Protein 1WFY (pdb70)

Foldseek 3Di:
DDDDDDDDDDDDDADKFKEWEAAVLPGDIGMFIGGQVQFQQRSCVVVCVVVVHHDVFKFKAADDDDGTDDSRHGCVVVGHGYIYIDGHQPTDDDPDHDRDDDDD

Structure (mmCIF, N/CA/C/O backbone):
data_1WFY
#
_entry.id   1WFY
#
_cell.length_a   1.000
_cell.length_b   1.000
_cell.length_c   1.000
_cell.angle_alpha   90.00
_cell.angle_beta   90.00
_cell.angle_gamma   90.00
#
_symmetry.space_group_name_H-M   'P 1'
#
loop_
_atom_site.group_PDB
_atom_site.id
_atom_site.type_symbol
_atom_site.label_atom_id
_atom_site.label_alt_id
_atom_site.label_comp_id
_atom_site.label_asym_id
_atom_site.label_entity_id
_atom_site.label_seq_id
_atom_site.pdbx_PDB_ins_code
_atom_site.Cartn_x
_atom_site.Cartn_y
_atom_site.Cartn_z
_atom_site.occupancy
_atom_site.B_iso_or_equiv
_atom_site.auth_seq_id
_atom_site.auth_comp_id
_atom_site.auth_asym_id
_atom_site.auth_atom_id
_atom_site.pdbx_PDB_model_num
ATOM 1 N N . GLY A 1 1 ? 31.721 8.244 -5.422 1.00 0.00 1 GLY A N 1
ATOM 2 C CA . GLY A 1 1 ? 30.991 7.685 -6.547 1.00 0.00 1 GLY A CA 1
ATOM 3 C C . GLY A 1 1 ? 30.872 6.165 -6.423 1.00 0.00 1 GLY A C 1
ATOM 4 O O . GLY A 1 1 ? 30.651 5.643 -5.332 1.00 0.00 1 GLY A O 1
ATOM 8 N N . SER A 1 2 ? 31.024 5.497 -7.558 1.00 0.00 2 SER A N 1
ATOM 9 C CA . SER A 1 2 ? 30.936 4.047 -7.590 1.00 0.00 2 SER A CA 1
ATOM 10 C C . SER A 1 2 ? 29.522 3.600 -7.213 1.00 0.00 2 SER A C 1
ATOM 11 O O . SER A 1 2 ? 29.051 3.883 -6.112 1.00 0.00 2 SER A O 1
ATOM 19 N N . SER A 1 3 ? 28.885 2.909 -8.147 1.00 0.00 3 SER A N 1
ATOM 20 C CA . SER A 1 3 ? 27.535 2.420 -7.926 1.00 0.00 3 SER A CA 1
ATOM 21 C C . SER A 1 3 ? 27.412 0.979 -8.425 1.00 0.00 3 SER A C 1
ATOM 22 O O . SER A 1 3 ? 28.294 0.484 -9.125 1.00 0.00 3 SER A O 1
ATOM 30 N N . GLY A 1 4 ? 26.311 0.347 -8.047 1.00 0.00 4 GLY A N 1
ATOM 31 C CA . GLY A 1 4 ? 26.061 -1.027 -8.448 1.00 0.00 4 GLY A CA 1
ATOM 32 C C . GLY A 1 4 ? 24.641 -1.457 -8.076 1.00 0.00 4 GLY A C 1
ATOM 33 O O . GLY A 1 4 ? 23.833 -0.636 -7.643 1.00 0.00 4 GLY A O 1
ATOM 37 N N . SER A 1 5 ? 24.379 -2.742 -8.259 1.00 0.00 5 SER A N 1
ATOM 38 C CA . SER A 1 5 ? 23.070 -3.291 -7.949 1.00 0.00 5 SER A CA 1
ATOM 39 C C . SER A 1 5 ? 23.125 -4.820 -7.970 1.00 0.00 5 SER A C 1
ATOM 40 O O . SER A 1 5 ? 24.050 -5.404 -8.533 1.00 0.00 5 SER A O 1
ATOM 48 N N . SER A 1 6 ? 22.122 -5.425 -7.351 1.00 0.00 6 SER A N 1
ATOM 49 C CA . SER A 1 6 ? 22.045 -6.875 -7.291 1.00 0.00 6 SER A CA 1
ATOM 50 C C . SER A 1 6 ? 20.664 -7.345 -7.753 1.00 0.00 6 SER A C 1
ATOM 51 O O . SER A 1 6 ? 19.742 -6.541 -7.882 1.00 0.00 6 SER A O 1
ATOM 59 N N . GLY A 1 7 ? 20.565 -8.644 -7.990 1.00 0.00 7 GLY A N 1
ATOM 60 C CA . GLY A 1 7 ? 19.312 -9.231 -8.434 1.00 0.00 7 GLY A CA 1
ATOM 61 C C . GLY A 1 7 ? 18.591 -9.926 -7.278 1.00 0.00 7 GLY A C 1
ATOM 62 O O . GLY A 1 7 ? 19.040 -9.864 -6.134 1.00 0.00 7 GLY A O 1
ATOM 66 N N . ASP A 1 8 ? 17.485 -10.574 -7.616 1.00 0.00 8 ASP A N 1
ATOM 67 C CA . ASP A 1 8 ? 16.698 -11.280 -6.620 1.00 0.00 8 ASP A CA 1
ATOM 68 C C . ASP A 1 8 ? 16.125 -12.556 -7.240 1.00 0.00 8 ASP A C 1
ATOM 69 O O . ASP A 1 8 ? 16.133 -12.716 -8.460 1.00 0.00 8 ASP A O 1
ATOM 78 N N . GLN A 1 9 ? 15.641 -13.433 -6.372 1.00 0.00 9 GLN A N 1
ATOM 79 C CA . GLN A 1 9 ? 15.066 -14.689 -6.819 1.00 0.00 9 GLN A CA 1
ATOM 80 C C . GLN A 1 9 ? 13.609 -14.798 -6.363 1.00 0.00 9 GLN A C 1
ATOM 81 O O . GLN A 1 9 ? 13.178 -14.067 -5.473 1.00 0.00 9 GLN A O 1
ATOM 95 N N . GLU A 1 10 ? 12.892 -15.717 -6.994 1.00 0.00 10 GLU A N 1
ATOM 96 C CA . GLU A 1 10 ? 11.493 -15.930 -6.664 1.00 0.00 10 GLU A CA 1
ATOM 97 C C . GLU A 1 10 ? 11.233 -17.413 -6.393 1.00 0.00 10 GLU A C 1
ATOM 98 O O . GLU A 1 10 ? 11.164 -18.216 -7.322 1.00 0.00 10 GLU A O 1
ATOM 110 N N . VAL A 1 11 ? 11.095 -17.733 -5.114 1.00 0.00 11 VAL A N 1
ATOM 111 C CA . VAL A 1 11 ? 10.844 -19.105 -4.708 1.00 0.00 11 VAL A CA 1
ATOM 112 C C . VAL A 1 11 ? 9.691 -19.132 -3.702 1.00 0.00 11 VAL A C 1
ATOM 113 O O . VAL A 1 11 ? 9.362 -18.110 -3.102 1.00 0.00 11 VAL A O 1
ATOM 126 N N . ARG A 1 12 ? 9.109 -20.312 -3.549 1.00 0.00 12 ARG A N 1
ATOM 127 C CA . ARG A 1 12 ? 8.000 -20.486 -2.627 1.00 0.00 12 ARG A CA 1
ATOM 128 C C . ARG A 1 12 ? 8.440 -20.153 -1.199 1.00 0.00 12 ARG A C 1
ATOM 129 O O . ARG A 1 12 ? 9.527 -20.542 -0.775 1.00 0.00 12 ARG A O 1
ATOM 150 N N . LEU A 1 13 ? 7.573 -19.438 -0.498 1.00 0.00 13 LEU A N 1
ATOM 151 C CA . LEU A 1 13 ? 7.859 -19.049 0.872 1.00 0.00 13 LEU A CA 1
ATOM 152 C C . LEU A 1 13 ? 6.543 -18.870 1.632 1.00 0.00 13 LEU A C 1
ATOM 153 O O . LEU A 1 13 ? 5.781 -17.945 1.353 1.00 0.00 13 LEU A O 1
ATOM 169 N N . GLU A 1 14 ? 6.315 -19.770 2.578 1.00 0.00 14 GLU A N 1
ATOM 170 C CA . GLU A 1 14 ? 5.104 -19.723 3.380 1.00 0.00 14 GLU A CA 1
ATOM 171 C C . GLU A 1 14 ? 5.373 -19.006 4.705 1.00 0.00 14 GLU A C 1
ATOM 172 O O . GLU A 1 14 ? 5.590 -19.651 5.730 1.00 0.00 14 GLU A O 1
ATOM 184 N N . ASN A 1 15 ? 5.349 -17.683 4.641 1.00 0.00 15 ASN A N 1
ATOM 185 C CA . ASN A 1 15 ? 5.587 -16.873 5.823 1.00 0.00 15 ASN A CA 1
ATOM 186 C C . ASN A 1 15 ? 5.230 -15.416 5.518 1.00 0.00 15 ASN A C 1
ATOM 187 O O . ASN A 1 15 ? 5.149 -15.024 4.355 1.00 0.00 15 ASN A O 1
ATOM 198 N N . ARG A 1 16 ? 5.026 -14.655 6.583 1.00 0.00 16 ARG A N 1
ATOM 199 C CA . ARG A 1 16 ? 4.679 -13.251 6.444 1.00 0.00 16 ARG A CA 1
ATOM 200 C C . ARG A 1 16 ? 5.680 -12.545 5.527 1.00 0.00 16 ARG A C 1
ATOM 201 O O . ARG A 1 16 ? 6.887 -12.604 5.758 1.00 0.00 16 ARG A O 1
ATOM 222 N N . ILE A 1 17 ? 5.142 -11.895 4.506 1.00 0.00 17 ILE A N 1
ATOM 223 C CA . ILE A 1 17 ? 5.973 -11.179 3.553 1.00 0.00 17 ILE A CA 1
ATOM 224 C C . ILE A 1 17 ? 5.892 -9.678 3.839 1.00 0.00 17 ILE A C 1
ATOM 225 O O . ILE A 1 17 ? 5.014 -9.229 4.574 1.00 0.00 17 ILE A O 1
ATOM 241 N N . THR A 1 18 ? 6.820 -8.944 3.244 1.00 0.00 18 THR A N 1
ATOM 242 C CA . THR A 1 18 ? 6.865 -7.503 3.425 1.00 0.00 18 THR A CA 1
ATOM 243 C C . THR A 1 18 ? 7.261 -6.813 2.118 1.00 0.00 18 THR A C 1
ATOM 244 O O . THR A 1 18 ? 7.815 -7.446 1.221 1.00 0.00 18 THR A O 1
ATOM 255 N N . PHE A 1 19 ? 6.961 -5.524 2.053 1.00 0.00 19 PHE A N 1
ATOM 256 C CA . PHE A 1 19 ? 7.279 -4.741 0.871 1.00 0.00 19 PHE A CA 1
ATOM 257 C C . PHE A 1 19 ? 7.383 -3.253 1.211 1.00 0.00 19 PHE A C 1
ATOM 258 O O . PHE A 1 19 ? 6.932 -2.821 2.271 1.00 0.00 19 PHE A O 1
ATOM 275 N N . GLN A 1 20 ? 7.980 -2.509 0.291 1.00 0.00 20 GLN A N 1
ATOM 276 C CA . GLN A 1 20 ? 8.149 -1.078 0.480 1.00 0.00 20 GLN A CA 1
ATOM 277 C C . GLN A 1 20 ? 7.096 -0.309 -0.321 1.00 0.00 20 GLN A C 1
ATOM 278 O O . GLN A 1 20 ? 6.515 -0.844 -1.263 1.00 0.00 20 GLN A O 1
ATOM 292 N N . LEU A 1 21 ? 6.883 0.935 0.084 1.00 0.00 21 LEU A N 1
ATOM 293 C CA . LEU A 1 21 ? 5.911 1.783 -0.585 1.00 0.00 21 LEU A CA 1
ATOM 294 C C . LEU A 1 21 ? 6.543 3.146 -0.873 1.00 0.00 21 LEU A C 1
ATOM 295 O O . LEU A 1 21 ? 7.257 3.693 -0.035 1.00 0.00 21 LEU A O 1
ATOM 311 N N . GLU A 1 22 ? 6.257 3.656 -2.062 1.00 0.00 22 GLU A N 1
ATOM 312 C CA . GLU A 1 22 ? 6.788 4.944 -2.472 1.00 0.00 22 GLU A CA 1
ATOM 313 C C . GLU A 1 22 ? 5.787 6.057 -2.153 1.00 0.00 22 GLU A C 1
ATOM 314 O O . GLU A 1 22 ? 4.676 6.067 -2.681 1.00 0.00 22 GLU A O 1
ATOM 326 N N . LEU A 1 23 ? 6.216 6.967 -1.291 1.00 0.00 23 LEU A N 1
ATOM 327 C CA . LEU A 1 23 ? 5.372 8.081 -0.896 1.00 0.00 23 LEU A CA 1
ATOM 328 C C . LEU A 1 23 ? 5.585 9.246 -1.864 1.00 0.00 23 LEU A C 1
ATOM 329 O O . LEU A 1 23 ? 6.146 10.274 -1.488 1.00 0.00 23 LEU A O 1
ATOM 345 N N . VAL A 1 24 ? 5.127 9.046 -3.090 1.00 0.00 24 VAL A N 1
ATOM 346 C CA . VAL A 1 24 ? 5.261 10.067 -4.115 1.00 0.00 24 VAL A CA 1
ATOM 347 C C . VAL A 1 24 ? 4.996 11.442 -3.497 1.00 0.00 24 VAL A C 1
ATOM 348 O O . VAL A 1 24 ? 5.858 12.318 -3.531 1.00 0.00 24 VAL A O 1
ATOM 361 N N . GLY A 1 25 ? 3.799 11.587 -2.946 1.00 0.00 25 GLY A N 1
ATOM 362 C CA . GLY A 1 25 ? 3.410 12.839 -2.322 1.00 0.00 25 GLY A CA 1
ATOM 363 C C . GLY A 1 25 ? 4.460 13.296 -1.307 1.00 0.00 25 GLY A C 1
ATOM 364 O O . GLY A 1 25 ? 4.803 14.475 -1.252 1.00 0.00 25 GLY A O 1
ATOM 368 N N . LEU A 1 26 ? 4.941 12.337 -0.529 1.00 0.00 26 LEU A N 1
ATOM 369 C CA . LEU A 1 26 ? 5.945 12.626 0.481 1.00 0.00 26 LEU A CA 1
ATOM 370 C C . LEU A 1 26 ? 7.337 12.408 -0.114 1.00 0.00 26 LEU A C 1
ATOM 371 O O . LEU A 1 26 ? 7.525 12.525 -1.324 1.00 0.00 26 LEU A O 1
ATOM 387 N N . GLU A 1 27 ? 8.278 12.094 0.764 1.00 0.00 27 GLU A N 1
ATOM 388 C CA . GLU A 1 27 ? 9.648 11.858 0.341 1.00 0.00 27 GLU A CA 1
ATOM 389 C C . GLU A 1 27 ? 10.333 10.869 1.286 1.00 0.00 27 GLU A C 1
ATOM 390 O O . GLU A 1 27 ? 11.160 11.261 2.108 1.00 0.00 27 GLU A O 1
ATOM 402 N N . ARG A 1 28 ? 9.963 9.605 1.138 1.00 0.00 28 ARG A N 1
ATOM 403 C CA . ARG A 1 28 ? 10.532 8.557 1.968 1.00 0.00 28 ARG A CA 1
ATOM 404 C C . ARG A 1 28 ? 9.918 7.203 1.607 1.00 0.00 28 ARG A C 1
ATOM 405 O O . ARG A 1 28 ? 8.762 7.131 1.194 1.00 0.00 28 ARG A O 1
ATOM 426 N N . VAL A 1 29 ? 10.720 6.162 1.776 1.00 0.00 29 VAL A N 1
ATOM 427 C CA . VAL A 1 29 ? 10.271 4.814 1.473 1.00 0.00 29 VAL A CA 1
ATOM 428 C C . VAL A 1 29 ? 9.776 4.145 2.757 1.00 0.00 29 VAL A C 1
ATOM 429 O O . VAL A 1 29 ? 10.513 4.051 3.736 1.00 0.00 29 VAL A O 1
ATOM 442 N N . VAL A 1 30 ? 8.529 3.698 2.710 1.00 0.00 30 VAL A N 1
ATOM 443 C CA . VAL A 1 30 ? 7.927 3.041 3.858 1.00 0.00 30 VAL A CA 1
ATOM 444 C C . VAL A 1 30 ? 7.862 1.534 3.601 1.00 0.00 30 VAL A C 1
ATOM 445 O O . VAL A 1 30 ? 7.930 1.092 2.455 1.00 0.00 30 VAL A O 1
ATOM 458 N N . ARG A 1 31 ? 7.731 0.786 4.687 1.00 0.00 31 ARG A N 1
ATOM 459 C CA . ARG A 1 31 ? 7.656 -0.662 4.594 1.00 0.00 31 ARG A CA 1
ATOM 460 C C . ARG A 1 31 ? 6.318 -1.161 5.143 1.00 0.00 31 ARG A C 1
ATOM 461 O O . ARG A 1 31 ? 5.778 -0.587 6.087 1.00 0.00 31 ARG A O 1
ATOM 482 N N . ILE A 1 32 ? 5.822 -2.224 4.528 1.00 0.00 32 ILE A N 1
ATOM 483 C CA . ILE A 1 32 ? 4.557 -2.807 4.943 1.00 0.00 32 ILE A CA 1
ATOM 484 C C . ILE A 1 32 ? 4.723 -4.320 5.096 1.00 0.00 32 ILE A C 1
ATOM 485 O O . ILE A 1 32 ? 5.153 -4.998 4.164 1.00 0.00 32 ILE A O 1
ATOM 501 N N . SER A 1 33 ? 4.374 -4.805 6.279 1.00 0.00 33 SER A N 1
ATOM 502 C CA . SER A 1 33 ? 4.480 -6.226 6.565 1.00 0.00 33 SER A CA 1
ATOM 503 C C . SER A 1 33 ? 3.091 -6.809 6.837 1.00 0.00 33 SER A C 1
ATOM 504 O O . SER A 1 33 ? 2.274 -6.186 7.513 1.00 0.00 33 SER A O 1
ATOM 512 N N . ALA A 1 34 ? 2.868 -7.997 6.296 1.00 0.00 34 ALA A N 1
ATOM 513 C CA . ALA A 1 34 ? 1.593 -8.672 6.471 1.00 0.00 34 ALA A CA 1
ATOM 514 C C . ALA A 1 34 ? 1.642 -10.035 5.779 1.00 0.00 34 ALA A C 1
ATOM 515 O O . ALA A 1 34 ? 2.508 -10.279 4.940 1.00 0.00 34 ALA A O 1
ATOM 522 N N . LYS A 1 35 ? 0.703 -10.890 6.157 1.00 0.00 35 LYS A N 1
ATOM 523 C CA . LYS A 1 35 ? 0.629 -12.223 5.584 1.00 0.00 35 LYS A CA 1
ATOM 524 C C . LYS A 1 35 ? 0.487 -12.112 4.065 1.00 0.00 35 LYS A C 1
ATOM 525 O O . LYS A 1 35 ? -0.038 -11.123 3.557 1.00 0.00 35 LYS A O 1
ATOM 544 N N . PRO A 1 36 ? 0.977 -13.170 3.363 1.00 0.00 36 PRO A N 1
ATOM 545 C CA . PRO A 1 36 ? 0.910 -13.201 1.912 1.00 0.00 36 PRO A CA 1
ATOM 546 C C . PRO A 1 36 ? -0.513 -13.499 1.435 1.00 0.00 36 PRO A C 1
ATOM 547 O O . PRO A 1 36 ? -1.084 -12.736 0.658 1.00 0.00 36 PRO A O 1
ATOM 558 N N . THR A 1 37 ? -1.045 -14.612 1.921 1.00 0.00 37 THR A N 1
ATOM 559 C CA . THR A 1 37 ? -2.390 -15.020 1.554 1.00 0.00 37 THR A CA 1
ATOM 560 C C . THR A 1 37 ? -3.309 -13.801 1.452 1.00 0.00 37 THR A C 1
ATOM 561 O O . THR A 1 37 ? -3.959 -13.593 0.429 1.00 0.00 37 THR A O 1
ATOM 572 N N . LYS A 1 38 ? -3.333 -13.027 2.527 1.00 0.00 38 LYS A N 1
ATOM 573 C CA . LYS A 1 38 ? -4.162 -11.834 2.571 1.00 0.00 38 LYS A CA 1
ATOM 574 C C . LYS A 1 38 ? -4.015 -11.068 1.255 1.00 0.00 38 LYS A C 1
ATOM 575 O O . LYS A 1 38 ? -3.113 -11.347 0.467 1.00 0.00 38 LYS A O 1
ATOM 594 N N . ARG A 1 39 ? -4.916 -10.116 1.058 1.00 0.00 39 ARG A N 1
ATOM 595 C CA . ARG A 1 39 ? -4.899 -9.308 -0.149 1.00 0.00 39 ARG A CA 1
ATOM 596 C C . ARG A 1 39 ? -4.097 -8.025 0.083 1.00 0.00 39 ARG A C 1
ATOM 597 O O . ARG A 1 39 ? -3.489 -7.851 1.138 1.00 0.00 39 ARG A O 1
ATOM 618 N N . LEU A 1 40 ? -4.123 -7.160 -0.920 1.00 0.00 40 LEU A N 1
ATOM 619 C CA . LEU A 1 40 ? -3.406 -5.899 -0.839 1.00 0.00 40 LEU A CA 1
ATOM 620 C C . LEU A 1 40 ? -4.282 -4.864 -0.129 1.00 0.00 40 LEU A C 1
ATOM 621 O O . LEU A 1 40 ? -3.775 -3.884 0.414 1.00 0.00 40 LEU A O 1
ATOM 637 N N . GLN A 1 41 ? -5.582 -5.118 -0.157 1.00 0.00 41 GLN A N 1
ATOM 638 C CA . GLN A 1 41 ? -6.533 -4.220 0.476 1.00 0.00 41 GLN A CA 1
ATOM 639 C C . GLN A 1 41 ? -6.736 -4.611 1.942 1.00 0.00 41 GLN A C 1
ATOM 640 O O . GLN A 1 41 ? -6.888 -3.746 2.803 1.00 0.00 41 GLN A O 1
ATOM 654 N N . GLU A 1 42 ? -6.732 -5.914 2.180 1.00 0.00 42 GLU A N 1
ATOM 655 C CA . GLU A 1 42 ? -6.913 -6.430 3.526 1.00 0.00 42 GLU A CA 1
ATOM 656 C C . GLU A 1 42 ? -5.636 -6.237 4.345 1.00 0.00 42 GLU A C 1
ATOM 657 O O . GLU A 1 42 ? -5.690 -6.119 5.568 1.00 0.00 42 GLU A O 1
ATOM 669 N N . ALA A 1 43 ? -4.516 -6.210 3.638 1.00 0.00 43 ALA A N 1
ATOM 670 C CA . ALA A 1 43 ? -3.226 -6.033 4.284 1.00 0.00 43 ALA A CA 1
ATOM 671 C C . ALA A 1 43 ? -2.992 -4.544 4.545 1.00 0.00 43 ALA A C 1
ATOM 672 O O . ALA A 1 43 ? -2.251 -4.179 5.457 1.00 0.00 43 ALA A O 1
ATOM 679 N N . LEU A 1 44 ? -3.636 -3.724 3.728 1.00 0.00 44 LEU A N 1
ATOM 680 C CA . LEU A 1 44 ? -3.507 -2.282 3.859 1.00 0.00 44 LEU A CA 1
ATOM 681 C C . LEU A 1 44 ? -4.614 -1.756 4.775 1.00 0.00 44 LEU A C 1
ATOM 682 O O . LEU A 1 44 ? -4.552 -0.619 5.240 1.00 0.00 44 LEU A O 1
ATOM 698 N N . GLN A 1 45 ? -5.602 -2.609 5.006 1.00 0.00 45 GLN A N 1
ATOM 699 C CA . GLN A 1 45 ? -6.721 -2.245 5.858 1.00 0.00 45 GLN A CA 1
ATOM 700 C C . GLN A 1 45 ? -6.216 -1.723 7.204 1.00 0.00 45 GLN A C 1
ATOM 701 O O . GLN A 1 45 ? -6.624 -0.652 7.652 1.00 0.00 45 GLN A O 1
ATOM 715 N N . PRO A 1 46 ? -5.310 -2.523 7.828 1.00 0.00 46 PRO A N 1
ATOM 716 C CA . PRO A 1 46 ? -4.745 -2.153 9.114 1.00 0.00 46 PRO A CA 1
ATOM 717 C C . PRO A 1 46 ? -3.705 -1.042 8.957 1.00 0.00 46 PRO A C 1
ATOM 718 O O . PRO A 1 46 ? -3.158 -0.554 9.944 1.00 0.00 46 PRO A O 1
ATOM 729 N N . ILE A 1 47 ? -3.464 -0.674 7.707 1.00 0.00 47 ILE A N 1
ATOM 730 C CA . ILE A 1 47 ? -2.500 0.371 7.407 1.00 0.00 47 ILE A CA 1
ATOM 731 C C . ILE A 1 47 ? -3.241 1.684 7.147 1.00 0.00 47 ILE A C 1
ATOM 732 O O . ILE A 1 47 ? -2.823 2.741 7.618 1.00 0.00 47 ILE A O 1
ATOM 748 N N . LEU A 1 48 ? -4.329 1.575 6.399 1.00 0.00 48 LEU A N 1
ATOM 749 C CA . LEU A 1 48 ? -5.132 2.740 6.071 1.00 0.00 48 LEU A CA 1
ATOM 750 C C . LEU A 1 48 ? -5.886 3.202 7.319 1.00 0.00 48 LEU A C 1
ATOM 751 O O . LEU A 1 48 ? -6.008 4.401 7.567 1.00 0.00 48 LEU A O 1
ATOM 767 N N . ALA A 1 49 ? -6.371 2.227 8.074 1.00 0.00 49 ALA A N 1
ATOM 768 C CA . ALA A 1 49 ? -7.110 2.519 9.290 1.00 0.00 49 ALA A CA 1
ATOM 769 C C . ALA A 1 49 ? -6.135 2.986 10.374 1.00 0.00 49 ALA A C 1
ATOM 770 O O . ALA A 1 49 ? -6.550 3.553 11.384 1.00 0.00 49 ALA A O 1
ATOM 777 N N . LYS A 1 50 ? -4.859 2.731 10.126 1.00 0.00 50 LYS A N 1
ATOM 778 C CA . LYS A 1 50 ? -3.822 3.119 11.068 1.00 0.00 50 LYS A CA 1
ATOM 779 C C . LYS A 1 50 ? -3.120 4.378 10.557 1.00 0.00 50 LYS A C 1
ATOM 780 O O . LYS A 1 50 ? -2.279 4.949 11.249 1.00 0.00 50 LYS A O 1
ATOM 799 N N . HIS A 1 51 ? -3.491 4.775 9.348 1.00 0.00 51 HIS A N 1
ATOM 800 C CA . HIS A 1 51 ? -2.907 5.957 8.736 1.00 0.00 51 HIS A CA 1
ATOM 801 C C . HIS A 1 51 ? -4.011 6.966 8.413 1.00 0.00 51 HIS A C 1
ATOM 802 O O . HIS A 1 51 ? -3.763 7.970 7.747 1.00 0.00 51 HIS A O 1
ATOM 816 N N . GLY A 1 52 ? -5.205 6.664 8.901 1.00 0.00 52 GLY A N 1
ATOM 817 C CA . GLY A 1 52 ? -6.348 7.533 8.672 1.00 0.00 52 GLY A CA 1
ATOM 818 C C . GLY A 1 52 ? -6.696 7.601 7.184 1.00 0.00 52 GLY A C 1
ATOM 819 O O . GLY A 1 52 ? -7.405 8.507 6.750 1.00 0.00 52 GLY A O 1
ATOM 823 N N . LEU A 1 53 ? -6.181 6.631 6.443 1.00 0.00 53 LEU A N 1
ATOM 824 C CA . LEU A 1 53 ? -6.428 6.569 5.013 1.00 0.00 53 LEU A CA 1
ATOM 825 C C . LEU A 1 53 ? -7.581 5.601 4.741 1.00 0.00 53 LEU A C 1
ATOM 826 O O . LEU A 1 53 ? -8.321 5.238 5.654 1.00 0.00 53 LEU A O 1
ATOM 842 N N . SER A 1 54 ? -7.698 5.210 3.480 1.00 0.00 54 SER A N 1
ATOM 843 C CA . SER A 1 54 ? -8.748 4.291 3.076 1.00 0.00 54 SER A CA 1
ATOM 844 C C . SER A 1 54 ? -8.345 3.570 1.788 1.00 0.00 54 SER A C 1
ATOM 845 O O . SER A 1 54 ? -7.349 3.924 1.159 1.00 0.00 54 SER A O 1
ATOM 853 N N . LEU A 1 55 ? -9.140 2.571 1.433 1.00 0.00 55 LEU A N 1
ATOM 854 C CA . LEU A 1 55 ? -8.879 1.797 0.231 1.00 0.00 55 LEU A CA 1
ATOM 855 C C . LEU A 1 55 ? -9.411 2.557 -0.985 1.00 0.00 55 LEU A C 1
ATOM 856 O O . LEU A 1 55 ? -9.037 2.262 -2.119 1.00 0.00 55 LEU A O 1
ATOM 872 N N . ASP A 1 56 ? -10.277 3.521 -0.708 1.00 0.00 56 ASP A N 1
ATOM 873 C CA . ASP A 1 56 ? -10.865 4.325 -1.766 1.00 0.00 56 ASP A CA 1
ATOM 874 C C . ASP A 1 56 ? -10.260 5.730 -1.728 1.00 0.00 56 ASP A C 1
ATOM 875 O O . ASP A 1 56 ? -10.795 6.656 -2.336 1.00 0.00 56 ASP A O 1
ATOM 884 N N . GLN A 1 57 ? -9.154 5.845 -1.008 1.00 0.00 57 GLN A N 1
ATOM 885 C CA . GLN A 1 57 ? -8.471 7.121 -0.883 1.00 0.00 57 GLN A CA 1
ATOM 886 C C . GLN A 1 57 ? -7.098 7.056 -1.554 1.00 0.00 57 GLN A C 1
ATOM 887 O O . GLN A 1 57 ? -6.735 7.946 -2.321 1.00 0.00 57 GLN A O 1
ATOM 901 N N . VAL A 1 58 ? -6.371 5.994 -1.239 1.00 0.00 58 VAL A N 1
ATOM 902 C CA . VAL A 1 58 ? -5.045 5.801 -1.802 1.00 0.00 58 VAL A CA 1
ATOM 903 C C . VAL A 1 58 ? -5.150 4.935 -3.058 1.00 0.00 58 VAL A C 1
ATOM 904 O O . VAL A 1 58 ? -6.195 4.342 -3.323 1.00 0.00 58 VAL A O 1
ATOM 917 N N . VAL A 1 59 ? -4.053 4.889 -3.800 1.00 0.00 59 VAL A N 1
ATOM 918 C CA . VAL A 1 59 ? -4.009 4.105 -5.023 1.00 0.00 59 VAL A CA 1
ATOM 919 C C . VAL A 1 59 ? -2.643 3.426 -5.139 1.00 0.00 59 VAL A C 1
ATOM 920 O O . VAL A 1 59 ? -1.608 4.087 -5.061 1.00 0.00 59 VAL A O 1
ATOM 933 N N . LEU A 1 60 ? -2.683 2.115 -5.323 1.00 0.00 60 LEU A N 1
ATOM 934 C CA . LEU A 1 60 ? -1.461 1.339 -5.451 1.00 0.00 60 LEU A CA 1
ATOM 935 C C . LEU A 1 60 ? -1.165 1.102 -6.933 1.00 0.00 60 LEU A C 1
ATOM 936 O O . LEU A 1 60 ? -2.076 0.840 -7.717 1.00 0.00 60 LEU A O 1
ATOM 952 N N . HIS A 1 61 ? 0.112 1.202 -7.272 1.00 0.00 61 HIS A N 1
ATOM 953 C CA . HIS A 1 61 ? 0.539 1.002 -8.646 1.00 0.00 61 HIS A CA 1
ATOM 954 C C . HIS A 1 61 ? 2.065 1.086 -8.726 1.00 0.00 61 HIS A C 1
ATOM 955 O O . HIS A 1 61 ? 2.652 2.114 -8.395 1.00 0.00 61 HIS A O 1
ATOM 969 N N . ARG A 1 62 ? 2.663 -0.011 -9.169 1.00 0.00 62 ARG A N 1
ATOM 970 C CA . ARG A 1 62 ? 4.109 -0.074 -9.297 1.00 0.00 62 ARG A CA 1
ATOM 971 C C . ARG A 1 62 ? 4.630 1.155 -10.045 1.00 0.00 62 ARG A C 1
ATOM 972 O O . ARG A 1 62 ? 3.869 1.840 -10.726 1.00 0.00 62 ARG A O 1
ATOM 993 N N . PRO A 1 63 ? 5.958 1.403 -9.887 1.00 0.00 63 PRO A N 1
ATOM 994 C CA . PRO A 1 63 ? 6.590 2.538 -10.539 1.00 0.00 63 PRO A CA 1
ATOM 995 C C . PRO A 1 63 ? 6.781 2.275 -12.034 1.00 0.00 63 PRO A C 1
ATOM 996 O O . PRO A 1 63 ? 7.570 1.415 -12.421 1.00 0.00 63 PRO A O 1
ATOM 1007 N N . GLY A 1 64 ? 6.044 3.032 -12.835 1.00 0.00 64 GLY A N 1
ATOM 1008 C CA . GLY A 1 64 ? 6.123 2.891 -14.279 1.00 0.00 64 GLY A CA 1
ATOM 1009 C C . GLY A 1 64 ? 5.038 1.944 -14.797 1.00 0.00 64 GLY A C 1
ATOM 1010 O O . GLY A 1 64 ? 5.336 0.979 -15.499 1.00 0.00 64 GLY A O 1
ATOM 1014 N N . GLU A 1 65 ? 3.803 2.254 -14.431 1.00 0.00 65 GLU A N 1
ATOM 1015 C CA . GLU A 1 65 ? 2.673 1.442 -14.850 1.00 0.00 65 GLU A CA 1
ATOM 1016 C C . GLU A 1 65 ? 1.693 2.281 -15.673 1.00 0.00 65 GLU A C 1
ATOM 1017 O O . GLU A 1 65 ? 1.959 3.448 -15.960 1.00 0.00 65 GLU A O 1
ATOM 1029 N N . LYS A 1 66 ? 0.582 1.655 -16.030 1.00 0.00 66 LYS A N 1
ATOM 1030 C CA . LYS A 1 66 ? -0.439 2.329 -16.814 1.00 0.00 66 LYS A CA 1
ATOM 1031 C C . LYS A 1 66 ? -1.700 2.497 -15.965 1.00 0.00 66 LYS A C 1
ATOM 1032 O O . LYS A 1 66 ? -2.313 3.564 -15.962 1.00 0.00 66 LYS A O 1
ATOM 1051 N N . GLN A 1 67 ? -2.052 1.428 -15.267 1.00 0.00 67 GLN A N 1
ATOM 1052 C CA . GLN A 1 67 ? -3.229 1.443 -14.416 1.00 0.00 67 GLN A CA 1
ATOM 1053 C C . GLN A 1 67 ? -2.856 1.051 -12.985 1.00 0.00 67 GLN A C 1
ATOM 1054 O O . GLN A 1 67 ? -1.781 0.501 -12.749 1.00 0.00 67 GLN A O 1
ATOM 1068 N N . PRO A 1 68 ? -3.788 1.358 -12.043 1.00 0.00 68 PRO A N 1
ATOM 1069 C CA . PRO A 1 68 ? -3.567 1.044 -10.642 1.00 0.00 68 PRO A CA 1
ATOM 1070 C C . PRO A 1 68 ? -3.746 -0.453 -10.381 1.00 0.00 68 PRO A C 1
ATOM 1071 O O . PRO A 1 68 ? -4.763 -1.035 -10.755 1.00 0.00 68 PRO A O 1
ATOM 1082 N N . MET A 1 69 ? -2.742 -1.034 -9.740 1.00 0.00 69 MET A N 1
ATOM 1083 C CA . MET A 1 69 ? -2.775 -2.452 -9.425 1.00 0.00 69 MET A CA 1
ATOM 1084 C C . MET A 1 69 ? -4.038 -2.808 -8.637 1.00 0.00 69 MET A C 1
ATOM 1085 O O . MET A 1 69 ? -4.633 -1.949 -7.989 1.00 0.00 69 MET A O 1
ATOM 1099 N N . ASP A 1 70 ? -4.410 -4.077 -8.720 1.00 0.00 70 ASP A N 1
ATOM 1100 C CA . ASP A 1 70 ? -5.590 -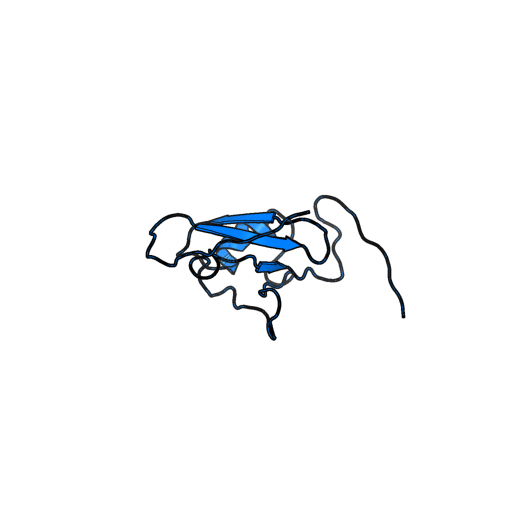4.558 -8.023 1.00 0.00 70 ASP A CA 1
ATOM 1101 C C . ASP A 1 70 ? -5.188 -5.068 -6.638 1.00 0.00 70 ASP A C 1
ATOM 1102 O O . ASP A 1 70 ? -4.333 -5.945 -6.520 1.00 0.00 70 ASP A O 1
ATOM 1111 N N . LEU A 1 71 ? -5.823 -4.497 -5.625 1.00 0.00 71 LEU A N 1
ATOM 1112 C CA . LEU A 1 71 ? -5.541 -4.883 -4.252 1.00 0.00 71 LEU A CA 1
ATOM 1113 C C . LEU A 1 71 ? -6.003 -6.324 -4.028 1.00 0.00 71 LEU A C 1
ATOM 1114 O O . LEU A 1 71 ? -5.395 -7.060 -3.252 1.00 0.00 71 LEU A O 1
ATOM 1130 N N . GLU A 1 72 ? -7.073 -6.684 -4.721 1.00 0.00 72 GLU A N 1
ATOM 1131 C CA . GLU A 1 72 ? -7.623 -8.024 -4.606 1.00 0.00 72 GLU A CA 1
ATOM 1132 C C . GLU A 1 72 ? -6.500 -9.063 -4.642 1.00 0.00 72 GLU A C 1
ATOM 1133 O O . GLU A 1 72 ? -6.646 -10.159 -4.102 1.00 0.00 72 GLU A O 1
ATOM 1145 N N . ASN A 1 73 ? -5.406 -8.683 -5.284 1.00 0.00 73 ASN A N 1
ATOM 1146 C CA . ASN A 1 73 ? -4.259 -9.568 -5.398 1.00 0.00 73 ASN A CA 1
ATOM 1147 C C . ASN A 1 73 ? -3.585 -9.700 -4.031 1.00 0.00 73 ASN A C 1
ATOM 1148 O O . ASN A 1 73 ? -3.602 -8.764 -3.233 1.00 0.00 73 ASN A O 1
ATOM 1159 N N . PRO A 1 74 ? -2.992 -10.901 -3.796 1.00 0.00 74 PRO A N 1
ATOM 1160 C CA . PRO A 1 74 ? -2.313 -11.168 -2.539 1.00 0.00 74 PRO A CA 1
ATOM 1161 C C . PRO A 1 74 ? -0.962 -10.451 -2.482 1.00 0.00 74 PRO A C 1
ATOM 1162 O O . PRO A 1 74 ? -0.258 -10.366 -3.487 1.00 0.00 74 PRO A O 1
ATOM 1173 N N . VAL A 1 75 ? -0.642 -9.953 -1.297 1.00 0.00 75 VAL A N 1
ATOM 1174 C CA . VAL A 1 75 ? 0.611 -9.246 -1.096 1.00 0.00 75 VAL A CA 1
ATOM 1175 C C . VAL A 1 75 ? 1.775 -10.161 -1.481 1.00 0.00 75 VAL A C 1
ATOM 1176 O O . VAL A 1 75 ? 2.882 -9.689 -1.736 1.00 0.00 75 VAL A O 1
ATOM 1189 N N . SER A 1 76 ? 1.485 -11.453 -1.511 1.00 0.00 76 SER A N 1
ATOM 1190 C CA . SER A 1 76 ? 2.494 -12.439 -1.861 1.00 0.00 76 SER A CA 1
ATOM 1191 C C . SER A 1 76 ? 3.013 -12.177 -3.276 1.00 0.00 76 SER A C 1
ATOM 1192 O O . SER A 1 76 ? 4.058 -12.697 -3.664 1.00 0.00 76 SER A O 1
ATOM 1200 N N . SER A 1 77 ? 2.259 -11.370 -4.008 1.00 0.00 77 SER A N 1
ATOM 1201 C CA . SER A 1 77 ? 2.630 -11.033 -5.372 1.00 0.00 77 SER A CA 1
ATOM 1202 C C . SER A 1 77 ? 3.247 -9.633 -5.416 1.00 0.00 77 SER A C 1
ATOM 1203 O O . SER A 1 77 ? 3.723 -9.193 -6.461 1.00 0.00 77 SER A O 1
ATOM 1211 N N . VAL A 1 78 ? 3.218 -8.973 -4.268 1.00 0.00 78 VAL A N 1
ATOM 1212 C CA . VAL A 1 78 ? 3.769 -7.632 -4.162 1.00 0.00 78 VAL A CA 1
ATOM 1213 C C . VAL A 1 78 ? 4.871 -7.620 -3.101 1.00 0.00 78 VAL A C 1
ATOM 1214 O O . VAL A 1 78 ? 5.100 -6.602 -2.450 1.00 0.00 78 VAL A O 1
ATOM 1227 N N . ALA A 1 79 ? 5.524 -8.764 -2.959 1.00 0.00 79 ALA A N 1
ATOM 1228 C CA . ALA A 1 79 ? 6.597 -8.898 -1.988 1.00 0.00 79 ALA A CA 1
ATOM 1229 C C . ALA A 1 79 ? 7.911 -9.176 -2.721 1.00 0.00 79 ALA A C 1
ATOM 1230 O O . ALA A 1 79 ? 8.444 -10.282 -2.650 1.00 0.00 79 ALA A O 1
ATOM 1237 N N . SER A 1 80 ? 8.396 -8.152 -3.409 1.00 0.00 80 SER A N 1
ATOM 1238 C CA . SER A 1 80 ? 9.637 -8.272 -4.154 1.00 0.00 80 SER A CA 1
ATOM 1239 C C . SER A 1 80 ? 10.205 -6.883 -4.451 1.00 0.00 80 SER A C 1
ATOM 1240 O O . SER A 1 80 ? 11.254 -6.512 -3.925 1.00 0.00 80 SER A O 1
ATOM 1248 N N . GLN A 1 81 ? 9.488 -6.152 -5.292 1.00 0.00 81 GLN A N 1
ATOM 1249 C CA . GLN A 1 81 ? 9.908 -4.812 -5.665 1.00 0.00 81 GLN A CA 1
ATOM 1250 C C . GLN A 1 81 ? 9.183 -3.771 -4.808 1.00 0.00 81 GLN A C 1
ATOM 1251 O O . GLN A 1 81 ? 8.351 -4.120 -3.973 1.00 0.00 81 GLN A O 1
ATOM 1265 N N . THR A 1 82 ? 9.527 -2.514 -5.045 1.00 0.00 82 THR A N 1
ATOM 1266 C CA . THR A 1 82 ? 8.920 -1.420 -4.305 1.00 0.00 82 THR A CA 1
ATOM 1267 C C . THR A 1 82 ? 7.714 -0.867 -5.067 1.00 0.00 82 THR A C 1
ATOM 1268 O O . THR A 1 82 ? 7.793 -0.623 -6.270 1.00 0.00 82 THR A O 1
ATOM 1279 N N . LEU A 1 83 ? 6.625 -0.683 -4.334 1.00 0.00 83 LEU A N 1
ATOM 1280 C CA . LEU A 1 83 ? 5.404 -0.163 -4.925 1.00 0.00 83 LEU A CA 1
ATOM 1281 C C . LEU A 1 83 ? 5.363 1.356 -4.745 1.00 0.00 83 LEU A C 1
ATOM 1282 O O . LEU A 1 83 ? 6.230 1.931 -4.089 1.00 0.00 83 LEU A O 1
ATOM 1298 N N . VAL A 1 84 ? 4.347 1.963 -5.341 1.00 0.00 84 VAL A N 1
ATOM 1299 C CA . VAL A 1 84 ? 4.181 3.404 -5.254 1.00 0.00 84 VAL A CA 1
ATOM 1300 C C . VAL A 1 84 ? 2.767 3.722 -4.764 1.00 0.00 84 VAL A C 1
ATOM 1301 O O . VAL A 1 84 ? 1.808 3.052 -5.147 1.00 0.00 84 VAL A O 1
ATOM 1314 N N . LEU A 1 85 ? 2.682 4.744 -3.925 1.00 0.00 85 LEU A N 1
ATOM 1315 C CA . LEU A 1 85 ? 1.401 5.159 -3.379 1.00 0.00 85 LEU A CA 1
ATOM 1316 C C . LEU A 1 85 ? 1.038 6.539 -3.932 1.00 0.00 85 LEU A C 1
ATOM 1317 O O . LEU A 1 85 ? 1.834 7.473 -3.849 1.00 0.00 85 LEU A O 1
ATOM 1333 N N . ASP A 1 86 ? -0.163 6.623 -4.484 1.00 0.00 86 ASP A N 1
ATOM 1334 C CA . ASP A 1 86 ? -0.641 7.873 -5.050 1.00 0.00 86 ASP A CA 1
ATOM 1335 C C . ASP A 1 86 ? -1.777 8.420 -4.183 1.00 0.00 86 ASP A C 1
ATOM 1336 O O . ASP A 1 86 ? -2.950 8.237 -4.503 1.00 0.00 86 ASP A O 1
ATOM 1345 N N . THR A 1 87 ? -1.388 9.080 -3.102 1.00 0.00 87 THR A N 1
ATOM 1346 C CA . THR A 1 87 ? -2.359 9.654 -2.186 1.00 0.00 87 THR A CA 1
ATOM 1347 C C . THR A 1 87 ? -3.260 10.650 -2.920 1.00 0.00 87 THR A C 1
ATOM 1348 O O . THR A 1 87 ? -2.893 11.162 -3.977 1.00 0.00 87 THR A O 1
ATOM 1359 N N . PRO A 1 88 ? -4.451 10.901 -2.315 1.00 0.00 88 PRO A N 1
ATOM 1360 C CA . PRO A 1 88 ? -5.407 11.827 -2.899 1.00 0.00 88 PRO A CA 1
ATOM 1361 C C . PRO A 1 88 ? -4.960 13.276 -2.698 1.00 0.00 88 PRO A C 1
ATOM 1362 O O . PRO A 1 88 ? -4.215 13.576 -1.766 1.00 0.00 88 PRO A O 1
ATOM 1373 N N . PRO A 1 89 ? -5.446 14.160 -3.611 1.00 0.00 89 PRO A N 1
ATOM 1374 C CA . PRO A 1 89 ? -5.104 15.570 -3.543 1.00 0.00 89 PRO A CA 1
ATOM 1375 C C . PRO A 1 89 ? -5.867 16.265 -2.413 1.00 0.00 89 PRO A C 1
ATOM 1376 O O . PRO A 1 89 ? -6.577 17.242 -2.647 1.00 0.00 89 PRO A O 1
ATOM 1387 N N . ASP A 1 90 ? -5.695 15.734 -1.211 1.00 0.00 90 ASP A N 1
ATOM 1388 C CA . ASP A 1 90 ? -6.358 16.291 -0.045 1.00 0.00 90 ASP A CA 1
ATOM 1389 C C . ASP A 1 90 ? -6.199 15.328 1.134 1.00 0.00 90 ASP A C 1
ATOM 1390 O O . ASP A 1 90 ? -6.539 14.151 1.029 1.00 0.00 90 ASP A O 1
ATOM 1399 N N . ALA A 1 91 ? -5.683 15.865 2.230 1.00 0.00 91 ALA A N 1
ATOM 1400 C CA . ALA A 1 91 ? -5.475 15.069 3.428 1.00 0.00 91 ALA A CA 1
ATOM 1401 C C . ALA A 1 91 ? -5.251 16.000 4.621 1.00 0.00 91 ALA A C 1
ATOM 1402 O O . ALA A 1 91 ? -4.339 16.826 4.606 1.00 0.00 91 ALA A O 1
ATOM 1409 N N . LYS A 1 92 ? -6.097 15.835 5.627 1.00 0.00 92 LYS A N 1
ATOM 1410 C CA . LYS A 1 92 ? -6.002 16.650 6.826 1.00 0.00 92 LYS A CA 1
ATOM 1411 C C . LYS A 1 92 ? -5.624 15.761 8.013 1.00 0.00 92 LYS A C 1
ATOM 1412 O O . LYS A 1 92 ? -4.627 16.013 8.688 1.00 0.00 92 LYS A O 1
ATOM 1431 N N . MET A 1 93 ? -6.439 14.740 8.230 1.00 0.00 93 MET A N 1
ATOM 1432 C CA . MET A 1 93 ? -6.202 13.813 9.323 1.00 0.00 93 MET A CA 1
ATOM 1433 C C . MET A 1 93 ? -5.129 12.788 8.950 1.00 0.00 93 MET A C 1
ATOM 1434 O O . MET A 1 93 ? -5.436 11.744 8.377 1.00 0.00 93 MET A O 1
ATOM 1448 N N . SER A 1 94 ? -3.893 13.122 9.291 1.00 0.00 94 SER A N 1
ATOM 1449 C CA . SER A 1 94 ? -2.773 12.244 8.999 1.00 0.00 94 SER A CA 1
ATOM 1450 C C . SER A 1 94 ? -1.540 12.689 9.787 1.00 0.00 94 SER A C 1
ATOM 1451 O O . SER A 1 94 ? -1.475 13.825 10.256 1.00 0.00 94 SER A O 1
ATOM 1459 N N . GLU A 1 95 ? -0.591 11.772 9.909 1.00 0.00 95 GLU A N 1
ATOM 1460 C CA . GLU A 1 95 ? 0.636 12.057 10.632 1.00 0.00 95 GLU A CA 1
ATOM 1461 C C . GLU A 1 95 ? 1.548 12.957 9.796 1.00 0.00 95 GLU A C 1
ATOM 1462 O O . GLU A 1 95 ? 1.551 12.876 8.569 1.00 0.00 95 GLU A O 1
ATOM 1474 N N . ALA A 1 96 ? 2.301 13.795 10.494 1.00 0.00 96 ALA A N 1
ATOM 1475 C CA . ALA A 1 96 ? 3.215 14.709 9.832 1.00 0.00 96 ALA A CA 1
ATOM 1476 C C . ALA A 1 96 ? 2.420 15.647 8.920 1.00 0.00 96 ALA A C 1
ATOM 1477 O O . ALA A 1 96 ? 1.226 15.444 8.705 1.00 0.00 96 ALA A O 1
ATOM 1484 N N . ARG A 1 97 ? 3.115 16.653 8.409 1.00 0.00 97 ARG A N 1
ATOM 1485 C CA . ARG A 1 97 ? 2.489 17.622 7.526 1.00 0.00 97 ARG A CA 1
ATOM 1486 C C . ARG A 1 97 ? 3.554 18.391 6.742 1.00 0.00 97 ARG A C 1
ATOM 1487 O O . ARG A 1 97 ? 4.271 19.215 7.306 1.00 0.00 97 ARG A O 1
ATOM 1508 N N . SER A 1 98 ? 3.624 18.093 5.453 1.00 0.00 98 SER A N 1
ATOM 1509 C CA . SER A 1 98 ? 4.590 18.746 4.585 1.00 0.00 98 SER A CA 1
ATOM 1510 C C . SER A 1 98 ? 4.094 18.721 3.138 1.00 0.00 98 SER A C 1
ATOM 1511 O O . SER A 1 98 ? 4.285 17.734 2.429 1.00 0.00 98 SER A O 1
ATOM 1519 N N . SER A 1 99 ? 3.467 19.820 2.742 1.00 0.00 99 SER A N 1
ATOM 1520 C CA . SER A 1 99 ? 2.943 19.937 1.392 1.00 0.00 99 SER A CA 1
ATOM 1521 C C . SER A 1 99 ? 2.993 21.396 0.936 1.00 0.00 99 SER A C 1
ATOM 1522 O O . SER A 1 99 ? 2.969 22.309 1.760 1.00 0.00 99 SER A O 1
ATOM 1530 N N . GLY A 1 100 ? 3.063 21.570 -0.376 1.00 0.00 100 GLY A N 1
ATOM 1531 C CA . GLY A 1 100 ? 3.118 22.903 -0.951 1.00 0.00 100 GLY A CA 1
ATOM 1532 C C . GLY A 1 100 ? 2.143 23.034 -2.124 1.00 0.00 100 GLY A C 1
ATOM 1533 O O . GLY A 1 100 ? 1.754 22.035 -2.726 1.00 0.00 100 GLY A O 1
ATOM 1537 N N . PRO A 1 101 ? 1.768 24.308 -2.420 1.00 0.00 101 PRO A N 1
ATOM 1538 C CA . PRO A 1 101 ? 0.847 24.582 -3.509 1.00 0.00 101 PRO A CA 1
ATOM 1539 C C . PRO A 1 101 ? 1.541 24.435 -4.865 1.00 0.00 101 PRO A C 1
ATOM 1540 O O . PRO A 1 101 ? 2.731 24.130 -4.927 1.00 0.00 101 PRO A O 1
ATOM 1551 N N . SER A 1 102 ? 0.768 24.658 -5.917 1.00 0.00 102 SER A N 1
ATOM 1552 C CA . SER A 1 102 ? 1.293 24.554 -7.268 1.00 0.00 102 SER A CA 1
ATOM 1553 C C . SER A 1 102 ? 0.370 25.282 -8.247 1.00 0.00 102 SER A C 1
ATOM 1554 O O . SER A 1 102 ? -0.795 25.530 -7.938 1.00 0.00 102 SER A O 1
ATOM 1562 N N . SER A 1 103 ? 0.924 25.603 -9.406 1.00 0.00 103 SER A N 1
ATOM 1563 C CA . SER A 1 103 ? 0.164 26.297 -10.432 1.00 0.00 103 SER A CA 1
ATOM 1564 C C . SER A 1 103 ? 0.835 26.113 -11.795 1.00 0.00 103 SER A C 1
ATOM 1565 O O . SER A 1 103 ? 1.956 25.612 -11.876 1.00 0.00 103 SER A O 1
ATOM 1573 N N . GLY A 1 104 ? 0.122 26.529 -12.831 1.00 0.00 104 GLY A N 1
ATOM 1574 C CA . GLY A 1 104 ? 0.635 26.417 -14.186 1.00 0.00 104 GLY A CA 1
ATOM 1575 C C . GLY A 1 104 ? -0.055 27.416 -15.117 1.00 0.00 104 GLY A C 1
ATOM 1576 O O . GLY A 1 104 ? -0.990 27.059 -15.833 1.00 0.00 104 GLY A O 1
ATOM 1580 N N . GLY A 1 1 ? -0.536 -12.874 -10.272 1.00 0.00 1 GLY A N 2
ATOM 1581 C CA . GLY A 1 1 ? -1.598 -13.574 -9.569 1.00 0.00 1 GLY A CA 2
ATOM 1582 C C . GLY A 1 1 ? -2.733 -13.947 -10.524 1.00 0.00 1 GLY A C 2
ATOM 1583 O O . GLY A 1 1 ? -3.092 -13.166 -11.403 1.00 0.00 1 GLY A O 2
ATOM 1587 N N . SER A 1 2 ? -3.266 -15.143 -10.320 1.00 0.00 2 SER A N 2
ATOM 1588 C CA . SER A 1 2 ? -4.354 -15.630 -11.152 1.00 0.00 2 SER A CA 2
ATOM 1589 C C . SER A 1 2 ? -4.751 -17.043 -10.720 1.00 0.00 2 SER A C 2
ATOM 1590 O O . SER A 1 2 ? -4.039 -17.683 -9.947 1.00 0.00 2 SER A O 2
ATOM 1598 N N . SER A 1 3 ? -5.886 -17.489 -11.238 1.00 0.00 3 SER A N 2
ATOM 1599 C CA . SER A 1 3 ? -6.386 -18.814 -10.916 1.00 0.00 3 SER A CA 2
ATOM 1600 C C . SER A 1 3 ? -6.733 -18.895 -9.428 1.00 0.00 3 SER A C 2
ATOM 1601 O O . SER A 1 3 ? -6.160 -18.174 -8.613 1.00 0.00 3 SER A O 2
ATOM 1609 N N . GLY A 1 4 ? -7.671 -19.779 -9.119 1.00 0.00 4 GLY A N 2
ATOM 1610 C CA . GLY A 1 4 ? -8.102 -19.963 -7.744 1.00 0.00 4 GLY A CA 2
ATOM 1611 C C . GLY A 1 4 ? -8.958 -21.223 -7.602 1.00 0.00 4 GLY A C 2
ATOM 1612 O O . GLY A 1 4 ? -9.497 -21.726 -8.586 1.00 0.00 4 GLY A O 2
ATOM 1616 N N . SER A 1 5 ? -9.057 -21.697 -6.368 1.00 0.00 5 SER A N 2
ATOM 1617 C CA . SER A 1 5 ? -9.838 -22.888 -6.084 1.00 0.00 5 SER A CA 2
ATOM 1618 C C . SER A 1 5 ? -10.496 -22.767 -4.708 1.00 0.00 5 SER A C 2
ATOM 1619 O O . SER A 1 5 ? -10.136 -21.896 -3.919 1.00 0.00 5 SER A O 2
ATOM 1627 N N . SER A 1 6 ? -11.449 -23.654 -4.463 1.00 0.00 6 SER A N 2
ATOM 1628 C CA . SER A 1 6 ? -12.160 -23.658 -3.197 1.00 0.00 6 SER A CA 2
ATOM 1629 C C . SER A 1 6 ? -12.227 -25.081 -2.637 1.00 0.00 6 SER A C 2
ATOM 1630 O O . SER A 1 6 ? -12.009 -26.048 -3.365 1.00 0.00 6 SER A O 2
ATOM 1638 N N . GLY A 1 7 ? -12.529 -25.163 -1.350 1.00 0.00 7 GLY A N 2
ATOM 1639 C CA . GLY A 1 7 ? -12.626 -26.451 -0.685 1.00 0.00 7 GLY A CA 2
ATOM 1640 C C . GLY A 1 7 ? -11.407 -26.702 0.205 1.00 0.00 7 GLY A C 2
ATOM 1641 O O . GLY A 1 7 ? -10.939 -25.796 0.892 1.00 0.00 7 GLY A O 2
ATOM 1645 N N . ASP A 1 8 ? -10.929 -27.937 0.163 1.00 0.00 8 ASP A N 2
ATOM 1646 C CA . ASP A 1 8 ? -9.774 -28.319 0.958 1.00 0.00 8 ASP A CA 2
ATOM 1647 C C . ASP A 1 8 ? -8.584 -27.436 0.577 1.00 0.00 8 ASP A C 2
ATOM 1648 O O . ASP A 1 8 ? -8.250 -27.312 -0.600 1.00 0.00 8 ASP A O 2
ATOM 1657 N N . GLN A 1 9 ? -7.977 -26.845 1.596 1.00 0.00 9 GLN A N 2
ATOM 1658 C CA . GLN A 1 9 ? -6.832 -25.976 1.383 1.00 0.00 9 GLN A CA 2
ATOM 1659 C C . GLN A 1 9 ? -5.884 -26.044 2.583 1.00 0.00 9 GLN A C 2
ATOM 1660 O O . GLN A 1 9 ? -6.175 -26.716 3.571 1.00 0.00 9 GLN A O 2
ATOM 1674 N N . GLU A 1 10 ? -4.770 -25.338 2.457 1.00 0.00 10 GLU A N 2
ATOM 1675 C CA . GLU A 1 10 ? -3.779 -25.309 3.518 1.00 0.00 10 GLU A CA 2
ATOM 1676 C C . GLU A 1 10 ? -2.556 -24.500 3.080 1.00 0.00 10 GLU A C 2
ATOM 1677 O O . GLU A 1 10 ? -1.529 -25.070 2.715 1.00 0.00 10 GLU A O 2
ATOM 1689 N N . VAL A 1 11 ? -2.707 -23.185 3.131 1.00 0.00 11 VAL A N 2
ATOM 1690 C CA . VAL A 1 11 ? -1.628 -22.292 2.745 1.00 0.00 11 VAL A CA 2
ATOM 1691 C C . VAL A 1 11 ? -1.327 -21.333 3.898 1.00 0.00 11 VAL A C 2
ATOM 1692 O O . VAL A 1 11 ? -1.035 -20.160 3.674 1.00 0.00 11 VAL A O 2
ATOM 1705 N N . ARG A 1 12 ? -1.408 -21.869 5.107 1.00 0.00 12 ARG A N 2
ATOM 1706 C CA . ARG A 1 12 ? -1.148 -21.075 6.296 1.00 0.00 12 ARG A CA 2
ATOM 1707 C C . ARG A 1 12 ? -0.404 -21.911 7.340 1.00 0.00 12 ARG A C 2
ATOM 1708 O O . ARG A 1 12 ? -0.897 -22.951 7.774 1.00 0.00 12 ARG A O 2
ATOM 1729 N N . LEU A 1 13 ? 0.770 -21.425 7.713 1.00 0.00 13 LEU A N 2
ATOM 1730 C CA . LEU A 1 13 ? 1.587 -22.114 8.697 1.00 0.00 13 LEU A CA 2
ATOM 1731 C C . LEU A 1 13 ? 2.743 -21.205 9.121 1.00 0.00 13 LEU A C 2
ATOM 1732 O O . LEU A 1 13 ? 3.908 -21.530 8.898 1.00 0.00 13 LEU A O 2
ATOM 1748 N N . GLU A 1 14 ? 2.380 -20.083 9.726 1.00 0.00 14 GLU A N 2
ATOM 1749 C CA . GLU A 1 14 ? 3.372 -19.125 10.183 1.00 0.00 14 GLU A CA 2
ATOM 1750 C C . GLU A 1 14 ? 4.176 -18.587 8.998 1.00 0.00 14 GLU A C 2
ATOM 1751 O O . GLU A 1 14 ? 5.175 -19.184 8.599 1.00 0.00 14 GLU A O 2
ATOM 1763 N N . ASN A 1 15 ? 3.710 -17.466 8.467 1.00 0.00 15 ASN A N 2
ATOM 1764 C CA . ASN A 1 15 ? 4.374 -16.841 7.336 1.00 0.00 15 ASN A CA 2
ATOM 1765 C C . ASN A 1 15 ? 3.883 -15.399 7.195 1.00 0.00 15 ASN A C 2
ATOM 1766 O O . ASN A 1 15 ? 2.735 -15.096 7.518 1.00 0.00 15 ASN A O 2
ATOM 1777 N N . ARG A 1 16 ? 4.776 -14.548 6.712 1.00 0.00 16 ARG A N 2
ATOM 1778 C CA . ARG A 1 16 ? 4.448 -13.145 6.524 1.00 0.00 16 ARG A CA 2
ATOM 1779 C C . ARG A 1 16 ? 5.432 -12.495 5.549 1.00 0.00 16 ARG A C 2
ATOM 1780 O O . ARG A 1 16 ? 6.644 -12.563 5.748 1.00 0.00 16 ARG A O 2
ATOM 1801 N N . ILE A 1 17 ? 4.874 -11.881 4.516 1.00 0.00 17 ILE A N 2
ATOM 1802 C CA . ILE A 1 17 ? 5.688 -11.220 3.510 1.00 0.00 17 ILE A CA 2
ATOM 1803 C C . ILE A 1 17 ? 5.669 -9.710 3.756 1.00 0.00 17 ILE A C 2
ATOM 1804 O O . ILE A 1 17 ? 4.697 -9.177 4.290 1.00 0.00 17 ILE A O 2
ATOM 1820 N N . THR A 1 18 ? 6.754 -9.064 3.356 1.00 0.00 18 THR A N 2
ATOM 1821 C CA . THR A 1 18 ? 6.874 -7.626 3.526 1.00 0.00 18 THR A CA 2
ATOM 1822 C C . THR A 1 18 ? 7.283 -6.965 2.209 1.00 0.00 18 THR A C 2
ATOM 1823 O O . THR A 1 18 ? 7.844 -7.618 1.330 1.00 0.00 18 THR A O 2
ATOM 1834 N N . PHE A 1 19 ? 6.986 -5.677 2.113 1.00 0.00 19 PHE A N 2
ATOM 1835 C CA . PHE A 1 19 ? 7.316 -4.920 0.917 1.00 0.00 19 PHE A CA 2
ATOM 1836 C C . PHE A 1 19 ? 7.469 -3.432 1.235 1.00 0.00 19 PHE A C 2
ATOM 1837 O O . PHE A 1 19 ? 7.027 -2.969 2.285 1.00 0.00 19 PHE A O 2
ATOM 1854 N N . GLN A 1 20 ? 8.097 -2.723 0.308 1.00 0.00 20 GLN A N 2
ATOM 1855 C CA . GLN A 1 20 ? 8.314 -1.296 0.477 1.00 0.00 20 GLN A CA 2
ATOM 1856 C C . GLN A 1 20 ? 7.310 -0.503 -0.363 1.00 0.00 20 GLN A C 2
ATOM 1857 O O . GLN A 1 20 ? 6.783 -1.012 -1.351 1.00 0.00 20 GLN A O 2
ATOM 1871 N N . LEU A 1 21 ? 7.074 0.729 0.062 1.00 0.00 21 LEU A N 2
ATOM 1872 C CA . LEU A 1 21 ? 6.142 1.597 -0.638 1.00 0.00 21 LEU A CA 2
ATOM 1873 C C . LEU A 1 21 ? 6.818 2.940 -0.922 1.00 0.00 21 LEU A C 2
ATOM 1874 O O . LEU A 1 21 ? 7.710 3.358 -0.186 1.00 0.00 21 LEU A O 2
ATOM 1890 N N . GLU A 1 22 ? 6.366 3.578 -1.991 1.00 0.00 22 GLU A N 2
ATOM 1891 C CA . GLU A 1 22 ? 6.915 4.866 -2.382 1.00 0.00 22 GLU A CA 2
ATOM 1892 C C . GLU A 1 22 ? 5.869 5.967 -2.199 1.00 0.00 22 GLU A C 2
ATOM 1893 O O . GLU A 1 22 ? 5.043 6.196 -3.080 1.00 0.00 22 GLU A O 2
ATOM 1905 N N . LEU A 1 23 ? 5.940 6.620 -1.048 1.00 0.00 23 LEU A N 2
ATOM 1906 C CA . LEU A 1 23 ? 5.009 7.692 -0.738 1.00 0.00 23 LEU A CA 2
ATOM 1907 C C . LEU A 1 23 ? 5.291 8.887 -1.652 1.00 0.00 23 LEU A C 2
ATOM 1908 O O . LEU A 1 23 ? 5.835 9.897 -1.208 1.00 0.00 23 LEU A O 2
ATOM 1924 N N . VAL A 1 24 ? 4.908 8.731 -2.911 1.00 0.00 24 VAL A N 2
ATOM 1925 C CA . VAL A 1 24 ? 5.113 9.784 -3.891 1.00 0.00 24 VAL A CA 2
ATOM 1926 C C . VAL A 1 24 ? 4.623 11.114 -3.314 1.00 0.00 24 VAL A C 2
ATOM 1927 O O . VAL A 1 24 ? 5.073 12.180 -3.731 1.00 0.00 24 VAL A O 2
ATOM 1940 N N . GLY A 1 25 ? 3.706 11.008 -2.363 1.00 0.00 25 GLY A N 2
ATOM 1941 C CA . GLY A 1 25 ? 3.150 12.189 -1.725 1.00 0.00 25 GLY A CA 2
ATOM 1942 C C . GLY A 1 25 ? 4.016 12.634 -0.544 1.00 0.00 25 GLY A C 2
ATOM 1943 O O . GLY A 1 25 ? 4.617 13.706 -0.581 1.00 0.00 25 GLY A O 2
ATOM 1947 N N . LEU A 1 26 ? 4.052 11.787 0.474 1.00 0.00 26 LEU A N 2
ATOM 1948 C CA . LEU A 1 26 ? 4.835 12.079 1.663 1.00 0.00 26 LEU A CA 2
ATOM 1949 C C . LEU A 1 26 ? 6.271 12.411 1.254 1.00 0.00 26 LEU A C 2
ATOM 1950 O O . LEU A 1 26 ? 6.914 13.263 1.865 1.00 0.00 26 LEU A O 2
ATOM 1966 N N . GLU A 1 27 ? 6.734 11.720 0.222 1.00 0.00 27 GLU A N 2
ATOM 1967 C CA . GLU A 1 27 ? 8.082 11.930 -0.276 1.00 0.00 27 GLU A CA 2
ATOM 1968 C C . GLU A 1 27 ? 9.087 11.132 0.558 1.00 0.00 27 GLU A C 2
ATOM 1969 O O . GLU A 1 27 ? 10.096 11.674 1.007 1.00 0.00 27 GLU A O 2
ATOM 1981 N N . ARG A 1 28 ? 8.775 9.857 0.741 1.00 0.00 28 ARG A N 2
ATOM 1982 C CA . ARG A 1 28 ? 9.638 8.979 1.513 1.00 0.00 28 ARG A CA 2
ATOM 1983 C C . ARG A 1 28 ? 9.232 7.519 1.304 1.00 0.00 28 ARG A C 2
ATOM 1984 O O . ARG A 1 28 ? 8.093 7.234 0.937 1.00 0.00 28 ARG A O 2
ATOM 2005 N N . VAL A 1 29 ? 10.186 6.632 1.548 1.00 0.00 29 VAL A N 2
ATOM 2006 C CA . VAL A 1 29 ? 9.942 5.209 1.392 1.00 0.00 29 VAL A CA 2
ATOM 2007 C C . VAL A 1 29 ? 9.444 4.632 2.719 1.00 0.00 29 VAL A C 2
ATOM 2008 O O . VAL A 1 29 ? 9.777 5.144 3.786 1.00 0.00 29 VAL A O 2
ATOM 2021 N N . VAL A 1 30 ? 8.653 3.575 2.608 1.00 0.00 30 VAL A N 2
ATOM 2022 C CA . VAL A 1 30 ? 8.106 2.923 3.786 1.00 0.00 30 VAL A CA 2
ATOM 2023 C C . VAL A 1 30 ? 8.033 1.415 3.542 1.00 0.00 30 VAL A C 2
ATOM 2024 O O . VAL A 1 30 ? 8.110 0.963 2.400 1.00 0.00 30 VAL A O 2
ATOM 2037 N N . ARG A 1 31 ? 7.884 0.677 4.633 1.00 0.00 31 ARG A N 2
ATOM 2038 C CA . ARG A 1 31 ? 7.800 -0.771 4.551 1.00 0.00 31 ARG A CA 2
ATOM 2039 C C . ARG A 1 31 ? 6.491 -1.262 5.174 1.00 0.00 31 ARG A C 2
ATOM 2040 O O . ARG A 1 31 ? 6.008 -0.685 6.146 1.00 0.00 31 ARG A O 2
ATOM 2061 N N . ILE A 1 32 ? 5.956 -2.323 4.587 1.00 0.00 32 ILE A N 2
ATOM 2062 C CA . ILE A 1 32 ? 4.713 -2.899 5.073 1.00 0.00 32 ILE A CA 2
ATOM 2063 C C . ILE A 1 32 ? 4.888 -4.409 5.243 1.00 0.00 32 ILE A C 2
ATOM 2064 O O . ILE A 1 32 ? 5.429 -5.078 4.365 1.00 0.00 32 ILE A O 2
ATOM 2080 N N . SER A 1 33 ? 4.420 -4.902 6.381 1.00 0.00 33 SER A N 2
ATOM 2081 C CA . SER A 1 33 ? 4.518 -6.321 6.678 1.00 0.00 33 SER A CA 2
ATOM 2082 C C . SER A 1 33 ? 3.127 -6.894 6.956 1.00 0.00 33 SER A C 2
ATOM 2083 O O . SER A 1 33 ? 2.374 -6.344 7.758 1.00 0.00 33 SER A O 2
ATOM 2091 N N . ALA A 1 34 ? 2.828 -7.992 6.278 1.00 0.00 34 ALA A N 2
ATOM 2092 C CA . ALA A 1 34 ? 1.541 -8.646 6.441 1.00 0.00 34 ALA A CA 2
ATOM 2093 C C . ALA A 1 34 ? 1.560 -9.990 5.710 1.00 0.00 34 ALA A C 2
ATOM 2094 O O . ALA A 1 34 ? 2.347 -10.186 4.785 1.00 0.00 34 ALA A O 2
ATOM 2101 N N . LYS A 1 35 ? 0.684 -10.881 6.152 1.00 0.00 35 LYS A N 2
ATOM 2102 C CA . LYS A 1 35 ? 0.591 -12.200 5.551 1.00 0.00 35 LYS A CA 2
ATOM 2103 C C . LYS A 1 35 ? 0.491 -12.058 4.031 1.00 0.00 35 LYS A C 2
ATOM 2104 O O . LYS A 1 35 ? -0.017 -11.056 3.530 1.00 0.00 35 LYS A O 2
ATOM 2123 N N . PRO A 1 36 ? 0.999 -13.101 3.322 1.00 0.00 36 PRO A N 2
ATOM 2124 C CA . PRO A 1 36 ? 0.972 -13.102 1.869 1.00 0.00 36 PRO A CA 2
ATOM 2125 C C . PRO A 1 36 ? -0.437 -13.387 1.347 1.00 0.00 36 PRO A C 2
ATOM 2126 O O . PRO A 1 36 ? -1.006 -12.581 0.612 1.00 0.00 36 PRO A O 2
ATOM 2137 N N . THR A 1 37 ? -0.961 -14.537 1.747 1.00 0.00 37 THR A N 2
ATOM 2138 C CA . THR A 1 37 ? -2.293 -14.938 1.328 1.00 0.00 37 THR A CA 2
ATOM 2139 C C . THR A 1 37 ? -3.229 -13.728 1.294 1.00 0.00 37 THR A C 2
ATOM 2140 O O . THR A 1 37 ? -3.906 -13.490 0.295 1.00 0.00 37 THR A O 2
ATOM 2151 N N . LYS A 1 38 ? -3.237 -12.995 2.398 1.00 0.00 38 LYS A N 2
ATOM 2152 C CA . LYS A 1 38 ? -4.078 -11.815 2.507 1.00 0.00 38 LYS A CA 2
ATOM 2153 C C . LYS A 1 38 ? -3.978 -11.002 1.215 1.00 0.00 38 LYS A C 2
ATOM 2154 O O . LYS A 1 38 ? -3.089 -11.234 0.397 1.00 0.00 38 LYS A O 2
ATOM 2173 N N . ARG A 1 39 ? -4.904 -10.065 1.070 1.00 0.00 39 ARG A N 2
ATOM 2174 C CA . ARG A 1 39 ? -4.931 -9.216 -0.109 1.00 0.00 39 ARG A CA 2
ATOM 2175 C C . ARG A 1 39 ? -4.171 -7.915 0.156 1.00 0.00 39 ARG A C 2
ATOM 2176 O O . ARG A 1 39 ? -3.631 -7.717 1.244 1.00 0.00 39 ARG A O 2
ATOM 2197 N N . LEU A 1 40 ? -4.153 -7.060 -0.857 1.00 0.00 40 LEU A N 2
ATOM 2198 C CA . LEU A 1 40 ? -3.468 -5.784 -0.747 1.00 0.00 40 LEU A CA 2
ATOM 2199 C C . LEU A 1 40 ? -4.357 -4.797 0.013 1.00 0.00 40 LEU A C 2
ATOM 2200 O O . LEU A 1 40 ? -3.861 -3.843 0.611 1.00 0.00 40 LEU A O 2
ATOM 2216 N N . GLN A 1 41 ? -5.654 -5.060 -0.036 1.00 0.00 41 GLN A N 2
ATOM 2217 C CA . GLN A 1 41 ? -6.617 -4.206 0.639 1.00 0.00 41 GLN A CA 2
ATOM 2218 C C . GLN A 1 41 ? -6.772 -4.634 2.100 1.00 0.00 41 GLN A C 2
ATOM 2219 O O . GLN A 1 41 ? -6.899 -3.791 2.987 1.00 0.00 41 GLN A O 2
ATOM 2233 N N . GLU A 1 42 ? -6.756 -5.943 2.305 1.00 0.00 42 GLU A N 2
ATOM 2234 C CA . GLU A 1 42 ? -6.893 -6.492 3.644 1.00 0.00 42 GLU A CA 2
ATOM 2235 C C . GLU A 1 42 ? -5.592 -6.310 4.428 1.00 0.00 42 GLU A C 2
ATOM 2236 O O . GLU A 1 42 ? -5.604 -6.273 5.657 1.00 0.00 42 GLU A O 2
ATOM 2248 N N . ALA A 1 43 ? -4.501 -6.201 3.685 1.00 0.00 43 ALA A N 2
ATOM 2249 C CA . ALA A 1 43 ? -3.194 -6.024 4.295 1.00 0.00 43 ALA A CA 2
ATOM 2250 C C . ALA A 1 43 ? -2.952 -4.535 4.549 1.00 0.00 43 ALA A C 2
ATOM 2251 O O . ALA A 1 43 ? -2.170 -4.170 5.426 1.00 0.00 43 ALA A O 2
ATOM 2258 N N . LEU A 1 44 ? -3.638 -3.715 3.767 1.00 0.00 44 LEU A N 2
ATOM 2259 C CA . LEU A 1 44 ? -3.508 -2.274 3.896 1.00 0.00 44 LEU A CA 2
ATOM 2260 C C . LEU A 1 44 ? -4.641 -1.740 4.774 1.00 0.00 44 LEU A C 2
ATOM 2261 O O . LEU A 1 44 ? -4.607 -0.589 5.207 1.00 0.00 44 LEU A O 2
ATOM 2277 N N . GLN A 1 45 ? -5.620 -2.602 5.010 1.00 0.00 45 GLN A N 2
ATOM 2278 C CA . GLN A 1 45 ? -6.762 -2.231 5.828 1.00 0.00 45 GLN A CA 2
ATOM 2279 C C . GLN A 1 45 ? -6.297 -1.770 7.210 1.00 0.00 45 GLN A C 2
ATOM 2280 O O . GLN A 1 45 ? -6.696 -0.705 7.680 1.00 0.00 45 GLN A O 2
ATOM 2294 N N . PRO A 1 46 ? -5.438 -2.615 7.840 1.00 0.00 46 PRO A N 2
ATOM 2295 C CA . PRO A 1 46 ? -4.915 -2.304 9.160 1.00 0.00 46 PRO A CA 2
ATOM 2296 C C . PRO A 1 46 ? -3.841 -1.217 9.081 1.00 0.00 46 PRO A C 2
ATOM 2297 O O . PRO A 1 46 ? -3.320 -0.779 10.106 1.00 0.00 46 PRO A O 2
ATOM 2308 N N . ILE A 1 47 ? -3.542 -0.812 7.856 1.00 0.00 47 ILE A N 2
ATOM 2309 C CA . ILE A 1 47 ? -2.540 0.215 7.630 1.00 0.00 47 ILE A CA 2
ATOM 2310 C C . ILE A 1 47 ? -3.237 1.553 7.375 1.00 0.00 47 ILE A C 2
ATOM 2311 O O . ILE A 1 47 ? -2.884 2.566 7.977 1.00 0.00 47 ILE A O 2
ATOM 2327 N N . LEU A 1 48 ? -4.214 1.514 6.480 1.00 0.00 48 LEU A N 2
ATOM 2328 C CA . LEU A 1 48 ? -4.963 2.711 6.138 1.00 0.00 48 LEU A CA 2
ATOM 2329 C C . LEU A 1 48 ? -5.757 3.178 7.359 1.00 0.00 48 LEU A C 2
ATOM 2330 O O . LEU A 1 48 ? -5.779 4.367 7.674 1.00 0.00 48 LEU A O 2
ATOM 2346 N N . ALA A 1 49 ? -6.392 2.217 8.015 1.00 0.00 49 ALA A N 2
ATOM 2347 C CA . ALA A 1 49 ? -7.185 2.514 9.196 1.00 0.00 49 ALA A CA 2
ATOM 2348 C C . ALA A 1 49 ? -6.282 3.119 10.273 1.00 0.00 49 ALA A C 2
ATOM 2349 O O . ALA A 1 49 ? -6.699 4.016 11.005 1.00 0.00 49 ALA A O 2
ATOM 2356 N N . LYS A 1 50 ? -5.063 2.605 10.335 1.00 0.00 50 LYS A N 2
ATOM 2357 C CA . LYS A 1 50 ? -4.098 3.084 11.310 1.00 0.00 50 LYS A CA 2
ATOM 2358 C C . LYS A 1 50 ? -3.450 4.369 10.791 1.00 0.00 50 LYS A C 2
ATOM 2359 O O . LYS A 1 50 ? -2.762 5.066 11.536 1.00 0.00 50 LYS A O 2
ATOM 2378 N N . HIS A 1 51 ? -3.692 4.644 9.518 1.00 0.00 51 HIS A N 2
ATOM 2379 C CA . HIS A 1 51 ? -3.140 5.833 8.891 1.00 0.00 51 HIS A CA 2
ATOM 2380 C C . HIS A 1 51 ? -4.272 6.805 8.550 1.00 0.00 51 HIS A C 2
ATOM 2381 O O . HIS A 1 51 ? -4.047 7.815 7.885 1.00 0.00 51 HIS A O 2
ATOM 2395 N N . GLY A 1 52 ? -5.462 6.466 9.021 1.00 0.00 52 GLY A N 2
ATOM 2396 C CA . GLY A 1 52 ? -6.629 7.296 8.775 1.00 0.00 52 GLY A CA 2
ATOM 2397 C C . GLY A 1 52 ? -6.891 7.441 7.274 1.00 0.00 52 GLY A C 2
ATOM 2398 O O . GLY A 1 52 ? -7.570 8.373 6.846 1.00 0.00 52 GLY A O 2
ATOM 2402 N N . LEU A 1 53 ? -6.339 6.505 6.516 1.00 0.00 53 LEU A N 2
ATOM 2403 C CA . LEU A 1 53 ? -6.505 6.517 5.073 1.00 0.00 53 LEU A CA 2
ATOM 2404 C C . LEU A 1 53 ? -7.684 5.621 4.691 1.00 0.00 53 LEU A C 2
ATOM 2405 O O . LEU A 1 53 ? -8.425 5.161 5.559 1.00 0.00 53 LEU A O 2
ATOM 2421 N N . SER A 1 54 ? -7.822 5.399 3.392 1.00 0.00 54 SER A N 2
ATOM 2422 C CA . SER A 1 54 ? -8.899 4.565 2.886 1.00 0.00 54 SER A CA 2
ATOM 2423 C C . SER A 1 54 ? -8.425 3.789 1.655 1.00 0.00 54 SER A C 2
ATOM 2424 O O . SER A 1 54 ? -7.421 4.146 1.040 1.00 0.00 54 SER A O 2
ATOM 2432 N N . LEU A 1 55 ? -9.170 2.742 1.332 1.00 0.00 55 LEU A N 2
ATOM 2433 C CA . LEU A 1 55 ? -8.839 1.913 0.186 1.00 0.00 55 LEU A CA 2
ATOM 2434 C C . LEU A 1 55 ? -9.287 2.618 -1.095 1.00 0.00 55 LEU A C 2
ATOM 2435 O O . LEU A 1 55 ? -8.658 2.472 -2.141 1.00 0.00 55 LEU A O 2
ATOM 2451 N N . ASP A 1 56 ? -10.372 3.369 -0.971 1.00 0.00 56 ASP A N 2
ATOM 2452 C CA . ASP A 1 56 ? -10.912 4.097 -2.106 1.00 0.00 56 ASP A CA 2
ATOM 2453 C C . ASP A 1 56 ? -10.393 5.536 -2.077 1.00 0.00 56 ASP A C 2
ATOM 2454 O O . ASP A 1 56 ? -11.123 6.470 -2.406 1.00 0.00 56 ASP A O 2
ATOM 2463 N N . GLN A 1 57 ? -9.136 5.670 -1.680 1.00 0.00 57 GLN A N 2
ATOM 2464 C CA . GLN A 1 57 ? -8.511 6.979 -1.603 1.00 0.00 57 GLN A CA 2
ATOM 2465 C C . GLN A 1 57 ? -7.087 6.921 -2.162 1.00 0.00 57 GLN A C 2
ATOM 2466 O O . GLN A 1 57 ? -6.738 7.685 -3.061 1.00 0.00 57 GLN A O 2
ATOM 2480 N N . VAL A 1 58 ? -6.304 6.008 -1.607 1.00 0.00 58 VAL A N 2
ATOM 2481 C CA . VAL A 1 58 ? -4.927 5.841 -2.039 1.00 0.00 58 VAL A CA 2
ATOM 2482 C C . VAL A 1 58 ? -4.890 4.935 -3.272 1.00 0.00 58 VAL A C 2
ATOM 2483 O O . VAL A 1 58 ? -5.630 3.956 -3.349 1.00 0.00 58 VAL A O 2
ATOM 2496 N N . VAL A 1 59 ? -4.022 5.295 -4.205 1.00 0.00 59 VAL A N 2
ATOM 2497 C CA . VAL A 1 59 ? -3.879 4.528 -5.430 1.00 0.00 59 VAL A CA 2
ATOM 2498 C C . VAL A 1 59 ? -2.556 3.758 -5.394 1.00 0.00 59 VAL A C 2
ATOM 2499 O O . VAL A 1 59 ? -1.485 4.354 -5.495 1.00 0.00 59 VAL A O 2
ATOM 2512 N N . LEU A 1 60 ? -2.675 2.447 -5.249 1.00 0.00 60 LEU A N 2
ATOM 2513 C CA . LEU A 1 60 ? -1.503 1.590 -5.197 1.00 0.00 60 LEU A CA 2
ATOM 2514 C C . LEU A 1 60 ? -1.177 1.095 -6.608 1.00 0.00 60 LEU A C 2
ATOM 2515 O O . LEU A 1 60 ? -2.064 0.653 -7.335 1.00 0.00 60 LEU A O 2
ATOM 2531 N N . HIS A 1 61 ? 0.100 1.186 -6.952 1.00 0.00 61 HIS A N 2
ATOM 2532 C CA . HIS A 1 61 ? 0.554 0.753 -8.262 1.00 0.00 61 HIS A CA 2
ATOM 2533 C C . HIS A 1 61 ? 2.077 0.881 -8.345 1.00 0.00 61 HIS A C 2
ATOM 2534 O O . HIS A 1 61 ? 2.650 1.851 -7.852 1.00 0.00 61 HIS A O 2
ATOM 2548 N N . ARG A 1 62 ? 2.689 -0.113 -8.972 1.00 0.00 62 ARG A N 2
ATOM 2549 C CA . ARG A 1 62 ? 4.133 -0.124 -9.127 1.00 0.00 62 ARG A CA 2
ATOM 2550 C C . ARG A 1 62 ? 4.594 1.113 -9.899 1.00 0.00 62 ARG A C 2
ATOM 2551 O O . ARG A 1 62 ? 3.778 1.826 -10.481 1.00 0.00 62 ARG A O 2
ATOM 2572 N N . PRO A 1 63 ? 5.936 1.336 -9.880 1.00 0.00 63 PRO A N 2
ATOM 2573 C CA . PRO A 1 63 ? 6.515 2.475 -10.572 1.00 0.00 63 PRO A CA 2
ATOM 2574 C C . PRO A 1 63 ? 6.540 2.244 -12.084 1.00 0.00 63 PRO A C 2
ATOM 2575 O O . PRO A 1 63 ? 6.831 1.139 -12.541 1.00 0.00 63 PRO A O 2
ATOM 2586 N N . GLY A 1 64 ? 6.232 3.303 -12.818 1.00 0.00 64 GLY A N 2
ATOM 2587 C CA . GLY A 1 64 ? 6.216 3.228 -14.269 1.00 0.00 64 GLY A CA 2
ATOM 2588 C C . GLY A 1 64 ? 5.540 1.941 -14.745 1.00 0.00 64 GLY A C 2
ATOM 2589 O O . GLY A 1 64 ? 6.197 1.057 -15.293 1.00 0.00 64 GLY A O 2
ATOM 2593 N N . GLU A 1 65 ? 4.236 1.876 -14.518 1.00 0.00 65 GLU A N 2
ATOM 2594 C CA . GLU A 1 65 ? 3.464 0.712 -14.916 1.00 0.00 65 GLU A CA 2
ATOM 2595 C C . GLU A 1 65 ? 2.584 1.046 -16.122 1.00 0.00 65 GLU A C 2
ATOM 2596 O O . GLU A 1 65 ? 3.047 1.015 -17.261 1.00 0.00 65 GLU A O 2
ATOM 2608 N N . LYS A 1 66 ? 1.330 1.358 -15.830 1.00 0.00 66 LYS A N 2
ATOM 2609 C CA . LYS A 1 66 ? 0.380 1.697 -16.876 1.00 0.00 66 LYS A CA 2
ATOM 2610 C C . LYS A 1 66 ? -0.967 2.049 -16.242 1.00 0.00 66 LYS A C 2
ATOM 2611 O O . LYS A 1 66 ? -1.642 2.977 -16.685 1.00 0.00 66 LYS A O 2
ATOM 2630 N N . GLN A 1 67 ? -1.318 1.289 -15.215 1.00 0.00 67 GLN A N 2
ATOM 2631 C CA . GLN A 1 67 ? -2.572 1.509 -14.516 1.00 0.00 67 GLN A CA 2
ATOM 2632 C C . GLN A 1 67 ? -2.433 1.121 -13.042 1.00 0.00 67 GLN A C 2
ATOM 2633 O O . GLN A 1 67 ? -1.449 0.496 -12.651 1.00 0.00 67 GLN A O 2
ATOM 2647 N N . PRO A 1 68 ? -3.461 1.517 -12.244 1.00 0.00 68 PRO A N 2
ATOM 2648 C CA . PRO A 1 68 ? -3.463 1.217 -10.822 1.00 0.00 68 PRO A CA 2
ATOM 2649 C C . PRO A 1 68 ? -3.792 -0.256 -10.573 1.00 0.00 68 PRO A C 2
ATOM 2650 O O . PRO A 1 68 ? -4.799 -0.763 -11.065 1.00 0.00 68 PRO A O 2
ATOM 2661 N N . MET A 1 69 ? -2.923 -0.903 -9.810 1.00 0.00 69 MET A N 2
ATOM 2662 C CA . MET A 1 69 ? -3.109 -2.308 -9.490 1.00 0.00 69 MET A CA 2
ATOM 2663 C C . MET A 1 69 ? -4.324 -2.507 -8.582 1.00 0.00 69 MET A C 2
ATOM 2664 O O . MET A 1 69 ? -4.714 -1.597 -7.852 1.00 0.00 69 MET A O 2
ATOM 2678 N N . ASP A 1 70 ? -4.888 -3.704 -8.656 1.00 0.00 70 ASP A N 2
ATOM 2679 C CA . ASP A 1 70 ? -6.051 -4.034 -7.850 1.00 0.00 70 ASP A CA 2
ATOM 2680 C C . ASP A 1 70 ? -5.592 -4.672 -6.538 1.00 0.00 70 ASP A C 2
ATOM 2681 O O . ASP A 1 70 ? -4.903 -5.692 -6.547 1.00 0.00 70 ASP A O 2
ATOM 2690 N N . LEU A 1 71 ? -5.992 -4.046 -5.441 1.00 0.00 71 LEU A N 2
ATOM 2691 C CA . LEU A 1 71 ? -5.630 -4.540 -4.123 1.00 0.00 71 LEU A CA 2
ATOM 2692 C C . LEU A 1 71 ? -6.100 -5.989 -3.979 1.00 0.00 71 LEU A C 2
ATOM 2693 O O . LEU A 1 71 ? -5.608 -6.724 -3.124 1.00 0.00 71 LEU A O 2
ATOM 2709 N N . GLU A 1 72 ? -7.047 -6.358 -4.830 1.00 0.00 72 GLU A N 2
ATOM 2710 C CA . GLU A 1 72 ? -7.589 -7.706 -4.808 1.00 0.00 72 GLU A CA 2
ATOM 2711 C C . GLU A 1 72 ? -6.456 -8.734 -4.832 1.00 0.00 72 GLU A C 2
ATOM 2712 O O . GLU A 1 72 ? -6.591 -9.825 -4.280 1.00 0.00 72 GLU A O 2
ATOM 2724 N N . ASN A 1 73 ? -5.364 -8.349 -5.476 1.00 0.00 73 ASN A N 2
ATOM 2725 C CA . ASN A 1 73 ? -4.208 -9.224 -5.578 1.00 0.00 73 ASN A CA 2
ATOM 2726 C C . ASN A 1 73 ? -3.573 -9.387 -4.196 1.00 0.00 73 ASN A C 2
ATOM 2727 O O . ASN A 1 73 ? -3.600 -8.464 -3.383 1.00 0.00 73 ASN A O 2
ATOM 2738 N N . PRO A 1 74 ? -3.003 -10.600 -3.965 1.00 0.00 74 PRO A N 2
ATOM 2739 C CA . PRO A 1 74 ? -2.363 -10.896 -2.695 1.00 0.00 74 PRO A CA 2
ATOM 2740 C C . PRO A 1 74 ? -1.005 -10.199 -2.589 1.00 0.00 74 PRO A C 2
ATOM 2741 O O . PRO A 1 74 ? -0.309 -10.031 -3.590 1.00 0.00 74 PRO A O 2
ATOM 2752 N N . VAL A 1 75 ? -0.668 -9.810 -1.368 1.00 0.00 75 VAL A N 2
ATOM 2753 C CA . VAL A 1 75 ? 0.593 -9.135 -1.118 1.00 0.00 75 VAL A CA 2
ATOM 2754 C C . VAL A 1 75 ? 1.748 -10.075 -1.468 1.00 0.00 75 VAL A C 2
ATOM 2755 O O . VAL A 1 75 ? 2.887 -9.636 -1.619 1.00 0.00 75 VAL A O 2
ATOM 2768 N N . SER A 1 76 ? 1.415 -11.352 -1.587 1.00 0.00 76 SER A N 2
ATOM 2769 C CA . SER A 1 76 ? 2.410 -12.358 -1.917 1.00 0.00 76 SER A CA 2
ATOM 2770 C C . SER A 1 76 ? 3.005 -12.073 -3.297 1.00 0.00 76 SER A C 2
ATOM 2771 O O . SER A 1 76 ? 4.033 -12.641 -3.663 1.00 0.00 76 SER A O 2
ATOM 2779 N N . SER A 1 77 ? 2.334 -11.193 -4.025 1.00 0.00 77 SER A N 2
ATOM 2780 C CA . SER A 1 77 ? 2.784 -10.825 -5.357 1.00 0.00 77 SER A CA 2
ATOM 2781 C C . SER A 1 77 ? 3.614 -9.542 -5.293 1.00 0.00 77 SER A C 2
ATOM 2782 O O . SER A 1 77 ? 4.550 -9.364 -6.072 1.00 0.00 77 SER A O 2
ATOM 2790 N N . VAL A 1 78 ? 3.242 -8.680 -4.359 1.00 0.00 78 VAL A N 2
ATOM 2791 C CA . VAL A 1 78 ? 3.940 -7.418 -4.183 1.00 0.00 78 VAL A CA 2
ATOM 2792 C C . VAL A 1 78 ? 5.002 -7.575 -3.093 1.00 0.00 78 VAL A C 2
ATOM 2793 O O . VAL A 1 78 ? 5.197 -6.675 -2.277 1.00 0.00 78 VAL A O 2
ATOM 2806 N N . ALA A 1 79 ? 5.660 -8.724 -3.113 1.00 0.00 79 ALA A N 2
ATOM 2807 C CA . ALA A 1 79 ? 6.697 -9.011 -2.137 1.00 0.00 79 ALA A CA 2
ATOM 2808 C C . ALA A 1 79 ? 8.024 -9.243 -2.861 1.00 0.00 79 ALA A C 2
ATOM 2809 O O . ALA A 1 79 ? 8.511 -10.371 -2.925 1.00 0.00 79 ALA A O 2
ATOM 2816 N N . SER A 1 80 ? 8.572 -8.158 -3.389 1.00 0.00 80 SER A N 2
ATOM 2817 C CA . SER A 1 80 ? 9.833 -8.230 -4.107 1.00 0.00 80 SER A CA 2
ATOM 2818 C C . SER A 1 80 ? 10.280 -6.827 -4.521 1.00 0.00 80 SER A C 2
ATOM 2819 O O . SER A 1 80 ? 11.292 -6.324 -4.033 1.00 0.00 80 SER A O 2
ATOM 2827 N N . GLN A 1 81 ? 9.505 -6.233 -5.417 1.00 0.00 81 GLN A N 2
ATOM 2828 C CA . GLN A 1 81 ? 9.809 -4.898 -5.902 1.00 0.00 81 GLN A CA 2
ATOM 2829 C C . GLN A 1 81 ? 9.146 -3.846 -5.010 1.00 0.00 81 GLN A C 2
ATOM 2830 O O . GLN A 1 81 ? 8.344 -4.181 -4.140 1.00 0.00 81 GLN A O 2
ATOM 2844 N N . THR A 1 82 ? 9.507 -2.595 -5.256 1.00 0.00 82 THR A N 2
ATOM 2845 C CA . THR A 1 82 ? 8.958 -1.492 -4.486 1.00 0.00 82 THR A CA 2
ATOM 2846 C C . THR A 1 82 ? 7.726 -0.914 -5.186 1.00 0.00 82 THR A C 2
ATOM 2847 O O . THR A 1 82 ? 7.763 -0.630 -6.382 1.00 0.00 82 THR A O 2
ATOM 2858 N N . LEU A 1 83 ? 6.663 -0.759 -4.410 1.00 0.00 83 LEU A N 2
ATOM 2859 C CA . LEU A 1 83 ? 5.422 -0.221 -4.941 1.00 0.00 83 LEU A CA 2
ATOM 2860 C C . LEU A 1 83 ? 5.479 1.308 -4.910 1.00 0.00 83 LEU A C 2
ATOM 2861 O O . LEU A 1 83 ? 6.428 1.886 -4.382 1.00 0.00 83 LEU A O 2
ATOM 2877 N N . VAL A 1 84 ? 4.452 1.919 -5.481 1.00 0.00 84 VAL A N 2
ATOM 2878 C CA . VAL A 1 84 ? 4.373 3.369 -5.525 1.00 0.00 84 VAL A CA 2
ATOM 2879 C C . VAL A 1 84 ? 2.954 3.810 -5.164 1.00 0.00 84 VAL A C 2
ATOM 2880 O O . VAL A 1 84 ? 1.999 3.476 -5.864 1.00 0.00 84 VAL A O 2
ATOM 2893 N N . LEU A 1 85 ? 2.859 4.553 -4.071 1.00 0.00 85 LEU A N 2
ATOM 2894 C CA . LEU A 1 85 ? 1.572 5.043 -3.608 1.00 0.00 85 LEU A CA 2
ATOM 2895 C C . LEU A 1 85 ? 1.399 6.499 -4.045 1.00 0.00 85 LEU A C 2
ATOM 2896 O O . LEU A 1 85 ? 2.348 7.280 -4.006 1.00 0.00 85 LEU A O 2
ATOM 2912 N N . ASP A 1 86 ? 0.179 6.821 -4.451 1.00 0.00 86 ASP A N 2
ATOM 2913 C CA . ASP A 1 86 ? -0.131 8.169 -4.895 1.00 0.00 86 ASP A CA 2
ATOM 2914 C C . ASP A 1 86 ? -1.314 8.707 -4.088 1.00 0.00 86 ASP A C 2
ATOM 2915 O O . ASP A 1 86 ? -2.451 8.688 -4.559 1.00 0.00 86 ASP A O 2
ATOM 2924 N N . THR A 1 87 ? -1.007 9.175 -2.887 1.00 0.00 87 THR A N 2
ATOM 2925 C CA . THR A 1 87 ? -2.031 9.718 -2.011 1.00 0.00 87 THR A CA 2
ATOM 2926 C C . THR A 1 87 ? -2.909 10.715 -2.770 1.00 0.00 87 THR A C 2
ATOM 2927 O O . THR A 1 87 ? -2.487 11.275 -3.780 1.00 0.00 87 THR A O 2
ATOM 2938 N N . PRO A 1 88 ? -4.146 10.911 -2.240 1.00 0.00 88 PRO A N 2
ATOM 2939 C CA . PRO A 1 88 ? -5.087 11.830 -2.856 1.00 0.00 88 PRO A CA 2
ATOM 2940 C C . PRO A 1 88 ? -4.698 13.283 -2.574 1.00 0.00 88 PRO A C 2
ATOM 2941 O O . PRO A 1 88 ? -3.945 13.558 -1.642 1.00 0.00 88 PRO A O 2
ATOM 2952 N N . PRO A 1 89 ? -5.245 14.198 -3.419 1.00 0.00 89 PRO A N 2
ATOM 2953 C CA . PRO A 1 89 ? -4.963 15.616 -3.270 1.00 0.00 89 PRO A CA 2
ATOM 2954 C C . PRO A 1 89 ? -5.727 16.205 -2.082 1.00 0.00 89 PRO A C 2
ATOM 2955 O O . PRO A 1 89 ? -6.480 17.165 -2.238 1.00 0.00 89 PRO A O 2
ATOM 2966 N N . ASP A 1 90 ? -5.506 15.605 -0.921 1.00 0.00 90 ASP A N 2
ATOM 2967 C CA . ASP A 1 90 ? -6.164 16.058 0.292 1.00 0.00 90 ASP A CA 2
ATOM 2968 C C . ASP A 1 90 ? -6.124 14.940 1.336 1.00 0.00 90 ASP A C 2
ATOM 2969 O O . ASP A 1 90 ? -6.540 13.815 1.063 1.00 0.00 90 ASP A O 2
ATOM 2978 N N . ALA A 1 91 ? -5.620 15.289 2.511 1.00 0.00 91 ALA A N 2
ATOM 2979 C CA . ALA A 1 91 ? -5.520 14.330 3.597 1.00 0.00 91 ALA A CA 2
ATOM 2980 C C . ALA A 1 91 ? -5.611 15.068 4.934 1.00 0.00 91 ALA A C 2
ATOM 2981 O O . ALA A 1 91 ? -6.504 14.800 5.736 1.00 0.00 91 ALA A O 2
ATOM 2988 N N . LYS A 1 92 ? -4.674 15.984 5.133 1.00 0.00 92 LYS A N 2
ATOM 2989 C CA . LYS A 1 92 ? -4.637 16.763 6.359 1.00 0.00 92 LYS A CA 2
ATOM 2990 C C . LYS A 1 92 ? -4.587 15.815 7.559 1.00 0.00 92 LYS A C 2
ATOM 2991 O O . LYS A 1 92 ? -5.614 15.286 7.980 1.00 0.00 92 LYS A O 2
ATOM 3010 N N . MET A 1 93 ? -3.381 15.631 8.076 1.00 0.00 93 MET A N 2
ATOM 3011 C CA . MET A 1 93 ? -3.183 14.756 9.220 1.00 0.00 93 MET A CA 2
ATOM 3012 C C . MET A 1 93 ? -1.977 15.202 10.049 1.00 0.00 93 MET A C 2
ATOM 3013 O O . MET A 1 93 ? -1.073 15.857 9.534 1.00 0.00 93 MET A O 2
ATOM 3027 N N . SER A 1 94 ? -2.003 14.829 11.320 1.00 0.00 94 SER A N 2
ATOM 3028 C CA . SER A 1 94 ? -0.923 15.182 12.226 1.00 0.00 94 SER A CA 2
ATOM 3029 C C . SER A 1 94 ? 0.304 14.313 11.941 1.00 0.00 94 SER A C 2
ATOM 3030 O O . SER A 1 94 ? 0.371 13.166 12.379 1.00 0.00 94 SER A O 2
ATOM 3038 N N . GLU A 1 95 ? 1.243 14.894 11.209 1.00 0.00 95 GLU A N 2
ATOM 3039 C CA . GLU A 1 95 ? 2.464 14.187 10.861 1.00 0.00 95 GLU A CA 2
ATOM 3040 C C . GLU A 1 95 ? 3.537 15.176 10.400 1.00 0.00 95 GLU A C 2
ATOM 3041 O O . GLU A 1 95 ? 3.817 15.281 9.207 1.00 0.00 95 GLU A O 2
ATOM 3053 N N . ALA A 1 96 ? 4.107 15.876 11.370 1.00 0.00 96 ALA A N 2
ATOM 3054 C CA . ALA A 1 96 ? 5.143 16.852 11.078 1.00 0.00 96 ALA A CA 2
ATOM 3055 C C . ALA A 1 96 ? 6.494 16.142 10.976 1.00 0.00 96 ALA A C 2
ATOM 3056 O O . ALA A 1 96 ? 6.734 15.155 11.670 1.00 0.00 96 ALA A O 2
ATOM 3063 N N . ARG A 1 97 ? 7.341 16.671 10.105 1.00 0.00 97 ARG A N 2
ATOM 3064 C CA . ARG A 1 97 ? 8.662 16.100 9.904 1.00 0.00 97 ARG A CA 2
ATOM 3065 C C . ARG A 1 97 ? 9.502 17.010 9.005 1.00 0.00 97 ARG A C 2
ATOM 3066 O O . ARG A 1 97 ? 9.218 17.148 7.816 1.00 0.00 97 ARG A O 2
ATOM 3087 N N . SER A 1 98 ? 10.520 17.606 9.608 1.00 0.00 98 SER A N 2
ATOM 3088 C CA . SER A 1 98 ? 11.404 18.499 8.877 1.00 0.00 98 SER A CA 2
ATOM 3089 C C . SER A 1 98 ? 12.854 18.036 9.026 1.00 0.00 98 SER A C 2
ATOM 3090 O O . SER A 1 98 ? 13.170 17.245 9.913 1.00 0.00 98 SER A O 2
ATOM 3098 N N . SER A 1 99 ? 13.699 18.548 8.142 1.00 0.00 99 SER A N 2
ATOM 3099 C CA . SER A 1 99 ? 15.108 18.197 8.164 1.00 0.00 99 SER A CA 2
ATOM 3100 C C . SER A 1 99 ? 15.964 19.465 8.147 1.00 0.00 99 SER A C 2
ATOM 3101 O O . SER A 1 99 ? 15.618 20.443 7.485 1.00 0.00 99 SER A O 2
ATOM 3109 N N . GLY A 1 100 ? 17.064 19.409 8.882 1.00 0.00 100 GLY A N 2
ATOM 3110 C CA . GLY A 1 100 ? 17.972 20.541 8.960 1.00 0.00 100 GLY A CA 2
ATOM 3111 C C . GLY A 1 100 ? 19.298 20.229 8.264 1.00 0.00 100 GLY A C 2
ATOM 3112 O O . GLY A 1 100 ? 20.181 19.606 8.852 1.00 0.00 100 GLY A O 2
ATOM 3116 N N . PRO A 1 101 ? 19.399 20.689 6.988 1.00 0.00 101 PRO A N 2
ATOM 3117 C CA . PRO A 1 101 ? 20.603 20.465 6.205 1.00 0.00 101 PRO A CA 2
ATOM 3118 C C . PRO A 1 101 ? 21.734 21.388 6.663 1.00 0.00 101 PRO A C 2
ATOM 3119 O O . PRO A 1 101 ? 21.507 22.317 7.437 1.00 0.00 101 PRO A O 2
ATOM 3130 N N . SER A 1 102 ? 22.928 21.099 6.167 1.00 0.00 102 SER A N 2
ATOM 3131 C CA . SER A 1 102 ? 24.095 21.891 6.516 1.00 0.00 102 SER A CA 2
ATOM 3132 C C . SER A 1 102 ? 24.916 22.195 5.261 1.00 0.00 102 SER A C 2
ATOM 3133 O O . SER A 1 102 ? 24.774 21.518 4.243 1.00 0.00 102 SER A O 2
ATOM 3141 N N . SER A 1 103 ? 25.756 23.213 5.374 1.00 0.00 103 SER A N 2
ATOM 3142 C CA . SER A 1 103 ? 26.600 23.614 4.261 1.00 0.00 103 SER A CA 2
ATOM 3143 C C . SER A 1 103 ? 27.651 22.537 3.986 1.00 0.00 103 SER A C 2
ATOM 3144 O O . SER A 1 103 ? 27.801 21.598 4.767 1.00 0.00 103 SER A O 2
ATOM 3152 N N . GLY A 1 104 ? 28.350 22.708 2.874 1.00 0.00 104 GLY A N 2
ATOM 3153 C CA . GLY A 1 104 ? 29.383 21.762 2.487 1.00 0.00 104 GLY A CA 2
ATOM 3154 C C . GLY A 1 104 ? 30.711 22.089 3.172 1.00 0.00 104 GLY A C 2
ATOM 3155 O O . GLY A 1 104 ? 30.967 23.240 3.520 1.00 0.00 104 GLY A O 2
ATOM 3159 N N . GLY A 1 1 ? 24.609 -18.808 -17.377 1.00 0.00 1 GLY A N 3
ATOM 3160 C CA . GLY A 1 1 ? 23.191 -18.493 -17.343 1.00 0.00 1 GLY A CA 3
ATOM 3161 C C . GLY A 1 1 ? 22.735 -18.167 -15.919 1.00 0.00 1 GLY A C 3
ATOM 3162 O O . GLY A 1 1 ? 23.553 -17.830 -15.065 1.00 0.00 1 GLY A O 3
ATOM 3166 N N . SER A 1 2 ? 21.432 -18.280 -15.708 1.00 0.00 2 SER A N 3
ATOM 3167 C CA . SER A 1 2 ? 20.859 -18.002 -14.403 1.00 0.00 2 SER A CA 3
ATOM 3168 C C . SER A 1 2 ? 19.444 -18.579 -14.319 1.00 0.00 2 SER A C 3
ATOM 3169 O O . SER A 1 2 ? 18.818 -18.849 -15.343 1.00 0.00 2 SER A O 3
ATOM 3177 N N . SER A 1 3 ? 18.982 -18.752 -13.089 1.00 0.00 3 SER A N 3
ATOM 3178 C CA . SER A 1 3 ? 17.653 -19.292 -12.858 1.00 0.00 3 SER A CA 3
ATOM 3179 C C . SER A 1 3 ? 17.384 -19.395 -11.355 1.00 0.00 3 SER A C 3
ATOM 3180 O O . SER A 1 3 ? 18.306 -19.289 -10.547 1.00 0.00 3 SER A O 3
ATOM 3188 N N . GLY A 1 4 ? 16.117 -19.600 -11.026 1.00 0.00 4 GLY A N 3
ATOM 3189 C CA . GLY A 1 4 ? 15.715 -19.718 -9.635 1.00 0.00 4 GLY A CA 3
ATOM 3190 C C . GLY A 1 4 ? 14.258 -20.170 -9.522 1.00 0.00 4 GLY A C 3
ATOM 3191 O O . GLY A 1 4 ? 13.371 -19.576 -10.134 1.00 0.00 4 GLY A O 3
ATOM 3195 N N . SER A 1 5 ? 14.055 -21.216 -8.735 1.00 0.00 5 SER A N 3
ATOM 3196 C CA . SER A 1 5 ? 12.720 -21.754 -8.534 1.00 0.00 5 SER A CA 3
ATOM 3197 C C . SER A 1 5 ? 12.700 -22.654 -7.297 1.00 0.00 5 SER A C 3
ATOM 3198 O O . SER A 1 5 ? 13.356 -23.695 -7.272 1.00 0.00 5 SER A O 3
ATOM 3206 N N . SER A 1 6 ? 11.939 -22.222 -6.302 1.00 0.00 6 SER A N 3
ATOM 3207 C CA . SER A 1 6 ? 11.825 -22.976 -5.065 1.00 0.00 6 SER A CA 3
ATOM 3208 C C . SER A 1 6 ? 10.700 -22.400 -4.203 1.00 0.00 6 SER A C 3
ATOM 3209 O O . SER A 1 6 ? 10.465 -21.193 -4.209 1.00 0.00 6 SER A O 3
ATOM 3217 N N . GLY A 1 7 ? 10.035 -23.291 -3.482 1.00 0.00 7 GLY A N 3
ATOM 3218 C CA . GLY A 1 7 ? 8.941 -22.886 -2.616 1.00 0.00 7 GLY A CA 3
ATOM 3219 C C . GLY A 1 7 ? 7.992 -24.055 -2.348 1.00 0.00 7 GLY A C 3
ATOM 3220 O O . GLY A 1 7 ? 7.725 -24.860 -3.240 1.00 0.00 7 GLY A O 3
ATOM 3224 N N . ASP A 1 8 ? 7.507 -24.113 -1.116 1.00 0.00 8 ASP A N 3
ATOM 3225 C CA . ASP A 1 8 ? 6.594 -25.171 -0.720 1.00 0.00 8 ASP A CA 3
ATOM 3226 C C . ASP A 1 8 ? 5.628 -24.635 0.338 1.00 0.00 8 ASP A C 3
ATOM 3227 O O . ASP A 1 8 ? 5.855 -23.569 0.909 1.00 0.00 8 ASP A O 3
ATOM 3236 N N . GLN A 1 9 ? 4.569 -25.398 0.569 1.00 0.00 9 GLN A N 3
ATOM 3237 C CA . GLN A 1 9 ? 3.568 -25.013 1.548 1.00 0.00 9 GLN A CA 3
ATOM 3238 C C . GLN A 1 9 ? 3.418 -26.103 2.611 1.00 0.00 9 GLN A C 3
ATOM 3239 O O . GLN A 1 9 ? 4.046 -27.157 2.517 1.00 0.00 9 GLN A O 3
ATOM 3253 N N . GLU A 1 10 ? 2.583 -25.812 3.598 1.00 0.00 10 GLU A N 3
ATOM 3254 C CA . GLU A 1 10 ? 2.343 -26.755 4.677 1.00 0.00 10 GLU A CA 3
ATOM 3255 C C . GLU A 1 10 ? 1.412 -26.138 5.723 1.00 0.00 10 GLU A C 3
ATOM 3256 O O . GLU A 1 10 ? 1.848 -25.786 6.818 1.00 0.00 10 GLU A O 3
ATOM 3268 N N . VAL A 1 11 ? 0.146 -26.026 5.349 1.00 0.00 11 VAL A N 3
ATOM 3269 C CA . VAL A 1 11 ? -0.851 -25.458 6.241 1.00 0.00 11 VAL A CA 3
ATOM 3270 C C . VAL A 1 11 ? -0.306 -24.164 6.849 1.00 0.00 11 VAL A C 3
ATOM 3271 O O . VAL A 1 11 ? 0.749 -23.679 6.443 1.00 0.00 11 VAL A O 3
ATOM 3284 N N . ARG A 1 12 ? -1.050 -23.642 7.813 1.00 0.00 12 ARG A N 3
ATOM 3285 C CA . ARG A 1 12 ? -0.655 -22.413 8.481 1.00 0.00 12 ARG A CA 3
ATOM 3286 C C . ARG A 1 12 ? 0.317 -22.719 9.623 1.00 0.00 12 ARG A C 3
ATOM 3287 O O . ARG A 1 12 ? 0.139 -23.696 10.349 1.00 0.00 12 ARG A O 3
ATOM 3308 N N . LEU A 1 13 ? 1.322 -21.866 9.747 1.00 0.00 13 LEU A N 3
ATOM 3309 C CA . LEU A 1 13 ? 2.322 -22.033 10.788 1.00 0.00 13 LEU A CA 3
ATOM 3310 C C . LEU A 1 13 ? 3.010 -20.691 11.048 1.00 0.00 13 LEU A C 3
ATOM 3311 O O . LEU A 1 13 ? 3.008 -20.196 12.174 1.00 0.00 13 LEU A O 3
ATOM 3327 N N . GLU A 1 14 ? 3.583 -20.141 9.987 1.00 0.00 14 GLU A N 3
ATOM 3328 C CA . GLU A 1 14 ? 4.273 -18.866 10.086 1.00 0.00 14 GLU A CA 3
ATOM 3329 C C . GLU A 1 14 ? 4.821 -18.451 8.719 1.00 0.00 14 GLU A C 3
ATOM 3330 O O . GLU A 1 14 ? 5.762 -19.060 8.213 1.00 0.00 14 GLU A O 3
ATOM 3342 N N . ASN A 1 15 ? 4.207 -17.419 8.160 1.00 0.00 15 ASN A N 3
ATOM 3343 C CA . ASN A 1 15 ? 4.621 -16.915 6.861 1.00 0.00 15 ASN A CA 3
ATOM 3344 C C . ASN A 1 15 ? 4.106 -15.485 6.685 1.00 0.00 15 ASN A C 3
ATOM 3345 O O . ASN A 1 15 ? 2.898 -15.258 6.640 1.00 0.00 15 ASN A O 3
ATOM 3356 N N . ARG A 1 16 ? 5.048 -14.558 6.591 1.00 0.00 16 ARG A N 3
ATOM 3357 C CA . ARG A 1 16 ? 4.705 -13.157 6.421 1.00 0.00 16 ARG A CA 3
ATOM 3358 C C . ARG A 1 16 ? 5.667 -12.490 5.436 1.00 0.00 16 ARG A C 3
ATOM 3359 O O . ARG A 1 16 ? 6.884 -12.610 5.574 1.00 0.00 16 ARG A O 3
ATOM 3380 N N . ILE A 1 17 ? 5.086 -11.802 4.465 1.00 0.00 17 ILE A N 3
ATOM 3381 C CA . ILE A 1 17 ? 5.877 -11.116 3.457 1.00 0.00 17 ILE A CA 3
ATOM 3382 C C . ILE A 1 17 ? 5.883 -9.615 3.754 1.00 0.00 17 ILE A C 3
ATOM 3383 O O . ILE A 1 17 ? 4.970 -9.103 4.401 1.00 0.00 17 ILE A O 3
ATOM 3399 N N . THR A 1 18 ? 6.923 -8.953 3.268 1.00 0.00 18 THR A N 3
ATOM 3400 C CA . THR A 1 18 ? 7.059 -7.521 3.474 1.00 0.00 18 THR A CA 3
ATOM 3401 C C . THR A 1 18 ? 7.464 -6.831 2.170 1.00 0.00 18 THR A C 3
ATOM 3402 O O . THR A 1 18 ? 8.093 -7.444 1.308 1.00 0.00 18 THR A O 3
ATOM 3413 N N . PHE A 1 19 ? 7.087 -5.565 2.065 1.00 0.00 19 PHE A N 3
ATOM 3414 C CA . PHE A 1 19 ? 7.403 -4.786 0.880 1.00 0.00 19 PHE A CA 3
ATOM 3415 C C . PHE A 1 19 ? 7.469 -3.293 1.208 1.00 0.00 19 PHE A C 3
ATOM 3416 O O . PHE A 1 19 ? 6.991 -2.862 2.256 1.00 0.00 19 PHE A O 3
ATOM 3433 N N . GLN A 1 20 ? 8.066 -2.544 0.292 1.00 0.00 20 GLN A N 3
ATOM 3434 C CA . GLN A 1 20 ? 8.201 -1.108 0.470 1.00 0.00 20 GLN A CA 3
ATOM 3435 C C . GLN A 1 20 ? 7.144 -0.370 -0.353 1.00 0.00 20 GLN A C 3
ATOM 3436 O O . GLN A 1 20 ? 6.577 -0.931 -1.289 1.00 0.00 20 GLN A O 3
ATOM 3450 N N . LEU A 1 21 ? 6.911 0.879 0.025 1.00 0.00 21 LEU A N 3
ATOM 3451 C CA . LEU A 1 21 ? 5.933 1.700 -0.667 1.00 0.00 21 LEU A CA 3
ATOM 3452 C C . LEU A 1 21 ? 6.557 3.056 -1.002 1.00 0.00 21 LEU A C 3
ATOM 3453 O O . LEU A 1 21 ? 7.299 3.618 -0.198 1.00 0.00 21 LEU A O 3
ATOM 3469 N N . GLU A 1 22 ? 6.234 3.543 -2.191 1.00 0.00 22 GLU A N 3
ATOM 3470 C CA . GLU A 1 22 ? 6.754 4.822 -2.643 1.00 0.00 22 GLU A CA 3
ATOM 3471 C C . GLU A 1 22 ? 5.751 5.938 -2.345 1.00 0.00 22 GLU A C 3
ATOM 3472 O O . GLU A 1 22 ? 4.671 5.980 -2.933 1.00 0.00 22 GLU A O 3
ATOM 3484 N N . LEU A 1 23 ? 6.143 6.814 -1.432 1.00 0.00 23 LEU A N 3
ATOM 3485 C CA . LEU A 1 23 ? 5.291 7.927 -1.049 1.00 0.00 23 LEU A CA 3
ATOM 3486 C C . LEU A 1 23 ? 5.490 9.080 -2.036 1.00 0.00 23 LEU A C 3
ATOM 3487 O O . LEU A 1 23 ? 6.053 10.114 -1.682 1.00 0.00 23 LEU A O 3
ATOM 3503 N N . VAL A 1 24 ? 5.018 8.861 -3.254 1.00 0.00 24 VAL A N 3
ATOM 3504 C CA . VAL A 1 24 ? 5.137 9.869 -4.294 1.00 0.00 24 VAL A CA 3
ATOM 3505 C C . VAL A 1 24 ? 4.893 11.252 -3.689 1.00 0.00 24 VAL A C 3
ATOM 3506 O O . VAL A 1 24 ? 5.785 12.099 -3.687 1.00 0.00 24 VAL A O 3
ATOM 3519 N N . GLY A 1 25 ? 3.680 11.439 -3.189 1.00 0.00 25 GLY A N 3
ATOM 3520 C CA . GLY A 1 25 ? 3.307 12.706 -2.582 1.00 0.00 25 GLY A CA 3
ATOM 3521 C C . GLY A 1 25 ? 4.353 13.152 -1.558 1.00 0.00 25 GLY A C 3
ATOM 3522 O O . GLY A 1 25 ? 4.654 14.339 -1.450 1.00 0.00 25 GLY A O 3
ATOM 3526 N N . LEU A 1 26 ? 4.878 12.175 -0.833 1.00 0.00 26 LEU A N 3
ATOM 3527 C CA . LEU A 1 26 ? 5.884 12.452 0.178 1.00 0.00 26 LEU A CA 3
ATOM 3528 C C . LEU A 1 26 ? 7.275 12.209 -0.411 1.00 0.00 26 LEU A C 3
ATOM 3529 O O . LEU A 1 26 ? 7.459 12.280 -1.626 1.00 0.00 26 LEU A O 3
ATOM 3545 N N . GLU A 1 27 ? 8.218 11.927 0.475 1.00 0.00 27 GLU A N 3
ATOM 3546 C CA . GLU A 1 27 ? 9.586 11.674 0.058 1.00 0.00 27 GLU A CA 3
ATOM 3547 C C . GLU A 1 27 ? 10.271 10.718 1.036 1.00 0.00 27 GLU A C 3
ATOM 3548 O O . GLU A 1 27 ? 11.198 11.108 1.745 1.00 0.00 27 GLU A O 3
ATOM 3560 N N . ARG A 1 28 ? 9.788 9.484 1.045 1.00 0.00 28 ARG A N 3
ATOM 3561 C CA . ARG A 1 28 ? 10.342 8.469 1.925 1.00 0.00 28 ARG A CA 3
ATOM 3562 C C . ARG A 1 28 ? 9.771 7.094 1.575 1.00 0.00 28 ARG A C 3
ATOM 3563 O O . ARG A 1 28 ? 8.595 6.974 1.237 1.00 0.00 28 ARG A O 3
ATOM 3584 N N . VAL A 1 29 ? 10.631 6.090 1.668 1.00 0.00 29 VAL A N 3
ATOM 3585 C CA . VAL A 1 29 ? 10.227 4.728 1.365 1.00 0.00 29 VAL A CA 3
ATOM 3586 C C . VAL A 1 29 ? 9.726 4.053 2.644 1.00 0.00 29 VAL A C 3
ATOM 3587 O O . VAL A 1 29 ? 10.491 3.853 3.585 1.00 0.00 29 VAL A O 3
ATOM 3600 N N . VAL A 1 30 ? 8.443 3.721 2.635 1.00 0.00 30 VAL A N 3
ATOM 3601 C CA . VAL A 1 30 ? 7.831 3.073 3.783 1.00 0.00 30 VAL A CA 3
ATOM 3602 C C . VAL A 1 30 ? 7.774 1.564 3.540 1.00 0.00 30 VAL A C 3
ATOM 3603 O O . VAL A 1 30 ? 7.801 1.113 2.396 1.00 0.00 30 VAL A O 3
ATOM 3616 N N . ARG A 1 31 ? 7.696 0.823 4.636 1.00 0.00 31 ARG A N 3
ATOM 3617 C CA . ARG A 1 31 ? 7.635 -0.627 4.557 1.00 0.00 31 ARG A CA 3
ATOM 3618 C C . ARG A 1 31 ? 6.303 -1.133 5.115 1.00 0.00 31 ARG A C 3
ATOM 3619 O O . ARG A 1 31 ? 5.756 -0.552 6.050 1.00 0.00 31 ARG A O 3
ATOM 3640 N N . ILE A 1 32 ? 5.820 -2.212 4.516 1.00 0.00 32 ILE A N 3
ATOM 3641 C CA . ILE A 1 32 ? 4.563 -2.803 4.941 1.00 0.00 32 ILE A CA 3
ATOM 3642 C C . ILE A 1 32 ? 4.751 -4.310 5.130 1.00 0.00 32 ILE A C 3
ATOM 3643 O O . ILE A 1 32 ? 5.266 -4.991 4.245 1.00 0.00 32 ILE A O 3
ATOM 3659 N N . SER A 1 33 ? 4.323 -4.786 6.290 1.00 0.00 33 SER A N 3
ATOM 3660 C CA . SER A 1 33 ? 4.438 -6.199 6.607 1.00 0.00 33 SER A CA 3
ATOM 3661 C C . SER A 1 33 ? 3.054 -6.786 6.893 1.00 0.00 33 SER A C 3
ATOM 3662 O O . SER A 1 33 ? 2.252 -6.178 7.600 1.00 0.00 33 SER A O 3
ATOM 3670 N N . ALA A 1 34 ? 2.817 -7.961 6.329 1.00 0.00 34 ALA A N 3
ATOM 3671 C CA . ALA A 1 34 ? 1.544 -8.636 6.514 1.00 0.00 34 ALA A CA 3
ATOM 3672 C C . ALA A 1 34 ? 1.582 -9.991 5.804 1.00 0.00 34 ALA A C 3
ATOM 3673 O O . ALA A 1 34 ? 2.410 -10.210 4.920 1.00 0.00 34 ALA A O 3
ATOM 3680 N N . LYS A 1 35 ? 0.676 -10.865 6.216 1.00 0.00 35 LYS A N 3
ATOM 3681 C CA . LYS A 1 35 ? 0.596 -12.192 5.630 1.00 0.00 35 LYS A CA 3
ATOM 3682 C C . LYS A 1 35 ? 0.521 -12.069 4.107 1.00 0.00 35 LYS A C 3
ATOM 3683 O O . LYS A 1 35 ? 0.007 -11.082 3.585 1.00 0.00 35 LYS A O 3
ATOM 3702 N N . PRO A 1 36 ? 1.057 -13.114 3.419 1.00 0.00 36 PRO A N 3
ATOM 3703 C CA . PRO A 1 36 ? 1.056 -13.132 1.967 1.00 0.00 36 PRO A CA 3
ATOM 3704 C C . PRO A 1 36 ? -0.340 -13.444 1.423 1.00 0.00 36 PRO A C 3
ATOM 3705 O O . PRO A 1 36 ? -0.914 -12.647 0.682 1.00 0.00 36 PRO A O 3
ATOM 3716 N N . THR A 1 37 ? -0.845 -14.605 1.812 1.00 0.00 37 THR A N 3
ATOM 3717 C CA . THR A 1 37 ? -2.163 -15.032 1.372 1.00 0.00 37 THR A CA 3
ATOM 3718 C C . THR A 1 37 ? -3.120 -13.840 1.321 1.00 0.00 37 THR A C 3
ATOM 3719 O O . THR A 1 37 ? -3.813 -13.639 0.325 1.00 0.00 37 THR A O 3
ATOM 3730 N N . LYS A 1 38 ? -3.129 -13.082 2.407 1.00 0.00 38 LYS A N 3
ATOM 3731 C CA . LYS A 1 38 ? -3.990 -11.915 2.498 1.00 0.00 38 LYS A CA 3
ATOM 3732 C C . LYS A 1 38 ? -3.898 -11.116 1.196 1.00 0.00 38 LYS A C 3
ATOM 3733 O O . LYS A 1 38 ? -3.030 -11.375 0.364 1.00 0.00 38 LYS A O 3
ATOM 3752 N N . ARG A 1 39 ? -4.806 -10.160 1.061 1.00 0.00 39 ARG A N 3
ATOM 3753 C CA . ARG A 1 39 ? -4.838 -9.321 -0.125 1.00 0.00 39 ARG A CA 3
ATOM 3754 C C . ARG A 1 39 ? -4.044 -8.035 0.112 1.00 0.00 39 ARG A C 3
ATOM 3755 O O . ARG A 1 39 ? -3.438 -7.861 1.169 1.00 0.00 39 ARG A O 3
ATOM 3776 N N . LEU A 1 40 ? -4.073 -7.166 -0.888 1.00 0.00 40 LEU A N 3
ATOM 3777 C CA . LEU A 1 40 ? -3.364 -5.901 -0.801 1.00 0.00 40 LEU A CA 3
ATOM 3778 C C . LEU A 1 40 ? -4.224 -4.890 -0.039 1.00 0.00 40 LEU A C 3
ATOM 3779 O O . LEU A 1 40 ? -3.700 -3.965 0.578 1.00 0.00 40 LEU A O 3
ATOM 3795 N N . GLN A 1 41 ? -5.530 -5.102 -0.108 1.00 0.00 41 GLN A N 3
ATOM 3796 C CA . GLN A 1 41 ? -6.468 -4.221 0.567 1.00 0.00 41 GLN A CA 3
ATOM 3797 C C . GLN A 1 41 ? -6.657 -4.661 2.020 1.00 0.00 41 GLN A C 3
ATOM 3798 O O . GLN A 1 41 ? -6.783 -3.825 2.914 1.00 0.00 41 GLN A O 3
ATOM 3812 N N . GLU A 1 42 ? -6.671 -5.972 2.211 1.00 0.00 42 GLU A N 3
ATOM 3813 C CA . GLU A 1 42 ? -6.842 -6.533 3.541 1.00 0.00 42 GLU A CA 3
ATOM 3814 C C . GLU A 1 42 ? -5.569 -6.338 4.367 1.00 0.00 42 GLU A C 3
ATOM 3815 O O . GLU A 1 42 ? -5.621 -6.310 5.596 1.00 0.00 42 GLU A O 3
ATOM 3827 N N . ALA A 1 43 ? -4.457 -6.208 3.660 1.00 0.00 43 ALA A N 3
ATOM 3828 C CA . ALA A 1 43 ? -3.173 -6.016 4.313 1.00 0.00 43 ALA A CA 3
ATOM 3829 C C . ALA A 1 43 ? -2.953 -4.524 4.569 1.00 0.00 43 ALA A C 3
ATOM 3830 O O . ALA A 1 43 ? -2.186 -4.149 5.454 1.00 0.00 43 ALA A O 3
ATOM 3837 N N . LEU A 1 44 ? -3.641 -3.713 3.779 1.00 0.00 44 LEU A N 3
ATOM 3838 C CA . LEU A 1 44 ? -3.531 -2.270 3.909 1.00 0.00 44 LEU A CA 3
ATOM 3839 C C . LEU A 1 44 ? -4.658 -1.756 4.807 1.00 0.00 44 LEU A C 3
ATOM 3840 O O . LEU A 1 44 ? -4.579 -0.648 5.336 1.00 0.00 44 LEU A O 3
ATOM 3856 N N . GLN A 1 45 ? -5.682 -2.585 4.951 1.00 0.00 45 GLN A N 3
ATOM 3857 C CA . GLN A 1 45 ? -6.824 -2.228 5.775 1.00 0.00 45 GLN A CA 3
ATOM 3858 C C . GLN A 1 45 ? -6.358 -1.789 7.165 1.00 0.00 45 GLN A C 3
ATOM 3859 O O . GLN A 1 45 ? -6.767 -0.739 7.658 1.00 0.00 45 GLN A O 3
ATOM 3873 N N . PRO A 1 46 ? -5.488 -2.638 7.775 1.00 0.00 46 PRO A N 3
ATOM 3874 C CA . PRO A 1 46 ? -4.963 -2.349 9.098 1.00 0.00 46 PRO A CA 3
ATOM 3875 C C . PRO A 1 46 ? -3.901 -1.249 9.038 1.00 0.00 46 PRO A C 3
ATOM 3876 O O . PRO A 1 46 ? -3.379 -0.829 10.070 1.00 0.00 46 PRO A O 3
ATOM 3887 N N . ILE A 1 47 ? -3.614 -0.814 7.821 1.00 0.00 47 ILE A N 3
ATOM 3888 C CA . ILE A 1 47 ? -2.624 0.229 7.613 1.00 0.00 47 ILE A CA 3
ATOM 3889 C C . ILE A 1 47 ? -3.336 1.565 7.389 1.00 0.00 47 ILE A C 3
ATOM 3890 O O . ILE A 1 47 ? -3.004 2.564 8.025 1.00 0.00 47 ILE A O 3
ATOM 3906 N N . LEU A 1 48 ? -4.303 1.539 6.483 1.00 0.00 48 LEU A N 3
ATOM 3907 C CA . LEU A 1 48 ? -5.065 2.735 6.168 1.00 0.00 48 LEU A CA 3
ATOM 3908 C C . LEU A 1 48 ? -5.791 3.219 7.424 1.00 0.00 48 LEU A C 3
ATOM 3909 O O . LEU A 1 48 ? -5.747 4.403 7.754 1.00 0.00 48 LEU A O 3
ATOM 3925 N N . ALA A 1 49 ? -6.442 2.277 8.092 1.00 0.00 49 ALA A N 3
ATOM 3926 C CA . ALA A 1 49 ? -7.176 2.592 9.305 1.00 0.00 49 ALA A CA 3
ATOM 3927 C C . ALA A 1 49 ? -6.203 3.111 10.365 1.00 0.00 49 ALA A C 3
ATOM 3928 O O . ALA A 1 49 ? -6.565 3.953 11.187 1.00 0.00 49 ALA A O 3
ATOM 3935 N N . LYS A 1 50 ? -4.987 2.588 10.313 1.00 0.00 50 LYS A N 3
ATOM 3936 C CA . LYS A 1 50 ? -3.959 2.988 11.259 1.00 0.00 50 LYS A CA 3
ATOM 3937 C C . LYS A 1 50 ? -3.266 4.253 10.747 1.00 0.00 50 LYS A C 3
ATOM 3938 O O . LYS A 1 50 ? -2.396 4.804 11.420 1.00 0.00 50 LYS A O 3
ATOM 3957 N N . HIS A 1 51 ? -3.678 4.676 9.561 1.00 0.00 51 HIS A N 3
ATOM 3958 C CA . HIS A 1 51 ? -3.108 5.866 8.952 1.00 0.00 51 HIS A CA 3
ATOM 3959 C C . HIS A 1 51 ? -4.223 6.865 8.636 1.00 0.00 51 HIS A C 3
ATOM 3960 O O . HIS A 1 51 ? -3.982 7.886 7.993 1.00 0.00 51 HIS A O 3
ATOM 3974 N N . GLY A 1 52 ? -5.418 6.536 9.102 1.00 0.00 52 GLY A N 3
ATOM 3975 C CA . GLY A 1 52 ? -6.571 7.392 8.877 1.00 0.00 52 GLY A CA 3
ATOM 3976 C C . GLY A 1 52 ? -6.868 7.530 7.383 1.00 0.00 52 GLY A C 3
ATOM 3977 O O . GLY A 1 52 ? -7.483 8.505 6.956 1.00 0.00 52 GLY A O 3
ATOM 3981 N N . LEU A 1 53 ? -6.416 6.538 6.628 1.00 0.00 53 LEU A N 3
ATOM 3982 C CA . LEU A 1 53 ? -6.626 6.537 5.191 1.00 0.00 53 LEU A CA 3
ATOM 3983 C C . LEU A 1 53 ? -7.778 5.589 4.849 1.00 0.00 53 LEU A C 3
ATOM 3984 O O . LEU A 1 53 ? -8.552 5.207 5.724 1.00 0.00 53 LEU A O 3
ATOM 4000 N N . SER A 1 54 ? -7.855 5.239 3.573 1.00 0.00 54 SER A N 3
ATOM 4001 C CA . SER A 1 54 ? -8.899 4.344 3.104 1.00 0.00 54 SER A CA 3
ATOM 4002 C C . SER A 1 54 ? -8.447 3.636 1.826 1.00 0.00 54 SER A C 3
ATOM 4003 O O . SER A 1 54 ? -7.387 3.944 1.283 1.00 0.00 54 SER A O 3
ATOM 4011 N N . LEU A 1 55 ? -9.273 2.700 1.382 1.00 0.00 55 LEU A N 3
ATOM 4012 C CA . LEU A 1 55 ? -8.971 1.945 0.177 1.00 0.00 55 LEU A CA 3
ATOM 4013 C C . LEU A 1 55 ? -9.450 2.731 -1.045 1.00 0.00 55 LEU A C 3
ATOM 4014 O O . LEU A 1 55 ? -8.911 2.573 -2.139 1.00 0.00 55 LEU A O 3
ATOM 4030 N N . ASP A 1 56 ? -10.457 3.561 -0.817 1.00 0.00 56 ASP A N 3
ATOM 4031 C CA . ASP A 1 56 ? -11.014 4.372 -1.886 1.00 0.00 56 ASP A CA 3
ATOM 4032 C C . ASP A 1 56 ? -10.422 5.781 -1.814 1.00 0.00 56 ASP A C 3
ATOM 4033 O O . ASP A 1 56 ? -11.118 6.765 -2.059 1.00 0.00 56 ASP A O 3
ATOM 4042 N N . GLN A 1 57 ? -9.141 5.833 -1.478 1.00 0.00 57 GLN A N 3
ATOM 4043 C CA . GLN A 1 57 ? -8.447 7.105 -1.371 1.00 0.00 57 GLN A CA 3
ATOM 4044 C C . GLN A 1 57 ? -7.038 6.991 -1.956 1.00 0.00 57 GLN A C 3
ATOM 4045 O O . GLN A 1 57 ? -6.670 7.750 -2.852 1.00 0.00 57 GLN A O 3
ATOM 4059 N N . VAL A 1 58 ? -6.287 6.037 -1.427 1.00 0.00 58 VAL A N 3
ATOM 4060 C CA . VAL A 1 58 ? -4.926 5.814 -1.885 1.00 0.00 58 VAL A CA 3
ATOM 4061 C C . VAL A 1 58 ? -4.951 4.928 -3.132 1.00 0.00 58 VAL A C 3
ATOM 4062 O O . VAL A 1 58 ? -5.707 3.959 -3.194 1.00 0.00 58 VAL A O 3
ATOM 4075 N N . VAL A 1 59 ? -4.116 5.290 -4.094 1.00 0.00 59 VAL A N 3
ATOM 4076 C CA . VAL A 1 59 ? -4.033 4.540 -5.336 1.00 0.00 59 VAL A CA 3
ATOM 4077 C C . VAL A 1 59 ? -2.674 3.842 -5.415 1.00 0.00 59 VAL A C 3
ATOM 4078 O O . VAL A 1 59 ? -1.647 4.493 -5.599 1.00 0.00 59 VAL A O 3
ATOM 4091 N N . LEU A 1 60 ? -2.713 2.525 -5.272 1.00 0.00 60 LEU A N 3
ATOM 4092 C CA . LEU A 1 60 ? -1.497 1.731 -5.325 1.00 0.00 60 LEU A CA 3
ATOM 4093 C C . LEU A 1 60 ? -1.254 1.273 -6.764 1.00 0.00 60 LEU A C 3
ATOM 4094 O O . LEU A 1 60 ? -2.186 0.859 -7.453 1.00 0.00 60 LEU A O 3
ATOM 4110 N N . HIS A 1 61 ? 0.002 1.361 -7.176 1.00 0.00 61 HIS A N 3
ATOM 4111 C CA . HIS A 1 61 ? 0.379 0.961 -8.521 1.00 0.00 61 HIS A CA 3
ATOM 4112 C C . HIS A 1 61 ? 1.904 0.912 -8.634 1.00 0.00 61 HIS A C 3
ATOM 4113 O O . HIS A 1 61 ? 2.572 1.937 -8.506 1.00 0.00 61 HIS A O 3
ATOM 4127 N N . ARG A 1 62 ? 2.409 -0.289 -8.872 1.00 0.00 62 ARG A N 3
ATOM 4128 C CA . ARG A 1 62 ? 3.843 -0.485 -9.003 1.00 0.00 62 ARG A CA 3
ATOM 4129 C C . ARG A 1 62 ? 4.448 0.604 -9.892 1.00 0.00 62 ARG A C 3
ATOM 4130 O O . ARG A 1 62 ? 3.739 1.241 -10.669 1.00 0.00 62 ARG A O 3
ATOM 4151 N N . PRO A 1 63 ? 5.787 0.788 -9.744 1.00 0.00 63 PRO A N 3
ATOM 4152 C CA . PRO A 1 63 ? 6.496 1.788 -10.523 1.00 0.00 63 PRO A CA 3
ATOM 4153 C C . PRO A 1 63 ? 6.685 1.324 -11.969 1.00 0.00 63 PRO A C 3
ATOM 4154 O O . PRO A 1 63 ? 7.536 0.481 -12.248 1.00 0.00 63 PRO A O 3
ATOM 4165 N N . GLY A 1 64 ? 5.877 1.895 -12.850 1.00 0.00 64 GLY A N 3
ATOM 4166 C CA . GLY A 1 64 ? 5.945 1.551 -14.260 1.00 0.00 64 GLY A CA 3
ATOM 4167 C C . GLY A 1 64 ? 4.545 1.329 -14.838 1.00 0.00 64 GLY A C 3
ATOM 4168 O O . GLY A 1 64 ? 4.194 1.910 -15.864 1.00 0.00 64 GLY A O 3
ATOM 4172 N N . GLU A 1 65 ? 3.784 0.488 -14.154 1.00 0.00 65 GLU A N 3
ATOM 4173 C CA . GLU A 1 65 ? 2.431 0.183 -14.587 1.00 0.00 65 GLU A CA 3
ATOM 4174 C C . GLU A 1 65 ? 1.685 1.470 -14.946 1.00 0.00 65 GLU A C 3
ATOM 4175 O O . GLU A 1 65 ? 2.093 2.559 -14.547 1.00 0.00 65 GLU A O 3
ATOM 4187 N N . LYS A 1 66 ? 0.605 1.301 -15.694 1.00 0.00 66 LYS A N 3
ATOM 4188 C CA . LYS A 1 66 ? -0.201 2.435 -16.111 1.00 0.00 66 LYS A CA 3
ATOM 4189 C C . LYS A 1 66 ? -1.392 2.585 -15.162 1.00 0.00 66 LYS A C 3
ATOM 4190 O O . LYS A 1 66 ? -1.423 3.498 -14.338 1.00 0.00 66 LYS A O 3
ATOM 4209 N N . GLN A 1 67 ? -2.344 1.676 -15.310 1.00 0.00 67 GLN A N 3
ATOM 4210 C CA . GLN A 1 67 ? -3.534 1.695 -14.476 1.00 0.00 67 GLN A CA 3
ATOM 4211 C C . GLN A 1 67 ? -3.183 1.302 -13.040 1.00 0.00 67 GLN A C 3
ATOM 4212 O O . GLN A 1 67 ? -2.105 0.766 -12.786 1.00 0.00 67 GLN A O 3
ATOM 4226 N N . PRO A 1 68 ? -4.137 1.589 -12.116 1.00 0.00 68 PRO A N 3
ATOM 4227 C CA . PRO A 1 68 ? -3.939 1.271 -10.712 1.00 0.00 68 PRO A CA 3
ATOM 4228 C C . PRO A 1 68 ? -4.100 -0.230 -10.462 1.00 0.00 68 PRO A C 3
ATOM 4229 O O . PRO A 1 68 ? -5.110 -0.821 -10.841 1.00 0.00 68 PRO A O 3
ATOM 4240 N N . MET A 1 69 ? -3.090 -0.803 -9.825 1.00 0.00 69 MET A N 3
ATOM 4241 C CA . MET A 1 69 ? -3.107 -2.224 -9.520 1.00 0.00 69 MET A CA 3
ATOM 4242 C C . MET A 1 69 ? -4.409 -2.619 -8.822 1.00 0.00 69 MET A C 3
ATOM 4243 O O . MET A 1 69 ? -5.222 -1.760 -8.483 1.00 0.00 69 MET A O 3
ATOM 4257 N N . ASP A 1 70 ? -4.568 -3.920 -8.627 1.00 0.00 70 ASP A N 3
ATOM 4258 C CA . ASP A 1 70 ? -5.758 -4.439 -7.975 1.00 0.00 70 ASP A CA 3
ATOM 4259 C C . ASP A 1 70 ? -5.373 -5.030 -6.617 1.00 0.00 70 ASP A C 3
ATOM 4260 O O . ASP A 1 70 ? -4.709 -6.063 -6.551 1.00 0.00 70 ASP A O 3
ATOM 4269 N N . LEU A 1 71 ? -5.807 -4.349 -5.566 1.00 0.00 71 LEU A N 3
ATOM 4270 C CA . LEU A 1 71 ? -5.516 -4.794 -4.214 1.00 0.00 71 LEU A CA 3
ATOM 4271 C C . LEU A 1 71 ? -5.991 -6.238 -4.044 1.00 0.00 71 LEU A C 3
ATOM 4272 O O . LEU A 1 71 ? -5.475 -6.969 -3.200 1.00 0.00 71 LEU A O 3
ATOM 4288 N N . GLU A 1 72 ? -6.970 -6.605 -4.858 1.00 0.00 72 GLU A N 3
ATOM 4289 C CA . GLU A 1 72 ? -7.520 -7.949 -4.808 1.00 0.00 72 GLU A CA 3
ATOM 4290 C C . GLU A 1 72 ? -6.395 -8.985 -4.837 1.00 0.00 72 GLU A C 3
ATOM 4291 O O . GLU A 1 72 ? -6.572 -10.113 -4.378 1.00 0.00 72 GLU A O 3
ATOM 4303 N N . ASN A 1 73 ? -5.262 -8.566 -5.381 1.00 0.00 73 ASN A N 3
ATOM 4304 C CA . ASN A 1 73 ? -4.107 -9.444 -5.476 1.00 0.00 73 ASN A CA 3
ATOM 4305 C C . ASN A 1 73 ? -3.468 -9.590 -4.094 1.00 0.00 73 ASN A C 3
ATOM 4306 O O . ASN A 1 73 ? -3.499 -8.659 -3.290 1.00 0.00 73 ASN A O 3
ATOM 4317 N N . PRO A 1 74 ? -2.889 -10.797 -3.853 1.00 0.00 74 PRO A N 3
ATOM 4318 C CA . PRO A 1 74 ? -2.244 -11.077 -2.582 1.00 0.00 74 PRO A CA 3
ATOM 4319 C C . PRO A 1 74 ? -0.890 -10.370 -2.487 1.00 0.00 74 PRO A C 3
ATOM 4320 O O . PRO A 1 74 ? -0.147 -10.310 -3.465 1.00 0.00 74 PRO A O 3
ATOM 4331 N N . VAL A 1 75 ? -0.611 -9.853 -1.299 1.00 0.00 75 VAL A N 3
ATOM 4332 C CA . VAL A 1 75 ? 0.640 -9.152 -1.063 1.00 0.00 75 VAL A CA 3
ATOM 4333 C C . VAL A 1 75 ? 1.809 -10.066 -1.435 1.00 0.00 75 VAL A C 3
ATOM 4334 O O . VAL A 1 75 ? 2.922 -9.595 -1.662 1.00 0.00 75 VAL A O 3
ATOM 4347 N N . SER A 1 76 ? 1.516 -11.358 -1.485 1.00 0.00 76 SER A N 3
ATOM 4348 C CA . SER A 1 76 ? 2.529 -12.342 -1.825 1.00 0.00 76 SER A CA 3
ATOM 4349 C C . SER A 1 76 ? 3.162 -11.997 -3.175 1.00 0.00 76 SER A C 3
ATOM 4350 O O . SER A 1 76 ? 4.350 -12.238 -3.387 1.00 0.00 76 SER A O 3
ATOM 4358 N N . SER A 1 77 ? 2.341 -11.439 -4.052 1.00 0.00 77 SER A N 3
ATOM 4359 C CA . SER A 1 77 ? 2.806 -11.058 -5.375 1.00 0.00 77 SER A CA 3
ATOM 4360 C C . SER A 1 77 ? 3.622 -9.767 -5.292 1.00 0.00 77 SER A C 3
ATOM 4361 O O . SER A 1 77 ? 4.631 -9.621 -5.980 1.00 0.00 77 SER A O 3
ATOM 4369 N N . VAL A 1 78 ? 3.155 -8.863 -4.443 1.00 0.00 78 VAL A N 3
ATOM 4370 C CA . VAL A 1 78 ? 3.830 -7.589 -4.260 1.00 0.00 78 VAL A CA 3
ATOM 4371 C C . VAL A 1 78 ? 4.822 -7.703 -3.101 1.00 0.00 78 VAL A C 3
ATOM 4372 O O . VAL A 1 78 ? 4.873 -6.831 -2.235 1.00 0.00 78 VAL A O 3
ATOM 4385 N N . ALA A 1 79 ? 5.585 -8.786 -3.123 1.00 0.00 79 ALA A N 3
ATOM 4386 C CA . ALA A 1 79 ? 6.573 -9.025 -2.084 1.00 0.00 79 ALA A CA 3
ATOM 4387 C C . ALA A 1 79 ? 7.940 -9.257 -2.731 1.00 0.00 79 ALA A C 3
ATOM 4388 O O . ALA A 1 79 ? 8.392 -10.396 -2.846 1.00 0.00 79 ALA A O 3
ATOM 4395 N N . SER A 1 80 ? 8.562 -8.159 -3.137 1.00 0.00 80 SER A N 3
ATOM 4396 C CA . SER A 1 80 ? 9.868 -8.229 -3.769 1.00 0.00 80 SER A CA 3
ATOM 4397 C C . SER A 1 80 ? 10.332 -6.827 -4.167 1.00 0.00 80 SER A C 3
ATOM 4398 O O . SER A 1 80 ? 11.379 -6.364 -3.717 1.00 0.00 80 SER A O 3
ATOM 4406 N N . GLN A 1 81 ? 9.530 -6.189 -5.007 1.00 0.00 81 GLN A N 3
ATOM 4407 C CA . GLN A 1 81 ? 9.846 -4.849 -5.471 1.00 0.00 81 GLN A CA 3
ATOM 4408 C C . GLN A 1 81 ? 9.108 -3.808 -4.627 1.00 0.00 81 GLN A C 3
ATOM 4409 O O . GLN A 1 81 ? 8.221 -4.151 -3.848 1.00 0.00 81 GLN A O 3
ATOM 4423 N N . THR A 1 82 ? 9.502 -2.556 -4.812 1.00 0.00 82 THR A N 3
ATOM 4424 C CA . THR A 1 82 ? 8.889 -1.463 -4.077 1.00 0.00 82 THR A CA 3
ATOM 4425 C C . THR A 1 82 ? 7.670 -0.930 -4.832 1.00 0.00 82 THR A C 3
ATOM 4426 O O . THR A 1 82 ? 7.753 -0.636 -6.024 1.00 0.00 82 THR A O 3
ATOM 4437 N N . LEU A 1 83 ? 6.566 -0.821 -4.108 1.00 0.00 83 LEU A N 3
ATOM 4438 C CA . LEU A 1 83 ? 5.331 -0.328 -4.695 1.00 0.00 83 LEU A CA 3
ATOM 4439 C C . LEU A 1 83 ? 5.311 1.200 -4.621 1.00 0.00 83 LEU A C 3
ATOM 4440 O O . LEU A 1 83 ? 6.174 1.806 -3.989 1.00 0.00 83 LEU A O 3
ATOM 4456 N N . VAL A 1 84 ? 4.315 1.779 -5.276 1.00 0.00 84 VAL A N 3
ATOM 4457 C CA . VAL A 1 84 ? 4.171 3.224 -5.293 1.00 0.00 84 VAL A CA 3
ATOM 4458 C C . VAL A 1 84 ? 2.757 3.597 -4.841 1.00 0.00 84 VAL A C 3
ATOM 4459 O O . VAL A 1 84 ? 1.789 2.933 -5.208 1.00 0.00 84 VAL A O 3
ATOM 4472 N N . LEU A 1 85 ? 2.684 4.657 -4.049 1.00 0.00 85 LEU A N 3
ATOM 4473 C CA . LEU A 1 85 ? 1.405 5.125 -3.543 1.00 0.00 85 LEU A CA 3
ATOM 4474 C C . LEU A 1 85 ? 1.194 6.579 -3.970 1.00 0.00 85 LEU A C 3
ATOM 4475 O O . LEU A 1 85 ? 2.128 7.379 -3.944 1.00 0.00 85 LEU A O 3
ATOM 4491 N N . ASP A 1 86 ? -0.039 6.877 -4.353 1.00 0.00 86 ASP A N 3
ATOM 4492 C CA . ASP A 1 86 ? -0.384 8.221 -4.785 1.00 0.00 86 ASP A CA 3
ATOM 4493 C C . ASP A 1 86 ? -1.568 8.729 -3.959 1.00 0.00 86 ASP A C 3
ATOM 4494 O O . ASP A 1 86 ? -2.716 8.640 -4.393 1.00 0.00 86 ASP A O 3
ATOM 4503 N N . THR A 1 87 ? -1.249 9.249 -2.784 1.00 0.00 87 THR A N 3
ATOM 4504 C CA . THR A 1 87 ? -2.272 9.771 -1.893 1.00 0.00 87 THR A CA 3
ATOM 4505 C C . THR A 1 87 ? -3.115 10.827 -2.611 1.00 0.00 87 THR A C 3
ATOM 4506 O O . THR A 1 87 ? -2.665 11.431 -3.584 1.00 0.00 87 THR A O 3
ATOM 4517 N N . PRO A 1 88 ? -4.356 11.022 -2.091 1.00 0.00 88 PRO A N 3
ATOM 4518 C CA . PRO A 1 88 ? -5.267 11.994 -2.671 1.00 0.00 88 PRO A CA 3
ATOM 4519 C C . PRO A 1 88 ? -4.852 13.421 -2.306 1.00 0.00 88 PRO A C 3
ATOM 4520 O O . PRO A 1 88 ? -4.133 13.632 -1.330 1.00 0.00 88 PRO A O 3
ATOM 4531 N N . PRO A 1 89 ? -5.334 14.389 -3.130 1.00 0.00 89 PRO A N 3
ATOM 4532 C CA . PRO A 1 89 ? -5.021 15.789 -2.904 1.00 0.00 89 PRO A CA 3
ATOM 4533 C C . PRO A 1 89 ? -5.820 16.347 -1.725 1.00 0.00 89 PRO A C 3
ATOM 4534 O O . PRO A 1 89 ? -6.544 17.331 -1.871 1.00 0.00 89 PRO A O 3
ATOM 4545 N N . ASP A 1 90 ? -5.663 15.694 -0.583 1.00 0.00 90 ASP A N 3
ATOM 4546 C CA . ASP A 1 90 ? -6.362 16.112 0.620 1.00 0.00 90 ASP A CA 3
ATOM 4547 C C . ASP A 1 90 ? -6.093 15.102 1.738 1.00 0.00 90 ASP A C 3
ATOM 4548 O O . ASP A 1 90 ? -6.720 14.045 1.789 1.00 0.00 90 ASP A O 3
ATOM 4557 N N . ALA A 1 91 ? -5.159 15.463 2.606 1.00 0.00 91 ALA A N 3
ATOM 4558 C CA . ALA A 1 91 ? -4.799 14.601 3.719 1.00 0.00 91 ALA A CA 3
ATOM 4559 C C . ALA A 1 91 ? -4.282 15.459 4.876 1.00 0.00 91 ALA A C 3
ATOM 4560 O O . ALA A 1 91 ? -4.962 15.618 5.888 1.00 0.00 91 ALA A O 3
ATOM 4567 N N . LYS A 1 92 ? -3.082 15.989 4.686 1.00 0.00 92 LYS A N 3
ATOM 4568 C CA . LYS A 1 92 ? -2.466 16.827 5.701 1.00 0.00 92 LYS A CA 3
ATOM 4569 C C . LYS A 1 92 ? -1.341 17.646 5.065 1.00 0.00 92 LYS A C 3
ATOM 4570 O O . LYS A 1 92 ? -0.483 17.098 4.375 1.00 0.00 92 LYS A O 3
ATOM 4589 N N . MET A 1 93 ? -1.380 18.945 5.322 1.00 0.00 93 MET A N 3
ATOM 4590 C CA . MET A 1 93 ? -0.375 19.845 4.783 1.00 0.00 93 MET A CA 3
ATOM 4591 C C . MET A 1 93 ? 1.033 19.395 5.179 1.00 0.00 93 MET A C 3
ATOM 4592 O O . MET A 1 93 ? 1.929 19.335 4.339 1.00 0.00 93 MET A O 3
ATOM 4606 N N . SER A 1 94 ? 1.184 19.090 6.460 1.00 0.00 94 SER A N 3
ATOM 4607 C CA . SER A 1 94 ? 2.467 18.646 6.977 1.00 0.00 94 SER A CA 3
ATOM 4608 C C . SER A 1 94 ? 3.585 19.542 6.440 1.00 0.00 94 SER A C 3
ATOM 4609 O O . SER A 1 94 ? 4.265 19.183 5.480 1.00 0.00 94 SER A O 3
ATOM 4617 N N . GLU A 1 95 ? 3.742 20.689 7.084 1.00 0.00 95 GLU A N 3
ATOM 4618 C CA . GLU A 1 95 ? 4.766 21.638 6.682 1.00 0.00 95 GLU A CA 3
ATOM 4619 C C . GLU A 1 95 ? 6.128 20.945 6.596 1.00 0.00 95 GLU A C 3
ATOM 4620 O O . GLU A 1 95 ? 6.593 20.361 7.573 1.00 0.00 95 GLU A O 3
ATOM 4632 N N . ALA A 1 96 ? 6.727 21.033 5.418 1.00 0.00 96 ALA A N 3
ATOM 4633 C CA . ALA A 1 96 ? 8.026 20.422 5.192 1.00 0.00 96 ALA A CA 3
ATOM 4634 C C . ALA A 1 96 ? 9.122 21.463 5.425 1.00 0.00 96 ALA A C 3
ATOM 4635 O O . ALA A 1 96 ? 8.853 22.664 5.429 1.00 0.00 96 ALA A O 3
ATOM 4642 N N . ARG A 1 97 ? 10.336 20.966 5.613 1.00 0.00 97 ARG A N 3
ATOM 4643 C CA . ARG A 1 97 ? 11.474 21.839 5.846 1.00 0.00 97 ARG A CA 3
ATOM 4644 C C . ARG A 1 97 ? 12.778 21.110 5.515 1.00 0.00 97 ARG A C 3
ATOM 4645 O O . ARG A 1 97 ? 12.913 19.917 5.785 1.00 0.00 97 ARG A O 3
ATOM 4666 N N . SER A 1 98 ? 13.706 21.857 4.934 1.00 0.00 98 SER A N 3
ATOM 4667 C CA . SER A 1 98 ? 14.994 21.297 4.563 1.00 0.00 98 SER A CA 3
ATOM 4668 C C . SER A 1 98 ? 14.795 20.087 3.648 1.00 0.00 98 SER A C 3
ATOM 4669 O O . SER A 1 98 ? 14.769 18.949 4.114 1.00 0.00 98 SER A O 3
ATOM 4677 N N . SER A 1 99 ? 14.659 20.375 2.362 1.00 0.00 99 SER A N 3
ATOM 4678 C CA . SER A 1 99 ? 14.462 19.325 1.377 1.00 0.00 99 SER A CA 3
ATOM 4679 C C . SER A 1 99 ? 14.562 19.907 -0.035 1.00 0.00 99 SER A C 3
ATOM 4680 O O . SER A 1 99 ? 14.797 21.102 -0.202 1.00 0.00 99 SER A O 3
ATOM 4688 N N . GLY A 1 100 ? 14.377 19.034 -1.014 1.00 0.00 100 GLY A N 3
ATOM 4689 C CA . GLY A 1 100 ? 14.443 19.446 -2.406 1.00 0.00 100 GLY A CA 3
ATOM 4690 C C . GLY A 1 100 ? 13.076 19.316 -3.082 1.00 0.00 100 GLY A C 3
ATOM 4691 O O . GLY A 1 100 ? 12.663 18.217 -3.449 1.00 0.00 100 GLY A O 3
ATOM 4695 N N . PRO A 1 101 ? 12.394 20.483 -3.229 1.00 0.00 101 PRO A N 3
ATOM 4696 C CA . PRO A 1 101 ? 11.083 20.511 -3.854 1.00 0.00 101 PRO A CA 3
ATOM 4697 C C . PRO A 1 101 ? 11.195 20.344 -5.371 1.00 0.00 101 PRO A C 3
ATOM 4698 O O . PRO A 1 101 ? 12.261 20.557 -5.945 1.00 0.00 101 PRO A O 3
ATOM 4709 N N . SER A 1 102 ? 10.079 19.965 -5.976 1.00 0.00 102 SER A N 3
ATOM 4710 C CA . SER A 1 102 ? 10.038 19.768 -7.415 1.00 0.00 102 SER A CA 3
ATOM 4711 C C . SER A 1 102 ? 11.281 19.003 -7.874 1.00 0.00 102 SER A C 3
ATOM 4712 O O . SER A 1 102 ? 12.246 19.604 -8.343 1.00 0.00 102 SER A O 3
ATOM 4720 N N . SER A 1 103 ? 11.217 17.688 -7.722 1.00 0.00 103 SER A N 3
ATOM 4721 C CA . SER A 1 103 ? 12.325 16.834 -8.115 1.00 0.00 103 SER A CA 3
ATOM 4722 C C . SER A 1 103 ? 11.817 15.686 -8.989 1.00 0.00 103 SER A C 3
ATOM 4723 O O . SER A 1 103 ? 11.341 14.675 -8.477 1.00 0.00 103 SER A O 3
ATOM 4731 N N . GLY A 1 104 ? 11.936 15.882 -10.294 1.00 0.00 104 GLY A N 3
ATOM 4732 C CA . GLY A 1 104 ? 11.495 14.875 -11.245 1.00 0.00 104 GLY A CA 3
ATOM 4733 C C . GLY A 1 104 ? 12.685 14.260 -11.984 1.00 0.00 104 GLY A C 3
ATOM 4734 O O . GLY A 1 104 ? 13.808 14.750 -11.876 1.00 0.00 104 GLY A O 3
ATOM 4738 N N . GLY A 1 1 ? -22.104 -10.964 -4.950 1.00 0.00 1 GLY A N 4
ATOM 4739 C CA . GLY A 1 1 ? -21.180 -11.976 -4.469 1.00 0.00 1 GLY A CA 4
ATOM 4740 C C . GLY A 1 1 ? -21.513 -12.383 -3.032 1.00 0.00 1 GLY A C 4
ATOM 4741 O O . GLY A 1 1 ? -22.649 -12.229 -2.586 1.00 0.00 1 GLY A O 4
ATOM 4745 N N . SER A 1 2 ? -20.500 -12.893 -2.346 1.00 0.00 2 SER A N 4
ATOM 4746 C CA . SER A 1 2 ? -20.671 -13.323 -0.968 1.00 0.00 2 SER A CA 4
ATOM 4747 C C . SER A 1 2 ? -19.311 -13.395 -0.271 1.00 0.00 2 SER A C 4
ATOM 4748 O O . SER A 1 2 ? -18.271 -13.315 -0.922 1.00 0.00 2 SER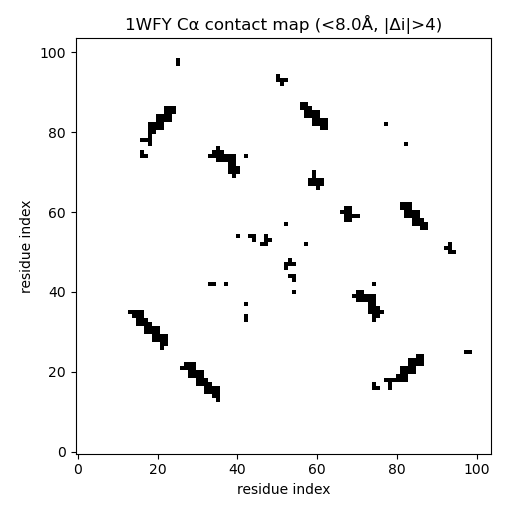 A O 4
ATOM 4756 N N . SER A 1 3 ? -19.364 -13.545 1.045 1.00 0.00 3 SER A N 4
ATOM 4757 C CA . SER A 1 3 ? -18.150 -13.629 1.838 1.00 0.00 3 SER A CA 4
ATOM 4758 C C . SER A 1 3 ? -18.408 -14.444 3.106 1.00 0.00 3 SER A C 4
ATOM 4759 O O . SER A 1 3 ? -19.556 -14.623 3.510 1.00 0.00 3 SER A O 4
ATOM 4767 N N . GLY A 1 4 ? -17.322 -14.917 3.699 1.00 0.00 4 GLY A N 4
ATOM 4768 C CA . GLY A 1 4 ? -17.416 -15.709 4.914 1.00 0.00 4 GLY A CA 4
ATOM 4769 C C . GLY A 1 4 ? -16.276 -16.726 4.995 1.00 0.00 4 GLY A C 4
ATOM 4770 O O . GLY A 1 4 ? -15.573 -16.956 4.012 1.00 0.00 4 GLY A O 4
ATOM 4774 N N . SER A 1 5 ? -16.129 -17.309 6.176 1.00 0.00 5 SER A N 4
ATOM 4775 C CA . SER A 1 5 ? -15.087 -18.296 6.398 1.00 0.00 5 SER A CA 4
ATOM 4776 C C . SER A 1 5 ? -13.712 -17.666 6.172 1.00 0.00 5 SER A C 4
ATOM 4777 O O . SER A 1 5 ? -13.596 -16.646 5.494 1.00 0.00 5 SER A O 4
ATOM 4785 N N . SER A 1 6 ? -12.703 -18.298 6.754 1.00 0.00 6 SER A N 4
ATOM 4786 C CA . SER A 1 6 ? -11.340 -17.812 6.624 1.00 0.00 6 SER A CA 4
ATOM 4787 C C . SER A 1 6 ? -10.381 -18.732 7.382 1.00 0.00 6 SER A C 4
ATOM 4788 O O . SER A 1 6 ? -10.804 -19.495 8.250 1.00 0.00 6 SER A O 4
ATOM 4796 N N . GLY A 1 7 ? -9.109 -18.630 7.028 1.00 0.00 7 GLY A N 4
ATOM 4797 C CA . GLY A 1 7 ? -8.087 -19.443 7.664 1.00 0.00 7 GLY A CA 4
ATOM 4798 C C . GLY A 1 7 ? -6.711 -19.173 7.052 1.00 0.00 7 GLY A C 4
ATOM 4799 O O . GLY A 1 7 ? -6.583 -18.360 6.138 1.00 0.00 7 GLY A O 4
ATOM 4803 N N . ASP A 1 8 ? -5.717 -19.871 7.580 1.00 0.00 8 ASP A N 4
ATOM 4804 C CA . ASP A 1 8 ? -4.355 -19.717 7.096 1.00 0.00 8 ASP A CA 4
ATOM 4805 C C . ASP A 1 8 ? -4.095 -20.736 5.985 1.00 0.00 8 ASP A C 4
ATOM 4806 O O . ASP A 1 8 ? -4.806 -21.733 5.873 1.00 0.00 8 ASP A O 4
ATOM 4815 N N . GLN A 1 9 ? -3.073 -20.450 5.191 1.00 0.00 9 GLN A N 4
ATOM 4816 C CA . GLN A 1 9 ? -2.710 -21.329 4.093 1.00 0.00 9 GLN A CA 4
ATOM 4817 C C . GLN A 1 9 ? -1.227 -21.696 4.174 1.00 0.00 9 GLN A C 4
ATOM 4818 O O . GLN A 1 9 ? -0.489 -21.138 4.986 1.00 0.00 9 GLN A O 4
ATOM 4832 N N . GLU A 1 10 ? -0.833 -22.631 3.322 1.00 0.00 10 GLU A N 4
ATOM 4833 C CA . GLU A 1 10 ? 0.549 -23.079 3.288 1.00 0.00 10 GLU A CA 4
ATOM 4834 C C . GLU A 1 10 ? 0.713 -24.217 2.278 1.00 0.00 10 GLU A C 4
ATOM 4835 O O . GLU A 1 10 ? 0.030 -25.235 2.369 1.00 0.00 10 GLU A O 4
ATOM 4847 N N . VAL A 1 11 ? 1.623 -24.004 1.339 1.00 0.00 11 VAL A N 4
ATOM 4848 C CA . VAL A 1 11 ? 1.885 -25.000 0.313 1.00 0.00 11 VAL A CA 4
ATOM 4849 C C . VAL A 1 11 ? 3.387 -25.042 0.022 1.00 0.00 11 VAL A C 4
ATOM 4850 O O . VAL A 1 11 ? 4.012 -26.097 0.117 1.00 0.00 11 VAL A O 4
ATOM 4863 N N . ARG A 1 12 ? 3.922 -23.881 -0.327 1.00 0.00 12 ARG A N 4
ATOM 4864 C CA . ARG A 1 12 ? 5.339 -23.773 -0.632 1.00 0.00 12 ARG A CA 4
ATOM 4865 C C . ARG A 1 12 ? 5.931 -22.528 0.033 1.00 0.00 12 ARG A C 4
ATOM 4866 O O . ARG A 1 12 ? 5.982 -21.460 -0.576 1.00 0.00 12 ARG A O 4
ATOM 4887 N N . LEU A 1 13 ? 6.363 -22.708 1.272 1.00 0.00 13 LEU A N 4
ATOM 4888 C CA . LEU A 1 13 ? 6.950 -21.613 2.026 1.00 0.00 13 LEU A CA 4
ATOM 4889 C C . LEU A 1 13 ? 5.988 -20.423 2.022 1.00 0.00 13 LEU A C 4
ATOM 4890 O O . LEU A 1 13 ? 6.040 -19.581 1.127 1.00 0.00 13 LEU A O 4
ATOM 4906 N N . GLU A 1 14 ? 5.132 -20.392 3.032 1.00 0.00 14 GLU A N 4
ATOM 4907 C CA . GLU A 1 14 ? 4.159 -19.320 3.156 1.00 0.00 14 GLU A CA 4
ATOM 4908 C C . GLU A 1 14 ? 4.285 -18.644 4.524 1.00 0.00 14 GLU A C 4
ATOM 4909 O O . GLU A 1 14 ? 3.694 -19.100 5.502 1.00 0.00 14 GLU A O 4
ATOM 4921 N N . ASN A 1 15 ? 5.059 -17.569 4.548 1.00 0.00 15 ASN A N 4
ATOM 4922 C CA . ASN A 1 15 ? 5.269 -16.827 5.779 1.00 0.00 15 ASN A CA 4
ATOM 4923 C C . ASN A 1 15 ? 5.041 -15.337 5.516 1.00 0.00 15 ASN A C 4
ATOM 4924 O O . ASN A 1 15 ? 5.181 -14.874 4.385 1.00 0.00 15 ASN A O 4
ATOM 4935 N N . ARG A 1 16 ? 4.693 -14.627 6.580 1.00 0.00 16 ARG A N 4
ATOM 4936 C CA . ARG A 1 16 ? 4.444 -13.200 6.479 1.00 0.00 16 ARG A CA 4
ATOM 4937 C C . ARG A 1 16 ? 5.451 -12.551 5.526 1.00 0.00 16 ARG A C 4
ATOM 4938 O O . ARG A 1 16 ? 6.660 -12.687 5.709 1.00 0.00 16 ARG A O 4
ATOM 4959 N N . ILE A 1 17 ? 4.916 -11.861 4.530 1.00 0.00 17 ILE A N 4
ATOM 4960 C CA . ILE A 1 17 ? 5.752 -11.191 3.549 1.00 0.00 17 ILE A CA 4
ATOM 4961 C C . ILE A 1 17 ? 5.785 -9.692 3.852 1.00 0.00 17 ILE A C 4
ATOM 4962 O O . ILE A 1 17 ? 4.912 -9.176 4.547 1.00 0.00 17 ILE A O 4
ATOM 4978 N N . THR A 1 18 ? 6.803 -9.035 3.314 1.00 0.00 18 THR A N 4
ATOM 4979 C CA . THR A 1 18 ? 6.961 -7.605 3.518 1.00 0.00 18 THR A CA 4
ATOM 4980 C C . THR A 1 18 ? 7.329 -6.916 2.202 1.00 0.00 18 THR A C 4
ATOM 4981 O O . THR A 1 18 ? 7.902 -7.540 1.310 1.00 0.00 18 THR A O 4
ATOM 4992 N N . PHE A 1 19 ? 6.984 -5.639 2.123 1.00 0.00 19 PHE A N 4
ATOM 4993 C CA . PHE A 1 19 ? 7.270 -4.859 0.931 1.00 0.00 19 PHE A CA 4
ATOM 4994 C C . PHE A 1 19 ? 7.393 -3.371 1.266 1.00 0.00 19 PHE A C 4
ATOM 4995 O O . PHE A 1 19 ? 6.968 -2.935 2.334 1.00 0.00 19 PHE A O 4
ATOM 5012 N N . GLN A 1 20 ? 7.977 -2.634 0.333 1.00 0.00 20 GLN A N 4
ATOM 5013 C CA . GLN A 1 20 ? 8.162 -1.204 0.516 1.00 0.00 20 GLN A CA 4
ATOM 5014 C C . GLN A 1 20 ? 7.098 -0.428 -0.263 1.00 0.00 20 GLN A C 4
ATOM 5015 O O . GLN A 1 20 ? 6.455 -0.976 -1.157 1.00 0.00 20 GLN A O 4
ATOM 5029 N N . LEU A 1 21 ? 6.946 0.836 0.104 1.00 0.00 21 LEU A N 4
ATOM 5030 C CA . LEU A 1 21 ? 5.971 1.693 -0.548 1.00 0.00 21 LEU A CA 4
ATOM 5031 C C . LEU A 1 21 ? 6.615 3.046 -0.858 1.00 0.00 21 LEU A C 4
ATOM 5032 O O . LEU A 1 21 ? 7.457 3.525 -0.101 1.00 0.00 21 LEU A O 4
ATOM 5048 N N . GLU A 1 22 ? 6.193 3.624 -1.973 1.00 0.00 22 GLU A N 4
ATOM 5049 C CA . GLU A 1 22 ? 6.718 4.913 -2.393 1.00 0.00 22 GLU A CA 4
ATOM 5050 C C . GLU A 1 22 ? 5.705 6.020 -2.096 1.00 0.00 22 GLU A C 4
ATOM 5051 O O . GLU A 1 22 ? 4.643 6.078 -2.715 1.00 0.00 22 GLU A O 4
ATOM 5063 N N . LEU A 1 23 ? 6.069 6.873 -1.150 1.00 0.00 23 LEU A N 4
ATOM 5064 C CA . LEU A 1 23 ? 5.205 7.976 -0.764 1.00 0.00 23 LEU A CA 4
ATOM 5065 C C . LEU A 1 23 ? 5.426 9.150 -1.720 1.00 0.00 23 LEU A C 4
ATOM 5066 O O . LEU A 1 23 ? 6.040 10.150 -1.349 1.00 0.00 23 LEU A O 4
ATOM 5082 N N . VAL A 1 24 ? 4.914 8.990 -2.931 1.00 0.00 24 VAL A N 4
ATOM 5083 C CA . VAL A 1 24 ? 5.048 10.024 -3.943 1.00 0.00 24 VAL A CA 4
ATOM 5084 C C . VAL A 1 24 ? 4.665 11.376 -3.337 1.00 0.00 24 VAL A C 4
ATOM 5085 O O . VAL A 1 24 ? 3.612 11.506 -2.714 1.00 0.00 24 VAL A O 4
ATOM 5098 N N . GLY A 1 25 ? 5.540 12.350 -3.542 1.00 0.00 25 GLY A N 4
ATOM 5099 C CA . GLY A 1 25 ? 5.307 13.687 -3.024 1.00 0.00 25 GLY A CA 4
ATOM 5100 C C . GLY A 1 25 ? 5.866 13.832 -1.608 1.00 0.00 25 GLY A C 4
ATOM 5101 O O . GLY A 1 25 ? 5.158 14.261 -0.698 1.00 0.00 25 GLY A O 4
ATOM 5105 N N . LEU A 1 26 ? 7.132 13.466 -1.465 1.00 0.00 26 LEU A N 4
ATOM 5106 C CA . LEU A 1 26 ? 7.794 13.550 -0.174 1.00 0.00 26 LEU A CA 4
ATOM 5107 C C . LEU A 1 26 ? 9.165 12.876 -0.265 1.00 0.00 26 LEU A C 4
ATOM 5108 O O . LEU A 1 26 ? 10.115 13.305 0.388 1.00 0.00 26 LEU A O 4
ATOM 5124 N N . GLU A 1 27 ? 9.224 11.834 -1.080 1.00 0.00 27 GLU A N 4
ATOM 5125 C CA . GLU A 1 27 ? 10.463 11.097 -1.265 1.00 0.00 27 GLU A CA 4
ATOM 5126 C C . GLU A 1 27 ? 10.801 10.302 -0.002 1.00 0.00 27 GLU A C 4
ATOM 5127 O O . GLU A 1 27 ? 11.809 10.567 0.651 1.00 0.00 27 GLU A O 4
ATOM 5139 N N . ARG A 1 28 ? 9.938 9.344 0.305 1.00 0.00 28 ARG A N 4
ATOM 5140 C CA . ARG A 1 28 ? 10.133 8.509 1.478 1.00 0.00 28 ARG A CA 4
ATOM 5141 C C . ARG A 1 28 ? 9.661 7.081 1.197 1.00 0.00 28 ARG A C 4
ATOM 5142 O O . ARG A 1 28 ? 8.541 6.874 0.733 1.00 0.00 28 ARG A O 4
ATOM 5163 N N . VAL A 1 29 ? 10.538 6.133 1.491 1.00 0.00 29 VAL A N 4
ATOM 5164 C CA . VAL A 1 29 ? 10.225 4.731 1.276 1.00 0.00 29 VAL A CA 4
ATOM 5165 C C . VAL A 1 29 ? 9.807 4.097 2.604 1.00 0.00 29 VAL A C 4
ATOM 5166 O O . VAL A 1 29 ? 10.581 4.084 3.561 1.00 0.00 29 VAL A O 4
ATOM 5179 N N . VAL A 1 30 ? 8.585 3.586 2.621 1.00 0.00 30 VAL A N 4
ATOM 5180 C CA . VAL A 1 30 ? 8.055 2.952 3.816 1.00 0.00 30 VAL A CA 4
ATOM 5181 C C . VAL A 1 30 ? 7.967 1.441 3.590 1.00 0.00 30 VAL A C 4
ATOM 5182 O O . VAL A 1 30 ? 7.963 0.979 2.450 1.00 0.00 30 VAL A O 4
ATOM 5195 N N . ARG A 1 31 ? 7.899 0.713 4.695 1.00 0.00 31 ARG A N 4
ATOM 5196 C CA . ARG A 1 31 ? 7.812 -0.736 4.632 1.00 0.00 31 ARG A CA 4
ATOM 5197 C C . ARG A 1 31 ? 6.490 -1.215 5.237 1.00 0.00 31 ARG A C 4
ATOM 5198 O O . ARG A 1 31 ? 6.015 -0.653 6.222 1.00 0.00 31 ARG A O 4
ATOM 5219 N N . ILE A 1 32 ? 5.935 -2.249 4.621 1.00 0.00 32 ILE A N 4
ATOM 5220 C CA . ILE A 1 32 ? 4.678 -2.809 5.087 1.00 0.00 32 ILE A CA 4
ATOM 5221 C C . ILE A 1 32 ? 4.834 -4.320 5.267 1.00 0.00 32 ILE A C 4
ATOM 5222 O O . ILE A 1 32 ? 5.370 -5.001 4.394 1.00 0.00 32 ILE A O 4
ATOM 5238 N N . SER A 1 33 ? 4.356 -4.801 6.406 1.00 0.00 33 SER A N 4
ATOM 5239 C CA . SER A 1 33 ? 4.436 -6.219 6.712 1.00 0.00 33 SER A CA 4
ATOM 5240 C C . SER A 1 33 ? 3.035 -6.779 6.968 1.00 0.00 33 SER A C 4
ATOM 5241 O O . SER A 1 33 ? 2.233 -6.160 7.665 1.00 0.00 33 SER A O 4
ATOM 5249 N N . ALA A 1 34 ? 2.784 -7.944 6.389 1.00 0.00 34 ALA A N 4
ATOM 5250 C CA . ALA A 1 34 ? 1.494 -8.594 6.546 1.00 0.00 34 ALA A CA 4
ATOM 5251 C C . ALA A 1 34 ? 1.525 -9.955 5.846 1.00 0.00 34 ALA A C 4
ATOM 5252 O O . ALA A 1 34 ? 2.385 -10.203 5.003 1.00 0.00 34 ALA A O 4
ATOM 5259 N N . LYS A 1 35 ? 0.577 -10.800 6.222 1.00 0.00 35 LYS A N 4
ATOM 5260 C CA . LYS A 1 35 ? 0.485 -12.129 5.642 1.00 0.00 35 LYS A CA 4
ATOM 5261 C C . LYS A 1 35 ? 0.413 -12.011 4.118 1.00 0.00 35 LYS A C 4
ATOM 5262 O O . LYS A 1 35 ? -0.064 -11.007 3.591 1.00 0.00 35 LYS A O 4
ATOM 5281 N N . PRO A 1 36 ? 0.908 -13.078 3.435 1.00 0.00 36 PRO A N 4
ATOM 5282 C CA . PRO A 1 36 ? 0.904 -13.103 1.982 1.00 0.00 36 PRO A CA 4
ATOM 5283 C C . PRO A 1 36 ? -0.503 -13.366 1.442 1.00 0.00 36 PRO A C 4
ATOM 5284 O O . PRO A 1 36 ? -1.025 -12.579 0.653 1.00 0.00 36 PRO A O 4
ATOM 5295 N N . THR A 1 37 ? -1.077 -14.473 1.887 1.00 0.00 37 THR A N 4
ATOM 5296 C CA . THR A 1 37 ? -2.413 -14.849 1.458 1.00 0.00 37 THR A CA 4
ATOM 5297 C C . THR A 1 37 ? -3.305 -13.611 1.346 1.00 0.00 37 THR A C 4
ATOM 5298 O O . THR A 1 37 ? -3.863 -13.338 0.285 1.00 0.00 37 THR A O 4
ATOM 5309 N N . LYS A 1 38 ? -3.411 -12.895 2.456 1.00 0.00 38 LYS A N 4
ATOM 5310 C CA . LYS A 1 38 ? -4.225 -11.692 2.496 1.00 0.00 38 LYS A CA 4
ATOM 5311 C C . LYS A 1 38 ? -4.021 -10.900 1.202 1.00 0.00 38 LYS A C 4
ATOM 5312 O O . LYS A 1 38 ? -3.032 -11.099 0.498 1.00 0.00 38 LYS A O 4
ATOM 5331 N N . ARG A 1 39 ? -4.971 -10.019 0.930 1.00 0.00 39 ARG A N 4
ATOM 5332 C CA . ARG A 1 39 ? -4.908 -9.196 -0.266 1.00 0.00 39 ARG A CA 4
ATOM 5333 C C . ARG A 1 39 ? -4.175 -7.886 0.029 1.00 0.00 39 ARG A C 4
ATOM 5334 O O . ARG A 1 39 ? -3.670 -7.688 1.133 1.00 0.00 39 ARG A O 4
ATOM 5355 N N . LEU A 1 40 ? -4.139 -7.025 -0.978 1.00 0.00 40 LEU A N 4
ATOM 5356 C CA . LEU A 1 40 ? -3.476 -5.740 -0.840 1.00 0.00 40 LEU A CA 4
ATOM 5357 C C . LEU A 1 40 ? -4.381 -4.784 -0.061 1.00 0.00 40 LEU A C 4
ATOM 5358 O O . LEU A 1 40 ? -3.909 -3.801 0.508 1.00 0.00 40 LEU A O 4
ATOM 5374 N N . GLN A 1 41 ? -5.666 -5.106 -0.060 1.00 0.00 41 GLN A N 4
ATOM 5375 C CA . GLN A 1 41 ? -6.642 -4.289 0.640 1.00 0.00 41 GLN A CA 4
ATOM 5376 C C . GLN A 1 41 ? -6.757 -4.732 2.100 1.00 0.00 41 GLN A C 4
ATOM 5377 O O . GLN A 1 41 ? -6.863 -3.899 2.999 1.00 0.00 41 GLN A O 4
ATOM 5391 N N . GLU A 1 42 ? -6.730 -6.043 2.291 1.00 0.00 42 GLU A N 4
ATOM 5392 C CA . GLU A 1 42 ? -6.830 -6.607 3.626 1.00 0.00 42 GLU A CA 4
ATOM 5393 C C . GLU A 1 42 ? -5.523 -6.391 4.392 1.00 0.00 42 GLU A C 4
ATOM 5394 O O . GLU A 1 42 ? -5.516 -6.370 5.622 1.00 0.00 42 GLU A O 4
ATOM 5406 N N . ALA A 1 43 ? -4.448 -6.237 3.633 1.00 0.00 43 ALA A N 4
ATOM 5407 C CA . ALA A 1 43 ? -3.138 -6.023 4.225 1.00 0.00 43 ALA A CA 4
ATOM 5408 C C . ALA A 1 43 ? -2.921 -4.525 4.444 1.00 0.00 43 ALA A C 4
ATOM 5409 O O . ALA A 1 43 ? -2.187 -4.126 5.348 1.00 0.00 43 ALA A O 4
ATOM 5416 N N . LEU A 1 44 ? -3.571 -3.735 3.602 1.00 0.00 44 LEU A N 4
ATOM 5417 C CA . LEU A 1 44 ? -3.458 -2.289 3.693 1.00 0.00 44 LEU A CA 4
ATOM 5418 C C . LEU A 1 44 ? -4.606 -1.744 4.545 1.00 0.00 44 LEU A C 4
ATOM 5419 O O . LEU A 1 44 ? -4.621 -0.564 4.890 1.00 0.00 44 LEU A O 4
ATOM 5435 N N . GLN A 1 45 ? -5.539 -2.631 4.860 1.00 0.00 45 GLN A N 4
ATOM 5436 C CA . GLN A 1 45 ? -6.688 -2.253 5.665 1.00 0.00 45 GLN A CA 4
ATOM 5437 C C . GLN A 1 45 ? -6.236 -1.790 7.051 1.00 0.00 45 GLN A C 4
ATOM 5438 O O . GLN A 1 45 ? -6.648 -0.730 7.520 1.00 0.00 45 GLN A O 4
ATOM 5452 N N . PRO A 1 46 ? -5.372 -2.628 7.684 1.00 0.00 46 PRO A N 4
ATOM 5453 C CA . PRO A 1 46 ? -4.860 -2.315 9.007 1.00 0.00 46 PRO A CA 4
ATOM 5454 C C . PRO A 1 46 ? -3.796 -1.217 8.937 1.00 0.00 46 PRO A C 4
ATOM 5455 O O . PRO A 1 46 ? -3.305 -0.757 9.967 1.00 0.00 46 PRO A O 4
ATOM 5466 N N . ILE A 1 47 ? -3.472 -0.828 7.712 1.00 0.00 47 ILE A N 4
ATOM 5467 C CA . ILE A 1 47 ? -2.477 0.207 7.495 1.00 0.00 47 ILE A CA 4
ATOM 5468 C C . ILE A 1 47 ? -3.181 1.529 7.180 1.00 0.00 47 ILE A C 4
ATOM 5469 O O . ILE A 1 47 ? -2.963 2.530 7.860 1.00 0.00 47 ILE A O 4
ATOM 5485 N N . LEU A 1 48 ? -4.012 1.488 6.149 1.00 0.00 48 LEU A N 4
ATOM 5486 C CA . LEU A 1 48 ? -4.750 2.670 5.736 1.00 0.00 48 LEU A CA 4
ATOM 5487 C C . LEU A 1 48 ? -5.612 3.160 6.901 1.00 0.00 48 LEU A C 4
ATOM 5488 O O . LEU A 1 48 ? -5.679 4.360 7.166 1.00 0.00 48 LEU A O 4
ATOM 5504 N N . ALA A 1 49 ? -6.250 2.208 7.566 1.00 0.00 49 ALA A N 4
ATOM 5505 C CA . ALA A 1 49 ? -7.105 2.529 8.696 1.00 0.00 49 ALA A CA 4
ATOM 5506 C C . ALA A 1 49 ? -6.259 3.147 9.811 1.00 0.00 49 ALA A C 4
ATOM 5507 O O . ALA A 1 49 ? -6.685 4.097 10.465 1.00 0.00 49 ALA A O 4
ATOM 5514 N N . LYS A 1 50 ? -5.074 2.582 9.994 1.00 0.00 50 LYS A N 4
ATOM 5515 C CA . LYS A 1 50 ? -4.164 3.065 11.018 1.00 0.00 50 LYS A CA 4
ATOM 5516 C C . LYS A 1 50 ? -3.448 4.318 10.508 1.00 0.00 50 LYS A C 4
ATOM 5517 O O . LYS A 1 50 ? -2.683 4.941 11.242 1.00 0.00 50 LYS A O 4
ATOM 5536 N N . HIS A 1 51 ? -3.722 4.648 9.255 1.00 0.00 51 HIS A N 4
ATOM 5537 C CA . HIS A 1 51 ? -3.114 5.814 8.638 1.00 0.00 51 HIS A CA 4
ATOM 5538 C C . HIS A 1 51 ? -4.198 6.837 8.294 1.00 0.00 51 HIS A C 4
ATOM 5539 O O . HIS A 1 51 ? -3.935 7.814 7.594 1.00 0.00 51 HIS A O 4
ATOM 5553 N N . GLY A 1 52 ? -5.394 6.577 8.801 1.00 0.00 52 GLY A N 4
ATOM 5554 C CA . GLY A 1 52 ? -6.520 7.463 8.556 1.00 0.00 52 GLY A CA 4
ATOM 5555 C C . GLY A 1 52 ? -6.839 7.543 7.062 1.00 0.00 52 GLY A C 4
ATOM 5556 O O . GLY A 1 52 ? -7.595 8.412 6.630 1.00 0.00 52 GLY A O 4
ATOM 5560 N N . LEU A 1 53 ? -6.247 6.624 6.312 1.00 0.00 53 LEU A N 4
ATOM 5561 C CA . LEU A 1 53 ? -6.459 6.580 4.876 1.00 0.00 53 LEU A CA 4
ATOM 5562 C C . LEU A 1 53 ? -7.654 5.676 4.569 1.00 0.00 53 LEU A C 4
ATOM 5563 O O . LEU A 1 53 ? -8.447 5.365 5.457 1.00 0.00 53 LEU A O 4
ATOM 5579 N N . SER A 1 54 ? -7.746 5.278 3.308 1.00 0.00 54 SER A N 4
ATOM 5580 C CA . SER A 1 54 ? -8.831 4.415 2.873 1.00 0.00 54 SER A CA 4
ATOM 5581 C C . SER A 1 54 ? -8.434 3.681 1.591 1.00 0.00 54 SER A C 4
ATOM 5582 O O . SER A 1 54 ? -7.507 4.095 0.896 1.00 0.00 54 SER A O 4
ATOM 5590 N N . LEU A 1 55 ? -9.155 2.603 1.316 1.00 0.00 55 LEU A N 4
ATOM 5591 C CA . LEU A 1 55 ? -8.889 1.808 0.130 1.00 0.00 55 LEU A CA 4
ATOM 5592 C C . LEU A 1 55 ? -9.451 2.527 -1.098 1.00 0.00 55 LEU A C 4
ATOM 5593 O O . LEU A 1 55 ? -8.887 2.437 -2.187 1.00 0.00 55 LEU A O 4
ATOM 5609 N N . ASP A 1 56 ? -10.556 3.225 -0.881 1.00 0.00 56 ASP A N 4
ATOM 5610 C CA . ASP A 1 56 ? -11.200 3.960 -1.956 1.00 0.00 56 ASP A CA 4
ATOM 5611 C C . ASP A 1 56 ? -10.764 5.425 -1.900 1.00 0.00 56 ASP A C 4
ATOM 5612 O O . ASP A 1 56 ? -11.556 6.323 -2.182 1.00 0.00 56 ASP A O 4
ATOM 5621 N N . GLN A 1 57 ? -9.506 5.621 -1.534 1.00 0.00 57 GLN A N 4
ATOM 5622 C CA . GLN A 1 57 ? -8.955 6.962 -1.437 1.00 0.00 57 GLN A CA 4
ATOM 5623 C C . GLN A 1 57 ? -7.565 7.012 -2.075 1.00 0.00 57 GLN A C 4
ATOM 5624 O O . GLN A 1 57 ? -7.312 7.832 -2.957 1.00 0.00 57 GLN A O 4
ATOM 5638 N N . VAL A 1 58 ? -6.701 6.126 -1.604 1.00 0.00 58 VAL A N 4
ATOM 5639 C CA . VAL A 1 58 ? -5.343 6.058 -2.117 1.00 0.00 58 VAL A CA 4
ATOM 5640 C C . VAL A 1 58 ? -5.331 5.239 -3.409 1.00 0.00 58 VAL A C 4
ATOM 5641 O O . VAL A 1 58 ? -6.344 4.654 -3.787 1.00 0.00 58 VAL A O 4
ATOM 5654 N N . VAL A 1 59 ? -4.172 5.224 -4.051 1.00 0.00 59 VAL A N 4
ATOM 5655 C CA . VAL A 1 59 ? -4.014 4.486 -5.293 1.00 0.00 59 VAL A CA 4
ATOM 5656 C C . VAL A 1 59 ? -2.683 3.733 -5.269 1.00 0.00 59 VAL A C 4
ATOM 5657 O O . VAL A 1 59 ? -1.653 4.298 -4.904 1.00 0.00 59 VAL A O 4
ATOM 5670 N N . LEU A 1 60 ? -2.747 2.469 -5.661 1.00 0.00 60 LEU A N 4
ATOM 5671 C CA . LEU A 1 60 ? -1.560 1.633 -5.689 1.00 0.00 60 LEU A CA 4
ATOM 5672 C C . LEU A 1 60 ? -1.197 1.317 -7.141 1.00 0.00 60 LEU A C 4
ATOM 5673 O O . LEU A 1 60 ? -2.077 1.084 -7.968 1.00 0.00 60 LEU A O 4
ATOM 5689 N N . HIS A 1 61 ? 0.101 1.321 -7.408 1.00 0.00 61 HIS A N 4
ATOM 5690 C CA . HIS A 1 61 ? 0.591 1.038 -8.746 1.00 0.00 61 HIS A CA 4
ATOM 5691 C C . HIS A 1 61 ? 2.121 1.000 -8.735 1.00 0.00 61 HIS A C 4
ATOM 5692 O O . HIS A 1 61 ? 2.769 2.015 -8.486 1.00 0.00 61 HIS A O 4
ATOM 5706 N N . ARG A 1 62 ? 2.653 -0.183 -9.008 1.00 0.00 62 ARG A N 4
ATOM 5707 C CA . ARG A 1 62 ? 4.094 -0.367 -9.032 1.00 0.00 62 ARG A CA 4
ATOM 5708 C C . ARG A 1 62 ? 4.756 0.738 -9.858 1.00 0.00 62 ARG A C 4
ATOM 5709 O O . ARG A 1 62 ? 4.114 1.355 -10.706 1.00 0.00 62 ARG A O 4
ATOM 5730 N N . PRO A 1 63 ? 6.067 0.962 -9.572 1.00 0.00 63 PRO A N 4
ATOM 5731 C CA . PRO A 1 63 ? 6.824 1.982 -10.278 1.00 0.00 63 PRO A CA 4
ATOM 5732 C C . PRO A 1 63 ? 7.175 1.522 -11.694 1.00 0.00 63 PRO A C 4
ATOM 5733 O O . PRO A 1 63 ? 8.224 0.918 -11.913 1.00 0.00 63 PRO A O 4
ATOM 5744 N N . GLY A 1 64 ? 6.277 1.826 -12.620 1.00 0.00 64 GLY A N 4
ATOM 5745 C CA . GLY A 1 64 ? 6.479 1.452 -14.010 1.00 0.00 64 GLY A CA 4
ATOM 5746 C C . GLY A 1 64 ? 5.142 1.188 -14.706 1.00 0.00 64 GLY A C 4
ATOM 5747 O O . GLY A 1 64 ? 4.902 1.682 -15.806 1.00 0.00 64 GLY A O 4
ATOM 5751 N N . GLU A 1 65 ? 4.307 0.407 -14.036 1.00 0.00 65 GLU A N 4
ATOM 5752 C CA . GLU A 1 65 ? 3.000 0.071 -14.576 1.00 0.00 65 GLU A CA 4
ATOM 5753 C C . GLU A 1 65 ? 2.255 1.341 -14.991 1.00 0.00 65 GLU A C 4
ATOM 5754 O O . GLU A 1 65 ? 2.650 2.446 -14.623 1.00 0.00 65 GLU A O 4
ATOM 5766 N N . LYS A 1 66 ? 1.188 1.141 -15.752 1.00 0.00 66 LYS A N 4
ATOM 5767 C CA . LYS A 1 66 ? 0.384 2.256 -16.221 1.00 0.00 66 LYS A CA 4
ATOM 5768 C C . LYS A 1 66 ? -1.078 2.023 -15.833 1.00 0.00 66 LYS A C 4
ATOM 5769 O O . LYS A 1 66 ? -1.951 1.965 -16.697 1.00 0.00 66 LYS A O 4
ATOM 5788 N N . GLN A 1 67 ? -1.299 1.897 -14.533 1.00 0.00 67 GLN A N 4
ATOM 5789 C CA . GLN A 1 67 ? -2.639 1.672 -14.020 1.00 0.00 67 GLN A CA 4
ATOM 5790 C C . GLN A 1 67 ? -2.591 1.377 -12.520 1.00 0.00 67 GLN A C 4
ATOM 5791 O O . GLN A 1 67 ? -1.557 0.964 -11.997 1.00 0.00 67 GLN A O 4
ATOM 5805 N N . PRO A 1 68 ? -3.753 1.607 -11.851 1.00 0.00 68 PRO A N 4
ATOM 5806 C CA . PRO A 1 68 ? -3.853 1.370 -10.421 1.00 0.00 68 PRO A CA 4
ATOM 5807 C C . PRO A 1 68 ? -3.934 -0.128 -10.117 1.00 0.00 68 PRO A C 4
ATOM 5808 O O . PRO A 1 68 ? -4.965 -0.757 -10.347 1.00 0.00 68 PRO A O 4
ATOM 5819 N N . MET A 1 69 ? -2.831 -0.656 -9.606 1.00 0.00 69 MET A N 4
ATOM 5820 C CA . MET A 1 69 ? -2.764 -2.067 -9.268 1.00 0.00 69 MET A CA 4
ATOM 5821 C C . MET A 1 69 ? -3.845 -2.440 -8.252 1.00 0.00 69 MET A C 4
ATOM 5822 O O . MET A 1 69 ? -3.655 -2.271 -7.048 1.00 0.00 69 MET A O 4
ATOM 5836 N N . ASP A 1 70 ? -4.956 -2.940 -8.773 1.00 0.00 70 ASP A N 4
ATOM 5837 C CA . ASP A 1 70 ? -6.067 -3.338 -7.926 1.00 0.00 70 ASP A CA 4
ATOM 5838 C C . ASP A 1 70 ? -5.526 -4.033 -6.675 1.00 0.00 70 ASP A C 4
ATOM 5839 O O . ASP A 1 70 ? -4.464 -4.654 -6.716 1.00 0.00 70 ASP A O 4
ATOM 5848 N N . LEU A 1 71 ? -6.280 -3.906 -5.593 1.00 0.00 71 LEU A N 4
ATOM 5849 C CA . LEU A 1 71 ? -5.889 -4.515 -4.333 1.00 0.00 71 LEU A CA 4
ATOM 5850 C C . LEU A 1 71 ? -6.544 -5.892 -4.212 1.00 0.00 71 LEU A C 4
ATOM 5851 O O . LEU A 1 71 ? -6.942 -6.301 -3.122 1.00 0.00 71 LEU A O 4
ATOM 5867 N N . GLU A 1 72 ? -6.637 -6.570 -5.346 1.00 0.00 72 GLU A N 4
ATOM 5868 C CA . GLU A 1 72 ? -7.238 -7.893 -5.381 1.00 0.00 72 GLU A CA 4
ATOM 5869 C C . GLU A 1 72 ? -6.157 -8.970 -5.259 1.00 0.00 72 GLU A C 4
ATOM 5870 O O . GLU A 1 72 ? -6.406 -10.044 -4.715 1.00 0.00 72 GLU A O 4
ATOM 5882 N N . ASN A 1 73 ? -4.982 -8.644 -5.776 1.00 0.00 73 ASN A N 4
ATOM 5883 C CA . ASN A 1 73 ? -3.863 -9.570 -5.732 1.00 0.00 73 ASN A CA 4
ATOM 5884 C C . ASN A 1 73 ? -3.312 -9.630 -4.306 1.00 0.00 73 ASN A C 4
ATOM 5885 O O . ASN A 1 73 ? -3.375 -8.647 -3.570 1.00 0.00 73 ASN A O 4
ATOM 5896 N N . PRO A 1 74 ? -2.770 -10.826 -3.949 1.00 0.00 74 PRO A N 4
ATOM 5897 C CA . PRO A 1 74 ? -2.209 -11.028 -2.624 1.00 0.00 74 PRO A CA 4
ATOM 5898 C C . PRO A 1 74 ? -0.851 -10.334 -2.493 1.00 0.00 74 PRO A C 4
ATOM 5899 O O . PRO A 1 74 ? -0.060 -10.327 -3.435 1.00 0.00 74 PRO A O 4
ATOM 5910 N N . VAL A 1 75 ? -0.623 -9.768 -1.317 1.00 0.00 75 VAL A N 4
ATOM 5911 C CA . VAL A 1 75 ? 0.625 -9.074 -1.050 1.00 0.00 75 VAL A CA 4
ATOM 5912 C C . VAL A 1 75 ? 1.798 -9.985 -1.414 1.00 0.00 75 VAL A C 4
ATOM 5913 O O . VAL A 1 75 ? 2.905 -9.509 -1.664 1.00 0.00 75 VAL A O 4
ATOM 5926 N N . SER A 1 76 ? 1.518 -11.280 -1.431 1.00 0.00 76 SER A N 4
ATOM 5927 C CA . SER A 1 76 ? 2.536 -12.262 -1.760 1.00 0.00 76 SER A CA 4
ATOM 5928 C C . SER A 1 76 ? 3.200 -11.903 -3.091 1.00 0.00 76 SER A C 4
ATOM 5929 O O . SER A 1 76 ? 4.385 -12.164 -3.288 1.00 0.00 76 SER A O 4
ATOM 5937 N N . SER A 1 77 ? 2.406 -11.308 -3.970 1.00 0.00 77 SER A N 4
ATOM 5938 C CA . SER A 1 77 ? 2.901 -10.910 -5.276 1.00 0.00 77 SER A CA 4
ATOM 5939 C C . SER A 1 77 ? 3.683 -9.600 -5.163 1.00 0.00 77 SER A C 4
ATOM 5940 O O . SER A 1 77 ? 4.713 -9.428 -5.813 1.00 0.00 77 SER A O 4
ATOM 5948 N N . VAL A 1 78 ? 3.163 -8.708 -4.332 1.00 0.00 78 VAL A N 4
ATOM 5949 C CA . VAL A 1 78 ? 3.799 -7.418 -4.125 1.00 0.00 78 VAL A CA 4
ATOM 5950 C C . VAL A 1 78 ? 4.803 -7.528 -2.976 1.00 0.00 78 VAL A C 4
ATOM 5951 O O . VAL A 1 78 ? 4.875 -6.645 -2.122 1.00 0.00 78 VAL A O 4
ATOM 5964 N N . ALA A 1 79 ? 5.554 -8.620 -2.991 1.00 0.00 79 ALA A N 4
ATOM 5965 C CA . ALA A 1 79 ? 6.551 -8.857 -1.961 1.00 0.00 79 ALA A CA 4
ATOM 5966 C C . ALA A 1 79 ? 7.899 -9.153 -2.621 1.00 0.00 79 ALA A C 4
ATOM 5967 O O . ALA A 1 79 ? 8.502 -10.195 -2.370 1.00 0.00 79 ALA A O 4
ATOM 5974 N N . SER A 1 80 ? 8.333 -8.217 -3.452 1.00 0.00 80 SER A N 4
ATOM 5975 C CA . SER A 1 80 ? 9.599 -8.364 -4.150 1.00 0.00 80 SER A CA 4
ATOM 5976 C C . SER A 1 80 ? 10.212 -6.988 -4.420 1.00 0.00 80 SER A C 4
ATOM 5977 O O . SER A 1 80 ? 11.335 -6.712 -4.001 1.00 0.00 80 SER A O 4
ATOM 5985 N N . GLN A 1 81 ? 9.446 -6.162 -5.118 1.00 0.00 81 GLN A N 4
ATOM 5986 C CA . GLN A 1 81 ? 9.899 -4.821 -5.448 1.00 0.00 81 GLN A CA 4
ATOM 5987 C C . GLN A 1 81 ? 9.183 -3.789 -4.576 1.00 0.00 81 GLN A C 4
ATOM 5988 O O . GLN A 1 81 ? 8.441 -4.149 -3.664 1.00 0.00 81 GLN A O 4
ATOM 6002 N N . THR A 1 82 ? 9.431 -2.525 -4.886 1.00 0.00 82 THR A N 4
ATOM 6003 C CA . THR A 1 82 ? 8.819 -1.437 -4.142 1.00 0.00 82 THR A CA 4
ATOM 6004 C C . THR A 1 82 ? 7.563 -0.940 -4.859 1.00 0.00 82 THR A C 4
ATOM 6005 O O . THR A 1 82 ? 7.544 -0.836 -6.085 1.00 0.00 82 THR A O 4
ATOM 6016 N N . LEU A 1 83 ? 6.544 -0.647 -4.065 1.00 0.00 83 LEU A N 4
ATOM 6017 C CA . LEU A 1 83 ? 5.286 -0.163 -4.609 1.00 0.00 83 LEU A CA 4
ATOM 6018 C C . LEU A 1 83 ? 5.246 1.363 -4.510 1.00 0.00 83 LEU A C 4
ATOM 6019 O O . LEU A 1 83 ? 6.086 1.968 -3.845 1.00 0.00 83 LEU A O 4
ATOM 6035 N N . VAL A 1 84 ? 4.260 1.942 -5.180 1.00 0.00 84 VAL A N 4
ATOM 6036 C CA . VAL A 1 84 ? 4.099 3.386 -5.175 1.00 0.00 84 VAL A CA 4
ATOM 6037 C C . VAL A 1 84 ? 2.674 3.734 -4.739 1.00 0.00 84 VAL A C 4
ATOM 6038 O O . VAL A 1 84 ? 1.713 3.120 -5.199 1.00 0.00 84 VAL A O 4
ATOM 6051 N N . LEU A 1 85 ? 2.583 4.719 -3.857 1.00 0.00 85 LEU A N 4
ATOM 6052 C CA . LEU A 1 85 ? 1.292 5.157 -3.354 1.00 0.00 85 LEU A CA 4
ATOM 6053 C C . LEU A 1 85 ? 1.032 6.594 -3.811 1.00 0.00 85 LEU A C 4
ATOM 6054 O O . LEU A 1 85 ? 1.932 7.432 -3.776 1.00 0.00 85 LEU A O 4
ATOM 6070 N N . ASP A 1 86 ? -0.202 6.834 -4.228 1.00 0.00 86 ASP A N 4
ATOM 6071 C CA . ASP A 1 86 ? -0.591 8.155 -4.690 1.00 0.00 86 ASP A CA 4
ATOM 6072 C C . ASP A 1 86 ? -1.776 8.653 -3.860 1.00 0.00 86 ASP A C 4
ATOM 6073 O O . ASP A 1 86 ? -2.930 8.403 -4.206 1.00 0.00 86 ASP A O 4
ATOM 6082 N N . THR A 1 87 ? -1.451 9.348 -2.780 1.00 0.00 87 THR A N 4
ATOM 6083 C CA . THR A 1 87 ? -2.474 9.883 -1.898 1.00 0.00 87 THR A CA 4
ATOM 6084 C C . THR A 1 87 ? -3.423 10.797 -2.675 1.00 0.00 87 THR A C 4
ATOM 6085 O O . THR A 1 87 ? -3.060 11.329 -3.723 1.00 0.00 87 THR A O 4
ATOM 6096 N N . PRO A 1 88 ? -4.653 10.957 -2.116 1.00 0.00 88 PRO A N 4
ATOM 6097 C CA . PRO A 1 88 ? -5.657 11.798 -2.745 1.00 0.00 88 PRO A CA 4
ATOM 6098 C C . PRO A 1 88 ? -5.335 13.280 -2.544 1.00 0.00 88 PRO A C 4
ATOM 6099 O O . PRO A 1 88 ? -4.561 13.636 -1.657 1.00 0.00 88 PRO A O 4
ATOM 6110 N N . PRO A 1 89 ? -5.963 14.126 -3.404 1.00 0.00 89 PRO A N 4
ATOM 6111 C CA . PRO A 1 89 ? -5.751 15.562 -3.330 1.00 0.00 89 PRO A CA 4
ATOM 6112 C C . PRO A 1 89 ? -6.497 16.165 -2.138 1.00 0.00 89 PRO A C 4
ATOM 6113 O O . PRO A 1 89 ? -7.313 17.071 -2.306 1.00 0.00 89 PRO A O 4
ATOM 6124 N N . ASP A 1 90 ? -6.192 15.638 -0.961 1.00 0.00 90 ASP A N 4
ATOM 6125 C CA . ASP A 1 90 ? -6.824 16.114 0.258 1.00 0.00 90 ASP A CA 4
ATOM 6126 C C . ASP A 1 90 ? -6.371 15.246 1.434 1.00 0.00 90 ASP A C 4
ATOM 6127 O O . ASP A 1 90 ? -5.990 15.765 2.482 1.00 0.00 90 ASP A O 4
ATOM 6136 N N . ALA A 1 91 ? -6.427 13.939 1.220 1.00 0.00 91 ALA A N 4
ATOM 6137 C CA . ALA A 1 91 ? -6.027 12.995 2.249 1.00 0.00 91 ALA A CA 4
ATOM 6138 C C . ALA A 1 91 ? -7.047 13.028 3.389 1.00 0.00 91 ALA A C 4
ATOM 6139 O O . ALA A 1 91 ? -7.744 12.044 3.632 1.00 0.00 91 ALA A O 4
ATOM 6146 N N . LYS A 1 92 ? -7.101 14.170 4.059 1.00 0.00 92 LYS A N 4
ATOM 6147 C CA . LYS A 1 92 ? -8.024 14.344 5.168 1.00 0.00 92 LYS A CA 4
ATOM 6148 C C . LYS A 1 92 ? -8.451 15.811 5.245 1.00 0.00 92 LYS A C 4
ATOM 6149 O O . LYS A 1 92 ? -9.632 16.125 5.109 1.00 0.00 92 LYS A O 4
ATOM 6168 N N . MET A 1 93 ? -7.466 16.670 5.462 1.00 0.00 93 MET A N 4
ATOM 6169 C CA . MET A 1 93 ? -7.726 18.097 5.559 1.00 0.00 93 MET A CA 4
ATOM 6170 C C . MET A 1 93 ? -8.791 18.530 4.550 1.00 0.00 93 MET A C 4
ATOM 6171 O O . MET A 1 93 ? -8.741 18.143 3.384 1.00 0.00 93 MET A O 4
ATOM 6185 N N . SER A 1 94 ? -9.732 19.327 5.036 1.00 0.00 94 SER A N 4
ATOM 6186 C CA . SER A 1 94 ? -10.808 19.816 4.192 1.00 0.00 94 SER A CA 4
ATOM 6187 C C . SER A 1 94 ? -10.234 20.399 2.899 1.00 0.00 94 SER A C 4
ATOM 6188 O O . SER A 1 94 ? -9.018 20.438 2.717 1.00 0.00 94 SER A O 4
ATOM 6196 N N . GLU A 1 95 ? -11.137 20.838 2.034 1.00 0.00 95 GLU A N 4
ATOM 6197 C CA . GLU A 1 95 ? -10.736 21.417 0.763 1.00 0.00 95 GLU A CA 4
ATOM 6198 C C . GLU A 1 95 ? -9.539 22.350 0.958 1.00 0.00 95 GLU A C 4
ATOM 6199 O O . GLU A 1 95 ? -9.272 22.797 2.073 1.00 0.00 95 GLU A O 4
ATOM 6211 N N . ALA A 1 96 ? -8.851 22.616 -0.142 1.00 0.00 96 ALA A N 4
ATOM 6212 C CA . ALA A 1 96 ? -7.689 23.488 -0.105 1.00 0.00 96 ALA A CA 4
ATOM 6213 C C . ALA A 1 96 ? -6.636 22.888 0.829 1.00 0.00 96 ALA A C 4
ATOM 6214 O O . ALA A 1 96 ? -6.803 21.775 1.324 1.00 0.00 96 ALA A O 4
ATOM 6221 N N . ARG A 1 97 ? -5.574 23.652 1.040 1.00 0.00 97 ARG A N 4
ATOM 6222 C CA . ARG A 1 97 ? -4.494 23.210 1.906 1.00 0.00 97 ARG A CA 4
ATOM 6223 C C . ARG A 1 97 ? -3.680 22.111 1.220 1.00 0.00 97 ARG A C 4
ATOM 6224 O O . ARG A 1 97 ? -4.234 21.279 0.503 1.00 0.00 97 ARG A O 4
ATOM 6245 N N . SER A 1 98 ? -2.378 22.145 1.463 1.00 0.00 98 SER A N 4
ATOM 6246 C CA . SER A 1 98 ? -1.482 21.162 0.877 1.00 0.00 98 SER A CA 4
ATOM 6247 C C . SER A 1 98 ? -1.368 21.392 -0.631 1.00 0.00 98 SER A C 4
ATOM 6248 O O . SER A 1 98 ? -0.326 21.826 -1.120 1.00 0.00 98 SER A O 4
ATOM 6256 N N . SER A 1 99 ? -2.454 21.090 -1.327 1.00 0.00 99 SER A N 4
ATOM 6257 C CA . SER A 1 99 ? -2.489 21.258 -2.770 1.00 0.00 99 SER A CA 4
ATOM 6258 C C . SER A 1 99 ? -1.655 20.167 -3.444 1.00 0.00 99 SER A C 4
ATOM 6259 O O . SER A 1 99 ? -1.223 19.218 -2.791 1.00 0.00 99 SER A O 4
ATOM 6267 N N . GLY A 1 100 ? -1.453 20.338 -4.743 1.00 0.00 100 GLY A N 4
ATOM 6268 C CA . GLY A 1 100 ? -0.678 19.380 -5.512 1.00 0.00 100 GLY A CA 4
ATOM 6269 C C . GLY A 1 100 ? -1.452 18.073 -5.698 1.00 0.00 100 GLY A C 4
ATOM 6270 O O . GLY A 1 100 ? -1.244 17.113 -4.957 1.00 0.00 100 GLY A O 4
ATOM 6274 N N . PRO A 1 101 ? -2.351 18.077 -6.719 1.00 0.00 101 PRO A N 4
ATOM 6275 C CA . PRO A 1 101 ? -3.156 16.904 -7.011 1.00 0.00 101 PRO A CA 4
ATOM 6276 C C . PRO A 1 101 ? -2.322 15.825 -7.705 1.00 0.00 101 PRO A C 4
ATOM 6277 O O . PRO A 1 101 ? -2.345 14.663 -7.304 1.00 0.00 101 PRO A O 4
ATOM 6288 N N . SER A 1 102 ? -1.604 16.249 -8.735 1.00 0.00 102 SER A N 4
ATOM 6289 C CA . SER A 1 102 ? -0.764 15.334 -9.489 1.00 0.00 102 SER A CA 4
ATOM 6290 C C . SER A 1 102 ? 0.192 16.121 -10.387 1.00 0.00 102 SER A C 4
ATOM 6291 O O . SER A 1 102 ? 0.084 17.341 -10.497 1.00 0.00 102 SER A O 4
ATOM 6299 N N . SER A 1 103 ? 1.108 15.390 -11.007 1.00 0.00 103 SER A N 4
ATOM 6300 C CA . SER A 1 103 ? 2.083 16.005 -11.892 1.00 0.00 103 SER A CA 4
ATOM 6301 C C . SER A 1 103 ? 1.383 16.570 -13.129 1.00 0.00 103 SER A C 4
ATOM 6302 O O . SER A 1 103 ? 0.483 15.938 -13.680 1.00 0.00 103 SER A O 4
ATOM 6310 N N . GLY A 1 104 ? 1.824 17.753 -13.531 1.00 0.00 104 GLY A N 4
ATOM 6311 C CA . GLY A 1 104 ? 1.251 18.410 -14.693 1.00 0.00 104 GLY A CA 4
ATOM 6312 C C . GLY A 1 104 ? 0.313 19.544 -14.275 1.00 0.00 104 GLY A C 4
ATOM 6313 O O . GLY A 1 104 ? 0.741 20.507 -13.641 1.00 0.00 104 GLY A O 4
ATOM 6317 N N . GLY A 1 1 ? -26.204 -16.894 -13.869 1.00 0.00 1 GLY A N 5
ATOM 6318 C CA . GLY A 1 1 ? -24.879 -16.992 -13.280 1.00 0.00 1 GLY A CA 5
ATOM 6319 C C . GLY A 1 1 ? -24.919 -16.676 -11.784 1.00 0.00 1 GLY A C 5
ATOM 6320 O O . GLY A 1 1 ? -25.995 -16.545 -11.202 1.00 0.00 1 GLY A O 5
ATOM 6324 N N . SER A 1 2 ? -23.733 -16.561 -11.204 1.00 0.00 2 SER A N 5
ATOM 6325 C CA . SER A 1 2 ? -23.619 -16.263 -9.787 1.00 0.00 2 SER A CA 5
ATOM 6326 C C . SER A 1 2 ? -22.263 -15.615 -9.496 1.00 0.00 2 SER A C 5
ATOM 6327 O O . SER A 1 2 ? -22.201 -14.499 -8.984 1.00 0.00 2 SER A O 5
ATOM 6335 N N . SER A 1 3 ? -21.210 -16.344 -9.836 1.00 0.00 3 SER A N 5
ATOM 6336 C CA . SER A 1 3 ? -19.859 -15.855 -9.618 1.00 0.00 3 SER A CA 5
ATOM 6337 C C . SER A 1 3 ? -19.659 -15.514 -8.140 1.00 0.00 3 SER A C 5
ATOM 6338 O O . SER A 1 3 ? -20.622 -15.451 -7.377 1.00 0.00 3 SER A O 5
ATOM 6346 N N . GLY A 1 4 ? -18.401 -15.303 -7.780 1.00 0.00 4 GLY A N 5
ATOM 6347 C CA . GLY A 1 4 ? -18.062 -14.970 -6.407 1.00 0.00 4 GLY A CA 5
ATOM 6348 C C . GLY A 1 4 ? -17.052 -15.966 -5.834 1.00 0.00 4 GLY A C 5
ATOM 6349 O O . GLY A 1 4 ? -16.962 -17.101 -6.300 1.00 0.00 4 GLY A O 5
ATOM 6353 N N . SER A 1 5 ? -16.316 -15.505 -4.833 1.00 0.00 5 SER A N 5
ATOM 6354 C CA . SER A 1 5 ? -15.316 -16.341 -4.193 1.00 0.00 5 SER A CA 5
ATOM 6355 C C . SER A 1 5 ? -14.655 -15.579 -3.043 1.00 0.00 5 SER A C 5
ATOM 6356 O O . SER A 1 5 ? -14.799 -14.362 -2.936 1.00 0.00 5 SER A O 5
ATOM 6364 N N . SER A 1 6 ? -13.943 -16.326 -2.211 1.00 0.00 6 SER A N 5
ATOM 6365 C CA . SER A 1 6 ? -13.260 -15.736 -1.073 1.00 0.00 6 SER A CA 5
ATOM 6366 C C . SER A 1 6 ? -12.423 -16.798 -0.357 1.00 0.00 6 SER A C 5
ATOM 6367 O O . SER A 1 6 ? -12.539 -17.987 -0.650 1.00 0.00 6 SER A O 5
ATOM 6375 N N . GLY A 1 7 ? -11.598 -16.330 0.569 1.00 0.00 7 GLY A N 5
ATOM 6376 C CA . GLY A 1 7 ? -10.742 -17.225 1.329 1.00 0.00 7 GLY A CA 5
ATOM 6377 C C . GLY A 1 7 ? -10.332 -16.592 2.660 1.00 0.00 7 GLY A C 5
ATOM 6378 O O . GLY A 1 7 ? -9.986 -15.412 2.710 1.00 0.00 7 GLY A O 5
ATOM 6382 N N . ASP A 1 8 ? -10.383 -17.404 3.705 1.00 0.00 8 ASP A N 5
ATOM 6383 C CA . ASP A 1 8 ? -10.021 -16.938 5.033 1.00 0.00 8 ASP A CA 5
ATOM 6384 C C . ASP A 1 8 ? -9.931 -18.135 5.982 1.00 0.00 8 ASP A C 5
ATOM 6385 O O . ASP A 1 8 ? -10.893 -18.887 6.131 1.00 0.00 8 ASP A O 5
ATOM 6394 N N . GLN A 1 9 ? -8.767 -18.274 6.600 1.00 0.00 9 GLN A N 5
ATOM 6395 C CA . GLN A 1 9 ? -8.540 -19.366 7.530 1.00 0.00 9 GLN A CA 5
ATOM 6396 C C . GLN A 1 9 ? -7.138 -19.265 8.134 1.00 0.00 9 GLN A C 5
ATOM 6397 O O . GLN A 1 9 ? -6.297 -18.516 7.639 1.00 0.00 9 GLN A O 5
ATOM 6411 N N . GLU A 1 10 ? -6.929 -20.030 9.196 1.00 0.00 10 GLU A N 5
ATOM 6412 C CA . GLU A 1 10 ? -5.643 -20.037 9.873 1.00 0.00 10 GLU A CA 5
ATOM 6413 C C . GLU A 1 10 ? -5.174 -21.474 10.108 1.00 0.00 10 GLU A C 5
ATOM 6414 O O . GLU A 1 10 ? -5.990 -22.369 10.326 1.00 0.00 10 GLU A O 5
ATOM 6426 N N . VAL A 1 11 ? -3.862 -21.651 10.057 1.00 0.00 11 VAL A N 5
ATOM 6427 C CA . VAL A 1 11 ? -3.275 -22.964 10.262 1.00 0.00 11 VAL A CA 5
ATOM 6428 C C . VAL A 1 11 ? -1.986 -22.821 11.074 1.00 0.00 11 VAL A C 5
ATOM 6429 O O . VAL A 1 11 ? -1.497 -21.710 11.277 1.00 0.00 11 VAL A O 5
ATOM 6442 N N . ARG A 1 12 ? -1.473 -23.959 11.515 1.00 0.00 12 ARG A N 5
ATOM 6443 C CA . ARG A 1 12 ? -0.250 -23.975 12.300 1.00 0.00 12 ARG A CA 5
ATOM 6444 C C . ARG A 1 12 ? 0.774 -23.005 11.706 1.00 0.00 12 ARG A C 5
ATOM 6445 O O . ARG A 1 12 ? 1.173 -23.149 10.552 1.00 0.00 12 ARG A O 5
ATOM 6466 N N . LEU A 1 13 ? 1.170 -22.039 12.523 1.00 0.00 13 LEU A N 5
ATOM 6467 C CA . LEU A 1 13 ? 2.139 -21.047 12.092 1.00 0.00 13 LEU A CA 5
ATOM 6468 C C . LEU A 1 13 ? 1.585 -20.289 10.885 1.00 0.00 13 LEU A C 5
ATOM 6469 O O . LEU A 1 13 ? 0.571 -20.683 10.311 1.00 0.00 13 LEU A O 5
ATOM 6485 N N . GLU A 1 14 ? 2.275 -19.213 10.534 1.00 0.00 14 GLU A N 5
ATOM 6486 C CA . GLU A 1 14 ? 1.865 -18.396 9.404 1.00 0.00 14 GLU A CA 5
ATOM 6487 C C . GLU A 1 14 ? 2.981 -17.424 9.019 1.00 0.00 14 GLU A C 5
ATOM 6488 O O . GLU A 1 14 ? 3.352 -16.555 9.808 1.00 0.00 14 GLU A O 5
ATOM 6500 N N . ASN A 1 15 ? 3.486 -17.602 7.807 1.00 0.00 15 ASN A N 5
ATOM 6501 C CA . ASN A 1 15 ? 4.553 -16.751 7.308 1.00 0.00 15 ASN A CA 5
ATOM 6502 C C . ASN A 1 15 ? 3.996 -15.352 7.033 1.00 0.00 15 ASN A C 5
ATOM 6503 O O . ASN A 1 15 ? 2.784 -15.172 6.930 1.00 0.00 15 ASN A O 5
ATOM 6514 N N . ARG A 1 16 ? 4.909 -14.398 6.921 1.00 0.00 16 ARG A N 5
ATOM 6515 C CA . ARG A 1 16 ? 4.525 -13.022 6.659 1.00 0.00 16 ARG A CA 5
ATOM 6516 C C . ARG A 1 16 ? 5.518 -12.367 5.697 1.00 0.00 16 ARG A C 5
ATOM 6517 O O . ARG A 1 16 ? 6.725 -12.388 5.935 1.00 0.00 16 ARG A O 5
ATOM 6538 N N . ILE A 1 17 ? 4.974 -11.802 4.629 1.00 0.00 17 ILE A N 5
ATOM 6539 C CA . ILE A 1 17 ? 5.797 -11.143 3.630 1.00 0.00 17 ILE A CA 5
ATOM 6540 C C . ILE A 1 17 ? 5.787 -9.634 3.881 1.00 0.00 17 ILE A C 5
ATOM 6541 O O . ILE A 1 17 ? 4.849 -9.107 4.476 1.00 0.00 17 ILE A O 5
ATOM 6557 N N . THR A 1 18 ? 6.843 -8.982 3.416 1.00 0.00 18 THR A N 5
ATOM 6558 C CA . THR A 1 18 ? 6.967 -7.544 3.584 1.00 0.00 18 THR A CA 5
ATOM 6559 C C . THR A 1 18 ? 7.301 -6.878 2.247 1.00 0.00 18 THR A C 5
ATOM 6560 O O . THR A 1 18 ? 7.862 -7.514 1.356 1.00 0.00 18 THR A O 5
ATOM 6571 N N . PHE A 1 19 ? 6.941 -5.607 2.150 1.00 0.00 19 PHE A N 5
ATOM 6572 C CA . PHE A 1 19 ? 7.196 -4.848 0.937 1.00 0.00 19 PHE A CA 5
ATOM 6573 C C . PHE A 1 19 ? 7.334 -3.355 1.243 1.00 0.00 19 PHE A C 5
ATOM 6574 O O . PHE A 1 19 ? 6.898 -2.891 2.295 1.00 0.00 19 PHE A O 5
ATOM 6591 N N . GLN A 1 20 ? 7.943 -2.646 0.304 1.00 0.00 20 GLN A N 5
ATOM 6592 C CA . GLN A 1 20 ? 8.145 -1.215 0.460 1.00 0.00 20 GLN A CA 5
ATOM 6593 C C . GLN A 1 20 ? 7.106 -0.441 -0.354 1.00 0.00 20 GLN A C 5
ATOM 6594 O O . GLN A 1 20 ? 6.529 -0.976 -1.299 1.00 0.00 20 GLN A O 5
ATOM 6608 N N . LEU A 1 21 ? 6.901 0.807 0.042 1.00 0.00 21 LEU A N 5
ATOM 6609 C CA . LEU A 1 21 ? 5.942 1.660 -0.640 1.00 0.00 21 LEU A CA 5
ATOM 6610 C C . LEU A 1 21 ? 6.596 3.008 -0.950 1.00 0.00 21 LEU A C 5
ATOM 6611 O O . LEU A 1 21 ? 7.443 3.480 -0.193 1.00 0.00 21 LEU A O 5
ATOM 6627 N N . GLU A 1 22 ? 6.178 3.590 -2.064 1.00 0.00 22 GLU A N 5
ATOM 6628 C CA . GLU A 1 22 ? 6.713 4.875 -2.483 1.00 0.00 22 GLU A CA 5
ATOM 6629 C C . GLU A 1 22 ? 5.690 5.984 -2.228 1.00 0.00 22 GLU A C 5
ATOM 6630 O O . GLU A 1 22 ? 4.784 6.195 -3.033 1.00 0.00 22 GLU A O 5
ATOM 6642 N N . LEU A 1 23 ? 5.870 6.663 -1.105 1.00 0.00 23 LEU A N 5
ATOM 6643 C CA . LEU A 1 23 ? 4.974 7.746 -0.734 1.00 0.00 23 LEU A CA 5
ATOM 6644 C C . LEU A 1 23 ? 5.207 8.937 -1.666 1.00 0.00 23 LEU A C 5
ATOM 6645 O O . LEU A 1 23 ? 5.726 9.969 -1.242 1.00 0.00 23 LEU A O 5
ATOM 6661 N N . VAL A 1 24 ? 4.812 8.754 -2.917 1.00 0.00 24 VAL A N 5
ATOM 6662 C CA . VAL A 1 24 ? 4.971 9.801 -3.912 1.00 0.00 24 VAL A CA 5
ATOM 6663 C C . VAL A 1 24 ? 4.654 11.156 -3.276 1.00 0.00 24 VAL A C 5
ATOM 6664 O O . VAL A 1 24 ? 5.292 12.159 -3.592 1.00 0.00 24 VAL A O 5
ATOM 6677 N N . GLY A 1 25 ? 3.668 11.142 -2.391 1.00 0.00 25 GLY A N 5
ATOM 6678 C CA . GLY A 1 25 ? 3.258 12.357 -1.707 1.00 0.00 25 GLY A CA 5
ATOM 6679 C C . GLY A 1 25 ? 4.453 13.039 -1.038 1.00 0.00 25 GLY A C 5
ATOM 6680 O O . GLY A 1 25 ? 4.628 14.251 -1.160 1.00 0.00 25 GLY A O 5
ATOM 6684 N N . LEU A 1 26 ? 5.244 12.232 -0.347 1.00 0.00 26 LEU A N 5
ATOM 6685 C CA . LEU A 1 26 ? 6.417 12.743 0.341 1.00 0.00 26 LEU A CA 5
ATOM 6686 C C . LEU A 1 26 ? 7.608 11.823 0.062 1.00 0.00 26 LEU A C 5
ATOM 6687 O O . LEU A 1 26 ? 7.508 10.607 0.221 1.00 0.00 26 LEU A O 5
ATOM 6703 N N . GLU A 1 27 ? 8.707 12.438 -0.350 1.00 0.00 27 GLU A N 5
ATOM 6704 C CA . GLU A 1 27 ? 9.915 11.690 -0.652 1.00 0.00 27 GLU A CA 5
ATOM 6705 C C . GLU A 1 27 ? 10.328 10.840 0.550 1.00 0.00 27 GLU A C 5
ATOM 6706 O O . GLU A 1 27 ? 10.932 11.346 1.495 1.00 0.00 27 GLU A O 5
ATOM 6718 N N . ARG A 1 28 ? 9.985 9.562 0.477 1.00 0.00 28 ARG A N 5
ATOM 6719 C CA . ARG A 1 28 ? 10.313 8.636 1.548 1.00 0.00 28 ARG A CA 5
ATOM 6720 C C . ARG A 1 28 ? 9.803 7.233 1.211 1.00 0.00 28 ARG A C 5
ATOM 6721 O O . ARG A 1 28 ? 8.733 7.082 0.625 1.00 0.00 28 ARG A O 5
ATOM 6742 N N . VAL A 1 29 ? 10.594 6.243 1.597 1.00 0.00 29 VAL A N 5
ATOM 6743 C CA . VAL A 1 29 ? 10.236 4.858 1.344 1.00 0.00 29 VAL A CA 5
ATOM 6744 C C . VAL A 1 29 ? 9.807 4.198 2.656 1.00 0.00 29 VAL A C 5
ATOM 6745 O O . VAL A 1 29 ? 10.538 4.238 3.644 1.00 0.00 29 VAL A O 5
ATOM 6758 N N . VAL A 1 30 ? 8.622 3.606 2.623 1.00 0.00 30 VAL A N 5
ATOM 6759 C CA . VAL A 1 30 ? 8.086 2.939 3.797 1.00 0.00 30 VAL A CA 5
ATOM 6760 C C . VAL A 1 30 ? 8.054 1.429 3.551 1.00 0.00 30 VAL A C 5
ATOM 6761 O O . VAL A 1 30 ? 8.178 0.980 2.413 1.00 0.00 30 VAL A O 5
ATOM 6774 N N . ARG A 1 31 ? 7.886 0.688 4.636 1.00 0.00 31 ARG A N 5
ATOM 6775 C CA . ARG A 1 31 ? 7.836 -0.761 4.552 1.00 0.00 31 ARG A CA 5
ATOM 6776 C C . ARG A 1 31 ? 6.583 -1.291 5.252 1.00 0.00 31 ARG A C 5
ATOM 6777 O O . ARG A 1 31 ? 6.207 -0.799 6.315 1.00 0.00 31 ARG A O 5
ATOM 6798 N N . ILE A 1 32 ? 5.971 -2.286 4.628 1.00 0.00 32 ILE A N 5
ATOM 6799 C CA . ILE A 1 32 ? 4.768 -2.888 5.178 1.00 0.00 32 ILE A CA 5
ATOM 6800 C C . ILE A 1 32 ? 4.982 -4.395 5.334 1.00 0.00 32 ILE A C 5
ATOM 6801 O O . ILE A 1 32 ? 5.550 -5.039 4.453 1.00 0.00 32 ILE A O 5
ATOM 6817 N N . SER A 1 33 ? 4.517 -4.913 6.461 1.00 0.00 33 SER A N 5
ATOM 6818 C CA . SER A 1 33 ? 4.650 -6.332 6.743 1.00 0.00 33 SER A CA 5
ATOM 6819 C C . SER A 1 33 ? 3.279 -6.934 7.060 1.00 0.00 33 SER A C 5
ATOM 6820 O O . SER A 1 33 ? 2.582 -6.462 7.957 1.00 0.00 33 SER A O 5
ATOM 6828 N N . ALA A 1 34 ? 2.933 -7.966 6.305 1.00 0.00 34 ALA A N 5
ATOM 6829 C CA . ALA A 1 34 ? 1.658 -8.637 6.494 1.00 0.00 34 ALA A CA 5
ATOM 6830 C C . ALA A 1 34 ? 1.697 -10.001 5.801 1.00 0.00 34 ALA A C 5
ATOM 6831 O O . ALA A 1 34 ? 2.550 -10.244 4.949 1.00 0.00 34 ALA A O 5
ATOM 6838 N N . LYS A 1 35 ? 0.762 -10.854 6.192 1.00 0.00 35 LYS A N 5
ATOM 6839 C CA . LYS A 1 35 ? 0.678 -12.187 5.619 1.00 0.00 35 LYS A CA 5
ATOM 6840 C C . LYS A 1 35 ? 0.556 -12.077 4.098 1.00 0.00 35 LYS A C 5
ATOM 6841 O O . LYS A 1 35 ? 0.010 -11.101 3.585 1.00 0.00 35 LYS A O 5
ATOM 6860 N N . PRO A 1 36 ? 1.087 -13.117 3.402 1.00 0.00 36 PRO A N 5
ATOM 6861 C CA . PRO A 1 36 ? 1.042 -13.147 1.950 1.00 0.00 36 PRO A CA 5
ATOM 6862 C C . PRO A 1 36 ? -0.364 -13.486 1.451 1.00 0.00 36 PRO A C 5
ATOM 6863 O O . PRO A 1 36 ? -0.957 -12.723 0.689 1.00 0.00 36 PRO A O 5
ATOM 6874 N N . THR A 1 37 ? -0.857 -14.630 1.901 1.00 0.00 37 THR A N 5
ATOM 6875 C CA . THR A 1 37 ? -2.183 -15.079 1.511 1.00 0.00 37 THR A CA 5
ATOM 6876 C C . THR A 1 37 ? -3.146 -13.893 1.432 1.00 0.00 37 THR A C 5
ATOM 6877 O O . THR A 1 37 ? -3.833 -13.712 0.428 1.00 0.00 37 THR A O 5
ATOM 6888 N N . LYS A 1 38 ? -3.166 -13.116 2.505 1.00 0.00 38 LYS A N 5
ATOM 6889 C CA . LYS A 1 38 ? -4.033 -11.952 2.570 1.00 0.00 38 LYS A CA 5
ATOM 6890 C C . LYS A 1 38 ? -3.926 -11.167 1.261 1.00 0.00 38 LYS A C 5
ATOM 6891 O O . LYS A 1 38 ? -3.048 -11.435 0.442 1.00 0.00 38 LYS A O 5
ATOM 6910 N N . ARG A 1 39 ? -4.832 -10.214 1.104 1.00 0.00 39 ARG A N 5
ATOM 6911 C CA . ARG A 1 39 ? -4.850 -9.388 -0.092 1.00 0.00 39 ARG A CA 5
ATOM 6912 C C . ARG A 1 39 ? -4.073 -8.092 0.146 1.00 0.00 39 ARG A C 5
ATOM 6913 O O . ARG A 1 39 ? -3.502 -7.894 1.218 1.00 0.00 39 ARG A O 5
ATOM 6934 N N . LEU A 1 40 ? -4.075 -7.243 -0.871 1.00 0.00 40 LEU A N 5
ATOM 6935 C CA . LEU A 1 40 ? -3.377 -5.972 -0.786 1.00 0.00 40 LEU A CA 5
ATOM 6936 C C . LEU A 1 40 ? -4.254 -4.961 -0.045 1.00 0.00 40 LEU A C 5
ATOM 6937 O O . LEU A 1 40 ? -3.744 -4.040 0.592 1.00 0.00 40 LEU A O 5
ATOM 6953 N N . GLN A 1 41 ? -5.559 -5.168 -0.151 1.00 0.00 41 GLN A N 5
ATOM 6954 C CA . GLN A 1 41 ? -6.512 -4.286 0.501 1.00 0.00 41 GLN A CA 5
ATOM 6955 C C . GLN A 1 41 ? -6.702 -4.698 1.962 1.00 0.00 41 GLN A C 5
ATOM 6956 O O . GLN A 1 41 ? -6.843 -3.846 2.838 1.00 0.00 41 GLN A O 5
ATOM 6970 N N . GLU A 1 42 ? -6.699 -6.005 2.180 1.00 0.00 42 GLU A N 5
ATOM 6971 C CA . GLU A 1 42 ? -6.869 -6.540 3.520 1.00 0.00 42 GLU A CA 5
ATOM 6972 C C . GLU A 1 42 ? -5.596 -6.329 4.342 1.00 0.00 42 GLU A C 5
ATOM 6973 O O . GLU A 1 42 ? -5.648 -6.274 5.570 1.00 0.00 42 GLU A O 5
ATOM 6985 N N . ALA A 1 43 ? -4.484 -6.216 3.632 1.00 0.00 43 ALA A N 5
ATOM 6986 C CA . ALA A 1 43 ? -3.199 -6.012 4.280 1.00 0.00 43 ALA A CA 5
ATOM 6987 C C . ALA A 1 43 ? -2.983 -4.515 4.513 1.00 0.00 43 ALA A C 5
ATOM 6988 O O . ALA A 1 43 ? -2.225 -4.125 5.401 1.00 0.00 43 ALA A O 5
ATOM 6995 N N . LEU A 1 44 ? -3.661 -3.718 3.702 1.00 0.00 44 LEU A N 5
ATOM 6996 C CA . LEU A 1 44 ? -3.553 -2.273 3.809 1.00 0.00 44 LEU A CA 5
ATOM 6997 C C . LEU A 1 44 ? -4.693 -1.743 4.680 1.00 0.00 44 LEU A C 5
ATOM 6998 O O . LEU A 1 44 ? -4.656 -0.599 5.129 1.00 0.00 44 LEU A O 5
ATOM 7014 N N . GLN A 1 45 ? -5.680 -2.601 4.893 1.00 0.00 45 GLN A N 5
ATOM 7015 C CA . GLN A 1 45 ? -6.830 -2.234 5.702 1.00 0.00 45 GLN A CA 5
ATOM 7016 C C . GLN A 1 45 ? -6.376 -1.764 7.086 1.00 0.00 45 GLN A C 5
ATOM 7017 O O . GLN A 1 45 ? -6.781 -0.698 7.547 1.00 0.00 45 GLN A O 5
ATOM 7031 N N . PRO A 1 46 ? -5.519 -2.604 7.726 1.00 0.00 46 PRO A N 5
ATOM 7032 C CA . PRO A 1 46 ? -5.006 -2.285 9.047 1.00 0.00 46 PRO A CA 5
ATOM 7033 C C . PRO A 1 46 ? -3.936 -1.195 8.972 1.00 0.00 46 PRO A C 5
ATOM 7034 O O . PRO A 1 46 ? -3.425 -0.750 9.998 1.00 0.00 46 PRO A O 5
ATOM 7045 N N . ILE A 1 47 ? -3.628 -0.797 7.746 1.00 0.00 47 ILE A N 5
ATOM 7046 C CA . ILE A 1 47 ? -2.627 0.233 7.523 1.00 0.00 47 ILE A CA 5
ATOM 7047 C C . ILE A 1 47 ? -3.326 1.569 7.261 1.00 0.00 47 ILE A C 5
ATOM 7048 O O . ILE A 1 47 ? -2.956 2.591 7.837 1.00 0.00 47 ILE A O 5
ATOM 7064 N N . LEU A 1 48 ? -4.324 1.518 6.392 1.00 0.00 48 LEU A N 5
ATOM 7065 C CA . LEU A 1 48 ? -5.078 2.711 6.046 1.00 0.00 48 LEU A CA 5
ATOM 7066 C C . LEU A 1 48 ? -5.847 3.197 7.277 1.00 0.00 48 LEU A C 5
ATOM 7067 O O . LEU A 1 48 ? -5.827 4.384 7.597 1.00 0.00 48 LEU A O 5
ATOM 7083 N N . ALA A 1 49 ? -6.507 2.253 7.933 1.00 0.00 49 ALA A N 5
ATOM 7084 C CA . ALA A 1 49 ? -7.281 2.570 9.121 1.00 0.00 49 ALA A CA 5
ATOM 7085 C C . ALA A 1 49 ? -6.353 3.152 10.189 1.00 0.00 49 ALA A C 5
ATOM 7086 O O . ALA A 1 49 ? -6.749 4.039 10.944 1.00 0.00 49 ALA A O 5
ATOM 7093 N N . LYS A 1 50 ? -5.136 2.629 10.219 1.00 0.00 50 LYS A N 5
ATOM 7094 C CA . LYS A 1 50 ? -4.148 3.085 11.182 1.00 0.00 50 LYS A CA 5
ATOM 7095 C C . LYS A 1 50 ? -3.512 4.382 10.678 1.00 0.00 50 LYS A C 5
ATOM 7096 O O . LYS A 1 50 ? -2.878 5.105 11.444 1.00 0.00 50 LYS A O 5
ATOM 7115 N N . HIS A 1 51 ? -3.704 4.637 9.392 1.00 0.00 51 HIS A N 5
ATOM 7116 C CA . HIS A 1 51 ? -3.157 5.835 8.777 1.00 0.00 51 HIS A CA 5
ATOM 7117 C C . HIS A 1 51 ? -4.290 6.812 8.459 1.00 0.00 51 HIS A C 5
ATOM 7118 O O . HIS A 1 51 ? -4.071 7.830 7.805 1.00 0.00 51 HIS A O 5
ATOM 7132 N N . GLY A 1 52 ? -5.477 6.468 8.938 1.00 0.00 52 GLY A N 5
ATOM 7133 C CA . GLY A 1 52 ? -6.645 7.303 8.713 1.00 0.00 52 GLY A CA 5
ATOM 7134 C C . GLY A 1 52 ? -6.971 7.399 7.222 1.00 0.00 52 GLY A C 5
ATOM 7135 O O . GLY A 1 52 ? -7.790 8.222 6.814 1.00 0.00 52 GLY A O 5
ATOM 7139 N N . LEU A 1 53 ? -6.315 6.547 6.449 1.00 0.00 53 LEU A N 5
ATOM 7140 C CA . LEU A 1 53 ? -6.525 6.525 5.011 1.00 0.00 53 LEU A CA 5
ATOM 7141 C C . LEU A 1 53 ? -7.695 5.595 4.685 1.00 0.00 53 LEU A C 5
ATOM 7142 O O . LEU A 1 53 ? -8.421 5.167 5.581 1.00 0.00 53 LEU A O 5
ATOM 7158 N N . SER A 1 54 ? -7.841 5.308 3.400 1.00 0.00 54 SER A N 5
ATOM 7159 C CA . SER A 1 54 ? -8.910 4.436 2.944 1.00 0.00 54 SER A CA 5
ATOM 7160 C C . SER A 1 54 ? -8.502 3.744 1.643 1.00 0.00 54 SER A C 5
ATOM 7161 O O . SER A 1 54 ? -7.525 4.136 1.006 1.00 0.00 54 SER A O 5
ATOM 7169 N N . LEU A 1 55 ? -9.271 2.725 1.285 1.00 0.00 55 LEU A N 5
ATOM 7170 C CA . LEU A 1 55 ? -9.001 1.975 0.070 1.00 0.00 55 LEU A CA 5
ATOM 7171 C C . LEU A 1 55 ? -9.542 2.749 -1.133 1.00 0.00 55 LEU A C 5
ATOM 7172 O O . LEU A 1 55 ? -9.017 2.630 -2.239 1.00 0.00 55 LEU A O 5
ATOM 7188 N N . ASP A 1 56 ? -10.585 3.524 -0.877 1.00 0.00 56 ASP A N 5
ATOM 7189 C CA . ASP A 1 56 ? -11.204 4.318 -1.926 1.00 0.00 56 ASP A CA 5
ATOM 7190 C C . ASP A 1 56 ? -10.721 5.766 -1.815 1.00 0.00 56 ASP A C 5
ATOM 7191 O O . ASP A 1 56 ? -11.449 6.694 -2.162 1.00 0.00 56 ASP A O 5
ATOM 7200 N N . GLN A 1 57 ? -9.497 5.913 -1.330 1.00 0.00 57 GLN A N 5
ATOM 7201 C CA . GLN A 1 57 ? -8.909 7.232 -1.170 1.00 0.00 57 GLN A CA 5
ATOM 7202 C C . GLN A 1 57 ? -7.497 7.258 -1.758 1.00 0.00 57 GLN A C 5
ATOM 7203 O O . GLN A 1 57 ? -7.146 8.176 -2.498 1.00 0.00 57 GLN A O 5
ATOM 7217 N N . VAL A 1 58 ? -6.724 6.241 -1.406 1.00 0.00 58 VAL A N 5
ATOM 7218 C CA . VAL A 1 58 ? -5.358 6.136 -1.890 1.00 0.00 58 VAL A CA 5
ATOM 7219 C C . VAL A 1 58 ? -5.330 5.250 -3.137 1.00 0.00 58 VAL A C 5
ATOM 7220 O O . VAL A 1 58 ? -6.136 4.330 -3.268 1.00 0.00 58 VAL A O 5
ATOM 7233 N N . VAL A 1 59 ? -4.394 5.559 -4.022 1.00 0.00 59 VAL A N 5
ATOM 7234 C CA . VAL A 1 59 ? -4.250 4.802 -5.254 1.00 0.00 59 VAL A CA 5
ATOM 7235 C C . VAL A 1 59 ? -2.874 4.133 -5.279 1.00 0.00 59 VAL A C 5
ATOM 7236 O O . VAL A 1 59 ? -1.859 4.783 -5.032 1.00 0.00 59 VAL A O 5
ATOM 7249 N N . LEU A 1 60 ? -2.884 2.842 -5.579 1.00 0.00 60 LEU A N 5
ATOM 7250 C CA . LEU A 1 60 ? -1.650 2.078 -5.639 1.00 0.00 60 LEU A CA 5
ATOM 7251 C C . LEU A 1 60 ? -1.305 1.789 -7.101 1.00 0.00 60 LEU A C 5
ATOM 7252 O O . LEU A 1 60 ? -2.197 1.612 -7.930 1.00 0.00 60 LEU A O 5
ATOM 7268 N N . HIS A 1 61 ? -0.009 1.750 -7.373 1.00 0.00 61 HIS A N 5
ATOM 7269 C CA . HIS A 1 61 ? 0.465 1.485 -8.721 1.00 0.00 61 HIS A CA 5
ATOM 7270 C C . HIS A 1 61 ? 1.992 1.383 -8.717 1.00 0.00 61 HIS A C 5
ATOM 7271 O O . HIS A 1 61 ? 2.681 2.355 -8.414 1.00 0.00 61 HIS A O 5
ATOM 7285 N N . ARG A 1 62 ? 2.474 0.197 -9.059 1.00 0.00 62 ARG A N 5
ATOM 7286 C CA . ARG A 1 62 ? 3.906 -0.044 -9.099 1.00 0.00 62 ARG A CA 5
ATOM 7287 C C . ARG A 1 62 ? 4.618 1.100 -9.824 1.00 0.00 62 ARG A C 5
ATOM 7288 O O . ARG A 1 62 ? 3.990 1.857 -10.562 1.00 0.00 62 ARG A O 5
ATOM 7309 N N . PRO A 1 63 ? 5.953 1.192 -9.582 1.00 0.00 63 PRO A N 5
ATOM 7310 C CA . PRO A 1 63 ? 6.756 2.231 -10.204 1.00 0.00 63 PRO A CA 5
ATOM 7311 C C . PRO A 1 63 ? 7.010 1.918 -11.680 1.00 0.00 63 PRO A C 5
ATOM 7312 O O . PRO A 1 63 ? 7.862 1.093 -12.006 1.00 0.00 63 PRO A O 5
ATOM 7323 N N . GLY A 1 64 ? 6.255 2.594 -12.533 1.00 0.00 64 GLY A N 5
ATOM 7324 C CA . GLY A 1 64 ? 6.387 2.399 -13.967 1.00 0.00 64 GLY A CA 5
ATOM 7325 C C . GLY A 1 64 ? 5.021 2.167 -14.617 1.00 0.00 64 GLY A C 5
ATOM 7326 O O . GLY A 1 64 ? 4.710 2.765 -15.646 1.00 0.00 64 GLY A O 5
ATOM 7330 N N . GLU A 1 65 ? 4.243 1.297 -13.990 1.00 0.00 65 GLU A N 5
ATOM 7331 C CA . GLU A 1 65 ? 2.918 0.979 -14.494 1.00 0.00 65 GLU A CA 5
ATOM 7332 C C . GLU A 1 65 ? 2.098 2.258 -14.676 1.00 0.00 65 GLU A C 5
ATOM 7333 O O . GLU A 1 65 ? 2.456 3.309 -14.147 1.00 0.00 65 GLU A O 5
ATOM 7345 N N . LYS A 1 66 ? 1.013 2.126 -15.425 1.00 0.00 66 LYS A N 5
ATOM 7346 C CA . LYS A 1 66 ? 0.139 3.257 -15.682 1.00 0.00 66 LYS A CA 5
ATOM 7347 C C . LYS A 1 66 ? -1.112 3.139 -14.809 1.00 0.00 66 LYS A C 5
ATOM 7348 O O . LYS A 1 66 ? -1.290 3.909 -13.866 1.00 0.00 66 LYS A O 5
ATOM 7367 N N . GLN A 1 67 ? -1.947 2.170 -15.154 1.00 0.00 67 GLN A N 5
ATOM 7368 C CA . GLN A 1 67 ? -3.176 1.942 -14.414 1.00 0.00 67 GLN A CA 5
ATOM 7369 C C . GLN A 1 67 ? -2.859 1.525 -12.976 1.00 0.00 67 GLN A C 5
ATOM 7370 O O . GLN A 1 67 ? -1.751 1.077 -12.685 1.00 0.00 67 GLN A O 5
ATOM 7384 N N . PRO A 1 68 ? -3.879 1.693 -12.091 1.00 0.00 68 PRO A N 5
ATOM 7385 C CA . PRO A 1 68 ? -3.720 1.340 -10.691 1.00 0.00 68 PRO A CA 5
ATOM 7386 C C . PRO A 1 68 ? -3.759 -0.178 -10.501 1.00 0.00 68 PRO A C 5
ATOM 7387 O O . PRO A 1 68 ? -4.561 -0.866 -11.130 1.00 0.00 68 PRO A O 5
ATOM 7398 N N . MET A 1 69 ? -2.882 -0.655 -9.630 1.00 0.00 69 MET A N 5
ATOM 7399 C CA . MET A 1 69 ? -2.806 -2.079 -9.348 1.00 0.00 69 MET A CA 5
ATOM 7400 C C . MET A 1 69 ? -4.093 -2.577 -8.688 1.00 0.00 69 MET A C 5
ATOM 7401 O O . MET A 1 69 ? -4.960 -1.781 -8.330 1.00 0.00 69 MET A O 5
ATOM 7415 N N . ASP A 1 70 ? -4.177 -3.891 -8.545 1.00 0.00 70 ASP A N 5
ATOM 7416 C CA . ASP A 1 70 ? -5.343 -4.505 -7.934 1.00 0.00 70 ASP A CA 5
ATOM 7417 C C . ASP A 1 70 ? -4.981 -4.992 -6.530 1.00 0.00 70 ASP A C 5
ATOM 7418 O O . ASP A 1 70 ? -4.057 -5.787 -6.364 1.00 0.00 70 ASP A O 5
ATOM 7427 N N . LEU A 1 71 ? -5.728 -4.496 -5.555 1.00 0.00 71 LEU A N 5
ATOM 7428 C CA . LEU A 1 71 ? -5.497 -4.871 -4.170 1.00 0.00 71 LEU A CA 5
ATOM 7429 C C . LEU A 1 71 ? -5.994 -6.300 -3.943 1.00 0.00 71 LEU A C 5
ATOM 7430 O O . LEU A 1 71 ? -5.485 -7.008 -3.076 1.00 0.00 71 LEU A O 5
ATOM 7446 N N . GLU A 1 72 ? -6.983 -6.682 -4.738 1.00 0.00 72 GLU A N 5
ATOM 7447 C CA . GLU A 1 72 ? -7.555 -8.013 -4.635 1.00 0.00 72 GLU A CA 5
ATOM 7448 C C . GLU A 1 72 ? -6.451 -9.071 -4.697 1.00 0.00 72 GLU A C 5
ATOM 7449 O O . GLU A 1 72 ? -6.646 -10.203 -4.258 1.00 0.00 72 GLU A O 5
ATOM 7461 N N . ASN A 1 73 ? -5.316 -8.664 -5.247 1.00 0.00 73 ASN A N 5
ATOM 7462 C CA . ASN A 1 73 ? -4.181 -9.563 -5.372 1.00 0.00 73 ASN A CA 5
ATOM 7463 C C . ASN A 1 73 ? -3.510 -9.724 -4.007 1.00 0.00 73 ASN A C 5
ATOM 7464 O O . ASN A 1 73 ? -3.533 -8.806 -3.188 1.00 0.00 73 ASN A O 5
ATOM 7475 N N . PRO A 1 74 ? -2.914 -10.928 -3.798 1.00 0.00 74 PRO A N 5
ATOM 7476 C CA . PRO A 1 74 ? -2.238 -11.221 -2.545 1.00 0.00 74 PRO A CA 5
ATOM 7477 C C . PRO A 1 74 ? -0.890 -10.501 -2.468 1.00 0.00 74 PRO A C 5
ATOM 7478 O O . PRO A 1 74 ? -0.151 -10.453 -3.450 1.00 0.00 74 PRO A O 5
ATOM 7489 N N . VAL A 1 75 ? -0.611 -9.959 -1.292 1.00 0.00 75 VAL A N 5
ATOM 7490 C CA . VAL A 1 75 ? 0.635 -9.243 -1.074 1.00 0.00 75 VAL A CA 5
ATOM 7491 C C . VAL A 1 75 ? 1.811 -10.159 -1.419 1.00 0.00 75 VAL A C 5
ATOM 7492 O O . VAL A 1 75 ? 2.918 -9.685 -1.671 1.00 0.00 75 VAL A O 5
ATOM 7505 N N . SER A 1 76 ? 1.531 -11.454 -1.421 1.00 0.00 76 SER A N 5
ATOM 7506 C CA . SER A 1 76 ? 2.552 -12.440 -1.731 1.00 0.00 76 SER A CA 5
ATOM 7507 C C . SER A 1 76 ? 3.194 -12.120 -3.082 1.00 0.00 76 SER A C 5
ATOM 7508 O O . SER A 1 76 ? 4.348 -12.473 -3.324 1.00 0.00 76 SER A O 5
ATOM 7516 N N . SER A 1 77 ? 2.420 -11.456 -3.928 1.00 0.00 77 SER A N 5
ATOM 7517 C CA . SER A 1 77 ? 2.899 -11.085 -5.248 1.00 0.00 77 SER A CA 5
ATOM 7518 C C . SER A 1 77 ? 3.733 -9.805 -5.162 1.00 0.00 77 SER A C 5
ATOM 7519 O O . SER A 1 77 ? 4.753 -9.678 -5.838 1.00 0.00 77 SER A O 5
ATOM 7527 N N . VAL A 1 78 ? 3.269 -8.890 -4.324 1.00 0.00 78 VAL A N 5
ATOM 7528 C CA . VAL A 1 78 ? 3.959 -7.625 -4.140 1.00 0.00 78 VAL A CA 5
ATOM 7529 C C . VAL A 1 78 ? 4.935 -7.747 -2.968 1.00 0.00 78 VAL A C 5
ATOM 7530 O O . VAL A 1 78 ? 4.992 -6.868 -2.109 1.00 0.00 78 VAL A O 5
ATOM 7543 N N . ALA A 1 79 ? 5.678 -8.844 -2.969 1.00 0.00 79 ALA A N 5
ATOM 7544 C CA . ALA A 1 79 ? 6.648 -9.092 -1.917 1.00 0.00 79 ALA A CA 5
ATOM 7545 C C . ALA A 1 79 ? 8.035 -9.266 -2.538 1.00 0.00 79 ALA A C 5
ATOM 7546 O O . ALA A 1 79 ? 8.564 -10.376 -2.584 1.00 0.00 79 ALA A O 5
ATOM 7553 N N . SER A 1 80 ? 8.585 -8.153 -3.001 1.00 0.00 80 SER A N 5
ATOM 7554 C CA . SER A 1 80 ? 9.900 -8.169 -3.618 1.00 0.00 80 SER A CA 5
ATOM 7555 C C . SER A 1 80 ? 10.246 -6.776 -4.150 1.00 0.00 80 SER A C 5
ATOM 7556 O O . SER A 1 80 ? 11.231 -6.174 -3.727 1.00 0.00 80 SER A O 5
ATOM 7564 N N . GLN A 1 81 ? 9.415 -6.306 -5.069 1.00 0.00 81 GLN A N 5
ATOM 7565 C CA . GLN A 1 81 ? 9.620 -4.996 -5.663 1.00 0.00 81 GLN A CA 5
ATOM 7566 C C . GLN A 1 81 ? 8.953 -3.916 -4.808 1.00 0.00 81 GLN A C 5
ATOM 7567 O O . GLN A 1 81 ? 8.137 -4.222 -3.941 1.00 0.00 81 GLN A O 5
ATOM 7581 N N . THR A 1 82 ? 9.327 -2.675 -5.084 1.00 0.00 82 THR A N 5
ATOM 7582 C CA . THR A 1 82 ? 8.775 -1.548 -4.351 1.00 0.00 82 THR A CA 5
ATOM 7583 C C . THR A 1 82 ? 7.565 -0.973 -5.090 1.00 0.00 82 THR A C 5
ATOM 7584 O O . THR A 1 82 ? 7.605 -0.788 -6.305 1.00 0.00 82 THR A O 5
ATOM 7595 N N . LEU A 1 83 ? 6.517 -0.705 -4.324 1.00 0.00 83 LEU A N 5
ATOM 7596 C CA . LEU A 1 83 ? 5.297 -0.155 -4.890 1.00 0.00 83 LEU A CA 5
ATOM 7597 C C . LEU A 1 83 ? 5.300 1.365 -4.715 1.00 0.00 83 LEU A C 5
ATOM 7598 O O . LEU A 1 83 ? 6.092 1.904 -3.945 1.00 0.00 83 LEU A O 5
ATOM 7614 N N . VAL A 1 84 ? 4.403 2.014 -5.444 1.00 0.00 84 VAL A N 5
ATOM 7615 C CA . VAL A 1 84 ? 4.292 3.461 -5.379 1.00 0.00 84 VAL A CA 5
ATOM 7616 C C . VAL A 1 84 ? 2.853 3.842 -5.026 1.00 0.00 84 VAL A C 5
ATOM 7617 O O . VAL A 1 84 ? 1.916 3.458 -5.723 1.00 0.00 84 VAL A O 5
ATOM 7630 N N . LEU A 1 85 ? 2.723 4.593 -3.942 1.00 0.00 85 LEU A N 5
ATOM 7631 C CA . LEU A 1 85 ? 1.414 5.031 -3.487 1.00 0.00 85 LEU A CA 5
ATOM 7632 C C . LEU A 1 85 ? 1.218 6.504 -3.851 1.00 0.00 85 LEU A C 5
ATOM 7633 O O . LEU A 1 85 ? 2.131 7.313 -3.693 1.00 0.00 85 LEU A O 5
ATOM 7649 N N . ASP A 1 86 ? 0.022 6.807 -4.333 1.00 0.00 86 ASP A N 5
ATOM 7650 C CA . ASP A 1 86 ? -0.306 8.168 -4.721 1.00 0.00 86 ASP A CA 5
ATOM 7651 C C . ASP A 1 86 ? -1.513 8.648 -3.913 1.00 0.00 86 ASP A C 5
ATOM 7652 O O . ASP A 1 86 ? -2.656 8.387 -4.283 1.00 0.00 86 ASP A O 5
ATOM 7661 N N . THR A 1 87 ? -1.217 9.342 -2.824 1.00 0.00 87 THR A N 5
ATOM 7662 C CA . THR A 1 87 ? -2.264 9.861 -1.960 1.00 0.00 87 THR A CA 5
ATOM 7663 C C . THR A 1 87 ? -3.191 10.791 -2.745 1.00 0.00 87 THR A C 5
ATOM 7664 O O . THR A 1 87 ? -2.810 11.316 -3.790 1.00 0.00 87 THR A O 5
ATOM 7675 N N . PRO A 1 88 ? -4.422 10.972 -2.197 1.00 0.00 88 PRO A N 5
ATOM 7676 C CA . PRO A 1 88 ? -5.407 11.830 -2.834 1.00 0.00 88 PRO A CA 5
ATOM 7677 C C . PRO A 1 88 ? -5.061 13.307 -2.631 1.00 0.00 88 PRO A C 5
ATOM 7678 O O . PRO A 1 88 ? -4.139 13.635 -1.886 1.00 0.00 88 PRO A O 5
ATOM 7689 N N . PRO A 1 89 ? -5.840 14.180 -3.323 1.00 0.00 89 PRO A N 5
ATOM 7690 C CA . PRO A 1 89 ? -5.626 15.614 -3.226 1.00 0.00 89 PRO A CA 5
ATOM 7691 C C . PRO A 1 89 ? -6.143 16.156 -1.892 1.00 0.00 89 PRO A C 5
ATOM 7692 O O . PRO A 1 89 ? -6.970 17.067 -1.867 1.00 0.00 89 PRO A O 5
ATOM 7703 N N . ASP A 1 90 ? -5.636 15.574 -0.816 1.00 0.00 90 ASP A N 5
ATOM 7704 C CA . ASP A 1 90 ? -6.036 15.987 0.518 1.00 0.00 90 ASP A CA 5
ATOM 7705 C C . ASP A 1 90 ? -5.161 15.276 1.552 1.00 0.00 90 ASP A C 5
ATOM 7706 O O . ASP A 1 90 ? -4.179 14.626 1.198 1.00 0.00 90 ASP A O 5
ATOM 7715 N N . ALA A 1 91 ? -5.550 15.423 2.810 1.00 0.00 91 ALA A N 5
ATOM 7716 C CA . ALA A 1 91 ? -4.813 14.802 3.898 1.00 0.00 91 ALA A CA 5
ATOM 7717 C C . ALA A 1 91 ? -3.346 15.231 3.825 1.00 0.00 91 ALA A C 5
ATOM 7718 O O . ALA A 1 91 ? -2.564 14.652 3.073 1.00 0.00 91 ALA A O 5
ATOM 7725 N N . LYS A 1 92 ? -3.018 16.242 4.615 1.00 0.00 92 LYS A N 5
ATOM 7726 C CA . LYS A 1 92 ? -1.659 16.755 4.649 1.00 0.00 92 LYS A CA 5
ATOM 7727 C C . LYS A 1 92 ? -0.863 16.008 5.722 1.00 0.00 92 LYS A C 5
ATOM 7728 O O . LYS A 1 92 ? -1.304 15.902 6.866 1.00 0.00 92 LYS A O 5
ATOM 7747 N N . MET A 1 93 ? 0.296 15.511 5.316 1.00 0.00 93 MET A N 5
ATOM 7748 C CA . MET A 1 93 ? 1.157 14.778 6.228 1.00 0.00 93 MET A CA 5
ATOM 7749 C C . MET A 1 93 ? 2.331 15.643 6.688 1.00 0.00 93 MET A C 5
ATOM 7750 O O . MET A 1 93 ? 2.519 16.754 6.195 1.00 0.00 93 MET A O 5
ATOM 7764 N N . SER A 1 94 ? 3.092 15.101 7.628 1.00 0.00 94 SER A N 5
ATOM 7765 C CA . SER A 1 94 ? 4.243 15.810 8.160 1.00 0.00 94 SER A CA 5
ATOM 7766 C C . SER A 1 94 ? 4.983 16.529 7.030 1.00 0.00 94 SER A C 5
ATOM 7767 O O . SER A 1 94 ? 5.748 15.910 6.291 1.00 0.00 94 SER A O 5
ATOM 7775 N N . GLU A 1 95 ? 4.730 17.825 6.931 1.00 0.00 95 GLU A N 5
ATOM 7776 C CA . GLU A 1 95 ? 5.362 18.635 5.904 1.00 0.00 95 GLU A CA 5
ATOM 7777 C C . GLU A 1 95 ? 5.103 20.121 6.164 1.00 0.00 95 GLU A C 5
ATOM 7778 O O . GLU A 1 95 ? 4.334 20.473 7.057 1.00 0.00 95 GLU A O 5
ATOM 7790 N N . ALA A 1 96 ? 5.758 20.952 5.367 1.00 0.00 96 ALA A N 5
ATOM 7791 C CA . ALA A 1 96 ? 5.608 22.391 5.500 1.00 0.00 96 ALA A CA 5
ATOM 7792 C C . ALA A 1 96 ? 4.228 22.805 4.983 1.00 0.00 96 ALA A C 5
ATOM 7793 O O . ALA A 1 96 ? 3.466 21.969 4.499 1.00 0.00 96 ALA A O 5
ATOM 7800 N N . ARG A 1 97 ? 3.950 24.095 5.103 1.00 0.00 97 ARG A N 5
ATOM 7801 C CA . ARG A 1 97 ? 2.676 24.630 4.653 1.00 0.00 97 ARG A CA 5
ATOM 7802 C C . ARG A 1 97 ? 2.831 26.095 4.242 1.00 0.00 97 ARG A C 5
ATOM 7803 O O . ARG A 1 97 ? 3.522 26.862 4.912 1.00 0.00 97 ARG A O 5
ATOM 7824 N N . SER A 1 98 ? 2.176 26.441 3.143 1.00 0.00 98 SER A N 5
ATOM 7825 C CA . SER A 1 98 ? 2.233 27.801 2.635 1.00 0.00 98 SER A CA 5
ATOM 7826 C C . SER A 1 98 ? 1.371 27.926 1.377 1.00 0.00 98 SER A C 5
ATOM 7827 O O . SER A 1 98 ? 1.095 26.931 0.708 1.00 0.00 98 SER A O 5
ATOM 7835 N N . SER A 1 99 ? 0.970 29.156 1.093 1.00 0.00 99 SER A N 5
ATOM 7836 C CA . SER A 1 99 ? 0.146 29.424 -0.073 1.00 0.00 99 SER A CA 5
ATOM 7837 C C . SER A 1 99 ? 0.727 28.717 -1.299 1.00 0.00 99 SER A C 5
ATOM 7838 O O . SER A 1 99 ? 1.824 29.045 -1.747 1.00 0.00 99 SER A O 5
ATOM 7846 N N . GLY A 1 100 ? -0.034 27.758 -1.806 1.00 0.00 100 GLY A N 5
ATOM 7847 C CA . GLY A 1 100 ? 0.391 27.002 -2.971 1.00 0.00 100 GLY A CA 5
ATOM 7848 C C . GLY A 1 100 ? -0.654 27.076 -4.085 1.00 0.00 100 GLY A C 5
ATOM 7849 O O . GLY A 1 100 ? -1.828 27.337 -3.824 1.00 0.00 100 GLY A O 5
ATOM 7853 N N . PRO A 1 101 ? -0.179 26.836 -5.337 1.00 0.00 101 PRO A N 5
ATOM 7854 C CA . PRO A 1 101 ? -1.059 26.873 -6.492 1.00 0.00 101 PRO A CA 5
ATOM 7855 C C . PRO A 1 101 ? -1.941 25.624 -6.550 1.00 0.00 101 PRO A C 5
ATOM 7856 O O . PRO A 1 101 ? -1.860 24.762 -5.676 1.00 0.00 101 PRO A O 5
ATOM 7867 N N . SER A 1 102 ? -2.763 25.567 -7.587 1.00 0.00 102 SER A N 5
ATOM 7868 C CA . SER A 1 102 ? -3.659 24.437 -7.771 1.00 0.00 102 SER A CA 5
ATOM 7869 C C . SER A 1 102 ? -3.991 24.268 -9.255 1.00 0.00 102 SER A C 5
ATOM 7870 O O . SER A 1 102 ? -3.699 25.147 -10.064 1.00 0.00 102 SER A O 5
ATOM 7878 N N . SER A 1 103 ? -4.595 23.131 -9.567 1.00 0.00 103 SER A N 5
ATOM 7879 C CA . SER A 1 103 ? -4.970 22.835 -10.939 1.00 0.00 103 SER A CA 5
ATOM 7880 C C . SER A 1 103 ? -6.494 22.838 -11.078 1.00 0.00 103 SER A C 5
ATOM 7881 O O . SER A 1 103 ? -7.210 22.644 -10.097 1.00 0.00 103 SER A O 5
ATOM 7889 N N . GLY A 1 104 ? -6.944 23.059 -12.304 1.00 0.00 104 GLY A N 5
ATOM 7890 C CA . GLY A 1 104 ? -8.370 23.089 -12.584 1.00 0.00 104 GLY A CA 5
ATOM 7891 C C . GLY A 1 104 ? -8.700 24.152 -13.633 1.00 0.00 104 GLY A C 5
ATOM 7892 O O . GLY A 1 104 ? -9.864 24.344 -13.982 1.00 0.00 104 GLY A O 5
ATOM 7896 N N . GLY A 1 1 ? 15.976 -15.311 -5.993 1.00 0.00 1 GLY A N 6
ATOM 7897 C CA . GLY A 1 1 ? 14.788 -14.891 -5.270 1.00 0.00 1 GLY A CA 6
ATOM 7898 C C . GLY A 1 1 ? 13.520 -15.207 -6.066 1.00 0.00 1 GLY A C 6
ATOM 7899 O O . GLY A 1 1 ? 13.594 -15.570 -7.239 1.00 0.00 1 GLY A O 6
ATOM 7903 N N . SER A 1 2 ? 12.387 -15.058 -5.397 1.00 0.00 2 SER A N 6
ATOM 7904 C CA . SER A 1 2 ? 11.105 -15.323 -6.028 1.00 0.00 2 SER A CA 6
ATOM 7905 C C . SER A 1 2 ? 11.029 -16.788 -6.464 1.00 0.00 2 SER A C 6
ATOM 7906 O O . SER A 1 2 ? 12.026 -17.362 -6.899 1.00 0.00 2 SER A O 6
ATOM 7914 N N . SER A 1 3 ? 9.837 -17.350 -6.333 1.00 0.00 3 SER A N 6
ATOM 7915 C CA . SER A 1 3 ? 9.618 -18.737 -6.708 1.00 0.00 3 SER A CA 6
ATOM 7916 C C . SER A 1 3 ? 8.118 -19.015 -6.832 1.00 0.00 3 SER A C 6
ATOM 7917 O O . SER A 1 3 ? 7.644 -19.420 -7.892 1.00 0.00 3 SER A O 6
ATOM 7925 N N . GLY A 1 4 ? 7.414 -18.787 -5.733 1.00 0.00 4 GLY A N 6
ATOM 7926 C CA . GLY A 1 4 ? 5.978 -19.008 -5.706 1.00 0.00 4 GLY A CA 6
ATOM 7927 C C . GLY A 1 4 ? 5.525 -19.497 -4.329 1.00 0.00 4 GLY A C 6
ATOM 7928 O O . GLY A 1 4 ? 6.137 -20.395 -3.752 1.00 0.00 4 GLY A O 6
ATOM 7932 N N . SER A 1 5 ? 4.456 -18.884 -3.841 1.00 0.00 5 SER A N 6
ATOM 7933 C CA . SER A 1 5 ? 3.914 -19.246 -2.542 1.00 0.00 5 SER A CA 6
ATOM 7934 C C . SER A 1 5 ? 2.520 -18.640 -2.370 1.00 0.00 5 SER A C 6
ATOM 7935 O O . SER A 1 5 ? 2.380 -17.426 -2.229 1.00 0.00 5 SER A O 6
ATOM 7943 N N . SER A 1 6 ? 1.523 -19.513 -2.387 1.00 0.00 6 SER A N 6
ATOM 7944 C CA . SER A 1 6 ? 0.145 -19.079 -2.234 1.00 0.00 6 SER A CA 6
ATOM 7945 C C . SER A 1 6 ? -0.764 -20.290 -2.018 1.00 0.00 6 SER A C 6
ATOM 7946 O O . SER A 1 6 ? -0.494 -21.373 -2.534 1.00 0.00 6 SER A O 6
ATOM 7954 N N . GLY A 1 7 ? -1.823 -20.066 -1.253 1.00 0.00 7 GLY A N 6
ATOM 7955 C CA . GLY A 1 7 ? -2.773 -21.125 -0.962 1.00 0.00 7 GLY A CA 6
ATOM 7956 C C . GLY A 1 7 ? -2.431 -21.823 0.356 1.00 0.00 7 GLY A C 6
ATOM 7957 O O . GLY A 1 7 ? -1.606 -22.735 0.383 1.00 0.00 7 GLY A O 6
ATOM 7961 N N . ASP A 1 8 ? -3.080 -21.366 1.416 1.00 0.00 8 ASP A N 6
ATOM 7962 C CA . ASP A 1 8 ? -2.855 -21.935 2.734 1.00 0.00 8 ASP A CA 6
ATOM 7963 C C . ASP A 1 8 ? -3.574 -23.282 2.834 1.00 0.00 8 ASP A C 6
ATOM 7964 O O . ASP A 1 8 ? -4.797 -23.329 2.954 1.00 0.00 8 ASP A O 6
ATOM 7973 N N . GLN A 1 9 ? -2.783 -24.344 2.780 1.00 0.00 9 GLN A N 6
ATOM 7974 C CA . GLN A 1 9 ? -3.329 -25.688 2.862 1.00 0.00 9 GLN A CA 6
ATOM 7975 C C . GLN A 1 9 ? -2.199 -26.718 2.907 1.00 0.00 9 GLN A C 6
ATOM 7976 O O . GLN A 1 9 ? -2.160 -27.637 2.090 1.00 0.00 9 GLN A O 6
ATOM 7990 N N . GLU A 1 10 ? -1.308 -26.530 3.869 1.00 0.00 10 GLU A N 6
ATOM 7991 C CA . GLU A 1 10 ? -0.180 -27.432 4.031 1.00 0.00 10 GLU A CA 6
ATOM 7992 C C . GLU A 1 10 ? 0.850 -27.197 2.924 1.00 0.00 10 GLU A C 6
ATOM 7993 O O . GLU A 1 10 ? 0.605 -26.428 1.996 1.00 0.00 10 GLU A O 6
ATOM 8005 N N . VAL A 1 11 ? 1.981 -27.874 3.059 1.00 0.00 11 VAL A N 6
ATOM 8006 C CA . VAL A 1 11 ? 3.050 -27.748 2.082 1.00 0.00 11 VAL A CA 6
ATOM 8007 C C . VAL A 1 11 ? 3.557 -26.305 2.070 1.00 0.00 11 VAL A C 6
ATOM 8008 O O . VAL A 1 11 ? 2.794 -25.373 2.318 1.00 0.00 11 VAL A O 6
ATOM 8021 N N . ARG A 1 12 ? 4.842 -26.165 1.779 1.00 0.00 12 ARG A N 6
ATOM 8022 C CA . ARG A 1 12 ? 5.460 -24.851 1.732 1.00 0.00 12 ARG A CA 6
ATOM 8023 C C . ARG A 1 12 ? 5.384 -24.179 3.104 1.00 0.00 12 ARG A C 6
ATOM 8024 O O . ARG A 1 12 ? 4.527 -24.518 3.919 1.00 0.00 12 ARG A O 6
ATOM 8045 N N . LEU A 1 13 ? 6.292 -23.238 3.318 1.00 0.00 13 LEU A N 6
ATOM 8046 C CA . LEU A 1 13 ? 6.339 -22.515 4.577 1.00 0.00 13 LEU A CA 6
ATOM 8047 C C . LEU A 1 13 ? 5.338 -21.359 4.534 1.00 0.00 13 LEU A C 6
ATOM 8048 O O . LEU A 1 13 ? 4.385 -21.328 5.312 1.00 0.00 13 LEU A O 6
ATOM 8064 N N . GLU A 1 14 ? 5.589 -20.435 3.618 1.00 0.00 14 GLU A N 6
ATOM 8065 C CA . GLU A 1 14 ? 4.721 -19.280 3.463 1.00 0.00 14 GLU A CA 6
ATOM 8066 C C . GLU A 1 14 ? 4.658 -18.485 4.769 1.00 0.00 14 GLU A C 6
ATOM 8067 O O . GLU A 1 14 ? 3.789 -18.727 5.605 1.00 0.00 14 GLU A O 6
ATOM 8079 N N . ASN A 1 15 ? 5.590 -17.553 4.903 1.00 0.00 15 ASN A N 6
ATOM 8080 C CA . ASN A 1 15 ? 5.651 -16.721 6.093 1.00 0.00 15 ASN A CA 6
ATOM 8081 C C . ASN A 1 15 ? 5.317 -15.276 5.717 1.00 0.00 15 ASN A C 6
ATOM 8082 O O . ASN A 1 15 ? 5.438 -14.889 4.556 1.00 0.00 15 ASN A O 6
ATOM 8093 N N . ARG A 1 16 ? 4.904 -14.518 6.722 1.00 0.00 16 ARG A N 6
ATOM 8094 C CA . ARG A 1 16 ? 4.552 -13.124 6.512 1.00 0.00 16 ARG A CA 6
ATOM 8095 C C . ARG A 1 16 ? 5.547 -12.463 5.555 1.00 0.00 16 ARG A C 6
ATOM 8096 O O . ARG A 1 16 ? 6.756 -12.535 5.766 1.00 0.00 16 ARG A O 6
ATOM 8117 N N . ILE A 1 17 ? 5.000 -11.836 4.524 1.00 0.00 17 ILE A N 6
ATOM 8118 C CA . ILE A 1 17 ? 5.825 -11.163 3.535 1.00 0.00 17 ILE A CA 6
ATOM 8119 C C . ILE A 1 17 ? 5.809 -9.657 3.803 1.00 0.00 17 ILE A C 6
ATOM 8120 O O . ILE A 1 17 ? 4.842 -9.130 4.351 1.00 0.00 17 ILE A O 6
ATOM 8136 N N . THR A 1 18 ? 6.892 -9.006 3.405 1.00 0.00 18 THR A N 6
ATOM 8137 C CA . THR A 1 18 ? 7.016 -7.571 3.596 1.00 0.00 18 THR A CA 6
ATOM 8138 C C . THR A 1 18 ? 7.401 -6.889 2.281 1.00 0.00 18 THR A C 6
ATOM 8139 O O . THR A 1 18 ? 8.017 -7.508 1.415 1.00 0.00 18 THR A O 6
ATOM 8150 N N . PHE A 1 19 ? 7.022 -5.624 2.175 1.00 0.00 19 PHE A N 6
ATOM 8151 C CA . PHE A 1 19 ? 7.320 -4.852 0.981 1.00 0.00 19 PHE A CA 6
ATOM 8152 C C . PHE A 1 19 ? 7.395 -3.357 1.299 1.00 0.00 19 PHE A C 6
ATOM 8153 O O . PHE A 1 19 ? 6.933 -2.919 2.351 1.00 0.00 19 PHE A O 6
ATOM 8170 N N . GLN A 1 20 ? 7.982 -2.616 0.370 1.00 0.00 20 GLN A N 6
ATOM 8171 C CA . GLN A 1 20 ? 8.123 -1.180 0.539 1.00 0.00 20 GLN A CA 6
ATOM 8172 C C . GLN A 1 20 ? 7.062 -0.442 -0.280 1.00 0.00 20 GLN A C 6
ATOM 8173 O O . GLN A 1 20 ? 6.441 -1.025 -1.167 1.00 0.00 20 GLN A O 6
ATOM 8187 N N . LEU A 1 21 ? 6.885 0.830 0.048 1.00 0.00 21 LEU A N 6
ATOM 8188 C CA . LEU A 1 21 ? 5.910 1.653 -0.646 1.00 0.00 21 LEU A CA 6
ATOM 8189 C C . LEU A 1 21 ? 6.490 3.052 -0.861 1.00 0.00 21 LEU A C 6
ATOM 8190 O O . LEU A 1 21 ? 7.092 3.624 0.046 1.00 0.00 21 LEU A O 6
ATOM 8206 N N . GLU A 1 22 ? 6.288 3.563 -2.066 1.00 0.00 22 GLU A N 6
ATOM 8207 C CA . GLU A 1 22 ? 6.783 4.885 -2.412 1.00 0.00 22 GLU A CA 6
ATOM 8208 C C . GLU A 1 22 ? 5.713 5.942 -2.134 1.00 0.00 22 GLU A C 6
ATOM 8209 O O . GLU A 1 22 ? 4.651 5.934 -2.755 1.00 0.00 22 GLU A O 6
ATOM 8221 N N . LEU A 1 23 ? 6.029 6.828 -1.201 1.00 0.00 23 LEU A N 6
ATOM 8222 C CA . LEU A 1 23 ? 5.108 7.890 -0.833 1.00 0.00 23 LEU A CA 6
ATOM 8223 C C . LEU A 1 23 ? 5.347 9.102 -1.736 1.00 0.00 23 LEU A C 6
ATOM 8224 O O . LEU A 1 23 ? 5.917 10.101 -1.301 1.00 0.00 23 LEU A O 6
ATOM 8240 N N . VAL A 1 24 ? 4.900 8.973 -2.977 1.00 0.00 24 VAL A N 6
ATOM 8241 C CA . VAL A 1 24 ? 5.059 10.045 -3.945 1.00 0.00 24 VAL A CA 6
ATOM 8242 C C . VAL A 1 24 ? 4.546 11.353 -3.338 1.00 0.00 24 VAL A C 6
ATOM 8243 O O . VAL A 1 24 ? 3.352 11.495 -3.079 1.00 0.00 24 VAL A O 6
ATOM 8256 N N . GLY A 1 25 ? 5.475 12.275 -3.130 1.00 0.00 25 GLY A N 6
ATOM 8257 C CA . GLY A 1 25 ? 5.132 13.566 -2.559 1.00 0.00 25 GLY A CA 6
ATOM 8258 C C . GLY A 1 25 ? 6.168 13.999 -1.520 1.00 0.00 25 GLY A C 6
ATOM 8259 O O . GLY A 1 25 ? 7.107 14.726 -1.840 1.00 0.00 25 GLY A O 6
ATOM 8263 N N . LEU A 1 26 ? 5.962 13.533 -0.297 1.00 0.00 26 LEU A N 6
ATOM 8264 C CA . LEU A 1 26 ? 6.867 13.863 0.791 1.00 0.00 26 LEU A CA 6
ATOM 8265 C C . LEU A 1 26 ? 8.253 13.291 0.488 1.00 0.00 26 LEU A C 6
ATOM 8266 O O . LEU A 1 26 ? 9.238 13.676 1.115 1.00 0.00 26 LEU A O 6
ATOM 8282 N N . GLU A 1 27 ? 8.284 12.380 -0.474 1.00 0.00 27 GLU A N 6
ATOM 8283 C CA . GLU A 1 27 ? 9.533 11.750 -0.868 1.00 0.00 27 GLU A CA 6
ATOM 8284 C C . GLU A 1 27 ? 10.090 10.910 0.283 1.00 0.00 27 GLU A C 6
ATOM 8285 O O . GLU A 1 27 ? 10.736 11.439 1.186 1.00 0.00 27 GLU A O 6
ATOM 8297 N N . ARG A 1 28 ? 9.820 9.615 0.212 1.00 0.00 28 ARG A N 6
ATOM 8298 C CA . ARG A 1 28 ? 10.286 8.696 1.236 1.00 0.00 28 ARG A CA 6
ATOM 8299 C C . ARG A 1 28 ? 9.836 7.269 0.915 1.00 0.00 28 ARG A C 6
ATOM 8300 O O . ARG A 1 28 ? 8.936 7.067 0.102 1.00 0.00 28 ARG A O 6
ATOM 8321 N N . VAL A 1 29 ? 10.484 6.317 1.570 1.00 0.00 29 VAL A N 6
ATOM 8322 C CA . VAL A 1 29 ? 10.161 4.915 1.364 1.00 0.00 29 VAL A CA 6
ATOM 8323 C C . VAL A 1 29 ? 9.688 4.306 2.685 1.00 0.00 29 VAL A C 6
ATOM 8324 O O . VAL A 1 29 ? 10.345 4.459 3.714 1.00 0.00 29 VAL A O 6
ATOM 8337 N N . VAL A 1 30 ? 8.552 3.627 2.614 1.00 0.00 30 VAL A N 6
ATOM 8338 C CA . VAL A 1 30 ? 7.983 2.994 3.792 1.00 0.00 30 VAL A CA 6
ATOM 8339 C C . VAL A 1 30 ? 7.960 1.478 3.589 1.00 0.00 30 VAL A C 6
ATOM 8340 O O . VAL A 1 30 ? 8.143 0.994 2.473 1.00 0.00 30 VAL A O 6
ATOM 8353 N N . ARG A 1 31 ? 7.732 0.770 4.685 1.00 0.00 31 ARG A N 6
ATOM 8354 C CA . ARG A 1 31 ? 7.682 -0.682 4.642 1.00 0.00 31 ARG A CA 6
ATOM 8355 C C . ARG A 1 31 ? 6.363 -1.185 5.230 1.00 0.00 31 ARG A C 6
ATOM 8356 O O . ARG A 1 31 ? 5.872 -0.642 6.218 1.00 0.00 31 ARG A O 6
ATOM 8377 N N . ILE A 1 32 ? 5.826 -2.218 4.597 1.00 0.00 32 ILE A N 6
ATOM 8378 C CA . ILE A 1 32 ? 4.572 -2.801 5.045 1.00 0.00 32 ILE A CA 6
ATOM 8379 C C . ILE A 1 32 ? 4.754 -4.309 5.232 1.00 0.00 32 ILE A C 6
ATOM 8380 O O . ILE A 1 32 ? 5.307 -4.983 4.365 1.00 0.00 32 ILE A O 6
ATOM 8396 N N . SER A 1 33 ? 4.278 -4.793 6.370 1.00 0.00 33 SER A N 6
ATOM 8397 C CA . SER A 1 33 ? 4.381 -6.208 6.682 1.00 0.00 33 SER A CA 6
ATOM 8398 C C . SER A 1 33 ? 2.988 -6.797 6.910 1.00 0.00 33 SER A C 6
ATOM 8399 O O . SER A 1 33 ? 2.180 -6.224 7.641 1.00 0.00 33 SER A O 6
ATOM 8407 N N . ALA A 1 34 ? 2.748 -7.933 6.272 1.00 0.00 34 ALA A N 6
ATOM 8408 C CA . ALA A 1 34 ? 1.466 -8.605 6.397 1.00 0.00 34 ALA A CA 6
ATOM 8409 C C . ALA A 1 34 ? 1.525 -9.947 5.665 1.00 0.00 34 ALA A C 6
ATOM 8410 O O . ALA A 1 34 ? 2.268 -10.097 4.696 1.00 0.00 34 ALA A O 6
ATOM 8417 N N . LYS A 1 35 ? 0.732 -10.888 6.156 1.00 0.00 35 LYS A N 6
ATOM 8418 C CA . LYS A 1 35 ? 0.685 -12.213 5.560 1.00 0.00 35 LYS A CA 6
ATOM 8419 C C . LYS A 1 35 ? 0.598 -12.080 4.038 1.00 0.00 35 LYS A C 6
ATOM 8420 O O . LYS A 1 35 ? 0.085 -11.086 3.526 1.00 0.00 35 LYS A O 6
ATOM 8439 N N . PRO A 1 36 ? 1.121 -13.123 3.339 1.00 0.00 36 PRO A N 6
ATOM 8440 C CA . PRO A 1 36 ? 1.108 -13.132 1.886 1.00 0.00 36 PRO A CA 6
ATOM 8441 C C . PRO A 1 36 ? -0.294 -13.433 1.353 1.00 0.00 36 PRO A C 6
ATOM 8442 O O . PRO A 1 36 ? -0.869 -12.630 0.619 1.00 0.00 36 PRO A O 6
ATOM 8453 N N . THR A 1 37 ? -0.805 -14.592 1.743 1.00 0.00 37 THR A N 6
ATOM 8454 C CA . THR A 1 37 ? -2.129 -15.009 1.313 1.00 0.00 37 THR A CA 6
ATOM 8455 C C . THR A 1 37 ? -3.082 -13.812 1.285 1.00 0.00 37 THR A C 6
ATOM 8456 O O . THR A 1 37 ? -3.749 -13.569 0.280 1.00 0.00 37 THR A O 6
ATOM 8467 N N . LYS A 1 38 ? -3.115 -13.096 2.399 1.00 0.00 38 LYS A N 6
ATOM 8468 C CA . LYS A 1 38 ? -3.975 -11.930 2.514 1.00 0.00 38 LYS A CA 6
ATOM 8469 C C . LYS A 1 38 ? -3.881 -11.104 1.230 1.00 0.00 38 LYS A C 6
ATOM 8470 O O . LYS A 1 38 ? -2.964 -11.291 0.432 1.00 0.00 38 LYS A O 6
ATOM 8489 N N . ARG A 1 39 ? -4.843 -10.207 1.070 1.00 0.00 39 ARG A N 6
ATOM 8490 C CA . ARG A 1 39 ? -4.881 -9.351 -0.104 1.00 0.00 39 ARG A CA 6
ATOM 8491 C C . ARG A 1 39 ? -4.136 -8.043 0.169 1.00 0.00 39 ARG A C 6
ATOM 8492 O O . ARG A 1 39 ? -3.570 -7.859 1.245 1.00 0.00 39 ARG A O 6
ATOM 8513 N N . LEU A 1 40 ? -4.160 -7.167 -0.825 1.00 0.00 40 LEU A N 6
ATOM 8514 C CA . LEU A 1 40 ? -3.494 -5.881 -0.706 1.00 0.00 40 LEU A CA 6
ATOM 8515 C C . LEU A 1 40 ? -4.394 -4.916 0.068 1.00 0.00 40 LEU A C 6
ATOM 8516 O O . LEU A 1 40 ? -3.911 -3.955 0.665 1.00 0.00 40 LEU A O 6
ATOM 8532 N N . GLN A 1 41 ? -5.686 -5.204 0.032 1.00 0.00 41 GLN A N 6
ATOM 8533 C CA . GLN A 1 41 ? -6.658 -4.373 0.723 1.00 0.00 41 GLN A CA 6
ATOM 8534 C C . GLN A 1 41 ? -6.772 -4.797 2.188 1.00 0.00 41 GLN A C 6
ATOM 8535 O O . GLN A 1 41 ? -6.832 -3.951 3.080 1.00 0.00 41 GLN A O 6
ATOM 8549 N N . GLU A 1 42 ? -6.799 -6.106 2.393 1.00 0.00 42 GLU A N 6
ATOM 8550 C CA . GLU A 1 42 ? -6.906 -6.652 3.735 1.00 0.00 42 GLU A CA 6
ATOM 8551 C C . GLU A 1 42 ? -5.593 -6.451 4.495 1.00 0.00 42 GLU A C 6
ATOM 8552 O O . GLU A 1 42 ? -5.583 -6.416 5.724 1.00 0.00 42 GLU A O 6
ATOM 8564 N N . ALA A 1 43 ? -4.518 -6.325 3.731 1.00 0.00 43 ALA A N 6
ATOM 8565 C CA . ALA A 1 43 ? -3.203 -6.128 4.317 1.00 0.00 43 ALA A CA 6
ATOM 8566 C C . ALA A 1 43 ? -2.983 -4.637 4.580 1.00 0.00 43 ALA A C 6
ATOM 8567 O O . ALA A 1 43 ? -2.200 -4.265 5.453 1.00 0.00 43 ALA A O 6
ATOM 8574 N N . LEU A 1 44 ? -3.689 -3.823 3.808 1.00 0.00 44 LEU A N 6
ATOM 8575 C CA . LEU A 1 44 ? -3.581 -2.381 3.946 1.00 0.00 44 LEU A CA 6
ATOM 8576 C C . LEU A 1 44 ? -4.722 -1.870 4.828 1.00 0.00 44 LEU A C 6
ATOM 8577 O O . LEU A 1 44 ? -4.730 -0.707 5.228 1.00 0.00 44 LEU A O 6
ATOM 8593 N N . GLN A 1 45 ? -5.659 -2.766 5.105 1.00 0.00 45 GLN A N 6
ATOM 8594 C CA . GLN A 1 45 ? -6.802 -2.421 5.933 1.00 0.00 45 GLN A CA 6
ATOM 8595 C C . GLN A 1 45 ? -6.336 -1.933 7.306 1.00 0.00 45 GLN A C 6
ATOM 8596 O O . GLN A 1 45 ? -6.781 -0.889 7.782 1.00 0.00 45 GLN A O 6
ATOM 8610 N N . PRO A 1 46 ? -5.423 -2.732 7.920 1.00 0.00 46 PRO A N 6
ATOM 8611 C CA . PRO A 1 46 ? -4.891 -2.392 9.229 1.00 0.00 46 PRO A CA 6
ATOM 8612 C C . PRO A 1 46 ? -3.877 -1.250 9.130 1.00 0.00 46 PRO A C 6
ATOM 8613 O O . PRO A 1 46 ? -3.376 -0.771 10.146 1.00 0.00 46 PRO A O 6
ATOM 8624 N N . ILE A 1 47 ? -3.606 -0.848 7.897 1.00 0.00 47 ILE A N 6
ATOM 8625 C CA . ILE A 1 47 ? -2.662 0.229 7.652 1.00 0.00 47 ILE A CA 6
ATOM 8626 C C . ILE A 1 47 ? -3.430 1.522 7.371 1.00 0.00 47 ILE A C 6
ATOM 8627 O O . ILE A 1 47 ? -3.143 2.560 7.965 1.00 0.00 47 ILE A O 6
ATOM 8643 N N . LEU A 1 48 ? -4.391 1.416 6.465 1.00 0.00 48 LEU A N 6
ATOM 8644 C CA . LEU A 1 48 ? -5.202 2.564 6.098 1.00 0.00 48 LEU A CA 6
ATOM 8645 C C . LEU A 1 48 ? -6.096 2.950 7.279 1.00 0.00 48 LEU A C 6
ATOM 8646 O O . LEU A 1 48 ? -6.505 4.104 7.401 1.00 0.00 48 LEU A O 6
ATOM 8662 N N . ALA A 1 49 ? -6.373 1.963 8.118 1.00 0.00 49 ALA A N 6
ATOM 8663 C CA . ALA A 1 49 ? -7.210 2.185 9.284 1.00 0.00 49 ALA A CA 6
ATOM 8664 C C . ALA A 1 49 ? -6.380 2.850 10.384 1.00 0.00 49 ALA A C 6
ATOM 8665 O O . ALA A 1 49 ? -6.885 3.692 11.125 1.00 0.00 49 ALA A O 6
ATOM 8672 N N . LYS A 1 50 ? -5.120 2.446 10.456 1.00 0.00 50 LYS A N 6
ATOM 8673 C CA . LYS A 1 50 ? -4.214 2.993 11.452 1.00 0.00 50 LYS A CA 6
ATOM 8674 C C . LYS A 1 50 ? -3.574 4.271 10.908 1.00 0.00 50 LYS A C 6
ATOM 8675 O O . LYS A 1 50 ? -2.754 4.894 11.580 1.00 0.00 50 LYS A O 6
ATOM 8694 N N . HIS A 1 51 ? -3.974 4.624 9.695 1.00 0.00 51 HIS A N 6
ATOM 8695 C CA . HIS A 1 51 ? -3.450 5.817 9.052 1.00 0.00 51 HIS A CA 6
ATOM 8696 C C . HIS A 1 51 ? -4.599 6.775 8.731 1.00 0.00 51 HIS A C 6
ATOM 8697 O O . HIS A 1 51 ? -4.394 7.805 8.091 1.00 0.00 51 HIS A O 6
ATOM 8711 N N . GLY A 1 52 ? -5.784 6.401 9.191 1.00 0.00 52 GLY A N 6
ATOM 8712 C CA . GLY A 1 52 ? -6.966 7.213 8.962 1.00 0.00 52 GLY A CA 6
ATOM 8713 C C . GLY A 1 52 ? -7.254 7.352 7.465 1.00 0.00 52 GLY A C 6
ATOM 8714 O O . GLY A 1 52 ? -8.030 8.214 7.056 1.00 0.00 52 GLY A O 6
ATOM 8718 N N . LEU A 1 53 ? -6.614 6.489 6.690 1.00 0.00 53 LEU A N 6
ATOM 8719 C CA . LEU A 1 53 ? -6.792 6.504 5.248 1.00 0.00 53 LEU A CA 6
ATOM 8720 C C . LEU A 1 53 ? -7.963 5.594 4.873 1.00 0.00 53 LEU A C 6
ATOM 8721 O O . LEU A 1 53 ? -8.746 5.197 5.735 1.00 0.00 53 LEU A O 6
ATOM 8737 N N . SER A 1 54 ? -8.047 5.291 3.586 1.00 0.00 54 SER A N 6
ATOM 8738 C CA . SER A 1 54 ? -9.110 4.436 3.087 1.00 0.00 54 SER A CA 6
ATOM 8739 C C . SER A 1 54 ? -8.638 3.690 1.837 1.00 0.00 54 SER A C 6
ATOM 8740 O O . SER A 1 54 ? -7.725 4.142 1.148 1.00 0.00 54 SER A O 6
ATOM 8748 N N . LEU A 1 55 ? -9.281 2.560 1.582 1.00 0.00 55 LEU A N 6
ATOM 8749 C CA . LEU A 1 55 ? -8.939 1.747 0.427 1.00 0.00 55 LEU A CA 6
ATOM 8750 C C . LEU A 1 55 ? -9.399 2.459 -0.846 1.00 0.00 55 LEU A C 6
ATOM 8751 O O . LEU A 1 55 ? -8.870 2.208 -1.928 1.00 0.00 55 LEU A O 6
ATOM 8767 N N . ASP A 1 56 ? -10.380 3.333 -0.676 1.00 0.00 56 ASP A N 6
ATOM 8768 C CA . ASP A 1 56 ? -10.918 4.083 -1.798 1.00 0.00 56 ASP A CA 6
ATOM 8769 C C . ASP A 1 56 ? -10.386 5.517 -1.750 1.00 0.00 56 ASP A C 6
ATOM 8770 O O . ASP A 1 56 ? -11.099 6.459 -2.092 1.00 0.00 56 ASP A O 6
ATOM 8779 N N . GLN A 1 57 ? -9.137 5.637 -1.322 1.00 0.00 57 GLN A N 6
ATOM 8780 C CA . GLN A 1 57 ? -8.502 6.940 -1.224 1.00 0.00 57 GLN A CA 6
ATOM 8781 C C . GLN A 1 57 ? -7.088 6.886 -1.808 1.00 0.00 57 GLN A C 6
ATOM 8782 O O . GLN A 1 57 ? -6.702 7.754 -2.589 1.00 0.00 57 GLN A O 6
ATOM 8796 N N . VAL A 1 58 ? -6.356 5.858 -1.406 1.00 0.00 58 VAL A N 6
ATOM 8797 C CA . VAL A 1 58 ? -4.993 5.680 -1.879 1.00 0.00 58 VAL A CA 6
ATOM 8798 C C . VAL A 1 58 ? -5.010 4.856 -3.169 1.00 0.00 58 VAL A C 6
ATOM 8799 O O . VAL A 1 58 ? -5.837 3.959 -3.326 1.00 0.00 58 VAL A O 6
ATOM 8812 N N . VAL A 1 59 ? -4.086 5.190 -4.058 1.00 0.00 59 VAL A N 6
ATOM 8813 C CA . VAL A 1 59 ? -3.984 4.492 -5.328 1.00 0.00 59 VAL A CA 6
ATOM 8814 C C . VAL A 1 59 ? -2.624 3.797 -5.416 1.00 0.00 59 VAL A C 6
ATOM 8815 O O . VAL A 1 59 ? -1.587 4.458 -5.456 1.00 0.00 59 VAL A O 6
ATOM 8828 N N . LEU A 1 60 ? -2.672 2.474 -5.443 1.00 0.00 60 LEU A N 6
ATOM 8829 C CA . LEU A 1 60 ? -1.456 1.682 -5.525 1.00 0.00 60 LEU A CA 6
ATOM 8830 C C . LEU A 1 60 ? -1.155 1.367 -6.992 1.00 0.00 60 LEU A C 6
ATOM 8831 O O . LEU A 1 60 ? -2.067 1.092 -7.771 1.00 0.00 60 LEU A O 6
ATOM 8847 N N . HIS A 1 61 ? 0.126 1.419 -7.325 1.00 0.00 61 HIS A N 6
ATOM 8848 C CA . HIS A 1 61 ? 0.558 1.143 -8.684 1.00 0.00 61 HIS A CA 6
ATOM 8849 C C . HIS A 1 61 ? 2.084 1.220 -8.763 1.00 0.00 61 HIS A C 6
ATOM 8850 O O . HIS A 1 61 ? 2.668 2.278 -8.532 1.00 0.00 61 HIS A O 6
ATOM 8864 N N . ARG A 1 62 ? 2.686 0.087 -9.092 1.00 0.00 62 ARG A N 6
ATOM 8865 C CA . ARG A 1 62 ? 4.133 0.013 -9.205 1.00 0.00 62 ARG A CA 6
ATOM 8866 C C . ARG A 1 62 ? 4.648 1.104 -10.146 1.00 0.00 62 ARG A C 6
ATOM 8867 O O . ARG A 1 62 ? 3.880 1.676 -10.918 1.00 0.00 62 ARG A O 6
ATOM 8888 N N . PRO A 1 63 ? 5.979 1.366 -10.048 1.00 0.00 63 PRO A N 6
ATOM 8889 C CA . PRO A 1 63 ? 6.606 2.378 -10.881 1.00 0.00 63 PRO A CA 6
ATOM 8890 C C . PRO A 1 63 ? 6.774 1.878 -12.317 1.00 0.00 63 PRO A C 6
ATOM 8891 O O . PRO A 1 63 ? 7.808 1.307 -12.662 1.00 0.00 63 PRO A O 6
ATOM 8902 N N . GLY A 1 64 ? 5.743 2.111 -13.116 1.00 0.00 64 GLY A N 6
ATOM 8903 C CA . GLY A 1 64 ? 5.765 1.692 -14.507 1.00 0.00 64 GLY A CA 6
ATOM 8904 C C . GLY A 1 64 ? 4.641 0.695 -14.797 1.00 0.00 64 GLY A C 6
ATOM 8905 O O . GLY A 1 64 ? 4.874 -0.351 -15.400 1.00 0.00 64 GLY A O 6
ATOM 8909 N N . GLU A 1 65 ? 3.445 1.055 -14.352 1.00 0.00 65 GLU A N 6
ATOM 8910 C CA . GLU A 1 65 ? 2.284 0.205 -14.556 1.00 0.00 65 GLU A CA 6
ATOM 8911 C C . GLU A 1 65 ? 1.283 0.889 -15.490 1.00 0.00 65 GLU A C 6
ATOM 8912 O O . GLU A 1 65 ? 1.552 1.971 -16.008 1.00 0.00 65 GLU A O 6
ATOM 8924 N N . LYS A 1 66 ? 0.150 0.228 -15.675 1.00 0.00 66 LYS A N 6
ATOM 8925 C CA . LYS A 1 66 ? -0.893 0.759 -16.537 1.00 0.00 66 LYS A CA 6
ATOM 8926 C C . LYS A 1 66 ? -2.031 1.308 -15.675 1.00 0.00 66 LYS A C 6
ATOM 8927 O O . LYS A 1 66 ? -2.253 2.517 -15.630 1.00 0.00 66 LYS A O 6
ATOM 8946 N N . GLN A 1 67 ? -2.723 0.393 -15.012 1.00 0.00 67 GLN A N 6
ATOM 8947 C CA . GLN A 1 67 ? -3.833 0.771 -14.153 1.00 0.00 67 GLN A CA 6
ATOM 8948 C C . GLN A 1 67 ? -3.456 0.579 -12.683 1.00 0.00 67 GLN A C 6
ATOM 8949 O O . GLN A 1 67 ? -2.513 -0.147 -12.370 1.00 0.00 67 GLN A O 6
ATOM 8963 N N . PRO A 1 68 ? -4.232 1.259 -11.797 1.00 0.00 68 PRO A N 6
ATOM 8964 C CA . PRO A 1 68 ? -3.989 1.169 -10.367 1.00 0.00 68 PRO A CA 6
ATOM 8965 C C . PRO A 1 68 ? -4.471 -0.173 -9.812 1.00 0.00 68 PRO A C 6
ATOM 8966 O O . PRO A 1 68 ? -5.533 -0.662 -10.194 1.00 0.00 68 PRO A O 6
ATOM 8977 N N . MET A 1 69 ? -3.666 -0.730 -8.919 1.00 0.00 69 MET A N 6
ATOM 8978 C CA . MET A 1 69 ? -3.996 -2.006 -8.308 1.00 0.00 69 MET A CA 6
ATOM 8979 C C . MET A 1 69 ? -5.446 -2.020 -7.818 1.00 0.00 69 MET A C 6
ATOM 8980 O O . MET A 1 69 ? -6.028 -0.968 -7.560 1.00 0.00 69 MET A O 6
ATOM 8994 N N . ASP A 1 70 ? -5.986 -3.225 -7.705 1.00 0.00 70 ASP A N 6
ATOM 8995 C CA . ASP A 1 70 ? -7.357 -3.390 -7.251 1.00 0.00 70 ASP A CA 6
ATOM 8996 C C . ASP A 1 70 ? -7.355 -4.029 -5.860 1.00 0.00 70 ASP A C 6
ATOM 8997 O O . ASP A 1 70 ? -8.364 -4.584 -5.427 1.00 0.00 70 ASP A O 6
ATOM 9006 N N . LEU A 1 71 ? -6.211 -3.929 -5.200 1.00 0.00 71 LEU A N 6
ATOM 9007 C CA . LEU A 1 71 ? -6.065 -4.490 -3.867 1.00 0.00 71 LEU A CA 6
ATOM 9008 C C . LEU A 1 71 ? -6.773 -5.845 -3.809 1.00 0.00 71 LEU A C 6
ATOM 9009 O O . LEU A 1 71 ? -7.260 -6.250 -2.754 1.00 0.00 71 LEU A O 6
ATOM 9025 N N . GLU A 1 72 ? -6.809 -6.508 -4.955 1.00 0.00 72 GLU A N 6
ATOM 9026 C CA . GLU A 1 72 ? -7.450 -7.809 -5.048 1.00 0.00 72 GLU A CA 6
ATOM 9027 C C . GLU A 1 72 ? -6.398 -8.920 -5.055 1.00 0.00 72 GLU A C 6
ATOM 9028 O O . GLU A 1 72 ? -6.694 -10.062 -4.709 1.00 0.00 72 GLU A O 6
ATOM 9040 N N . ASN A 1 73 ? -5.191 -8.545 -5.452 1.00 0.00 73 ASN A N 6
ATOM 9041 C CA . ASN A 1 73 ? -4.093 -9.495 -5.508 1.00 0.00 73 ASN A CA 6
ATOM 9042 C C . ASN A 1 73 ? -3.463 -9.623 -4.120 1.00 0.00 73 ASN A C 6
ATOM 9043 O O . ASN A 1 73 ? -3.499 -8.682 -3.329 1.00 0.00 73 ASN A O 6
ATOM 9054 N N . PRO A 1 74 ? -2.886 -10.827 -3.859 1.00 0.00 74 PRO A N 6
ATOM 9055 C CA . PRO A 1 74 ? -2.249 -11.090 -2.580 1.00 0.00 74 PRO A CA 6
ATOM 9056 C C . PRO A 1 74 ? -0.896 -10.382 -2.485 1.00 0.00 74 PRO A C 6
ATOM 9057 O O . PRO A 1 74 ? -0.110 -10.409 -3.430 1.00 0.00 74 PRO A O 6
ATOM 9068 N N . VAL A 1 75 ? -0.666 -9.765 -1.335 1.00 0.00 75 VAL A N 6
ATOM 9069 C CA . VAL A 1 75 ? 0.578 -9.051 -1.104 1.00 0.00 75 VAL A CA 6
ATOM 9070 C C . VAL A 1 75 ? 1.752 -9.924 -1.552 1.00 0.00 75 VAL A C 6
ATOM 9071 O O . VAL A 1 75 ? 2.816 -9.410 -1.894 1.00 0.00 75 VAL A O 6
ATOM 9084 N N . SER A 1 76 ? 1.519 -11.228 -1.536 1.00 0.00 76 SER A N 6
ATOM 9085 C CA . SER A 1 76 ? 2.544 -12.177 -1.936 1.00 0.00 76 SER A CA 6
ATOM 9086 C C . SER A 1 76 ? 3.110 -11.790 -3.304 1.00 0.00 76 SER A C 6
ATOM 9087 O O . SER A 1 76 ? 4.267 -12.077 -3.605 1.00 0.00 76 SER A O 6
ATOM 9095 N N . SER A 1 77 ? 2.266 -11.145 -4.096 1.00 0.00 77 SER A N 6
ATOM 9096 C CA . SER A 1 77 ? 2.667 -10.716 -5.425 1.00 0.00 77 SER A CA 6
ATOM 9097 C C . SER A 1 77 ? 3.443 -9.400 -5.339 1.00 0.00 77 SER A C 6
ATOM 9098 O O . SER A 1 77 ? 4.305 -9.127 -6.173 1.00 0.00 77 SER A O 6
ATOM 9106 N N . VAL A 1 78 ? 3.109 -8.619 -4.322 1.00 0.00 78 VAL A N 6
ATOM 9107 C CA . VAL A 1 78 ? 3.763 -7.338 -4.116 1.00 0.00 78 VAL A CA 6
ATOM 9108 C C . VAL A 1 78 ? 4.720 -7.445 -2.927 1.00 0.00 78 VAL A C 6
ATOM 9109 O O . VAL A 1 78 ? 4.667 -6.629 -2.008 1.00 0.00 78 VAL A O 6
ATOM 9122 N N . ALA A 1 79 ? 5.573 -8.458 -2.983 1.00 0.00 79 ALA A N 6
ATOM 9123 C CA . ALA A 1 79 ? 6.540 -8.682 -1.923 1.00 0.00 79 ALA A CA 6
ATOM 9124 C C . ALA A 1 79 ? 7.912 -8.960 -2.540 1.00 0.00 79 ALA A C 6
ATOM 9125 O O . ALA A 1 79 ? 8.402 -10.087 -2.489 1.00 0.00 79 ALA A O 6
ATOM 9132 N N . SER A 1 80 ? 8.493 -7.914 -3.108 1.00 0.00 80 SER A N 6
ATOM 9133 C CA . SER A 1 80 ? 9.799 -8.032 -3.735 1.00 0.00 80 SER A CA 6
ATOM 9134 C C . SER A 1 80 ? 10.271 -6.661 -4.224 1.00 0.00 80 SER A C 6
ATOM 9135 O O . SER A 1 80 ? 11.228 -6.103 -3.689 1.00 0.00 80 SER A O 6
ATOM 9143 N N . GLN A 1 81 ? 9.577 -6.158 -5.234 1.00 0.00 81 GLN A N 6
ATOM 9144 C CA . GLN A 1 81 ? 9.913 -4.863 -5.801 1.00 0.00 81 GLN A CA 6
ATOM 9145 C C . GLN A 1 81 ? 9.292 -3.741 -4.966 1.00 0.00 81 GLN A C 6
ATOM 9146 O O . GLN A 1 81 ? 8.475 -3.998 -4.084 1.00 0.00 81 GLN A O 6
ATOM 9160 N N . THR A 1 82 ? 9.705 -2.520 -5.275 1.00 0.00 82 THR A N 6
ATOM 9161 C CA . THR A 1 82 ? 9.199 -1.358 -4.564 1.00 0.00 82 THR A CA 6
ATOM 9162 C C . THR A 1 82 ? 7.897 -0.868 -5.201 1.00 0.00 82 THR A C 6
ATOM 9163 O O . THR A 1 82 ? 7.819 -0.708 -6.418 1.00 0.00 82 THR A O 6
ATOM 9174 N N . LEU A 1 83 ? 6.908 -0.643 -4.349 1.00 0.00 83 LEU A N 6
ATOM 9175 C CA . LEU A 1 83 ? 5.613 -0.174 -4.813 1.00 0.00 83 LEU A CA 6
ATOM 9176 C C . LEU A 1 83 ? 5.567 1.353 -4.727 1.00 0.00 83 LEU A C 6
ATOM 9177 O O . LEU A 1 83 ? 6.338 1.959 -3.984 1.00 0.00 83 LEU A O 6
ATOM 9193 N N . VAL A 1 84 ? 4.657 1.930 -5.497 1.00 0.00 84 VAL A N 6
ATOM 9194 C CA . VAL A 1 84 ? 4.501 3.375 -5.517 1.00 0.00 84 VAL A CA 6
ATOM 9195 C C . VAL A 1 84 ? 3.063 3.733 -5.138 1.00 0.00 84 VAL A C 6
ATOM 9196 O O . VAL A 1 84 ? 2.114 3.187 -5.700 1.00 0.00 84 VAL A O 6
ATOM 9209 N N . LEU A 1 85 ? 2.946 4.649 -4.188 1.00 0.00 85 LEU A N 6
ATOM 9210 C CA . LEU A 1 85 ? 1.639 5.087 -3.727 1.00 0.00 85 LEU A CA 6
ATOM 9211 C C . LEU A 1 85 ? 1.449 6.564 -4.075 1.00 0.00 85 LEU A C 6
ATOM 9212 O O . LEU A 1 85 ? 2.401 7.343 -4.034 1.00 0.00 85 LEU A O 6
ATOM 9228 N N . ASP A 1 86 ? 0.214 6.907 -4.410 1.00 0.00 86 ASP A N 6
ATOM 9229 C CA . ASP A 1 86 ? -0.113 8.277 -4.764 1.00 0.00 86 ASP A CA 6
ATOM 9230 C C . ASP A 1 86 ? -1.335 8.730 -3.962 1.00 0.00 86 ASP A C 6
ATOM 9231 O O . ASP A 1 86 ? -2.467 8.613 -4.430 1.00 0.00 86 ASP A O 6
ATOM 9240 N N . THR A 1 87 ? -1.065 9.236 -2.768 1.00 0.00 87 THR A N 6
ATOM 9241 C CA . THR A 1 87 ? -2.128 9.707 -1.897 1.00 0.00 87 THR A CA 6
ATOM 9242 C C . THR A 1 87 ? -2.964 10.775 -2.605 1.00 0.00 87 THR A C 6
ATOM 9243 O O . THR A 1 87 ? -2.495 11.413 -3.546 1.00 0.00 87 THR A O 6
ATOM 9254 N N . PRO A 1 88 ? -4.221 10.941 -2.112 1.00 0.00 88 PRO A N 6
ATOM 9255 C CA . PRO A 1 88 ? -5.127 11.921 -2.687 1.00 0.00 88 PRO A CA 6
ATOM 9256 C C . PRO A 1 88 ? -4.738 13.339 -2.267 1.00 0.00 88 PRO A C 6
ATOM 9257 O O . PRO A 1 88 ? -3.940 13.522 -1.349 1.00 0.00 88 PRO A O 6
ATOM 9268 N N . PRO A 1 89 ? -5.335 14.333 -2.978 1.00 0.00 89 PRO A N 6
ATOM 9269 C CA . PRO A 1 89 ? -5.059 15.730 -2.689 1.00 0.00 89 PRO A CA 6
ATOM 9270 C C . PRO A 1 89 ? -5.767 16.175 -1.408 1.00 0.00 89 PRO A C 6
ATOM 9271 O O . PRO A 1 89 ? -6.693 15.512 -0.944 1.00 0.00 89 PRO A O 6
ATOM 9282 N N . ASP A 1 90 ? -5.304 17.295 -0.872 1.00 0.00 90 ASP A N 6
ATOM 9283 C CA . ASP A 1 90 ? -5.881 17.836 0.347 1.00 0.00 90 ASP A CA 6
ATOM 9284 C C . ASP A 1 90 ? -6.004 16.721 1.387 1.00 0.00 90 ASP A C 6
ATOM 9285 O O . ASP A 1 90 ? -6.993 15.990 1.405 1.00 0.00 90 ASP A O 6
ATOM 9294 N N . ALA A 1 91 ? -4.984 16.624 2.227 1.00 0.00 91 ALA A N 6
ATOM 9295 C CA . ALA A 1 91 ? -4.965 15.610 3.268 1.00 0.00 91 ALA A CA 6
ATOM 9296 C C . ALA A 1 91 ? -3.943 16.002 4.337 1.00 0.00 91 ALA A C 6
ATOM 9297 O O . ALA A 1 91 ? -2.879 16.530 4.019 1.00 0.00 91 ALA A O 6
ATOM 9304 N N . LYS A 1 92 ? -4.301 15.726 5.582 1.00 0.00 92 LYS A N 6
ATOM 9305 C CA . LYS A 1 92 ? -3.428 16.043 6.700 1.00 0.00 92 LYS A CA 6
ATOM 9306 C C . LYS A 1 92 ? -2.685 14.778 7.135 1.00 0.00 92 LYS A C 6
ATOM 9307 O O . LYS A 1 92 ? -3.230 13.678 7.062 1.00 0.00 92 LYS A O 6
ATOM 9326 N N . MET A 1 93 ? -1.452 14.978 7.578 1.00 0.00 93 MET A N 6
ATOM 9327 C CA . MET A 1 93 ? -0.629 13.867 8.025 1.00 0.00 93 MET A CA 6
ATOM 9328 C C . MET A 1 93 ? 0.607 14.368 8.774 1.00 0.00 93 MET A C 6
ATOM 9329 O O . MET A 1 93 ? 0.863 13.954 9.904 1.00 0.00 93 MET A O 6
ATOM 9343 N N . SER A 1 94 ? 1.342 15.251 8.115 1.00 0.00 94 SER A N 6
ATOM 9344 C CA . SER A 1 94 ? 2.545 15.813 8.704 1.00 0.00 94 SER A CA 6
ATOM 9345 C C . SER A 1 94 ? 3.039 16.992 7.864 1.00 0.00 94 SER A C 6
ATOM 9346 O O . SER A 1 94 ? 3.169 18.106 8.368 1.00 0.00 94 SER A O 6
ATOM 9354 N N . GLU A 1 95 ? 3.299 16.706 6.596 1.00 0.00 95 GLU A N 6
ATOM 9355 C CA . GLU A 1 95 ? 3.775 17.730 5.681 1.00 0.00 95 GLU A CA 6
ATOM 9356 C C . GLU A 1 95 ? 3.901 17.160 4.267 1.00 0.00 95 GLU A C 6
ATOM 9357 O O . GLU A 1 95 ? 3.926 15.944 4.084 1.00 0.00 95 GLU A O 6
ATOM 9369 N N . ALA A 1 96 ? 3.977 18.066 3.303 1.00 0.00 96 ALA A N 6
ATOM 9370 C CA . ALA A 1 96 ? 4.099 17.668 1.911 1.00 0.00 96 ALA A CA 6
ATOM 9371 C C . ALA A 1 96 ? 5.219 18.476 1.251 1.00 0.00 96 ALA A C 6
ATOM 9372 O O . ALA A 1 96 ? 6.206 17.910 0.785 1.00 0.00 96 ALA A O 6
ATOM 9379 N N . ARG A 1 97 ? 5.027 19.787 1.232 1.00 0.00 97 ARG A N 6
ATOM 9380 C CA . ARG A 1 97 ? 6.008 20.679 0.637 1.00 0.00 97 ARG A CA 6
ATOM 9381 C C . ARG A 1 97 ? 6.525 20.096 -0.679 1.00 0.00 97 ARG A C 6
ATOM 9382 O O . ARG A 1 97 ? 7.540 19.401 -0.699 1.00 0.00 97 ARG A O 6
ATOM 9403 N N . SER A 1 98 ? 5.804 20.401 -1.748 1.00 0.00 98 SER A N 6
ATOM 9404 C CA . SER A 1 98 ? 6.177 19.916 -3.066 1.00 0.00 98 SER A CA 6
ATOM 9405 C C . SER A 1 98 ? 5.812 20.954 -4.129 1.00 0.00 98 SER A C 6
ATOM 9406 O O . SER A 1 98 ? 4.948 21.800 -3.904 1.00 0.00 98 SER A O 6
ATOM 9414 N N . SER A 1 99 ? 6.488 20.856 -5.264 1.00 0.00 99 SER A N 6
ATOM 9415 C CA . SER A 1 99 ? 6.245 21.776 -6.361 1.00 0.00 99 SER A CA 6
ATOM 9416 C C . SER A 1 99 ? 6.631 23.198 -5.948 1.00 0.00 99 SER A C 6
ATOM 9417 O O . SER A 1 99 ? 6.499 23.566 -4.782 1.00 0.00 99 SER A O 6
ATOM 9425 N N . GLY A 1 100 ? 7.100 23.958 -6.926 1.00 0.00 100 GLY A N 6
ATOM 9426 C CA . GLY A 1 100 ? 7.506 25.331 -6.679 1.00 0.00 100 GLY A CA 6
ATOM 9427 C C . GLY A 1 100 ? 6.482 26.316 -7.246 1.00 0.00 100 GLY A C 6
ATOM 9428 O O . GLY A 1 100 ? 5.594 26.774 -6.529 1.00 0.00 100 GLY A O 6
ATOM 9432 N N . PRO A 1 101 ? 6.645 26.621 -8.561 1.00 0.00 101 PRO A N 6
ATOM 9433 C CA . PRO A 1 101 ? 5.746 27.543 -9.232 1.00 0.00 101 PRO A CA 6
ATOM 9434 C C . PRO A 1 101 ? 4.395 26.883 -9.517 1.00 0.00 101 PRO A C 6
ATOM 9435 O O . PRO A 1 101 ? 4.202 25.705 -9.222 1.00 0.00 101 PRO A O 6
ATOM 9446 N N . SER A 1 102 ? 3.496 27.671 -10.088 1.00 0.00 102 SER A N 6
ATOM 9447 C CA . SER A 1 102 ? 2.169 27.177 -10.415 1.00 0.00 102 SER A CA 6
ATOM 9448 C C . SER A 1 102 ? 1.441 28.186 -11.306 1.00 0.00 102 SER A C 6
ATOM 9449 O O . SER A 1 102 ? 1.899 29.315 -11.474 1.00 0.00 102 SER A O 6
ATOM 9457 N N . SER A 1 103 ? 0.318 27.743 -11.852 1.00 0.00 103 SER A N 6
ATOM 9458 C CA . SER A 1 103 ? -0.478 28.593 -12.720 1.00 0.00 103 SER A CA 6
ATOM 9459 C C . SER A 1 103 ? -0.786 29.917 -12.018 1.00 0.00 103 SER A C 6
ATOM 9460 O O . SER A 1 103 ? -0.579 30.047 -10.812 1.00 0.00 103 SER A O 6
ATOM 9468 N N . GLY A 1 104 ? -1.275 30.867 -12.802 1.00 0.00 104 GLY A N 6
ATOM 9469 C CA . GLY A 1 104 ? -1.614 32.176 -12.270 1.00 0.00 104 GLY A CA 6
ATOM 9470 C C . GLY A 1 104 ? -0.359 33.030 -12.077 1.00 0.00 104 GLY A C 6
ATOM 9471 O O . GLY A 1 104 ? 0.719 32.672 -12.550 1.00 0.00 104 GLY A O 6
ATOM 9475 N N . GLY A 1 1 ? 22.173 -16.088 3.698 1.00 0.00 1 GLY A N 7
ATOM 9476 C CA . GLY A 1 1 ? 20.994 -16.763 3.183 1.00 0.00 1 GLY A CA 7
ATOM 9477 C C . GLY A 1 1 ? 20.340 -17.627 4.263 1.00 0.00 1 GLY A C 7
ATOM 9478 O O . GLY A 1 1 ? 20.989 -18.003 5.238 1.00 0.00 1 GLY A O 7
ATOM 9482 N N . SER A 1 2 ? 19.065 -17.917 4.053 1.00 0.00 2 SER A N 7
ATOM 9483 C CA . SER A 1 2 ? 18.317 -18.730 4.996 1.00 0.00 2 SER A CA 7
ATOM 9484 C C . SER A 1 2 ? 16.878 -18.907 4.509 1.00 0.00 2 SER A C 7
ATOM 9485 O O . SER A 1 2 ? 16.211 -17.933 4.163 1.00 0.00 2 SER A O 7
ATOM 9493 N N . SER A 1 3 ? 16.440 -20.158 4.496 1.00 0.00 3 SER A N 7
ATOM 9494 C CA . SER A 1 3 ? 15.093 -20.476 4.056 1.00 0.00 3 SER A CA 7
ATOM 9495 C C . SER A 1 3 ? 14.728 -21.902 4.473 1.00 0.00 3 SER A C 7
ATOM 9496 O O . SER A 1 3 ? 15.584 -22.655 4.936 1.00 0.00 3 SER A O 7
ATOM 9504 N N . GLY A 1 4 ? 13.457 -22.231 4.293 1.00 0.00 4 GLY A N 7
ATOM 9505 C CA . GLY A 1 4 ? 12.970 -23.553 4.644 1.00 0.00 4 GLY A CA 7
ATOM 9506 C C . GLY A 1 4 ? 12.086 -24.125 3.534 1.00 0.00 4 GLY A C 7
ATOM 9507 O O . GLY A 1 4 ? 12.195 -23.718 2.378 1.00 0.00 4 GLY A O 7
ATOM 9511 N N . SER A 1 5 ? 11.230 -25.058 3.924 1.00 0.00 5 SER A N 7
ATOM 9512 C CA . SER A 1 5 ? 10.328 -25.689 2.976 1.00 0.00 5 SER A CA 7
ATOM 9513 C C . SER A 1 5 ? 9.345 -26.600 3.715 1.00 0.00 5 SER A C 7
ATOM 9514 O O . SER A 1 5 ? 9.675 -27.154 4.762 1.00 0.00 5 SER A O 7
ATOM 9522 N N . SER A 1 6 ? 8.158 -26.727 3.140 1.00 0.00 6 SER A N 7
ATOM 9523 C CA . SER A 1 6 ? 7.126 -27.561 3.732 1.00 0.00 6 SER A CA 7
ATOM 9524 C C . SER A 1 6 ? 5.984 -27.766 2.735 1.00 0.00 6 SER A C 7
ATOM 9525 O O . SER A 1 6 ? 5.884 -27.045 1.743 1.00 0.00 6 SER A O 7
ATOM 9533 N N . GLY A 1 7 ? 5.151 -28.752 3.032 1.00 0.00 7 GLY A N 7
ATOM 9534 C CA . GLY A 1 7 ? 4.019 -29.061 2.174 1.00 0.00 7 GLY A CA 7
ATOM 9535 C C . GLY A 1 7 ? 2.725 -29.153 2.985 1.00 0.00 7 GLY A C 7
ATOM 9536 O O . GLY A 1 7 ? 2.514 -28.376 3.915 1.00 0.00 7 GLY A O 7
ATOM 9540 N N . ASP A 1 8 ? 1.892 -30.110 2.603 1.00 0.00 8 ASP A N 7
ATOM 9541 C CA . ASP A 1 8 ? 0.625 -30.314 3.283 1.00 0.00 8 ASP A CA 7
ATOM 9542 C C . ASP A 1 8 ? -0.210 -29.035 3.191 1.00 0.00 8 ASP A C 7
ATOM 9543 O O . ASP A 1 8 ? 0.297 -27.985 2.800 1.00 0.00 8 ASP A O 7
ATOM 9552 N N . GLN A 1 9 ? -1.477 -29.166 3.558 1.00 0.00 9 GLN A N 7
ATOM 9553 C CA . GLN A 1 9 ? -2.387 -28.034 3.522 1.00 0.00 9 GLN A CA 7
ATOM 9554 C C . GLN A 1 9 ? -1.778 -26.840 4.260 1.00 0.00 9 GLN A C 7
ATOM 9555 O O . GLN A 1 9 ? -0.807 -26.992 4.999 1.00 0.00 9 GLN A O 7
ATOM 9569 N N . GLU A 1 10 ? -2.375 -25.678 4.035 1.00 0.00 10 GLU A N 7
ATOM 9570 C CA . GLU A 1 10 ? -1.904 -24.459 4.669 1.00 0.00 10 GLU A CA 7
ATOM 9571 C C . GLU A 1 10 ? -3.071 -23.717 5.324 1.00 0.00 10 GLU A C 7
ATOM 9572 O O . GLU A 1 10 ? -4.003 -23.293 4.643 1.00 0.00 10 GLU A O 7
ATOM 9584 N N . VAL A 1 11 ? -2.981 -23.582 6.640 1.00 0.00 11 VAL A N 7
ATOM 9585 C CA . VAL A 1 11 ? -4.017 -22.899 7.394 1.00 0.00 11 VAL A CA 7
ATOM 9586 C C . VAL A 1 11 ? -3.377 -21.819 8.269 1.00 0.00 11 VAL A C 7
ATOM 9587 O O . VAL A 1 11 ? -3.614 -20.629 8.066 1.00 0.00 11 VAL A O 7
ATOM 9600 N N . ARG A 1 12 ? -2.577 -22.272 9.223 1.00 0.00 12 ARG A N 7
ATOM 9601 C CA . ARG A 1 12 ? -1.901 -21.360 10.129 1.00 0.00 12 ARG A CA 7
ATOM 9602 C C . ARG A 1 12 ? -0.950 -20.447 9.352 1.00 0.00 12 ARG A C 7
ATOM 9603 O O . ARG A 1 12 ? -0.972 -19.230 9.525 1.00 0.00 12 ARG A O 7
ATOM 9624 N N . LEU A 1 13 ? -0.137 -21.071 8.512 1.00 0.00 13 LEU A N 7
ATOM 9625 C CA . LEU A 1 13 ? 0.820 -20.331 7.707 1.00 0.00 13 LEU A CA 7
ATOM 9626 C C . LEU A 1 13 ? 1.842 -19.660 8.627 1.00 0.00 13 LEU A C 7
ATOM 9627 O O . LEU A 1 13 ? 2.963 -20.146 8.774 1.00 0.00 13 LEU A O 7
ATOM 9643 N N . GLU A 1 14 ? 1.419 -18.555 9.223 1.00 0.00 14 GLU A N 7
ATOM 9644 C CA . GLU A 1 14 ? 2.284 -17.813 10.125 1.00 0.00 14 GLU A CA 7
ATOM 9645 C C . GLU A 1 14 ? 3.204 -16.883 9.332 1.00 0.00 14 GLU A C 7
ATOM 9646 O O . GLU A 1 14 ? 3.304 -15.695 9.637 1.00 0.00 14 GLU A O 7
ATOM 9658 N N . ASN A 1 15 ? 3.853 -17.458 8.330 1.00 0.00 15 ASN A N 7
ATOM 9659 C CA . ASN A 1 15 ? 4.761 -16.695 7.491 1.00 0.00 15 ASN A CA 7
ATOM 9660 C C . ASN A 1 15 ? 4.154 -15.320 7.208 1.00 0.00 15 ASN A C 7
ATOM 9661 O O . ASN A 1 15 ? 2.943 -15.136 7.325 1.00 0.00 15 ASN A O 7
ATOM 9672 N N . ARG A 1 16 ? 5.023 -14.389 6.842 1.00 0.00 16 ARG A N 7
ATOM 9673 C CA . ARG A 1 16 ? 4.587 -13.035 6.541 1.00 0.00 16 ARG A CA 7
ATOM 9674 C C . ARG A 1 16 ? 5.542 -12.380 5.541 1.00 0.00 16 ARG A C 7
ATOM 9675 O O . ARG A 1 16 ? 6.758 -12.432 5.713 1.00 0.00 16 ARG A O 7
ATOM 9696 N N . ILE A 1 17 ? 4.954 -11.779 4.517 1.00 0.00 17 ILE A N 7
ATOM 9697 C CA . ILE A 1 17 ? 5.737 -11.114 3.489 1.00 0.00 17 ILE A CA 7
ATOM 9698 C C . ILE A 1 17 ? 5.720 -9.605 3.738 1.00 0.00 17 ILE A C 7
ATOM 9699 O O . ILE A 1 17 ? 4.744 -9.069 4.260 1.00 0.00 17 ILE A O 7
ATOM 9715 N N . THR A 1 18 ? 6.813 -8.962 3.352 1.00 0.00 18 THR A N 7
ATOM 9716 C CA . THR A 1 18 ? 6.936 -7.525 3.527 1.00 0.00 18 THR A CA 7
ATOM 9717 C C . THR A 1 18 ? 7.315 -6.857 2.203 1.00 0.00 18 THR A C 7
ATOM 9718 O O . THR A 1 18 ? 7.861 -7.505 1.311 1.00 0.00 18 THR A O 7
ATOM 9729 N N . PHE A 1 19 ? 7.010 -5.571 2.117 1.00 0.00 19 PHE A N 7
ATOM 9730 C CA . PHE A 1 19 ? 7.312 -4.809 0.917 1.00 0.00 19 PHE A CA 7
ATOM 9731 C C . PHE A 1 19 ? 7.461 -3.320 1.237 1.00 0.00 19 PHE A C 7
ATOM 9732 O O . PHE A 1 19 ? 7.036 -2.863 2.297 1.00 0.00 19 PHE A O 7
ATOM 9749 N N . GLN A 1 20 ? 8.067 -2.604 0.300 1.00 0.00 20 GLN A N 7
ATOM 9750 C CA . GLN A 1 20 ? 8.277 -1.176 0.468 1.00 0.00 20 GLN A CA 7
ATOM 9751 C C . GLN A 1 20 ? 7.237 -0.389 -0.331 1.00 0.00 20 GLN A C 7
ATOM 9752 O O . GLN A 1 20 ? 6.708 -0.883 -1.325 1.00 0.00 20 GLN A O 7
ATOM 9766 N N . LEU A 1 21 ? 6.975 0.824 0.134 1.00 0.00 21 LEU A N 7
ATOM 9767 C CA . LEU A 1 21 ? 6.008 1.685 -0.525 1.00 0.00 21 LEU A CA 7
ATOM 9768 C C . LEU A 1 21 ? 6.651 3.043 -0.811 1.00 0.00 21 LEU A C 7
ATOM 9769 O O . LEU A 1 21 ? 7.493 3.509 -0.044 1.00 0.00 21 LEU A O 7
ATOM 9785 N N . GLU A 1 22 ? 6.232 3.640 -1.917 1.00 0.00 22 GLU A N 7
ATOM 9786 C CA . GLU A 1 22 ? 6.757 4.936 -2.313 1.00 0.00 22 GLU A CA 7
ATOM 9787 C C . GLU A 1 22 ? 5.726 6.033 -2.040 1.00 0.00 22 GLU A C 7
ATOM 9788 O O . GLU A 1 22 ? 4.688 6.091 -2.696 1.00 0.00 22 GLU A O 7
ATOM 9800 N N . LEU A 1 23 ? 6.049 6.875 -1.069 1.00 0.00 23 LEU A N 7
ATOM 9801 C CA . LEU A 1 23 ? 5.164 7.967 -0.701 1.00 0.00 23 LEU A CA 7
ATOM 9802 C C . LEU A 1 23 ? 5.349 9.123 -1.686 1.00 0.00 23 LEU A C 7
ATOM 9803 O O . LEU A 1 23 ? 5.996 10.118 -1.366 1.00 0.00 23 LEU A O 7
ATOM 9819 N N . VAL A 1 24 ? 4.769 8.951 -2.865 1.00 0.00 24 VAL A N 7
ATOM 9820 C CA . VAL A 1 24 ? 4.862 9.968 -3.899 1.00 0.00 24 VAL A CA 7
ATOM 9821 C C . VAL A 1 24 ? 4.386 11.308 -3.335 1.00 0.00 24 VAL A C 7
ATOM 9822 O O . VAL A 1 24 ? 3.213 11.464 -3.002 1.00 0.00 24 VAL A O 7
ATOM 9835 N N . GLY A 1 25 ? 5.323 12.241 -3.246 1.00 0.00 25 GLY A N 7
ATOM 9836 C CA . GLY A 1 25 ? 5.014 13.563 -2.728 1.00 0.00 25 GLY A CA 7
ATOM 9837 C C . GLY A 1 25 ? 5.780 13.837 -1.432 1.00 0.00 25 GLY A C 7
ATOM 9838 O O . GLY A 1 25 ? 6.275 14.943 -1.221 1.00 0.00 25 GLY A O 7
ATOM 9842 N N . LEU A 1 26 ? 5.854 12.810 -0.598 1.00 0.00 26 LEU A N 7
ATOM 9843 C CA . LEU A 1 26 ? 6.552 12.926 0.672 1.00 0.00 26 LEU A CA 7
ATOM 9844 C C . LEU A 1 26 ? 8.050 12.710 0.447 1.00 0.00 26 LEU A C 7
ATOM 9845 O O . LEU A 1 26 ? 8.874 13.224 1.202 1.00 0.00 26 LEU A O 7
ATOM 9861 N N . GLU A 1 27 ? 8.356 11.950 -0.594 1.00 0.00 27 GLU A N 7
ATOM 9862 C CA . GLU A 1 27 ? 9.740 11.660 -0.927 1.00 0.00 27 GLU A CA 7
ATOM 9863 C C . GLU A 1 27 ? 10.370 10.770 0.147 1.00 0.00 27 GLU A C 7
ATOM 9864 O O . GLU A 1 27 ? 11.214 11.224 0.918 1.00 0.00 27 GLU A O 7
ATOM 9876 N N . ARG A 1 28 ? 9.934 9.519 0.164 1.00 0.00 28 ARG A N 7
ATOM 9877 C CA . ARG A 1 28 ? 10.444 8.562 1.131 1.00 0.00 28 ARG A CA 7
ATOM 9878 C C . ARG A 1 28 ? 9.908 7.162 0.825 1.00 0.00 28 ARG A C 7
ATOM 9879 O O . ARG A 1 28 ? 8.906 7.016 0.126 1.00 0.00 28 ARG A O 7
ATOM 9900 N N . VAL A 1 29 ? 10.598 6.168 1.364 1.00 0.00 29 VAL A N 7
ATOM 9901 C CA . VAL A 1 29 ? 10.203 4.784 1.158 1.00 0.00 29 VAL A CA 7
ATOM 9902 C C . VAL A 1 29 ? 9.815 4.164 2.502 1.00 0.00 29 VAL A C 7
ATOM 9903 O O . VAL A 1 29 ? 10.602 4.178 3.447 1.00 0.00 29 VAL A O 7
ATOM 9916 N N . VAL A 1 30 ? 8.602 3.633 2.543 1.00 0.00 30 VAL A N 7
ATOM 9917 C CA . VAL A 1 30 ? 8.099 3.009 3.755 1.00 0.00 30 VAL A CA 7
ATOM 9918 C C . VAL A 1 30 ? 8.009 1.496 3.544 1.00 0.00 30 VAL A C 7
ATOM 9919 O O . VAL A 1 30 ? 8.038 1.021 2.410 1.00 0.00 30 VAL A O 7
ATOM 9932 N N . ARG A 1 31 ? 7.901 0.781 4.655 1.00 0.00 31 ARG A N 7
ATOM 9933 C CA . ARG A 1 31 ? 7.806 -0.668 4.606 1.00 0.00 31 ARG A CA 7
ATOM 9934 C C . ARG A 1 31 ? 6.482 -1.134 5.214 1.00 0.00 31 ARG A C 7
ATOM 9935 O O . ARG A 1 31 ? 5.965 -0.509 6.139 1.00 0.00 31 ARG A O 7
ATOM 9956 N N . ILE A 1 32 ? 5.970 -2.228 4.670 1.00 0.00 32 ILE A N 7
ATOM 9957 C CA . ILE A 1 32 ? 4.716 -2.785 5.147 1.00 0.00 32 ILE A CA 7
ATOM 9958 C C . ILE A 1 32 ? 4.878 -4.293 5.354 1.00 0.00 32 ILE A C 7
ATOM 9959 O O . ILE A 1 32 ? 5.459 -4.979 4.514 1.00 0.00 32 ILE A O 7
ATOM 9975 N N . SER A 1 33 ? 4.354 -4.764 6.475 1.00 0.00 33 SER A N 7
ATOM 9976 C CA . SER A 1 33 ? 4.433 -6.177 6.803 1.00 0.00 33 SER A CA 7
ATOM 9977 C C . SER A 1 33 ? 3.028 -6.748 7.003 1.00 0.00 33 SER A C 7
ATOM 9978 O O . SER A 1 33 ? 2.202 -6.146 7.687 1.00 0.00 33 SER A O 7
ATOM 9986 N N . ALA A 1 34 ? 2.800 -7.902 6.393 1.00 0.00 34 ALA A N 7
ATOM 9987 C CA . ALA A 1 34 ? 1.509 -8.560 6.496 1.00 0.00 34 ALA A CA 7
ATOM 9988 C C . ALA A 1 34 ? 1.572 -9.912 5.781 1.00 0.00 34 ALA A C 7
ATOM 9989 O O . ALA A 1 34 ? 2.402 -10.112 4.896 1.00 0.00 34 ALA A O 7
ATOM 9996 N N . LYS A 1 35 ? 0.684 -10.805 6.193 1.00 0.00 35 LYS A N 7
ATOM 9997 C CA . LYS A 1 35 ? 0.629 -12.132 5.603 1.00 0.00 35 LYS A CA 7
ATOM 9998 C C . LYS A 1 35 ? 0.540 -12.005 4.081 1.00 0.00 35 LYS A C 7
ATOM 9999 O O . LYS A 1 35 ? 0.021 -11.016 3.565 1.00 0.00 35 LYS A O 7
ATOM 10018 N N . PRO A 1 36 ? 1.068 -13.048 3.386 1.00 0.00 36 PRO A N 7
ATOM 10019 C CA . PRO A 1 36 ? 1.054 -13.063 1.933 1.00 0.00 36 PRO A CA 7
ATOM 10020 C C . PRO A 1 36 ? -0.346 -13.374 1.401 1.00 0.00 36 PRO A C 7
ATOM 10021 O O . PRO A 1 36 ? -0.925 -12.578 0.663 1.00 0.00 36 PRO A O 7
ATOM 10032 N N . THR A 1 37 ? -0.852 -14.532 1.798 1.00 0.00 37 THR A N 7
ATOM 10033 C CA . THR A 1 37 ? -2.174 -14.958 1.371 1.00 0.00 37 THR A CA 7
ATOM 10034 C C . THR A 1 37 ? -3.132 -13.766 1.334 1.00 0.00 37 THR A C 7
ATOM 10035 O O . THR A 1 37 ? -3.825 -13.553 0.341 1.00 0.00 37 THR A O 7
ATOM 10046 N N . LYS A 1 38 ? -3.140 -13.020 2.429 1.00 0.00 38 LYS A N 7
ATOM 10047 C CA . LYS A 1 38 ? -4.001 -11.854 2.534 1.00 0.00 38 LYS A CA 7
ATOM 10048 C C . LYS A 1 38 ? -3.924 -11.050 1.235 1.00 0.00 38 LYS A C 7
ATOM 10049 O O . LYS A 1 38 ? -3.019 -11.253 0.428 1.00 0.00 38 LYS A O 7
ATOM 10068 N N . ARG A 1 39 ? -4.887 -10.153 1.074 1.00 0.00 39 ARG A N 7
ATOM 10069 C CA . ARG A 1 39 ? -4.939 -9.317 -0.113 1.00 0.00 39 ARG A CA 7
ATOM 10070 C C . ARG A 1 39 ? -4.189 -8.006 0.128 1.00 0.00 39 ARG A C 7
ATOM 10071 O O . ARG A 1 39 ? -3.661 -7.779 1.215 1.00 0.00 39 ARG A O 7
ATOM 10092 N N . LEU A 1 40 ? -4.166 -7.176 -0.905 1.00 0.00 40 LEU A N 7
ATOM 10093 C CA . LEU A 1 40 ? -3.489 -5.894 -0.820 1.00 0.00 40 LEU A CA 7
ATOM 10094 C C . LEU A 1 40 ? -4.362 -4.912 -0.036 1.00 0.00 40 LEU A C 7
ATOM 10095 O O . LEU A 1 40 ? -3.854 -3.967 0.566 1.00 0.00 40 LEU A O 7
ATOM 10111 N N . GLN A 1 41 ? -5.661 -5.170 -0.068 1.00 0.00 41 GLN A N 7
ATOM 10112 C CA . GLN A 1 41 ? -6.610 -4.321 0.632 1.00 0.00 41 GLN A CA 7
ATOM 10113 C C . GLN A 1 41 ? -6.741 -4.762 2.091 1.00 0.00 41 GLN A C 7
ATOM 10114 O O . GLN A 1 41 ? -6.811 -3.928 2.993 1.00 0.00 41 GLN A O 7
ATOM 10128 N N . GLU A 1 42 ? -6.772 -6.074 2.279 1.00 0.00 42 GLU A N 7
ATOM 10129 C CA . GLU A 1 42 ? -6.894 -6.636 3.613 1.00 0.00 42 GLU A CA 7
ATOM 10130 C C . GLU A 1 42 ? -5.590 -6.445 4.391 1.00 0.00 42 GLU A C 7
ATOM 10131 O O . GLU A 1 42 ? -5.597 -6.405 5.620 1.00 0.00 42 GLU A O 7
ATOM 10143 N N . ALA A 1 43 ? -4.503 -6.331 3.642 1.00 0.00 43 ALA A N 7
ATOM 10144 C CA . ALA A 1 43 ? -3.195 -6.145 4.246 1.00 0.00 43 ALA A CA 7
ATOM 10145 C C . ALA A 1 43 ? -2.957 -4.653 4.487 1.00 0.00 43 ALA A C 7
ATOM 10146 O O . ALA A 1 43 ? -2.188 -4.278 5.371 1.00 0.00 43 ALA A O 7
ATOM 10153 N N . LEU A 1 44 ? -3.631 -3.842 3.685 1.00 0.00 44 LEU A N 7
ATOM 10154 C CA . LEU A 1 44 ? -3.502 -2.399 3.799 1.00 0.00 44 LEU A CA 7
ATOM 10155 C C . LEU A 1 44 ? -4.643 -1.857 4.663 1.00 0.00 44 LEU A C 7
ATOM 10156 O O . LEU A 1 44 ? -4.588 -0.719 5.127 1.00 0.00 44 LEU A O 7
ATOM 10172 N N . GLN A 1 45 ? -5.650 -2.697 4.852 1.00 0.00 45 GLN A N 7
ATOM 10173 C CA . GLN A 1 45 ? -6.802 -2.316 5.651 1.00 0.00 45 GLN A CA 7
ATOM 10174 C C . GLN A 1 45 ? -6.354 -1.833 7.032 1.00 0.00 45 GLN A C 7
ATOM 10175 O O . GLN A 1 45 ? -6.767 -0.767 7.486 1.00 0.00 45 GLN A O 7
ATOM 10189 N N . PRO A 1 46 ? -5.491 -2.663 7.679 1.00 0.00 46 PRO A N 7
ATOM 10190 C CA . PRO A 1 46 ? -4.982 -2.332 8.999 1.00 0.00 46 PRO A CA 7
ATOM 10191 C C . PRO A 1 46 ? -3.920 -1.234 8.918 1.00 0.00 46 PRO A C 7
ATOM 10192 O O . PRO A 1 46 ? -3.412 -0.779 9.941 1.00 0.00 46 PRO A O 7
ATOM 10203 N N . ILE A 1 47 ? -3.614 -0.840 7.690 1.00 0.00 47 ILE A N 7
ATOM 10204 C CA . ILE A 1 47 ? -2.621 0.195 7.461 1.00 0.00 47 ILE A CA 7
ATOM 10205 C C . ILE A 1 47 ? -3.330 1.523 7.185 1.00 0.00 47 ILE A C 7
ATOM 10206 O O . ILE A 1 47 ? -2.962 2.555 7.745 1.00 0.00 47 ILE A O 7
ATOM 10222 N N . LEU A 1 48 ? -4.332 1.454 6.322 1.00 0.00 48 LEU A N 7
ATOM 10223 C CA . LEU A 1 48 ? -5.095 2.638 5.965 1.00 0.00 48 LEU A CA 7
ATOM 10224 C C . LEU A 1 48 ? -5.900 3.107 7.179 1.00 0.00 48 LEU A C 7
ATOM 10225 O O . LEU A 1 48 ? -6.044 4.307 7.407 1.00 0.00 48 LEU A O 7
ATOM 10241 N N . ALA A 1 49 ? -6.402 2.135 7.927 1.00 0.00 49 ALA A N 7
ATOM 10242 C CA . ALA A 1 49 ? -7.188 2.433 9.112 1.00 0.00 49 ALA A CA 7
ATOM 10243 C C . ALA A 1 49 ? -6.282 3.057 10.176 1.00 0.00 49 ALA A C 7
ATOM 10244 O O . ALA A 1 49 ? -6.720 3.912 10.945 1.00 0.00 49 ALA A O 7
ATOM 10251 N N . LYS A 1 50 ? -5.036 2.607 10.185 1.00 0.00 50 LYS A N 7
ATOM 10252 C CA . LYS A 1 50 ? -4.065 3.111 11.141 1.00 0.00 50 LYS A CA 7
ATOM 10253 C C . LYS A 1 50 ? -3.381 4.350 10.562 1.00 0.00 50 LYS A C 7
ATOM 10254 O O . LYS A 1 50 ? -2.504 4.934 11.197 1.00 0.00 50 LYS A O 7
ATOM 10273 N N . HIS A 1 51 ? -3.808 4.717 9.362 1.00 0.00 51 HIS A N 7
ATOM 10274 C CA . HIS A 1 51 ? -3.248 5.877 8.690 1.00 0.00 51 HIS A CA 7
ATOM 10275 C C . HIS A 1 51 ? -4.373 6.837 8.301 1.00 0.00 51 HIS A C 7
ATOM 10276 O O . HIS A 1 51 ? -4.142 7.814 7.590 1.00 0.00 51 HIS A O 7
ATOM 10290 N N . GLY A 1 52 ? -5.567 6.526 8.784 1.00 0.00 52 GLY A N 7
ATOM 10291 C CA . GLY A 1 52 ? -6.729 7.350 8.496 1.00 0.00 52 GLY A CA 7
ATOM 10292 C C . GLY A 1 52 ? -6.969 7.451 6.988 1.00 0.00 52 GLY A C 7
ATOM 10293 O O . GLY A 1 52 ? -7.651 8.363 6.524 1.00 0.00 52 GLY A O 7
ATOM 10297 N N . LEU A 1 53 ? -6.394 6.502 6.264 1.00 0.00 53 LEU A N 7
ATOM 10298 C CA . LEU A 1 53 ? -6.536 6.473 4.819 1.00 0.00 53 LEU A CA 7
ATOM 10299 C C . LEU A 1 53 ? -7.715 5.572 4.445 1.00 0.00 53 LEU A C 7
ATOM 10300 O O . LEU A 1 53 ? -8.494 5.172 5.309 1.00 0.00 53 LEU A O 7
ATOM 10316 N N . SER A 1 54 ? -7.809 5.279 3.156 1.00 0.00 54 SER A N 7
ATOM 10317 C CA . SER A 1 54 ? -8.880 4.433 2.657 1.00 0.00 54 SER A CA 7
ATOM 10318 C C . SER A 1 54 ? -8.426 3.707 1.390 1.00 0.00 54 SER A C 7
ATOM 10319 O O . SER A 1 54 ? -7.434 4.091 0.772 1.00 0.00 54 SER A O 7
ATOM 10327 N N . LEU A 1 55 ? -9.174 2.671 1.040 1.00 0.00 55 LEU A N 7
ATOM 10328 C CA . LEU A 1 55 ? -8.860 1.887 -0.143 1.00 0.00 55 LEU A CA 7
ATOM 10329 C C . LEU A 1 55 ? -9.417 2.595 -1.380 1.00 0.00 55 LEU A C 7
ATOM 10330 O O . LEU A 1 55 ? -8.959 2.354 -2.496 1.00 0.00 55 LEU A O 7
ATOM 10346 N N . ASP A 1 56 ? -10.397 3.454 -1.141 1.00 0.00 56 ASP A N 7
ATOM 10347 C CA . ASP A 1 56 ? -11.021 4.198 -2.222 1.00 0.00 56 ASP A CA 7
ATOM 10348 C C . ASP A 1 56 ? -10.464 5.623 -2.242 1.00 0.00 56 ASP A C 7
ATOM 10349 O O . ASP A 1 56 ? -11.050 6.513 -2.855 1.00 0.00 56 ASP A O 7
ATOM 10358 N N . GLN A 1 57 ? -9.339 5.794 -1.563 1.00 0.00 57 GLN A N 7
ATOM 10359 C CA . GLN A 1 57 ? -8.697 7.096 -1.495 1.00 0.00 57 GLN A CA 7
ATOM 10360 C C . GLN A 1 57 ? -7.303 7.034 -2.122 1.00 0.00 57 GLN A C 7
ATOM 10361 O O . GLN A 1 57 ? -7.008 7.770 -3.062 1.00 0.00 57 GLN A O 7
ATOM 10375 N N . VAL A 1 58 ? -6.483 6.149 -1.575 1.00 0.00 58 VAL A N 7
ATOM 10376 C CA . VAL A 1 58 ? -5.127 5.980 -2.069 1.00 0.00 58 VAL A CA 7
ATOM 10377 C C . VAL A 1 58 ? -5.144 5.062 -3.293 1.00 0.00 58 VAL A C 7
ATOM 10378 O O . VAL A 1 58 ? -6.016 4.203 -3.416 1.00 0.00 58 VAL A O 7
ATOM 10391 N N . VAL A 1 59 ? -4.171 5.275 -4.167 1.00 0.00 59 VAL A N 7
ATOM 10392 C CA . VAL A 1 59 ? -4.064 4.477 -5.377 1.00 0.00 59 VAL A CA 7
ATOM 10393 C C . VAL A 1 59 ? -2.690 3.805 -5.419 1.00 0.00 59 VAL A C 7
ATOM 10394 O O . VAL A 1 59 ? -1.668 4.480 -5.527 1.00 0.00 59 VAL A O 7
ATOM 10407 N N . LEU A 1 60 ? -2.711 2.483 -5.331 1.00 0.00 60 LEU A N 7
ATOM 10408 C CA . LEU A 1 60 ? -1.480 1.712 -5.358 1.00 0.00 60 LEU A CA 7
ATOM 10409 C C . LEU A 1 60 ? -1.211 1.238 -6.788 1.00 0.00 60 LEU A C 7
ATOM 10410 O O . LEU A 1 60 ? -2.125 0.798 -7.482 1.00 0.00 60 LEU A O 7
ATOM 10426 N N . HIS A 1 61 ? 0.049 1.345 -7.185 1.00 0.00 61 HIS A N 7
ATOM 10427 C CA . HIS A 1 61 ? 0.450 0.933 -8.520 1.00 0.00 61 HIS A CA 7
ATOM 10428 C C . HIS A 1 61 ? 1.966 1.075 -8.667 1.00 0.00 61 HIS A C 7
ATOM 10429 O O . HIS A 1 61 ? 2.514 2.157 -8.464 1.00 0.00 61 HIS A O 7
ATOM 10443 N N . ARG A 1 62 ? 2.601 -0.033 -9.018 1.00 0.00 62 ARG A N 7
ATOM 10444 C CA . ARG A 1 62 ? 4.043 -0.046 -9.195 1.00 0.00 62 ARG A CA 7
ATOM 10445 C C . ARG A 1 62 ? 4.499 1.218 -9.926 1.00 0.00 62 ARG A C 7
ATOM 10446 O O . ARG A 1 62 ? 3.707 1.863 -10.611 1.00 0.00 62 ARG A O 7
ATOM 10467 N N . PRO A 1 63 ? 5.809 1.542 -9.751 1.00 0.00 63 PRO A N 7
ATOM 10468 C CA . PRO A 1 63 ? 6.380 2.718 -10.386 1.00 0.00 63 PRO A CA 7
ATOM 10469 C C . PRO A 1 63 ? 6.603 2.479 -11.881 1.00 0.00 63 PRO A C 7
ATOM 10470 O O . PRO A 1 63 ? 7.521 1.758 -12.268 1.00 0.00 63 PRO A O 7
ATOM 10481 N N . GLY A 1 64 ? 5.747 3.098 -12.681 1.00 0.00 64 GLY A N 7
ATOM 10482 C CA . GLY A 1 64 ? 5.840 2.962 -14.124 1.00 0.00 64 GLY A CA 7
ATOM 10483 C C . GLY A 1 64 ? 4.474 2.634 -14.733 1.00 0.00 64 GLY A C 7
ATOM 10484 O O . GLY A 1 64 ? 4.015 3.322 -15.643 1.00 0.00 64 GLY A O 7
ATOM 10488 N N . GLU A 1 65 ? 3.865 1.582 -14.205 1.00 0.00 65 GLU A N 7
ATOM 10489 C CA . GLU A 1 65 ? 2.562 1.154 -14.685 1.00 0.00 65 GLU A CA 7
ATOM 10490 C C . GLU A 1 65 ? 1.598 2.342 -14.732 1.00 0.00 65 GLU A C 7
ATOM 10491 O O . GLU A 1 65 ? 1.859 3.383 -14.132 1.00 0.00 65 GLU A O 7
ATOM 10503 N N . LYS A 1 66 ? 0.502 2.145 -15.451 1.00 0.00 66 LYS A N 7
ATOM 10504 C CA . LYS A 1 66 ? -0.502 3.186 -15.585 1.00 0.00 66 LYS A CA 7
ATOM 10505 C C . LYS A 1 66 ? -1.705 2.845 -14.703 1.00 0.00 66 LYS A C 7
ATOM 10506 O O . LYS A 1 66 ? -1.954 3.513 -13.701 1.00 0.00 66 LYS A O 7
ATOM 10525 N N . GLN A 1 67 ? -2.419 1.805 -15.109 1.00 0.00 67 GLN A N 7
ATOM 10526 C CA . GLN A 1 67 ? -3.590 1.366 -14.368 1.00 0.00 67 GLN A CA 7
ATOM 10527 C C . GLN A 1 67 ? -3.216 1.063 -12.916 1.00 0.00 67 GLN A C 7
ATOM 10528 O O . GLN A 1 67 ? -2.089 0.661 -12.632 1.00 0.00 67 GLN A O 7
ATOM 10542 N N . PRO A 1 68 ? -4.210 1.273 -12.011 1.00 0.00 68 PRO A N 7
ATOM 10543 C CA . PRO A 1 68 ? -3.997 1.027 -10.595 1.00 0.00 68 PRO A CA 7
ATOM 10544 C C . PRO A 1 68 ? -3.993 -0.473 -10.294 1.00 0.00 68 PRO A C 7
ATOM 10545 O O . PRO A 1 68 ? -4.918 -1.189 -10.675 1.00 0.00 68 PRO A O 7
ATOM 10556 N N . MET A 1 69 ? -2.941 -0.905 -9.614 1.00 0.00 69 MET A N 7
ATOM 10557 C CA . MET A 1 69 ? -2.804 -2.306 -9.257 1.00 0.00 69 MET A CA 7
ATOM 10558 C C . MET A 1 69 ? -3.881 -2.725 -8.254 1.00 0.00 69 MET A C 7
ATOM 10559 O O . MET A 1 69 ? -3.739 -2.496 -7.054 1.00 0.00 69 MET A O 7
ATOM 10573 N N . ASP A 1 70 ? -4.933 -3.331 -8.783 1.00 0.00 70 ASP A N 7
ATOM 10574 C CA . ASP A 1 70 ? -6.034 -3.784 -7.949 1.00 0.00 70 ASP A CA 7
ATOM 10575 C C . ASP A 1 70 ? -5.475 -4.385 -6.657 1.00 0.00 70 ASP A C 7
ATOM 10576 O O . ASP A 1 70 ? -4.380 -4.945 -6.652 1.00 0.00 70 ASP A O 7
ATOM 10585 N N . LEU A 1 71 ? -6.253 -4.247 -5.594 1.00 0.00 71 LEU A N 7
ATOM 10586 C CA . LEU A 1 71 ? -5.850 -4.769 -4.299 1.00 0.00 71 LEU A CA 7
ATOM 10587 C C . LEU A 1 71 ? -6.515 -6.129 -4.073 1.00 0.00 71 LEU A C 7
ATOM 10588 O O . LEU A 1 71 ? -6.671 -6.566 -2.934 1.00 0.00 71 LEU A O 7
ATOM 10604 N N . GLU A 1 72 ? -6.888 -6.760 -5.177 1.00 0.00 72 GLU A N 7
ATOM 10605 C CA . GLU A 1 72 ? -7.531 -8.061 -5.113 1.00 0.00 72 GLU A CA 7
ATOM 10606 C C . GLU A 1 72 ? -6.480 -9.171 -5.053 1.00 0.00 72 GLU A C 7
ATOM 10607 O O . GLU A 1 72 ? -6.776 -10.290 -4.636 1.00 0.00 72 GLU A O 7
ATOM 10619 N N . ASN A 1 73 ? -5.273 -8.823 -5.476 1.00 0.00 73 ASN A N 7
ATOM 10620 C CA . ASN A 1 73 ? -4.177 -9.776 -5.475 1.00 0.00 73 ASN A CA 7
ATOM 10621 C C . ASN A 1 73 ? -3.540 -9.814 -4.084 1.00 0.00 73 ASN A C 7
ATOM 10622 O O . ASN A 1 73 ? -3.579 -8.825 -3.353 1.00 0.00 73 ASN A O 7
ATOM 10633 N N . PRO A 1 74 ? -2.954 -10.995 -3.752 1.00 0.00 74 PRO A N 7
ATOM 10634 C CA . PRO A 1 74 ? -2.310 -11.175 -2.462 1.00 0.00 74 PRO A CA 7
ATOM 10635 C C . PRO A 1 74 ? -0.961 -10.453 -2.418 1.00 0.00 74 PRO A C 7
ATOM 10636 O O . PRO A 1 74 ? -0.197 -10.498 -3.381 1.00 0.00 74 PRO A O 7
ATOM 10647 N N . VAL A 1 75 ? -0.710 -9.806 -1.289 1.00 0.00 75 VAL A N 7
ATOM 10648 C CA . VAL A 1 75 ? 0.533 -9.076 -1.106 1.00 0.00 75 VAL A CA 7
ATOM 10649 C C . VAL A 1 75 ? 1.706 -9.958 -1.541 1.00 0.00 75 VAL A C 7
ATOM 10650 O O . VAL A 1 75 ? 2.754 -9.451 -1.938 1.00 0.00 75 VAL A O 7
ATOM 10663 N N . SER A 1 76 ? 1.489 -11.262 -1.451 1.00 0.00 76 SER A N 7
ATOM 10664 C CA . SER A 1 76 ? 2.515 -12.218 -1.831 1.00 0.00 76 SER A CA 7
ATOM 10665 C C . SER A 1 76 ? 3.131 -11.820 -3.173 1.00 0.00 76 SER A C 7
ATOM 10666 O O . SER A 1 76 ? 4.317 -12.048 -3.408 1.00 0.00 76 SER A O 7
ATOM 10674 N N . SER A 1 77 ? 2.298 -11.233 -4.020 1.00 0.00 77 SER A N 7
ATOM 10675 C CA . SER A 1 77 ? 2.746 -10.801 -5.333 1.00 0.00 77 SER A CA 7
ATOM 10676 C C . SER A 1 77 ? 3.590 -9.531 -5.206 1.00 0.00 77 SER A C 7
ATOM 10677 O O . SER A 1 77 ? 4.606 -9.387 -5.885 1.00 0.00 77 SER A O 7
ATOM 10685 N N . VAL A 1 78 ? 3.139 -8.644 -4.332 1.00 0.00 78 VAL A N 7
ATOM 10686 C CA . VAL A 1 78 ? 3.840 -7.391 -4.108 1.00 0.00 78 VAL A CA 7
ATOM 10687 C C . VAL A 1 78 ? 4.886 -7.586 -3.008 1.00 0.00 78 VAL A C 7
ATOM 10688 O O . VAL A 1 78 ? 5.016 -6.751 -2.115 1.00 0.00 78 VAL A O 7
ATOM 10701 N N . ALA A 1 79 ? 5.604 -8.695 -3.109 1.00 0.00 79 ALA A N 7
ATOM 10702 C CA . ALA A 1 79 ? 6.634 -9.011 -2.134 1.00 0.00 79 ALA A CA 7
ATOM 10703 C C . ALA A 1 79 ? 7.945 -9.311 -2.862 1.00 0.00 79 ALA A C 7
ATOM 10704 O O . ALA A 1 79 ? 8.330 -10.471 -3.004 1.00 0.00 79 ALA A O 7
ATOM 10711 N N . SER A 1 80 ? 8.596 -8.245 -3.305 1.00 0.00 80 SER A N 7
ATOM 10712 C CA . SER A 1 80 ? 9.856 -8.379 -4.016 1.00 0.00 80 SER A CA 7
ATOM 10713 C C . SER A 1 80 ? 10.403 -6.997 -4.378 1.00 0.00 80 SER A C 7
ATOM 10714 O O . SER A 1 80 ? 11.536 -6.664 -4.035 1.00 0.00 80 SER A O 7
ATOM 10722 N N . GLN A 1 81 ? 9.571 -6.229 -5.066 1.00 0.00 81 GLN A N 7
ATOM 10723 C CA . GLN A 1 81 ? 9.957 -4.890 -5.479 1.00 0.00 81 GLN A CA 7
ATOM 10724 C C . GLN A 1 81 ? 9.232 -3.844 -4.630 1.00 0.00 81 GLN A C 7
ATOM 10725 O O . GLN A 1 81 ? 8.402 -4.188 -3.789 1.00 0.00 81 GLN A O 7
ATOM 10739 N N . THR A 1 82 ? 9.572 -2.587 -4.879 1.00 0.00 82 THR A N 7
ATOM 10740 C CA . THR A 1 82 ? 8.964 -1.489 -4.148 1.00 0.00 82 THR A CA 7
ATOM 10741 C C . THR A 1 82 ? 7.723 -0.980 -4.884 1.00 0.00 82 THR A C 7
ATOM 10742 O O . THR A 1 82 ? 7.734 -0.844 -6.107 1.00 0.00 82 THR A O 7
ATOM 10753 N N . LEU A 1 83 ? 6.683 -0.712 -4.109 1.00 0.00 83 LEU A N 7
ATOM 10754 C CA . LEU A 1 83 ? 5.436 -0.221 -4.672 1.00 0.00 83 LEU A CA 7
ATOM 10755 C C . LEU A 1 83 ? 5.425 1.308 -4.619 1.00 0.00 83 LEU A C 7
ATOM 10756 O O . LEU A 1 83 ? 6.340 1.920 -4.070 1.00 0.00 83 LEU A O 7
ATOM 10772 N N . VAL A 1 84 ? 4.379 1.881 -5.197 1.00 0.00 84 VAL A N 7
ATOM 10773 C CA . VAL A 1 84 ? 4.237 3.327 -5.222 1.00 0.00 84 VAL A CA 7
ATOM 10774 C C . VAL A 1 84 ? 2.817 3.702 -4.794 1.00 0.00 84 VAL A C 7
ATOM 10775 O O . VAL A 1 84 ? 1.844 3.154 -5.309 1.00 0.00 84 VAL A O 7
ATOM 10788 N N . LEU A 1 85 ? 2.743 4.635 -3.856 1.00 0.00 85 LEU A N 7
ATOM 10789 C CA . LEU A 1 85 ? 1.459 5.091 -3.352 1.00 0.00 85 LEU A CA 7
ATOM 10790 C C . LEU A 1 85 ? 1.216 6.529 -3.814 1.00 0.00 85 LEU A C 7
ATOM 10791 O O . LEU A 1 85 ? 2.142 7.337 -3.854 1.00 0.00 85 LEU A O 7
ATOM 10807 N N . ASP A 1 86 ? -0.036 6.805 -4.151 1.00 0.00 86 ASP A N 7
ATOM 10808 C CA . ASP A 1 86 ? -0.412 8.131 -4.609 1.00 0.00 86 ASP A CA 7
ATOM 10809 C C . ASP A 1 86 ? -1.624 8.617 -3.810 1.00 0.00 86 ASP A C 7
ATOM 10810 O O . ASP A 1 86 ? -2.765 8.394 -4.211 1.00 0.00 86 ASP A O 7
ATOM 10819 N N . THR A 1 87 ? -1.334 9.271 -2.695 1.00 0.00 87 THR A N 7
ATOM 10820 C CA . THR A 1 87 ? -2.386 9.790 -1.837 1.00 0.00 87 THR A CA 7
ATOM 10821 C C . THR A 1 87 ? -3.235 10.813 -2.594 1.00 0.00 87 THR A C 7
ATOM 10822 O O . THR A 1 87 ? -2.780 11.400 -3.574 1.00 0.00 87 THR A O 7
ATOM 10833 N N . PRO A 1 88 ? -4.487 11.001 -2.096 1.00 0.00 88 PRO A N 7
ATOM 10834 C CA . PRO A 1 88 ? -5.404 11.943 -2.714 1.00 0.00 88 PRO A CA 7
ATOM 10835 C C . PRO A 1 88 ? -5.017 13.385 -2.380 1.00 0.00 88 PRO A C 7
ATOM 10836 O O . PRO A 1 88 ? -4.124 13.619 -1.567 1.00 0.00 88 PRO A O 7
ATOM 10847 N N . PRO A 1 89 ? -5.727 14.338 -3.040 1.00 0.00 89 PRO A N 7
ATOM 10848 C CA . PRO A 1 89 ? -5.467 15.751 -2.821 1.00 0.00 89 PRO A CA 7
ATOM 10849 C C . PRO A 1 89 ? -6.035 16.211 -1.477 1.00 0.00 89 PRO A C 7
ATOM 10850 O O . PRO A 1 89 ? -5.313 16.769 -0.652 1.00 0.00 89 PRO A O 7
ATOM 10861 N N . ASP A 1 90 ? -7.323 15.960 -1.298 1.00 0.00 90 ASP A N 7
ATOM 10862 C CA . ASP A 1 90 ? -7.996 16.341 -0.067 1.00 0.00 90 ASP A CA 7
ATOM 10863 C C . ASP A 1 90 ? -7.992 15.155 0.900 1.00 0.00 90 ASP A C 7
ATOM 10864 O O . ASP A 1 90 ? -8.774 14.219 0.743 1.00 0.00 90 ASP A O 7
ATOM 10873 N N . ALA A 1 91 ? -7.102 15.234 1.878 1.00 0.00 91 ALA A N 7
ATOM 10874 C CA . ALA A 1 91 ? -6.985 14.179 2.870 1.00 0.00 91 ALA A CA 7
ATOM 10875 C C . ALA A 1 91 ? -6.069 14.649 4.003 1.00 0.00 91 ALA A C 7
ATOM 10876 O O . ALA A 1 91 ? -4.979 15.160 3.752 1.00 0.00 91 ALA A O 7
ATOM 10883 N N . LYS A 1 92 ? -6.547 14.460 5.224 1.00 0.00 92 LYS A N 7
ATOM 10884 C CA . LYS A 1 92 ? -5.785 14.858 6.395 1.00 0.00 92 LYS A CA 7
ATOM 10885 C C . LYS A 1 92 ? -6.556 14.466 7.657 1.00 0.00 92 LYS A C 7
ATOM 10886 O O . LYS A 1 92 ? -6.115 13.605 8.417 1.00 0.00 92 LYS A O 7
ATOM 10905 N N . MET A 1 93 ? -7.696 15.117 7.842 1.00 0.00 93 MET A N 7
ATOM 10906 C CA . MET A 1 93 ? -8.532 14.847 8.999 1.00 0.00 93 MET A CA 7
ATOM 10907 C C . MET A 1 93 ? -10.016 14.925 8.632 1.00 0.00 93 MET A C 7
ATOM 10908 O O . MET A 1 93 ? -10.366 15.359 7.536 1.00 0.00 93 MET A O 7
ATOM 10922 N N . SER A 1 94 ? -10.848 14.498 9.571 1.00 0.00 94 SER A N 7
ATOM 10923 C CA . SER A 1 94 ? -12.285 14.515 9.361 1.00 0.00 94 SER A CA 7
ATOM 10924 C C . SER A 1 94 ? -12.875 15.830 9.875 1.00 0.00 94 SER A C 7
ATOM 10925 O O . SER A 1 94 ? -13.510 16.565 9.121 1.00 0.00 94 SER A O 7
ATOM 10933 N N . GLU A 1 95 ? -12.642 16.086 11.154 1.00 0.00 95 GLU A N 7
ATOM 10934 C CA . GLU A 1 95 ? -13.142 17.299 11.777 1.00 0.00 95 GLU A CA 7
ATOM 10935 C C . GLU A 1 95 ? -12.710 17.359 13.244 1.00 0.00 95 GLU A C 7
ATOM 10936 O O . GLU A 1 95 ? -13.439 16.911 14.128 1.00 0.00 95 GLU A O 7
ATOM 10948 N N . ALA A 1 96 ? -11.528 17.917 13.457 1.00 0.00 96 ALA A N 7
ATOM 10949 C CA . ALA A 1 96 ? -10.990 18.042 14.801 1.00 0.00 96 ALA A CA 7
ATOM 10950 C C . ALA A 1 96 ? -9.674 18.820 14.749 1.00 0.00 96 ALA A C 7
ATOM 10951 O O . ALA A 1 96 ? -9.238 19.238 13.678 1.00 0.00 96 ALA A O 7
ATOM 10958 N N . ARG A 1 97 ? -9.077 18.989 15.920 1.00 0.00 97 ARG A N 7
ATOM 10959 C CA . ARG A 1 97 ? -7.819 19.710 16.021 1.00 0.00 97 ARG A CA 7
ATOM 10960 C C . ARG A 1 97 ? -8.044 21.206 15.795 1.00 0.00 97 ARG A C 7
ATOM 10961 O O . ARG A 1 97 ? -7.740 22.022 16.664 1.00 0.00 97 ARG A O 7
ATOM 10982 N N . SER A 1 98 ? -8.576 21.521 14.623 1.00 0.00 98 SER A N 7
ATOM 10983 C CA . SER A 1 98 ? -8.846 22.905 14.271 1.00 0.00 98 SER A CA 7
ATOM 10984 C C . SER A 1 98 ? -9.533 22.974 12.906 1.00 0.00 98 SER A C 7
ATOM 10985 O O . SER A 1 98 ? -8.881 22.839 11.872 1.00 0.00 98 SER A O 7
ATOM 10993 N N . SER A 1 99 ? -10.841 23.183 12.947 1.00 0.00 99 SER A N 7
ATOM 10994 C CA . SER A 1 99 ? -11.623 23.271 11.726 1.00 0.00 99 SER A CA 7
ATOM 10995 C C . SER A 1 99 ? -11.099 24.411 10.850 1.00 0.00 99 SER A C 7
ATOM 10996 O O . SER A 1 99 ? -11.502 25.561 11.016 1.00 0.00 99 SER A O 7
ATOM 11004 N N . GLY A 1 100 ? -10.209 24.052 9.937 1.00 0.00 100 GLY A N 7
ATOM 11005 C CA . GLY A 1 100 ? -9.626 25.030 9.035 1.00 0.00 100 GLY A CA 7
ATOM 11006 C C . GLY A 1 100 ? -9.030 24.351 7.800 1.00 0.00 100 GLY A C 7
ATOM 11007 O O . GLY A 1 100 ? -8.703 23.166 7.836 1.00 0.00 100 GLY A O 7
ATOM 11011 N N . PRO A 1 101 ? -8.904 25.152 6.708 1.00 0.00 101 PRO A N 7
ATOM 11012 C CA . PRO A 1 101 ? -8.353 24.640 5.465 1.00 0.00 101 PRO A CA 7
ATOM 11013 C C . PRO A 1 101 ? -6.835 24.477 5.564 1.00 0.00 101 PRO A C 7
ATOM 11014 O O . PRO A 1 101 ? -6.282 23.484 5.094 1.00 0.00 101 PRO A O 7
ATOM 11025 N N . SER A 1 102 ? -6.204 25.467 6.178 1.00 0.00 102 SER A N 7
ATOM 11026 C CA . SER A 1 102 ? -4.761 25.446 6.344 1.00 0.00 102 SER A CA 7
ATOM 11027 C C . SER A 1 102 ? -4.075 25.578 4.983 1.00 0.00 102 SER A C 7
ATOM 11028 O O . SER A 1 102 ? -4.686 25.315 3.948 1.00 0.00 102 SER A O 7
ATOM 11036 N N . SER A 1 103 ? -2.815 25.986 5.028 1.00 0.00 103 SER A N 7
ATOM 11037 C CA . SER A 1 103 ? -2.040 26.157 3.811 1.00 0.00 103 SER A CA 7
ATOM 11038 C C . SER A 1 103 ? -0.797 25.266 3.853 1.00 0.00 103 SER A C 7
ATOM 11039 O O . SER A 1 103 ? -0.610 24.415 2.984 1.00 0.00 103 SER A O 7
ATOM 11047 N N . GLY A 1 104 ? 0.020 25.491 4.871 1.00 0.00 104 GLY A N 7
ATOM 11048 C CA . GLY A 1 104 ? 1.239 24.719 5.038 1.00 0.00 104 GLY A CA 7
ATOM 11049 C C . GLY A 1 104 ? 2.426 25.419 4.373 1.00 0.00 104 GLY A C 7
ATOM 11050 O O . GLY A 1 104 ? 3.007 24.895 3.423 1.00 0.00 104 GLY A O 7
ATOM 11054 N N . GLY A 1 1 ? 29.839 2.169 -9.213 1.00 0.00 1 GLY A N 8
ATOM 11055 C CA . GLY A 1 1 ? 28.590 1.717 -8.624 1.00 0.00 1 GLY A CA 8
ATOM 11056 C C . GLY A 1 1 ? 27.886 0.711 -9.538 1.00 0.00 1 GLY A C 8
ATOM 11057 O O . GLY A 1 1 ? 28.092 0.719 -10.750 1.00 0.00 1 GLY A O 8
ATOM 11061 N N . SER A 1 2 ? 27.070 -0.130 -8.920 1.00 0.00 2 SER A N 8
ATOM 11062 C CA . SER A 1 2 ? 26.334 -1.139 -9.662 1.00 0.00 2 SER A CA 8
ATOM 11063 C C . SER A 1 2 ? 24.996 -1.421 -8.976 1.00 0.00 2 SER A C 8
ATOM 11064 O O . SER A 1 2 ? 24.766 -0.981 -7.851 1.00 0.00 2 SER A O 8
ATOM 11072 N N . SER A 1 3 ? 24.147 -2.152 -9.684 1.00 0.00 3 SER A N 8
ATOM 11073 C CA . SER A 1 3 ? 22.838 -2.498 -9.157 1.00 0.00 3 SER A CA 8
ATOM 11074 C C . SER A 1 3 ? 22.086 -3.377 -10.159 1.00 0.00 3 SER A C 8
ATOM 11075 O O . SER A 1 3 ? 22.181 -3.168 -11.368 1.00 0.00 3 SER A O 8
ATOM 11083 N N . GLY A 1 4 ? 21.356 -4.342 -9.620 1.00 0.00 4 GLY A N 8
ATOM 11084 C CA . GLY A 1 4 ? 20.588 -5.253 -10.452 1.00 0.00 4 GLY A CA 8
ATOM 11085 C C . GLY A 1 4 ? 20.246 -6.535 -9.689 1.00 0.00 4 GLY A C 8
ATOM 11086 O O . GLY A 1 4 ? 20.928 -6.891 -8.729 1.00 0.00 4 GLY A O 8
ATOM 11090 N N . SER A 1 5 ? 19.190 -7.192 -10.145 1.00 0.00 5 SER A N 8
ATOM 11091 C CA . SER A 1 5 ? 18.749 -8.426 -9.518 1.00 0.00 5 SER A CA 8
ATOM 11092 C C . SER A 1 5 ? 17.546 -8.996 -10.273 1.00 0.00 5 SER A C 8
ATOM 11093 O O . SER A 1 5 ? 16.717 -8.245 -10.785 1.00 0.00 5 SER A O 8
ATOM 11101 N N . SER A 1 6 ? 17.489 -10.319 -10.318 1.00 0.00 6 SER A N 8
ATOM 11102 C CA . SER A 1 6 ? 16.402 -10.999 -11.002 1.00 0.00 6 SER A CA 8
ATOM 11103 C C . SER A 1 6 ? 15.980 -12.239 -10.211 1.00 0.00 6 SER A C 8
ATOM 11104 O O . SER A 1 6 ? 16.652 -12.630 -9.258 1.00 0.00 6 SER A O 8
ATOM 11112 N N . GLY A 1 7 ? 14.869 -12.822 -10.636 1.00 0.00 7 GLY A N 8
ATOM 11113 C CA . GLY A 1 7 ? 14.349 -14.010 -9.979 1.00 0.00 7 GLY A CA 8
ATOM 11114 C C . GLY A 1 7 ? 12.821 -14.046 -10.041 1.00 0.00 7 GLY A C 8
ATOM 11115 O O . GLY A 1 7 ? 12.181 -13.024 -10.283 1.00 0.00 7 GLY A O 8
ATOM 11119 N N . ASP A 1 8 ? 12.280 -15.235 -9.818 1.00 0.00 8 ASP A N 8
ATOM 11120 C CA . ASP A 1 8 ? 10.839 -15.418 -9.846 1.00 0.00 8 ASP A CA 8
ATOM 11121 C C . ASP A 1 8 ? 10.501 -16.841 -9.394 1.00 0.00 8 ASP A C 8
ATOM 11122 O O . ASP A 1 8 ? 11.033 -17.810 -9.934 1.00 0.00 8 ASP A O 8
ATOM 11131 N N . GLN A 1 9 ? 9.619 -16.921 -8.409 1.00 0.00 9 GLN A N 8
ATOM 11132 C CA . GLN A 1 9 ? 9.205 -18.208 -7.878 1.00 0.00 9 GLN A CA 8
ATOM 11133 C C . GLN A 1 9 ? 7.851 -18.082 -7.176 1.00 0.00 9 GLN A C 8
ATOM 11134 O O . GLN A 1 9 ? 7.337 -16.978 -7.004 1.00 0.00 9 GLN A O 8
ATOM 11148 N N . GLU A 1 10 ? 7.312 -19.229 -6.790 1.00 0.00 10 GLU A N 8
ATOM 11149 C CA . GLU A 1 10 ? 6.028 -19.261 -6.110 1.00 0.00 10 GLU A CA 8
ATOM 11150 C C . GLU A 1 10 ? 5.629 -20.704 -5.796 1.00 0.00 10 GLU A C 8
ATOM 11151 O O . GLU A 1 10 ? 4.825 -21.300 -6.511 1.00 0.00 10 GLU A O 8
ATOM 11163 N N . VAL A 1 11 ? 6.210 -21.225 -4.725 1.00 0.00 11 VAL A N 8
ATOM 11164 C CA . VAL A 1 11 ? 5.926 -22.587 -4.307 1.00 0.00 11 VAL A CA 8
ATOM 11165 C C . VAL A 1 11 ? 5.295 -22.567 -2.913 1.00 0.00 11 VAL A C 8
ATOM 11166 O O . VAL A 1 11 ? 5.348 -21.553 -2.218 1.00 0.00 11 VAL A O 8
ATOM 11179 N N . ARG A 1 12 ? 4.712 -23.698 -2.546 1.00 0.00 12 ARG A N 8
ATOM 11180 C CA . ARG A 1 12 ? 4.071 -23.824 -1.248 1.00 0.00 12 ARG A CA 8
ATOM 11181 C C . ARG A 1 12 ? 4.942 -23.187 -0.163 1.00 0.00 12 ARG A C 8
ATOM 11182 O O . ARG A 1 12 ? 6.138 -23.461 -0.082 1.00 0.00 12 ARG A O 8
ATOM 11203 N N . LEU A 1 13 ? 4.307 -22.349 0.644 1.00 0.00 13 LEU A N 8
ATOM 11204 C CA . LEU A 1 13 ? 5.009 -21.671 1.721 1.00 0.00 13 LEU A CA 8
ATOM 11205 C C . LEU A 1 13 ? 4.004 -20.885 2.564 1.00 0.00 13 LEU A C 8
ATOM 11206 O O . LEU A 1 13 ? 2.866 -20.675 2.145 1.00 0.00 13 LEU A O 8
ATOM 11222 N N . GLU A 1 14 ? 4.459 -20.471 3.737 1.00 0.00 14 GLU A N 8
ATOM 11223 C CA . GLU A 1 14 ? 3.613 -19.712 4.643 1.00 0.00 14 GLU A CA 8
ATOM 11224 C C . GLU A 1 14 ? 4.471 -18.920 5.632 1.00 0.00 14 GLU A C 8
ATOM 11225 O O . GLU A 1 14 ? 4.813 -19.421 6.702 1.00 0.00 14 GLU A O 8
ATOM 11237 N N . ASN A 1 15 ? 4.793 -17.696 5.239 1.00 0.00 15 ASN A N 8
ATOM 11238 C CA . ASN A 1 15 ? 5.604 -16.830 6.077 1.00 0.00 15 ASN A CA 8
ATOM 11239 C C . ASN A 1 15 ? 5.306 -15.370 5.734 1.00 0.00 15 ASN A C 8
ATOM 11240 O O . ASN A 1 15 ? 5.483 -14.948 4.592 1.00 0.00 15 ASN A O 8
ATOM 11251 N N . ARG A 1 16 ? 4.858 -14.637 6.743 1.00 0.00 16 ARG A N 8
ATOM 11252 C CA . ARG A 1 16 ? 4.533 -13.233 6.562 1.00 0.00 16 ARG A CA 8
ATOM 11253 C C . ARG A 1 16 ? 5.558 -12.565 5.641 1.00 0.00 16 ARG A C 8
ATOM 11254 O O . ARG A 1 16 ? 6.762 -12.659 5.876 1.00 0.00 16 ARG A O 8
ATOM 11275 N N . ILE A 1 17 ? 5.042 -11.907 4.614 1.00 0.00 17 ILE A N 8
ATOM 11276 C CA . ILE A 1 17 ? 5.897 -11.224 3.658 1.00 0.00 17 ILE A CA 8
ATOM 11277 C C . ILE A 1 17 ? 5.817 -9.715 3.895 1.00 0.00 17 ILE A C 8
ATOM 11278 O O . ILE A 1 17 ? 4.858 -9.227 4.491 1.00 0.00 17 ILE A O 8
ATOM 11294 N N . THR A 1 18 ? 6.837 -9.018 3.416 1.00 0.00 18 THR A N 8
ATOM 11295 C CA . THR A 1 18 ? 6.894 -7.574 3.568 1.00 0.00 18 THR A CA 8
ATOM 11296 C C . THR A 1 18 ? 7.294 -6.914 2.248 1.00 0.00 18 THR A C 8
ATOM 11297 O O . THR A 1 18 ? 7.867 -7.562 1.374 1.00 0.00 18 THR A O 8
ATOM 11308 N N . PHE A 1 19 ? 6.975 -5.632 2.144 1.00 0.00 19 PHE A N 8
ATOM 11309 C CA . PHE A 1 19 ? 7.294 -4.876 0.944 1.00 0.00 19 PHE A CA 8
ATOM 11310 C C . PHE A 1 19 ? 7.421 -3.383 1.254 1.00 0.00 19 PHE A C 8
ATOM 11311 O O . PHE A 1 19 ? 6.967 -2.922 2.300 1.00 0.00 19 PHE A O 8
ATOM 11328 N N . GLN A 1 20 ? 8.040 -2.669 0.325 1.00 0.00 20 GLN A N 8
ATOM 11329 C CA . GLN A 1 20 ? 8.232 -1.238 0.486 1.00 0.00 20 GLN A CA 8
ATOM 11330 C C . GLN A 1 20 ? 7.217 -0.468 -0.361 1.00 0.00 20 GLN A C 8
ATOM 11331 O O . GLN A 1 20 ? 6.649 -1.014 -1.305 1.00 0.00 20 GLN A O 8
ATOM 11345 N N . LEU A 1 21 ? 7.019 0.789 0.009 1.00 0.00 21 LEU A N 8
ATOM 11346 C CA . LEU A 1 21 ? 6.082 1.640 -0.705 1.00 0.00 21 LEU A CA 8
ATOM 11347 C C . LEU A 1 21 ? 6.700 3.027 -0.893 1.00 0.00 21 LEU A C 8
ATOM 11348 O O . LEU A 1 21 ? 7.511 3.465 -0.078 1.00 0.00 21 LEU A O 8
ATOM 11364 N N . GLU A 1 22 ? 6.294 3.679 -1.972 1.00 0.00 22 GLU A N 8
ATOM 11365 C CA . GLU A 1 22 ? 6.799 5.007 -2.278 1.00 0.00 22 GLU A CA 8
ATOM 11366 C C . GLU A 1 22 ? 5.713 6.057 -2.033 1.00 0.00 22 GLU A C 8
ATOM 11367 O O . GLU A 1 22 ? 4.643 6.001 -2.637 1.00 0.00 22 GLU A O 8
ATOM 11379 N N . LEU A 1 23 ? 6.025 6.989 -1.145 1.00 0.00 23 LEU A N 8
ATOM 11380 C CA . LEU A 1 23 ? 5.089 8.050 -0.812 1.00 0.00 23 LEU A CA 8
ATOM 11381 C C . LEU A 1 23 ? 5.341 9.251 -1.726 1.00 0.00 23 LEU A C 8
ATOM 11382 O O . LEU A 1 23 ? 5.893 10.261 -1.291 1.00 0.00 23 LEU A O 8
ATOM 11398 N N . VAL A 1 24 ? 4.924 9.102 -2.974 1.00 0.00 24 VAL A N 8
ATOM 11399 C CA . VAL A 1 24 ? 5.097 10.162 -3.953 1.00 0.00 24 VAL A CA 8
ATOM 11400 C C . VAL A 1 24 ? 4.576 11.478 -3.370 1.00 0.00 24 VAL A C 8
ATOM 11401 O O . VAL A 1 24 ? 3.467 11.530 -2.841 1.00 0.00 24 VAL A O 8
ATOM 11414 N N . GLY A 1 25 ? 5.401 12.508 -3.488 1.00 0.00 25 GLY A N 8
ATOM 11415 C CA . GLY A 1 25 ? 5.038 13.820 -2.980 1.00 0.00 25 GLY A CA 8
ATOM 11416 C C . GLY A 1 25 ? 5.654 14.064 -1.601 1.00 0.00 25 GLY A C 8
ATOM 11417 O O . GLY A 1 25 ? 5.999 15.195 -1.262 1.00 0.00 25 GLY A O 8
ATOM 11421 N N . LEU A 1 26 ? 5.773 12.984 -0.842 1.00 0.00 26 LEU A N 8
ATOM 11422 C CA . LEU A 1 26 ? 6.341 13.067 0.493 1.00 0.00 26 LEU A CA 8
ATOM 11423 C C . LEU A 1 26 ? 7.847 12.807 0.418 1.00 0.00 26 LEU A C 8
ATOM 11424 O O . LEU A 1 26 ? 8.610 13.315 1.238 1.00 0.00 26 LEU A O 8
ATOM 11440 N N . GLU A 1 27 ? 8.230 12.016 -0.573 1.00 0.00 27 GLU A N 8
ATOM 11441 C CA . GLU A 1 27 ? 9.631 11.682 -0.766 1.00 0.00 27 GLU A CA 8
ATOM 11442 C C . GLU A 1 27 ? 10.156 10.883 0.429 1.00 0.00 27 GLU A C 8
ATOM 11443 O O . GLU A 1 27 ? 10.875 11.418 1.271 1.00 0.00 27 GLU A O 8
ATOM 11455 N N . ARG A 1 28 ? 9.775 9.614 0.464 1.00 0.00 28 ARG A N 8
ATOM 11456 C CA . ARG A 1 28 ? 10.198 8.736 1.541 1.00 0.00 28 ARG A CA 8
ATOM 11457 C C . ARG A 1 28 ? 9.676 7.317 1.305 1.00 0.00 28 ARG A C 8
ATOM 11458 O O . ARG A 1 28 ? 8.517 7.131 0.939 1.00 0.00 28 ARG A O 8
ATOM 11479 N N . VAL A 1 29 ? 10.557 6.352 1.525 1.00 0.00 29 VAL A N 8
ATOM 11480 C CA . VAL A 1 29 ? 10.200 4.956 1.341 1.00 0.00 29 VAL A CA 8
ATOM 11481 C C . VAL A 1 29 ? 9.704 4.381 2.669 1.00 0.00 29 VAL A C 8
ATOM 11482 O O . VAL A 1 29 ? 10.264 4.675 3.724 1.00 0.00 29 VAL A O 8
ATOM 11495 N N . VAL A 1 30 ? 8.659 3.572 2.575 1.00 0.00 30 VAL A N 8
ATOM 11496 C CA . VAL A 1 30 ? 8.082 2.954 3.756 1.00 0.00 30 VAL A CA 8
ATOM 11497 C C . VAL A 1 30 ? 8.053 1.435 3.569 1.00 0.00 30 VAL A C 8
ATOM 11498 O O . VAL A 1 30 ? 8.270 0.938 2.465 1.00 0.00 30 VAL A O 8
ATOM 11511 N N . ARG A 1 31 ? 7.784 0.741 4.665 1.00 0.00 31 ARG A N 8
ATOM 11512 C CA . ARG A 1 31 ? 7.724 -0.710 4.635 1.00 0.00 31 ARG A CA 8
ATOM 11513 C C . ARG A 1 31 ? 6.398 -1.199 5.224 1.00 0.00 31 ARG A C 8
ATOM 11514 O O . ARG A 1 31 ? 5.901 -0.633 6.196 1.00 0.00 31 ARG A O 8
ATOM 11535 N N . ILE A 1 32 ? 5.864 -2.244 4.609 1.00 0.00 32 ILE A N 8
ATOM 11536 C CA . ILE A 1 32 ? 4.606 -2.815 5.059 1.00 0.00 32 ILE A CA 8
ATOM 11537 C C . ILE A 1 32 ? 4.775 -4.323 5.251 1.00 0.00 32 ILE A C 8
ATOM 11538 O O . ILE A 1 32 ? 5.300 -5.009 4.375 1.00 0.00 32 ILE A O 8
ATOM 11554 N N . SER A 1 33 ? 4.321 -4.796 6.402 1.00 0.00 33 SER A N 8
ATOM 11555 C CA . SER A 1 33 ? 4.415 -6.210 6.720 1.00 0.00 33 SER A CA 8
ATOM 11556 C C . SER A 1 33 ? 3.017 -6.793 6.934 1.00 0.00 33 SER A C 8
ATOM 11557 O O . SER A 1 33 ? 2.175 -6.174 7.584 1.00 0.00 33 SER A O 8
ATOM 11565 N N . ALA A 1 34 ? 2.812 -7.977 6.376 1.00 0.00 34 ALA A N 8
ATOM 11566 C CA . ALA A 1 34 ? 1.530 -8.650 6.498 1.00 0.00 34 ALA A CA 8
ATOM 11567 C C . ALA A 1 34 ? 1.599 -10.002 5.785 1.00 0.00 34 ALA A C 8
ATOM 11568 O O . ALA A 1 34 ? 2.449 -10.210 4.921 1.00 0.00 34 ALA A O 8
ATOM 11575 N N . LYS A 1 35 ? 0.693 -10.887 6.174 1.00 0.00 35 LYS A N 8
ATOM 11576 C CA . LYS A 1 35 ? 0.640 -12.214 5.583 1.00 0.00 35 LYS A CA 8
ATOM 11577 C C . LYS A 1 35 ? 0.538 -12.086 4.062 1.00 0.00 35 LYS A C 8
ATOM 11578 O O . LYS A 1 35 ? 0.020 -11.094 3.552 1.00 0.00 35 LYS A O 8
ATOM 11597 N N . PRO A 1 36 ? 1.056 -13.131 3.362 1.00 0.00 36 PRO A N 8
ATOM 11598 C CA . PRO A 1 36 ? 1.028 -13.145 1.909 1.00 0.00 36 PRO A CA 8
ATOM 11599 C C . PRO A 1 36 ? -0.379 -13.449 1.390 1.00 0.00 36 PRO A C 8
ATOM 11600 O O . PRO A 1 36 ? -0.958 -12.653 0.652 1.00 0.00 36 PRO A O 8
ATOM 11611 N N . THR A 1 37 ? -0.889 -14.602 1.797 1.00 0.00 37 THR A N 8
ATOM 11612 C CA . THR A 1 37 ? -2.217 -15.021 1.382 1.00 0.00 37 THR A CA 8
ATOM 11613 C C . THR A 1 37 ? -3.163 -13.819 1.331 1.00 0.00 37 THR A C 8
ATOM 11614 O O . THR A 1 37 ? -3.803 -13.572 0.310 1.00 0.00 37 THR A O 8
ATOM 11625 N N . LYS A 1 38 ? -3.222 -13.105 2.445 1.00 0.00 38 LYS A N 8
ATOM 11626 C CA . LYS A 1 38 ? -4.079 -11.935 2.540 1.00 0.00 38 LYS A CA 8
ATOM 11627 C C . LYS A 1 38 ? -3.962 -11.117 1.252 1.00 0.00 38 LYS A C 8
ATOM 11628 O O . LYS A 1 38 ? -3.027 -11.305 0.476 1.00 0.00 38 LYS A O 8
ATOM 11647 N N . ARG A 1 39 ? -4.926 -10.228 1.064 1.00 0.00 39 ARG A N 8
ATOM 11648 C CA . ARG A 1 39 ? -4.943 -9.381 -0.116 1.00 0.00 39 ARG A CA 8
ATOM 11649 C C . ARG A 1 39 ? -4.155 -8.095 0.142 1.00 0.00 39 ARG A C 8
ATOM 11650 O O . ARG A 1 39 ? -3.558 -7.932 1.205 1.00 0.00 39 ARG A O 8
ATOM 11671 N N . LEU A 1 40 ? -4.178 -7.216 -0.849 1.00 0.00 40 LEU A N 8
ATOM 11672 C CA . LEU A 1 40 ? -3.473 -5.950 -0.743 1.00 0.00 40 LEU A CA 8
ATOM 11673 C C . LEU A 1 40 ? -4.348 -4.945 0.009 1.00 0.00 40 LEU A C 8
ATOM 11674 O O . LEU A 1 40 ? -3.836 -4.024 0.644 1.00 0.00 40 LEU A O 8
ATOM 11690 N N . GLN A 1 41 ? -5.653 -5.156 -0.087 1.00 0.00 41 GLN A N 8
ATOM 11691 C CA . GLN A 1 41 ? -6.604 -4.280 0.576 1.00 0.00 41 GLN A CA 8
ATOM 11692 C C . GLN A 1 41 ? -6.799 -4.713 2.030 1.00 0.00 41 GLN A C 8
ATOM 11693 O O . GLN A 1 41 ? -6.963 -3.874 2.915 1.00 0.00 41 GLN A O 8
ATOM 11707 N N . GLU A 1 42 ? -6.774 -6.022 2.233 1.00 0.00 42 GLU A N 8
ATOM 11708 C CA . GLU A 1 42 ? -6.947 -6.576 3.565 1.00 0.00 42 GLU A CA 8
ATOM 11709 C C . GLU A 1 42 ? -5.676 -6.374 4.393 1.00 0.00 42 GLU A C 8
ATOM 11710 O O . GLU A 1 42 ? -5.735 -6.297 5.619 1.00 0.00 42 GLU A O 8
ATOM 11722 N N . ALA A 1 43 ? -4.556 -6.295 3.688 1.00 0.00 43 ALA A N 8
ATOM 11723 C CA . ALA A 1 43 ? -3.273 -6.104 4.343 1.00 0.00 43 ALA A CA 8
ATOM 11724 C C . ALA A 1 43 ? -3.045 -4.611 4.584 1.00 0.00 43 ALA A C 8
ATOM 11725 O O . ALA A 1 43 ? -2.298 -4.230 5.484 1.00 0.00 43 ALA A O 8
ATOM 11732 N N . LEU A 1 44 ? -3.703 -3.805 3.764 1.00 0.00 44 LEU A N 8
ATOM 11733 C CA . LEU A 1 44 ? -3.582 -2.361 3.877 1.00 0.00 44 LEU A CA 8
ATOM 11734 C C . LEU A 1 44 ? -4.701 -1.828 4.774 1.00 0.00 44 LEU A C 8
ATOM 11735 O O . LEU A 1 44 ? -4.663 -0.677 5.203 1.00 0.00 44 LEU A O 8
ATOM 11751 N N . GLN A 1 45 ? -5.673 -2.693 5.031 1.00 0.00 45 GLN A N 8
ATOM 11752 C CA . GLN A 1 45 ? -6.800 -2.324 5.869 1.00 0.00 45 GLN A CA 8
ATOM 11753 C C . GLN A 1 45 ? -6.311 -1.847 7.238 1.00 0.00 45 GLN A C 8
ATOM 11754 O O . GLN A 1 45 ? -6.709 -0.782 7.707 1.00 0.00 45 GLN A O 8
ATOM 11768 N N . PRO A 1 46 ? -5.432 -2.680 7.856 1.00 0.00 46 PRO A N 8
ATOM 11769 C CA . PRO A 1 46 ? -4.883 -2.355 9.162 1.00 0.00 46 PRO A CA 8
ATOM 11770 C C . PRO A 1 46 ? -3.821 -1.259 9.053 1.00 0.00 46 PRO A C 8
ATOM 11771 O O . PRO A 1 46 ? -3.284 -0.807 10.063 1.00 0.00 46 PRO A O 8
ATOM 11782 N N . ILE A 1 47 ? -3.550 -0.863 7.818 1.00 0.00 47 ILE A N 8
ATOM 11783 C CA . ILE A 1 47 ? -2.562 0.172 7.564 1.00 0.00 47 ILE A CA 8
ATOM 11784 C C . ILE A 1 47 ? -3.275 1.501 7.307 1.00 0.00 47 ILE A C 8
ATOM 11785 O O . ILE A 1 47 ? -2.882 2.535 7.845 1.00 0.00 47 ILE A O 8
ATOM 11801 N N . LEU A 1 48 ? -4.313 1.430 6.486 1.00 0.00 48 LEU A N 8
ATOM 11802 C CA . LEU A 1 48 ? -5.085 2.615 6.152 1.00 0.00 48 LEU A CA 8
ATOM 11803 C C . LEU A 1 48 ? -5.875 3.067 7.381 1.00 0.00 48 LEU A C 8
ATOM 11804 O O . LEU A 1 48 ? -6.070 4.263 7.593 1.00 0.00 48 LEU A O 8
ATOM 11820 N N . ALA A 1 49 ? -6.308 2.087 8.160 1.00 0.00 49 ALA A N 8
ATOM 11821 C CA . ALA A 1 49 ? -7.073 2.369 9.363 1.00 0.00 49 ALA A CA 8
ATOM 11822 C C . ALA A 1 49 ? -6.167 3.051 10.390 1.00 0.00 49 ALA A C 8
ATOM 11823 O O . ALA A 1 49 ? -6.607 3.939 11.118 1.00 0.00 49 ALA A O 8
ATOM 11830 N N . LYS A 1 50 ? -4.918 2.609 10.415 1.00 0.00 50 LYS A N 8
ATOM 11831 C CA . LYS A 1 50 ? -3.946 3.166 11.341 1.00 0.00 50 LYS A CA 8
ATOM 11832 C C . LYS A 1 50 ? -3.295 4.398 10.710 1.00 0.00 50 LYS A C 8
ATOM 11833 O O . LYS A 1 50 ? -2.451 5.044 11.329 1.00 0.00 50 LYS A O 8
ATOM 11852 N N . HIS A 1 51 ? -3.713 4.688 9.487 1.00 0.00 51 HIS A N 8
ATOM 11853 C CA . HIS A 1 51 ? -3.181 5.831 8.765 1.00 0.00 51 HIS A CA 8
ATOM 11854 C C . HIS A 1 51 ? -4.320 6.789 8.410 1.00 0.00 51 HIS A C 8
ATOM 11855 O O . HIS A 1 51 ? -4.110 7.777 7.709 1.00 0.00 51 HIS A O 8
ATOM 11869 N N . GLY A 1 52 ? -5.503 6.463 8.911 1.00 0.00 52 GLY A N 8
ATOM 11870 C CA . GLY A 1 52 ? -6.676 7.282 8.656 1.00 0.00 52 GLY A CA 8
ATOM 11871 C C . GLY A 1 52 ? -6.958 7.382 7.156 1.00 0.00 52 GLY A C 8
ATOM 11872 O O . GLY A 1 52 ? -7.667 8.285 6.713 1.00 0.00 52 GLY A O 8
ATOM 11876 N N . LEU A 1 53 ? -6.390 6.442 6.415 1.00 0.00 53 LEU A N 8
ATOM 11877 C CA . LEU A 1 53 ? -6.572 6.413 4.974 1.00 0.00 53 LEU A CA 8
ATOM 11878 C C . LEU A 1 53 ? -7.777 5.533 4.634 1.00 0.00 53 LEU A C 8
ATOM 11879 O O . LEU A 1 53 ? -8.572 5.198 5.510 1.00 0.00 53 LEU A O 8
ATOM 11895 N N . SER A 1 54 ? -7.874 5.185 3.359 1.00 0.00 54 SER A N 8
ATOM 11896 C CA . SER A 1 54 ? -8.968 4.350 2.893 1.00 0.00 54 SER A CA 8
ATOM 11897 C C . SER A 1 54 ? -8.567 3.635 1.601 1.00 0.00 54 SER A C 8
ATOM 11898 O O . SER A 1 54 ? -7.602 4.024 0.946 1.00 0.00 54 SER A O 8
ATOM 11906 N N . LEU A 1 55 ? -9.328 2.600 1.275 1.00 0.00 55 LEU A N 8
ATOM 11907 C CA . LEU A 1 55 ? -9.064 1.827 0.074 1.00 0.00 55 LEU A CA 8
ATOM 11908 C C . LEU A 1 55 ? -9.643 2.560 -1.138 1.00 0.00 55 LEU A C 8
ATOM 11909 O O . LEU A 1 55 ? -9.227 2.320 -2.270 1.00 0.00 55 LEU A O 8
ATOM 11925 N N . ASP A 1 56 ? -10.593 3.440 -0.858 1.00 0.00 56 ASP A N 8
ATOM 11926 C CA . ASP A 1 56 ? -11.234 4.210 -1.911 1.00 0.00 56 ASP A CA 8
ATOM 11927 C C . ASP A 1 56 ? -10.735 5.655 -1.855 1.00 0.00 56 ASP A C 8
ATOM 11928 O O . ASP A 1 56 ? -11.475 6.584 -2.177 1.00 0.00 56 ASP A O 8
ATOM 11937 N N . GLN A 1 57 ? -9.484 5.801 -1.443 1.00 0.00 57 GLN A N 8
ATOM 11938 C CA . GLN A 1 57 ? -8.878 7.117 -1.341 1.00 0.00 57 GLN A CA 8
ATOM 11939 C C . GLN A 1 57 ? -7.475 7.104 -1.949 1.00 0.00 57 GLN A C 8
ATOM 11940 O O . GLN A 1 57 ? -7.118 7.999 -2.714 1.00 0.00 57 GLN A O 8
ATOM 11954 N N . VAL A 1 58 ? -6.716 6.081 -1.585 1.00 0.00 58 VAL A N 8
ATOM 11955 C CA . VAL A 1 58 ? -5.359 5.940 -2.085 1.00 0.00 58 VAL A CA 8
ATOM 11956 C C . VAL A 1 58 ? -5.373 5.073 -3.346 1.00 0.00 58 VAL A C 8
ATOM 11957 O O . VAL A 1 58 ? -6.333 4.346 -3.594 1.00 0.00 58 VAL A O 8
ATOM 11970 N N . VAL A 1 59 ? -4.295 5.179 -4.110 1.00 0.00 59 VAL A N 8
ATOM 11971 C CA . VAL A 1 59 ? -4.171 4.414 -5.339 1.00 0.00 59 VAL A CA 8
ATOM 11972 C C . VAL A 1 59 ? -2.796 3.744 -5.381 1.00 0.00 59 VAL A C 8
ATOM 11973 O O . VAL A 1 59 ? -1.774 4.421 -5.472 1.00 0.00 59 VAL A O 8
ATOM 11986 N N . LEU A 1 60 ? -2.816 2.421 -5.312 1.00 0.00 60 LEU A N 8
ATOM 11987 C CA . LEU A 1 60 ? -1.584 1.651 -5.341 1.00 0.00 60 LEU A CA 8
ATOM 11988 C C . LEU A 1 60 ? -1.218 1.337 -6.793 1.00 0.00 60 LEU A C 8
ATOM 11989 O O . LEU A 1 60 ? -2.088 1.011 -7.599 1.00 0.00 60 LEU A O 8
ATOM 12005 N N . HIS A 1 61 ? 0.071 1.446 -7.081 1.00 0.00 61 HIS A N 8
ATOM 12006 C CA . HIS A 1 61 ? 0.562 1.177 -8.422 1.00 0.00 61 HIS A CA 8
ATOM 12007 C C . HIS A 1 61 ? 2.092 1.207 -8.423 1.00 0.00 61 HIS A C 8
ATOM 12008 O O . HIS A 1 61 ? 2.699 2.161 -7.939 1.00 0.00 61 HIS A O 8
ATOM 12022 N N . ARG A 1 62 ? 2.672 0.150 -8.972 1.00 0.00 62 ARG A N 8
ATOM 12023 C CA . ARG A 1 62 ? 4.119 0.042 -9.042 1.00 0.00 62 ARG A CA 8
ATOM 12024 C C . ARG A 1 62 ? 4.693 1.164 -9.911 1.00 0.00 62 ARG A C 8
ATOM 12025 O O . ARG A 1 62 ? 3.959 1.821 -10.647 1.00 0.00 62 ARG A O 8
ATOM 12046 N N . PRO A 1 63 ? 6.035 1.353 -9.792 1.00 0.00 63 PRO A N 8
ATOM 12047 C CA . PRO A 1 63 ? 6.716 2.383 -10.557 1.00 0.00 63 PRO A CA 8
ATOM 12048 C C . PRO A 1 63 ? 6.868 1.968 -12.022 1.00 0.00 63 PRO A C 8
ATOM 12049 O O . PRO A 1 63 ? 7.737 1.163 -12.355 1.00 0.00 63 PRO A O 8
ATOM 12060 N N . GLY A 1 64 ? 6.011 2.535 -12.857 1.00 0.00 64 GLY A N 8
ATOM 12061 C CA . GLY A 1 64 ? 6.040 2.234 -14.279 1.00 0.00 64 GLY A CA 8
ATOM 12062 C C . GLY A 1 64 ? 4.649 1.845 -14.785 1.00 0.00 64 GLY A C 8
ATOM 12063 O O . GLY A 1 64 ? 4.162 2.406 -15.765 1.00 0.00 64 GLY A O 8
ATOM 12067 N N . GLU A 1 65 ? 4.050 0.886 -14.094 1.00 0.00 65 GLU A N 8
ATOM 12068 C CA . GLU A 1 65 ? 2.726 0.415 -14.461 1.00 0.00 65 GLU A CA 8
ATOM 12069 C C . GLU A 1 65 ? 1.844 1.590 -14.890 1.00 0.00 65 GLU A C 8
ATOM 12070 O O . GLU A 1 65 ? 1.991 2.699 -14.379 1.00 0.00 65 GLU A O 8
ATOM 12082 N N . LYS A 1 66 ? 0.948 1.306 -15.824 1.00 0.00 66 LYS A N 8
ATOM 12083 C CA . LYS A 1 66 ? 0.044 2.326 -16.328 1.00 0.00 66 LYS A CA 8
ATOM 12084 C C . LYS A 1 66 ? -1.139 2.471 -15.368 1.00 0.00 66 LYS A C 8
ATOM 12085 O O . LYS A 1 66 ? -1.247 3.469 -14.656 1.00 0.00 66 LYS A O 8
ATOM 12104 N N . GLN A 1 67 ? -1.996 1.461 -15.379 1.00 0.00 67 GLN A N 8
ATOM 12105 C CA . GLN A 1 67 ? -3.167 1.464 -14.518 1.00 0.00 67 GLN A CA 8
ATOM 12106 C C . GLN A 1 67 ? -2.770 1.122 -13.081 1.00 0.00 67 GLN A C 8
ATOM 12107 O O . GLN A 1 67 ? -1.694 0.575 -12.844 1.00 0.00 67 GLN A O 8
ATOM 12121 N N . PRO A 1 68 ? -3.683 1.468 -12.134 1.00 0.00 68 PRO A N 8
ATOM 12122 C CA . PRO A 1 68 ? -3.439 1.204 -10.727 1.00 0.00 68 PRO A CA 8
ATOM 12123 C C . PRO A 1 68 ? -3.620 -0.281 -10.408 1.00 0.00 68 PRO A C 8
ATOM 12124 O O . PRO A 1 68 ? -4.624 -0.883 -10.786 1.00 0.00 68 PRO A O 8
ATOM 12135 N N . MET A 1 69 ? -2.633 -0.830 -9.715 1.00 0.00 69 MET A N 8
ATOM 12136 C CA . MET A 1 69 ? -2.671 -2.233 -9.341 1.00 0.00 69 MET A CA 8
ATOM 12137 C C . MET A 1 69 ? -3.970 -2.569 -8.605 1.00 0.00 69 MET A C 8
ATOM 12138 O O . MET A 1 69 ? -4.637 -1.681 -8.078 1.00 0.00 69 MET A O 8
ATOM 12152 N N . ASP A 1 70 ? -4.290 -3.855 -8.593 1.00 0.00 70 ASP A N 8
ATOM 12153 C CA . ASP A 1 70 ? -5.497 -4.320 -7.931 1.00 0.00 70 ASP A CA 8
ATOM 12154 C C . ASP A 1 70 ? -5.133 -4.886 -6.557 1.00 0.00 70 ASP A C 8
ATOM 12155 O O . ASP A 1 70 ? -4.328 -5.811 -6.456 1.00 0.00 70 ASP A O 8
ATOM 12164 N N . LEU A 1 71 ? -5.745 -4.308 -5.534 1.00 0.00 71 LEU A N 8
ATOM 12165 C CA . LEU A 1 71 ? -5.496 -4.744 -4.170 1.00 0.00 71 LEU A CA 8
ATOM 12166 C C . LEU A 1 71 ? -6.003 -6.177 -3.996 1.00 0.00 71 LEU A C 8
ATOM 12167 O O . LEU A 1 71 ? -5.528 -6.906 -3.127 1.00 0.00 71 LEU A O 8
ATOM 12183 N N . GLU A 1 72 ? -6.961 -6.538 -4.837 1.00 0.00 72 GLU A N 8
ATOM 12184 C CA . GLU A 1 72 ? -7.538 -7.870 -4.788 1.00 0.00 72 GLU A CA 8
ATOM 12185 C C . GLU A 1 72 ? -6.432 -8.928 -4.798 1.00 0.00 72 GLU A C 8
ATOM 12186 O O . GLU A 1 72 ? -6.611 -10.023 -4.268 1.00 0.00 72 GLU A O 8
ATOM 12198 N N . ASN A 1 73 ? -5.314 -8.563 -5.408 1.00 0.00 73 ASN A N 8
ATOM 12199 C CA . ASN A 1 73 ? -4.180 -9.466 -5.495 1.00 0.00 73 ASN A CA 8
ATOM 12200 C C . ASN A 1 73 ? -3.538 -9.606 -4.113 1.00 0.00 73 ASN A C 8
ATOM 12201 O O . ASN A 1 73 ? -3.551 -8.666 -3.320 1.00 0.00 73 ASN A O 8
ATOM 12212 N N . PRO A 1 74 ? -2.977 -10.819 -3.860 1.00 0.00 74 PRO A N 8
ATOM 12213 C CA . PRO A 1 74 ? -2.332 -11.094 -2.587 1.00 0.00 74 PRO A CA 8
ATOM 12214 C C . PRO A 1 74 ? -0.967 -10.407 -2.505 1.00 0.00 74 PRO A C 8
ATOM 12215 O O . PRO A 1 74 ? -0.226 -10.371 -3.486 1.00 0.00 74 PRO A O 8
ATOM 12226 N N . VAL A 1 75 ? -0.676 -9.880 -1.325 1.00 0.00 75 VAL A N 8
ATOM 12227 C CA . VAL A 1 75 ? 0.587 -9.197 -1.101 1.00 0.00 75 VAL A CA 8
ATOM 12228 C C . VAL A 1 75 ? 1.740 -10.134 -1.464 1.00 0.00 75 VAL A C 8
ATOM 12229 O O . VAL A 1 75 ? 2.859 -9.683 -1.704 1.00 0.00 75 VAL A O 8
ATOM 12242 N N . SER A 1 76 ? 1.428 -11.421 -1.494 1.00 0.00 76 SER A N 8
ATOM 12243 C CA . SER A 1 76 ? 2.425 -12.426 -1.823 1.00 0.00 76 SER A CA 8
ATOM 12244 C C . SER A 1 76 ? 3.000 -12.155 -3.215 1.00 0.00 76 SER A C 8
ATOM 12245 O O . SER A 1 76 ? 4.071 -12.654 -3.556 1.00 0.00 76 SER A O 8
ATOM 12253 N N . SER A 1 77 ? 2.261 -11.367 -3.983 1.00 0.00 77 SER A N 8
ATOM 12254 C CA . SER A 1 77 ? 2.684 -11.025 -5.330 1.00 0.00 77 SER A CA 8
ATOM 12255 C C . SER A 1 77 ? 3.422 -9.684 -5.322 1.00 0.00 77 SER A C 8
ATOM 12256 O O . SER A 1 77 ? 4.077 -9.327 -6.300 1.00 0.00 77 SER A O 8
ATOM 12264 N N . VAL A 1 78 ? 3.291 -8.979 -4.208 1.00 0.00 78 VAL A N 8
ATOM 12265 C CA . VAL A 1 78 ? 3.937 -7.686 -4.060 1.00 0.00 78 VAL A CA 8
ATOM 12266 C C . VAL A 1 78 ? 4.880 -7.727 -2.857 1.00 0.00 78 VAL A C 8
ATOM 12267 O O . VAL A 1 78 ? 4.874 -6.819 -2.027 1.00 0.00 78 VAL A O 8
ATOM 12280 N N . ALA A 1 79 ? 5.669 -8.790 -2.799 1.00 0.00 79 ALA A N 8
ATOM 12281 C CA . ALA A 1 79 ? 6.616 -8.961 -1.711 1.00 0.00 79 ALA A CA 8
ATOM 12282 C C . ALA A 1 79 ? 8.034 -8.718 -2.232 1.00 0.00 79 ALA A C 8
ATOM 12283 O O . ALA A 1 79 ? 8.986 -9.345 -1.769 1.00 0.00 79 ALA A O 8
ATOM 12290 N N . SER A 1 80 ? 8.131 -7.805 -3.187 1.00 0.00 80 SER A N 8
ATOM 12291 C CA . SER A 1 80 ? 9.416 -7.471 -3.776 1.00 0.00 80 SER A CA 8
ATOM 12292 C C . SER A 1 80 ? 9.376 -6.054 -4.352 1.00 0.00 80 SER A C 8
ATOM 12293 O O . SER A 1 80 ? 8.373 -5.354 -4.219 1.00 0.00 80 SER A O 8
ATOM 12301 N N . GLN A 1 81 ? 10.478 -5.673 -4.981 1.00 0.00 81 GLN A N 8
ATOM 12302 C CA . GLN A 1 81 ? 10.581 -4.353 -5.578 1.00 0.00 81 GLN A CA 8
ATOM 12303 C C . GLN A 1 81 ? 9.972 -3.301 -4.648 1.00 0.00 81 GLN A C 8
ATOM 12304 O O . GLN A 1 81 ? 9.765 -3.559 -3.464 1.00 0.00 81 GLN A O 8
ATOM 12318 N N . THR A 1 82 ? 9.701 -2.137 -5.221 1.00 0.00 82 THR A N 8
ATOM 12319 C CA . THR A 1 82 ? 9.119 -1.046 -4.459 1.00 0.00 82 THR A CA 8
ATOM 12320 C C . THR A 1 82 ? 7.887 -0.491 -5.176 1.00 0.00 82 THR A C 8
ATOM 12321 O O . THR A 1 82 ? 7.956 -0.136 -6.352 1.00 0.00 82 THR A O 8
ATOM 12332 N N . LEU A 1 83 ? 6.788 -0.434 -4.439 1.00 0.00 83 LEU A N 8
ATOM 12333 C CA . LEU A 1 83 ? 5.542 0.072 -4.990 1.00 0.00 83 LEU A CA 8
ATOM 12334 C C . LEU A 1 83 ? 5.526 1.598 -4.888 1.00 0.00 83 LEU A C 8
ATOM 12335 O O . LEU A 1 83 ? 6.323 2.183 -4.155 1.00 0.00 83 LEU A O 8
ATOM 12351 N N . VAL A 1 84 ? 4.610 2.200 -5.633 1.00 0.00 84 VAL A N 8
ATOM 12352 C CA . VAL A 1 84 ? 4.480 3.647 -5.635 1.00 0.00 84 VAL A CA 8
ATOM 12353 C C . VAL A 1 84 ? 3.040 4.026 -5.286 1.00 0.00 84 VAL A C 8
ATOM 12354 O O . VAL A 1 84 ? 2.119 3.752 -6.054 1.00 0.00 84 VAL A O 8
ATOM 12367 N N . LEU A 1 85 ? 2.889 4.649 -4.126 1.00 0.00 85 LEU A N 8
ATOM 12368 C CA . LEU A 1 85 ? 1.576 5.068 -3.666 1.00 0.00 85 LEU A CA 8
ATOM 12369 C C . LEU A 1 85 ? 1.367 6.544 -4.010 1.00 0.00 85 LEU A C 8
ATOM 12370 O O . LEU A 1 85 ? 2.274 7.359 -3.842 1.00 0.00 85 LEU A O 8
ATOM 12386 N N . ASP A 1 86 ? 0.167 6.844 -4.485 1.00 0.00 86 ASP A N 8
ATOM 12387 C CA . ASP A 1 86 ? -0.172 8.208 -4.853 1.00 0.00 86 ASP A CA 8
ATOM 12388 C C . ASP A 1 86 ? -1.382 8.666 -4.037 1.00 0.00 86 ASP A C 8
ATOM 12389 O O . ASP A 1 86 ? -2.524 8.483 -4.456 1.00 0.00 86 ASP A O 8
ATOM 12398 N N . THR A 1 87 ? -1.091 9.254 -2.885 1.00 0.00 87 THR A N 8
ATOM 12399 C CA . THR A 1 87 ? -2.141 9.739 -2.006 1.00 0.00 87 THR A CA 8
ATOM 12400 C C . THR A 1 87 ? -3.025 10.750 -2.739 1.00 0.00 87 THR A C 8
ATOM 12401 O O . THR A 1 87 ? -2.604 11.344 -3.731 1.00 0.00 87 THR A O 8
ATOM 12412 N N . PRO A 1 88 ? -4.266 10.919 -2.209 1.00 0.00 88 PRO A N 8
ATOM 12413 C CA . PRO A 1 88 ? -5.213 11.848 -2.802 1.00 0.00 88 PRO A CA 8
ATOM 12414 C C . PRO A 1 88 ? -4.839 13.295 -2.477 1.00 0.00 88 PRO A C 8
ATOM 12415 O O . PRO A 1 88 ? -4.174 13.558 -1.475 1.00 0.00 88 PRO A O 8
ATOM 12426 N N . PRO A 1 89 ? -5.293 14.220 -3.364 1.00 0.00 89 PRO A N 8
ATOM 12427 C CA . PRO A 1 89 ? -5.013 15.634 -3.182 1.00 0.00 89 PRO A CA 8
ATOM 12428 C C . PRO A 1 89 ? -5.881 16.225 -2.069 1.00 0.00 89 PRO A C 8
ATOM 12429 O O . PRO A 1 89 ? -6.605 17.195 -2.290 1.00 0.00 89 PRO A O 8
ATOM 12440 N N . ASP A 1 90 ? -5.779 15.617 -0.896 1.00 0.00 90 ASP A N 8
ATOM 12441 C CA . ASP A 1 90 ? -6.545 16.071 0.252 1.00 0.00 90 ASP A CA 8
ATOM 12442 C C . ASP A 1 90 ? -6.457 15.025 1.365 1.00 0.00 90 ASP A C 8
ATOM 12443 O O . ASP A 1 90 ? -7.135 13.999 1.313 1.00 0.00 90 ASP A O 8
ATOM 12452 N N . ALA A 1 91 ? -5.617 15.320 2.345 1.00 0.00 91 ALA A N 8
ATOM 12453 C CA . ALA A 1 91 ? -5.431 14.418 3.469 1.00 0.00 91 ALA A CA 8
ATOM 12454 C C . ALA A 1 91 ? -4.693 15.152 4.590 1.00 0.00 91 ALA A C 8
ATOM 12455 O O . ALA A 1 91 ? -3.480 15.340 4.521 1.00 0.00 91 ALA A O 8
ATOM 12462 N N . LYS A 1 92 ? -5.457 15.547 5.598 1.00 0.00 92 LYS A N 8
ATOM 12463 C CA . LYS A 1 92 ? -4.891 16.256 6.733 1.00 0.00 92 LYS A CA 8
ATOM 12464 C C . LYS A 1 92 ? -4.894 15.337 7.957 1.00 0.00 92 LYS A C 8
ATOM 12465 O O . LYS A 1 92 ? -5.937 15.120 8.572 1.00 0.00 92 LYS A O 8
ATOM 12484 N N . MET A 1 93 ? -3.715 14.821 8.273 1.00 0.00 93 MET A N 8
ATOM 12485 C CA . MET A 1 93 ? -3.569 13.931 9.411 1.00 0.00 93 MET A CA 8
ATOM 12486 C C . MET A 1 93 ? -2.142 13.975 9.962 1.00 0.00 93 MET A C 8
ATOM 12487 O O . MET A 1 93 ? -1.245 13.329 9.423 1.00 0.00 93 MET A O 8
ATOM 12501 N N . SER A 1 94 ? -1.977 14.743 11.029 1.00 0.00 94 SER A N 8
ATOM 12502 C CA . SER A 1 94 ? -0.675 14.879 11.659 1.00 0.00 94 SER A CA 8
ATOM 12503 C C . SER A 1 94 ? -0.791 15.737 12.920 1.00 0.00 94 SER A C 8
ATOM 12504 O O . SER A 1 94 ? -0.490 15.274 14.019 1.00 0.00 94 SER A O 8
ATOM 12512 N N . GLU A 1 95 ? -1.228 16.972 12.720 1.00 0.00 95 GLU A N 8
ATOM 12513 C CA . GLU A 1 95 ? -1.387 17.898 13.828 1.00 0.00 95 GLU A CA 8
ATOM 12514 C C . GLU A 1 95 ? -2.129 19.154 13.367 1.00 0.00 95 GLU A C 8
ATOM 12515 O O . GLU A 1 95 ? -3.204 19.467 13.877 1.00 0.00 95 GLU A O 8
ATOM 12527 N N . ALA A 1 96 ? -1.527 19.840 12.407 1.00 0.00 96 ALA A N 8
ATOM 12528 C CA . ALA A 1 96 ? -2.117 21.055 11.871 1.00 0.00 96 ALA A CA 8
ATOM 12529 C C . ALA A 1 96 ? -1.365 21.467 10.604 1.00 0.00 96 ALA A C 8
ATOM 12530 O O . ALA A 1 96 ? -0.334 20.884 10.273 1.00 0.00 96 ALA A O 8
ATOM 12537 N N . ARG A 1 97 ? -1.911 22.469 9.930 1.00 0.00 97 ARG A N 8
ATOM 12538 C CA . ARG A 1 97 ? -1.304 22.965 8.706 1.00 0.00 97 ARG A CA 8
ATOM 12539 C C . ARG A 1 97 ? -1.733 24.411 8.450 1.00 0.00 97 ARG A C 8
ATOM 12540 O O . ARG A 1 97 ? -2.843 24.660 7.984 1.00 0.00 97 ARG A O 8
ATOM 12561 N N . SER A 1 98 ? -0.830 25.328 8.768 1.00 0.00 98 SER A N 8
ATOM 12562 C CA . SER A 1 98 ? -1.101 26.743 8.578 1.00 0.00 98 SER A CA 8
ATOM 12563 C C . SER A 1 98 ? -1.516 27.006 7.129 1.00 0.00 98 SER A C 8
ATOM 12564 O O . SER A 1 98 ? -0.740 26.769 6.204 1.00 0.00 98 SER A O 8
ATOM 12572 N N . SER A 1 99 ? -2.739 27.493 6.977 1.00 0.00 99 SER A N 8
ATOM 12573 C CA . SER A 1 99 ? -3.266 27.791 5.656 1.00 0.00 99 SER A CA 8
ATOM 12574 C C . SER A 1 99 ? -4.649 28.435 5.778 1.00 0.00 99 SER A C 8
ATOM 12575 O O . SER A 1 99 ? -5.629 27.757 6.081 1.00 0.00 99 SER A O 8
ATOM 12583 N N . GLY A 1 100 ? -4.683 29.737 5.536 1.00 0.00 100 GLY A N 8
ATOM 12584 C CA . GLY A 1 100 ? -5.929 30.480 5.615 1.00 0.00 100 GLY A 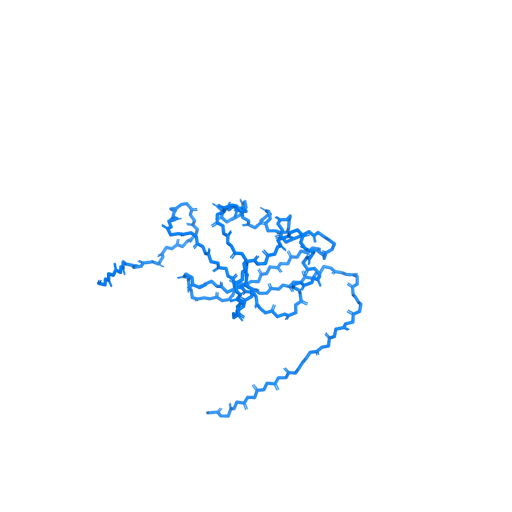CA 8
ATOM 12585 C C . GLY A 1 100 ? -7.098 29.650 5.080 1.00 0.00 100 GLY A C 8
ATOM 12586 O O . GLY A 1 100 ? -7.311 29.578 3.871 1.00 0.00 100 GLY A O 8
ATOM 12590 N N . PRO A 1 101 ? -7.844 29.027 6.032 1.00 0.00 101 PRO A N 8
ATOM 12591 C CA . PRO A 1 101 ? -8.985 28.205 5.670 1.00 0.00 101 PRO A CA 8
ATOM 12592 C C . PRO A 1 101 ? -10.176 29.071 5.254 1.00 0.00 101 PRO A C 8
ATOM 12593 O O . PRO A 1 101 ? -10.197 30.272 5.520 1.00 0.00 101 PRO A O 8
ATOM 12604 N N . SER A 1 102 ? -11.138 28.429 4.609 1.00 0.00 102 SER A N 8
ATOM 12605 C CA . SER A 1 102 ? -12.329 29.126 4.154 1.00 0.00 102 SER A CA 8
ATOM 12606 C C . SER A 1 102 ? -13.525 28.171 4.151 1.00 0.00 102 SER A C 8
ATOM 12607 O O . SER A 1 102 ? -13.501 27.142 3.478 1.00 0.00 102 SER A O 8
ATOM 12615 N N . SER A 1 103 ? -14.542 28.547 4.912 1.00 0.00 103 SER A N 8
ATOM 12616 C CA . SER A 1 103 ? -15.745 27.737 5.007 1.00 0.00 103 SER A CA 8
ATOM 12617 C C . SER A 1 103 ? -16.830 28.303 4.089 1.00 0.00 103 SER A C 8
ATOM 12618 O O . SER A 1 103 ? -17.322 27.608 3.201 1.00 0.00 103 SER A O 8
ATOM 12626 N N . GLY A 1 104 ? -17.171 29.560 4.334 1.00 0.00 104 GLY A N 8
ATOM 12627 C CA . GLY A 1 104 ? -18.189 30.228 3.540 1.00 0.00 104 GLY A CA 8
ATOM 12628 C C . GLY A 1 104 ? -17.623 30.682 2.193 1.00 0.00 104 GLY A C 8
ATOM 12629 O O . GLY A 1 104 ? -18.361 31.172 1.340 1.00 0.00 104 GLY A O 8
ATOM 12633 N N . GLY A 1 1 ? -33.997 -28.369 -2.932 1.00 0.00 1 GLY A N 9
ATOM 12634 C CA . GLY A 1 1 ? -32.637 -28.142 -3.392 1.00 0.00 1 GLY A CA 9
ATOM 12635 C C . GLY A 1 1 ? -31.752 -27.628 -2.255 1.00 0.00 1 GLY A C 9
ATOM 12636 O O . GLY A 1 1 ? -31.026 -28.401 -1.631 1.00 0.00 1 GLY A O 9
ATOM 12640 N N . SER A 1 2 ? -31.842 -26.327 -2.019 1.00 0.00 2 SER A N 9
ATOM 12641 C CA . SER A 1 2 ? -31.058 -25.702 -0.968 1.00 0.00 2 SER A CA 9
ATOM 12642 C C . SER A 1 2 ? -29.566 -25.830 -1.280 1.00 0.00 2 SER A C 9
ATOM 12643 O O . SER A 1 2 ? -29.147 -26.774 -1.949 1.00 0.00 2 SER A O 9
ATOM 12651 N N . SER A 1 3 ? -28.804 -24.867 -0.782 1.00 0.00 3 SER A N 9
ATOM 12652 C CA . SER A 1 3 ? -27.368 -24.860 -1.000 1.00 0.00 3 SER A CA 9
ATOM 12653 C C . SER A 1 3 ? -26.696 -23.885 -0.032 1.00 0.00 3 SER A C 9
ATOM 12654 O O . SER A 1 3 ? -27.372 -23.103 0.635 1.00 0.00 3 SER A O 9
ATOM 12662 N N . GLY A 1 4 ? -25.374 -23.962 0.014 1.00 0.00 4 GLY A N 9
ATOM 12663 C CA . GLY A 1 4 ? -24.604 -23.096 0.890 1.00 0.00 4 GLY A CA 9
ATOM 12664 C C . GLY A 1 4 ? -23.153 -22.987 0.415 1.00 0.00 4 GLY A C 9
ATOM 12665 O O . GLY A 1 4 ? -22.825 -23.412 -0.692 1.00 0.00 4 GLY A O 9
ATOM 12669 N N . SER A 1 5 ? -22.324 -22.415 1.275 1.00 0.00 5 SER A N 9
ATOM 12670 C CA . SER A 1 5 ? -20.916 -22.244 0.958 1.00 0.00 5 SER A CA 9
ATOM 12671 C C . SER A 1 5 ? -20.108 -22.060 2.244 1.00 0.00 5 SER A C 9
ATOM 12672 O O . SER A 1 5 ? -20.668 -21.748 3.294 1.00 0.00 5 SER A O 9
ATOM 12680 N N . SER A 1 6 ? -18.805 -22.262 2.120 1.00 0.00 6 SER A N 9
ATOM 12681 C CA . SER A 1 6 ? -17.914 -22.123 3.260 1.00 0.00 6 SER A CA 9
ATOM 12682 C C . SER A 1 6 ? -16.497 -21.804 2.780 1.00 0.00 6 SER A C 9
ATOM 12683 O O . SER A 1 6 ? -16.163 -22.038 1.620 1.00 0.00 6 SER A O 9
ATOM 12691 N N . GLY A 1 7 ? -15.701 -21.274 3.698 1.00 0.00 7 GLY A N 9
ATOM 12692 C CA . GLY A 1 7 ? -14.327 -20.920 3.383 1.00 0.00 7 GLY A CA 9
ATOM 12693 C C . GLY A 1 7 ? -13.344 -21.822 4.132 1.00 0.00 7 GLY A C 9
ATOM 12694 O O . GLY A 1 7 ? -13.735 -22.555 5.038 1.00 0.00 7 GLY A O 9
ATOM 12698 N N . ASP A 1 8 ? -12.086 -21.738 3.724 1.00 0.00 8 ASP A N 9
ATOM 12699 C CA . ASP A 1 8 ? -11.043 -22.537 4.345 1.00 0.00 8 ASP A CA 9
ATOM 12700 C C . ASP A 1 8 ? -9.810 -21.663 4.584 1.00 0.00 8 ASP A C 9
ATOM 12701 O O . ASP A 1 8 ? -9.634 -20.639 3.925 1.00 0.00 8 ASP A O 9
ATOM 12710 N N . GLN A 1 9 ? -8.989 -22.099 5.527 1.00 0.00 9 GLN A N 9
ATOM 12711 C CA . GLN A 1 9 ? -7.778 -21.369 5.861 1.00 0.00 9 GLN A CA 9
ATOM 12712 C C . GLN A 1 9 ? -6.548 -22.111 5.333 1.00 0.00 9 GLN A C 9
ATOM 12713 O O . GLN A 1 9 ? -6.636 -23.281 4.964 1.00 0.00 9 GLN A O 9
ATOM 12727 N N . GLU A 1 10 ? -5.430 -21.400 5.313 1.00 0.00 10 GLU A N 9
ATOM 12728 C CA . GLU A 1 10 ? -4.185 -21.977 4.837 1.00 0.00 10 GLU A CA 9
ATOM 12729 C C . GLU A 1 10 ? -3.057 -21.703 5.834 1.00 0.00 10 GLU A C 9
ATOM 12730 O O . GLU A 1 10 ? -2.280 -20.766 5.655 1.00 0.00 10 GLU A O 9
ATOM 12742 N N . VAL A 1 11 ? -3.003 -22.536 6.862 1.00 0.00 11 VAL A N 9
ATOM 12743 C CA . VAL A 1 11 ? -1.983 -22.395 7.887 1.00 0.00 11 VAL A CA 9
ATOM 12744 C C . VAL A 1 11 ? -0.663 -22.968 7.369 1.00 0.00 11 VAL A C 9
ATOM 12745 O O . VAL A 1 11 ? 0.085 -22.282 6.675 1.00 0.00 11 VAL A O 9
ATOM 12758 N N . ARG A 1 12 ? -0.417 -24.220 7.728 1.00 0.00 12 ARG A N 9
ATOM 12759 C CA . ARG A 1 12 ? 0.801 -24.893 7.308 1.00 0.00 12 ARG A CA 9
ATOM 12760 C C . ARG A 1 12 ? 1.984 -23.924 7.350 1.00 0.00 12 ARG A C 9
ATOM 12761 O O . ARG A 1 12 ? 2.366 -23.359 6.326 1.00 0.00 12 ARG A O 9
ATOM 12782 N N . LEU A 1 13 ? 2.532 -23.761 8.545 1.00 0.00 13 LEU A N 9
ATOM 12783 C CA . LEU A 1 13 ? 3.665 -22.870 8.734 1.00 0.00 13 LEU A CA 9
ATOM 12784 C C . LEU A 1 13 ? 3.313 -21.483 8.193 1.00 0.00 13 LEU A C 9
ATOM 12785 O O . LEU A 1 13 ? 3.733 -21.115 7.097 1.00 0.00 13 LEU A O 9
ATOM 12801 N N . GLU A 1 14 ? 2.545 -20.750 8.987 1.00 0.00 14 GLU A N 9
ATOM 12802 C CA . GLU A 1 14 ? 2.132 -19.412 8.601 1.00 0.00 14 GLU A CA 9
ATOM 12803 C C . GLU A 1 14 ? 3.352 -18.498 8.466 1.00 0.00 14 GLU A C 9
ATOM 12804 O O . GLU A 1 14 ? 4.176 -18.419 9.376 1.00 0.00 14 GLU A O 9
ATOM 12816 N N . ASN A 1 15 ? 3.427 -17.830 7.325 1.00 0.00 15 ASN A N 9
ATOM 12817 C CA . ASN A 1 15 ? 4.533 -16.925 7.059 1.00 0.00 15 ASN A CA 9
ATOM 12818 C C . ASN A 1 15 ? 3.983 -15.527 6.769 1.00 0.00 15 ASN A C 9
ATOM 12819 O O . ASN A 1 15 ? 2.790 -15.366 6.513 1.00 0.00 15 ASN A O 9
ATOM 12830 N N . ARG A 1 16 ? 4.878 -14.551 6.819 1.00 0.00 16 ARG A N 9
ATOM 12831 C CA . ARG A 1 16 ? 4.497 -13.172 6.565 1.00 0.00 16 ARG A CA 9
ATOM 12832 C C . ARG A 1 16 ? 5.483 -12.519 5.595 1.00 0.00 16 ARG A C 9
ATOM 12833 O O . ARG A 1 16 ? 6.695 -12.595 5.791 1.00 0.00 16 ARG A O 9
ATOM 12854 N N . ILE A 1 17 ? 4.927 -11.893 4.569 1.00 0.00 17 ILE A N 9
ATOM 12855 C CA . ILE A 1 17 ? 5.743 -11.227 3.567 1.00 0.00 17 ILE A CA 9
ATOM 12856 C C . ILE A 1 17 ? 5.732 -9.719 3.827 1.00 0.00 17 ILE A C 9
ATOM 12857 O O . ILE A 1 17 ? 4.778 -9.191 4.396 1.00 0.00 17 ILE A O 9
ATOM 12873 N N . THR A 1 18 ? 6.804 -9.069 3.397 1.00 0.00 18 THR A N 9
ATOM 12874 C CA . THR A 1 18 ? 6.929 -7.633 3.576 1.00 0.00 18 THR A CA 9
ATOM 12875 C C . THR A 1 18 ? 7.271 -6.958 2.246 1.00 0.00 18 THR A C 9
ATOM 12876 O O . THR A 1 18 ? 7.812 -7.595 1.343 1.00 0.00 18 THR A O 9
ATOM 12887 N N . PHE A 1 19 ? 6.942 -5.677 2.167 1.00 0.00 19 PHE A N 9
ATOM 12888 C CA . PHE A 1 19 ? 7.207 -4.908 0.963 1.00 0.00 19 PHE A CA 9
ATOM 12889 C C . PHE A 1 19 ? 7.352 -3.419 1.283 1.00 0.00 19 PHE A C 9
ATOM 12890 O O . PHE A 1 19 ? 6.930 -2.966 2.346 1.00 0.00 19 PHE A O 9
ATOM 12907 N N . GLN A 1 20 ? 7.950 -2.700 0.345 1.00 0.00 20 GLN A N 9
ATOM 12908 C CA . GLN A 1 20 ? 8.155 -1.272 0.514 1.00 0.00 20 GLN A CA 9
ATOM 12909 C C . GLN A 1 20 ? 7.105 -0.487 -0.275 1.00 0.00 20 GLN A C 9
ATOM 12910 O O . GLN A 1 20 ? 6.442 -1.039 -1.152 1.00 0.00 20 GLN A O 9
ATOM 12924 N N . LEU A 1 21 ? 6.987 0.788 0.064 1.00 0.00 21 LEU A N 9
ATOM 12925 C CA . LEU A 1 21 ? 6.029 1.654 -0.602 1.00 0.00 21 LEU A CA 9
ATOM 12926 C C . LEU A 1 21 ? 6.668 3.023 -0.845 1.00 0.00 21 LEU A C 9
ATOM 12927 O O . LEU A 1 21 ? 7.443 3.505 -0.020 1.00 0.00 21 LEU A O 9
ATOM 12943 N N . GLU A 1 22 ? 6.319 3.610 -1.980 1.00 0.00 22 GLU A N 9
ATOM 12944 C CA . GLU A 1 22 ? 6.849 4.914 -2.341 1.00 0.00 22 GLU A CA 9
ATOM 12945 C C . GLU A 1 22 ? 5.814 6.005 -2.057 1.00 0.00 22 GLU A C 9
ATOM 12946 O O . GLU A 1 22 ? 4.762 6.048 -2.692 1.00 0.00 22 GLU A O 9
ATOM 12958 N N . LEU A 1 23 ? 6.150 6.860 -1.102 1.00 0.00 23 LEU A N 9
ATOM 12959 C CA . LEU A 1 23 ? 5.263 7.948 -0.726 1.00 0.00 23 LEU A CA 9
ATOM 12960 C C . LEU A 1 23 ? 5.504 9.140 -1.653 1.00 0.00 23 LEU A C 9
ATOM 12961 O O . LEU A 1 23 ? 6.035 10.165 -1.227 1.00 0.00 23 LEU A O 9
ATOM 12977 N N . VAL A 1 24 ? 5.103 8.967 -2.904 1.00 0.00 24 VAL A N 9
ATOM 12978 C CA . VAL A 1 24 ? 5.269 10.017 -3.895 1.00 0.00 24 VAL A CA 9
ATOM 12979 C C . VAL A 1 24 ? 4.944 11.370 -3.259 1.00 0.00 24 VAL A C 9
ATOM 12980 O O . VAL A 1 24 ? 4.101 11.454 -2.367 1.00 0.00 24 VAL A O 9
ATOM 12993 N N . GLY A 1 25 ? 5.630 12.395 -3.741 1.00 0.00 25 GLY A N 9
ATOM 12994 C CA . GLY A 1 25 ? 5.426 13.739 -3.231 1.00 0.00 25 GLY A CA 9
ATOM 12995 C C . GLY A 1 25 ? 6.363 14.028 -2.056 1.00 0.00 25 GLY A C 9
ATOM 12996 O O . GLY A 1 25 ? 6.769 15.171 -1.848 1.00 0.00 25 GLY A O 9
ATOM 13000 N N . LEU A 1 26 ? 6.679 12.973 -1.319 1.00 0.00 26 LEU A N 9
ATOM 13001 C CA . LEU A 1 26 ? 7.560 13.099 -0.171 1.00 0.00 26 LEU A CA 9
ATOM 13002 C C . LEU A 1 26 ? 8.807 12.241 -0.394 1.00 0.00 26 LEU A C 9
ATOM 13003 O O . LEU A 1 26 ? 9.685 12.179 0.466 1.00 0.00 26 LEU A O 9
ATOM 13019 N N . GLU A 1 27 ? 8.846 11.600 -1.553 1.00 0.00 27 GLU A N 9
ATOM 13020 C CA . GLU A 1 27 ? 9.970 10.748 -1.900 1.00 0.00 27 GLU A CA 9
ATOM 13021 C C . GLU A 1 27 ? 10.445 9.969 -0.672 1.00 0.00 27 GLU A C 9
ATOM 13022 O O . GLU A 1 27 ? 11.640 9.931 -0.380 1.00 0.00 27 GLU A O 9
ATOM 13034 N N . ARG A 1 28 ? 9.485 9.368 0.016 1.00 0.00 28 ARG A N 9
ATOM 13035 C CA . ARG A 1 28 ? 9.790 8.593 1.206 1.00 0.00 28 ARG A CA 9
ATOM 13036 C C . ARG A 1 28 ? 9.438 7.120 0.985 1.00 0.00 28 ARG A C 9
ATOM 13037 O O . ARG A 1 28 ? 8.360 6.805 0.484 1.00 0.00 28 ARG A O 9
ATOM 13058 N N . VAL A 1 29 ? 10.368 6.259 1.369 1.00 0.00 29 VAL A N 9
ATOM 13059 C CA . VAL A 1 29 ? 10.170 4.827 1.219 1.00 0.00 29 VAL A CA 9
ATOM 13060 C C . VAL A 1 29 ? 9.746 4.232 2.563 1.00 0.00 29 VAL A C 9
ATOM 13061 O O . VAL A 1 29 ? 10.441 4.393 3.565 1.00 0.00 29 VAL A O 9
ATOM 13074 N N . VAL A 1 30 ? 8.606 3.556 2.542 1.00 0.00 30 VAL A N 9
ATOM 13075 C CA . VAL A 1 30 ? 8.081 2.936 3.746 1.00 0.00 30 VAL A CA 9
ATOM 13076 C C . VAL A 1 30 ? 8.019 1.420 3.548 1.00 0.00 30 VAL A C 9
ATOM 13077 O O . VAL A 1 30 ? 8.063 0.935 2.419 1.00 0.00 30 VAL A O 9
ATOM 13090 N N . ARG A 1 31 ? 7.918 0.713 4.665 1.00 0.00 31 ARG A N 9
ATOM 13091 C CA . ARG A 1 31 ? 7.849 -0.738 4.628 1.00 0.00 31 ARG A CA 9
ATOM 13092 C C . ARG A 1 31 ? 6.551 -1.224 5.277 1.00 0.00 31 ARG A C 9
ATOM 13093 O O . ARG A 1 31 ? 6.118 -0.681 6.292 1.00 0.00 31 ARG A O 9
ATOM 13114 N N . ILE A 1 32 ? 5.966 -2.243 4.664 1.00 0.00 32 ILE A N 9
ATOM 13115 C CA . ILE A 1 32 ? 4.726 -2.808 5.169 1.00 0.00 32 ILE A CA 9
ATOM 13116 C C . ILE A 1 32 ? 4.901 -4.316 5.364 1.00 0.00 32 ILE A C 9
ATOM 13117 O O . ILE A 1 32 ? 5.487 -4.991 4.519 1.00 0.00 32 ILE A O 9
ATOM 13133 N N . SER A 1 33 ? 4.382 -4.799 6.483 1.00 0.00 33 SER A N 9
ATOM 13134 C CA . SER A 1 33 ? 4.473 -6.214 6.800 1.00 0.00 33 SER A CA 9
ATOM 13135 C C . SER A 1 33 ? 3.072 -6.800 6.988 1.00 0.00 33 SER A C 9
ATOM 13136 O O . SER A 1 33 ? 2.222 -6.190 7.635 1.00 0.00 33 SER A O 9
ATOM 13144 N N . ALA A 1 34 ? 2.874 -7.976 6.411 1.00 0.00 34 ALA A N 9
ATOM 13145 C CA . ALA A 1 34 ? 1.591 -8.650 6.507 1.00 0.00 34 ALA A CA 9
ATOM 13146 C C . ALA A 1 34 ? 1.685 -10.016 5.823 1.00 0.00 34 ALA A C 9
ATOM 13147 O O . ALA A 1 34 ? 2.617 -10.270 5.062 1.00 0.00 34 ALA A O 9
ATOM 13154 N N . LYS A 1 35 ? 0.707 -10.859 6.119 1.00 0.00 35 LYS A N 9
ATOM 13155 C CA . LYS A 1 35 ? 0.668 -12.192 5.543 1.00 0.00 35 LYS A CA 9
ATOM 13156 C C . LYS A 1 35 ? 0.548 -12.082 4.022 1.00 0.00 35 LYS A C 9
ATOM 13157 O O . LYS A 1 35 ? 0.019 -11.098 3.506 1.00 0.00 35 LYS A O 9
ATOM 13176 N N . PRO A 1 36 ? 1.061 -13.132 3.327 1.00 0.00 36 PRO A N 9
ATOM 13177 C CA . PRO A 1 36 ? 1.017 -13.163 1.875 1.00 0.00 36 PRO A CA 9
ATOM 13178 C C . PRO A 1 36 ? -0.394 -13.478 1.376 1.00 0.00 36 PRO A C 9
ATOM 13179 O O . PRO A 1 36 ? -0.965 -12.717 0.596 1.00 0.00 36 PRO A O 9
ATOM 13190 N N . THR A 1 37 ? -0.917 -14.601 1.846 1.00 0.00 37 THR A N 9
ATOM 13191 C CA . THR A 1 37 ? -2.251 -15.026 1.457 1.00 0.00 37 THR A CA 9
ATOM 13192 C C . THR A 1 37 ? -3.186 -13.820 1.355 1.00 0.00 37 THR A C 9
ATOM 13193 O O . THR A 1 37 ? -3.816 -13.605 0.321 1.00 0.00 37 THR A O 9
ATOM 13204 N N . LYS A 1 38 ? -3.247 -13.065 2.442 1.00 0.00 38 LYS A N 9
ATOM 13205 C CA . LYS A 1 38 ? -4.095 -11.886 2.487 1.00 0.00 38 LYS A CA 9
ATOM 13206 C C . LYS A 1 38 ? -3.921 -11.088 1.194 1.00 0.00 38 LYS A C 9
ATOM 13207 O O . LYS A 1 38 ? -2.986 -11.329 0.433 1.00 0.00 38 LYS A O 9
ATOM 13226 N N . ARG A 1 39 ? -4.836 -10.153 0.986 1.00 0.00 39 ARG A N 9
ATOM 13227 C CA . ARG A 1 39 ? -4.795 -9.317 -0.202 1.00 0.00 39 ARG A CA 9
ATOM 13228 C C . ARG A 1 39 ? -4.014 -8.032 0.079 1.00 0.00 39 ARG A C 9
ATOM 13229 O O . ARG A 1 39 ? -3.455 -7.866 1.163 1.00 0.00 39 ARG A O 9
ATOM 13250 N N . LEU A 1 40 ? -3.999 -7.156 -0.915 1.00 0.00 40 LEU A N 9
ATOM 13251 C CA . LEU A 1 40 ? -3.296 -5.891 -0.788 1.00 0.00 40 LEU A CA 9
ATOM 13252 C C . LEU A 1 40 ? -4.191 -4.885 -0.062 1.00 0.00 40 LEU A C 9
ATOM 13253 O O . LEU A 1 40 ? -3.697 -3.960 0.581 1.00 0.00 40 LEU A O 9
ATOM 13269 N N . GLN A 1 41 ? -5.492 -5.100 -0.190 1.00 0.00 41 GLN A N 9
ATOM 13270 C CA . GLN A 1 41 ? -6.461 -4.223 0.446 1.00 0.00 41 GLN A CA 9
ATOM 13271 C C . GLN A 1 41 ? -6.678 -4.639 1.903 1.00 0.00 41 GLN A C 9
ATOM 13272 O O . GLN A 1 41 ? -6.813 -3.789 2.781 1.00 0.00 41 GLN A O 9
ATOM 13286 N N . GLU A 1 42 ? -6.705 -5.947 2.114 1.00 0.00 42 GLU A N 9
ATOM 13287 C CA . GLU A 1 42 ? -6.903 -6.486 3.448 1.00 0.00 42 GLU A CA 9
ATOM 13288 C C . GLU A 1 42 ? -5.639 -6.298 4.290 1.00 0.00 42 GLU A C 9
ATOM 13289 O O . GLU A 1 42 ? -5.709 -6.230 5.516 1.00 0.00 42 GLU A O 9
ATOM 13301 N N . ALA A 1 43 ? -4.512 -6.218 3.597 1.00 0.00 43 ALA A N 9
ATOM 13302 C CA . ALA A 1 43 ? -3.234 -6.039 4.265 1.00 0.00 43 ALA A CA 9
ATOM 13303 C C . ALA A 1 43 ? -3.010 -4.550 4.537 1.00 0.00 43 ALA A C 9
ATOM 13304 O O . ALA A 1 43 ? -2.274 -4.187 5.453 1.00 0.00 43 ALA A O 9
ATOM 13311 N N . LEU A 1 44 ? -3.657 -3.729 3.723 1.00 0.00 44 LEU A N 9
ATOM 13312 C CA . LEU A 1 44 ? -3.537 -2.288 3.864 1.00 0.00 44 LEU A CA 9
ATOM 13313 C C . LEU A 1 44 ? -4.666 -1.771 4.758 1.00 0.00 44 LEU A C 9
ATOM 13314 O O . LEU A 1 44 ? -4.607 -0.646 5.252 1.00 0.00 44 LEU A O 9
ATOM 13330 N N . GLN A 1 45 ? -5.668 -2.619 4.940 1.00 0.00 45 GLN A N 9
ATOM 13331 C CA . GLN A 1 45 ? -6.809 -2.262 5.767 1.00 0.00 45 GLN A CA 9
ATOM 13332 C C . GLN A 1 45 ? -6.340 -1.790 7.144 1.00 0.00 45 GLN A C 9
ATOM 13333 O O . GLN A 1 45 ? -6.753 -0.731 7.615 1.00 0.00 45 GLN A O 9
ATOM 13347 N N . PRO A 1 46 ? -5.459 -2.618 7.767 1.00 0.00 46 PRO A N 9
ATOM 13348 C CA . PRO A 1 46 ? -4.929 -2.296 9.081 1.00 0.00 46 PRO A CA 9
ATOM 13349 C C . PRO A 1 46 ? -3.877 -1.189 8.991 1.00 0.00 46 PRO A C 9
ATOM 13350 O O . PRO A 1 46 ? -3.353 -0.741 10.010 1.00 0.00 46 PRO A O 9
ATOM 13361 N N . ILE A 1 47 ? -3.598 -0.780 7.762 1.00 0.00 47 ILE A N 9
ATOM 13362 C CA . ILE A 1 47 ? -2.618 0.266 7.526 1.00 0.00 47 ILE A CA 9
ATOM 13363 C C . ILE A 1 47 ? -3.341 1.593 7.289 1.00 0.00 47 ILE A C 9
ATOM 13364 O O . ILE A 1 47 ? -2.986 2.612 7.879 1.00 0.00 47 ILE A O 9
ATOM 13380 N N . LEU A 1 48 ? -4.342 1.538 6.423 1.00 0.00 48 LEU A N 9
ATOM 13381 C CA . LEU A 1 48 ? -5.119 2.723 6.100 1.00 0.00 48 LEU A CA 9
ATOM 13382 C C . LEU A 1 48 ? -5.828 3.222 7.361 1.00 0.00 48 LEU A C 9
ATOM 13383 O O . LEU A 1 48 ? -5.757 4.405 7.690 1.00 0.00 48 LEU A O 9
ATOM 13399 N N . ALA A 1 49 ? -6.494 2.295 8.033 1.00 0.00 49 ALA A N 9
ATOM 13400 C CA . ALA A 1 49 ? -7.215 2.626 9.250 1.00 0.00 49 ALA A CA 9
ATOM 13401 C C . ALA A 1 49 ? -6.231 3.163 10.291 1.00 0.00 49 ALA A C 9
ATOM 13402 O O . ALA A 1 49 ? -6.571 4.048 11.074 1.00 0.00 49 ALA A O 9
ATOM 13409 N N . LYS A 1 50 ? -5.029 2.604 10.265 1.00 0.00 50 LYS A N 9
ATOM 13410 C CA . LYS A 1 50 ? -3.993 3.016 11.197 1.00 0.00 50 LYS A CA 9
ATOM 13411 C C . LYS A 1 50 ? -3.358 4.318 10.704 1.00 0.00 50 LYS A C 9
ATOM 13412 O O . LYS A 1 50 ? -2.610 4.964 11.436 1.00 0.00 50 LYS A O 9
ATOM 13431 N N . HIS A 1 51 ? -3.679 4.663 9.466 1.00 0.00 51 HIS A N 9
ATOM 13432 C CA . HIS A 1 51 ? -3.149 5.876 8.866 1.00 0.00 51 HIS A CA 9
ATOM 13433 C C . HIS A 1 51 ? -4.294 6.849 8.579 1.00 0.00 51 HIS A C 9
ATOM 13434 O O . HIS A 1 51 ? -4.088 7.888 7.952 1.00 0.00 51 HIS A O 9
ATOM 13448 N N . GLY A 1 52 ? -5.475 6.479 9.051 1.00 0.00 52 GLY A N 9
ATOM 13449 C CA . GLY A 1 52 ? -6.653 7.307 8.853 1.00 0.00 52 GLY A CA 9
ATOM 13450 C C . GLY A 1 52 ? -7.001 7.418 7.367 1.00 0.00 52 GLY A C 9
ATOM 13451 O O . GLY A 1 52 ? -7.797 8.270 6.974 1.00 0.00 52 GLY A O 9
ATOM 13455 N N . LEU A 1 53 ? -6.388 6.544 6.581 1.00 0.00 53 LEU A N 9
ATOM 13456 C CA . LEU A 1 53 ? -6.624 6.533 5.148 1.00 0.00 53 LEU A CA 9
ATOM 13457 C C . LEU A 1 53 ? -7.763 5.563 4.830 1.00 0.00 53 LEU A C 9
ATOM 13458 O O . LEU A 1 53 ? -8.513 5.167 5.721 1.00 0.00 53 LEU A O 9
ATOM 13474 N N . SER A 1 54 ? -7.857 5.208 3.556 1.00 0.00 54 SER A N 9
ATOM 13475 C CA . SER A 1 54 ? -8.893 4.292 3.110 1.00 0.00 54 SER A CA 9
ATOM 13476 C C . SER A 1 54 ? -8.439 3.569 1.840 1.00 0.00 54 SER A C 9
ATOM 13477 O O . SER A 1 54 ? -7.374 3.864 1.300 1.00 0.00 54 SER A O 9
ATOM 13485 N N . LEU A 1 55 ? -9.271 2.636 1.400 1.00 0.00 55 LEU A N 9
ATOM 13486 C CA . LEU A 1 55 ? -8.969 1.869 0.203 1.00 0.00 55 LEU A CA 9
ATOM 13487 C C . LEU A 1 55 ? -9.469 2.630 -1.026 1.00 0.00 55 LEU A C 9
ATOM 13488 O O . LEU A 1 55 ? -8.971 2.426 -2.132 1.00 0.00 55 LEU A O 9
ATOM 13504 N N . ASP A 1 56 ? -10.448 3.492 -0.791 1.00 0.00 56 ASP A N 9
ATOM 13505 C CA . ASP A 1 56 ? -11.021 4.285 -1.865 1.00 0.00 56 ASP A CA 9
ATOM 13506 C C . ASP A 1 56 ? -10.458 5.706 -1.800 1.00 0.00 56 ASP A C 9
ATOM 13507 O O . ASP A 1 56 ? -11.130 6.662 -2.184 1.00 0.00 56 ASP A O 9
ATOM 13516 N N . GLN A 1 57 ? -9.230 5.800 -1.312 1.00 0.00 57 GLN A N 9
ATOM 13517 C CA . GLN A 1 57 ? -8.569 7.088 -1.192 1.00 0.00 57 GLN A CA 9
ATOM 13518 C C . GLN A 1 57 ? -7.157 7.017 -1.779 1.00 0.00 57 GLN A C 9
ATOM 13519 O O . GLN A 1 57 ? -6.798 7.819 -2.640 1.00 0.00 57 GLN A O 9
ATOM 13533 N N . VAL A 1 58 ? -6.396 6.050 -1.289 1.00 0.00 58 VAL A N 9
ATOM 13534 C CA . VAL A 1 58 ? -5.032 5.864 -1.753 1.00 0.00 58 VAL A CA 9
ATOM 13535 C C . VAL A 1 58 ? -5.036 4.958 -2.986 1.00 0.00 58 VAL A C 9
ATOM 13536 O O . VAL A 1 58 ? -5.748 3.955 -3.021 1.00 0.00 58 VAL A O 9
ATOM 13549 N N . VAL A 1 59 ? -4.234 5.343 -3.968 1.00 0.00 59 VAL A N 9
ATOM 13550 C CA . VAL A 1 59 ? -4.137 4.578 -5.199 1.00 0.00 59 VAL A CA 9
ATOM 13551 C C . VAL A 1 59 ? -2.772 3.891 -5.261 1.00 0.00 59 VAL A C 9
ATOM 13552 O O . VAL A 1 59 ? -1.737 4.553 -5.211 1.00 0.00 59 VAL A O 9
ATOM 13565 N N . LEU A 1 60 ? -2.814 2.571 -5.369 1.00 0.00 60 LEU A N 9
ATOM 13566 C CA . LEU A 1 60 ? -1.593 1.787 -5.438 1.00 0.00 60 LEU A CA 9
ATOM 13567 C C . LEU A 1 60 ? -1.284 1.459 -6.900 1.00 0.00 60 LEU A C 9
ATOM 13568 O O . LEU A 1 60 ? -2.188 1.150 -7.675 1.00 0.00 60 LEU A O 9
ATOM 13584 N N . HIS A 1 61 ? -0.005 1.539 -7.234 1.00 0.00 61 HIS A N 9
ATOM 13585 C CA . HIS A 1 61 ? 0.435 1.256 -8.590 1.00 0.00 61 HIS A CA 9
ATOM 13586 C C . HIS A 1 61 ? 1.958 1.368 -8.670 1.00 0.00 61 HIS A C 9
ATOM 13587 O O . HIS A 1 61 ? 2.524 2.417 -8.366 1.00 0.00 61 HIS A O 9
ATOM 13601 N N . ARG A 1 62 ? 2.580 0.272 -9.080 1.00 0.00 62 ARG A N 9
ATOM 13602 C CA . ARG A 1 62 ? 4.027 0.235 -9.204 1.00 0.00 62 ARG A CA 9
ATOM 13603 C C . ARG A 1 62 ? 4.518 1.409 -10.052 1.00 0.00 62 ARG A C 9
ATOM 13604 O O . ARG A 1 62 ? 3.742 2.011 -10.794 1.00 0.00 62 ARG A O 9
ATOM 13625 N N . PRO A 1 63 ? 5.837 1.708 -9.912 1.00 0.00 63 PRO A N 9
ATOM 13626 C CA . PRO A 1 63 ? 6.441 2.800 -10.656 1.00 0.00 63 PRO A CA 9
ATOM 13627 C C . PRO A 1 63 ? 6.649 2.415 -12.122 1.00 0.00 63 PRO A C 9
ATOM 13628 O O . PRO A 1 63 ? 7.549 1.640 -12.442 1.00 0.00 63 PRO A O 9
ATOM 13639 N N . GLY A 1 64 ? 5.802 2.974 -12.974 1.00 0.00 64 GLY A N 9
ATOM 13640 C CA . GLY A 1 64 ? 5.882 2.699 -14.398 1.00 0.00 64 GLY A CA 9
ATOM 13641 C C . GLY A 1 64 ? 4.495 2.413 -14.980 1.00 0.00 64 GLY A C 9
ATOM 13642 O O . GLY A 1 64 ? 4.080 3.053 -15.945 1.00 0.00 64 GLY A O 9
ATOM 13646 N N . GLU A 1 65 ? 3.819 1.452 -14.369 1.00 0.00 65 GLU A N 9
ATOM 13647 C CA . GLU A 1 65 ? 2.488 1.074 -14.814 1.00 0.00 65 GLU A CA 9
ATOM 13648 C C . GLU A 1 65 ? 1.637 2.321 -15.062 1.00 0.00 65 GLU A C 9
ATOM 13649 O O . GLU A 1 65 ? 1.947 3.399 -14.557 1.00 0.00 65 GLU A O 9
ATOM 13661 N N . LYS A 1 66 ? 0.581 2.132 -15.839 1.00 0.00 66 LYS A N 9
ATOM 13662 C CA . LYS A 1 66 ? -0.317 3.229 -16.160 1.00 0.00 66 LYS A CA 9
ATOM 13663 C C . LYS A 1 66 ? -1.505 3.208 -15.196 1.00 0.00 66 LYS A C 9
ATOM 13664 O O . LYS A 1 66 ? -1.635 4.089 -14.347 1.00 0.00 66 LYS A O 9
ATOM 13683 N N . GLN A 1 67 ? -2.341 2.193 -15.359 1.00 0.00 67 GLN A N 9
ATOM 13684 C CA . GLN A 1 67 ? -3.514 2.046 -14.514 1.00 0.00 67 GLN A CA 9
ATOM 13685 C C . GLN A 1 67 ? -3.099 1.660 -13.093 1.00 0.00 67 GLN A C 9
ATOM 13686 O O . GLN A 1 67 ? -1.974 1.213 -12.871 1.00 0.00 67 GLN A O 9
ATOM 13700 N N . PRO A 1 68 ? -4.053 1.850 -12.143 1.00 0.00 68 PRO A N 9
ATOM 13701 C CA . PRO A 1 68 ? -3.798 1.526 -10.750 1.00 0.00 68 PRO A CA 9
ATOM 13702 C C . PRO A 1 68 ? -3.827 0.013 -10.525 1.00 0.00 68 PRO A C 9
ATOM 13703 O O . PRO A 1 68 ? -4.740 -0.670 -10.986 1.00 0.00 68 PRO A O 9
ATOM 13714 N N . MET A 1 69 ? -2.816 -0.467 -9.816 1.00 0.00 69 MET A N 9
ATOM 13715 C CA . MET A 1 69 ? -2.713 -1.886 -9.524 1.00 0.00 69 MET A CA 9
ATOM 13716 C C . MET A 1 69 ? -3.999 -2.408 -8.878 1.00 0.00 69 MET A C 9
ATOM 13717 O O . MET A 1 69 ? -4.967 -1.664 -8.725 1.00 0.00 69 MET A O 9
ATOM 13731 N N . ASP A 1 70 ? -3.968 -3.682 -8.517 1.00 0.00 70 ASP A N 9
ATOM 13732 C CA . ASP A 1 70 ? -5.118 -4.311 -7.892 1.00 0.00 70 ASP A CA 9
ATOM 13733 C C . ASP A 1 70 ? -4.744 -4.756 -6.476 1.00 0.00 70 ASP A C 9
ATOM 13734 O O . ASP A 1 70 ? -3.702 -5.375 -6.271 1.00 0.00 70 ASP A O 9
ATOM 13743 N N . LEU A 1 71 ? -5.616 -4.422 -5.536 1.00 0.00 71 LEU A N 9
ATOM 13744 C CA . LEU A 1 71 ? -5.391 -4.779 -4.146 1.00 0.00 71 LEU A CA 9
ATOM 13745 C C . LEU A 1 71 ? -5.865 -6.214 -3.909 1.00 0.00 71 LEU A C 9
ATOM 13746 O O . LEU A 1 71 ? -5.207 -6.982 -3.209 1.00 0.00 71 LEU A O 9
ATOM 13762 N N . GLU A 1 72 ? -7.005 -6.533 -4.505 1.00 0.00 72 GLU A N 9
ATOM 13763 C CA . GLU A 1 72 ? -7.575 -7.862 -4.368 1.00 0.00 72 GLU A CA 9
ATOM 13764 C C . GLU A 1 72 ? -6.477 -8.923 -4.456 1.00 0.00 72 GLU A C 9
ATOM 13765 O O . GLU A 1 72 ? -6.604 -10.003 -3.881 1.00 0.00 72 GLU A O 9
ATOM 13777 N N . ASN A 1 73 ? -5.422 -8.578 -5.180 1.00 0.00 73 ASN A N 9
ATOM 13778 C CA . ASN A 1 73 ? -4.302 -9.487 -5.351 1.00 0.00 73 ASN A CA 9
ATOM 13779 C C . ASN A 1 73 ? -3.595 -9.677 -4.008 1.00 0.00 73 ASN A C 9
ATOM 13780 O O . ASN A 1 73 ? -3.626 -8.791 -3.155 1.00 0.00 73 ASN A O 9
ATOM 13791 N N . PRO A 1 74 ? -2.958 -10.869 -3.857 1.00 0.00 74 PRO A N 9
ATOM 13792 C CA . PRO A 1 74 ? -2.245 -11.187 -2.631 1.00 0.00 74 PRO A CA 9
ATOM 13793 C C . PRO A 1 74 ? -0.918 -10.429 -2.557 1.00 0.00 74 PRO A C 9
ATOM 13794 O O . PRO A 1 74 ? -0.217 -10.298 -3.560 1.00 0.00 74 PRO A O 9
ATOM 13805 N N . VAL A 1 75 ? -0.613 -9.949 -1.360 1.00 0.00 75 VAL A N 9
ATOM 13806 C CA . VAL A 1 75 ? 0.617 -9.208 -1.142 1.00 0.00 75 VAL A CA 9
ATOM 13807 C C . VAL A 1 75 ? 1.811 -10.089 -1.516 1.00 0.00 75 VAL A C 9
ATOM 13808 O O . VAL A 1 75 ? 2.890 -9.582 -1.820 1.00 0.00 75 VAL A O 9
ATOM 13821 N N . SER A 1 76 ? 1.578 -11.392 -1.482 1.00 0.00 76 SER A N 9
ATOM 13822 C CA . SER A 1 76 ? 2.621 -12.348 -1.814 1.00 0.00 76 SER A CA 9
ATOM 13823 C C . SER A 1 76 ? 3.214 -12.021 -3.186 1.00 0.00 76 SER A C 9
ATOM 13824 O O . SER A 1 76 ? 4.362 -12.362 -3.467 1.00 0.00 76 SER A O 9
ATOM 13832 N N . SER A 1 77 ? 2.405 -11.363 -4.003 1.00 0.00 77 SER A N 9
ATOM 13833 C CA . SER A 1 77 ? 2.835 -10.986 -5.339 1.00 0.00 77 SER A CA 9
ATOM 13834 C C . SER A 1 77 ? 3.608 -9.666 -5.286 1.00 0.00 77 SER A C 9
ATOM 13835 O O . SER A 1 77 ? 4.533 -9.453 -6.068 1.00 0.00 77 SER A O 9
ATOM 13843 N N . VAL A 1 78 ? 3.200 -8.815 -4.357 1.00 0.00 78 VAL A N 9
ATOM 13844 C CA . VAL A 1 78 ? 3.843 -7.522 -4.192 1.00 0.00 78 VAL A CA 9
ATOM 13845 C C . VAL A 1 78 ? 4.814 -7.587 -3.012 1.00 0.00 78 VAL A C 9
ATOM 13846 O O . VAL A 1 78 ? 4.878 -6.661 -2.204 1.00 0.00 78 VAL A O 9
ATOM 13859 N N . ALA A 1 79 ? 5.547 -8.689 -2.950 1.00 0.00 79 ALA A N 9
ATOM 13860 C CA . ALA A 1 79 ? 6.512 -8.887 -1.882 1.00 0.00 79 ALA A CA 9
ATOM 13861 C C . ALA A 1 79 ? 7.877 -9.214 -2.488 1.00 0.00 79 ALA A C 9
ATOM 13862 O O . ALA A 1 79 ? 8.383 -10.324 -2.326 1.00 0.00 79 ALA A O 9
ATOM 13869 N N . SER A 1 80 ? 8.436 -8.228 -3.175 1.00 0.00 80 SER A N 9
ATOM 13870 C CA . SER A 1 80 ? 9.733 -8.398 -3.807 1.00 0.00 80 SER A CA 9
ATOM 13871 C C . SER A 1 80 ? 10.273 -7.042 -4.267 1.00 0.00 80 SER A C 9
ATOM 13872 O O . SER A 1 80 ? 11.396 -6.670 -3.930 1.00 0.00 80 SER A O 9
ATOM 13880 N N . GLN A 1 81 ? 9.447 -6.340 -5.029 1.00 0.00 81 GLN A N 9
ATOM 13881 C CA . GLN A 1 81 ? 9.827 -5.034 -5.539 1.00 0.00 81 GLN A CA 9
ATOM 13882 C C . GLN A 1 81 ? 9.163 -3.929 -4.715 1.00 0.00 81 GLN A C 9
ATOM 13883 O O . GLN A 1 81 ? 8.393 -4.211 -3.798 1.00 0.00 81 GLN A O 9
ATOM 13897 N N . THR A 1 82 ? 9.484 -2.694 -5.071 1.00 0.00 82 THR A N 9
ATOM 13898 C CA . THR A 1 82 ? 8.928 -1.546 -4.376 1.00 0.00 82 THR A CA 9
ATOM 13899 C C . THR A 1 82 ? 7.679 -1.038 -5.100 1.00 0.00 82 THR A C 9
ATOM 13900 O O . THR A 1 82 ? 7.626 -1.038 -6.329 1.00 0.00 82 THR A O 9
ATOM 13911 N N . LEU A 1 83 ? 6.705 -0.616 -4.307 1.00 0.00 83 LEU A N 9
ATOM 13912 C CA . LEU A 1 83 ? 5.461 -0.106 -4.857 1.00 0.00 83 LEU A CA 9
ATOM 13913 C C . LEU A 1 83 ? 5.429 1.416 -4.710 1.00 0.00 83 LEU A C 9
ATOM 13914 O O . LEU A 1 83 ? 6.265 1.994 -4.017 1.00 0.00 83 LEU A O 9
ATOM 13930 N N . VAL A 1 84 ? 4.456 2.023 -5.374 1.00 0.00 84 VAL A N 9
ATOM 13931 C CA . VAL A 1 84 ? 4.305 3.467 -5.327 1.00 0.00 84 VAL A CA 9
ATOM 13932 C C . VAL A 1 84 ? 2.868 3.812 -4.931 1.00 0.00 84 VAL A C 9
ATOM 13933 O O . VAL A 1 84 ? 1.918 3.304 -5.525 1.00 0.00 84 VAL A O 9
ATOM 13946 N N . LEU A 1 85 ? 2.753 4.674 -3.931 1.00 0.00 85 LEU A N 9
ATOM 13947 C CA . LEU A 1 85 ? 1.448 5.093 -3.450 1.00 0.00 85 LEU A CA 9
ATOM 13948 C C . LEU A 1 85 ? 1.200 6.546 -3.860 1.00 0.00 85 LEU A C 9
ATOM 13949 O O . LEU A 1 85 ? 2.108 7.374 -3.803 1.00 0.00 85 LEU A O 9
ATOM 13965 N N . ASP A 1 86 ? -0.034 6.811 -4.265 1.00 0.00 86 ASP A N 9
ATOM 13966 C CA . ASP A 1 86 ? -0.412 8.149 -4.684 1.00 0.00 86 ASP A CA 9
ATOM 13967 C C . ASP A 1 86 ? -1.608 8.620 -3.855 1.00 0.00 86 ASP A C 9
ATOM 13968 O O . ASP A 1 86 ? -2.754 8.314 -4.181 1.00 0.00 86 ASP A O 9
ATOM 13977 N N . THR A 1 87 ? -1.301 9.357 -2.797 1.00 0.00 87 THR A N 9
ATOM 13978 C CA . THR A 1 87 ? -2.336 9.872 -1.918 1.00 0.00 87 THR A CA 9
ATOM 13979 C C . THR A 1 87 ? -3.226 10.866 -2.668 1.00 0.00 87 THR A C 9
ATOM 13980 O O . THR A 1 87 ? -2.812 11.439 -3.674 1.00 0.00 87 THR A O 9
ATOM 13991 N N . PRO A 1 88 ? -4.464 11.045 -2.134 1.00 0.00 88 PRO A N 9
ATOM 13992 C CA . PRO A 1 88 ? -5.416 11.960 -2.741 1.00 0.00 88 PRO A CA 9
ATOM 13993 C C . PRO A 1 88 ? -5.041 13.415 -2.449 1.00 0.00 88 PRO A C 9
ATOM 13994 O O . PRO A 1 88 ? -4.373 13.700 -1.457 1.00 0.00 88 PRO A O 9
ATOM 14005 N N . PRO A 1 89 ? -5.500 14.319 -3.355 1.00 0.00 89 PRO A N 9
ATOM 14006 C CA . PRO A 1 89 ? -5.220 15.737 -3.204 1.00 0.00 89 PRO A CA 9
ATOM 14007 C C . PRO A 1 89 ? -6.084 16.352 -2.101 1.00 0.00 89 PRO A C 9
ATOM 14008 O O . PRO A 1 89 ? -6.820 17.307 -2.343 1.00 0.00 89 PRO A O 9
ATOM 14019 N N . ASP A 1 90 ? -5.965 15.779 -0.912 1.00 0.00 90 ASP A N 9
ATOM 14020 C CA . ASP A 1 90 ? -6.726 16.259 0.229 1.00 0.00 90 ASP A CA 9
ATOM 14021 C C . ASP A 1 90 ? -6.473 15.341 1.427 1.00 0.00 90 ASP A C 9
ATOM 14022 O O . ASP A 1 90 ? -7.172 14.346 1.609 1.00 0.00 90 ASP A O 9
ATOM 14031 N N . ALA A 1 91 ? -5.472 15.709 2.213 1.00 0.00 91 ALA A N 9
ATOM 14032 C CA . ALA A 1 91 ? -5.119 14.931 3.388 1.00 0.00 91 ALA A CA 9
ATOM 14033 C C . ALA A 1 91 ? -4.754 15.880 4.532 1.00 0.00 91 ALA A C 9
ATOM 14034 O O . ALA A 1 91 ? -5.438 15.919 5.553 1.00 0.00 91 ALA A O 9
ATOM 14041 N N . LYS A 1 92 ? -3.677 16.622 4.322 1.00 0.00 92 LYS A N 9
ATOM 14042 C CA . LYS A 1 92 ? -3.213 17.569 5.322 1.00 0.00 92 LYS A CA 9
ATOM 14043 C C . LYS A 1 92 ? -3.236 18.980 4.732 1.00 0.00 92 LYS A C 9
ATOM 14044 O O . LYS A 1 92 ? -3.979 19.841 5.201 1.00 0.00 92 LYS A O 9
ATOM 14063 N N . MET A 1 93 ? -2.412 19.174 3.713 1.00 0.00 93 MET A N 9
ATOM 14064 C CA . MET A 1 93 ? -2.328 20.466 3.054 1.00 0.00 93 MET A CA 9
ATOM 14065 C C . MET A 1 93 ? -2.018 21.576 4.060 1.00 0.00 93 MET A C 9
ATOM 14066 O O . MET A 1 93 ? -2.070 21.354 5.269 1.00 0.00 93 MET A O 9
ATOM 14080 N N . SER A 1 94 ? -1.702 22.746 3.525 1.00 0.00 94 SER A N 9
ATOM 14081 C CA . SER A 1 94 ? -1.384 23.890 4.361 1.00 0.00 94 SER A CA 9
ATOM 14082 C C . SER A 1 94 ? -2.301 25.064 4.013 1.00 0.00 94 SER A C 9
ATOM 14083 O O . SER A 1 94 ? -2.755 25.186 2.876 1.00 0.00 94 SER A O 9
ATOM 14091 N N . GLU A 1 95 ? -2.548 25.898 5.013 1.00 0.00 95 GLU A N 9
ATOM 14092 C CA . GLU A 1 95 ? -3.403 27.057 4.827 1.00 0.00 95 GLU A CA 9
ATOM 14093 C C . GLU A 1 95 ? -3.149 27.690 3.458 1.00 0.00 95 GLU A C 9
ATOM 14094 O O . GLU A 1 95 ? -2.129 28.347 3.253 1.00 0.00 95 GLU A O 9
ATOM 14106 N N . ALA A 1 96 ? -4.094 27.470 2.555 1.00 0.00 96 ALA A N 9
ATOM 14107 C CA . ALA A 1 96 ? -3.985 28.010 1.211 1.00 0.00 96 ALA A CA 9
ATOM 14108 C C . ALA A 1 96 ? -4.827 29.284 1.108 1.00 0.00 96 ALA A C 9
ATOM 14109 O O . ALA A 1 96 ? -5.545 29.635 2.043 1.00 0.00 96 ALA A O 9
ATOM 14116 N N . ARG A 1 97 ? -4.710 29.942 -0.036 1.00 0.00 97 ARG A N 9
ATOM 14117 C CA . ARG A 1 97 ? -5.451 31.169 -0.273 1.00 0.00 97 ARG A CA 9
ATOM 14118 C C . ARG A 1 97 ? -5.422 31.528 -1.760 1.00 0.00 97 ARG A C 9
ATOM 14119 O O . ARG A 1 97 ? -4.552 32.276 -2.204 1.00 0.00 97 ARG A O 9
ATOM 14140 N N . SER A 1 98 ? -6.382 30.979 -2.488 1.00 0.00 98 SER A N 9
ATOM 14141 C CA . SER A 1 98 ? -6.477 31.232 -3.916 1.00 0.00 98 SER A CA 9
ATOM 14142 C C . SER A 1 98 ? -7.738 32.043 -4.220 1.00 0.00 98 SER A C 9
ATOM 14143 O O . SER A 1 98 ? -8.707 32.000 -3.463 1.00 0.00 98 SER A O 9
ATOM 14151 N N . SER A 1 99 ? -7.685 32.764 -5.331 1.00 0.00 99 SER A N 9
ATOM 14152 C CA . SER A 1 99 ? -8.811 33.584 -5.745 1.00 0.00 99 SER A CA 9
ATOM 14153 C C . SER A 1 99 ? -9.733 32.781 -6.664 1.00 0.00 99 SER A C 9
ATOM 14154 O O . SER A 1 99 ? -9.344 31.733 -7.178 1.00 0.00 99 SER A O 9
ATOM 14162 N N . GLY A 1 100 ? -10.938 33.302 -6.844 1.00 0.00 100 GLY A N 9
ATOM 14163 C CA . GLY A 1 100 ? -11.919 32.647 -7.692 1.00 0.00 100 GLY A CA 9
ATOM 14164 C C . GLY A 1 100 ? -13.081 33.588 -8.015 1.00 0.00 100 GLY A C 9
ATOM 14165 O O . GLY A 1 100 ? -13.776 34.054 -7.114 1.00 0.00 100 GLY A O 9
ATOM 14169 N N . PRO A 1 101 ? -13.261 33.846 -9.338 1.00 0.00 101 PRO A N 9
ATOM 14170 C CA . PRO A 1 101 ? -14.327 34.723 -9.792 1.00 0.00 101 PRO A CA 9
ATOM 14171 C C . PRO A 1 101 ? -15.685 34.023 -9.708 1.00 0.00 101 PRO A C 9
ATOM 14172 O O . PRO A 1 101 ? -15.752 32.809 -9.525 1.00 0.00 101 PRO A O 9
ATOM 14183 N N . SER A 1 102 ? -16.734 34.820 -9.845 1.00 0.00 102 SER A N 9
ATOM 14184 C CA . SER A 1 102 ? -18.087 34.293 -9.788 1.00 0.00 102 SER A CA 9
ATOM 14185 C C . SER A 1 102 ? -18.636 34.104 -11.203 1.00 0.00 102 SER A C 9
ATOM 14186 O O . SER A 1 102 ? -17.955 34.406 -12.182 1.00 0.00 102 SER A O 9
ATOM 14194 N N . SER A 1 103 ? -19.863 33.607 -11.266 1.00 0.00 103 SER A N 9
ATOM 14195 C CA . SER A 1 103 ? -20.511 33.374 -12.546 1.00 0.00 103 SER A CA 9
ATOM 14196 C C . SER A 1 103 ? -21.945 33.906 -12.510 1.00 0.00 103 SER A C 9
ATOM 14197 O O . SER A 1 103 ? -22.489 34.164 -11.437 1.00 0.00 103 SER A O 9
ATOM 14205 N N . GLY A 1 104 ? -22.518 34.053 -13.696 1.00 0.00 104 GLY A N 9
ATOM 14206 C CA . GLY A 1 104 ? -23.878 34.549 -13.813 1.00 0.00 104 GLY A CA 9
ATOM 14207 C C . GLY A 1 104 ? -23.913 36.077 -13.740 1.00 0.00 104 GLY A C 9
ATOM 14208 O O . GLY A 1 104 ? -22.959 36.743 -14.138 1.00 0.00 104 GLY A O 9
ATOM 14212 N N . GLY A 1 1 ? 41.421 -7.587 -4.831 1.00 0.00 1 GLY A N 10
ATOM 14213 C CA . GLY A 1 1 ? 39.984 -7.506 -4.631 1.00 0.00 1 GLY A CA 10
ATOM 14214 C C . GLY A 1 1 ? 39.488 -8.656 -3.752 1.00 0.00 1 GLY A C 10
ATOM 14215 O O . GLY A 1 1 ? 40.286 -9.357 -3.132 1.00 0.00 1 GLY A O 10
ATOM 14219 N N . SER A 1 2 ? 38.172 -8.813 -3.725 1.00 0.00 2 SER A N 10
ATOM 14220 C CA . SER A 1 2 ? 37.560 -9.865 -2.932 1.00 0.00 2 SER A CA 10
ATOM 14221 C C . SER A 1 2 ? 36.080 -10.001 -3.296 1.00 0.00 2 SER A C 10
ATOM 14222 O O . SER A 1 2 ? 35.534 -9.164 -4.012 1.00 0.00 2 SER A O 10
ATOM 14230 N N . SER A 1 3 ? 35.474 -11.063 -2.786 1.00 0.00 3 SER A N 10
ATOM 14231 C CA . SER A 1 3 ? 34.068 -11.319 -3.048 1.00 0.00 3 SER A CA 10
ATOM 14232 C C . SER A 1 3 ? 33.541 -12.383 -2.083 1.00 0.00 3 SER A C 10
ATOM 14233 O O . SER A 1 3 ? 34.315 -13.013 -1.365 1.00 0.00 3 SER A O 10
ATOM 14241 N N . GLY A 1 4 ? 32.226 -12.550 -2.097 1.00 0.00 4 GLY A N 10
ATOM 14242 C CA . GLY A 1 4 ? 31.587 -13.527 -1.232 1.00 0.00 4 GLY A CA 10
ATOM 14243 C C . GLY A 1 4 ? 30.360 -14.140 -1.910 1.00 0.00 4 GLY A C 10
ATOM 14244 O O . GLY A 1 4 ? 30.122 -13.911 -3.095 1.00 0.00 4 GLY A O 10
ATOM 14248 N N . SER A 1 5 ? 29.613 -14.907 -1.129 1.00 0.00 5 SER A N 10
ATOM 14249 C CA . SER A 1 5 ? 28.417 -15.555 -1.640 1.00 0.00 5 SER A CA 10
ATOM 14250 C C . SER A 1 5 ? 27.496 -15.940 -0.481 1.00 0.00 5 SER A C 10
ATOM 14251 O O . SER A 1 5 ? 27.887 -15.854 0.683 1.00 0.00 5 SER A O 10
ATOM 14259 N N . SER A 1 6 ? 26.290 -16.358 -0.838 1.00 0.00 6 SER A N 10
ATOM 14260 C CA . SER A 1 6 ? 25.311 -16.757 0.157 1.00 0.00 6 SER A CA 10
ATOM 14261 C C . SER A 1 6 ? 24.235 -17.633 -0.489 1.00 0.00 6 SER A C 10
ATOM 14262 O O . SER A 1 6 ? 24.063 -17.614 -1.706 1.00 0.00 6 SER A O 10
ATOM 14270 N N . GLY A 1 7 ? 23.538 -18.379 0.356 1.00 0.00 7 GLY A N 10
ATOM 14271 C CA . GLY A 1 7 ? 22.484 -19.259 -0.117 1.00 0.00 7 GLY A CA 10
ATOM 14272 C C . GLY A 1 7 ? 21.132 -18.866 0.481 1.00 0.00 7 GLY A C 10
ATOM 14273 O O . GLY A 1 7 ? 21.074 -18.117 1.454 1.00 0.00 7 GLY A O 10
ATOM 14277 N N . ASP A 1 8 ? 20.077 -19.389 -0.128 1.00 0.00 8 ASP A N 10
ATOM 14278 C CA . ASP A 1 8 ? 18.729 -19.102 0.332 1.00 0.00 8 ASP A CA 10
ATOM 14279 C C . ASP A 1 8 ? 17.728 -19.904 -0.502 1.00 0.00 8 ASP A C 10
ATOM 14280 O O . ASP A 1 8 ? 16.865 -20.588 0.045 1.00 0.00 8 ASP A O 10
ATOM 14289 N N . GLN A 1 9 ? 17.878 -19.793 -1.814 1.00 0.00 9 GLN A N 10
ATOM 14290 C CA . GLN A 1 9 ? 16.998 -20.499 -2.730 1.00 0.00 9 GLN A CA 10
ATOM 14291 C C . GLN A 1 9 ? 15.545 -20.078 -2.501 1.00 0.00 9 GLN A C 10
ATOM 14292 O O . GLN A 1 9 ? 15.218 -19.500 -1.466 1.00 0.00 9 GLN A O 10
ATOM 14306 N N . GLU A 1 10 ? 14.712 -20.384 -3.485 1.00 0.00 10 GLU A N 10
ATOM 14307 C CA . GLU A 1 10 ? 13.301 -20.044 -3.404 1.00 0.00 10 GLU A CA 10
ATOM 14308 C C . GLU A 1 10 ? 12.441 -21.275 -3.694 1.00 0.00 10 GLU A C 10
ATOM 14309 O O . GLU A 1 10 ? 12.779 -22.084 -4.556 1.00 0.00 10 GLU A O 10
ATOM 14321 N N . VAL A 1 11 ? 11.345 -21.379 -2.956 1.00 0.00 11 VAL A N 10
ATOM 14322 C CA . VAL A 1 11 ? 10.434 -22.498 -3.124 1.00 0.00 11 VAL A CA 10
ATOM 14323 C C . VAL A 1 11 ? 8.993 -21.984 -3.105 1.00 0.00 11 VAL A C 10
ATOM 14324 O O . VAL A 1 11 ? 8.211 -22.284 -4.007 1.00 0.00 11 VAL A O 10
ATOM 14337 N N . ARG A 1 12 ? 8.684 -21.219 -2.069 1.00 0.00 12 ARG A N 10
ATOM 14338 C CA . ARG A 1 12 ? 7.351 -20.660 -1.921 1.00 0.00 12 ARG A CA 10
ATOM 14339 C C . ARG A 1 12 ? 7.334 -19.613 -0.805 1.00 0.00 12 ARG A C 10
ATOM 14340 O O . ARG A 1 12 ? 6.706 -18.565 -0.943 1.00 0.00 12 ARG A O 10
ATOM 14361 N N . LEU A 1 13 ? 8.032 -19.935 0.274 1.00 0.00 13 LEU A N 10
ATOM 14362 C CA . LEU A 1 13 ? 8.105 -19.035 1.413 1.00 0.00 13 LEU A CA 10
ATOM 14363 C C . LEU A 1 13 ? 6.692 -18.753 1.926 1.00 0.00 13 LEU A C 10
ATOM 14364 O O . LEU A 1 13 ? 6.045 -17.804 1.485 1.00 0.00 13 LEU A O 10
ATOM 14380 N N . GLU A 1 14 ? 6.253 -19.594 2.851 1.00 0.00 14 GLU A N 10
ATOM 14381 C CA . GLU A 1 14 ? 4.928 -19.447 3.429 1.00 0.00 14 GLU A CA 10
ATOM 14382 C C . GLU A 1 14 ? 5.016 -18.751 4.788 1.00 0.00 14 GLU A C 10
ATOM 14383 O O . GLU A 1 14 ? 4.810 -19.379 5.826 1.00 0.00 14 GLU A O 10
ATOM 14395 N N . ASN A 1 15 ? 5.323 -17.463 4.739 1.00 0.00 15 ASN A N 10
ATOM 14396 C CA . ASN A 1 15 ? 5.441 -16.675 5.954 1.00 0.00 15 ASN A CA 10
ATOM 14397 C C . ASN A 1 15 ? 5.139 -15.209 5.637 1.00 0.00 15 ASN A C 10
ATOM 14398 O O . ASN A 1 15 ? 5.175 -14.800 4.478 1.00 0.00 15 ASN A O 10
ATOM 14409 N N . ARG A 1 16 ? 4.847 -14.457 6.689 1.00 0.00 16 ARG A N 10
ATOM 14410 C CA . ARG A 1 16 ? 4.539 -13.045 6.537 1.00 0.00 16 ARG A CA 10
ATOM 14411 C C . ARG A 1 16 ? 5.508 -12.394 5.549 1.00 0.00 16 ARG A C 10
ATOM 14412 O O . ARG A 1 16 ? 6.724 -12.479 5.718 1.00 0.00 16 ARG A O 10
ATOM 14433 N N . ILE A 1 17 ? 4.934 -11.758 4.538 1.00 0.00 17 ILE A N 10
ATOM 14434 C CA . ILE A 1 17 ? 5.731 -11.092 3.522 1.00 0.00 17 ILE A CA 10
ATOM 14435 C C . ILE A 1 17 ? 5.727 -9.584 3.783 1.00 0.00 17 ILE A C 10
ATOM 14436 O O . ILE A 1 17 ? 4.831 -9.069 4.451 1.00 0.00 17 ILE A O 10
ATOM 14452 N N . THR A 1 18 ? 6.737 -8.920 3.243 1.00 0.00 18 THR A N 10
ATOM 14453 C CA . THR A 1 18 ? 6.861 -7.481 3.409 1.00 0.00 18 THR A CA 10
ATOM 14454 C C . THR A 1 18 ? 7.282 -6.827 2.092 1.00 0.00 18 THR A C 10
ATOM 14455 O O . THR A 1 18 ? 7.842 -7.487 1.218 1.00 0.00 18 THR A O 10
ATOM 14466 N N . PHE A 1 19 ? 6.998 -5.537 1.991 1.00 0.00 19 PHE A N 10
ATOM 14467 C CA . PHE A 1 19 ? 7.340 -4.786 0.796 1.00 0.00 19 PHE A CA 10
ATOM 14468 C C . PHE A 1 19 ? 7.511 -3.299 1.112 1.00 0.00 19 PHE A C 10
ATOM 14469 O O . PHE A 1 19 ? 7.111 -2.838 2.180 1.00 0.00 19 PHE A O 10
ATOM 14486 N N . GLN A 1 20 ? 8.105 -2.589 0.165 1.00 0.00 20 GLN A N 10
ATOM 14487 C CA . GLN A 1 20 ? 8.334 -1.163 0.329 1.00 0.00 20 GLN A CA 10
ATOM 14488 C C . GLN A 1 20 ? 7.284 -0.365 -0.447 1.00 0.00 20 GLN A C 10
ATOM 14489 O O . GLN A 1 20 ? 6.748 -0.843 -1.445 1.00 0.00 20 GLN A O 10
ATOM 14503 N N . LEU A 1 21 ? 7.023 0.839 0.042 1.00 0.00 21 LEU A N 10
ATOM 14504 C CA . LEU A 1 21 ? 6.047 1.709 -0.594 1.00 0.00 21 LEU A CA 10
ATOM 14505 C C . LEU A 1 21 ? 6.693 3.065 -0.886 1.00 0.00 21 LEU A C 10
ATOM 14506 O O . LEU A 1 21 ? 7.473 3.571 -0.081 1.00 0.00 21 LEU A O 10
ATOM 14522 N N . GLU A 1 22 ? 6.345 3.613 -2.041 1.00 0.00 22 GLU A N 10
ATOM 14523 C CA . GLU A 1 22 ? 6.881 4.900 -2.450 1.00 0.00 22 GLU A CA 10
ATOM 14524 C C . GLU A 1 22 ? 5.883 6.016 -2.133 1.00 0.00 22 GLU A C 10
ATOM 14525 O O . GLU A 1 22 ? 4.825 6.103 -2.755 1.00 0.00 22 GLU A O 10
ATOM 14537 N N . LEU A 1 23 ? 6.254 6.841 -1.165 1.00 0.00 23 LEU A N 10
ATOM 14538 C CA . LEU A 1 23 ? 5.404 7.947 -0.758 1.00 0.00 23 LEU A CA 10
ATOM 14539 C C . LEU A 1 23 ? 5.607 9.121 -1.719 1.00 0.00 23 LEU A C 10
ATOM 14540 O O . LEU A 1 23 ? 6.184 10.141 -1.345 1.00 0.00 23 LEU A O 10
ATOM 14556 N N . VAL A 1 24 ? 5.122 8.937 -2.938 1.00 0.00 24 VAL A N 10
ATOM 14557 C CA . VAL A 1 24 ? 5.242 9.968 -3.955 1.00 0.00 24 VAL A CA 10
ATOM 14558 C C . VAL A 1 24 ? 5.003 11.338 -3.317 1.00 0.00 24 VAL A C 10
ATOM 14559 O O . VAL A 1 24 ? 5.929 12.135 -3.184 1.00 0.00 24 VAL A O 10
ATOM 14572 N N . GLY A 1 25 ? 3.754 11.569 -2.940 1.00 0.00 25 GLY A N 10
ATOM 14573 C CA . GLY A 1 25 ? 3.380 12.829 -2.320 1.00 0.00 25 GLY A CA 10
ATOM 14574 C C . GLY A 1 25 ? 4.418 13.257 -1.281 1.00 0.00 25 GLY A C 10
ATOM 14575 O O . GLY A 1 25 ? 4.646 14.450 -1.082 1.00 0.00 25 GLY A O 10
ATOM 14579 N N . LEU A 1 26 ? 5.020 12.262 -0.647 1.00 0.00 26 LEU A N 10
ATOM 14580 C CA . LEU A 1 26 ? 6.029 12.521 0.366 1.00 0.00 26 LEU A CA 10
ATOM 14581 C C . LEU A 1 26 ? 7.416 12.250 -0.220 1.00 0.00 26 LEU A C 10
ATOM 14582 O O . LEU A 1 26 ? 7.594 12.271 -1.437 1.00 0.00 26 LEU A O 10
ATOM 14598 N N . GLU A 1 27 ? 8.363 12.002 0.673 1.00 0.00 27 GLU A N 10
ATOM 14599 C CA . GLU A 1 27 ? 9.728 11.728 0.259 1.00 0.00 27 GLU A CA 10
ATOM 14600 C C . GLU A 1 27 ? 10.398 10.767 1.243 1.00 0.00 27 GLU A C 10
ATOM 14601 O O . GLU A 1 27 ? 11.262 11.171 2.020 1.00 0.00 27 GLU A O 10
ATOM 14613 N N . ARG A 1 28 ? 9.974 9.513 1.179 1.00 0.00 28 ARG A N 10
ATOM 14614 C CA . ARG A 1 28 ? 10.522 8.492 2.055 1.00 0.00 28 ARG A CA 10
ATOM 14615 C C . ARG A 1 28 ? 9.892 7.132 1.743 1.00 0.00 28 ARG A C 10
ATOM 14616 O O . ARG A 1 28 ? 8.673 7.021 1.626 1.00 0.00 28 ARG A O 10
ATOM 14637 N N . VAL A 1 29 ? 10.753 6.133 1.618 1.00 0.00 29 VAL A N 10
ATOM 14638 C CA . VAL A 1 29 ? 10.296 4.785 1.323 1.00 0.00 29 VAL A CA 10
ATOM 14639 C C . VAL A 1 29 ? 9.824 4.116 2.615 1.00 0.00 29 VAL A C 10
ATOM 14640 O O . VAL A 1 29 ? 10.607 3.937 3.547 1.00 0.00 29 VAL A O 10
ATOM 14653 N N . VAL A 1 30 ? 8.547 3.765 2.630 1.00 0.00 30 VAL A N 10
ATOM 14654 C CA . VAL A 1 30 ? 7.961 3.120 3.793 1.00 0.00 30 VAL A CA 10
ATOM 14655 C C . VAL A 1 30 ? 7.849 1.616 3.534 1.00 0.00 30 VAL A C 10
ATOM 14656 O O . VAL A 1 30 ? 7.792 1.183 2.384 1.00 0.00 30 VAL A O 10
ATOM 14669 N N . ARG A 1 31 ? 7.821 0.861 4.622 1.00 0.00 31 ARG A N 10
ATOM 14670 C CA . ARG A 1 31 ? 7.717 -0.585 4.527 1.00 0.00 31 ARG A CA 10
ATOM 14671 C C . ARG A 1 31 ? 6.381 -1.060 5.102 1.00 0.00 31 ARG A C 10
ATOM 14672 O O . ARG A 1 31 ? 5.831 -0.431 6.005 1.00 0.00 31 ARG A O 10
ATOM 14693 N N . ILE A 1 32 ? 5.897 -2.165 4.555 1.00 0.00 32 ILE A N 10
ATOM 14694 C CA . ILE A 1 32 ? 4.636 -2.731 5.002 1.00 0.00 32 ILE A CA 10
ATOM 14695 C C . ILE A 1 32 ? 4.807 -4.236 5.224 1.00 0.00 32 ILE A C 10
ATOM 14696 O O . ILE A 1 32 ? 5.354 -4.934 4.372 1.00 0.00 32 ILE A O 10
ATOM 14712 N N . SER A 1 33 ? 4.330 -4.690 6.373 1.00 0.00 33 SER A N 10
ATOM 14713 C CA . SER A 1 33 ? 4.423 -6.099 6.718 1.00 0.00 33 SER A CA 10
ATOM 14714 C C . SER A 1 33 ? 3.025 -6.674 6.950 1.00 0.00 33 SER A C 10
ATOM 14715 O O . SER A 1 33 ? 2.224 -6.094 7.682 1.00 0.00 33 SER A O 10
ATOM 14723 N N . ALA A 1 34 ? 2.773 -7.809 6.313 1.00 0.00 34 ALA A N 10
ATOM 14724 C CA . ALA A 1 34 ? 1.485 -8.469 6.441 1.00 0.00 34 ALA A CA 10
ATOM 14725 C C . ALA A 1 34 ? 1.540 -9.825 5.734 1.00 0.00 34 ALA A C 10
ATOM 14726 O O . ALA A 1 34 ? 2.322 -10.013 4.804 1.00 0.00 34 ALA A O 10
ATOM 14733 N N . LYS A 1 35 ? 0.699 -10.735 6.202 1.00 0.00 35 LYS A N 10
ATOM 14734 C CA . LYS A 1 35 ? 0.641 -12.068 5.627 1.00 0.00 35 LYS A CA 10
ATOM 14735 C C . LYS A 1 35 ? 0.539 -11.957 4.104 1.00 0.00 35 LYS A C 10
ATOM 14736 O O . LYS A 1 35 ? 0.013 -10.974 3.584 1.00 0.00 35 LYS A O 10
ATOM 14755 N N . PRO A 1 36 ? 1.062 -13.006 3.415 1.00 0.00 36 PRO A N 10
ATOM 14756 C CA . PRO A 1 36 ? 1.035 -13.036 1.962 1.00 0.00 36 PRO A CA 10
ATOM 14757 C C . PRO A 1 36 ? -0.370 -13.354 1.447 1.00 0.00 36 PRO A C 10
ATOM 14758 O O . PRO A 1 36 ? -0.965 -12.557 0.722 1.00 0.00 36 PRO A O 10
ATOM 14769 N N . THR A 1 37 ? -0.861 -14.520 1.841 1.00 0.00 37 THR A N 10
ATOM 14770 C CA . THR A 1 37 ? -2.185 -14.953 1.429 1.00 0.00 37 THR A CA 10
ATOM 14771 C C . THR A 1 37 ? -3.149 -13.766 1.398 1.00 0.00 37 THR A C 10
ATOM 14772 O O . THR A 1 37 ? -3.848 -13.554 0.408 1.00 0.00 37 THR A O 10
ATOM 14783 N N . LYS A 1 38 ? -3.156 -13.022 2.494 1.00 0.00 38 LYS A N 10
ATOM 14784 C CA . LYS A 1 38 ? -4.023 -11.861 2.606 1.00 0.00 38 LYS A CA 10
ATOM 14785 C C . LYS A 1 38 ? -3.949 -11.049 1.312 1.00 0.00 38 LYS A C 10
ATOM 14786 O O . LYS A 1 38 ? -3.014 -11.207 0.528 1.00 0.00 38 LYS A O 10
ATOM 14805 N N . ARG A 1 39 ? -4.946 -10.195 1.128 1.00 0.00 39 ARG A N 10
ATOM 14806 C CA . ARG A 1 39 ? -5.005 -9.357 -0.057 1.00 0.00 39 ARG A CA 10
ATOM 14807 C C . ARG A 1 39 ? -4.221 -8.063 0.168 1.00 0.00 39 ARG A C 10
ATOM 14808 O O . ARG A 1 39 ? -3.662 -7.851 1.243 1.00 0.00 39 ARG A O 10
ATOM 14829 N N . LEU A 1 40 ? -4.204 -7.232 -0.864 1.00 0.00 40 LEU A N 10
ATOM 14830 C CA . LEU A 1 40 ? -3.497 -5.964 -0.792 1.00 0.00 40 LEU A CA 10
ATOM 14831 C C . LEU A 1 40 ? -4.350 -4.953 -0.022 1.00 0.00 40 LEU A C 10
ATOM 14832 O O . LEU A 1 40 ? -3.818 -4.047 0.618 1.00 0.00 40 LEU A O 10
ATOM 14848 N N . GLN A 1 41 ? -5.658 -5.142 -0.109 1.00 0.00 41 GLN A N 10
ATOM 14849 C CA . GLN A 1 41 ? -6.589 -4.258 0.571 1.00 0.00 41 GLN A CA 10
ATOM 14850 C C . GLN A 1 41 ? -6.762 -4.690 2.029 1.00 0.00 41 GLN A C 10
ATOM 14851 O O . GLN A 1 41 ? -6.946 -3.852 2.911 1.00 0.00 41 GLN A O 10
ATOM 14865 N N . GLU A 1 42 ? -6.697 -5.997 2.237 1.00 0.00 42 GLU A N 10
ATOM 14866 C CA . GLU A 1 42 ? -6.844 -6.550 3.573 1.00 0.00 42 GLU A CA 10
ATOM 14867 C C . GLU A 1 42 ? -5.558 -6.346 4.377 1.00 0.00 42 GLU A C 10
ATOM 14868 O O . GLU A 1 42 ? -5.590 -6.300 5.605 1.00 0.00 42 GLU A O 10
ATOM 14880 N N . ALA A 1 43 ? -4.456 -6.228 3.650 1.00 0.00 43 ALA A N 10
ATOM 14881 C CA . ALA A 1 43 ? -3.162 -6.029 4.280 1.00 0.00 43 ALA A CA 10
ATOM 14882 C C . ALA A 1 43 ? -2.936 -4.534 4.511 1.00 0.00 43 ALA A C 10
ATOM 14883 O O . ALA A 1 43 ? -2.160 -4.147 5.384 1.00 0.00 43 ALA A O 10
ATOM 14890 N N . LEU A 1 44 ? -3.627 -3.733 3.712 1.00 0.00 44 LEU A N 10
ATOM 14891 C CA . LEU A 1 44 ? -3.511 -2.289 3.819 1.00 0.00 44 LEU A CA 10
ATOM 14892 C C . LEU A 1 44 ? -4.627 -1.757 4.720 1.00 0.00 44 LEU A C 10
ATOM 14893 O O . LEU A 1 44 ? -4.546 -0.635 5.218 1.00 0.00 44 LEU A O 10
ATOM 14909 N N . GLN A 1 45 ? -5.642 -2.588 4.903 1.00 0.00 45 GLN A N 10
ATOM 14910 C CA . GLN A 1 45 ? -6.773 -2.215 5.736 1.00 0.00 45 GLN A CA 10
ATOM 14911 C C . GLN A 1 45 ? -6.288 -1.738 7.107 1.00 0.00 45 GLN A C 10
ATOM 14912 O O . GLN A 1 45 ? -6.689 -0.673 7.575 1.00 0.00 45 GLN A O 10
ATOM 14926 N N . PRO A 1 46 ? -5.410 -2.570 7.728 1.00 0.00 46 PRO A N 10
ATOM 14927 C CA . PRO A 1 46 ? -4.867 -2.244 9.035 1.00 0.00 46 PRO A CA 10
ATOM 14928 C C . PRO A 1 46 ? -3.806 -1.147 8.930 1.00 0.00 46 PRO A C 10
ATOM 14929 O O . PRO A 1 46 ? -3.272 -0.695 9.942 1.00 0.00 46 PRO A O 10
ATOM 14940 N N . ILE A 1 47 ? -3.531 -0.750 7.696 1.00 0.00 47 ILE A N 10
ATOM 14941 C CA . ILE A 1 47 ? -2.543 0.286 7.445 1.00 0.00 47 ILE A CA 10
ATOM 14942 C C . ILE A 1 47 ? -3.257 1.616 7.198 1.00 0.00 47 ILE A C 10
ATOM 14943 O O . ILE A 1 47 ? -2.841 2.653 7.713 1.00 0.00 47 ILE A O 10
ATOM 14959 N N . LEU A 1 48 ? -4.320 1.544 6.411 1.00 0.00 48 LEU A N 10
ATOM 14960 C CA . LEU A 1 48 ? -5.096 2.730 6.090 1.00 0.00 48 LEU A CA 10
ATOM 14961 C C . LEU A 1 48 ? -5.870 3.179 7.330 1.00 0.00 48 LEU A C 10
ATOM 14962 O O . LEU A 1 48 ? -6.044 4.375 7.559 1.00 0.00 48 LEU A O 10
ATOM 14978 N N . ALA A 1 49 ? -6.315 2.196 8.099 1.00 0.00 49 ALA A N 10
ATOM 14979 C CA . ALA A 1 49 ? -7.067 2.475 9.311 1.00 0.00 49 ALA A CA 10
ATOM 14980 C C . ALA A 1 49 ? -6.134 3.092 10.354 1.00 0.00 49 ALA A C 10
ATOM 14981 O O . ALA A 1 49 ? -6.583 3.807 11.249 1.00 0.00 49 ALA A O 10
ATOM 14988 N N . LYS A 1 50 ? -4.851 2.794 10.205 1.00 0.00 50 LYS A N 10
ATOM 14989 C CA . LYS A 1 50 ? -3.851 3.311 11.123 1.00 0.00 50 LYS A CA 10
ATOM 14990 C C . LYS A 1 50 ? -3.227 4.577 10.531 1.00 0.00 50 LYS A C 10
ATOM 14991 O O . LYS A 1 50 ? -2.581 5.345 11.242 1.00 0.00 50 LYS A O 10
ATOM 15010 N N . HIS A 1 51 ? -3.443 4.755 9.236 1.00 0.00 51 HIS A N 10
ATOM 15011 C CA . HIS A 1 51 ? -2.911 5.914 8.541 1.00 0.00 51 HIS A CA 10
ATOM 15012 C C . HIS A 1 51 ? -4.054 6.862 8.173 1.00 0.00 51 HIS A C 10
ATOM 15013 O O . HIS A 1 51 ? -3.846 7.844 7.463 1.00 0.00 51 HIS A O 10
ATOM 15027 N N . GLY A 1 52 ? -5.236 6.533 8.672 1.00 0.00 52 GLY A N 10
ATOM 15028 C CA . GLY A 1 52 ? -6.413 7.343 8.405 1.00 0.00 52 GLY A CA 10
ATOM 15029 C C . GLY A 1 52 ? -6.664 7.465 6.900 1.00 0.00 52 GLY A C 10
ATOM 15030 O O . GLY A 1 52 ? -7.230 8.455 6.440 1.00 0.00 52 GLY A O 10
ATOM 15034 N N . LEU A 1 53 ? -6.230 6.444 6.176 1.00 0.00 53 LEU A N 10
ATOM 15035 C CA . LEU A 1 53 ? -6.400 6.425 4.733 1.00 0.00 53 LEU A CA 10
ATOM 15036 C C . LEU A 1 53 ? -7.587 5.527 4.375 1.00 0.00 53 LEU A C 10
ATOM 15037 O O . LEU A 1 53 ? -8.333 5.099 5.255 1.00 0.00 53 LEU A O 10
ATOM 15053 N N . SER A 1 54 ? -7.724 5.268 3.083 1.00 0.00 54 SER A N 10
ATOM 15054 C CA . SER A 1 54 ? -8.806 4.429 2.599 1.00 0.00 54 SER A CA 10
ATOM 15055 C C . SER A 1 54 ? -8.372 3.695 1.329 1.00 0.00 54 SER A C 10
ATOM 15056 O O . SER A 1 54 ? -7.470 4.147 0.624 1.00 0.00 54 SER A O 10
ATOM 15064 N N . LEU A 1 55 ? -9.033 2.575 1.075 1.00 0.00 55 LEU A N 10
ATOM 15065 C CA . LEU A 1 55 ? -8.726 1.775 -0.098 1.00 0.00 55 LEU A CA 10
ATOM 15066 C C . LEU A 1 55 ? -9.215 2.505 -1.351 1.00 0.00 55 LEU A C 10
ATOM 15067 O O . LEU A 1 55 ? -8.641 2.349 -2.428 1.00 0.00 55 LEU A O 10
ATOM 15083 N N . ASP A 1 56 ? -10.269 3.286 -1.168 1.00 0.00 56 ASP A N 10
ATOM 15084 C CA . ASP A 1 56 ? -10.841 4.041 -2.270 1.00 0.00 56 ASP A CA 10
ATOM 15085 C C . ASP A 1 56 ? -10.243 5.449 -2.283 1.00 0.00 56 ASP A C 10
ATOM 15086 O O . ASP A 1 56 ? -10.685 6.308 -3.045 1.00 0.00 56 ASP A O 10
ATOM 15095 N N . GLN A 1 57 ? -9.247 5.642 -1.431 1.00 0.00 57 GLN A N 10
ATOM 15096 C CA . GLN A 1 57 ? -8.583 6.931 -1.336 1.00 0.00 57 GLN A CA 10
ATOM 15097 C C . GLN A 1 57 ? -7.198 6.865 -1.983 1.00 0.00 57 GLN A C 10
ATOM 15098 O O . GLN A 1 57 ? -6.918 7.592 -2.934 1.00 0.00 57 GLN A O 10
ATOM 15112 N N . VAL A 1 58 ? -6.369 5.985 -1.441 1.00 0.00 58 VAL A N 10
ATOM 15113 C CA . VAL A 1 58 ? -5.020 5.814 -1.954 1.00 0.00 58 VAL A CA 10
ATOM 15114 C C . VAL A 1 58 ? -5.050 4.857 -3.147 1.00 0.00 58 VAL A C 10
ATOM 15115 O O . VAL A 1 58 ? -5.798 3.881 -3.146 1.00 0.00 58 VAL A O 10
ATOM 15128 N N . VAL A 1 59 ? -4.227 5.170 -4.138 1.00 0.00 59 VAL A N 10
ATOM 15129 C CA . VAL A 1 59 ? -4.150 4.350 -5.335 1.00 0.00 59 VAL A CA 10
ATOM 15130 C C . VAL A 1 59 ? -2.816 3.602 -5.350 1.00 0.00 59 VAL A C 10
ATOM 15131 O O . VAL A 1 59 ? -1.753 4.222 -5.355 1.00 0.00 59 VAL A O 10
ATOM 15144 N N . LEU A 1 60 ? -2.914 2.281 -5.358 1.00 0.00 60 LEU A N 10
ATOM 15145 C CA . LEU A 1 60 ? -1.728 1.442 -5.373 1.00 0.00 60 LEU A CA 10
ATOM 15146 C C . LEU A 1 60 ? -1.326 1.160 -6.822 1.00 0.00 60 LEU A C 10
ATOM 15147 O O . LEU A 1 60 ? -2.181 0.898 -7.667 1.00 0.00 60 LEU A O 10
ATOM 15163 N N . HIS A 1 61 ? -0.025 1.224 -7.065 1.00 0.00 61 HIS A N 10
ATOM 15164 C CA . HIS A 1 61 ? 0.500 0.979 -8.398 1.00 0.00 61 HIS A CA 10
ATOM 15165 C C . HIS A 1 61 ? 2.029 1.026 -8.363 1.00 0.00 61 HIS A C 10
ATOM 15166 O O . HIS A 1 61 ? 2.612 1.901 -7.726 1.00 0.00 61 HIS A O 10
ATOM 15180 N N . ARG A 1 62 ? 2.634 0.072 -9.057 1.00 0.00 62 ARG A N 10
ATOM 15181 C CA . ARG A 1 62 ? 4.083 -0.006 -9.114 1.00 0.00 62 ARG A CA 10
ATOM 15182 C C . ARG A 1 62 ? 4.652 1.203 -9.860 1.00 0.00 62 ARG A C 10
ATOM 15183 O O . ARG A 1 62 ? 3.918 1.918 -10.541 1.00 0.00 62 ARG A O 10
ATOM 15204 N N . PRO A 1 63 ? 5.988 1.400 -9.702 1.00 0.00 63 PRO A N 10
ATOM 15205 C CA . PRO A 1 63 ? 6.663 2.510 -10.353 1.00 0.00 63 PRO A CA 10
ATOM 15206 C C . PRO A 1 63 ? 6.844 2.241 -11.848 1.00 0.00 63 PRO A C 10
ATOM 15207 O O . PRO A 1 63 ? 7.674 1.422 -12.240 1.00 0.00 63 PRO A O 10
ATOM 15218 N N . GLY A 1 64 ? 6.053 2.947 -12.643 1.00 0.00 64 GLY A N 10
ATOM 15219 C CA . GLY A 1 64 ? 6.115 2.795 -14.087 1.00 0.00 64 GLY A CA 10
ATOM 15220 C C . GLY A 1 64 ? 4.739 2.452 -14.662 1.00 0.00 64 GLY A C 10
ATOM 15221 O O . GLY A 1 64 ? 4.361 2.956 -15.719 1.00 0.00 64 GLY A O 10
ATOM 15225 N N . GLU A 1 65 ? 4.028 1.598 -13.941 1.00 0.00 65 GLU A N 10
ATOM 15226 C CA . GLU A 1 65 ? 2.702 1.183 -14.367 1.00 0.00 65 GLU A CA 10
ATOM 15227 C C . GLU A 1 65 ? 1.752 2.382 -14.390 1.00 0.00 65 GLU A C 10
ATOM 15228 O O . GLU A 1 65 ? 1.820 3.249 -13.520 1.00 0.00 65 GLU A O 10
ATOM 15240 N N . LYS A 1 66 ? 0.888 2.392 -15.394 1.00 0.00 66 LYS A N 10
ATOM 15241 C CA . LYS A 1 66 ? -0.075 3.471 -15.542 1.00 0.00 66 LYS A CA 10
ATOM 15242 C C . LYS A 1 66 ? -1.411 3.043 -14.932 1.00 0.00 66 LYS A C 10
ATOM 15243 O O . LYS A 1 66 ? -2.230 3.886 -14.569 1.00 0.00 66 LYS A O 10
ATOM 15262 N N . GLN A 1 67 ? -1.590 1.734 -14.837 1.00 0.00 67 GLN A N 10
ATOM 15263 C CA . GLN A 1 67 ? -2.812 1.184 -14.277 1.00 0.00 67 GLN A CA 10
ATOM 15264 C C . GLN A 1 67 ? -2.612 0.840 -12.799 1.00 0.00 67 GLN A C 10
ATOM 15265 O O . GLN A 1 67 ? -1.548 0.362 -12.408 1.00 0.00 67 GLN A O 10
ATOM 15279 N N . PRO A 1 68 ? -3.678 1.105 -11.998 1.00 0.00 68 PRO A N 10
ATOM 15280 C CA . PRO A 1 68 ? -3.629 0.829 -10.572 1.00 0.00 68 PRO A CA 10
ATOM 15281 C C . PRO A 1 68 ? -3.752 -0.672 -10.299 1.00 0.00 68 PRO A C 10
ATOM 15282 O O . PRO A 1 68 ? -4.692 -1.316 -10.763 1.00 0.00 68 PRO A O 10
ATOM 15293 N N . MET A 1 69 ? -2.789 -1.185 -9.548 1.00 0.00 69 MET A N 10
ATOM 15294 C CA . MET A 1 69 ? -2.778 -2.598 -9.208 1.00 0.00 69 MET A CA 10
ATOM 15295 C C . MET A 1 69 ? -4.001 -2.969 -8.367 1.00 0.00 69 MET A C 10
ATOM 15296 O O . MET A 1 69 ? -4.405 -2.213 -7.485 1.00 0.00 69 MET A O 10
ATOM 15310 N N . ASP A 1 70 ? -4.556 -4.134 -8.669 1.00 0.00 70 ASP A N 10
ATOM 15311 C CA . ASP A 1 70 ? -5.724 -4.615 -7.952 1.00 0.00 70 ASP A CA 10
ATOM 15312 C C . ASP A 1 70 ? -5.303 -5.091 -6.560 1.00 0.00 70 ASP A C 10
ATOM 15313 O O . ASP A 1 70 ? -4.441 -5.959 -6.432 1.00 0.00 70 ASP A O 10
ATOM 15322 N N . LEU A 1 71 ? -5.930 -4.502 -5.553 1.00 0.00 71 LEU A N 10
ATOM 15323 C CA . LEU A 1 71 ? -5.631 -4.855 -4.176 1.00 0.00 71 LEU A CA 10
ATOM 15324 C C . LEU A 1 71 ? -6.128 -6.276 -3.899 1.00 0.00 71 LEU A C 10
ATOM 15325 O O . LEU A 1 71 ? -5.607 -6.958 -3.018 1.00 0.00 71 LEU A O 10
ATOM 15341 N N . GLU A 1 72 ? -7.129 -6.679 -4.667 1.00 0.00 72 GLU A N 10
ATOM 15342 C CA . GLU A 1 72 ? -7.701 -8.006 -4.516 1.00 0.00 72 GLU A CA 10
ATOM 15343 C C . GLU A 1 72 ? -6.603 -9.069 -4.582 1.00 0.00 72 GLU A C 10
ATOM 15344 O O . GLU A 1 72 ? -6.787 -10.188 -4.106 1.00 0.00 72 GLU A O 10
ATOM 15356 N N . ASN A 1 73 ? -5.484 -8.681 -5.176 1.00 0.00 73 ASN A N 10
ATOM 15357 C CA . ASN A 1 73 ? -4.356 -9.587 -5.311 1.00 0.00 73 ASN A CA 10
ATOM 15358 C C . ASN A 1 73 ? -3.649 -9.718 -3.961 1.00 0.00 73 ASN A C 10
ATOM 15359 O O . ASN A 1 73 ? -3.681 -8.797 -3.147 1.00 0.00 73 ASN A O 10
ATOM 15370 N N . PRO A 1 74 ? -3.010 -10.902 -3.760 1.00 0.00 74 PRO A N 10
ATOM 15371 C CA . PRO A 1 74 ? -2.296 -11.166 -2.522 1.00 0.00 74 PRO A CA 10
ATOM 15372 C C . PRO A 1 74 ? -0.970 -10.404 -2.480 1.00 0.00 74 PRO A C 10
ATOM 15373 O O . PRO A 1 74 ? -0.299 -10.263 -3.502 1.00 0.00 74 PRO A O 10
ATOM 15384 N N . VAL A 1 75 ? -0.632 -9.933 -1.289 1.00 0.00 75 VAL A N 10
ATOM 15385 C CA . VAL A 1 75 ? 0.601 -9.188 -1.101 1.00 0.00 75 VAL A CA 10
ATOM 15386 C C . VAL A 1 75 ? 1.792 -10.089 -1.438 1.00 0.00 75 VAL A C 10
ATOM 15387 O O . VAL A 1 75 ? 2.908 -9.606 -1.622 1.00 0.00 75 VAL A O 10
ATOM 15400 N N . SER A 1 76 ? 1.513 -11.382 -1.509 1.00 0.00 76 SER A N 10
ATOM 15401 C CA . SER A 1 76 ? 2.547 -12.355 -1.821 1.00 0.00 76 SER A CA 10
ATOM 15402 C C . SER A 1 76 ? 3.168 -12.039 -3.183 1.00 0.00 76 SER A C 10
ATOM 15403 O O . SER A 1 76 ? 4.341 -12.326 -3.415 1.00 0.00 76 SER A O 10
ATOM 15411 N N . SER A 1 77 ? 2.354 -11.453 -4.047 1.00 0.00 77 SER A N 10
ATOM 15412 C CA . SER A 1 77 ? 2.809 -11.095 -5.380 1.00 0.00 77 SER A CA 10
ATOM 15413 C C . SER A 1 77 ? 3.541 -9.753 -5.340 1.00 0.00 77 SER A C 10
ATOM 15414 O O . SER A 1 77 ? 4.458 -9.518 -6.126 1.00 0.00 77 SER A O 10
ATOM 15422 N N . VAL A 1 78 ? 3.110 -8.906 -4.417 1.00 0.00 78 VAL A N 10
ATOM 15423 C CA . VAL A 1 78 ? 3.713 -7.593 -4.265 1.00 0.00 78 VAL A CA 10
ATOM 15424 C C . VAL A 1 78 ? 4.749 -7.641 -3.140 1.00 0.00 78 VAL A C 10
ATOM 15425 O O . VAL A 1 78 ? 4.845 -6.711 -2.340 1.00 0.00 78 VAL A O 10
ATOM 15438 N N . ALA A 1 79 ? 5.499 -8.733 -3.115 1.00 0.00 79 ALA A N 10
ATOM 15439 C CA . ALA A 1 79 ? 6.525 -8.913 -2.102 1.00 0.00 79 ALA A CA 10
ATOM 15440 C C . ALA A 1 79 ? 7.863 -9.205 -2.784 1.00 0.00 79 ALA A C 10
ATOM 15441 O O . ALA A 1 79 ? 8.461 -10.257 -2.561 1.00 0.00 79 ALA A O 10
ATOM 15448 N N . SER A 1 80 ? 8.295 -8.255 -3.600 1.00 0.00 80 SER A N 10
ATOM 15449 C CA . SER A 1 80 ? 9.551 -8.397 -4.316 1.00 0.00 80 SER A CA 10
ATOM 15450 C C . SER A 1 80 ? 10.081 -7.020 -4.721 1.00 0.00 80 SER A C 10
ATOM 15451 O O . SER A 1 80 ? 11.182 -6.635 -4.331 1.00 0.00 80 SER A O 10
ATOM 15459 N N . GLN A 1 81 ? 9.272 -6.315 -5.498 1.00 0.00 81 GLN A N 10
ATOM 15460 C CA . GLN A 1 81 ? 9.646 -4.989 -5.960 1.00 0.00 81 GLN A CA 10
ATOM 15461 C C . GLN A 1 81 ? 8.996 -3.918 -5.082 1.00 0.00 81 GLN A C 10
ATOM 15462 O O . GLN A 1 81 ? 8.185 -4.232 -4.212 1.00 0.00 81 GLN A O 10
ATOM 15476 N N . THR A 1 82 ? 9.377 -2.675 -5.340 1.00 0.00 82 THR A N 10
ATOM 15477 C CA . THR A 1 82 ? 8.841 -1.556 -4.583 1.00 0.00 82 THR A CA 10
ATOM 15478 C C . THR A 1 82 ? 7.576 -1.017 -5.253 1.00 0.00 82 THR A C 10
ATOM 15479 O O . THR A 1 82 ? 7.511 -0.918 -6.477 1.00 0.00 82 THR A O 10
ATOM 15490 N N . LEU A 1 83 ? 6.601 -0.681 -4.420 1.00 0.00 83 LEU A N 10
ATOM 15491 C CA . LEU A 1 83 ? 5.341 -0.154 -4.916 1.00 0.00 83 LEU A CA 10
ATOM 15492 C C . LEU A 1 83 ? 5.336 1.368 -4.767 1.00 0.00 83 LEU A C 10
ATOM 15493 O O . LEU A 1 83 ? 6.207 1.934 -4.107 1.00 0.00 83 LEU A O 10
ATOM 15509 N N . VAL A 1 84 ? 4.345 1.989 -5.390 1.00 0.00 84 VAL A N 10
ATOM 15510 C CA . VAL A 1 84 ? 4.215 3.435 -5.334 1.00 0.00 84 VAL A CA 10
ATOM 15511 C C . VAL A 1 84 ? 2.795 3.799 -4.898 1.00 0.00 84 VAL A C 10
ATOM 15512 O O . VAL A 1 84 ? 1.823 3.390 -5.532 1.00 0.00 84 VAL A O 10
ATOM 15525 N N . LEU A 1 85 ? 2.719 4.563 -3.818 1.00 0.00 85 LEU A N 10
ATOM 15526 C CA . LEU A 1 85 ? 1.433 4.986 -3.289 1.00 0.00 85 LEU A CA 10
ATOM 15527 C C . LEU A 1 85 ? 1.090 6.370 -3.843 1.00 0.00 85 LEU A C 10
ATOM 15528 O O . LEU A 1 85 ? 1.960 7.234 -3.950 1.00 0.00 85 LEU A O 10
ATOM 15544 N N . ASP A 1 86 ? -0.180 6.539 -4.181 1.00 0.00 86 ASP A N 10
ATOM 15545 C CA . ASP A 1 86 ? -0.649 7.804 -4.721 1.00 0.00 86 ASP A CA 10
ATOM 15546 C C . ASP A 1 86 ? -1.834 8.300 -3.889 1.00 0.00 86 ASP A C 10
ATOM 15547 O O . ASP A 1 86 ? -2.976 7.921 -4.142 1.00 0.00 86 ASP A O 10
ATOM 15556 N N . THR A 1 87 ? -1.520 9.142 -2.915 1.00 0.00 87 THR A N 10
ATOM 15557 C CA . THR A 1 87 ? -2.544 9.694 -2.045 1.00 0.00 87 THR A CA 10
ATOM 15558 C C . THR A 1 87 ? -3.469 10.624 -2.834 1.00 0.00 87 THR A C 10
ATOM 15559 O O . THR A 1 87 ? -3.088 11.142 -3.882 1.00 0.00 87 THR A O 10
ATOM 15570 N N . PRO A 1 88 ? -4.699 10.811 -2.285 1.00 0.00 88 PRO A N 10
ATOM 15571 C CA . PRO A 1 88 ? -5.682 11.669 -2.925 1.00 0.00 88 PRO A CA 10
ATOM 15572 C C . PRO A 1 88 ? -5.331 13.145 -2.729 1.00 0.00 88 PRO A C 10
ATOM 15573 O O . PRO A 1 88 ? -4.554 13.490 -1.840 1.00 0.00 88 PRO A O 10
ATOM 15584 N N . PRO A 1 89 ? -5.938 14.000 -3.596 1.00 0.00 89 PRO A N 10
ATOM 15585 C CA . PRO A 1 89 ? -5.698 15.431 -3.527 1.00 0.00 89 PRO A CA 10
ATOM 15586 C C . PRO A 1 89 ? -6.437 16.055 -2.341 1.00 0.00 89 PRO A C 10
ATOM 15587 O O . PRO A 1 89 ? -7.249 16.961 -2.518 1.00 0.00 89 PRO A O 10
ATOM 15598 N N . ASP A 1 90 ? -6.130 15.543 -1.158 1.00 0.00 90 ASP A N 10
ATOM 15599 C CA . ASP A 1 90 ? -6.755 16.038 0.057 1.00 0.00 90 ASP A CA 10
ATOM 15600 C C . ASP A 1 90 ? -5.904 15.636 1.263 1.00 0.00 90 ASP A C 10
ATOM 15601 O O . ASP A 1 90 ? -5.544 16.480 2.083 1.00 0.00 90 ASP A O 10
ATOM 15610 N N . ALA A 1 91 ? -5.608 14.347 1.334 1.00 0.00 91 ALA A N 10
ATOM 15611 C CA . ALA A 1 91 ? -4.807 13.822 2.427 1.00 0.00 91 ALA A CA 10
ATOM 15612 C C . ALA A 1 91 ? -3.344 14.217 2.216 1.00 0.00 91 ALA A C 10
ATOM 15613 O O . ALA A 1 91 ? -2.481 13.354 2.057 1.00 0.00 91 ALA A O 10
ATOM 15620 N N . LYS A 1 92 ? -3.109 15.521 2.222 1.00 0.00 92 LYS A N 10
ATOM 15621 C CA . LYS A 1 92 ? -1.765 16.040 2.034 1.00 0.00 92 LYS A CA 10
ATOM 15622 C C . LYS A 1 92 ? -1.621 17.359 2.795 1.00 0.00 92 LYS A C 10
ATOM 15623 O O . LYS A 1 92 ? -2.589 17.857 3.369 1.00 0.00 92 LYS A O 10
ATOM 15642 N N . MET A 1 93 ? -0.406 17.887 2.776 1.00 0.00 93 MET A N 10
ATOM 15643 C CA . MET A 1 93 ? -0.123 19.139 3.458 1.00 0.00 93 MET A CA 10
ATOM 15644 C C . MET A 1 93 ? -1.189 20.190 3.140 1.00 0.00 93 MET A C 10
ATOM 15645 O O . MET A 1 93 ? -1.854 20.697 4.041 1.00 0.00 93 MET A O 10
ATOM 15659 N N . SER A 1 94 ? -1.317 20.485 1.854 1.00 0.00 94 SER A N 10
ATOM 15660 C CA . SER A 1 94 ? -2.289 21.467 1.405 1.00 0.00 94 SER A CA 10
ATOM 15661 C C . SER A 1 94 ? -1.885 22.862 1.885 1.00 0.00 94 SER A C 10
ATOM 15662 O O . SER A 1 94 ? -1.197 23.000 2.896 1.00 0.00 94 SER A O 10
ATOM 15670 N N . GLU A 1 95 ? -2.330 23.862 1.139 1.00 0.00 95 GLU A N 10
ATOM 15671 C CA . GLU A 1 95 ? -2.023 25.242 1.475 1.00 0.00 95 GLU A CA 10
ATOM 15672 C C . GLU A 1 95 ? -3.125 26.171 0.963 1.00 0.00 95 GLU A C 10
ATOM 15673 O O . GLU A 1 95 ? -3.674 25.953 -0.116 1.00 0.00 95 GLU A O 10
ATOM 15685 N N . ALA A 1 96 ? -3.416 27.188 1.762 1.00 0.00 96 ALA A N 10
ATOM 15686 C CA . ALA A 1 96 ? -4.443 28.151 1.403 1.00 0.00 96 ALA A CA 10
ATOM 15687 C C . ALA A 1 96 ? -4.321 28.490 -0.084 1.00 0.00 96 ALA A C 10
ATOM 15688 O O . ALA A 1 96 ? -3.223 28.479 -0.639 1.00 0.00 96 ALA A O 10
ATOM 15695 N N . ARG A 1 97 ? -5.463 28.784 -0.687 1.00 0.00 97 ARG A N 10
ATOM 15696 C CA . ARG A 1 97 ? -5.498 29.125 -2.099 1.00 0.00 97 ARG A CA 10
ATOM 15697 C C . ARG A 1 97 ? -6.935 29.407 -2.542 1.00 0.00 97 ARG A C 10
ATOM 15698 O O . ARG A 1 97 ? -7.884 28.910 -1.937 1.00 0.00 97 ARG A O 10
ATOM 15719 N N . SER A 1 98 ? -7.051 30.204 -3.594 1.00 0.00 98 SER A N 10
ATOM 15720 C CA . SER A 1 98 ? -8.356 30.558 -4.124 1.00 0.00 98 SER A CA 10
ATOM 15721 C C . SER A 1 98 ? -8.726 29.619 -5.274 1.00 0.00 98 SER A C 10
ATOM 15722 O O . SER A 1 98 ? -9.771 28.970 -5.238 1.00 0.00 98 SER A O 10
ATOM 15730 N N . SER A 1 99 ? -7.849 29.575 -6.266 1.00 0.00 99 SER A N 10
ATOM 15731 C CA . SER A 1 99 ? -8.071 28.726 -7.424 1.00 0.00 99 SER A CA 10
ATOM 15732 C C . SER A 1 99 ? -9.128 29.350 -8.336 1.00 0.00 99 SER A C 10
ATOM 15733 O O . SER A 1 99 ? -8.853 29.650 -9.497 1.00 0.00 99 SER A O 10
ATOM 15741 N N . GLY A 1 100 ? -10.316 29.528 -7.777 1.00 0.00 100 GLY A N 10
ATOM 15742 C CA . GLY A 1 100 ? -11.416 30.111 -8.526 1.00 0.00 100 GLY A CA 10
ATOM 15743 C C . GLY A 1 100 ? -12.003 29.101 -9.514 1.00 0.00 100 GLY A C 10
ATOM 15744 O O . GLY A 1 100 ? -11.479 28.925 -10.612 1.00 0.00 100 GLY A O 10
ATOM 15748 N N . PRO A 1 101 ? -13.113 28.447 -9.076 1.00 0.00 101 PRO A N 10
ATOM 15749 C CA . PRO A 1 101 ? -13.777 27.460 -9.910 1.00 0.00 101 PRO A CA 10
ATOM 15750 C C . PRO A 1 101 ? -14.573 28.133 -11.029 1.00 0.00 101 PRO A C 10
ATOM 15751 O O . PRO A 1 101 ? -14.650 29.359 -11.090 1.00 0.00 101 PRO A O 10
ATOM 15762 N N . SER A 1 102 ? -15.146 27.301 -11.887 1.00 0.00 102 SER A N 10
ATOM 15763 C CA . SER A 1 102 ? -15.933 27.801 -13.001 1.00 0.00 102 SER A CA 10
ATOM 15764 C C . SER A 1 102 ? -15.032 28.546 -13.987 1.00 0.00 102 SER A C 10
ATOM 15765 O O . SER A 1 102 ? -13.885 28.860 -13.670 1.00 0.00 102 SER A O 10
ATOM 15773 N N . SER A 1 103 ? -15.583 28.808 -15.163 1.00 0.00 103 SER A N 10
ATOM 15774 C CA . SER A 1 103 ? -14.843 29.510 -16.197 1.00 0.00 103 SER A CA 10
ATOM 15775 C C . SER A 1 103 ? -15.758 29.802 -17.389 1.00 0.00 103 SER A C 10
ATOM 15776 O O . SER A 1 103 ? -16.018 28.920 -18.206 1.00 0.00 103 SER A O 10
ATOM 15784 N N . GLY A 1 104 ? -16.220 31.042 -17.450 1.00 0.00 104 GLY A N 10
ATOM 15785 C CA . GLY A 1 104 ? -17.100 31.461 -18.527 1.00 0.00 104 GLY A CA 10
ATOM 15786 C C . GLY A 1 104 ? -18.437 31.963 -17.980 1.00 0.00 104 GLY A C 10
ATOM 15787 O O . GLY A 1 104 ? -19.494 31.642 -18.522 1.00 0.00 104 GLY A O 10
ATOM 15791 N N . GLY A 1 1 ? -13.573 -3.217 -12.986 1.00 0.00 1 GLY A N 11
ATOM 15792 C CA . GLY A 1 1 ? -13.585 -3.882 -11.694 1.00 0.00 1 GLY A CA 11
ATOM 15793 C C . GLY A 1 1 ? -14.301 -5.232 -11.779 1.00 0.00 1 GLY A C 11
ATOM 15794 O O . GLY A 1 1 ? -14.976 -5.519 -12.767 1.00 0.00 1 GLY A O 11
ATOM 15798 N N . SER A 1 2 ? -14.131 -6.023 -10.730 1.00 0.00 2 SER A N 11
ATOM 15799 C CA . SER A 1 2 ? -14.753 -7.335 -10.674 1.00 0.00 2 SER A CA 11
ATOM 15800 C C . SER A 1 2 ? -14.848 -7.807 -9.221 1.00 0.00 2 SER A C 11
ATOM 15801 O O . SER A 1 2 ? -14.222 -7.228 -8.335 1.00 0.00 2 SER A O 11
ATOM 15809 N N . SER A 1 3 ? -15.637 -8.853 -9.023 1.00 0.00 3 SER A N 11
ATOM 15810 C CA . SER A 1 3 ? -15.823 -9.409 -7.694 1.00 0.00 3 SER A CA 11
ATOM 15811 C C . SER A 1 3 ? -16.438 -10.806 -7.792 1.00 0.00 3 SER A C 11
ATOM 15812 O O . SER A 1 3 ? -17.286 -11.056 -8.647 1.00 0.00 3 SER A O 11
ATOM 15820 N N . GLY A 1 4 ? -15.986 -11.681 -6.905 1.00 0.00 4 GLY A N 11
ATOM 15821 C CA . GLY A 1 4 ? -16.481 -13.046 -6.881 1.00 0.00 4 GLY A CA 11
ATOM 15822 C C . GLY A 1 4 ? -15.407 -14.010 -6.373 1.00 0.00 4 GLY A C 11
ATOM 15823 O O . GLY A 1 4 ? -14.543 -13.624 -5.588 1.00 0.00 4 GLY A O 11
ATOM 15827 N N . SER A 1 5 ? -15.497 -15.246 -6.843 1.00 0.00 5 SER A N 11
ATOM 15828 C CA . SER A 1 5 ? -14.543 -16.268 -6.446 1.00 0.00 5 SER A CA 11
ATOM 15829 C C . SER A 1 5 ? -14.677 -16.557 -4.950 1.00 0.00 5 SER A C 11
ATOM 15830 O O . SER A 1 5 ? -15.174 -15.722 -4.195 1.00 0.00 5 SER A O 11
ATOM 15838 N N . SER A 1 6 ? -14.225 -17.741 -4.565 1.00 0.00 6 SER A N 11
ATOM 15839 C CA . SER A 1 6 ? -14.288 -18.150 -3.172 1.00 0.00 6 SER A CA 11
ATOM 15840 C C . SER A 1 6 ? -13.378 -19.358 -2.939 1.00 0.00 6 SER A C 11
ATOM 15841 O O . SER A 1 6 ? -12.908 -19.978 -3.892 1.00 0.00 6 SER A O 11
ATOM 15849 N N . GLY A 1 7 ? -13.157 -19.655 -1.668 1.00 0.00 7 GLY A N 11
ATOM 15850 C CA . GLY A 1 7 ? -12.311 -20.777 -1.298 1.00 0.00 7 GLY A CA 11
ATOM 15851 C C . GLY A 1 7 ? -10.994 -20.751 -2.075 1.00 0.00 7 GLY A C 11
ATOM 15852 O O . GLY A 1 7 ? -10.406 -19.688 -2.272 1.00 0.00 7 GLY A O 11
ATOM 15856 N N . ASP A 1 8 ? -10.568 -21.933 -2.496 1.00 0.00 8 ASP A N 11
ATOM 15857 C CA . ASP A 1 8 ? -9.331 -22.058 -3.247 1.00 0.00 8 ASP A CA 11
ATOM 15858 C C . ASP A 1 8 ? -8.173 -21.510 -2.411 1.00 0.00 8 ASP A C 11
ATOM 15859 O O . ASP A 1 8 ? -8.389 -20.743 -1.473 1.00 0.00 8 ASP A O 11
ATOM 15868 N N . GLN A 1 9 ? -6.970 -21.925 -2.779 1.00 0.00 9 GLN A N 11
ATOM 15869 C CA . GLN A 1 9 ? -5.778 -21.486 -2.075 1.00 0.00 9 GLN A CA 11
ATOM 15870 C C . GLN A 1 9 ? -5.838 -21.919 -0.608 1.00 0.00 9 GLN A C 11
ATOM 15871 O O . GLN A 1 9 ? -6.899 -22.297 -0.112 1.00 0.00 9 GLN A O 11
ATOM 15885 N N . GLU A 1 10 ? -4.687 -21.850 0.044 1.00 0.00 10 GLU A N 11
ATOM 15886 C CA . GLU A 1 10 ? -4.596 -22.230 1.443 1.00 0.00 10 GLU A CA 11
ATOM 15887 C C . GLU A 1 10 ? -3.866 -21.147 2.241 1.00 0.00 10 GLU A C 11
ATOM 15888 O O . GLU A 1 10 ? -3.071 -20.391 1.685 1.00 0.00 10 GLU A O 11
ATOM 15900 N N . VAL A 1 11 ? -4.163 -21.107 3.531 1.00 0.00 11 VAL A N 11
ATOM 15901 C CA . VAL A 1 11 ? -3.545 -20.129 4.411 1.00 0.00 11 VAL A CA 11
ATOM 15902 C C . VAL A 1 11 ? -2.070 -20.486 4.606 1.00 0.00 11 VAL A C 11
ATOM 15903 O O . VAL A 1 11 ? -1.639 -21.581 4.249 1.00 0.00 11 VAL A O 11
ATOM 15916 N N . ARG A 1 12 ? -1.336 -19.540 5.173 1.00 0.00 12 ARG A N 11
ATOM 15917 C CA . ARG A 1 12 ? 0.082 -19.740 5.420 1.00 0.00 12 ARG A CA 11
ATOM 15918 C C . ARG A 1 12 ? 0.822 -19.978 4.102 1.00 0.00 12 ARG A C 11
ATOM 15919 O O . ARG A 1 12 ? 0.735 -21.059 3.523 1.00 0.00 12 ARG A O 11
ATOM 15940 N N . LEU A 1 13 ? 1.534 -18.949 3.666 1.00 0.00 13 LEU A N 11
ATOM 15941 C CA . LEU A 1 13 ? 2.289 -19.032 2.427 1.00 0.00 13 LEU A CA 11
ATOM 15942 C C . LEU A 1 13 ? 3.756 -18.698 2.705 1.00 0.00 13 LEU A C 11
ATOM 15943 O O . LEU A 1 13 ? 4.201 -17.581 2.449 1.00 0.00 13 LEU A O 11
ATOM 15959 N N . GLU A 1 14 ? 4.466 -19.688 3.226 1.00 0.00 14 GLU A N 11
ATOM 15960 C CA . GLU A 1 14 ? 5.874 -19.514 3.541 1.00 0.00 14 GLU A CA 11
ATOM 15961 C C . GLU A 1 14 ? 6.032 -18.736 4.850 1.00 0.00 14 GLU A C 11
ATOM 15962 O O . GLU A 1 14 ? 6.579 -19.255 5.822 1.00 0.00 14 GLU A O 11
ATOM 15974 N N . ASN A 1 15 ? 5.544 -17.505 4.832 1.00 0.00 15 ASN A N 11
ATOM 15975 C CA . ASN A 1 15 ? 5.624 -16.651 6.005 1.00 0.00 15 ASN A CA 11
ATOM 15976 C C . ASN A 1 15 ? 5.236 -15.223 5.619 1.00 0.00 15 ASN A C 11
ATOM 15977 O O . ASN A 1 15 ? 5.202 -14.883 4.437 1.00 0.00 15 ASN A O 11
ATOM 15988 N N . ARG A 1 16 ? 4.954 -14.424 6.637 1.00 0.00 16 ARG A N 11
ATOM 15989 C CA . ARG A 1 16 ? 4.569 -13.040 6.419 1.00 0.00 16 ARG A CA 11
ATOM 15990 C C . ARG A 1 16 ? 5.531 -12.371 5.434 1.00 0.00 16 ARG A C 11
ATOM 15991 O O . ARG A 1 16 ? 6.747 -12.447 5.601 1.00 0.00 16 ARG A O 11
ATOM 16012 N N . ILE A 1 17 ? 4.949 -11.731 4.431 1.00 0.00 17 ILE A N 11
ATOM 16013 C CA . ILE A 1 17 ? 5.739 -11.049 3.420 1.00 0.00 17 ILE A CA 11
ATOM 16014 C C . ILE A 1 17 ? 5.728 -9.545 3.698 1.00 0.00 17 ILE A C 11
ATOM 16015 O O . ILE A 1 17 ? 4.830 -9.042 4.371 1.00 0.00 17 ILE A O 11
ATOM 16031 N N . THR A 1 18 ? 6.736 -8.870 3.167 1.00 0.00 18 THR A N 11
ATOM 16032 C CA . THR A 1 18 ? 6.853 -7.433 3.350 1.00 0.00 18 THR A CA 11
ATOM 16033 C C . THR A 1 18 ? 7.255 -6.759 2.036 1.00 0.00 18 THR A C 11
ATOM 16034 O O . THR A 1 18 ? 7.809 -7.404 1.148 1.00 0.00 18 THR A O 11
ATOM 16045 N N . PHE A 1 19 ? 6.960 -5.470 1.955 1.00 0.00 19 PHE A N 11
ATOM 16046 C CA . PHE A 1 19 ? 7.283 -4.701 0.765 1.00 0.00 19 PHE A CA 11
ATOM 16047 C C . PHE A 1 19 ? 7.428 -3.215 1.095 1.00 0.00 19 PHE A C 11
ATOM 16048 O O . PHE A 1 19 ? 7.038 -2.774 2.175 1.00 0.00 19 PHE A O 11
ATOM 16065 N N . GLN A 1 20 ? 7.991 -2.482 0.145 1.00 0.00 20 GLN A N 11
ATOM 16066 C CA . GLN A 1 20 ? 8.192 -1.054 0.321 1.00 0.00 20 GLN A CA 11
ATOM 16067 C C . GLN A 1 20 ? 7.114 -0.269 -0.428 1.00 0.00 20 GLN A C 11
ATOM 16068 O O . GLN A 1 20 ? 6.511 -0.781 -1.371 1.00 0.00 20 GLN A O 11
ATOM 16082 N N . LEU A 1 21 ? 6.904 0.960 0.019 1.00 0.00 21 LEU A N 11
ATOM 16083 C CA . LEU A 1 21 ? 5.909 1.821 -0.598 1.00 0.00 21 LEU A CA 11
ATOM 16084 C C . LEU A 1 21 ? 6.532 3.187 -0.889 1.00 0.00 21 LEU A C 11
ATOM 16085 O O . LEU A 1 21 ? 7.261 3.730 -0.060 1.00 0.00 21 LEU A O 11
ATOM 16101 N N . GLU A 1 22 ? 6.223 3.704 -2.069 1.00 0.00 22 GLU A N 11
ATOM 16102 C CA . GLU A 1 22 ? 6.743 4.997 -2.480 1.00 0.00 22 GLU A CA 11
ATOM 16103 C C . GLU A 1 22 ? 5.718 6.096 -2.197 1.00 0.00 22 GLU A C 11
ATOM 16104 O O . GLU A 1 22 ? 4.641 6.113 -2.791 1.00 0.00 22 GLU A O 11
ATOM 16116 N N . LEU A 1 23 ? 6.089 6.989 -1.291 1.00 0.00 23 LEU A N 11
ATOM 16117 C CA . LEU A 1 23 ? 5.215 8.089 -0.922 1.00 0.00 23 LEU A CA 11
ATOM 16118 C C . LEU A 1 23 ? 5.375 9.224 -1.936 1.00 0.00 23 LEU A C 11
ATOM 16119 O O . LEU A 1 23 ? 5.927 10.275 -1.614 1.00 0.00 23 LEU A O 11
ATOM 16135 N N . VAL A 1 24 ? 4.883 8.972 -3.140 1.00 0.00 24 VAL A N 11
ATOM 16136 C CA . VAL A 1 24 ? 4.965 9.960 -4.203 1.00 0.00 24 VAL A CA 11
ATOM 16137 C C . VAL A 1 24 ? 4.700 11.350 -3.623 1.00 0.00 24 VAL A C 11
ATOM 16138 O O . VAL A 1 24 ? 3.567 11.673 -3.266 1.00 0.00 24 VAL A O 11
ATOM 16151 N N . GLY A 1 25 ? 5.763 12.137 -3.546 1.00 0.00 25 GLY A N 11
ATOM 16152 C CA . GLY A 1 25 ? 5.659 13.486 -3.016 1.00 0.00 25 GLY A CA 11
ATOM 16153 C C . GLY A 1 25 ? 6.495 13.640 -1.743 1.00 0.00 25 GLY A C 11
ATOM 16154 O O . GLY A 1 25 ? 6.379 14.641 -1.037 1.00 0.00 25 GLY A O 11
ATOM 16158 N N . LEU A 1 26 ? 7.319 12.634 -1.489 1.00 0.00 26 LEU A N 11
ATOM 16159 C CA . LEU A 1 26 ? 8.174 12.645 -0.314 1.00 0.00 26 LEU A CA 11
ATOM 16160 C C . LEU A 1 26 ? 9.409 11.783 -0.580 1.00 0.00 26 LEU A C 11
ATOM 16161 O O . LEU A 1 26 ? 9.399 10.934 -1.469 1.00 0.00 26 LEU A O 11
ATOM 16177 N N . GLU A 1 27 ? 10.445 12.031 0.209 1.00 0.00 27 GLU A N 11
ATOM 16178 C CA . GLU A 1 27 ? 11.686 11.288 0.070 1.00 0.00 27 GLU A CA 11
ATOM 16179 C C . GLU A 1 27 ? 11.832 10.281 1.212 1.00 0.00 27 GLU A C 11
ATOM 16180 O O . GLU A 1 27 ? 12.749 10.387 2.025 1.00 0.00 27 GLU A O 11
ATOM 16192 N N . ARG A 1 28 ? 10.914 9.326 1.237 1.00 0.00 28 ARG A N 11
ATOM 16193 C CA . ARG A 1 28 ? 10.929 8.300 2.266 1.00 0.00 28 ARG A CA 11
ATOM 16194 C C . ARG A 1 28 ? 10.231 7.034 1.764 1.00 0.00 28 ARG A C 11
ATOM 16195 O O . ARG A 1 28 ? 9.106 7.096 1.271 1.00 0.00 28 ARG A O 11
ATOM 16216 N N . VAL A 1 29 ? 10.928 5.916 1.908 1.00 0.00 29 VAL A N 11
ATOM 16217 C CA . VAL A 1 29 ? 10.389 4.638 1.475 1.00 0.00 29 VAL A CA 11
ATOM 16218 C C . VAL A 1 29 ? 9.813 3.897 2.684 1.00 0.00 29 VAL A C 11
ATOM 16219 O O . VAL A 1 29 ? 10.560 3.341 3.488 1.00 0.00 29 VAL A O 11
ATOM 16232 N N . VAL A 1 30 ? 8.492 3.913 2.773 1.00 0.00 30 VAL A N 11
ATOM 16233 C CA . VAL A 1 30 ? 7.808 3.249 3.870 1.00 0.00 30 VAL A CA 11
ATOM 16234 C C . VAL A 1 30 ? 7.718 1.750 3.576 1.00 0.00 30 VAL A C 11
ATOM 16235 O O . VAL A 1 30 ? 7.677 1.342 2.416 1.00 0.00 30 VAL A O 11
ATOM 16248 N N . ARG A 1 31 ? 7.688 0.970 4.647 1.00 0.00 31 ARG A N 11
ATOM 16249 C CA . ARG A 1 31 ? 7.604 -0.475 4.519 1.00 0.00 31 ARG A CA 11
ATOM 16250 C C . ARG A 1 31 ? 6.273 -0.980 5.081 1.00 0.00 31 ARG A C 11
ATOM 16251 O O . ARG A 1 31 ? 5.706 -0.370 5.985 1.00 0.00 31 ARG A O 11
ATOM 16272 N N . ILE A 1 32 ? 5.815 -2.090 4.521 1.00 0.00 32 ILE A N 11
ATOM 16273 C CA . ILE A 1 32 ? 4.562 -2.685 4.955 1.00 0.00 32 ILE A CA 11
ATOM 16274 C C . ILE A 1 32 ? 4.764 -4.185 5.176 1.00 0.00 32 ILE A C 11
ATOM 16275 O O . ILE A 1 32 ? 5.351 -4.866 4.338 1.00 0.00 32 ILE A O 11
ATOM 16291 N N . SER A 1 33 ? 4.266 -4.656 6.311 1.00 0.00 33 SER A N 11
ATOM 16292 C CA . SER A 1 33 ? 4.385 -6.063 6.653 1.00 0.00 33 SER A CA 11
ATOM 16293 C C . SER A 1 33 ? 2.998 -6.662 6.890 1.00 0.00 33 SER A C 11
ATOM 16294 O O . SER A 1 33 ? 2.165 -6.061 7.567 1.00 0.00 33 SER A O 11
ATOM 16302 N N . ALA A 1 34 ? 2.792 -7.840 6.320 1.00 0.00 34 ALA A N 11
ATOM 16303 C CA . ALA A 1 34 ? 1.519 -8.528 6.461 1.00 0.00 34 ALA A CA 11
ATOM 16304 C C . ALA A 1 34 ? 1.602 -9.891 5.771 1.00 0.00 34 ALA A C 11
ATOM 16305 O O . ALA A 1 34 ? 2.479 -10.118 4.939 1.00 0.00 34 ALA A O 11
ATOM 16312 N N . LYS A 1 35 ? 0.676 -10.763 6.141 1.00 0.00 35 LYS A N 11
ATOM 16313 C CA . LYS A 1 35 ? 0.633 -12.098 5.569 1.00 0.00 35 LYS A CA 11
ATOM 16314 C C . LYS A 1 35 ? 0.510 -11.992 4.047 1.00 0.00 35 LYS A C 11
ATOM 16315 O O . LYS A 1 35 ? -0.002 -11.000 3.530 1.00 0.00 35 LYS A O 11
ATOM 16334 N N . PRO A 1 36 ? 1.001 -13.054 3.355 1.00 0.00 36 PRO A N 11
ATOM 16335 C CA . PRO A 1 36 ? 0.951 -13.090 1.904 1.00 0.00 36 PRO A CA 11
ATOM 16336 C C . PRO A 1 36 ? -0.468 -13.380 1.411 1.00 0.00 36 PRO A C 11
ATOM 16337 O O . PRO A 1 36 ? -1.019 -12.623 0.613 1.00 0.00 36 PRO A O 11
ATOM 16348 N N . THR A 1 37 ? -1.020 -14.478 1.907 1.00 0.00 37 THR A N 11
ATOM 16349 C CA . THR A 1 37 ? -2.364 -14.878 1.527 1.00 0.00 37 THR A CA 11
ATOM 16350 C C . THR A 1 37 ? -3.270 -13.651 1.403 1.00 0.00 37 THR A C 11
ATOM 16351 O O . THR A 1 37 ? -3.876 -13.426 0.357 1.00 0.00 37 THR A O 11
ATOM 16362 N N . LYS A 1 38 ? -3.334 -12.890 2.486 1.00 0.00 38 LYS A N 11
ATOM 16363 C CA . LYS A 1 38 ? -4.155 -11.692 2.511 1.00 0.00 38 LYS A CA 11
ATOM 16364 C C . LYS A 1 38 ? -3.971 -10.925 1.201 1.00 0.00 38 LYS A C 11
ATOM 16365 O O . LYS A 1 38 ? -3.030 -11.183 0.453 1.00 0.00 38 LYS A O 11
ATOM 16384 N N . ARG A 1 39 ? -4.886 -9.996 0.962 1.00 0.00 39 ARG A N 11
ATOM 16385 C CA . ARG A 1 39 ? -4.836 -9.189 -0.245 1.00 0.00 39 ARG A CA 11
ATOM 16386 C C . ARG A 1 39 ? -4.062 -7.895 0.013 1.00 0.00 39 ARG A C 11
ATOM 16387 O O . ARG A 1 39 ? -3.506 -7.705 1.094 1.00 0.00 39 ARG A O 11
ATOM 16408 N N . LEU A 1 40 ? -4.051 -7.038 -0.998 1.00 0.00 40 LEU A N 11
ATOM 16409 C CA . LEU A 1 40 ? -3.354 -5.768 -0.894 1.00 0.00 40 LEU A CA 11
ATOM 16410 C C . LEU A 1 40 ? -4.255 -4.753 -0.186 1.00 0.00 40 LEU A C 11
ATOM 16411 O O . LEU A 1 40 ? -3.770 -3.773 0.376 1.00 0.00 40 LEU A O 11
ATOM 16427 N N . GLN A 1 41 ? -5.551 -5.025 -0.236 1.00 0.00 41 GLN A N 11
ATOM 16428 C CA . GLN A 1 41 ? -6.524 -4.148 0.394 1.00 0.00 41 GLN A CA 11
ATOM 16429 C C . GLN A 1 41 ? -6.750 -4.564 1.849 1.00 0.00 41 GLN A C 11
ATOM 16430 O O . GLN A 1 41 ? -6.952 -3.716 2.716 1.00 0.00 41 GLN A O 11
ATOM 16444 N N . GLU A 1 42 ? -6.707 -5.869 2.071 1.00 0.00 42 GLU A N 11
ATOM 16445 C CA . GLU A 1 42 ? -6.905 -6.408 3.406 1.00 0.00 42 GLU A CA 11
ATOM 16446 C C . GLU A 1 42 ? -5.633 -6.240 4.239 1.00 0.00 42 GLU A C 11
ATOM 16447 O O . GLU A 1 42 ? -5.696 -6.157 5.465 1.00 0.00 42 GLU A O 11
ATOM 16459 N N . ALA A 1 43 ? -4.507 -6.196 3.541 1.00 0.00 43 ALA A N 11
ATOM 16460 C CA . ALA A 1 43 ? -3.223 -6.040 4.201 1.00 0.00 43 ALA A CA 11
ATOM 16461 C C . ALA A 1 43 ? -2.977 -4.556 4.485 1.00 0.00 43 ALA A C 11
ATOM 16462 O O . ALA A 1 43 ? -2.231 -4.211 5.400 1.00 0.00 43 ALA A O 11
ATOM 16469 N N . LEU A 1 44 ? -3.617 -3.719 3.682 1.00 0.00 44 LEU A N 11
ATOM 16470 C CA . LEU A 1 44 ? -3.477 -2.281 3.836 1.00 0.00 44 LEU A CA 11
ATOM 16471 C C . LEU A 1 44 ? -4.584 -1.760 4.755 1.00 0.00 44 LEU A C 11
ATOM 16472 O O . LEU A 1 44 ? -4.506 -0.638 5.253 1.00 0.00 44 LEU A O 11
ATOM 16488 N N . GLN A 1 45 ? -5.590 -2.600 4.951 1.00 0.00 45 GLN A N 11
ATOM 16489 C CA . GLN A 1 45 ? -6.711 -2.239 5.802 1.00 0.00 45 GLN A CA 11
ATOM 16490 C C . GLN A 1 45 ? -6.210 -1.756 7.165 1.00 0.00 45 GLN A C 11
ATOM 16491 O O . GLN A 1 45 ? -6.616 -0.697 7.640 1.00 0.00 45 GLN A O 11
ATOM 16505 N N . PRO A 1 46 ? -5.312 -2.578 7.771 1.00 0.00 46 PRO A N 11
ATOM 16506 C CA . PRO A 1 46 ? -4.751 -2.247 9.069 1.00 0.00 46 PRO A CA 11
ATOM 16507 C C . PRO A 1 46 ? -3.705 -1.137 8.947 1.00 0.00 46 PRO A C 11
ATOM 16508 O O . PRO A 1 46 ? -3.158 -0.682 9.951 1.00 0.00 46 PRO A O 11
ATOM 16519 N N . ILE A 1 47 ? -3.458 -0.734 7.710 1.00 0.00 47 ILE A N 11
ATOM 16520 C CA . ILE A 1 47 ? -2.488 0.314 7.444 1.00 0.00 47 ILE A CA 11
ATOM 16521 C C . ILE A 1 47 ? -3.221 1.636 7.209 1.00 0.00 47 ILE A C 11
ATOM 16522 O O . ILE A 1 47 ? -2.860 2.662 7.784 1.00 0.00 47 ILE A O 11
ATOM 16538 N N . LEU A 1 48 ? -4.239 1.569 6.362 1.00 0.00 48 LEU A N 11
ATOM 16539 C CA . LEU A 1 48 ? -5.026 2.747 6.044 1.00 0.00 48 LEU A CA 11
ATOM 16540 C C . LEU A 1 48 ? -5.722 3.248 7.312 1.00 0.00 48 LEU A C 11
ATOM 16541 O O . LEU A 1 48 ? -5.726 4.446 7.590 1.00 0.00 48 LEU A O 11
ATOM 16557 N N . ALA A 1 49 ? -6.293 2.305 8.046 1.00 0.00 49 ALA A N 11
ATOM 16558 C CA . ALA A 1 49 ? -6.990 2.636 9.278 1.00 0.00 49 ALA A CA 11
ATOM 16559 C C . ALA A 1 49 ? -5.990 3.200 10.289 1.00 0.00 49 ALA A C 11
ATOM 16560 O O . ALA A 1 49 ? -6.347 4.032 11.122 1.00 0.00 49 ALA A O 11
ATOM 16567 N N . LYS A 1 50 ? -4.758 2.724 10.183 1.00 0.00 50 LYS A N 11
ATOM 16568 C CA . LYS A 1 50 ? -3.704 3.171 11.078 1.00 0.00 50 LYS A CA 11
ATOM 16569 C C . LYS A 1 50 ? -3.047 4.426 10.499 1.00 0.00 50 LYS A C 11
ATOM 16570 O O . LYS A 1 50 ? -2.132 4.985 11.101 1.00 0.00 50 LYS A O 11
ATOM 16589 N N . HIS A 1 51 ? -3.541 4.831 9.339 1.00 0.00 51 HIS A N 11
ATOM 16590 C CA . HIS A 1 51 ? -3.013 6.010 8.672 1.00 0.00 51 HIS A CA 11
ATOM 16591 C C . HIS A 1 51 ? -4.159 6.969 8.342 1.00 0.00 51 HIS A C 11
ATOM 16592 O O . HIS A 1 51 ? -3.950 7.987 7.685 1.00 0.00 51 HIS A O 11
ATOM 16606 N N . GLY A 1 52 ? -5.343 6.609 8.814 1.00 0.00 52 GLY A N 11
ATOM 16607 C CA . GLY A 1 52 ? -6.522 7.425 8.578 1.00 0.00 52 GLY A CA 11
ATOM 16608 C C . GLY A 1 52 ? -6.860 7.481 7.086 1.00 0.00 52 GLY A C 11
ATOM 16609 O O . GLY A 1 52 ? -7.623 8.342 6.651 1.00 0.00 52 GLY A O 11
ATOM 16613 N N . LEU A 1 53 ? -6.275 6.552 6.345 1.00 0.00 53 LEU A N 11
ATOM 16614 C CA . LEU A 1 53 ? -6.505 6.485 4.912 1.00 0.00 53 LEU A CA 11
ATOM 16615 C C . LEU A 1 53 ? -7.629 5.487 4.626 1.00 0.00 53 LEU A C 11
ATOM 16616 O O . LEU A 1 53 ? -8.332 5.060 5.540 1.00 0.00 53 LEU A O 11
ATOM 16632 N N . SER A 1 54 ? -7.764 5.145 3.353 1.00 0.00 54 SER A N 11
ATOM 16633 C CA . SER A 1 54 ? -8.791 4.206 2.935 1.00 0.00 54 SER A CA 11
ATOM 16634 C C . SER A 1 54 ? -8.344 3.471 1.670 1.00 0.00 54 SER A C 11
ATOM 16635 O O . SER A 1 54 ? -7.259 3.726 1.149 1.00 0.00 54 SER A O 11
ATOM 16643 N N . LEU A 1 55 ? -9.203 2.572 1.212 1.00 0.00 55 LEU A N 11
ATOM 16644 C CA . LEU A 1 55 ? -8.910 1.797 0.018 1.00 0.00 55 LEU A CA 11
ATOM 16645 C C . LEU A 1 55 ? -9.434 2.545 -1.210 1.00 0.00 55 LEU A C 11
ATOM 16646 O O . LEU A 1 55 ? -9.046 2.241 -2.338 1.00 0.00 55 LEU A O 11
ATOM 16662 N N . ASP A 1 56 ? -10.306 3.508 -0.950 1.00 0.00 56 ASP A N 11
ATOM 16663 C CA . ASP A 1 56 ? -10.886 4.301 -2.020 1.00 0.00 56 ASP A CA 11
ATOM 16664 C C . ASP A 1 56 ? -10.285 5.708 -1.991 1.00 0.00 56 ASP A C 11
ATOM 16665 O O . ASP A 1 56 ? -10.817 6.627 -2.611 1.00 0.00 56 ASP A O 11
ATOM 16674 N N . GLN A 1 57 ? -9.185 5.831 -1.263 1.00 0.00 57 GLN A N 11
ATOM 16675 C CA . GLN A 1 57 ? -8.506 7.110 -1.144 1.00 0.00 57 GLN A CA 11
ATOM 16676 C C . GLN A 1 57 ? -7.093 7.017 -1.725 1.00 0.00 57 GLN A C 11
ATOM 16677 O O . GLN A 1 57 ? -6.656 7.911 -2.448 1.00 0.00 57 GLN A O 11
ATOM 16691 N N . VAL A 1 58 ? -6.419 5.928 -1.387 1.00 0.00 58 VAL A N 11
ATOM 16692 C CA . VAL A 1 58 ? -5.065 5.707 -1.866 1.00 0.00 58 VAL A CA 11
ATOM 16693 C C . VAL A 1 58 ? -5.093 4.691 -3.010 1.00 0.00 58 VAL A C 11
ATOM 16694 O O . VAL A 1 58 ? -5.963 3.821 -3.051 1.00 0.00 58 VAL A O 11
ATOM 16707 N N . VAL A 1 59 ? -4.131 4.834 -3.910 1.00 0.00 59 VAL A N 11
ATOM 16708 C CA . VAL A 1 59 ? -4.035 3.940 -5.051 1.00 0.00 59 VAL A CA 11
ATOM 16709 C C . VAL A 1 59 ? -2.670 3.247 -5.036 1.00 0.00 59 VAL A C 11
ATOM 16710 O O . VAL A 1 59 ? -1.635 3.910 -5.001 1.00 0.00 59 VAL A O 11
ATOM 16723 N N . LEU A 1 60 ? -2.714 1.923 -5.064 1.00 0.00 60 LEU A N 11
ATOM 16724 C CA . LEU A 1 60 ? -1.494 1.134 -5.055 1.00 0.00 60 LEU A CA 11
ATOM 16725 C C . LEU A 1 60 ? -1.101 0.795 -6.494 1.00 0.00 60 LEU A C 11
ATOM 16726 O O . LEU A 1 60 ? -1.957 0.473 -7.316 1.00 0.00 60 LEU A O 11
ATOM 16742 N N . HIS A 1 61 ? 0.196 0.878 -6.754 1.00 0.00 61 HIS A N 11
ATOM 16743 C CA . HIS A 1 61 ? 0.713 0.583 -8.080 1.00 0.00 61 HIS A CA 11
ATOM 16744 C C . HIS A 1 61 ? 2.241 0.658 -8.063 1.00 0.00 61 HIS A C 11
ATOM 16745 O O . HIS A 1 61 ? 2.820 1.436 -7.306 1.00 0.00 61 HIS A O 11
ATOM 16759 N N . ARG A 1 62 ? 2.852 -0.162 -8.905 1.00 0.00 62 ARG A N 11
ATOM 16760 C CA . ARG A 1 62 ? 4.301 -0.199 -8.996 1.00 0.00 62 ARG A CA 11
ATOM 16761 C C . ARG A 1 62 ? 4.812 0.990 -9.813 1.00 0.00 62 ARG A C 11
ATOM 16762 O O . ARG A 1 62 ? 4.068 1.572 -10.601 1.00 0.00 62 ARG A O 11
ATOM 16783 N N . PRO A 1 63 ? 6.112 1.323 -9.593 1.00 0.00 63 PRO A N 11
ATOM 16784 C CA . PRO A 1 63 ? 6.731 2.431 -10.299 1.00 0.00 63 PRO A CA 11
ATOM 16785 C C . PRO A 1 63 ? 7.038 2.054 -11.750 1.00 0.00 63 PRO A C 11
ATOM 16786 O O . PRO A 1 63 ? 8.021 1.366 -12.021 1.00 0.00 63 PRO A O 11
ATOM 16797 N N . GLY A 1 64 ? 6.179 2.521 -12.644 1.00 0.00 64 GLY A N 11
ATOM 16798 C CA . GLY A 1 64 ? 6.346 2.241 -14.060 1.00 0.00 64 GLY A CA 11
ATOM 16799 C C . GLY A 1 64 ? 5.026 1.788 -14.689 1.00 0.00 64 GLY A C 11
ATOM 16800 O O . GLY A 1 64 ? 4.678 2.220 -15.786 1.00 0.00 64 GLY A O 11
ATOM 16804 N N . GLU A 1 65 ? 4.329 0.925 -13.965 1.00 0.00 65 GLU A N 11
ATOM 16805 C CA . GLU A 1 65 ? 3.055 0.409 -14.439 1.00 0.00 65 GLU A CA 11
ATOM 16806 C C . GLU A 1 65 ? 2.161 1.557 -14.912 1.00 0.00 65 GLU A C 11
ATOM 16807 O O . GLU A 1 65 ? 2.199 2.650 -14.350 1.00 0.00 65 GLU A O 11
ATOM 16819 N N . LYS A 1 66 ? 1.377 1.268 -15.941 1.00 0.00 66 LYS A N 11
ATOM 16820 C CA . LYS A 1 66 ? 0.474 2.262 -16.496 1.00 0.00 66 LYS A CA 11
ATOM 16821 C C . LYS A 1 66 ? -0.711 2.454 -15.547 1.00 0.00 66 LYS A C 11
ATOM 16822 O O . LYS A 1 66 ? -0.825 3.490 -14.893 1.00 0.00 66 LYS A O 11
ATOM 16841 N N . GLN A 1 67 ? -1.563 1.441 -15.504 1.00 0.00 67 GLN A N 11
ATOM 16842 C CA . GLN A 1 67 ? -2.736 1.485 -14.647 1.00 0.00 67 GLN A CA 11
ATOM 16843 C C . GLN A 1 67 ? -2.367 1.069 -13.221 1.00 0.00 67 GLN A C 11
ATOM 16844 O O . GLN A 1 67 ? -1.333 0.440 -13.002 1.00 0.00 67 GLN A O 11
ATOM 16858 N N . PRO A 1 68 ? -3.257 1.445 -12.264 1.00 0.00 68 PRO A N 11
ATOM 16859 C CA . PRO A 1 68 ? -3.036 1.117 -10.866 1.00 0.00 68 PRO A CA 11
ATOM 16860 C C . PRO A 1 68 ? -3.321 -0.362 -10.598 1.00 0.00 68 PRO A C 11
ATOM 16861 O O . PRO A 1 68 ? -4.315 -0.903 -11.078 1.00 0.00 68 PRO A O 11
ATOM 16872 N N . MET A 1 69 ? -2.429 -0.974 -9.832 1.00 0.00 69 MET A N 11
ATOM 16873 C CA . MET A 1 69 ? -2.572 -2.380 -9.495 1.00 0.00 69 MET A CA 11
ATOM 16874 C C . MET A 1 69 ? -3.852 -2.624 -8.692 1.00 0.00 69 MET A C 11
ATOM 16875 O O . MET A 1 69 ? -4.352 -1.720 -8.025 1.00 0.00 69 MET A O 11
ATOM 16889 N N . ASP A 1 70 ? -4.346 -3.850 -8.785 1.00 0.00 70 ASP A N 11
ATOM 16890 C CA . ASP A 1 70 ? -5.558 -4.224 -8.076 1.00 0.00 70 ASP A CA 11
ATOM 16891 C C . ASP A 1 70 ? -5.185 -4.827 -6.720 1.00 0.00 70 ASP A C 11
ATOM 16892 O O . ASP A 1 70 ? -4.515 -5.857 -6.658 1.00 0.00 70 ASP A O 11
ATOM 16901 N N . LEU A 1 71 ? -5.635 -4.160 -5.668 1.00 0.00 71 LEU A N 11
ATOM 16902 C CA . LEU A 1 71 ? -5.357 -4.617 -4.317 1.00 0.00 71 LEU A CA 11
ATOM 16903 C C . LEU A 1 71 ? -5.849 -6.057 -4.159 1.00 0.00 71 LEU A C 11
ATOM 16904 O O . LEU A 1 71 ? -5.331 -6.806 -3.333 1.00 0.00 71 LEU A O 11
ATOM 16920 N N . GLU A 1 72 ? -6.844 -6.400 -4.964 1.00 0.00 72 GLU A N 11
ATOM 16921 C CA . GLU A 1 72 ? -7.412 -7.736 -4.924 1.00 0.00 72 GLU A CA 11
ATOM 16922 C C . GLU A 1 72 ? -6.301 -8.787 -4.960 1.00 0.00 72 GLU A C 11
ATOM 16923 O O . GLU A 1 72 ? -6.494 -9.916 -4.513 1.00 0.00 72 GLU A O 11
ATOM 16935 N N . ASN A 1 73 ? -5.160 -8.378 -5.496 1.00 0.00 73 ASN A N 11
ATOM 16936 C CA . ASN A 1 73 ? -4.018 -9.270 -5.596 1.00 0.00 73 ASN A CA 11
ATOM 16937 C C . ASN A 1 73 ? -3.398 -9.455 -4.210 1.00 0.00 73 ASN A C 11
ATOM 16938 O O . ASN A 1 73 ? -3.405 -8.534 -3.395 1.00 0.00 73 ASN A O 11
ATOM 16949 N N . PRO A 1 74 ? -2.864 -10.684 -3.979 1.00 0.00 74 PRO A N 11
ATOM 16950 C CA . PRO A 1 74 ? -2.241 -11.003 -2.705 1.00 0.00 74 PRO A CA 11
ATOM 16951 C C . PRO A 1 74 ? -0.865 -10.344 -2.587 1.00 0.00 74 PRO A C 11
ATOM 16952 O O . PRO A 1 74 ? -0.101 -10.318 -3.551 1.00 0.00 74 PRO A O 11
ATOM 16963 N N . VAL A 1 75 ? -0.591 -9.828 -1.398 1.00 0.00 75 VAL A N 11
ATOM 16964 C CA . VAL A 1 75 ? 0.679 -9.172 -1.142 1.00 0.00 75 VAL A CA 11
ATOM 16965 C C . VAL A 1 75 ? 1.821 -10.141 -1.455 1.00 0.00 75 VAL A C 11
ATOM 16966 O O . VAL A 1 75 ? 2.962 -9.721 -1.642 1.00 0.00 75 VAL A O 11
ATOM 16979 N N . SER A 1 76 ? 1.474 -11.419 -1.502 1.00 0.00 76 SER A N 11
ATOM 16980 C CA . SER A 1 76 ? 2.456 -12.450 -1.789 1.00 0.00 76 SER A CA 11
ATOM 16981 C C . SER A 1 76 ? 3.066 -12.222 -3.173 1.00 0.00 76 SER A C 11
ATOM 16982 O O . SER A 1 76 ? 4.170 -12.686 -3.453 1.00 0.00 76 SER A O 11
ATOM 16990 N N . SER A 1 77 ? 2.320 -11.507 -4.003 1.00 0.00 77 SER A N 11
ATOM 16991 C CA . SER A 1 77 ? 2.774 -11.211 -5.351 1.00 0.00 77 SER A CA 11
ATOM 16992 C C . SER A 1 77 ? 3.537 -9.885 -5.368 1.00 0.00 77 SER A C 11
ATOM 16993 O O . SER A 1 77 ? 4.260 -9.593 -6.319 1.00 0.00 77 SER A O 11
ATOM 17001 N N . VAL A 1 78 ? 3.349 -9.118 -4.304 1.00 0.00 78 VAL A N 11
ATOM 17002 C CA . VAL A 1 78 ? 4.010 -7.830 -4.185 1.00 0.00 78 VAL A CA 11
ATOM 17003 C C . VAL A 1 78 ? 5.032 -7.889 -3.047 1.00 0.00 78 VAL A C 11
ATOM 17004 O O . VAL A 1 78 ? 5.239 -6.903 -2.342 1.00 0.00 78 VAL A O 11
ATOM 17017 N N . ALA A 1 79 ? 5.643 -9.056 -2.904 1.00 0.00 79 ALA A N 11
ATOM 17018 C CA . ALA A 1 79 ? 6.638 -9.257 -1.864 1.00 0.00 79 ALA A CA 11
ATOM 17019 C C . ALA A 1 79 ? 8.031 -9.005 -2.442 1.00 0.00 79 ALA A C 11
ATOM 17020 O O . ALA A 1 79 ? 9.022 -9.532 -1.937 1.00 0.00 79 ALA A O 11
ATOM 17027 N N . SER A 1 80 ? 8.064 -8.197 -3.492 1.00 0.00 80 SER A N 11
ATOM 17028 C CA . SER A 1 80 ? 9.321 -7.869 -4.144 1.00 0.00 80 SER A CA 11
ATOM 17029 C C . SER A 1 80 ? 9.221 -6.495 -4.810 1.00 0.00 80 SER A C 11
ATOM 17030 O O . SER A 1 80 ? 8.162 -6.120 -5.312 1.00 0.00 80 SER A O 11
ATOM 17038 N N . GLN A 1 81 ? 10.337 -5.782 -4.793 1.00 0.00 81 GLN A N 11
ATOM 17039 C CA . GLN A 1 81 ? 10.388 -4.457 -5.389 1.00 0.00 81 GLN A CA 11
ATOM 17040 C C . GLN A 1 81 ? 9.664 -3.446 -4.499 1.00 0.00 81 GLN A C 11
ATOM 17041 O O . GLN A 1 81 ? 9.112 -3.810 -3.461 1.00 0.00 81 GLN A O 11
ATOM 17055 N N . THR A 1 82 ? 9.688 -2.196 -4.936 1.00 0.00 82 THR A N 11
ATOM 17056 C CA . THR A 1 82 ? 9.040 -1.129 -4.192 1.00 0.00 82 THR A CA 11
ATOM 17057 C C . THR A 1 82 ? 7.809 -0.624 -4.947 1.00 0.00 82 THR A C 11
ATOM 17058 O O . THR A 1 82 ? 7.902 -0.254 -6.116 1.00 0.00 82 THR A O 11
ATOM 17069 N N . LEU A 1 83 ? 6.684 -0.624 -4.246 1.00 0.00 83 LEU A N 11
ATOM 17070 C CA . LEU A 1 83 ? 5.436 -0.171 -4.836 1.00 0.00 83 LEU A CA 11
ATOM 17071 C C . LEU A 1 83 ? 5.349 1.353 -4.724 1.00 0.00 83 LEU A C 11
ATOM 17072 O O . LEU A 1 83 ? 6.208 1.984 -4.111 1.00 0.00 83 LEU A O 11
ATOM 17088 N N . VAL A 1 84 ? 4.303 1.899 -5.327 1.00 0.00 84 VAL A N 11
ATOM 17089 C CA . VAL A 1 84 ? 4.092 3.337 -5.303 1.00 0.00 84 VAL A CA 11
ATOM 17090 C C . VAL A 1 84 ? 2.680 3.632 -4.794 1.00 0.00 84 VAL A C 11
ATOM 17091 O O . VAL A 1 84 ? 1.723 2.967 -5.187 1.00 0.00 84 VAL A O 11
ATOM 17104 N N . LEU A 1 85 ? 2.594 4.632 -3.928 1.00 0.00 85 LEU A N 11
ATOM 17105 C CA . LEU A 1 85 ? 1.315 5.024 -3.362 1.00 0.00 85 LEU A CA 11
ATOM 17106 C C . LEU A 1 85 ? 0.912 6.390 -3.920 1.00 0.00 85 LEU A C 11
ATOM 17107 O O . LEU A 1 85 ? 1.749 7.282 -4.052 1.00 0.00 85 LEU A O 11
ATOM 17123 N N . ASP A 1 86 ? -0.370 6.512 -4.232 1.00 0.00 86 ASP A N 11
ATOM 17124 C CA . ASP A 1 86 ? -0.893 7.755 -4.773 1.00 0.00 86 ASP A CA 11
ATOM 17125 C C . ASP A 1 86 ? -2.069 8.224 -3.914 1.00 0.00 86 ASP A C 11
ATOM 17126 O O . ASP A 1 86 ? -3.203 7.792 -4.118 1.00 0.00 86 ASP A O 11
ATOM 17135 N N . THR A 1 87 ? -1.759 9.101 -2.971 1.00 0.00 87 THR A N 11
ATOM 17136 C CA . THR A 1 87 ? -2.777 9.634 -2.080 1.00 0.00 87 THR A CA 11
ATOM 17137 C C . THR A 1 87 ? -3.687 10.606 -2.832 1.00 0.00 87 THR A C 11
ATOM 17138 O O . THR A 1 87 ? -3.297 11.161 -3.858 1.00 0.00 87 THR A O 11
ATOM 17149 N N . PRO A 1 88 ? -4.916 10.789 -2.278 1.00 0.00 88 PRO A N 11
ATOM 17150 C CA . PRO A 1 88 ? -5.885 11.685 -2.884 1.00 0.00 88 PRO A CA 11
ATOM 17151 C C . PRO A 1 88 ? -5.515 13.147 -2.629 1.00 0.00 88 PRO A C 11
ATOM 17152 O O . PRO A 1 88 ? -4.718 13.443 -1.739 1.00 0.00 88 PRO A O 11
ATOM 17163 N N . PRO A 1 89 ? -6.126 14.046 -3.446 1.00 0.00 89 PRO A N 11
ATOM 17164 C CA . PRO A 1 89 ? -5.869 15.471 -3.317 1.00 0.00 89 PRO A CA 11
ATOM 17165 C C . PRO A 1 89 ? -6.581 16.048 -2.091 1.00 0.00 89 PRO A C 11
ATOM 17166 O O . PRO A 1 89 ? -7.521 15.446 -1.575 1.00 0.00 89 PRO A O 11
ATOM 17177 N N . ASP A 1 90 ? -6.105 17.207 -1.662 1.00 0.00 90 ASP A N 11
ATOM 17178 C CA . ASP A 1 90 ? -6.684 17.872 -0.507 1.00 0.00 90 ASP A CA 11
ATOM 17179 C C . ASP A 1 90 ? -6.906 16.848 0.607 1.00 0.00 90 ASP A C 11
ATOM 17180 O O . ASP A 1 90 ? -7.950 16.198 0.659 1.00 0.00 90 ASP A O 11
ATOM 17189 N N . ALA A 1 91 ? -5.909 16.736 1.472 1.00 0.00 91 ALA A N 11
ATOM 17190 C CA . ALA A 1 91 ? -5.982 15.802 2.583 1.00 0.00 91 ALA A CA 11
ATOM 17191 C C . ALA A 1 91 ? -5.210 16.371 3.774 1.00 0.00 91 ALA A C 11
ATOM 17192 O O . ALA A 1 91 ? -4.108 15.916 4.079 1.00 0.00 91 ALA A O 11
ATOM 17199 N N . LYS A 1 92 ? -5.817 17.359 4.416 1.00 0.00 92 LYS A N 11
ATOM 17200 C CA . LYS A 1 92 ? -5.200 17.995 5.567 1.00 0.00 92 LYS A CA 11
ATOM 17201 C C . LYS A 1 92 ? -3.751 18.354 5.230 1.00 0.00 92 LYS A C 11
ATOM 17202 O O . LYS A 1 92 ? -2.819 17.764 5.774 1.00 0.00 92 LYS A O 11
ATOM 17221 N N . MET A 1 93 ? -3.607 19.319 4.334 1.00 0.00 93 MET A N 11
ATOM 17222 C CA . MET A 1 93 ? -2.288 19.764 3.918 1.00 0.00 93 MET A CA 11
ATOM 17223 C C . MET A 1 93 ? -1.612 20.581 5.021 1.00 0.00 93 MET A C 11
ATOM 17224 O O . MET A 1 93 ? -0.511 20.250 5.458 1.00 0.00 93 MET A O 11
ATOM 17238 N N . SER A 1 94 ? -2.300 21.634 5.439 1.00 0.00 94 SER A N 11
ATOM 17239 C CA . SER A 1 94 ? -1.780 22.501 6.483 1.00 0.00 94 SER A CA 11
ATOM 17240 C C . SER A 1 94 ? -0.296 22.784 6.236 1.00 0.00 94 SER A C 11
ATOM 17241 O O . SER A 1 94 ? 0.567 22.222 6.909 1.00 0.00 94 SER A O 11
ATOM 17249 N N . GLU A 1 95 ? -0.046 23.656 5.270 1.00 0.00 95 GLU A N 11
ATOM 17250 C CA . GLU A 1 95 ? 1.318 24.021 4.927 1.00 0.00 95 GLU A CA 11
ATOM 17251 C C . GLU A 1 95 ? 1.322 25.087 3.830 1.00 0.00 95 GLU A C 11
ATOM 17252 O O . GLU A 1 95 ? 1.436 24.766 2.648 1.00 0.00 95 GLU A O 11
ATOM 17264 N N . ALA A 1 96 ? 1.197 26.334 4.260 1.00 0.00 96 ALA A N 11
ATOM 17265 C CA . ALA A 1 96 ? 1.185 27.449 3.329 1.00 0.00 96 ALA A CA 11
ATOM 17266 C C . ALA A 1 96 ? 2.611 27.721 2.847 1.00 0.00 96 ALA A C 11
ATOM 17267 O O . ALA A 1 96 ? 3.566 27.574 3.608 1.00 0.00 96 ALA A O 11
ATOM 17274 N N . ARG A 1 97 ? 2.710 28.112 1.585 1.00 0.00 97 ARG A N 11
ATOM 17275 C CA . ARG A 1 97 ? 4.004 28.406 0.992 1.00 0.00 97 ARG A CA 11
ATOM 17276 C C . ARG A 1 97 ? 3.840 28.781 -0.482 1.00 0.00 97 ARG A C 11
ATOM 17277 O O . ARG A 1 97 ? 3.895 27.917 -1.356 1.00 0.00 97 ARG A O 11
ATOM 17298 N N . SER A 1 98 ? 3.641 30.071 -0.713 1.00 0.00 98 SER A N 11
ATOM 17299 C CA . SER A 1 98 ? 3.468 30.571 -2.066 1.00 0.00 98 SER A CA 11
ATOM 17300 C C . SER A 1 98 ? 2.430 29.726 -2.808 1.00 0.00 98 SER A C 11
ATOM 17301 O O . SER A 1 98 ? 2.756 28.674 -3.355 1.00 0.00 98 SER A O 11
ATOM 17309 N N . SER A 1 99 ? 1.200 30.219 -2.802 1.00 0.00 99 SER A N 11
ATOM 17310 C CA . SER A 1 99 ? 0.112 29.523 -3.467 1.00 0.00 99 SER A CA 11
ATOM 17311 C C . SER A 1 99 ? 0.575 29.010 -4.832 1.00 0.00 99 SER A C 11
ATOM 17312 O O . SER A 1 99 ? 0.524 27.810 -5.098 1.00 0.00 99 SER A O 11
ATOM 17320 N N . GLY A 1 100 ? 1.017 29.945 -5.661 1.00 0.00 100 GLY A N 11
ATOM 17321 C CA . GLY A 1 100 ? 1.490 29.602 -6.991 1.00 0.00 100 GLY A CA 11
ATOM 17322 C C . GLY A 1 100 ? 0.361 29.011 -7.838 1.00 0.00 100 GLY A C 11
ATOM 17323 O O . GLY A 1 100 ? -0.636 28.530 -7.302 1.00 0.00 100 GLY A O 11
ATOM 17327 N N . PRO A 1 101 ? 0.561 29.068 -9.182 1.00 0.00 101 PRO A N 11
ATOM 17328 C CA . PRO A 1 101 ? -0.428 28.544 -10.109 1.00 0.00 101 PRO A CA 11
ATOM 17329 C C . PRO A 1 101 ? -0.399 27.014 -10.134 1.00 0.00 101 PRO A C 11
ATOM 17330 O O . PRO A 1 101 ? 0.671 26.409 -10.106 1.00 0.00 101 PRO A O 11
ATOM 17341 N N . SER A 1 102 ? -1.589 26.433 -10.188 1.00 0.00 102 SER A N 11
ATOM 17342 C CA . SER A 1 102 ? -1.713 24.985 -10.218 1.00 0.00 102 SER A CA 11
ATOM 17343 C C . SER A 1 102 ? -2.906 24.581 -11.086 1.00 0.00 102 SER A C 11
ATOM 17344 O O . SER A 1 102 ? -4.041 24.966 -10.807 1.00 0.00 102 SER A O 11
ATOM 17352 N N . SER A 1 103 ? -2.609 23.809 -12.121 1.00 0.00 103 SER A N 11
ATOM 17353 C CA . SER A 1 103 ? -3.643 23.348 -13.032 1.00 0.00 103 SER A CA 11
ATOM 17354 C C . SER A 1 103 ? -4.362 24.545 -13.657 1.00 0.00 103 SER A C 11
ATOM 17355 O O . SER A 1 103 ? -4.292 25.657 -13.135 1.00 0.00 103 SER A O 11
ATOM 17363 N N . GLY A 1 104 ? -5.036 24.277 -14.765 1.00 0.00 104 GLY A N 11
ATOM 17364 C CA . GLY A 1 104 ? -5.768 25.318 -15.467 1.00 0.00 104 GLY A CA 11
ATOM 17365 C C . GLY A 1 104 ? -7.137 25.554 -14.826 1.00 0.00 104 GLY A C 11
ATOM 17366 O O . GLY A 1 104 ? -8.104 24.867 -15.150 1.00 0.00 104 GLY A O 11
ATOM 17370 N N . GLY A 1 1 ? 2.264 -3.885 -20.669 1.00 0.00 1 GLY A N 12
ATOM 17371 C CA . GLY A 1 1 ? 2.447 -4.592 -19.413 1.00 0.00 1 GLY A CA 12
ATOM 17372 C C . GLY A 1 1 ? 1.333 -5.619 -19.195 1.00 0.00 1 GLY A C 12
ATOM 17373 O O . GLY A 1 1 ? 1.404 -6.735 -19.706 1.00 0.00 1 GLY A O 12
ATOM 17377 N N . SER A 1 2 ? 0.330 -5.204 -18.435 1.00 0.00 2 SER A N 12
ATOM 17378 C CA . SER A 1 2 ? -0.797 -6.073 -18.142 1.00 0.00 2 SER A CA 12
ATOM 17379 C C . SER A 1 2 ? -0.316 -7.319 -17.397 1.00 0.00 2 SER A C 12
ATOM 17380 O O . SER A 1 2 ? 0.421 -8.133 -17.951 1.00 0.00 2 SER A O 12
ATOM 17388 N N . SER A 1 3 ? -0.754 -7.430 -16.151 1.00 0.00 3 SER A N 12
ATOM 17389 C CA . SER A 1 3 ? -0.378 -8.564 -15.324 1.00 0.00 3 SER A CA 12
ATOM 17390 C C . SER A 1 3 ? -1.406 -8.763 -14.209 1.00 0.00 3 SER A C 12
ATOM 17391 O O . SER A 1 3 ? -1.982 -7.796 -13.712 1.00 0.00 3 SER A O 12
ATOM 17399 N N . GLY A 1 4 ? -1.606 -10.022 -13.849 1.00 0.00 4 GLY A N 12
ATOM 17400 C CA . GLY A 1 4 ? -2.555 -10.360 -12.802 1.00 0.00 4 GLY A CA 12
ATOM 17401 C C . GLY A 1 4 ? -3.950 -10.599 -13.382 1.00 0.00 4 GLY A C 12
ATOM 17402 O O . GLY A 1 4 ? -4.674 -9.650 -13.680 1.00 0.00 4 GLY A O 12
ATOM 17406 N N . SER A 1 5 ? -4.286 -11.872 -13.526 1.00 0.00 5 SER A N 12
ATOM 17407 C CA . SER A 1 5 ? -5.581 -12.248 -14.066 1.00 0.00 5 SER A CA 12
ATOM 17408 C C . SER A 1 5 ? -5.940 -13.668 -13.624 1.00 0.00 5 SER A C 12
ATOM 17409 O O . SER A 1 5 ? -6.986 -13.887 -13.014 1.00 0.00 5 SER A O 12
ATOM 17417 N N . SER A 1 6 ? -5.053 -14.597 -13.950 1.00 0.00 6 SER A N 12
ATOM 17418 C CA . SER A 1 6 ? -5.263 -15.990 -13.594 1.00 0.00 6 SER A CA 12
ATOM 17419 C C . SER A 1 6 ? -5.575 -16.108 -12.101 1.00 0.00 6 SER A C 12
ATOM 17420 O O . SER A 1 6 ? -5.218 -15.229 -11.318 1.00 0.00 6 SER A O 12
ATOM 17428 N N . GLY A 1 7 ? -6.237 -17.201 -11.751 1.00 0.00 7 GLY A N 12
ATOM 17429 C CA . GLY A 1 7 ? -6.601 -17.445 -10.366 1.00 0.00 7 GLY A CA 12
ATOM 17430 C C . GLY A 1 7 ? -6.300 -18.891 -9.966 1.00 0.00 7 GLY A C 12
ATOM 17431 O O . GLY A 1 7 ? -6.705 -19.826 -10.655 1.00 0.00 7 GLY A O 12
ATOM 17435 N N . ASP A 1 8 ? -5.592 -19.029 -8.855 1.00 0.00 8 ASP A N 12
ATOM 17436 C CA . ASP A 1 8 ? -5.232 -20.345 -8.356 1.00 0.00 8 ASP A CA 12
ATOM 17437 C C . ASP A 1 8 ? -5.470 -20.395 -6.845 1.00 0.00 8 ASP A C 12
ATOM 17438 O O . ASP A 1 8 ? -6.129 -19.519 -6.288 1.00 0.00 8 ASP A O 12
ATOM 17447 N N . GLN A 1 9 ? -4.921 -21.430 -6.226 1.00 0.00 9 GLN A N 12
ATOM 17448 C CA . GLN A 1 9 ? -5.066 -21.606 -4.791 1.00 0.00 9 GLN A CA 12
ATOM 17449 C C . GLN A 1 9 ? -3.833 -21.066 -4.063 1.00 0.00 9 GLN A C 12
ATOM 17450 O O . GLN A 1 9 ? -3.378 -21.655 -3.083 1.00 0.00 9 GLN A O 12
ATOM 17464 N N . GLU A 1 10 ? -3.326 -19.952 -4.570 1.00 0.00 10 GLU A N 12
ATOM 17465 C CA . GLU A 1 10 ? -2.154 -19.327 -3.981 1.00 0.00 10 GLU A CA 12
ATOM 17466 C C . GLU A 1 10 ? -1.035 -20.355 -3.807 1.00 0.00 10 GLU A C 12
ATOM 17467 O O . GLU A 1 10 ? -1.111 -21.458 -4.344 1.00 0.00 10 GLU A O 12
ATOM 17479 N N . VAL A 1 11 ? -0.020 -19.956 -3.054 1.00 0.00 11 VAL A N 12
ATOM 17480 C CA . VAL A 1 11 ? 1.114 -20.829 -2.802 1.00 0.00 11 VAL A CA 12
ATOM 17481 C C . VAL A 1 11 ? 1.604 -20.620 -1.368 1.00 0.00 11 VAL A C 12
ATOM 17482 O O . VAL A 1 11 ? 1.266 -19.623 -0.731 1.00 0.00 11 VAL A O 12
ATOM 17495 N N . ARG A 1 12 ? 2.393 -21.577 -0.901 1.00 0.00 12 ARG A N 12
ATOM 17496 C CA . ARG A 1 12 ? 2.933 -21.511 0.446 1.00 0.00 12 ARG A CA 12
ATOM 17497 C C . ARG A 1 12 ? 1.801 -21.364 1.465 1.00 0.00 12 ARG A C 12
ATOM 17498 O O . ARG A 1 12 ? 0.663 -21.075 1.098 1.00 0.00 12 ARG A O 12
ATOM 17519 N N . LEU A 1 13 ? 2.152 -21.571 2.726 1.00 0.00 13 LEU A N 12
ATOM 17520 C CA . LEU A 1 13 ? 1.180 -21.466 3.801 1.00 0.00 13 LEU A CA 12
ATOM 17521 C C . LEU A 1 13 ? 1.902 -21.110 5.102 1.00 0.00 13 LEU A C 12
ATOM 17522 O O . LEU A 1 13 ? 3.014 -21.573 5.346 1.00 0.00 13 LEU A O 12
ATOM 17538 N N . GLU A 1 14 ? 1.238 -20.289 5.904 1.00 0.00 14 GLU A N 12
ATOM 17539 C CA . GLU A 1 14 ? 1.802 -19.866 7.174 1.00 0.00 14 GLU A CA 12
ATOM 17540 C C . GLU A 1 14 ? 3.128 -19.136 6.949 1.00 0.00 14 GLU A C 12
ATOM 17541 O O . GLU A 1 14 ? 4.169 -19.769 6.784 1.00 0.00 14 GLU A O 12
ATOM 17553 N N . ASN A 1 15 ? 3.046 -17.813 6.949 1.00 0.00 15 ASN A N 12
ATOM 17554 C CA . ASN A 1 15 ? 4.226 -16.990 6.747 1.00 0.00 15 ASN A CA 12
ATOM 17555 C C . ASN A 1 15 ? 3.807 -15.523 6.639 1.00 0.00 15 ASN A C 12
ATOM 17556 O O . ASN A 1 15 ? 2.617 -15.212 6.641 1.00 0.00 15 ASN A O 12
ATOM 17567 N N . ARG A 1 16 ? 4.808 -14.660 6.546 1.00 0.00 16 ARG A N 12
ATOM 17568 C CA . ARG A 1 16 ? 4.558 -13.233 6.437 1.00 0.00 16 ARG A CA 12
ATOM 17569 C C . ARG A 1 16 ? 5.544 -12.595 5.456 1.00 0.00 16 ARG A C 12
ATOM 17570 O O . ARG A 1 16 ? 6.754 -12.779 5.579 1.00 0.00 16 ARG A O 12
ATOM 17591 N N . ILE A 1 17 ? 4.990 -11.858 4.505 1.00 0.00 17 ILE A N 12
ATOM 17592 C CA . ILE A 1 17 ? 5.805 -11.192 3.503 1.00 0.00 17 ILE A CA 12
ATOM 17593 C C . ILE A 1 17 ? 5.812 -9.687 3.776 1.00 0.00 17 ILE A C 12
ATOM 17594 O O . ILE A 1 17 ? 4.853 -9.148 4.327 1.00 0.00 17 ILE A O 12
ATOM 17610 N N . THR A 1 18 ? 6.904 -9.050 3.379 1.00 0.00 18 THR A N 12
ATOM 17611 C CA . THR A 1 18 ? 7.048 -7.618 3.574 1.00 0.00 18 THR A CA 12
ATOM 17612 C C . THR A 1 18 ? 7.436 -6.937 2.260 1.00 0.00 18 THR A C 12
ATOM 17613 O O . THR A 1 18 ? 8.048 -7.558 1.392 1.00 0.00 18 THR A O 12
ATOM 17624 N N . PHE A 1 19 ? 7.064 -5.670 2.155 1.00 0.00 19 PHE A N 12
ATOM 17625 C CA . PHE A 1 19 ? 7.366 -4.898 0.961 1.00 0.00 19 PHE A CA 12
ATOM 17626 C C . PHE A 1 19 ? 7.459 -3.405 1.283 1.00 0.00 19 PHE A C 12
ATOM 17627 O O . PHE A 1 19 ? 7.008 -2.964 2.339 1.00 0.00 19 PHE A O 12
ATOM 17644 N N . GLN A 1 20 ? 8.048 -2.667 0.353 1.00 0.00 20 GLN A N 12
ATOM 17645 C CA . GLN A 1 20 ? 8.207 -1.233 0.524 1.00 0.00 20 GLN A CA 12
ATOM 17646 C C . GLN A 1 20 ? 7.143 -0.482 -0.279 1.00 0.00 20 GLN A C 12
ATOM 17647 O O . GLN A 1 20 ? 6.518 -1.052 -1.173 1.00 0.00 20 GLN A O 12
ATOM 17661 N N . LEU A 1 21 ? 6.970 0.785 0.067 1.00 0.00 21 LEU A N 12
ATOM 17662 C CA . LEU A 1 21 ? 5.993 1.620 -0.611 1.00 0.00 21 LEU A CA 12
ATOM 17663 C C . LEU A 1 21 ? 6.598 3.002 -0.863 1.00 0.00 21 LEU A C 12
ATOM 17664 O O . LEU A 1 21 ? 7.409 3.483 -0.073 1.00 0.00 21 LEU A O 12
ATOM 17680 N N . GLU A 1 22 ? 6.180 3.602 -1.968 1.00 0.00 22 GLU A N 12
ATOM 17681 C CA . GLU A 1 22 ? 6.670 4.920 -2.335 1.00 0.00 22 GLU A CA 12
ATOM 17682 C C . GLU A 1 22 ? 5.620 5.985 -2.016 1.00 0.00 22 GLU A C 12
ATOM 17683 O O . GLU A 1 22 ? 4.509 5.944 -2.543 1.00 0.00 22 GLU A O 12
ATOM 17695 N N . LEU A 1 23 ? 6.008 6.914 -1.154 1.00 0.00 23 LEU A N 12
ATOM 17696 C CA . LEU A 1 23 ? 5.113 7.988 -0.759 1.00 0.00 23 LEU A CA 12
ATOM 17697 C C . LEU A 1 23 ? 5.332 9.193 -1.676 1.00 0.00 23 LEU A C 12
ATOM 17698 O O . LEU A 1 23 ? 5.938 10.183 -1.272 1.00 0.00 23 LEU A O 12
ATOM 17714 N N . VAL A 1 24 ? 4.826 9.068 -2.894 1.00 0.00 24 VAL A N 12
ATOM 17715 C CA . VAL A 1 24 ? 4.958 10.134 -3.873 1.00 0.00 24 VAL A CA 12
ATOM 17716 C C . VAL A 1 24 ? 4.396 11.430 -3.287 1.00 0.00 24 VAL A C 12
ATOM 17717 O O . VAL A 1 24 ? 3.181 11.596 -3.190 1.00 0.00 24 VAL A O 12
ATOM 17730 N N . GLY A 1 25 ? 5.306 12.317 -2.912 1.00 0.00 25 GLY A N 12
ATOM 17731 C CA . GLY A 1 25 ? 4.916 13.593 -2.338 1.00 0.00 25 GLY A CA 12
ATOM 17732 C C . GLY A 1 25 ? 5.989 14.115 -1.380 1.00 0.00 25 GLY A C 12
ATOM 17733 O O . GLY A 1 25 ? 6.760 15.006 -1.732 1.00 0.00 25 GLY A O 12
ATOM 17737 N N . LEU A 1 26 ? 6.003 13.537 -0.188 1.00 0.00 26 LEU A N 12
ATOM 17738 C CA . LEU A 1 26 ? 6.969 13.933 0.824 1.00 0.00 26 LEU A CA 12
ATOM 17739 C C . LEU A 1 26 ? 8.359 13.444 0.414 1.00 0.00 26 LEU A C 12
ATOM 17740 O O . LEU A 1 26 ? 9.365 14.065 0.754 1.00 0.00 26 LEU A O 12
ATOM 17756 N N . GLU A 1 27 ? 8.372 12.335 -0.311 1.00 0.00 27 GLU A N 12
ATOM 17757 C CA . GLU A 1 27 ? 9.623 11.756 -0.771 1.00 0.00 27 GLU A CA 12
ATOM 17758 C C . GLU A 1 27 ? 10.229 10.870 0.319 1.00 0.00 27 GLU A C 12
ATOM 17759 O O . GLU A 1 27 ? 10.943 11.357 1.194 1.00 0.00 27 GLU A O 12
ATOM 17771 N N . ARG A 1 28 ? 9.923 9.584 0.229 1.00 0.00 28 ARG A N 12
ATOM 17772 C CA . ARG A 1 28 ? 10.430 8.625 1.197 1.00 0.00 28 ARG A CA 12
ATOM 17773 C C . ARG A 1 28 ? 9.924 7.220 0.866 1.00 0.00 28 ARG A C 12
ATOM 17774 O O . ARG A 1 28 ? 9.022 7.058 0.045 1.00 0.00 28 ARG A O 12
ATOM 17795 N N . VAL A 1 29 ? 10.527 6.239 1.522 1.00 0.00 29 VAL A N 12
ATOM 17796 C CA . VAL A 1 29 ? 10.149 4.852 1.308 1.00 0.00 29 VAL A CA 12
ATOM 17797 C C . VAL A 1 29 ? 9.701 4.239 2.636 1.00 0.00 29 VAL A C 12
ATOM 17798 O O . VAL A 1 29 ? 10.387 4.372 3.648 1.00 0.00 29 VAL A O 12
ATOM 17811 N N . VAL A 1 30 ? 8.551 3.582 2.590 1.00 0.00 30 VAL A N 12
ATOM 17812 C CA . VAL A 1 30 ? 8.003 2.948 3.777 1.00 0.00 30 VAL A CA 12
ATOM 17813 C C . VAL A 1 30 ? 7.951 1.434 3.563 1.00 0.00 30 VAL A C 12
ATOM 17814 O O . VAL A 1 30 ? 8.026 0.960 2.431 1.00 0.00 30 VAL A O 12
ATOM 17827 N N . ARG A 1 31 ? 7.823 0.716 4.670 1.00 0.00 31 ARG A N 12
ATOM 17828 C CA . ARG A 1 31 ? 7.759 -0.734 4.618 1.00 0.00 31 ARG A CA 12
ATOM 17829 C C . ARG A 1 31 ? 6.442 -1.230 5.218 1.00 0.00 31 ARG A C 12
ATOM 17830 O O . ARG A 1 31 ? 5.955 -0.673 6.201 1.00 0.00 31 ARG A O 12
ATOM 17851 N N . ILE A 1 32 ? 5.903 -2.272 4.602 1.00 0.00 32 ILE A N 12
ATOM 17852 C CA . ILE A 1 32 ? 4.651 -2.848 5.062 1.00 0.00 32 ILE A CA 12
ATOM 17853 C C . ILE A 1 32 ? 4.829 -4.356 5.254 1.00 0.00 32 ILE A C 12
ATOM 17854 O O . ILE A 1 32 ? 5.380 -5.034 4.388 1.00 0.00 32 ILE A O 12
ATOM 17870 N N . SER A 1 33 ? 4.354 -4.836 6.393 1.00 0.00 33 SER A N 12
ATOM 17871 C CA . SER A 1 33 ? 4.453 -6.251 6.709 1.00 0.00 33 SER A CA 12
ATOM 17872 C C . SER A 1 33 ? 3.060 -6.831 6.957 1.00 0.00 33 SER A C 12
ATOM 17873 O O . SER A 1 33 ? 2.250 -6.231 7.661 1.00 0.00 33 SER A O 12
ATOM 17881 N N . ALA A 1 34 ? 2.823 -7.992 6.364 1.00 0.00 34 ALA A N 12
ATOM 17882 C CA . ALA A 1 34 ? 1.541 -8.660 6.512 1.00 0.00 34 ALA A CA 12
ATOM 17883 C C . ALA A 1 34 ? 1.580 -9.999 5.772 1.00 0.00 34 ALA A C 12
ATOM 17884 O O . ALA A 1 34 ? 2.363 -10.174 4.840 1.00 0.00 34 ALA A O 12
ATOM 17891 N N . LYS A 1 35 ? 0.726 -10.909 6.216 1.00 0.00 35 LYS A N 12
ATOM 17892 C CA . LYS A 1 35 ? 0.653 -12.227 5.607 1.00 0.00 35 LYS A CA 12
ATOM 17893 C C . LYS A 1 35 ? 0.553 -12.077 4.088 1.00 0.00 35 LYS A C 12
ATOM 17894 O O . LYS A 1 35 ? 0.039 -11.076 3.592 1.00 0.00 35 LYS A O 12
ATOM 17913 N N . PRO A 1 36 ? 1.065 -13.115 3.373 1.00 0.00 36 PRO A N 12
ATOM 17914 C CA . PRO A 1 36 ? 1.039 -13.108 1.921 1.00 0.00 36 PRO A CA 12
ATOM 17915 C C . PRO A 1 36 ? -0.369 -13.398 1.397 1.00 0.00 36 PRO A C 12
ATOM 17916 O O . PRO A 1 36 ? -0.954 -12.578 0.691 1.00 0.00 36 PRO A O 12
ATOM 17927 N N . THR A 1 37 ? -0.873 -14.568 1.763 1.00 0.00 37 THR A N 12
ATOM 17928 C CA . THR A 1 37 ? -2.202 -14.976 1.339 1.00 0.00 37 THR A CA 12
ATOM 17929 C C . THR A 1 37 ? -3.153 -13.778 1.339 1.00 0.00 37 THR A C 12
ATOM 17930 O O . THR A 1 37 ? -3.806 -13.499 0.334 1.00 0.00 37 THR A O 12
ATOM 17941 N N . LYS A 1 38 ? -3.202 -13.102 2.478 1.00 0.00 38 LYS A N 12
ATOM 17942 C CA . LYS A 1 38 ? -4.063 -11.941 2.622 1.00 0.00 38 LYS A CA 12
ATOM 17943 C C . LYS A 1 38 ? -3.999 -11.102 1.344 1.00 0.00 38 LYS A C 12
ATOM 17944 O O . LYS A 1 38 ? -3.020 -11.168 0.602 1.00 0.00 38 LYS A O 12
ATOM 17963 N N . ARG A 1 39 ? -5.056 -10.332 1.125 1.00 0.00 39 ARG A N 12
ATOM 17964 C CA . ARG A 1 39 ? -5.132 -9.482 -0.050 1.00 0.00 39 ARG A CA 12
ATOM 17965 C C . ARG A 1 39 ? -4.294 -8.218 0.154 1.00 0.00 39 ARG A C 12
ATOM 17966 O O . ARG A 1 39 ? -3.618 -8.075 1.172 1.00 0.00 39 ARG A O 12
ATOM 17987 N N . LEU A 1 40 ? -4.365 -7.334 -0.830 1.00 0.00 40 LEU A N 12
ATOM 17988 C CA . LEU A 1 40 ? -3.621 -6.087 -0.771 1.00 0.00 40 LEU A CA 12
ATOM 17989 C C . LEU A 1 40 ? -4.427 -5.054 0.019 1.00 0.00 40 LEU A C 12
ATOM 17990 O O . LEU A 1 40 ? -3.858 -4.138 0.611 1.00 0.00 40 LEU A O 12
ATOM 18006 N N . GLN A 1 41 ? -5.740 -5.237 0.002 1.00 0.00 41 GLN A N 12
ATOM 18007 C CA . GLN A 1 41 ? -6.630 -4.332 0.710 1.00 0.00 41 GLN A CA 12
ATOM 18008 C C . GLN A 1 41 ? -6.754 -4.749 2.177 1.00 0.00 41 GLN A C 12
ATOM 18009 O O . GLN A 1 41 ? -6.804 -3.900 3.065 1.00 0.00 41 GLN A O 12
ATOM 18023 N N . GLU A 1 42 ? -6.800 -6.056 2.385 1.00 0.00 42 GLU A N 12
ATOM 18024 C CA . GLU A 1 42 ? -6.918 -6.596 3.729 1.00 0.00 42 GLU A CA 12
ATOM 18025 C C . GLU A 1 42 ? -5.607 -6.405 4.494 1.00 0.00 42 GLU A C 12
ATOM 18026 O O . GLU A 1 42 ? -5.601 -6.365 5.724 1.00 0.00 42 GLU A O 12
ATOM 18038 N N . ALA A 1 43 ? -4.526 -6.293 3.735 1.00 0.00 43 ALA A N 12
ATOM 18039 C CA . ALA A 1 43 ? -3.212 -6.108 4.327 1.00 0.00 43 ALA A CA 12
ATOM 18040 C C . ALA A 1 43 ? -2.970 -4.615 4.563 1.00 0.00 43 ALA A C 12
ATOM 18041 O O . ALA A 1 43 ? -2.193 -4.240 5.439 1.00 0.00 43 ALA A O 12
ATOM 18048 N N . LEU A 1 44 ? -3.651 -3.805 3.767 1.00 0.00 44 LEU A N 12
ATOM 18049 C CA . LEU A 1 44 ? -3.520 -2.362 3.879 1.00 0.00 44 LEU A CA 12
ATOM 18050 C C . LEU A 1 44 ? -4.656 -1.817 4.747 1.00 0.00 44 LEU A C 12
ATOM 18051 O O . LEU A 1 44 ? -4.587 -0.686 5.227 1.00 0.00 44 LEU A O 12
ATOM 18067 N N . GLN A 1 45 ? -5.674 -2.646 4.923 1.00 0.00 45 GLN A N 12
ATOM 18068 C CA . GLN A 1 45 ? -6.822 -2.261 5.726 1.00 0.00 45 GLN A CA 12
ATOM 18069 C C . GLN A 1 45 ? -6.368 -1.775 7.104 1.00 0.00 45 GLN A C 12
ATOM 18070 O O . GLN A 1 45 ? -6.774 -0.705 7.553 1.00 0.00 45 GLN A O 12
ATOM 18084 N N . PRO A 1 46 ? -5.510 -2.607 7.752 1.00 0.00 46 PRO A N 12
ATOM 18085 C CA . PRO A 1 46 ? -4.996 -2.273 9.070 1.00 0.00 46 PRO A CA 12
ATOM 18086 C C . PRO A 1 46 ? -3.927 -1.182 8.981 1.00 0.00 46 PRO A C 12
ATOM 18087 O O . PRO A 1 46 ? -3.416 -0.724 10.002 1.00 0.00 46 PRO A O 12
ATOM 18098 N N . ILE A 1 47 ? -3.619 -0.798 7.751 1.00 0.00 47 ILE A N 12
ATOM 18099 C CA . ILE A 1 47 ? -2.620 0.230 7.516 1.00 0.00 47 ILE A CA 12
ATOM 18100 C C . ILE A 1 47 ? -3.321 1.562 7.239 1.00 0.00 47 ILE A C 12
ATOM 18101 O O . ILE A 1 47 ? -2.906 2.603 7.747 1.00 0.00 47 ILE A O 12
ATOM 18117 N N . LEU A 1 48 ? -4.371 1.486 6.435 1.00 0.00 48 LEU A N 12
ATOM 18118 C CA . LEU A 1 48 ? -5.133 2.672 6.084 1.00 0.00 48 LEU A CA 12
ATOM 18119 C C . LEU A 1 48 ? -5.958 3.119 7.293 1.00 0.00 48 LEU A C 12
ATOM 18120 O O . LEU A 1 48 ? -6.290 4.296 7.422 1.00 0.00 48 LEU A O 12
ATOM 18136 N N . ALA A 1 49 ? -6.265 2.155 8.148 1.00 0.00 49 ALA A N 12
ATOM 18137 C CA . ALA A 1 49 ? -7.045 2.434 9.342 1.00 0.00 49 ALA A CA 12
ATOM 18138 C C . ALA A 1 49 ? -6.156 3.128 10.376 1.00 0.00 49 ALA A C 12
ATOM 18139 O O . ALA A 1 49 ? -6.626 3.974 11.136 1.00 0.00 49 ALA A O 12
ATOM 18146 N N . LYS A 1 50 ? -4.888 2.745 10.371 1.00 0.00 50 LYS A N 12
ATOM 18147 C CA . LYS A 1 50 ? -3.929 3.320 11.299 1.00 0.00 50 LYS A CA 12
ATOM 18148 C C . LYS A 1 50 ? -3.258 4.531 10.648 1.00 0.00 50 LYS A C 12
ATOM 18149 O O . LYS A 1 50 ? -2.387 5.160 11.247 1.00 0.00 50 LYS A O 12
ATOM 18168 N N . HIS A 1 51 ? -3.690 4.822 9.430 1.00 0.00 51 HIS A N 12
ATOM 18169 C CA . HIS A 1 51 ? -3.143 5.947 8.690 1.00 0.00 51 HIS A CA 12
ATOM 18170 C C . HIS A 1 51 ? -4.274 6.895 8.287 1.00 0.00 51 HIS A C 12
ATOM 18171 O O . HIS A 1 51 ? -4.044 7.875 7.580 1.00 0.00 51 HIS A O 12
ATOM 18185 N N . GLY A 1 52 ? -5.470 6.570 8.754 1.00 0.00 52 GLY A N 12
ATOM 18186 C CA . GLY A 1 52 ? -6.637 7.381 8.451 1.00 0.00 52 GLY A CA 12
ATOM 18187 C C . GLY A 1 52 ? -6.852 7.488 6.940 1.00 0.00 52 GLY A C 12
ATOM 18188 O O . GLY A 1 52 ? -7.454 8.449 6.462 1.00 0.00 52 GLY A O 12
ATOM 18192 N N . LEU A 1 53 ? -6.349 6.490 6.230 1.00 0.00 53 LEU A N 12
ATOM 18193 C CA . LEU A 1 53 ? -6.478 6.460 4.783 1.00 0.00 53 LEU A CA 12
ATOM 18194 C C . LEU A 1 53 ? -7.667 5.576 4.399 1.00 0.00 53 LEU A C 12
ATOM 18195 O O . LEU A 1 53 ? -8.464 5.197 5.256 1.00 0.00 53 LEU A O 12
ATOM 18211 N N . SER A 1 54 ? -7.748 5.275 3.112 1.00 0.00 54 SER A N 12
ATOM 18212 C CA . SER A 1 54 ? -8.826 4.443 2.605 1.00 0.00 54 SER A CA 12
ATOM 18213 C C . SER A 1 54 ? -8.333 3.611 1.420 1.00 0.00 54 SER A C 12
ATOM 18214 O O . SER A 1 54 ? -7.199 3.776 0.970 1.00 0.00 54 SER A O 12
ATOM 18222 N N . LEU A 1 55 ? -9.207 2.735 0.947 1.00 0.00 55 LEU A N 12
ATOM 18223 C CA . LEU A 1 55 ? -8.874 1.877 -0.178 1.00 0.00 55 LEU A CA 12
ATOM 18224 C C . LEU A 1 55 ? -9.375 2.522 -1.471 1.00 0.00 55 LEU A C 12
ATOM 18225 O O . LEU A 1 55 ? -8.993 2.107 -2.564 1.00 0.00 55 LEU A O 12
ATOM 18241 N N . ASP A 1 56 ? -10.222 3.528 -1.305 1.00 0.00 56 ASP A N 12
ATOM 18242 C CA . ASP A 1 56 ? -10.778 4.234 -2.446 1.00 0.00 56 ASP A CA 12
ATOM 18243 C C . ASP A 1 56 ? -10.237 5.665 -2.468 1.00 0.00 56 ASP A C 12
ATOM 18244 O O . ASP A 1 56 ? -10.676 6.486 -3.272 1.00 0.00 56 ASP A O 12
ATOM 18253 N N . GLN A 1 57 ? -9.293 5.920 -1.575 1.00 0.00 57 GLN A N 12
ATOM 18254 C CA . GLN A 1 57 ? -8.687 7.238 -1.481 1.00 0.00 57 GLN A CA 12
ATOM 18255 C C . GLN A 1 57 ? -7.289 7.225 -2.101 1.00 0.00 57 GLN A C 12
ATOM 18256 O O . GLN A 1 57 ? -6.944 8.109 -2.884 1.00 0.00 57 GLN A O 12
ATOM 18270 N N . VAL A 1 58 ? -6.520 6.212 -1.728 1.00 0.00 58 VAL A N 12
ATOM 18271 C CA . VAL A 1 58 ? -5.167 6.072 -2.237 1.00 0.00 58 VAL A CA 12
ATOM 18272 C C . VAL A 1 58 ? -5.196 5.257 -3.532 1.00 0.00 58 VAL A C 12
ATOM 18273 O O . VAL A 1 58 ? -6.233 4.710 -3.902 1.00 0.00 58 VAL A O 12
ATOM 18286 N N . VAL A 1 59 ? -4.044 5.201 -4.184 1.00 0.00 59 VAL A N 12
ATOM 18287 C CA . VAL A 1 59 ? -3.924 4.462 -5.429 1.00 0.00 59 VAL A CA 12
ATOM 18288 C C . VAL A 1 59 ? -2.568 3.754 -5.469 1.00 0.00 59 VAL A C 12
ATOM 18289 O O . VAL A 1 59 ? -1.525 4.396 -5.346 1.00 0.00 59 VAL A O 12
ATOM 18302 N N . LEU A 1 60 ? -2.625 2.442 -5.641 1.00 0.00 60 LEU A N 12
ATOM 18303 C CA . LEU A 1 60 ? -1.415 1.641 -5.698 1.00 0.00 60 LEU A CA 12
ATOM 18304 C C . LEU A 1 60 ? -1.107 1.293 -7.156 1.00 0.00 60 LEU A C 12
ATOM 18305 O O . LEU A 1 60 ? -2.013 0.982 -7.928 1.00 0.00 60 LEU A O 12
ATOM 18321 N N . HIS A 1 61 ? 0.174 1.356 -7.488 1.00 0.00 61 HIS A N 12
ATOM 18322 C CA . HIS A 1 61 ? 0.612 1.052 -8.840 1.00 0.00 61 HIS A CA 12
ATOM 18323 C C . HIS A 1 61 ? 2.141 1.031 -8.891 1.00 0.00 61 HIS A C 12
ATOM 18324 O O . HIS A 1 61 ? 2.788 2.048 -8.644 1.00 0.00 61 HIS A O 12
ATOM 18338 N N . ARG A 1 62 ? 2.675 -0.138 -9.214 1.00 0.00 62 ARG A N 12
ATOM 18339 C CA . ARG A 1 62 ? 4.115 -0.305 -9.300 1.00 0.00 62 ARG A CA 12
ATOM 18340 C C . ARG A 1 62 ? 4.731 0.821 -10.134 1.00 0.00 62 ARG A C 12
ATOM 18341 O O . ARG A 1 62 ? 4.056 1.418 -10.972 1.00 0.00 62 ARG A O 12
ATOM 18362 N N . PRO A 1 63 ? 6.039 1.084 -9.869 1.00 0.00 63 PRO A N 12
ATOM 18363 C CA . PRO A 1 63 ? 6.752 2.127 -10.585 1.00 0.00 63 PRO A CA 12
ATOM 18364 C C . PRO A 1 63 ? 7.095 1.680 -12.007 1.00 0.00 63 PRO A C 12
ATOM 18365 O O . PRO A 1 63 ? 8.121 1.039 -12.230 1.00 0.00 63 PRO A O 12
ATOM 18376 N N . GLY A 1 64 ? 6.217 2.037 -12.933 1.00 0.00 64 GLY A N 12
ATOM 18377 C CA . GLY A 1 64 ? 6.414 1.681 -14.328 1.00 0.00 64 GLY A CA 12
ATOM 18378 C C . GLY A 1 64 ? 5.074 1.449 -15.029 1.00 0.00 64 GLY A C 12
ATOM 18379 O O . GLY A 1 64 ? 4.876 1.893 -16.159 1.00 0.00 64 GLY A O 12
ATOM 18383 N N . GLU A 1 65 ? 4.188 0.755 -14.329 1.00 0.00 65 GLU A N 12
ATOM 18384 C CA . GLU A 1 65 ? 2.872 0.460 -14.870 1.00 0.00 65 GLU A CA 12
ATOM 18385 C C . GLU A 1 65 ? 2.122 1.757 -15.179 1.00 0.00 65 GLU A C 12
ATOM 18386 O O . GLU A 1 65 ? 2.553 2.838 -14.780 1.00 0.00 65 GLU A O 12
ATOM 18398 N N . LYS A 1 66 ? 1.011 1.607 -15.885 1.00 0.00 66 LYS A N 12
ATOM 18399 C CA . LYS A 1 66 ? 0.196 2.753 -16.251 1.00 0.00 66 LYS A CA 12
ATOM 18400 C C . LYS A 1 66 ? -1.019 2.826 -15.325 1.00 0.00 66 LYS A C 12
ATOM 18401 O O . LYS A 1 66 ? -1.073 3.670 -14.431 1.00 0.00 66 LYS A O 12
ATOM 18420 N N . GLN A 1 67 ? -1.965 1.931 -15.570 1.00 0.00 67 GLN A N 12
ATOM 18421 C CA . GLN A 1 67 ? -3.176 1.883 -14.768 1.00 0.00 67 GLN A CA 12
ATOM 18422 C C . GLN A 1 67 ? -2.856 1.402 -13.352 1.00 0.00 67 GLN A C 12
ATOM 18423 O O . GLN A 1 67 ? -1.813 0.792 -13.120 1.00 0.00 67 GLN A O 12
ATOM 18437 N N . PRO A 1 68 ? -3.798 1.701 -12.417 1.00 0.00 68 PRO A N 12
ATOM 18438 C CA . PRO A 1 68 ? -3.627 1.305 -11.029 1.00 0.00 68 PRO A CA 12
ATOM 18439 C C . PRO A 1 68 ? -3.877 -0.194 -10.852 1.00 0.00 68 PRO A C 12
ATOM 18440 O O . PRO A 1 68 ? -4.769 -0.757 -11.484 1.00 0.00 68 PRO A O 12
ATOM 18451 N N . MET A 1 69 ? -3.074 -0.797 -9.988 1.00 0.00 69 MET A N 12
ATOM 18452 C CA . MET A 1 69 ? -3.197 -2.220 -9.720 1.00 0.00 69 MET A CA 12
ATOM 18453 C C . MET A 1 69 ? -4.465 -2.518 -8.917 1.00 0.00 69 MET A C 12
ATOM 18454 O O . MET A 1 69 ? -5.196 -1.603 -8.542 1.00 0.00 69 MET A O 12
ATOM 18468 N N . ASP A 1 70 ? -4.686 -3.802 -8.676 1.00 0.00 70 ASP A N 12
ATOM 18469 C CA . ASP A 1 70 ? -5.853 -4.233 -7.925 1.00 0.00 70 ASP A CA 12
ATOM 18470 C C . ASP A 1 70 ? -5.407 -4.770 -6.563 1.00 0.00 70 ASP A C 12
ATOM 18471 O O . ASP A 1 70 ? -4.362 -5.411 -6.456 1.00 0.00 70 ASP A O 12
ATOM 18480 N N . LEU A 1 71 ? -6.221 -4.490 -5.557 1.00 0.00 71 LEU A N 12
ATOM 18481 C CA . LEU A 1 71 ? -5.924 -4.937 -4.206 1.00 0.00 71 LEU A CA 12
ATOM 18482 C C . LEU A 1 71 ? -6.508 -6.335 -3.997 1.00 0.00 71 LEU A C 12
ATOM 18483 O O . LEU A 1 71 ? -6.402 -6.900 -2.909 1.00 0.00 71 LEU A O 12
ATOM 18499 N N . GLU A 1 72 ? -7.113 -6.854 -5.055 1.00 0.00 72 GLU A N 12
ATOM 18500 C CA . GLU A 1 72 ? -7.714 -8.176 -5.001 1.00 0.00 72 GLU A CA 12
ATOM 18501 C C . GLU A 1 72 ? -6.632 -9.255 -5.076 1.00 0.00 72 GLU A C 12
ATOM 18502 O O . GLU A 1 72 ? -6.930 -10.445 -4.989 1.00 0.00 72 GLU A O 12
ATOM 18514 N N . ASN A 1 73 ? -5.398 -8.800 -5.235 1.00 0.00 73 ASN A N 12
ATOM 18515 C CA . ASN A 1 73 ? -4.270 -9.711 -5.323 1.00 0.00 73 ASN A CA 12
ATOM 18516 C C . ASN A 1 73 ? -3.588 -9.804 -3.956 1.00 0.00 73 ASN A C 12
ATOM 18517 O O . ASN A 1 73 ? -3.649 -8.867 -3.162 1.00 0.00 73 ASN A O 12
ATOM 18528 N N . PRO A 1 74 ? -2.936 -10.974 -3.717 1.00 0.00 74 PRO A N 12
ATOM 18529 C CA . PRO A 1 74 ? -2.243 -11.202 -2.461 1.00 0.00 74 PRO A CA 12
ATOM 18530 C C . PRO A 1 74 ? -0.929 -10.419 -2.409 1.00 0.00 74 PRO A C 12
ATOM 18531 O O . PRO A 1 74 ? -0.214 -10.334 -3.406 1.00 0.00 74 PRO A O 12
ATOM 18542 N N . VAL A 1 75 ? -0.652 -9.867 -1.237 1.00 0.00 75 VAL A N 12
ATOM 18543 C CA . VAL A 1 75 ? 0.563 -9.094 -1.042 1.00 0.00 75 VAL A CA 12
ATOM 18544 C C . VAL A 1 75 ? 1.768 -9.928 -1.482 1.00 0.00 75 VAL A C 12
ATOM 18545 O O . VAL A 1 75 ? 2.828 -9.382 -1.784 1.00 0.00 75 VAL A O 12
ATOM 18558 N N . SER A 1 76 ? 1.566 -11.237 -1.504 1.00 0.00 76 SER A N 12
ATOM 18559 C CA . SER A 1 76 ? 2.623 -12.151 -1.901 1.00 0.00 76 SER A CA 12
ATOM 18560 C C . SER A 1 76 ? 3.190 -11.736 -3.260 1.00 0.00 76 SER A C 12
ATOM 18561 O O . SER A 1 76 ? 4.325 -12.075 -3.593 1.00 0.00 76 SER A O 12
ATOM 18569 N N . SER A 1 77 ? 2.375 -11.008 -4.009 1.00 0.00 77 SER A N 12
ATOM 18570 C CA . SER A 1 77 ? 2.782 -10.543 -5.324 1.00 0.00 77 SER A CA 12
ATOM 18571 C C . SER A 1 77 ? 3.580 -9.244 -5.196 1.00 0.00 77 SER A C 12
ATOM 18572 O O . SER A 1 77 ? 4.569 -9.046 -5.900 1.00 0.00 77 SER A O 12
ATOM 18580 N N . VAL A 1 78 ? 3.121 -8.391 -4.291 1.00 0.00 78 VAL A N 12
ATOM 18581 C CA . VAL A 1 78 ? 3.780 -7.117 -4.061 1.00 0.00 78 VAL A CA 12
ATOM 18582 C C . VAL A 1 78 ? 4.812 -7.276 -2.943 1.00 0.00 78 VAL A C 12
ATOM 18583 O O . VAL A 1 78 ? 5.009 -6.364 -2.142 1.00 0.00 78 VAL A O 12
ATOM 18596 N N . ALA A 1 79 ? 5.444 -8.440 -2.926 1.00 0.00 79 ALA A N 12
ATOM 18597 C CA . ALA A 1 79 ? 6.451 -8.730 -1.919 1.00 0.00 79 ALA A CA 12
ATOM 18598 C C . ALA A 1 79 ? 7.768 -9.089 -2.610 1.00 0.00 79 ALA A C 12
ATOM 18599 O O . ALA A 1 79 ? 8.304 -10.177 -2.406 1.00 0.00 79 ALA A O 12
ATOM 18606 N N . SER A 1 80 ? 8.252 -8.154 -3.415 1.00 0.00 80 SER A N 12
ATOM 18607 C CA . SER A 1 80 ? 9.496 -8.358 -4.137 1.00 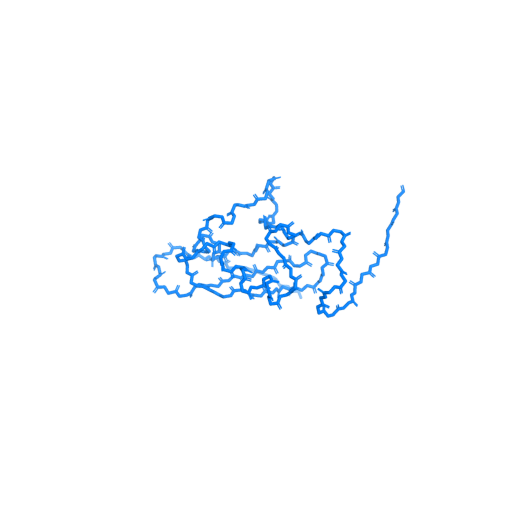0.00 80 SER A CA 12
ATOM 18608 C C . SER A 1 80 ? 10.057 -7.013 -4.604 1.00 0.00 80 SER A C 12
ATOM 18609 O O . SER A 1 80 ? 11.208 -6.685 -4.321 1.00 0.00 80 SER A O 12
ATOM 18617 N N . GLN A 1 81 ? 9.217 -6.272 -5.312 1.00 0.00 81 GLN A N 12
ATOM 18618 C CA . GLN A 1 81 ? 9.615 -4.970 -5.820 1.00 0.00 81 GLN A CA 12
ATOM 18619 C C . GLN A 1 81 ? 9.032 -3.858 -4.946 1.00 0.00 81 GLN A C 12
ATOM 18620 O O . GLN A 1 81 ? 8.321 -4.130 -3.980 1.00 0.00 81 GLN A O 12
ATOM 18634 N N . THR A 1 82 ? 9.355 -2.627 -5.316 1.00 0.00 82 THR A N 12
ATOM 18635 C CA . THR A 1 82 ? 8.873 -1.473 -4.578 1.00 0.00 82 THR A CA 12
ATOM 18636 C C . THR A 1 82 ? 7.572 -0.951 -5.193 1.00 0.00 82 THR A C 12
ATOM 18637 O O . THR A 1 82 ? 7.457 -0.846 -6.414 1.00 0.00 82 THR A O 12
ATOM 18648 N N . LEU A 1 83 ? 6.626 -0.639 -4.321 1.00 0.00 83 LEU A N 12
ATOM 18649 C CA . LEU A 1 83 ? 5.338 -0.131 -4.763 1.00 0.00 83 LEU A CA 12
ATOM 18650 C C . LEU A 1 83 ? 5.349 1.398 -4.700 1.00 0.00 83 LEU A C 12
ATOM 18651 O O . LEU A 1 83 ? 6.205 1.989 -4.044 1.00 0.00 83 LEU A O 12
ATOM 18667 N N . VAL A 1 84 ? 4.387 1.993 -5.390 1.00 0.00 84 VAL A N 12
ATOM 18668 C CA . VAL A 1 84 ? 4.275 3.441 -5.420 1.00 0.00 84 VAL A CA 12
ATOM 18669 C C . VAL A 1 84 ? 2.854 3.847 -5.024 1.00 0.00 84 VAL A C 12
ATOM 18670 O O . VAL A 1 84 ? 1.890 3.475 -5.691 1.00 0.00 84 VAL A O 12
ATOM 18683 N N . LEU A 1 85 ? 2.769 4.604 -3.940 1.00 0.00 85 LEU A N 12
ATOM 18684 C CA . LEU A 1 85 ? 1.482 5.064 -3.447 1.00 0.00 85 LEU A CA 12
ATOM 18685 C C . LEU A 1 85 ? 1.295 6.536 -3.818 1.00 0.00 85 LEU A C 12
ATOM 18686 O O . LEU A 1 85 ? 2.228 7.330 -3.712 1.00 0.00 85 LEU A O 12
ATOM 18702 N N . ASP A 1 86 ? 0.083 6.856 -4.246 1.00 0.00 86 ASP A N 12
ATOM 18703 C CA . ASP A 1 86 ? -0.239 8.219 -4.634 1.00 0.00 86 ASP A CA 12
ATOM 18704 C C . ASP A 1 86 ? -1.461 8.694 -3.845 1.00 0.00 86 ASP A C 12
ATOM 18705 O O . ASP A 1 86 ? -2.596 8.513 -4.283 1.00 0.00 86 ASP A O 12
ATOM 18714 N N . THR A 1 87 ? -1.187 9.294 -2.696 1.00 0.00 87 THR A N 12
ATOM 18715 C CA . THR A 1 87 ? -2.250 9.796 -1.842 1.00 0.00 87 THR A CA 12
ATOM 18716 C C . THR A 1 87 ? -3.113 10.805 -2.603 1.00 0.00 87 THR A C 12
ATOM 18717 O O . THR A 1 87 ? -2.673 11.377 -3.599 1.00 0.00 87 THR A O 12
ATOM 18728 N N . PRO A 1 88 ? -4.358 10.998 -2.091 1.00 0.00 88 PRO A N 12
ATOM 18729 C CA . PRO A 1 88 ? -5.287 11.927 -2.711 1.00 0.00 88 PRO A CA 12
ATOM 18730 C C . PRO A 1 88 ? -4.899 13.375 -2.405 1.00 0.00 88 PRO A C 12
ATOM 18731 O O . PRO A 1 88 ? -4.263 13.650 -1.389 1.00 0.00 88 PRO A O 12
ATOM 18742 N N . PRO A 1 89 ? -5.309 14.287 -3.327 1.00 0.00 89 PRO A N 12
ATOM 18743 C CA . PRO A 1 89 ? -5.012 15.700 -3.166 1.00 0.00 89 PRO A CA 12
ATOM 18744 C C . PRO A 1 89 ? -5.905 16.330 -2.095 1.00 0.00 89 PRO A C 12
ATOM 18745 O O . PRO A 1 89 ? -6.603 17.307 -2.360 1.00 0.00 89 PRO A O 12
ATOM 18756 N N . ASP A 1 90 ? -5.854 15.744 -0.908 1.00 0.00 90 ASP A N 12
ATOM 18757 C CA . ASP A 1 90 ? -6.650 16.236 0.204 1.00 0.00 90 ASP A CA 12
ATOM 18758 C C . ASP A 1 90 ? -6.850 15.109 1.219 1.00 0.00 90 ASP A C 12
ATOM 18759 O O . ASP A 1 90 ? -7.818 14.355 1.132 1.00 0.00 90 ASP A O 12
ATOM 18768 N N . ALA A 1 91 ? -5.919 15.029 2.159 1.00 0.00 91 ALA A N 12
ATOM 18769 C CA . ALA A 1 91 ? -5.981 14.007 3.190 1.00 0.00 91 ALA A CA 12
ATOM 18770 C C . ALA A 1 91 ? -6.769 14.544 4.387 1.00 0.00 91 ALA A C 12
ATOM 18771 O O . ALA A 1 91 ? -6.404 15.564 4.968 1.00 0.00 91 ALA A O 12
ATOM 18778 N N . LYS A 1 92 ? -7.836 13.831 4.720 1.00 0.00 92 LYS A N 12
ATOM 18779 C CA . LYS A 1 92 ? -8.678 14.223 5.837 1.00 0.00 92 LYS A CA 12
ATOM 18780 C C . LYS A 1 92 ? -9.609 13.064 6.199 1.00 0.00 92 LYS A C 12
ATOM 18781 O O . LYS A 1 92 ? -10.374 12.592 5.358 1.00 0.00 92 LYS A O 12
ATOM 18800 N N . MET A 1 93 ? -9.515 12.639 7.450 1.00 0.00 93 MET A N 12
ATOM 18801 C CA . MET A 1 93 ? -10.339 11.545 7.933 1.00 0.00 93 MET A CA 12
ATOM 18802 C C . MET A 1 93 ? -10.536 11.634 9.448 1.00 0.00 93 MET A C 12
ATOM 18803 O O . MET A 1 93 ? -9.669 12.134 10.162 1.00 0.00 93 MET A O 12
ATOM 18817 N N . SER A 1 94 ? -11.683 11.141 9.893 1.00 0.00 94 SER A N 12
ATOM 18818 C CA . SER A 1 94 ? -12.005 11.159 11.310 1.00 0.00 94 SER A CA 12
ATOM 18819 C C . SER A 1 94 ? -13.404 10.583 11.536 1.00 0.00 94 SER A C 12
ATOM 18820 O O . SER A 1 94 ? -13.568 9.611 12.271 1.00 0.00 94 SER A O 12
ATOM 18828 N N . GLU A 1 95 ? -14.378 11.208 10.889 1.00 0.00 95 GLU A N 12
ATOM 18829 C CA . GLU A 1 95 ? -15.758 10.769 11.010 1.00 0.00 95 GLU A CA 12
ATOM 18830 C C . GLU A 1 95 ? -15.898 9.321 10.537 1.00 0.00 95 GLU A C 12
ATOM 18831 O O . GLU A 1 95 ? -15.239 8.909 9.583 1.00 0.00 95 GLU A O 12
ATOM 18843 N N . ALA A 1 96 ? -16.761 8.588 11.224 1.00 0.00 96 ALA A N 12
ATOM 18844 C CA . ALA A 1 96 ? -16.996 7.195 10.886 1.00 0.00 96 ALA A CA 12
ATOM 18845 C C . ALA A 1 96 ? -18.217 6.686 11.656 1.00 0.00 96 ALA A C 12
ATOM 18846 O O . ALA A 1 96 ? -18.858 7.445 12.381 1.00 0.00 96 ALA A O 12
ATOM 18853 N N . ARG A 1 97 ? -18.501 5.405 11.473 1.00 0.00 97 ARG A N 12
ATOM 18854 C CA . ARG A 1 97 ? -19.632 4.786 12.141 1.00 0.00 97 ARG A CA 12
ATOM 18855 C C . ARG A 1 97 ? -20.945 5.363 11.608 1.00 0.00 97 ARG A C 12
ATOM 18856 O O . ARG A 1 97 ? -20.985 6.506 11.154 1.00 0.00 97 ARG A O 12
ATOM 18877 N N . SER A 1 98 ? -21.986 4.547 11.680 1.00 0.00 98 SER A N 12
ATOM 18878 C CA . SER A 1 98 ? -23.297 4.963 11.210 1.00 0.00 98 SER A CA 12
ATOM 18879 C C . SER A 1 98 ? -24.347 4.707 12.293 1.00 0.00 98 SER A C 12
ATOM 18880 O O . SER A 1 98 ? -25.014 5.635 12.748 1.00 0.00 98 SER A O 12
ATOM 18888 N N . SER A 1 99 ? -24.461 3.443 12.675 1.00 0.00 99 SER A N 12
ATOM 18889 C CA . SER A 1 99 ? -25.418 3.053 13.696 1.00 0.00 99 SER A CA 12
ATOM 18890 C C . SER A 1 99 ? -25.254 1.569 14.028 1.00 0.00 99 SER A C 12
ATOM 18891 O O . SER A 1 99 ? -24.680 0.814 13.245 1.00 0.00 99 SER A O 12
ATOM 18899 N N . GLY A 1 100 ? -25.769 1.195 15.190 1.00 0.00 100 GLY A N 12
ATOM 18900 C CA . GLY A 1 100 ? -25.686 -0.186 15.635 1.00 0.00 100 GLY A CA 12
ATOM 18901 C C . GLY A 1 100 ? -26.995 -0.630 16.290 1.00 0.00 100 GLY A C 12
ATOM 18902 O O . GLY A 1 100 ? -27.039 -0.875 17.495 1.00 0.00 100 GLY A O 12
ATOM 18906 N N . PRO A 1 101 ? -28.058 -0.723 15.446 1.00 0.00 101 PRO A N 12
ATOM 18907 C CA . PRO A 1 101 ? -29.365 -1.133 15.931 1.00 0.00 101 PRO A CA 12
ATOM 18908 C C . PRO A 1 101 ? -29.402 -2.639 16.199 1.00 0.00 101 PRO A C 12
ATOM 18909 O O . PRO A 1 101 ? -29.846 -3.413 15.352 1.00 0.00 101 PRO A O 12
ATOM 18920 N N . SER A 1 102 ? -28.931 -3.009 17.380 1.00 0.00 102 SER A N 12
ATOM 18921 C CA . SER A 1 102 ? -28.905 -4.408 17.771 1.00 0.00 102 SER A CA 12
ATOM 18922 C C . SER A 1 102 ? -28.705 -4.526 19.283 1.00 0.00 102 SER A C 12
ATOM 18923 O O . SER A 1 102 ? -28.010 -3.710 19.886 1.00 0.00 102 SER A O 12
ATOM 18931 N N . SER A 1 103 ? -29.327 -5.548 19.852 1.00 0.00 103 SER A N 12
ATOM 18932 C CA . SER A 1 103 ? -29.227 -5.783 21.282 1.00 0.00 103 SER A CA 12
ATOM 18933 C C . SER A 1 103 ? -27.757 -5.890 21.693 1.00 0.00 103 SER A C 12
ATOM 18934 O O . SER A 1 103 ? -27.043 -6.778 21.231 1.00 0.00 103 SER A O 12
ATOM 18942 N N . GLY A 1 104 ? -27.348 -4.971 22.556 1.00 0.00 104 GLY A N 12
ATOM 18943 C CA . GLY A 1 104 ? -25.976 -4.951 23.034 1.00 0.00 104 GLY A CA 12
ATOM 18944 C C . GLY A 1 104 ? -24.988 -4.997 21.867 1.00 0.00 104 GLY A C 12
ATOM 18945 O O . GLY A 1 104 ? -23.839 -5.399 22.038 1.00 0.00 104 GLY A O 12
ATOM 18949 N N . GLY A 1 1 ? -24.545 -26.867 28.946 1.00 0.00 1 GLY A N 13
ATOM 18950 C CA . GLY A 1 1 ? -23.152 -27.257 29.080 1.00 0.00 1 GLY A CA 13
ATOM 18951 C C . GLY A 1 1 ? -22.468 -27.326 27.713 1.00 0.00 1 GLY A C 13
ATOM 18952 O O . GLY A 1 1 ? -22.781 -26.543 26.818 1.00 0.00 1 GLY A O 13
ATOM 18956 N N . SER A 1 2 ? -21.546 -28.271 27.595 1.00 0.00 2 SER A N 13
ATOM 18957 C CA . SER A 1 2 ? -20.816 -28.453 26.353 1.00 0.00 2 SER A CA 13
ATOM 18958 C C . SER A 1 2 ? -19.958 -27.219 26.065 1.00 0.00 2 SER A C 13
ATOM 18959 O O . SER A 1 2 ? -20.453 -26.093 26.095 1.00 0.00 2 SER A O 13
ATOM 18967 N N . SER A 1 3 ? -18.686 -27.473 25.791 1.00 0.00 3 SER A N 13
ATOM 18968 C CA . SER A 1 3 ? -17.755 -26.396 25.498 1.00 0.00 3 SER A CA 13
ATOM 18969 C C . SER A 1 3 ? -16.378 -26.973 25.162 1.00 0.00 3 SER A C 13
ATOM 18970 O O . SER A 1 3 ? -16.028 -28.060 25.619 1.00 0.00 3 SER A O 13
ATOM 18978 N N . GLY A 1 4 ? -15.634 -26.219 24.367 1.00 0.00 4 GLY A N 13
ATOM 18979 C CA . GLY A 1 4 ? -14.304 -26.641 23.964 1.00 0.00 4 GLY A CA 13
ATOM 18980 C C . GLY A 1 4 ? -14.033 -26.281 22.502 1.00 0.00 4 GLY A C 13
ATOM 18981 O O . GLY A 1 4 ? -14.724 -26.758 21.603 1.00 0.00 4 GLY A O 13
ATOM 18985 N N . SER A 1 5 ? -13.025 -25.443 22.309 1.00 0.00 5 SER A N 13
ATOM 18986 C CA . SER A 1 5 ? -12.655 -25.013 20.972 1.00 0.00 5 SER A CA 13
ATOM 18987 C C . SER A 1 5 ? -11.164 -24.672 20.926 1.00 0.00 5 SER A C 13
ATOM 18988 O O . SER A 1 5 ? -10.706 -23.780 21.639 1.00 0.00 5 SER A O 13
ATOM 18996 N N . SER A 1 6 ? -10.449 -25.399 20.080 1.00 0.00 6 SER A N 13
ATOM 18997 C CA . SER A 1 6 ? -9.019 -25.184 19.932 1.00 0.00 6 SER A CA 13
ATOM 18998 C C . SER A 1 6 ? -8.458 -26.121 18.861 1.00 0.00 6 SER A C 13
ATOM 18999 O O . SER A 1 6 ? -8.956 -27.231 18.678 1.00 0.00 6 SER A O 13
ATOM 19007 N N . GLY A 1 7 ? -7.428 -25.640 18.180 1.00 0.00 7 GLY A N 13
ATOM 19008 C CA . GLY A 1 7 ? -6.793 -26.420 17.132 1.00 0.00 7 GLY A CA 13
ATOM 19009 C C . GLY A 1 7 ? -5.657 -25.634 16.474 1.00 0.00 7 GLY A C 13
ATOM 19010 O O . GLY A 1 7 ? -4.609 -25.423 17.084 1.00 0.00 7 GLY A O 13
ATOM 19014 N N . ASP A 1 8 ? -5.903 -25.222 15.240 1.00 0.00 8 ASP A N 13
ATOM 19015 C CA . ASP A 1 8 ? -4.914 -24.463 14.493 1.00 0.00 8 ASP A CA 13
ATOM 19016 C C . ASP A 1 8 ? -4.269 -23.427 15.415 1.00 0.00 8 ASP A C 13
ATOM 19017 O O . ASP A 1 8 ? -4.942 -22.838 16.260 1.00 0.00 8 ASP A O 13
ATOM 19026 N N . GLN A 1 9 ? -2.972 -23.236 15.223 1.00 0.00 9 GLN A N 13
ATOM 19027 C CA . GLN A 1 9 ? -2.229 -22.281 16.027 1.00 0.00 9 GLN A CA 13
ATOM 19028 C C . GLN A 1 9 ? -0.941 -21.872 15.310 1.00 0.00 9 GLN A C 13
ATOM 19029 O O . GLN A 1 9 ? -0.604 -22.428 14.266 1.00 0.00 9 GLN A O 13
ATOM 19043 N N . GLU A 1 10 ? -0.255 -20.903 15.899 1.00 0.00 10 GLU A N 13
ATOM 19044 C CA . GLU A 1 10 ? 0.989 -20.413 15.330 1.00 0.00 10 GLU A CA 13
ATOM 19045 C C . GLU A 1 10 ? 1.504 -19.216 16.131 1.00 0.00 10 GLU A C 13
ATOM 19046 O O . GLU A 1 10 ? 0.722 -18.366 16.556 1.00 0.00 10 GLU A O 13
ATOM 19058 N N . VAL A 1 11 ? 2.816 -19.185 16.312 1.00 0.00 11 VAL A N 13
ATOM 19059 C CA . VAL A 1 11 ? 3.444 -18.106 17.053 1.00 0.00 11 VAL A CA 13
ATOM 19060 C C . VAL A 1 11 ? 4.585 -17.517 16.221 1.00 0.00 11 VAL A C 13
ATOM 19061 O O . VAL A 1 11 ? 4.713 -16.299 16.109 1.00 0.00 11 VAL A O 13
ATOM 19074 N N . ARG A 1 12 ? 5.386 -18.411 15.659 1.00 0.00 12 ARG A N 13
ATOM 19075 C CA . ARG A 1 12 ? 6.512 -17.995 14.840 1.00 0.00 12 ARG A CA 13
ATOM 19076 C C . ARG A 1 12 ? 6.704 -18.963 13.671 1.00 0.00 12 ARG A C 13
ATOM 19077 O O . ARG A 1 12 ? 7.304 -20.025 13.831 1.00 0.00 12 ARG A O 13
ATOM 19098 N N . LEU A 1 13 ? 6.183 -18.561 12.520 1.00 0.00 13 LEU A N 13
ATOM 19099 C CA . LEU A 1 13 ? 6.289 -19.380 11.324 1.00 0.00 13 LEU A CA 13
ATOM 19100 C C . LEU A 1 13 ? 6.609 -18.484 10.126 1.00 0.00 13 LEU A C 13
ATOM 19101 O O . LEU A 1 13 ? 5.951 -17.467 9.913 1.00 0.00 13 LEU A O 13
ATOM 19117 N N . GLU A 1 14 ? 7.619 -18.895 9.373 1.00 0.00 14 GLU A N 13
ATOM 19118 C CA . GLU A 1 14 ? 8.034 -18.143 8.202 1.00 0.00 14 GLU A CA 13
ATOM 19119 C C . GLU A 1 14 ? 6.936 -18.171 7.137 1.00 0.00 14 GLU A C 13
ATOM 19120 O O . GLU A 1 14 ? 6.518 -19.242 6.700 1.00 0.00 14 GLU A O 13
ATOM 19132 N N . ASN A 1 15 ? 6.501 -16.981 6.750 1.00 0.00 15 ASN A N 13
ATOM 19133 C CA . ASN A 1 15 ? 5.460 -16.856 5.744 1.00 0.00 15 ASN A CA 13
ATOM 19134 C C . ASN A 1 15 ? 5.191 -15.373 5.476 1.00 0.00 15 ASN A C 13
ATOM 19135 O O . ASN A 1 15 ? 5.272 -14.921 4.335 1.00 0.00 15 ASN A O 13
ATOM 19146 N N . ARG A 1 16 ? 4.878 -14.659 6.547 1.00 0.00 16 ARG A N 13
ATOM 19147 C CA . ARG A 1 16 ? 4.597 -13.237 6.442 1.00 0.00 16 ARG A CA 13
ATOM 19148 C C . ARG A 1 16 ? 5.589 -12.569 5.487 1.00 0.00 16 ARG A C 13
ATOM 19149 O O . ARG A 1 16 ? 6.800 -12.681 5.668 1.00 0.00 16 ARG A O 13
ATOM 19170 N N . ILE A 1 17 ? 5.038 -11.890 4.492 1.00 0.00 17 ILE A N 13
ATOM 19171 C CA . ILE A 1 17 ? 5.859 -11.204 3.509 1.00 0.00 17 ILE A CA 13
ATOM 19172 C C . ILE A 1 17 ? 5.822 -9.698 3.781 1.00 0.00 17 ILE A C 13
ATOM 19173 O O . ILE A 1 17 ? 4.845 -9.187 4.326 1.00 0.00 17 ILE A O 13
ATOM 19189 N N . THR A 1 18 ? 6.897 -9.032 3.388 1.00 0.00 18 THR A N 13
ATOM 19190 C CA . THR A 1 18 ? 7.000 -7.596 3.582 1.00 0.00 18 THR A CA 13
ATOM 19191 C C . THR A 1 18 ? 7.411 -6.909 2.278 1.00 0.00 18 THR A C 13
ATOM 19192 O O . THR A 1 18 ? 8.016 -7.533 1.408 1.00 0.00 18 THR A O 13
ATOM 19203 N N . PHE A 1 19 ? 7.065 -5.634 2.184 1.00 0.00 19 PHE A N 13
ATOM 19204 C CA . PHE A 1 19 ? 7.390 -4.856 1.001 1.00 0.00 19 PHE A CA 13
ATOM 19205 C C . PHE A 1 19 ? 7.474 -3.364 1.331 1.00 0.00 19 PHE A C 13
ATOM 19206 O O . PHE A 1 19 ? 7.034 -2.935 2.397 1.00 0.00 19 PHE A O 13
ATOM 19223 N N . GLN A 1 20 ? 8.041 -2.615 0.397 1.00 0.00 20 GLN A N 13
ATOM 19224 C CA . GLN A 1 20 ? 8.188 -1.180 0.576 1.00 0.00 20 GLN A CA 13
ATOM 19225 C C . GLN A 1 20 ? 7.105 -0.434 -0.208 1.00 0.00 20 GLN A C 13
ATOM 19226 O O . GLN A 1 20 ? 6.492 -0.996 -1.114 1.00 0.00 20 GLN A O 13
ATOM 19240 N N . LEU A 1 21 ? 6.904 0.820 0.170 1.00 0.00 21 LEU A N 13
ATOM 19241 C CA . LEU A 1 21 ? 5.907 1.648 -0.485 1.00 0.00 21 LEU A CA 13
ATOM 19242 C C . LEU A 1 21 ? 6.503 3.028 -0.770 1.00 0.00 21 LEU A C 13
ATOM 19243 O O . LEU A 1 21 ? 7.166 3.610 0.086 1.00 0.00 21 LEU A O 13
ATOM 19259 N N . GLU A 1 22 ? 6.247 3.510 -1.978 1.00 0.00 22 GLU A N 13
ATOM 19260 C CA . GLU A 1 22 ? 6.750 4.810 -2.386 1.00 0.00 22 GLU A CA 13
ATOM 19261 C C . GLU A 1 22 ? 5.667 5.877 -2.212 1.00 0.00 22 GLU A C 13
ATOM 19262 O O . GLU A 1 22 ? 4.694 5.908 -2.964 1.00 0.00 22 GLU A O 13
ATOM 19274 N N . LEU A 1 23 ? 5.873 6.727 -1.216 1.00 0.00 23 LEU A N 13
ATOM 19275 C CA . LEU A 1 23 ? 4.927 7.792 -0.934 1.00 0.00 23 LEU A CA 13
ATOM 19276 C C . LEU A 1 23 ? 5.204 8.975 -1.865 1.00 0.00 23 LEU A C 13
ATOM 19277 O O . LEU A 1 23 ? 5.848 9.944 -1.467 1.00 0.00 23 LEU A O 13
ATOM 19293 N N . VAL A 1 24 ? 4.704 8.855 -3.086 1.00 0.00 24 VAL A N 13
ATOM 19294 C CA . VAL A 1 24 ? 4.890 9.902 -4.076 1.00 0.00 24 VAL A CA 13
ATOM 19295 C C . VAL A 1 24 ? 4.183 11.175 -3.605 1.00 0.00 24 VAL A C 13
ATOM 19296 O O . VAL A 1 24 ? 2.993 11.150 -3.294 1.00 0.00 24 VAL A O 13
ATOM 19309 N N . GLY A 1 25 ? 4.946 12.257 -3.567 1.00 0.00 25 GLY A N 13
ATOM 19310 C CA . GLY A 1 25 ? 4.409 13.537 -3.139 1.00 0.00 25 GLY A CA 13
ATOM 19311 C C . GLY A 1 25 ? 4.967 13.937 -1.772 1.00 0.00 25 GLY A C 13
ATOM 19312 O O . GLY A 1 25 ? 4.278 14.577 -0.979 1.00 0.00 25 GLY A O 13
ATOM 19316 N N . LEU A 1 26 ? 6.210 13.544 -1.538 1.00 0.00 26 LEU A N 13
ATOM 19317 C CA . LEU A 1 26 ? 6.869 13.853 -0.281 1.00 0.00 26 LEU A CA 13
ATOM 19318 C C . LEU A 1 26 ? 8.336 13.426 -0.360 1.00 0.00 26 LEU A C 13
ATOM 19319 O O . LEU A 1 26 ? 9.220 14.136 0.118 1.00 0.00 26 LEU A O 13
ATOM 19335 N N . GLU A 1 27 ? 8.550 12.268 -0.966 1.00 0.00 27 GLU A N 13
ATOM 19336 C CA . GLU A 1 27 ? 9.895 11.738 -1.114 1.00 0.00 27 GLU A CA 13
ATOM 19337 C C . GLU A 1 27 ? 10.284 10.927 0.124 1.00 0.00 27 GLU A C 13
ATOM 19338 O O . GLU A 1 27 ? 10.834 11.472 1.080 1.00 0.00 27 GLU A O 13
ATOM 19350 N N . ARG A 1 28 ? 9.985 9.638 0.065 1.00 0.00 28 ARG A N 13
ATOM 19351 C CA . ARG A 1 28 ? 10.297 8.746 1.170 1.00 0.00 28 ARG A CA 13
ATOM 19352 C C . ARG A 1 28 ? 9.841 7.322 0.847 1.00 0.00 28 ARG A C 13
ATOM 19353 O O . ARG A 1 28 ? 9.069 7.110 -0.087 1.00 0.00 28 ARG A O 13
ATOM 19374 N N . VAL A 1 29 ? 10.337 6.382 1.638 1.00 0.00 29 VAL A N 13
ATOM 19375 C CA . VAL A 1 29 ? 9.991 4.984 1.449 1.00 0.00 29 VAL A CA 13
ATOM 19376 C C . VAL A 1 29 ? 9.516 4.396 2.779 1.00 0.00 29 VAL A C 13
ATOM 19377 O O . VAL A 1 29 ? 10.103 4.667 3.826 1.00 0.00 29 VAL A O 13
ATOM 19390 N N . VAL A 1 30 ? 8.460 3.601 2.695 1.00 0.00 30 VAL A N 13
ATOM 19391 C CA . VAL A 1 30 ? 7.900 2.972 3.879 1.00 0.00 30 VAL A CA 13
ATOM 19392 C C . VAL A 1 30 ? 7.834 1.459 3.665 1.00 0.00 30 VAL A C 13
ATOM 19393 O O . VAL A 1 30 ? 7.849 0.988 2.528 1.00 0.00 30 VAL A O 13
ATOM 19406 N N . ARG A 1 31 ? 7.761 0.738 4.774 1.00 0.00 31 ARG A N 13
ATOM 19407 C CA . ARG A 1 31 ? 7.692 -0.712 4.722 1.00 0.00 31 ARG A CA 13
ATOM 19408 C C . ARG A 1 31 ? 6.345 -1.199 5.260 1.00 0.00 31 ARG A C 13
ATOM 19409 O O . ARG A 1 31 ? 5.798 -0.615 6.193 1.00 0.00 31 ARG A O 13
ATOM 19430 N N . ILE A 1 32 ? 5.850 -2.265 4.647 1.00 0.00 32 ILE A N 13
ATOM 19431 C CA . ILE A 1 32 ? 4.578 -2.837 5.053 1.00 0.00 32 ILE A CA 13
ATOM 19432 C C . ILE A 1 32 ? 4.738 -4.348 5.237 1.00 0.00 32 ILE A C 13
ATOM 19433 O O . ILE A 1 32 ? 5.260 -5.032 4.357 1.00 0.00 32 ILE A O 13
ATOM 19449 N N . SER A 1 33 ? 4.281 -4.824 6.385 1.00 0.00 33 SER A N 13
ATOM 19450 C CA . SER A 1 33 ? 4.367 -6.240 6.696 1.00 0.00 33 SER A CA 13
ATOM 19451 C C . SER A 1 33 ? 2.966 -6.815 6.913 1.00 0.00 33 SER A C 13
ATOM 19452 O O . SER A 1 33 ? 2.145 -6.214 7.605 1.00 0.00 33 SER A O 13
ATOM 19460 N N . ALA A 1 34 ? 2.735 -7.971 6.308 1.00 0.00 34 ALA A N 13
ATOM 19461 C CA . ALA A 1 34 ? 1.447 -8.634 6.427 1.00 0.00 34 ALA A CA 13
ATOM 19462 C C . ALA A 1 34 ? 1.503 -9.980 5.703 1.00 0.00 34 ALA A C 13
ATOM 19463 O O . ALA A 1 34 ? 2.296 -10.161 4.780 1.00 0.00 34 ALA A O 13
ATOM 19470 N N . LYS A 1 35 ? 0.651 -10.892 6.149 1.00 0.00 35 LYS A N 13
ATOM 19471 C CA . LYS A 1 35 ? 0.593 -12.217 5.556 1.00 0.00 35 LYS A CA 13
ATOM 19472 C C . LYS A 1 35 ? 0.514 -12.086 4.033 1.00 0.00 35 LYS A C 13
ATOM 19473 O O . LYS A 1 35 ? -0.008 -11.098 3.518 1.00 0.00 35 LYS A O 13
ATOM 19492 N N . PRO A 1 36 ? 1.054 -13.122 3.339 1.00 0.00 36 PRO A N 13
ATOM 19493 C CA . PRO A 1 36 ? 1.050 -13.133 1.886 1.00 0.00 36 PRO A CA 13
ATOM 19494 C C . PRO A 1 36 ? -0.345 -13.451 1.344 1.00 0.00 36 PRO A C 13
ATOM 19495 O O . PRO A 1 36 ? -0.923 -12.656 0.603 1.00 0.00 36 PRO A O 13
ATOM 19506 N N . THR A 1 37 ? -0.845 -14.614 1.733 1.00 0.00 37 THR A N 13
ATOM 19507 C CA . THR A 1 37 ? -2.161 -15.047 1.296 1.00 0.00 37 THR A CA 13
ATOM 19508 C C . THR A 1 37 ? -3.127 -13.860 1.254 1.00 0.00 37 THR A C 13
ATOM 19509 O O . THR A 1 37 ? -3.836 -13.667 0.269 1.00 0.00 37 THR A O 13
ATOM 19520 N N . LYS A 1 38 ? -3.122 -13.097 2.337 1.00 0.00 38 LYS A N 13
ATOM 19521 C CA . LYS A 1 38 ? -3.988 -11.935 2.438 1.00 0.00 38 LYS A CA 13
ATOM 19522 C C . LYS A 1 38 ? -3.880 -11.111 1.153 1.00 0.00 38 LYS A C 13
ATOM 19523 O O . LYS A 1 38 ? -2.982 -11.334 0.342 1.00 0.00 38 LYS A O 13
ATOM 19542 N N . ARG A 1 39 ? -4.807 -10.176 1.007 1.00 0.00 39 ARG A N 13
ATOM 19543 C CA . ARG A 1 39 ? -4.827 -9.318 -0.165 1.00 0.00 39 ARG A CA 13
ATOM 19544 C C . ARG A 1 39 ? -4.058 -8.024 0.111 1.00 0.00 39 ARG A C 13
ATOM 19545 O O . ARG A 1 39 ? -3.421 -7.888 1.154 1.00 0.00 39 ARG A O 13
ATOM 19566 N N . LEU A 1 40 ? -4.143 -7.108 -0.842 1.00 0.00 40 LEU A N 13
ATOM 19567 C CA . LEU A 1 40 ? -3.463 -5.830 -0.715 1.00 0.00 40 LEU A CA 13
ATOM 19568 C C . LEU A 1 40 ? -4.362 -4.853 0.045 1.00 0.00 40 LEU A C 13
ATOM 19569 O O . LEU A 1 40 ? -3.876 -3.894 0.643 1.00 0.00 40 LEU A O 13
ATOM 19585 N N . GLN A 1 41 ? -5.657 -5.129 -0.004 1.00 0.00 41 GLN A N 13
ATOM 19586 C CA . GLN A 1 41 ? -6.628 -4.286 0.672 1.00 0.00 41 GLN A CA 13
ATOM 19587 C C . GLN A 1 41 ? -6.776 -4.713 2.133 1.00 0.00 41 GLN A C 13
ATOM 19588 O O . GLN A 1 41 ? -6.898 -3.871 3.021 1.00 0.00 41 GLN A O 13
ATOM 19602 N N . GLU A 1 42 ? -6.761 -6.022 2.338 1.00 0.00 42 GLU A N 13
ATOM 19603 C CA . GLU A 1 42 ? -6.892 -6.572 3.677 1.00 0.00 42 GLU A CA 13
ATOM 19604 C C . GLU A 1 42 ? -5.581 -6.408 4.449 1.00 0.00 42 GLU A C 13
ATOM 19605 O O . GLU A 1 42 ? -5.575 -6.425 5.679 1.00 0.00 42 GLU A O 13
ATOM 19617 N N . ALA A 1 43 ? -4.503 -6.253 3.694 1.00 0.00 43 ALA A N 13
ATOM 19618 C CA . ALA A 1 43 ? -3.189 -6.086 4.292 1.00 0.00 43 ALA A CA 13
ATOM 19619 C C . ALA A 1 43 ? -2.934 -4.599 4.546 1.00 0.00 43 ALA A C 13
ATOM 19620 O O . ALA A 1 43 ? -2.134 -4.241 5.408 1.00 0.00 43 ALA A O 13
ATOM 19627 N N . LEU A 1 44 ? -3.629 -3.773 3.778 1.00 0.00 44 LEU A N 13
ATOM 19628 C CA . LEU A 1 44 ? -3.488 -2.333 3.908 1.00 0.00 44 LEU A CA 13
ATOM 19629 C C . LEU A 1 44 ? -4.609 -1.793 4.799 1.00 0.00 44 LEU A C 13
ATOM 19630 O O . LEU A 1 44 ? -4.514 -0.682 5.318 1.00 0.00 44 LEU A O 13
ATOM 19646 N N . GLN A 1 45 ? -5.645 -2.605 4.948 1.00 0.00 45 GLN A N 13
ATOM 19647 C CA . GLN A 1 45 ? -6.783 -2.223 5.767 1.00 0.00 45 GLN A CA 13
ATOM 19648 C C . GLN A 1 45 ? -6.318 -1.822 7.169 1.00 0.00 45 GLN A C 13
ATOM 19649 O O . GLN A 1 45 ? -6.718 -0.780 7.685 1.00 0.00 45 GLN A O 13
ATOM 19663 N N . PRO A 1 46 ? -5.458 -2.694 7.760 1.00 0.00 46 PRO A N 13
ATOM 19664 C CA . PRO A 1 46 ? -4.934 -2.441 9.091 1.00 0.00 46 PRO A CA 13
ATOM 19665 C C . PRO A 1 46 ? -3.862 -1.349 9.061 1.00 0.00 46 PRO A C 13
ATOM 19666 O O . PRO A 1 46 ? -3.360 -0.938 10.106 1.00 0.00 46 PRO A O 13
ATOM 19677 N N . ILE A 1 47 ? -3.543 -0.912 7.852 1.00 0.00 47 ILE A N 13
ATOM 19678 C CA . ILE A 1 47 ? -2.540 0.124 7.671 1.00 0.00 47 ILE A CA 13
ATOM 19679 C C . ILE A 1 47 ? -3.236 1.465 7.427 1.00 0.00 47 ILE A C 13
ATOM 19680 O O . ILE A 1 47 ? -2.912 2.462 8.070 1.00 0.00 47 ILE A O 13
ATOM 19696 N N . LEU A 1 48 ? -4.178 1.445 6.496 1.00 0.00 48 LEU A N 13
ATOM 19697 C CA . LEU A 1 48 ? -4.922 2.647 6.159 1.00 0.00 48 LEU A CA 13
ATOM 19698 C C . LEU A 1 48 ? -5.817 3.035 7.337 1.00 0.00 48 LEU A C 13
ATOM 19699 O O . LEU A 1 48 ? -6.080 4.216 7.559 1.00 0.00 48 LEU A O 13
ATOM 19715 N N . ALA A 1 49 ? -6.261 2.018 8.062 1.00 0.00 49 ALA A N 13
ATOM 19716 C CA . ALA A 1 49 ? -7.121 2.238 9.212 1.00 0.00 49 ALA A CA 13
ATOM 19717 C C . ALA A 1 49 ? -6.299 2.845 10.350 1.00 0.00 49 ALA A C 13
ATOM 19718 O O . ALA A 1 49 ? -6.832 3.572 11.187 1.00 0.00 49 ALA A O 13
ATOM 19725 N N . LYS A 1 50 ? -5.013 2.525 10.344 1.00 0.00 50 LYS A N 13
ATOM 19726 C CA . LYS A 1 50 ? -4.111 3.031 11.366 1.00 0.00 50 LYS A CA 13
ATOM 19727 C C . LYS A 1 50 ? -3.394 4.274 10.837 1.00 0.00 50 LYS A C 13
ATOM 19728 O O . LYS A 1 50 ? -2.565 4.860 11.532 1.00 0.00 50 LYS A O 13
ATOM 19747 N N . HIS A 1 51 ? -3.739 4.641 9.611 1.00 0.00 51 HIS A N 13
ATOM 19748 C CA . HIS A 1 51 ? -3.138 5.804 8.981 1.00 0.00 51 HIS A CA 13
ATOM 19749 C C . HIS A 1 51 ? -4.231 6.811 8.616 1.00 0.00 51 HIS A C 13
ATOM 19750 O O . HIS A 1 51 ? -3.967 7.797 7.928 1.00 0.00 51 HIS A O 13
ATOM 19764 N N . GLY A 1 52 ? -5.435 6.529 9.092 1.00 0.00 52 GLY A N 13
ATOM 19765 C CA . GLY A 1 52 ? -6.568 7.398 8.824 1.00 0.00 52 GLY A CA 13
ATOM 19766 C C . GLY A 1 52 ? -6.854 7.479 7.323 1.00 0.00 52 GLY A C 13
ATOM 19767 O O . GLY A 1 52 ? -7.544 8.390 6.867 1.00 0.00 52 GLY A O 13
ATOM 19771 N N . LEU A 1 53 ? -6.308 6.515 6.596 1.00 0.00 53 LEU A N 13
ATOM 19772 C CA . LEU A 1 53 ? -6.496 6.466 5.156 1.00 0.00 53 LEU A CA 13
ATOM 19773 C C . LEU A 1 53 ? -7.677 5.550 4.831 1.00 0.00 53 LEU A C 13
ATOM 19774 O O . LEU A 1 53 ? -8.374 5.086 5.732 1.00 0.00 53 LEU A O 13
ATOM 19790 N N . SER A 1 54 ? -7.865 5.316 3.540 1.00 0.00 54 SER A N 13
ATOM 19791 C CA . SER A 1 54 ? -8.950 4.463 3.085 1.00 0.00 54 SER A CA 13
ATOM 19792 C C . SER A 1 54 ? -8.561 3.777 1.774 1.00 0.00 54 SER A C 13
ATOM 19793 O O . SER A 1 54 ? -7.594 4.172 1.125 1.00 0.00 54 SER A O 13
ATOM 19801 N N . LEU A 1 55 ? -9.335 2.760 1.424 1.00 0.00 55 LEU A N 13
ATOM 19802 C CA . LEU A 1 55 ? -9.083 2.014 0.202 1.00 0.00 55 LEU A CA 13
ATOM 19803 C C . LEU A 1 55 ? -9.678 2.774 -0.985 1.00 0.00 55 LEU A C 13
ATOM 19804 O O . LEU A 1 55 ? -9.335 2.503 -2.135 1.00 0.00 55 LEU A O 13
ATOM 19820 N N . ASP A 1 56 ? -10.561 3.710 -0.666 1.00 0.00 56 ASP A N 13
ATOM 19821 C CA . ASP A 1 56 ? -11.207 4.510 -1.692 1.00 0.00 56 ASP A CA 13
ATOM 19822 C C . ASP A 1 56 ? -10.543 5.888 -1.752 1.00 0.00 56 ASP A C 13
ATOM 19823 O O . ASP A 1 56 ? -11.195 6.882 -2.068 1.00 0.00 56 ASP A O 13
ATOM 19832 N N . GLN A 1 57 ? -9.255 5.902 -1.443 1.00 0.00 57 GLN A N 13
ATOM 19833 C CA . GLN A 1 57 ? -8.496 7.141 -1.457 1.00 0.00 57 GLN A CA 13
ATOM 19834 C C . GLN A 1 57 ? -7.108 6.906 -2.056 1.00 0.00 57 GLN A C 13
ATOM 19835 O O . GLN A 1 57 ? -6.771 7.475 -3.093 1.00 0.00 57 GLN A O 13
ATOM 19849 N N . VAL A 1 58 ? -6.339 6.066 -1.378 1.00 0.00 58 VAL A N 13
ATOM 19850 C CA . VAL A 1 58 ? -4.996 5.749 -1.830 1.00 0.00 58 VAL A CA 13
ATOM 19851 C C . VAL A 1 58 ? -5.075 4.973 -3.147 1.00 0.00 58 VAL A C 13
ATOM 19852 O O . VAL A 1 58 ? -6.037 4.245 -3.385 1.00 0.00 58 VAL A O 13
ATOM 19865 N N . VAL A 1 59 ? -4.051 5.156 -3.967 1.00 0.00 59 VAL A N 13
ATOM 19866 C CA . VAL A 1 59 ? -3.993 4.483 -5.253 1.00 0.00 59 VAL A CA 13
ATOM 19867 C C . VAL A 1 59 ? -2.662 3.738 -5.375 1.00 0.00 59 VAL A C 13
ATOM 19868 O O . VAL A 1 59 ? -1.619 4.354 -5.585 1.00 0.00 59 VAL A O 13
ATOM 19881 N N . LEU A 1 60 ? -2.742 2.423 -5.237 1.00 0.00 60 LEU A N 13
ATOM 19882 C CA . LEU A 1 60 ? -1.556 1.587 -5.328 1.00 0.00 60 LEU A CA 13
ATOM 19883 C C . LEU A 1 60 ? -1.312 1.215 -6.792 1.00 0.00 60 LEU A C 13
ATOM 19884 O O . LEU A 1 60 ? -2.254 0.927 -7.529 1.00 0.00 60 LEU A O 13
ATOM 19900 N N . HIS A 1 61 ? -0.042 1.231 -7.169 1.00 0.00 61 HIS A N 13
ATOM 19901 C CA . HIS A 1 61 ? 0.338 0.898 -8.532 1.00 0.00 61 HIS A CA 13
ATOM 19902 C C . HIS A 1 61 ? 1.863 0.856 -8.643 1.00 0.00 61 HIS A C 13
ATOM 19903 O O . HIS A 1 61 ? 2.530 1.876 -8.476 1.00 0.00 61 HIS A O 13
ATOM 19917 N N . ARG A 1 62 ? 2.371 -0.334 -8.926 1.00 0.00 62 ARG A N 13
ATOM 19918 C CA . ARG A 1 62 ? 3.805 -0.523 -9.062 1.00 0.00 62 ARG A CA 13
ATOM 19919 C C . ARG A 1 62 ? 4.402 0.567 -9.955 1.00 0.00 62 ARG A C 13
ATOM 19920 O O . ARG A 1 62 ? 3.690 1.185 -10.746 1.00 0.00 62 ARG A O 13
ATOM 19941 N N . PRO A 1 63 ? 5.736 0.774 -9.795 1.00 0.00 63 PRO A N 13
ATOM 19942 C CA . PRO A 1 63 ? 6.436 1.779 -10.578 1.00 0.00 63 PRO A CA 13
ATOM 19943 C C . PRO A 1 63 ? 6.648 1.303 -12.017 1.00 0.00 63 PRO A C 13
ATOM 19944 O O . PRO A 1 63 ? 7.580 0.551 -12.295 1.00 0.00 63 PRO A O 13
ATOM 19955 N N . GLY A 1 64 ? 5.766 1.762 -12.893 1.00 0.00 64 GLY A N 13
ATOM 19956 C CA . GLY A 1 64 ? 5.845 1.393 -14.296 1.00 0.00 64 GLY A CA 13
ATOM 19957 C C . GLY A 1 64 ? 4.554 0.714 -14.757 1.00 0.00 64 GLY A C 13
ATOM 19958 O O . GLY A 1 64 ? 4.592 -0.229 -15.546 1.00 0.00 64 GLY A O 13
ATOM 19962 N N . GLU A 1 65 ? 3.441 1.219 -14.245 1.00 0.00 65 GLU A N 13
ATOM 19963 C CA . GLU A 1 65 ? 2.141 0.672 -14.595 1.00 0.00 65 GLU A CA 13
ATOM 19964 C C . GLU A 1 65 ? 1.228 1.776 -15.133 1.00 0.00 65 GLU A C 13
ATOM 19965 O O . GLU A 1 65 ? 0.574 1.600 -16.160 1.00 0.00 65 GLU A O 13
ATOM 19977 N N . LYS A 1 66 ? 1.213 2.890 -14.416 1.00 0.00 66 LYS A N 13
ATOM 19978 C CA . LYS A 1 66 ? 0.392 4.022 -14.809 1.00 0.00 66 LYS A CA 13
ATOM 19979 C C . LYS A 1 66 ? -1.007 3.865 -14.209 1.00 0.00 66 LYS A C 13
ATOM 19980 O O . LYS A 1 66 ? -1.490 4.755 -13.511 1.00 0.00 66 LYS A O 13
ATOM 19999 N N . GLN A 1 67 ? -1.617 2.726 -14.503 1.00 0.00 67 GLN A N 13
ATOM 20000 C CA . GLN A 1 67 ? -2.950 2.441 -14.001 1.00 0.00 67 GLN A CA 13
ATOM 20001 C C . GLN A 1 67 ? -2.875 1.904 -12.570 1.00 0.00 67 GLN A C 13
ATOM 20002 O O . GLN A 1 67 ? -1.828 1.428 -12.136 1.00 0.00 67 GLN A O 13
ATOM 20016 N N . PRO A 1 68 ? -4.030 2.002 -11.858 1.00 0.00 68 PRO A N 13
ATOM 20017 C CA . PRO A 1 68 ? -4.105 1.532 -10.485 1.00 0.00 68 PRO A CA 13
ATOM 20018 C C . PRO A 1 68 ? -4.160 0.004 -10.431 1.00 0.00 68 PRO A C 13
ATOM 20019 O O . PRO A 1 68 ? -4.887 -0.623 -11.200 1.00 0.00 68 PRO A O 13
ATOM 20030 N N . MET A 1 69 ? -3.382 -0.552 -9.514 1.00 0.00 69 MET A N 13
ATOM 20031 C CA . MET A 1 69 ? -3.332 -1.995 -9.349 1.00 0.00 69 MET A CA 13
ATOM 20032 C C . MET A 1 69 ? -4.553 -2.500 -8.578 1.00 0.00 69 MET A C 13
ATOM 20033 O O . MET A 1 69 ? -5.293 -1.711 -7.992 1.00 0.00 69 MET A O 13
ATOM 20047 N N . ASP A 1 70 ? -4.727 -3.814 -8.603 1.00 0.00 70 ASP A N 13
ATOM 20048 C CA . ASP A 1 70 ? -5.845 -4.434 -7.914 1.00 0.00 70 ASP A CA 13
ATOM 20049 C C . ASP A 1 70 ? -5.378 -4.948 -6.551 1.00 0.00 70 ASP A C 13
ATOM 20050 O O . ASP A 1 70 ? -4.497 -5.803 -6.475 1.00 0.00 70 ASP A O 13
ATOM 20059 N N . LEU A 1 71 ? -5.988 -4.404 -5.508 1.00 0.00 71 LEU A N 13
ATOM 20060 C CA . LEU A 1 71 ? -5.645 -4.797 -4.152 1.00 0.00 71 LEU A CA 13
ATOM 20061 C C . LEU A 1 71 ? -6.079 -6.246 -3.920 1.00 0.00 71 LEU A C 13
ATOM 20062 O O . LEU A 1 71 ? -5.486 -6.952 -3.106 1.00 0.00 71 LEU A O 13
ATOM 20078 N N . GLU A 1 72 ? -7.109 -6.646 -4.650 1.00 0.00 72 GLU A N 13
ATOM 20079 C CA . GLU A 1 72 ? -7.629 -7.997 -4.534 1.00 0.00 72 GLU A CA 13
ATOM 20080 C C . GLU A 1 72 ? -6.489 -9.014 -4.619 1.00 0.00 72 GLU A C 13
ATOM 20081 O O . GLU A 1 72 ? -6.614 -10.135 -4.129 1.00 0.00 72 GLU A O 13
ATOM 20093 N N . ASN A 1 73 ? -5.403 -8.586 -5.245 1.00 0.00 73 ASN A N 13
ATOM 20094 C CA . ASN A 1 73 ? -4.241 -9.444 -5.401 1.00 0.00 73 ASN A CA 13
ATOM 20095 C C . ASN A 1 73 ? -3.558 -9.622 -4.043 1.00 0.00 73 ASN A C 13
ATOM 20096 O O . ASN A 1 73 ? -3.584 -8.719 -3.209 1.00 0.00 73 ASN A O 13
ATOM 20107 N N . PRO A 1 74 ? -2.946 -10.823 -3.860 1.00 0.00 74 PRO A N 13
ATOM 20108 C CA . PRO A 1 74 ? -2.257 -11.130 -2.618 1.00 0.00 74 PRO A CA 13
ATOM 20109 C C . PRO A 1 74 ? -0.917 -10.396 -2.539 1.00 0.00 74 PRO A C 13
ATOM 20110 O O . PRO A 1 74 ? -0.146 -10.399 -3.498 1.00 0.00 74 PRO A O 13
ATOM 20121 N N . VAL A 1 75 ? -0.680 -9.786 -1.387 1.00 0.00 75 VAL A N 13
ATOM 20122 C CA . VAL A 1 75 ? 0.554 -9.050 -1.170 1.00 0.00 75 VAL A CA 13
ATOM 20123 C C . VAL A 1 75 ? 1.738 -9.899 -1.638 1.00 0.00 75 VAL A C 13
ATOM 20124 O O . VAL A 1 75 ? 2.785 -9.364 -2.001 1.00 0.00 75 VAL A O 13
ATOM 20137 N N . SER A 1 76 ? 1.533 -11.207 -1.616 1.00 0.00 76 SER A N 13
ATOM 20138 C CA . SER A 1 76 ? 2.570 -12.135 -2.034 1.00 0.00 76 SER A CA 13
ATOM 20139 C C . SER A 1 76 ? 3.179 -11.676 -3.360 1.00 0.00 76 SER A C 13
ATOM 20140 O O . SER A 1 76 ? 4.342 -11.961 -3.645 1.00 0.00 76 SER A O 13
ATOM 20148 N N . SER A 1 77 ? 2.367 -10.972 -4.136 1.00 0.00 77 SER A N 13
ATOM 20149 C CA . SER A 1 77 ? 2.812 -10.471 -5.425 1.00 0.00 77 SER A CA 13
ATOM 20150 C C . SER A 1 77 ? 3.610 -9.179 -5.237 1.00 0.00 77 SER A C 13
ATOM 20151 O O . SER A 1 77 ? 4.624 -8.969 -5.901 1.00 0.00 77 SER A O 13
ATOM 20159 N N . VAL A 1 78 ? 3.123 -8.347 -4.328 1.00 0.00 78 VAL A N 13
ATOM 20160 C CA . VAL A 1 78 ? 3.778 -7.081 -4.044 1.00 0.00 78 VAL A CA 13
ATOM 20161 C C . VAL A 1 78 ? 4.790 -7.278 -2.913 1.00 0.00 78 VAL A C 13
ATOM 20162 O O . VAL A 1 78 ? 4.920 -6.425 -2.037 1.00 0.00 78 VAL A O 13
ATOM 20175 N N . ALA A 1 79 ? 5.479 -8.408 -2.969 1.00 0.00 79 ALA A N 13
ATOM 20176 C CA . ALA A 1 79 ? 6.475 -8.727 -1.960 1.00 0.00 79 ALA A CA 13
ATOM 20177 C C . ALA A 1 79 ? 7.814 -9.014 -2.643 1.00 0.00 79 ALA A C 13
ATOM 20178 O O . ALA A 1 79 ? 8.487 -9.989 -2.312 1.00 0.00 79 ALA A O 13
ATOM 20185 N N . SER A 1 80 ? 8.159 -8.147 -3.584 1.00 0.00 80 SER A N 13
ATOM 20186 C CA . SER A 1 80 ? 9.405 -8.295 -4.316 1.00 0.00 80 SER A CA 13
ATOM 20187 C C . SER A 1 80 ? 9.913 -6.924 -4.766 1.00 0.00 80 SER A C 13
ATOM 20188 O O . SER A 1 80 ? 10.992 -6.494 -4.361 1.00 0.00 80 SER A O 13
ATOM 20196 N N . GLN A 1 81 ? 9.112 -6.275 -5.598 1.00 0.00 81 GLN A N 13
ATOM 20197 C CA . GLN A 1 81 ? 9.467 -4.962 -6.108 1.00 0.00 81 GLN A CA 13
ATOM 20198 C C . GLN A 1 81 ? 8.845 -3.868 -5.237 1.00 0.00 81 GLN A C 13
ATOM 20199 O O . GLN A 1 81 ? 7.870 -4.113 -4.529 1.00 0.00 81 GLN A O 13
ATOM 20213 N N . THR A 1 82 ? 9.436 -2.685 -5.317 1.00 0.00 82 THR A N 13
ATOM 20214 C CA . THR A 1 82 ? 8.953 -1.554 -4.544 1.00 0.00 82 THR A CA 13
ATOM 20215 C C . THR A 1 82 ? 7.656 -1.010 -5.149 1.00 0.00 82 THR A C 13
ATOM 20216 O O . THR A 1 82 ? 7.578 -0.780 -6.354 1.00 0.00 82 THR A O 13
ATOM 20227 N N . LEU A 1 83 ? 6.671 -0.821 -4.283 1.00 0.00 83 LEU A N 13
ATOM 20228 C CA . LEU A 1 83 ? 5.383 -0.308 -4.716 1.00 0.00 83 LEU A CA 13
ATOM 20229 C C . LEU A 1 83 ? 5.435 1.220 -4.763 1.00 0.00 83 LEU A C 13
ATOM 20230 O O . LEU A 1 83 ? 6.394 1.826 -4.288 1.00 0.00 83 LEU A O 13
ATOM 20246 N N . VAL A 1 84 ? 4.393 1.799 -5.341 1.00 0.00 84 VAL A N 13
ATOM 20247 C CA . VAL A 1 84 ? 4.309 3.245 -5.456 1.00 0.00 84 VAL A CA 13
ATOM 20248 C C . VAL A 1 84 ? 2.900 3.702 -5.070 1.00 0.00 84 VAL A C 13
ATOM 20249 O O . VAL A 1 84 ? 1.917 3.261 -5.663 1.00 0.00 84 VAL A O 13
ATOM 20262 N N . LEU A 1 85 ? 2.848 4.579 -4.079 1.00 0.00 85 LEU A N 13
ATOM 20263 C CA . LEU A 1 85 ? 1.576 5.101 -3.608 1.00 0.00 85 LEU A CA 13
ATOM 20264 C C . LEU A 1 85 ? 1.428 6.556 -4.057 1.00 0.00 85 LEU A C 13
ATOM 20265 O O . LEU A 1 85 ? 2.348 7.356 -3.896 1.00 0.00 85 LEU A O 13
ATOM 20281 N N . ASP A 1 86 ? 0.262 6.854 -4.612 1.00 0.00 86 ASP A N 13
ATOM 20282 C CA . ASP A 1 86 ? -0.018 8.199 -5.086 1.00 0.00 86 ASP A CA 13
ATOM 20283 C C . ASP A 1 86 ? -1.096 8.832 -4.204 1.00 0.00 86 ASP A C 13
ATOM 20284 O O . ASP A 1 86 ? -2.172 9.182 -4.687 1.00 0.00 86 ASP A O 13
ATOM 20293 N N . THR A 1 87 ? -0.771 8.959 -2.926 1.00 0.00 87 THR A N 13
ATOM 20294 C CA . THR A 1 87 ? -1.698 9.543 -1.972 1.00 0.00 87 THR A CA 13
ATOM 20295 C C . THR A 1 87 ? -2.322 10.816 -2.546 1.00 0.00 87 THR A C 13
ATOM 20296 O O . THR A 1 87 ? -1.748 11.448 -3.431 1.00 0.00 87 THR A O 13
ATOM 20307 N N . PRO A 1 88 ? -3.520 11.165 -2.003 1.00 0.00 88 PRO A N 13
ATOM 20308 C CA . PRO A 1 88 ? -4.228 12.352 -2.452 1.00 0.00 88 PRO A CA 13
ATOM 20309 C C . PRO A 1 88 ? -3.572 13.621 -1.905 1.00 0.00 88 PRO A C 13
ATOM 20310 O O . PRO A 1 88 ? -2.654 13.548 -1.089 1.00 0.00 88 PRO A O 13
ATOM 20321 N N . PRO A 1 89 ? -4.081 14.785 -2.388 1.00 0.00 89 PRO A N 13
ATOM 20322 C CA . PRO A 1 89 ? -3.555 16.069 -1.956 1.00 0.00 89 PRO A CA 13
ATOM 20323 C C . PRO A 1 89 ? -4.029 16.408 -0.542 1.00 0.00 89 PRO A C 13
ATOM 20324 O O . PRO A 1 89 ? -5.170 16.123 -0.180 1.00 0.00 89 PRO A O 13
ATOM 20335 N N . ASP A 1 90 ? -3.130 17.013 0.221 1.00 0.00 90 ASP A N 13
ATOM 20336 C CA . ASP A 1 90 ? -3.442 17.394 1.587 1.00 0.00 90 ASP A CA 13
ATOM 20337 C C . ASP A 1 90 ? -3.507 16.139 2.460 1.00 0.00 90 ASP A C 13
ATOM 20338 O O . ASP A 1 90 ? -4.527 15.453 2.493 1.00 0.00 90 ASP A O 13
ATOM 20347 N N . ALA A 1 91 ? -2.404 15.876 3.146 1.00 0.00 91 ALA A N 13
ATOM 20348 C CA . ALA A 1 91 ? -2.323 14.716 4.017 1.00 0.00 91 ALA A CA 13
ATOM 20349 C C . ALA A 1 91 ? -0.956 14.693 4.704 1.00 0.00 91 ALA A C 13
ATOM 20350 O O . ALA A 1 91 ? -0.024 14.055 4.218 1.00 0.00 91 ALA A O 13
ATOM 20357 N N . LYS A 1 92 ? -0.881 15.398 5.824 1.00 0.00 92 LYS A N 13
ATOM 20358 C CA . LYS A 1 92 ? 0.357 15.467 6.582 1.00 0.00 92 LYS A CA 13
ATOM 20359 C C . LYS A 1 92 ? 0.129 14.875 7.975 1.00 0.00 92 LYS A C 13
ATOM 20360 O O . LYS A 1 92 ? 0.673 13.821 8.301 1.00 0.00 92 LYS A O 13
ATOM 20379 N N . MET A 1 93 ? -0.674 15.579 8.758 1.00 0.00 93 MET A N 13
ATOM 20380 C CA . MET A 1 93 ? -0.979 15.137 10.108 1.00 0.00 93 MET A CA 13
ATOM 20381 C C . MET A 1 93 ? 0.292 15.039 10.954 1.00 0.00 93 MET A C 13
ATOM 20382 O O . MET A 1 93 ? 0.967 14.010 10.949 1.00 0.00 93 MET A O 13
ATOM 20396 N N . SER A 1 94 ? 0.580 16.122 11.660 1.00 0.00 94 SER A N 13
ATOM 20397 C CA . SER A 1 94 ? 1.758 16.171 12.509 1.00 0.00 94 SER A 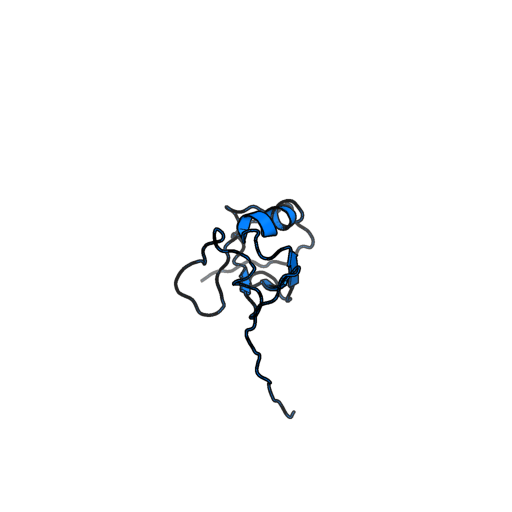CA 13
ATOM 20398 C C . SER A 1 94 ? 1.840 17.527 13.213 1.00 0.00 94 SER A C 13
ATOM 20399 O O . SER A 1 94 ? 1.140 18.467 12.840 1.00 0.00 94 SER A O 13
ATOM 20407 N N . GLU A 1 95 ? 2.700 17.584 14.219 1.00 0.00 95 GLU A N 13
ATOM 20408 C CA . GLU A 1 95 ? 2.883 18.809 14.979 1.00 0.00 95 GLU A CA 13
ATOM 20409 C C . GLU A 1 95 ? 2.868 20.020 14.044 1.00 0.00 95 GLU A C 13
ATOM 20410 O O . GLU A 1 95 ? 3.101 19.886 12.844 1.00 0.00 95 GLU A O 13
ATOM 20422 N N . ALA A 1 96 ? 2.592 21.176 14.630 1.00 0.00 96 ALA A N 13
ATOM 20423 C CA . ALA A 1 96 ? 2.544 22.411 13.865 1.00 0.00 96 ALA A CA 13
ATOM 20424 C C . ALA A 1 96 ? 3.709 22.436 12.873 1.00 0.00 96 ALA A C 13
ATOM 20425 O O . ALA A 1 96 ? 4.799 21.954 13.177 1.00 0.00 96 ALA A O 13
ATOM 20432 N N . ARG A 1 97 ? 3.439 23.004 11.706 1.00 0.00 97 ARG A N 13
ATOM 20433 C CA . ARG A 1 97 ? 4.451 23.099 10.668 1.00 0.00 97 ARG A CA 13
ATOM 20434 C C . ARG A 1 97 ? 3.889 23.825 9.444 1.00 0.00 97 ARG A C 13
ATOM 20435 O O . ARG A 1 97 ? 3.442 23.188 8.491 1.00 0.00 97 ARG A O 13
ATOM 20456 N N . SER A 1 98 ? 3.930 25.147 9.510 1.00 0.00 98 SER A N 13
ATOM 20457 C CA . SER A 1 98 ? 3.431 25.967 8.418 1.00 0.00 98 SER A CA 13
ATOM 20458 C C . SER A 1 98 ? 1.961 25.638 8.148 1.00 0.00 98 SER A C 13
ATOM 20459 O O . SER A 1 98 ? 1.655 24.781 7.320 1.00 0.00 98 SER A O 13
ATOM 20467 N N . SER A 1 99 ? 1.091 26.337 8.861 1.00 0.00 99 SER A N 13
ATOM 20468 C CA . SER A 1 99 ? -0.339 26.130 8.708 1.00 0.00 99 SER A CA 13
ATOM 20469 C C . SER A 1 99 ? -0.753 26.386 7.258 1.00 0.00 99 SER A C 13
ATOM 20470 O O . SER A 1 99 ? -0.199 27.262 6.596 1.00 0.00 99 SER A O 13
ATOM 20478 N N . GLY A 1 100 ? -1.723 25.604 6.806 1.00 0.00 100 GLY A N 13
ATOM 20479 C CA . GLY A 1 100 ? -2.217 25.735 5.446 1.00 0.00 100 GLY A CA 13
ATOM 20480 C C . GLY A 1 100 ? -3.721 25.462 5.380 1.00 0.00 100 GLY A C 13
ATOM 20481 O O . GLY A 1 100 ? -4.257 24.720 6.201 1.00 0.00 100 GLY A O 13
ATOM 20485 N N . PRO A 1 101 ? -4.376 26.094 4.370 1.00 0.00 101 PRO A N 13
ATOM 20486 C CA . PRO A 1 101 ? -5.808 25.927 4.186 1.00 0.00 101 PRO A CA 13
ATOM 20487 C C . PRO A 1 101 ? -6.127 24.558 3.583 1.00 0.00 101 PRO A C 13
ATOM 20488 O O . PRO A 1 101 ? -5.239 23.878 3.072 1.00 0.00 101 PRO A O 13
ATOM 20499 N N . SER A 1 102 ? -7.398 24.193 3.664 1.00 0.00 102 SER A N 13
ATOM 20500 C CA . SER A 1 102 ? -7.846 22.917 3.132 1.00 0.00 102 SER A CA 13
ATOM 20501 C C . SER A 1 102 ? -9.374 22.890 3.054 1.00 0.00 102 SER A C 13
ATOM 20502 O O . SER A 1 102 ? -10.055 23.228 4.021 1.00 0.00 102 SER A O 13
ATOM 20510 N N . SER A 1 103 ? -9.868 22.485 1.893 1.00 0.00 103 SER A N 13
ATOM 20511 C CA . SER A 1 103 ? -11.302 22.409 1.676 1.00 0.00 103 SER A CA 13
ATOM 20512 C C . SER A 1 103 ? -11.624 21.286 0.688 1.00 0.00 103 SER A C 13
ATOM 20513 O O . SER A 1 103 ? -10.905 21.092 -0.292 1.00 0.00 103 SER A O 13
ATOM 20521 N N . GLY A 1 104 ? -12.704 20.576 0.978 1.00 0.00 104 GLY A N 13
ATOM 20522 C CA . GLY A 1 104 ? -13.129 19.477 0.128 1.00 0.00 104 GLY A CA 13
ATOM 20523 C C . GLY A 1 104 ? -14.594 19.121 0.384 1.00 0.00 104 GLY A C 13
ATOM 20524 O O . GLY A 1 104 ? -15.260 19.761 1.196 1.00 0.00 104 GLY A O 13
ATOM 20528 N N . GLY A 1 1 ? -32.372 -11.059 -6.284 1.00 0.00 1 GLY A N 14
ATOM 20529 C CA . GLY A 1 1 ? -31.578 -12.113 -5.676 1.00 0.00 1 GLY A CA 14
ATOM 20530 C C . GLY A 1 1 ? -30.112 -11.691 -5.550 1.00 0.00 1 GLY A C 14
ATOM 20531 O O . GLY A 1 1 ? -29.699 -10.688 -6.129 1.00 0.00 1 GLY A O 14
ATOM 20535 N N . SER A 1 2 ? -29.367 -12.479 -4.789 1.00 0.00 2 SER A N 14
ATOM 20536 C CA . SER A 1 2 ? -27.957 -12.200 -4.579 1.00 0.00 2 SER A CA 14
ATOM 20537 C C . SER A 1 2 ? -27.293 -13.373 -3.854 1.00 0.00 2 SER A C 14
ATOM 20538 O O . SER A 1 2 ? -27.977 -14.226 -3.290 1.00 0.00 2 SER A O 14
ATOM 20546 N N . SER A 1 3 ? -25.969 -13.379 -3.893 1.00 0.00 3 SER A N 14
ATOM 20547 C CA . SER A 1 3 ? -25.206 -14.433 -3.247 1.00 0.00 3 SER A CA 14
ATOM 20548 C C . SER A 1 3 ? -23.734 -14.028 -3.148 1.00 0.00 3 SER A C 14
ATOM 20549 O O . SER A 1 3 ? -23.290 -13.112 -3.840 1.00 0.00 3 SER A O 14
ATOM 20557 N N . GLY A 1 4 ? -23.017 -14.730 -2.283 1.00 0.00 4 GLY A N 14
ATOM 20558 C CA . GLY A 1 4 ? -21.604 -14.455 -2.085 1.00 0.00 4 GLY A CA 14
ATOM 20559 C C . GLY A 1 4 ? -20.818 -15.750 -1.872 1.00 0.00 4 GLY A C 14
ATOM 20560 O O . GLY A 1 4 ? -21.236 -16.816 -2.322 1.00 0.00 4 GLY A O 14
ATOM 20564 N N . SER A 1 5 ? -19.692 -15.616 -1.186 1.00 0.00 5 SER A N 14
ATOM 20565 C CA . SER A 1 5 ? -18.844 -16.762 -0.908 1.00 0.00 5 SER A CA 14
ATOM 20566 C C . SER A 1 5 ? -17.625 -16.326 -0.092 1.00 0.00 5 SER A C 14
ATOM 20567 O O . SER A 1 5 ? -17.327 -15.136 -0.004 1.00 0.00 5 SER A O 14
ATOM 20575 N N . SER A 1 6 ? -16.954 -17.312 0.483 1.00 0.00 6 SER A N 14
ATOM 20576 C CA . SER A 1 6 ? -15.774 -17.045 1.288 1.00 0.00 6 SER A CA 14
ATOM 20577 C C . SER A 1 6 ? -14.894 -18.295 1.359 1.00 0.00 6 SER A C 14
ATOM 20578 O O . SER A 1 6 ? -15.343 -19.393 1.036 1.00 0.00 6 SER A O 14
ATOM 20586 N N . GLY A 1 7 ? -13.656 -18.085 1.782 1.00 0.00 7 GLY A N 14
ATOM 20587 C CA . GLY A 1 7 ? -12.710 -19.181 1.899 1.00 0.00 7 GLY A CA 14
ATOM 20588 C C . GLY A 1 7 ? -11.523 -18.789 2.782 1.00 0.00 7 GLY A C 14
ATOM 20589 O O . GLY A 1 7 ? -11.207 -17.607 2.914 1.00 0.00 7 GLY A O 14
ATOM 20593 N N . ASP A 1 8 ? -10.899 -19.802 3.363 1.00 0.00 8 ASP A N 14
ATOM 20594 C CA . ASP A 1 8 ? -9.754 -19.578 4.230 1.00 0.00 8 ASP A CA 14
ATOM 20595 C C . ASP A 1 8 ? -8.879 -20.833 4.246 1.00 0.00 8 ASP A C 14
ATOM 20596 O O . ASP A 1 8 ? -9.303 -21.896 3.794 1.00 0.00 8 ASP A O 14
ATOM 20605 N N . GLN A 1 9 ? -7.674 -20.669 4.772 1.00 0.00 9 GLN A N 14
ATOM 20606 C CA . GLN A 1 9 ? -6.736 -21.775 4.853 1.00 0.00 9 GLN A CA 14
ATOM 20607 C C . GLN A 1 9 ? -5.562 -21.410 5.765 1.00 0.00 9 GLN A C 14
ATOM 20608 O O . GLN A 1 9 ? -5.454 -20.272 6.217 1.00 0.00 9 GLN A O 14
ATOM 20622 N N . GLU A 1 10 ? -4.713 -22.398 6.006 1.00 0.00 10 GLU A N 14
ATOM 20623 C CA . GLU A 1 10 ? -3.551 -22.195 6.856 1.00 0.00 10 GLU A CA 14
ATOM 20624 C C . GLU A 1 10 ? -2.780 -23.506 7.023 1.00 0.00 10 GLU A C 14
ATOM 20625 O O . GLU A 1 10 ? -2.976 -24.224 8.002 1.00 0.00 10 GLU A O 14
ATOM 20637 N N . VAL A 1 11 ? -1.921 -23.778 6.052 1.00 0.00 11 VAL A N 14
ATOM 20638 C CA . VAL A 1 11 ? -1.120 -24.990 6.080 1.00 0.00 11 VAL A CA 14
ATOM 20639 C C . VAL A 1 11 ? 0.352 -24.628 5.872 1.00 0.00 11 VAL A C 14
ATOM 20640 O O . VAL A 1 11 ? 1.177 -24.832 6.762 1.00 0.00 11 VAL A O 14
ATOM 20653 N N . ARG A 1 12 ? 0.637 -24.097 4.692 1.00 0.00 12 ARG A N 14
ATOM 20654 C CA . ARG A 1 12 ? 1.996 -23.705 4.357 1.00 0.00 12 ARG A CA 14
ATOM 20655 C C . ARG A 1 12 ? 2.616 -22.906 5.504 1.00 0.00 12 ARG A C 14
ATOM 20656 O O . ARG A 1 12 ? 1.906 -22.247 6.262 1.00 0.00 12 ARG A O 14
ATOM 20677 N N . LEU A 1 13 ? 3.935 -22.991 5.596 1.00 0.00 13 LEU A N 14
ATOM 20678 C CA . LEU A 1 13 ? 4.660 -22.284 6.639 1.00 0.00 13 LEU A CA 14
ATOM 20679 C C . LEU A 1 13 ? 4.320 -20.793 6.569 1.00 0.00 13 LEU A C 14
ATOM 20680 O O . LEU A 1 13 ? 4.535 -20.151 5.542 1.00 0.00 13 LEU A O 14
ATOM 20696 N N . GLU A 1 14 ? 3.794 -20.287 7.675 1.00 0.00 14 GLU A N 14
ATOM 20697 C CA . GLU A 1 14 ? 3.422 -18.884 7.752 1.00 0.00 14 GLU A CA 14
ATOM 20698 C C . GLU A 1 14 ? 4.673 -18.005 7.790 1.00 0.00 14 GLU A C 14
ATOM 20699 O O . GLU A 1 14 ? 5.441 -18.051 8.750 1.00 0.00 14 GLU A O 14
ATOM 20711 N N . ASN A 1 15 ? 4.840 -17.223 6.733 1.00 0.00 15 ASN A N 14
ATOM 20712 C CA . ASN A 1 15 ? 5.985 -16.334 6.633 1.00 0.00 15 ASN A CA 14
ATOM 20713 C C . ASN A 1 15 ? 5.528 -14.980 6.087 1.00 0.00 15 ASN A C 14
ATOM 20714 O O . ASN A 1 15 ? 5.640 -14.719 4.890 1.00 0.00 15 ASN A O 14
ATOM 20725 N N . ARG A 1 16 ? 5.022 -14.154 6.991 1.00 0.00 16 ARG A N 14
ATOM 20726 C CA . ARG A 1 16 ? 4.548 -12.833 6.615 1.00 0.00 16 ARG A CA 14
ATOM 20727 C C . ARG A 1 16 ? 5.529 -12.173 5.644 1.00 0.00 16 ARG A C 14
ATOM 20728 O O . ARG A 1 16 ? 6.730 -12.130 5.903 1.00 0.00 16 ARG A O 14
ATOM 20749 N N . ILE A 1 17 ? 4.980 -11.675 4.545 1.00 0.00 17 ILE A N 14
ATOM 20750 C CA . ILE A 1 17 ? 5.791 -11.019 3.534 1.00 0.00 17 ILE A CA 14
ATOM 20751 C C . ILE A 1 17 ? 5.775 -9.509 3.774 1.00 0.00 17 ILE A C 14
ATOM 20752 O O . ILE A 1 17 ? 4.809 -8.973 4.314 1.00 0.00 17 ILE A O 14
ATOM 20768 N N . THR A 1 18 ? 6.857 -8.864 3.362 1.00 0.00 18 THR A N 14
ATOM 20769 C CA . THR A 1 18 ? 6.979 -7.426 3.525 1.00 0.00 18 THR A CA 14
ATOM 20770 C C . THR A 1 18 ? 7.366 -6.769 2.199 1.00 0.00 18 THR A C 14
ATOM 20771 O O . THR A 1 18 ? 7.987 -7.402 1.346 1.00 0.00 18 THR A O 14
ATOM 20782 N N . PHE A 1 19 ? 6.983 -5.508 2.066 1.00 0.00 19 PHE A N 14
ATOM 20783 C CA . PHE A 1 19 ? 7.283 -4.758 0.857 1.00 0.00 19 PHE A CA 14
ATOM 20784 C C . PHE A 1 19 ? 7.418 -3.264 1.158 1.00 0.00 19 PHE A C 14
ATOM 20785 O O . PHE A 1 19 ? 7.001 -2.801 2.219 1.00 0.00 19 PHE A O 14
ATOM 20802 N N . GLN A 1 20 ? 8.001 -2.552 0.205 1.00 0.00 20 GLN A N 14
ATOM 20803 C CA . GLN A 1 20 ? 8.196 -1.120 0.355 1.00 0.00 20 GLN A CA 14
ATOM 20804 C C . GLN A 1 20 ? 7.129 -0.354 -0.429 1.00 0.00 20 GLN A C 14
ATOM 20805 O O . GLN A 1 20 ? 6.540 -0.888 -1.368 1.00 0.00 20 GLN A O 14
ATOM 20819 N N . LEU A 1 21 ? 6.911 0.886 -0.015 1.00 0.00 21 LEU A N 14
ATOM 20820 C CA . LEU A 1 21 ? 5.925 1.730 -0.667 1.00 0.00 21 LEU A CA 14
ATOM 20821 C C . LEU A 1 21 ? 6.559 3.081 -1.004 1.00 0.00 21 LEU A C 14
ATOM 20822 O O . LEU A 1 21 ? 7.325 3.626 -0.210 1.00 0.00 21 LEU A O 14
ATOM 20838 N N . GLU A 1 22 ? 6.217 3.583 -2.181 1.00 0.00 22 GLU A N 14
ATOM 20839 C CA . GLU A 1 22 ? 6.744 4.860 -2.632 1.00 0.00 22 GLU A CA 14
ATOM 20840 C C . GLU A 1 22 ? 5.731 5.975 -2.367 1.00 0.00 22 GLU A C 14
ATOM 20841 O O . GLU A 1 22 ? 4.646 5.984 -2.948 1.00 0.00 22 GLU A O 14
ATOM 20853 N N . LEU A 1 23 ? 6.120 6.888 -1.490 1.00 0.00 23 LEU A N 14
ATOM 20854 C CA . LEU A 1 23 ? 5.259 8.006 -1.141 1.00 0.00 23 LEU A CA 14
ATOM 20855 C C . LEU A 1 23 ? 5.511 9.161 -2.112 1.00 0.00 23 LEU A C 14
ATOM 20856 O O . LEU A 1 23 ? 6.044 10.199 -1.723 1.00 0.00 23 LEU A O 14
ATOM 20872 N N . VAL A 1 24 ? 5.115 8.941 -3.358 1.00 0.00 24 VAL A N 14
ATOM 20873 C CA . VAL A 1 24 ? 5.291 9.951 -4.388 1.00 0.00 24 VAL A CA 14
ATOM 20874 C C . VAL A 1 24 ? 4.991 11.331 -3.799 1.00 0.00 24 VAL A C 14
ATOM 20875 O O . VAL A 1 24 ? 3.984 11.513 -3.117 1.00 0.00 24 VAL A O 14
ATOM 20888 N N . GLY A 1 25 ? 5.883 12.268 -4.086 1.00 0.00 25 GLY A N 14
ATOM 20889 C CA . GLY A 1 25 ? 5.726 13.626 -3.594 1.00 0.00 25 GLY A CA 14
ATOM 20890 C C . GLY A 1 25 ? 6.557 13.851 -2.329 1.00 0.00 25 GLY A C 14
ATOM 20891 O O . GLY A 1 25 ? 6.755 14.989 -1.906 1.00 0.00 25 GLY A O 14
ATOM 20895 N N . LEU A 1 26 ? 7.021 12.748 -1.761 1.00 0.00 26 LEU A N 14
ATOM 20896 C CA . LEU A 1 26 ? 7.827 12.810 -0.553 1.00 0.00 26 LEU A CA 14
ATOM 20897 C C . LEU A 1 26 ? 9.198 12.190 -0.828 1.00 0.00 26 LEU A C 14
ATOM 20898 O O . LEU A 1 26 ? 9.577 11.998 -1.982 1.00 0.00 26 LEU A O 14
ATOM 20914 N N . GLU A 1 27 ? 9.906 11.895 0.253 1.00 0.00 27 GLU A N 14
ATOM 20915 C CA . GLU A 1 27 ? 11.227 11.301 0.143 1.00 0.00 27 GLU A CA 14
ATOM 20916 C C . GLU A 1 27 ? 11.446 10.282 1.263 1.00 0.00 27 GLU A C 14
ATOM 20917 O O . GLU A 1 27 ? 12.306 10.472 2.121 1.00 0.00 27 GLU A O 14
ATOM 20929 N N . ARG A 1 28 ? 10.653 9.221 1.217 1.00 0.00 28 ARG A N 14
ATOM 20930 C CA . ARG A 1 28 ? 10.749 8.172 2.217 1.00 0.00 28 ARG A CA 14
ATOM 20931 C C . ARG A 1 28 ? 10.085 6.891 1.708 1.00 0.00 28 ARG A C 14
ATOM 20932 O O . ARG A 1 28 ? 8.951 6.923 1.232 1.00 0.00 28 ARG A O 14
ATOM 20953 N N . VAL A 1 29 ? 10.819 5.794 1.826 1.00 0.00 29 VAL A N 14
ATOM 20954 C CA . VAL A 1 29 ? 10.315 4.505 1.383 1.00 0.00 29 VAL A CA 14
ATOM 20955 C C . VAL A 1 29 ? 9.720 3.758 2.578 1.00 0.00 29 VAL A C 14
ATOM 20956 O O . VAL A 1 29 ? 10.440 3.087 3.316 1.00 0.00 29 VAL A O 14
ATOM 20969 N N . VAL A 1 30 ? 8.411 3.898 2.732 1.00 0.00 30 VAL A N 14
ATOM 20970 C CA . VAL A 1 30 ? 7.712 3.245 3.824 1.00 0.00 30 VAL A CA 14
ATOM 20971 C C . VAL A 1 30 ? 7.653 1.739 3.558 1.00 0.00 30 VAL A C 14
ATOM 20972 O O . VAL A 1 30 ? 7.586 1.311 2.407 1.00 0.00 30 VAL A O 14
ATOM 20985 N N . ARG A 1 31 ? 7.679 0.978 4.642 1.00 0.00 31 ARG A N 14
ATOM 20986 C CA . ARG A 1 31 ? 7.630 -0.471 4.540 1.00 0.00 31 ARG A CA 14
ATOM 20987 C C . ARG A 1 31 ? 6.327 -1.001 5.143 1.00 0.00 31 ARG A C 14
ATOM 20988 O O . ARG A 1 31 ? 5.785 -0.410 6.076 1.00 0.00 31 ARG A O 14
ATOM 21009 N N . ILE A 1 32 ? 5.863 -2.110 4.586 1.00 0.00 32 ILE A N 14
ATOM 21010 C CA . ILE A 1 32 ? 4.635 -2.727 5.057 1.00 0.00 32 ILE A CA 14
ATOM 21011 C C . ILE A 1 32 ? 4.860 -4.229 5.237 1.00 0.00 32 ILE A C 14
ATOM 21012 O O . ILE A 1 32 ? 5.508 -4.867 4.409 1.00 0.00 32 ILE A O 14
ATOM 21028 N N . SER A 1 33 ? 4.311 -4.751 6.325 1.00 0.00 33 SER A N 14
ATOM 21029 C CA . SER A 1 33 ? 4.444 -6.167 6.624 1.00 0.00 33 SER A CA 14
ATOM 21030 C C . SER A 1 33 ? 3.068 -6.773 6.907 1.00 0.00 33 SER A C 14
ATOM 21031 O O . SER A 1 33 ? 2.314 -6.253 7.728 1.00 0.00 33 SER A O 14
ATOM 21039 N N . ALA A 1 34 ? 2.783 -7.865 6.212 1.00 0.00 34 ALA A N 14
ATOM 21040 C CA . ALA A 1 34 ? 1.511 -8.547 6.379 1.00 0.00 34 ALA A CA 14
ATOM 21041 C C . ALA A 1 34 ? 1.566 -9.900 5.665 1.00 0.00 34 ALA A C 14
ATOM 21042 O O . ALA A 1 34 ? 2.319 -10.070 4.708 1.00 0.00 34 ALA A O 14
ATOM 21049 N N . LYS A 1 35 ? 0.758 -10.826 6.159 1.00 0.00 35 LYS A N 14
ATOM 21050 C CA . LYS A 1 35 ? 0.705 -12.158 5.581 1.00 0.00 35 LYS A CA 14
ATOM 21051 C C . LYS A 1 35 ? 0.628 -12.045 4.057 1.00 0.00 35 LYS A C 14
ATOM 21052 O O . LYS A 1 35 ? 0.110 -11.062 3.529 1.00 0.00 35 LYS A O 14
ATOM 21071 N N . PRO A 1 36 ? 1.164 -13.092 3.375 1.00 0.00 36 PRO A N 14
ATOM 21072 C CA . PRO A 1 36 ? 1.161 -13.119 1.922 1.00 0.00 36 PRO A CA 14
ATOM 21073 C C . PRO A 1 36 ? -0.234 -13.439 1.383 1.00 0.00 36 PRO A C 14
ATOM 21074 O O . PRO A 1 36 ? -0.809 -12.651 0.632 1.00 0.00 36 PRO A O 14
ATOM 21085 N N . THR A 1 37 ? -0.739 -14.595 1.786 1.00 0.00 37 THR A N 14
ATOM 21086 C CA . THR A 1 37 ? -2.057 -15.028 1.353 1.00 0.00 37 THR A CA 14
ATOM 21087 C C . THR A 1 37 ? -3.021 -13.841 1.310 1.00 0.00 37 THR A C 14
ATOM 21088 O O . THR A 1 37 ? -3.713 -13.634 0.314 1.00 0.00 37 THR A O 14
ATOM 21099 N N . LYS A 1 38 ? -3.037 -13.093 2.403 1.00 0.00 38 LYS A N 14
ATOM 21100 C CA . LYS A 1 38 ? -3.905 -11.932 2.503 1.00 0.00 38 LYS A CA 14
ATOM 21101 C C . LYS A 1 38 ? -3.814 -11.120 1.209 1.00 0.00 38 LYS A C 14
ATOM 21102 O O . LYS A 1 38 ? -2.917 -11.339 0.396 1.00 0.00 38 LYS A O 14
ATOM 21121 N N . ARG A 1 39 ? -4.755 -10.199 1.059 1.00 0.00 39 ARG A N 14
ATOM 21122 C CA . ARG A 1 39 ? -4.793 -9.354 -0.122 1.00 0.00 39 ARG A CA 14
ATOM 21123 C C . ARG A 1 39 ? -4.033 -8.051 0.134 1.00 0.00 39 ARG A C 14
ATOM 21124 O O . ARG A 1 39 ? -3.420 -7.882 1.187 1.00 0.00 39 ARG A O 14
ATOM 21145 N N . LEU A 1 40 ? -4.097 -7.163 -0.848 1.00 0.00 40 LEU A N 14
ATOM 21146 C CA . LEU A 1 40 ? -3.422 -5.881 -0.742 1.00 0.00 40 LEU A CA 14
ATOM 21147 C C . LEU A 1 40 ? -4.319 -4.898 0.013 1.00 0.00 40 LEU A C 14
ATOM 21148 O O . LEU A 1 40 ? -3.833 -3.932 0.599 1.00 0.00 40 LEU A O 14
ATOM 21164 N N . GLN A 1 41 ? -5.614 -5.179 -0.025 1.00 0.00 41 GLN A N 14
ATOM 21165 C CA . GLN A 1 41 ? -6.583 -4.331 0.649 1.00 0.00 41 GLN A CA 14
ATOM 21166 C C . GLN A 1 41 ? -6.735 -4.757 2.110 1.00 0.00 41 GLN A C 14
ATOM 21167 O O . GLN A 1 41 ? -6.811 -3.913 3.002 1.00 0.00 41 GLN A O 14
ATOM 21181 N N . GLU A 1 42 ? -6.777 -6.067 2.311 1.00 0.00 42 GLU A N 14
ATOM 21182 C CA . GLU A 1 42 ? -6.919 -6.615 3.649 1.00 0.00 42 GLU A CA 14
ATOM 21183 C C . GLU A 1 42 ? -5.618 -6.439 4.435 1.00 0.00 42 GLU A C 14
ATOM 21184 O O . GLU A 1 42 ? -5.628 -6.429 5.665 1.00 0.00 42 GLU A O 14
ATOM 21196 N N . ALA A 1 43 ? -4.528 -6.306 3.693 1.00 0.00 43 ALA A N 14
ATOM 21197 C CA . ALA A 1 43 ? -3.222 -6.132 4.305 1.00 0.00 43 ALA A CA 14
ATOM 21198 C C . ALA A 1 43 ? -2.992 -4.647 4.590 1.00 0.00 43 ALA A C 14
ATOM 21199 O O . ALA A 1 43 ? -2.202 -4.294 5.465 1.00 0.00 43 ALA A O 14
ATOM 21206 N N . LEU A 1 44 ? -3.696 -3.816 3.836 1.00 0.00 44 LEU A N 14
ATOM 21207 C CA . LEU A 1 44 ? -3.578 -2.376 3.997 1.00 0.00 44 LEU A CA 14
ATOM 21208 C C . LEU A 1 44 ? -4.708 -1.874 4.897 1.00 0.00 44 LEU A C 14
ATOM 21209 O O . LEU A 1 44 ? -4.652 -0.754 5.403 1.00 0.00 44 LEU A O 14
ATOM 21225 N N . GLN A 1 45 ? -5.708 -2.726 5.069 1.00 0.00 45 GLN A N 14
ATOM 21226 C CA . GLN A 1 45 ? -6.850 -2.383 5.899 1.00 0.00 45 GLN A CA 14
ATOM 21227 C C . GLN A 1 45 ? -6.381 -1.908 7.277 1.00 0.00 45 GLN A C 14
ATOM 21228 O O . GLN A 1 45 ? -6.810 -0.860 7.755 1.00 0.00 45 GLN A O 14
ATOM 21242 N N . PRO A 1 46 ? -5.484 -2.725 7.891 1.00 0.00 46 PRO A N 14
ATOM 21243 C CA . PRO A 1 46 ? -4.952 -2.400 9.204 1.00 0.00 46 PRO A CA 14
ATOM 21244 C C . PRO A 1 46 ? -3.919 -1.275 9.113 1.00 0.00 46 PRO A C 14
ATOM 21245 O O . PRO A 1 46 ? -3.401 -0.820 10.132 1.00 0.00 46 PRO A O 14
ATOM 21256 N N . ILE A 1 47 ? -3.650 -0.859 7.885 1.00 0.00 47 ILE A N 14
ATOM 21257 C CA . ILE A 1 47 ? -2.689 0.205 7.648 1.00 0.00 47 ILE A CA 14
ATOM 21258 C C . ILE A 1 47 ? -3.436 1.516 7.400 1.00 0.00 47 ILE A C 14
ATOM 21259 O O . ILE A 1 47 ? -3.081 2.552 7.960 1.00 0.00 47 ILE A O 14
ATOM 21275 N N . LEU A 1 48 ? -4.456 1.429 6.559 1.00 0.00 48 LEU A N 14
ATOM 21276 C CA . LEU A 1 48 ? -5.256 2.596 6.229 1.00 0.00 48 LEU A CA 14
ATOM 21277 C C . LEU A 1 48 ? -6.060 3.022 7.459 1.00 0.00 48 LEU A C 14
ATOM 21278 O O . LEU A 1 48 ? -6.364 4.202 7.629 1.00 0.00 48 LEU A O 14
ATOM 21294 N N . ALA A 1 49 ? -6.382 2.038 8.286 1.00 0.00 49 ALA A N 14
ATOM 21295 C CA . ALA A 1 49 ? -7.144 2.296 9.496 1.00 0.00 49 ALA A CA 14
ATOM 21296 C C . ALA A 1 49 ? -6.233 2.945 10.540 1.00 0.00 49 ALA A C 14
ATOM 21297 O O . ALA A 1 49 ? -6.692 3.730 11.367 1.00 0.00 49 ALA A O 14
ATOM 21304 N N . LYS A 1 50 ? -4.958 2.591 10.467 1.00 0.00 50 LYS A N 14
ATOM 21305 C CA . LYS A 1 50 ? -3.978 3.129 11.395 1.00 0.00 50 LYS A CA 14
ATOM 21306 C C . LYS A 1 50 ? -3.376 4.408 10.810 1.00 0.00 50 LYS A C 14
ATOM 21307 O O . LYS A 1 50 ? -2.578 5.078 11.464 1.00 0.00 50 LYS A O 14
ATOM 21326 N N . HIS A 1 51 ? -3.781 4.708 9.585 1.00 0.00 51 HIS A N 14
ATOM 21327 C CA . HIS A 1 51 ? -3.291 5.894 8.905 1.00 0.00 51 HIS A CA 14
ATOM 21328 C C . HIS A 1 51 ? -4.463 6.825 8.586 1.00 0.00 51 HIS A C 14
ATOM 21329 O O . HIS A 1 51 ? -4.290 7.838 7.911 1.00 0.00 51 HIS A O 14
ATOM 21343 N N . GLY A 1 52 ? -5.629 6.447 9.089 1.00 0.00 52 GLY A N 14
ATOM 21344 C CA . GLY A 1 52 ? -6.830 7.235 8.866 1.00 0.00 52 GLY A CA 14
ATOM 21345 C C . GLY A 1 52 ? -7.134 7.362 7.372 1.00 0.00 52 GLY A C 14
ATOM 21346 O O . GLY A 1 52 ? -7.869 8.256 6.959 1.00 0.00 52 GLY A O 14
ATOM 21350 N N . LEU A 1 53 ? -6.552 6.453 6.603 1.00 0.00 53 LEU A N 14
ATOM 21351 C CA . LEU A 1 53 ? -6.752 6.452 5.164 1.00 0.00 53 LEU A CA 14
ATOM 21352 C C . LEU A 1 53 ? -7.925 5.533 4.817 1.00 0.00 53 LEU A C 14
ATOM 21353 O O . LEU A 1 53 ? -8.689 5.137 5.695 1.00 0.00 53 LEU A O 14
ATOM 21369 N N . SER A 1 54 ? -8.030 5.220 3.533 1.00 0.00 54 SER A N 14
ATOM 21370 C CA . SER A 1 54 ? -9.097 4.356 3.059 1.00 0.00 54 SER A CA 14
ATOM 21371 C C . SER A 1 54 ? -8.615 3.541 1.857 1.00 0.00 54 SER A C 14
ATOM 21372 O O . SER A 1 54 ? -7.516 3.765 1.351 1.00 0.00 54 SER A O 14
ATOM 21380 N N . LEU A 1 55 ? -9.460 2.612 1.435 1.00 0.00 55 LEU A N 14
ATOM 21381 C CA . LEU A 1 55 ? -9.134 1.762 0.302 1.00 0.00 55 LEU A CA 14
ATOM 21382 C C . LEU A 1 55 ? -9.537 2.470 -0.993 1.00 0.00 55 LEU A C 14
ATOM 21383 O O . LEU A 1 55 ? -8.999 2.175 -2.059 1.00 0.00 55 LEU A O 14
ATOM 21399 N N . ASP A 1 56 ? -10.481 3.390 -0.858 1.00 0.00 56 ASP A N 14
ATOM 21400 C CA . ASP A 1 56 ? -10.963 4.142 -2.004 1.00 0.00 56 ASP A CA 14
ATOM 21401 C C . ASP A 1 56 ? -10.284 5.512 -2.032 1.00 0.00 56 ASP A C 14
ATOM 21402 O O . ASP A 1 56 ? -10.851 6.480 -2.536 1.00 0.00 56 ASP A O 14
ATOM 21411 N N . GLN A 1 57 ? -9.079 5.551 -1.482 1.00 0.00 57 GLN A N 14
ATOM 21412 C CA . GLN A 1 57 ? -8.317 6.788 -1.437 1.00 0.00 57 GLN A CA 14
ATOM 21413 C C . GLN A 1 57 ? -6.900 6.558 -1.968 1.00 0.00 57 GLN A C 14
ATOM 21414 O O . GLN A 1 57 ? -6.519 7.119 -2.994 1.00 0.00 57 GLN A O 14
ATOM 21428 N N . VAL A 1 58 ? -6.159 5.731 -1.245 1.00 0.00 58 VAL A N 14
ATOM 21429 C CA . VAL A 1 58 ? -4.793 5.420 -1.630 1.00 0.00 58 VAL A CA 14
ATOM 21430 C C . VAL A 1 58 ? -4.806 4.588 -2.914 1.00 0.00 58 VAL A C 14
ATOM 21431 O O . VAL A 1 58 ? -5.492 3.569 -2.991 1.00 0.00 58 VAL A O 14
ATOM 21444 N N . VAL A 1 59 ? -4.042 5.054 -3.891 1.00 0.00 59 VAL A N 14
ATOM 21445 C CA . VAL A 1 59 ? -3.957 4.366 -5.168 1.00 0.00 59 VAL A CA 14
ATOM 21446 C C . VAL A 1 59 ? -2.634 3.602 -5.245 1.00 0.00 59 VAL A C 14
ATOM 21447 O O . VAL A 1 59 ? -1.578 4.201 -5.439 1.00 0.00 59 VAL A O 14
ATOM 21460 N N . LEU A 1 60 ? -2.735 2.290 -5.088 1.00 0.00 60 LEU A N 14
ATOM 21461 C CA . LEU A 1 60 ? -1.559 1.438 -5.137 1.00 0.00 60 LEU A CA 14
ATOM 21462 C C . LEU A 1 60 ? -1.281 1.043 -6.588 1.00 0.00 60 LEU A C 14
ATOM 21463 O O . LEU A 1 60 ? -2.205 0.731 -7.338 1.00 0.00 60 LEU A O 14
ATOM 21479 N N . HIS A 1 61 ? -0.004 1.068 -6.941 1.00 0.00 61 HIS A N 14
ATOM 21480 C CA . HIS A 1 61 ? 0.407 0.716 -8.289 1.00 0.00 61 HIS A CA 14
ATOM 21481 C C . HIS A 1 61 ? 1.933 0.760 -8.389 1.00 0.00 61 HIS A C 14
ATOM 21482 O O . HIS A 1 61 ? 2.566 1.684 -7.879 1.00 0.00 61 HIS A O 14
ATOM 21496 N N . ARG A 1 62 ? 2.481 -0.250 -9.048 1.00 0.00 62 ARG A N 14
ATOM 21497 C CA . ARG A 1 62 ? 3.921 -0.339 -9.221 1.00 0.00 62 ARG A CA 14
ATOM 21498 C C . ARG A 1 62 ? 4.428 0.836 -10.059 1.00 0.00 62 ARG A C 14
ATOM 21499 O O . ARG A 1 62 ? 3.663 1.449 -10.802 1.00 0.00 62 ARG A O 14
ATOM 21520 N N . PRO A 1 63 ? 5.749 1.123 -9.908 1.00 0.00 63 PRO A N 14
ATOM 21521 C CA . PRO A 1 63 ? 6.367 2.213 -10.642 1.00 0.00 63 PRO A CA 14
ATOM 21522 C C . PRO A 1 63 ? 6.582 1.834 -12.109 1.00 0.00 63 PRO A C 14
ATOM 21523 O O . PRO A 1 63 ? 7.402 0.970 -12.416 1.00 0.00 63 PRO A O 14
ATOM 21534 N N . GLY A 1 64 ? 5.832 2.500 -12.975 1.00 0.00 64 GLY A N 14
ATOM 21535 C CA . GLY A 1 64 ? 5.930 2.244 -14.401 1.00 0.00 64 GLY A CA 14
ATOM 21536 C C . GLY A 1 64 ? 4.556 1.937 -14.999 1.00 0.00 64 GLY A C 14
ATOM 21537 O O . GLY A 1 64 ? 4.197 2.472 -16.047 1.00 0.00 64 GLY A O 14
ATOM 21541 N N . GLU A 1 65 ? 3.823 1.077 -14.307 1.00 0.00 65 GLU A N 14
ATOM 21542 C CA . GLU A 1 65 ? 2.496 0.692 -14.756 1.00 0.00 65 GLU A CA 14
ATOM 21543 C C . GLU A 1 65 ? 1.673 1.935 -15.102 1.00 0.00 65 GLU A C 14
ATOM 21544 O O . GLU A 1 65 ? 2.012 3.043 -14.692 1.00 0.00 65 GLU A O 14
ATOM 21556 N N . LYS A 1 66 ? 0.606 1.707 -15.855 1.00 0.00 66 LYS A N 14
ATOM 21557 C CA . LYS A 1 66 ? -0.269 2.794 -16.261 1.00 0.00 66 LYS A CA 14
ATOM 21558 C C . LYS A 1 66 ? -1.446 2.886 -15.288 1.00 0.00 66 LYS A C 14
ATOM 21559 O O . LYS A 1 66 ? -1.538 3.832 -14.507 1.00 0.00 66 LYS A O 14
ATOM 21578 N N . GLN A 1 67 ? -2.317 1.891 -15.367 1.00 0.00 67 GLN A N 14
ATOM 21579 C CA . GLN A 1 67 ? -3.485 1.848 -14.503 1.00 0.00 67 GLN A CA 14
ATOM 21580 C C . GLN A 1 67 ? -3.084 1.418 -13.090 1.00 0.00 67 GLN A C 14
ATOM 21581 O O . GLN A 1 67 ? -2.007 0.858 -12.890 1.00 0.00 67 GLN A O 14
ATOM 21595 N N . PRO A 1 68 ? -3.996 1.703 -12.122 1.00 0.00 68 PRO A N 14
ATOM 21596 C CA . PRO A 1 68 ? -3.748 1.352 -10.734 1.00 0.00 68 PRO A CA 14
ATOM 21597 C C . PRO A 1 68 ? -3.928 -0.151 -10.509 1.00 0.00 68 PRO A C 14
ATOM 21598 O O . PRO A 1 68 ? -4.896 -0.743 -10.985 1.00 0.00 68 PRO A O 14
ATOM 21609 N N . MET A 1 69 ? -2.980 -0.726 -9.783 1.00 0.00 69 MET A N 14
ATOM 21610 C CA . MET A 1 69 ? -3.021 -2.148 -9.489 1.00 0.00 69 MET A CA 14
ATOM 21611 C C . MET A 1 69 ? -4.270 -2.504 -8.680 1.00 0.00 69 MET A C 14
ATOM 21612 O O . MET A 1 69 ? -4.950 -1.621 -8.159 1.00 0.00 69 MET A O 14
ATOM 21626 N N . ASP A 1 70 ? -4.534 -3.800 -8.600 1.00 0.00 70 ASP A N 14
ATOM 21627 C CA . ASP A 1 70 ? -5.689 -4.284 -7.863 1.00 0.00 70 ASP A CA 14
ATOM 21628 C C . ASP A 1 70 ? -5.236 -4.807 -6.498 1.00 0.00 70 ASP A C 14
ATOM 21629 O O . ASP A 1 70 ? -4.259 -5.548 -6.407 1.00 0.00 70 ASP A O 14
ATOM 21638 N N . LEU A 1 71 ? -5.968 -4.400 -5.471 1.00 0.00 71 LEU A N 14
ATOM 21639 C CA . LEU A 1 71 ? -5.653 -4.818 -4.116 1.00 0.00 71 LEU A CA 14
ATOM 21640 C C . LEU A 1 71 ? -6.085 -6.273 -3.923 1.00 0.00 71 LEU A C 14
ATOM 21641 O O . LEU A 1 71 ? -5.545 -6.976 -3.070 1.00 0.00 71 LEU A O 14
ATOM 21657 N N . GLU A 1 72 ? -7.053 -6.682 -4.729 1.00 0.00 72 GLU A N 14
ATOM 21658 C CA . GLU A 1 72 ? -7.563 -8.041 -4.657 1.00 0.00 72 GLU A CA 14
ATOM 21659 C C . GLU A 1 72 ? -6.410 -9.045 -4.724 1.00 0.00 72 GLU A C 14
ATOM 21660 O O . GLU A 1 72 ? -6.538 -10.175 -4.255 1.00 0.00 72 GLU A O 14
ATOM 21672 N N . ASN A 1 73 ? -5.311 -8.596 -5.311 1.00 0.00 73 ASN A N 14
ATOM 21673 C CA . ASN A 1 73 ? -4.136 -9.441 -5.446 1.00 0.00 73 ASN A CA 14
ATOM 21674 C C . ASN A 1 73 ? -3.473 -9.607 -4.077 1.00 0.00 73 ASN A C 14
ATOM 21675 O O . ASN A 1 73 ? -3.520 -8.701 -3.246 1.00 0.00 73 ASN A O 14
ATOM 21686 N N . PRO A 1 74 ? -2.854 -10.801 -3.879 1.00 0.00 74 PRO A N 14
ATOM 21687 C CA . PRO A 1 74 ? -2.182 -11.098 -2.625 1.00 0.00 74 PRO A CA 14
ATOM 21688 C C . PRO A 1 74 ? -0.850 -10.352 -2.527 1.00 0.00 74 PRO A C 14
ATOM 21689 O O . PRO A 1 74 ? -0.093 -10.297 -3.495 1.00 0.00 74 PRO A O 14
ATOM 21700 N N . VAL A 1 75 ? -0.604 -9.797 -1.350 1.00 0.00 75 VAL A N 14
ATOM 21701 C CA . VAL A 1 75 ? 0.624 -9.057 -1.113 1.00 0.00 75 VAL A CA 14
ATOM 21702 C C . VAL A 1 75 ? 1.819 -9.912 -1.537 1.00 0.00 75 VAL A C 14
ATOM 21703 O O . VAL A 1 75 ? 2.883 -9.384 -1.857 1.00 0.00 75 VAL A O 14
ATOM 21716 N N . SER A 1 76 ? 1.605 -11.219 -1.525 1.00 0.00 76 SER A N 14
ATOM 21717 C CA . SER A 1 76 ? 2.651 -12.153 -1.904 1.00 0.00 76 SER A CA 14
ATOM 21718 C C . SER A 1 76 ? 3.271 -11.731 -3.237 1.00 0.00 76 SER A C 14
ATOM 21719 O O . SER A 1 76 ? 4.465 -11.926 -3.460 1.00 0.00 76 SER A O 14
ATOM 21727 N N . SER A 1 77 ? 2.432 -11.162 -4.090 1.00 0.00 77 SER A N 14
ATOM 21728 C CA . SER A 1 77 ? 2.882 -10.711 -5.395 1.00 0.00 77 SER A CA 14
ATOM 21729 C C . SER A 1 77 ? 3.643 -9.390 -5.259 1.00 0.00 77 SER A C 14
ATOM 21730 O O . SER A 1 77 ? 4.629 -9.162 -5.958 1.00 0.00 77 SER A O 14
ATOM 21738 N N . VAL A 1 78 ? 3.154 -8.554 -4.355 1.00 0.00 78 VAL A N 14
ATOM 21739 C CA . VAL A 1 78 ? 3.775 -7.262 -4.118 1.00 0.00 78 VAL A CA 14
ATOM 21740 C C . VAL A 1 78 ? 4.730 -7.370 -2.928 1.00 0.00 78 VAL A C 14
ATOM 21741 O O . VAL A 1 78 ? 4.693 -6.540 -2.020 1.00 0.00 78 VAL A O 14
ATOM 21754 N N . ALA A 1 79 ? 5.563 -8.400 -2.969 1.00 0.00 79 ALA A N 14
ATOM 21755 C CA . ALA A 1 79 ? 6.526 -8.627 -1.905 1.00 0.00 79 ALA A CA 14
ATOM 21756 C C . ALA A 1 79 ? 7.901 -8.900 -2.518 1.00 0.00 79 ALA A C 14
ATOM 21757 O O . ALA A 1 79 ? 8.552 -9.886 -2.176 1.00 0.00 79 ALA A O 14
ATOM 21764 N N . SER A 1 80 ? 8.302 -8.008 -3.412 1.00 0.00 80 SER A N 14
ATOM 21765 C CA . SER A 1 80 ? 9.589 -8.140 -4.075 1.00 0.00 80 SER A CA 14
ATOM 21766 C C . SER A 1 80 ? 10.081 -6.768 -4.539 1.00 0.00 80 SER A C 14
ATOM 21767 O O . SER A 1 80 ? 11.174 -6.340 -4.170 1.00 0.00 80 SER A O 14
ATOM 21775 N N . GLN A 1 81 ? 9.252 -6.117 -5.341 1.00 0.00 81 GLN A N 14
ATOM 21776 C CA . GLN A 1 81 ? 9.590 -4.802 -5.859 1.00 0.00 81 GLN A CA 14
ATOM 21777 C C . GLN A 1 81 ? 9.003 -3.711 -4.962 1.00 0.00 81 GLN A C 14
ATOM 21778 O O . GLN A 1 81 ? 8.309 -4.008 -3.991 1.00 0.00 81 GLN A O 14
ATOM 21792 N N . THR A 1 82 ? 9.304 -2.471 -5.318 1.00 0.00 82 THR A N 14
ATOM 21793 C CA . THR A 1 82 ? 8.815 -1.334 -4.557 1.00 0.00 82 THR A CA 14
ATOM 21794 C C . THR A 1 82 ? 7.549 -0.766 -5.201 1.00 0.00 82 THR A C 14
ATOM 21795 O O . THR A 1 82 ? 7.557 -0.399 -6.375 1.00 0.00 82 THR A O 14
ATOM 21806 N N . LEU A 1 83 ? 6.492 -0.710 -4.405 1.00 0.00 83 LEU A N 14
ATOM 21807 C CA . LEU A 1 83 ? 5.221 -0.193 -4.883 1.00 0.00 83 LEU A CA 14
ATOM 21808 C C . LEU A 1 83 ? 5.224 1.333 -4.776 1.00 0.00 83 LEU A C 14
ATOM 21809 O O . LEU A 1 83 ? 6.010 1.905 -4.021 1.00 0.00 83 LEU A O 14
ATOM 21825 N N . VAL A 1 84 ? 4.336 1.950 -5.541 1.00 0.00 84 VAL A N 14
ATOM 21826 C CA . VAL A 1 84 ? 4.226 3.399 -5.542 1.00 0.00 84 VAL A CA 14
ATOM 21827 C C . VAL A 1 84 ? 2.799 3.798 -5.163 1.00 0.00 84 VAL A C 14
ATOM 21828 O O . VAL A 1 84 ? 1.838 3.347 -5.785 1.00 0.00 84 VAL A O 14
ATOM 21841 N N . LEU A 1 85 ? 2.704 4.641 -4.145 1.00 0.00 85 LEU A N 14
ATOM 21842 C CA . LEU A 1 85 ? 1.410 5.107 -3.677 1.00 0.00 85 LEU A CA 14
ATOM 21843 C C . LEU A 1 85 ? 1.215 6.566 -4.095 1.00 0.00 85 LEU A C 14
ATOM 21844 O O . LEU A 1 85 ? 2.039 7.422 -3.775 1.00 0.00 85 LEU A O 14
ATOM 21860 N N . ASP A 1 86 ? 0.121 6.804 -4.803 1.00 0.00 86 ASP A N 14
ATOM 21861 C CA . ASP A 1 86 ? -0.192 8.145 -5.267 1.00 0.00 86 ASP A CA 14
ATOM 21862 C C . ASP A 1 86 ? -1.256 8.760 -4.357 1.00 0.00 86 ASP A C 14
ATOM 21863 O O . ASP A 1 86 ? -2.346 9.102 -4.813 1.00 0.00 86 ASP A O 14
ATOM 21872 N N . THR A 1 87 ? -0.903 8.882 -3.086 1.00 0.00 87 THR A N 14
ATOM 21873 C CA . THR A 1 87 ? -1.815 9.450 -2.107 1.00 0.00 87 THR A CA 14
ATOM 21874 C C . THR A 1 87 ? -2.539 10.663 -2.694 1.00 0.00 87 THR A C 14
ATOM 21875 O O . THR A 1 87 ? -2.042 11.299 -3.623 1.00 0.00 87 THR A O 14
ATOM 21886 N N . PRO A 1 88 ? -3.734 10.956 -2.114 1.00 0.00 88 PRO A N 14
ATOM 21887 C CA . PRO A 1 88 ? -4.531 12.082 -2.569 1.00 0.00 88 PRO A CA 14
ATOM 21888 C C . PRO A 1 88 ? -3.935 13.406 -2.090 1.00 0.00 88 PRO A C 14
ATOM 21889 O O . PRO A 1 88 ? -3.009 13.417 -1.280 1.00 0.00 88 PRO A O 14
ATOM 21900 N N . PRO A 1 89 ? -4.504 14.520 -2.624 1.00 0.00 89 PRO A N 14
ATOM 21901 C CA . PRO A 1 89 ? -4.038 15.847 -2.259 1.00 0.00 89 PRO A CA 14
ATOM 21902 C C . PRO A 1 89 ? -4.519 16.231 -0.858 1.00 0.00 89 PRO A C 14
ATOM 21903 O O . PRO A 1 89 ? -3.813 16.919 -0.123 1.00 0.00 89 PRO A O 14
ATOM 21914 N N . ASP A 1 90 ? -5.717 15.770 -0.531 1.00 0.00 90 ASP A N 14
ATOM 21915 C CA . ASP A 1 90 ? -6.301 16.056 0.768 1.00 0.00 90 ASP A CA 14
ATOM 21916 C C . ASP A 1 90 ? -6.093 14.855 1.692 1.00 0.00 90 ASP A C 14
ATOM 21917 O O . ASP A 1 90 ? -6.941 13.967 1.762 1.00 0.00 90 ASP A O 14
ATOM 21926 N N . ALA A 1 91 ? -4.959 14.865 2.378 1.00 0.00 91 ALA A N 14
ATOM 21927 C CA . ALA A 1 91 ? -4.629 13.787 3.294 1.00 0.00 91 ALA A CA 14
ATOM 21928 C C . ALA A 1 91 ? -3.356 14.149 4.063 1.00 0.00 91 ALA A C 14
ATOM 21929 O O . ALA A 1 91 ? -2.650 15.086 3.694 1.00 0.00 91 ALA A O 14
ATOM 21936 N N . LYS A 1 92 ? -3.103 13.387 5.117 1.00 0.00 92 LYS A N 14
ATOM 21937 C CA . LYS A 1 92 ? -1.928 13.615 5.940 1.00 0.00 92 LYS A CA 14
ATOM 21938 C C . LYS A 1 92 ? -2.211 14.756 6.919 1.00 0.00 92 LYS A C 14
ATOM 21939 O O . LYS A 1 92 ? -2.218 14.551 8.132 1.00 0.00 92 LYS A O 14
ATOM 21958 N N . MET A 1 93 ? -2.436 15.934 6.357 1.00 0.00 93 MET A N 14
ATOM 21959 C CA . MET A 1 93 ? -2.719 17.108 7.165 1.00 0.00 93 MET A CA 14
ATOM 21960 C C . MET A 1 93 ? -3.618 16.753 8.351 1.00 0.00 93 MET A C 14
ATOM 21961 O O . MET A 1 93 ? -4.796 16.448 8.173 1.00 0.00 93 MET A O 14
ATOM 21975 N N . SER A 1 94 ? -3.027 16.806 9.536 1.00 0.00 94 SER A N 14
ATOM 21976 C CA . SER A 1 94 ? -3.760 16.494 10.752 1.00 0.00 94 SER A CA 14
ATOM 21977 C C . SER A 1 94 ? -3.102 17.181 11.950 1.00 0.00 94 SER A C 14
ATOM 21978 O O . SER A 1 94 ? -2.023 17.758 11.824 1.00 0.00 94 SER A O 14
ATOM 21986 N N . GLU A 1 95 ? -3.780 17.097 13.085 1.00 0.00 95 GLU A N 14
ATOM 21987 C CA . GLU A 1 95 ? -3.275 17.705 14.305 1.00 0.00 95 GLU A CA 14
ATOM 21988 C C . GLU A 1 95 ? -1.905 17.123 14.660 1.00 0.00 95 GLU A C 14
ATOM 21989 O O . GLU A 1 95 ? -1.795 15.944 14.992 1.00 0.00 95 GLU A O 14
ATOM 22001 N N . ALA A 1 96 ? -0.896 17.977 14.576 1.00 0.00 96 ALA A N 14
ATOM 22002 C CA . ALA A 1 96 ? 0.462 17.563 14.884 1.00 0.00 96 ALA A CA 14
ATOM 22003 C C . ALA A 1 96 ? 1.017 18.442 16.008 1.00 0.00 96 ALA A C 14
ATOM 22004 O O . ALA A 1 96 ? 0.300 19.275 16.559 1.00 0.00 96 ALA A O 14
ATOM 22011 N N . ARG A 1 97 ? 2.288 18.225 16.313 1.00 0.00 97 ARG A N 14
ATOM 22012 C CA . ARG A 1 97 ? 2.946 18.986 17.361 1.00 0.00 97 ARG A CA 14
ATOM 22013 C C . ARG A 1 97 ? 4.466 18.869 17.227 1.00 0.00 97 ARG A C 14
ATOM 22014 O O . ARG A 1 97 ? 4.964 18.001 16.512 1.00 0.00 97 ARG A O 14
ATOM 22035 N N . SER A 1 98 ? 5.159 19.755 17.926 1.00 0.00 98 SER A N 14
ATOM 22036 C CA . SER A 1 98 ? 6.612 19.762 17.895 1.00 0.00 98 SER A CA 14
ATOM 22037 C C . SER A 1 98 ? 7.142 18.327 17.907 1.00 0.00 98 SER A C 14
ATOM 22038 O O . SER A 1 98 ? 6.902 17.580 18.854 1.00 0.00 98 SER A O 14
ATOM 22046 N N . SER A 1 99 ? 7.854 17.984 16.843 1.00 0.00 99 SER A N 14
ATOM 22047 C CA . SER A 1 99 ? 8.420 16.651 16.719 1.00 0.00 99 SER A CA 14
ATOM 22048 C C . SER A 1 99 ? 9.687 16.699 15.862 1.00 0.00 99 SER A C 14
ATOM 22049 O O . SER A 1 99 ? 9.896 17.649 15.110 1.00 0.00 99 SER A O 14
ATOM 22057 N N . GLY A 1 100 ? 10.499 15.661 16.005 1.00 0.00 100 GLY A N 14
ATOM 22058 C CA . GLY A 1 100 ? 11.739 15.572 15.253 1.00 0.00 100 GLY A CA 14
ATOM 22059 C C . GLY A 1 100 ? 11.462 15.415 13.756 1.00 0.00 100 GLY A C 14
ATOM 22060 O O . GLY A 1 100 ? 10.931 14.394 13.324 1.00 0.00 100 GLY A O 14
ATOM 22064 N N . PRO A 1 101 ? 11.846 16.469 12.987 1.00 0.00 101 PRO A N 14
ATOM 22065 C CA . PRO A 1 101 ? 11.645 16.457 11.548 1.00 0.00 101 PRO A CA 14
ATOM 22066 C C . PRO A 1 101 ? 12.660 15.542 10.860 1.00 0.00 101 PRO A C 14
ATOM 22067 O O . PRO A 1 101 ? 13.549 14.994 11.511 1.00 0.00 101 PRO A O 14
ATOM 22078 N N . SER A 1 102 ? 12.493 15.403 9.553 1.00 0.00 102 SER A N 14
ATOM 22079 C CA . SER A 1 102 ? 13.383 14.563 8.770 1.00 0.00 102 SER A CA 14
ATOM 22080 C C . SER A 1 102 ? 14.464 15.420 8.109 1.00 0.00 102 SER A C 14
ATOM 22081 O O . SER A 1 102 ? 15.652 15.240 8.375 1.00 0.00 102 SER A O 14
ATOM 22089 N N . SER A 1 103 ? 14.015 16.333 7.261 1.00 0.00 103 SER A N 14
ATOM 22090 C CA . SER A 1 103 ? 14.930 17.218 6.560 1.00 0.00 103 SER A CA 14
ATOM 22091 C C . SER A 1 103 ? 15.798 16.413 5.592 1.00 0.00 103 SER A C 14
ATOM 22092 O O . SER A 1 103 ? 16.232 15.308 5.913 1.00 0.00 103 SER A O 14
ATOM 22100 N N . GLY A 1 104 ? 16.025 16.998 4.425 1.00 0.00 104 GLY A N 14
ATOM 22101 C CA . GLY A 1 104 ? 16.834 16.349 3.407 1.00 0.00 104 GLY A CA 14
ATOM 22102 C C . GLY A 1 104 ? 18.140 15.817 4.001 1.00 0.00 104 GLY A C 14
ATOM 22103 O O . GLY A 1 104 ? 19.049 15.433 3.267 1.00 0.00 104 GLY A O 14
ATOM 22107 N N . GLY A 1 1 ? -9.532 -7.898 -21.296 1.00 0.00 1 GLY A N 15
ATOM 22108 C CA . GLY A 1 1 ? -10.222 -7.933 -20.018 1.00 0.00 1 GLY A CA 15
ATOM 22109 C C . GLY A 1 1 ? -9.282 -8.390 -18.900 1.00 0.00 1 GLY A C 15
ATOM 22110 O O . GLY A 1 1 ? -8.767 -7.568 -18.143 1.00 0.00 1 GLY A O 15
ATOM 22114 N N . SER A 1 2 ? -9.088 -9.698 -18.832 1.00 0.00 2 SER A N 15
ATOM 22115 C CA . SER A 1 2 ? -8.219 -10.274 -17.819 1.00 0.00 2 SER A CA 15
ATOM 22116 C C . SER A 1 2 ? -8.814 -10.046 -16.428 1.00 0.00 2 SER A C 15
ATOM 22117 O O . SER A 1 2 ? -9.505 -9.054 -16.199 1.00 0.00 2 SER A O 15
ATOM 22125 N N . SER A 1 3 ? -8.525 -10.981 -15.535 1.00 0.00 3 SER A N 15
ATOM 22126 C CA . SER A 1 3 ? -9.023 -10.895 -14.173 1.00 0.00 3 SER A CA 15
ATOM 22127 C C . SER A 1 3 ? -8.370 -11.975 -13.308 1.00 0.00 3 SER A C 15
ATOM 22128 O O . SER A 1 3 ? -7.771 -12.914 -13.829 1.00 0.00 3 SER A O 15
ATOM 22136 N N . GLY A 1 4 ? -8.508 -11.805 -12.001 1.00 0.00 4 GLY A N 15
ATOM 22137 C CA . GLY A 1 4 ? -7.940 -12.753 -11.059 1.00 0.00 4 GLY A CA 15
ATOM 22138 C C . GLY A 1 4 ? -8.615 -12.639 -9.691 1.00 0.00 4 GLY A C 15
ATOM 22139 O O . GLY A 1 4 ? -8.721 -11.547 -9.136 1.00 0.00 4 GLY A O 15
ATOM 22143 N N . SER A 1 5 ? -9.055 -13.783 -9.186 1.00 0.00 5 SER A N 15
ATOM 22144 C CA . SER A 1 5 ? -9.718 -13.825 -7.894 1.00 0.00 5 SER A CA 15
ATOM 22145 C C . SER A 1 5 ? -9.987 -15.276 -7.491 1.00 0.00 5 SER A C 15
ATOM 22146 O O . SER A 1 5 ? -10.109 -16.150 -8.348 1.00 0.00 5 SER A O 15
ATOM 22154 N N . SER A 1 6 ? -10.072 -15.488 -6.186 1.00 0.00 6 SER A N 15
ATOM 22155 C CA . SER A 1 6 ? -10.324 -16.819 -5.659 1.00 0.00 6 SER A CA 15
ATOM 22156 C C . SER A 1 6 ? -10.439 -16.765 -4.134 1.00 0.00 6 SER A C 15
ATOM 22157 O O . SER A 1 6 ? -10.087 -15.761 -3.517 1.00 0.00 6 SER A O 15
ATOM 22165 N N . GLY A 1 7 ? -10.933 -17.857 -3.571 1.00 0.00 7 GLY A N 15
ATOM 22166 C CA . GLY A 1 7 ? -11.098 -17.947 -2.130 1.00 0.00 7 GLY A CA 15
ATOM 22167 C C . GLY A 1 7 ? -10.671 -19.322 -1.613 1.00 0.00 7 GLY A C 15
ATOM 22168 O O . GLY A 1 7 ? -10.967 -20.342 -2.235 1.00 0.00 7 GLY A O 15
ATOM 22172 N N . ASP A 1 8 ? -9.982 -19.306 -0.482 1.00 0.00 8 ASP A N 15
ATOM 22173 C CA . ASP A 1 8 ? -9.512 -20.540 0.125 1.00 0.00 8 ASP A CA 15
ATOM 22174 C C . ASP A 1 8 ? -9.068 -20.259 1.562 1.00 0.00 8 ASP A C 15
ATOM 22175 O O . ASP A 1 8 ? -9.091 -19.113 2.010 1.00 0.00 8 ASP A O 15
ATOM 22184 N N . GLN A 1 9 ? -8.675 -21.324 2.246 1.00 0.00 9 GLN A N 15
ATOM 22185 C CA . GLN A 1 9 ? -8.227 -21.206 3.623 1.00 0.00 9 GLN A CA 15
ATOM 22186 C C . GLN A 1 9 ? -6.715 -20.978 3.671 1.00 0.00 9 GLN A C 15
ATOM 22187 O O . GLN A 1 9 ? -6.032 -21.501 4.551 1.00 0.00 9 GLN A O 15
ATOM 22201 N N . GLU A 1 10 ? -6.235 -20.196 2.715 1.00 0.00 10 GLU A N 15
ATOM 22202 C CA . GLU A 1 10 ? -4.816 -19.893 2.637 1.00 0.00 10 GLU A CA 15
ATOM 22203 C C . GLU A 1 10 ? -4.087 -20.969 1.831 1.00 0.00 10 GLU A C 15
ATOM 22204 O O . GLU A 1 10 ? -3.211 -20.659 1.025 1.00 0.00 10 GLU A O 15
ATOM 22216 N N . VAL A 1 11 ? -4.474 -22.212 2.077 1.00 0.00 11 VAL A N 15
ATOM 22217 C CA . VAL A 1 11 ? -3.867 -23.336 1.384 1.00 0.00 11 VAL A CA 15
ATOM 22218 C C . VAL A 1 11 ? -2.408 -23.472 1.823 1.00 0.00 11 VAL A C 15
ATOM 22219 O O . VAL A 1 11 ? -2.060 -24.395 2.557 1.00 0.00 11 VAL A O 15
ATOM 22232 N N . ARG A 1 12 ? -1.593 -22.539 1.353 1.00 0.00 12 ARG A N 15
ATOM 22233 C CA . ARG A 1 12 ? -0.179 -22.543 1.688 1.00 0.00 12 ARG A CA 15
ATOM 22234 C C . ARG A 1 12 ? 0.088 -21.621 2.879 1.00 0.00 12 ARG A C 15
ATOM 22235 O O . ARG A 1 12 ? -0.725 -20.753 3.191 1.00 0.00 12 ARG A O 15
ATOM 22256 N N . LEU A 1 13 ? 1.230 -21.842 3.514 1.00 0.00 13 LEU A N 15
ATOM 22257 C CA . LEU A 1 13 ? 1.614 -21.042 4.664 1.00 0.00 13 LEU A CA 15
ATOM 22258 C C . LEU A 1 13 ? 3.138 -20.911 4.704 1.00 0.00 13 LEU A C 15
ATOM 22259 O O . LEU A 1 13 ? 3.797 -21.539 5.530 1.00 0.00 13 LEU A O 15
ATOM 22275 N N . GLU A 1 14 ? 3.652 -20.090 3.800 1.00 0.00 14 GLU A N 15
ATOM 22276 C CA . GLU A 1 14 ? 5.086 -19.869 3.721 1.00 0.00 14 GLU A CA 15
ATOM 22277 C C . GLU A 1 14 ? 5.566 -19.061 4.928 1.00 0.00 14 GLU A C 15
ATOM 22278 O O . GLU A 1 14 ? 6.174 -19.611 5.845 1.00 0.00 14 GLU A O 15
ATOM 22290 N N . ASN A 1 15 ? 5.275 -17.769 4.890 1.00 0.00 15 ASN A N 15
ATOM 22291 C CA . ASN A 1 15 ? 5.669 -16.881 5.969 1.00 0.00 15 ASN A CA 15
ATOM 22292 C C . ASN A 1 15 ? 5.247 -15.450 5.627 1.00 0.00 15 ASN A C 15
ATOM 22293 O O . ASN A 1 15 ? 5.001 -15.134 4.464 1.00 0.00 15 ASN A O 15
ATOM 22304 N N . ARG A 1 16 ? 5.176 -14.625 6.660 1.00 0.00 16 ARG A N 15
ATOM 22305 C CA . ARG A 1 16 ? 4.788 -13.236 6.483 1.00 0.00 16 ARG A CA 15
ATOM 22306 C C . ARG A 1 16 ? 5.731 -12.542 5.499 1.00 0.00 16 ARG A C 15
ATOM 22307 O O . ARG A 1 16 ? 6.950 -12.603 5.654 1.00 0.00 16 ARG A O 15
ATOM 22328 N N . ILE A 1 17 ? 5.132 -11.899 4.507 1.00 0.00 17 ILE A N 15
ATOM 22329 C CA . ILE A 1 17 ? 5.904 -11.195 3.497 1.00 0.00 17 ILE A CA 15
ATOM 22330 C C . ILE A 1 17 ? 5.882 -9.696 3.799 1.00 0.00 17 ILE A C 15
ATOM 22331 O O . ILE A 1 17 ? 5.012 -9.217 4.524 1.00 0.00 17 ILE A O 15
ATOM 22347 N N . THR A 1 18 ? 6.851 -8.995 3.227 1.00 0.00 18 THR A N 15
ATOM 22348 C CA . THR A 1 18 ? 6.954 -7.560 3.425 1.00 0.00 18 THR A CA 15
ATOM 22349 C C . THR A 1 18 ? 7.248 -6.858 2.098 1.00 0.00 18 THR A C 15
ATOM 22350 O O . THR A 1 18 ? 7.765 -7.473 1.167 1.00 0.00 18 THR A O 15
ATOM 22361 N N . PHE A 1 19 ? 6.906 -5.579 2.054 1.00 0.00 19 PHE A N 15
ATOM 22362 C CA . PHE A 1 19 ? 7.126 -4.786 0.856 1.00 0.00 19 PHE A CA 15
ATOM 22363 C C . PHE A 1 19 ? 7.282 -3.303 1.201 1.00 0.00 19 PHE A C 15
ATOM 22364 O O . PHE A 1 19 ? 6.902 -2.872 2.288 1.00 0.00 19 PHE A O 15
ATOM 22381 N N . GLN A 1 20 ? 7.840 -2.564 0.253 1.00 0.00 20 GLN A N 15
ATOM 22382 C CA . GLN A 1 20 ? 8.050 -1.139 0.443 1.00 0.00 20 GLN A CA 15
ATOM 22383 C C . GLN A 1 20 ? 6.970 -0.341 -0.291 1.00 0.00 20 GLN A C 15
ATOM 22384 O O . GLN A 1 20 ? 6.356 -0.840 -1.232 1.00 0.00 20 GLN A O 15
ATOM 22398 N N . LEU A 1 21 ? 6.771 0.886 0.169 1.00 0.00 21 LEU A N 15
ATOM 22399 C CA . LEU A 1 21 ? 5.776 1.758 -0.432 1.00 0.00 21 LEU A CA 15
ATOM 22400 C C . LEU A 1 21 ? 6.393 3.137 -0.675 1.00 0.00 21 LEU A C 15
ATOM 22401 O O . LEU A 1 21 ? 7.094 3.668 0.186 1.00 0.00 21 LEU A O 15
ATOM 22417 N N . GLU A 1 22 ? 6.109 3.678 -1.850 1.00 0.00 22 GLU A N 15
ATOM 22418 C CA . GLU A 1 22 ? 6.627 4.985 -2.217 1.00 0.00 22 GLU A CA 15
ATOM 22419 C C . GLU A 1 22 ? 5.608 6.074 -1.876 1.00 0.00 22 GLU A C 15
ATOM 22420 O O . GLU A 1 22 ? 4.434 5.963 -2.227 1.00 0.00 22 GLU A O 15
ATOM 22432 N N . LEU A 1 23 ? 6.094 7.103 -1.196 1.00 0.00 23 LEU A N 15
ATOM 22433 C CA . LEU A 1 23 ? 5.240 8.211 -0.804 1.00 0.00 23 LEU A CA 15
ATOM 22434 C C . LEU A 1 23 ? 5.494 9.399 -1.734 1.00 0.00 23 LEU A C 15
ATOM 22435 O O . LEU A 1 23 ? 6.073 10.403 -1.322 1.00 0.00 23 LEU A O 15
ATOM 22451 N N . VAL A 1 24 ? 5.049 9.245 -2.973 1.00 0.00 24 VAL A N 15
ATOM 22452 C CA . VAL A 1 24 ? 5.220 10.292 -3.965 1.00 0.00 24 VAL A CA 15
ATOM 22453 C C . VAL A 1 24 ? 4.792 11.633 -3.365 1.00 0.00 24 VAL A C 15
ATOM 22454 O O . VAL A 1 24 ? 3.605 11.956 -3.343 1.00 0.00 24 VAL A O 15
ATOM 22467 N N . GLY A 1 25 ? 5.781 12.377 -2.892 1.00 0.00 25 GLY A N 15
ATOM 22468 C CA . GLY A 1 25 ? 5.521 13.675 -2.293 1.00 0.00 25 GLY A CA 15
ATOM 22469 C C . GLY A 1 25 ? 6.344 13.865 -1.018 1.00 0.00 25 GLY A C 15
ATOM 22470 O O . GLY A 1 25 ? 7.061 14.855 -0.880 1.00 0.00 25 GLY A O 15
ATOM 22474 N N . LEU A 1 26 ? 6.214 12.901 -0.118 1.00 0.00 26 LEU A N 15
ATOM 22475 C CA . LEU A 1 26 ? 6.938 12.950 1.141 1.00 0.00 26 LEU A CA 15
ATOM 22476 C C . LEU A 1 26 ? 8.418 12.657 0.886 1.00 0.00 26 LEU A C 15
ATOM 22477 O O . LEU A 1 26 ? 9.284 13.136 1.616 1.00 0.00 26 LEU A O 15
ATOM 22493 N N . GLU A 1 27 ? 8.662 11.871 -0.153 1.00 0.00 27 GLU A N 15
ATOM 22494 C CA . GLU A 1 27 ? 10.022 11.508 -0.513 1.00 0.00 27 GLU A CA 15
ATOM 22495 C C . GLU A 1 27 ? 10.606 10.546 0.522 1.00 0.00 27 GLU A C 15
ATOM 22496 O O . GLU A 1 27 ? 11.443 10.936 1.335 1.00 0.00 27 GLU A O 15
ATOM 22508 N N . ARG A 1 28 ? 10.142 9.306 0.459 1.00 0.00 28 ARG A N 15
ATOM 22509 C CA . ARG A 1 28 ? 10.609 8.285 1.381 1.00 0.00 28 ARG A CA 15
ATOM 22510 C C . ARG A 1 28 ? 10.024 6.922 1.004 1.00 0.00 28 ARG A C 15
ATOM 22511 O O . ARG A 1 28 ? 8.990 6.848 0.342 1.00 0.00 28 ARG A O 15
ATOM 22532 N N . VAL A 1 29 ? 10.710 5.877 1.443 1.00 0.00 29 VAL A N 15
ATOM 22533 C CA . VAL A 1 29 ? 10.272 4.521 1.160 1.00 0.00 29 VAL A CA 15
ATOM 22534 C C . VAL A 1 29 ? 9.857 3.841 2.466 1.00 0.00 29 VAL A C 15
ATOM 22535 O O . VAL A 1 29 ? 10.702 3.536 3.306 1.00 0.00 29 VAL A O 15
ATOM 22548 N N . VAL A 1 30 ? 8.556 3.623 2.596 1.00 0.00 30 VAL A N 15
ATOM 22549 C CA . VAL A 1 30 ? 8.019 2.985 3.785 1.00 0.00 30 VAL A CA 15
ATOM 22550 C C . VAL A 1 30 ? 7.923 1.476 3.549 1.00 0.00 30 VAL A C 15
ATOM 22551 O O . VAL A 1 30 ? 7.855 1.026 2.407 1.00 0.00 30 VAL A O 15
ATOM 22564 N N . ARG A 1 31 ? 7.921 0.737 4.649 1.00 0.00 31 ARG A N 15
ATOM 22565 C CA . ARG A 1 31 ? 7.834 -0.712 4.576 1.00 0.00 31 ARG A CA 15
ATOM 22566 C C . ARG A 1 31 ? 6.547 -1.201 5.244 1.00 0.00 31 ARG A C 15
ATOM 22567 O O . ARG A 1 31 ? 6.081 -0.603 6.213 1.00 0.00 31 ARG A O 15
ATOM 22588 N N . ILE A 1 32 ? 6.010 -2.283 4.700 1.00 0.00 32 ILE A N 15
ATOM 22589 C CA . ILE A 1 32 ? 4.786 -2.858 5.231 1.00 0.00 32 ILE A CA 15
ATOM 22590 C C . ILE A 1 32 ? 4.963 -4.371 5.382 1.00 0.00 32 ILE A C 15
ATOM 22591 O O . ILE A 1 32 ? 5.465 -5.034 4.476 1.00 0.00 32 ILE A O 15
ATOM 22607 N N . SER A 1 33 ? 4.541 -4.871 6.534 1.00 0.00 33 SER A N 15
ATOM 22608 C CA . SER A 1 33 ? 4.646 -6.293 6.815 1.00 0.00 33 SER A CA 15
ATOM 22609 C C . SER A 1 33 ? 3.257 -6.878 7.080 1.00 0.00 33 SER A C 15
ATOM 22610 O O . SER A 1 33 ? 2.455 -6.282 7.798 1.00 0.00 33 SER A O 15
ATOM 22618 N N . ALA A 1 34 ? 3.016 -8.038 6.487 1.00 0.00 34 ALA A N 15
ATOM 22619 C CA . ALA A 1 34 ? 1.739 -8.710 6.650 1.00 0.00 34 ALA A CA 15
ATOM 22620 C C . ALA A 1 34 ? 1.778 -10.054 5.920 1.00 0.00 34 ALA A C 15
ATOM 22621 O O . ALA A 1 34 ? 2.650 -10.286 5.084 1.00 0.00 34 ALA A O 15
ATOM 22628 N N . LYS A 1 35 ? 0.821 -10.905 6.261 1.00 0.00 35 LYS A N 15
ATOM 22629 C CA . LYS A 1 35 ? 0.735 -12.220 5.649 1.00 0.00 35 LYS A CA 15
ATOM 22630 C C . LYS A 1 35 ? 0.623 -12.064 4.131 1.00 0.00 35 LYS A C 15
ATOM 22631 O O . LYS A 1 35 ? 0.084 -11.072 3.643 1.00 0.00 35 LYS A O 15
ATOM 22650 N N . PRO A 1 36 ? 1.155 -13.086 3.407 1.00 0.00 36 PRO A N 15
ATOM 22651 C CA . PRO A 1 36 ? 1.119 -13.072 1.955 1.00 0.00 36 PRO A CA 15
ATOM 22652 C C . PRO A 1 36 ? -0.285 -13.390 1.437 1.00 0.00 36 PRO A C 15
ATOM 22653 O O . PRO A 1 36 ? -0.871 -12.600 0.698 1.00 0.00 36 PRO A O 15
ATOM 22664 N N . THR A 1 37 ? -0.783 -14.547 1.846 1.00 0.00 37 THR A N 15
ATOM 22665 C CA . THR A 1 37 ? -2.108 -14.979 1.432 1.00 0.00 37 THR A CA 15
ATOM 22666 C C . THR A 1 37 ? -3.063 -13.786 1.372 1.00 0.00 37 THR A C 15
ATOM 22667 O O . THR A 1 37 ? -3.687 -13.537 0.341 1.00 0.00 37 THR A O 15
ATOM 22678 N N . LYS A 1 38 ? -3.149 -13.080 2.490 1.00 0.00 38 LYS A N 15
ATOM 22679 C CA . LYS A 1 38 ? -4.018 -11.919 2.577 1.00 0.00 38 LYS A CA 15
ATOM 22680 C C . LYS A 1 38 ? -3.913 -11.110 1.283 1.00 0.00 38 LYS A C 15
ATOM 22681 O O . LYS A 1 38 ? -2.954 -11.262 0.528 1.00 0.00 38 LYS A O 15
ATOM 22700 N N . ARG A 1 39 ? -4.912 -10.268 1.066 1.00 0.00 39 ARG A N 15
ATOM 22701 C CA . ARG A 1 39 ? -4.944 -9.435 -0.124 1.00 0.00 39 ARG A CA 15
ATOM 22702 C C . ARG A 1 39 ? -4.136 -8.155 0.102 1.00 0.00 39 ARG A C 15
ATOM 22703 O O . ARG A 1 39 ? -3.514 -7.986 1.150 1.00 0.00 39 ARG A O 15
ATOM 22724 N N . LEU A 1 40 ? -4.171 -7.287 -0.898 1.00 0.00 40 LEU A N 15
ATOM 22725 C CA . LEU A 1 40 ? -3.449 -6.028 -0.822 1.00 0.00 40 LEU A CA 15
ATOM 22726 C C . LEU A 1 40 ? -4.305 -4.999 -0.080 1.00 0.00 40 LEU A C 15
ATOM 22727 O O . LEU A 1 40 ? -3.780 -4.039 0.481 1.00 0.00 40 LEU A O 15
ATOM 22743 N N . GLN A 1 41 ? -5.608 -5.235 -0.101 1.00 0.00 41 GLN A N 15
ATOM 22744 C CA . GLN A 1 41 ? -6.542 -4.340 0.562 1.00 0.00 41 GLN A CA 15
ATOM 22745 C C . GLN A 1 41 ? -6.719 -4.749 2.026 1.00 0.00 41 GLN A C 15
ATOM 22746 O O . GLN A 1 41 ? -6.853 -3.895 2.901 1.00 0.00 41 GLN A O 15
ATOM 22760 N N . GLU A 1 42 ? -6.715 -6.056 2.247 1.00 0.00 42 GLU A N 15
ATOM 22761 C CA . GLU A 1 42 ? -6.874 -6.588 3.589 1.00 0.00 42 GLU A CA 15
ATOM 22762 C C . GLU A 1 42 ? -5.589 -6.387 4.395 1.00 0.00 42 GLU A C 15
ATOM 22763 O O . GLU A 1 42 ? -5.624 -6.338 5.624 1.00 0.00 42 GLU A O 15
ATOM 22775 N N . ALA A 1 43 ? -4.485 -6.277 3.671 1.00 0.00 43 ALA A N 15
ATOM 22776 C CA . ALA A 1 43 ? -3.191 -6.082 4.304 1.00 0.00 43 ALA A CA 15
ATOM 22777 C C . ALA A 1 43 ? -2.964 -4.588 4.542 1.00 0.00 43 ALA A C 15
ATOM 22778 O O . ALA A 1 43 ? -2.214 -4.206 5.438 1.00 0.00 43 ALA A O 15
ATOM 22785 N N . LEU A 1 44 ? -3.626 -3.784 3.723 1.00 0.00 44 LEU A N 15
ATOM 22786 C CA . LEU A 1 44 ? -3.506 -2.340 3.833 1.00 0.00 44 LEU A CA 15
ATOM 22787 C C . LEU A 1 44 ? -4.652 -1.801 4.690 1.00 0.00 44 LEU A C 15
ATOM 22788 O O . LEU A 1 44 ? -4.599 -0.666 5.162 1.00 0.00 44 LEU A O 15
ATOM 22804 N N . GLN A 1 45 ? -5.663 -2.640 4.866 1.00 0.00 45 GLN A N 15
ATOM 22805 C CA . GLN A 1 45 ? -6.820 -2.262 5.658 1.00 0.00 45 GLN A CA 15
ATOM 22806 C C . GLN A 1 45 ? -6.381 -1.774 7.041 1.00 0.00 45 GLN A C 15
ATOM 22807 O O . GLN A 1 45 ? -6.802 -0.709 7.489 1.00 0.00 45 GLN A O 15
ATOM 22821 N N . PRO A 1 46 ? -5.519 -2.598 7.694 1.00 0.00 46 PRO A N 15
ATOM 22822 C CA . PRO A 1 46 ? -5.019 -2.262 9.016 1.00 0.00 46 PRO A CA 15
ATOM 22823 C C . PRO A 1 46 ? -3.960 -1.160 8.937 1.00 0.00 46 PRO A C 15
ATOM 22824 O O . PRO A 1 46 ? -3.459 -0.702 9.963 1.00 0.00 46 PRO A O 15
ATOM 22835 N N . ILE A 1 47 ? -3.651 -0.767 7.710 1.00 0.00 47 ILE A N 15
ATOM 22836 C CA . ILE A 1 47 ? -2.661 0.272 7.484 1.00 0.00 47 ILE A CA 15
ATOM 22837 C C . ILE A 1 47 ? -3.373 1.596 7.202 1.00 0.00 47 ILE A C 15
ATOM 22838 O O . ILE A 1 47 ? -3.032 2.625 7.782 1.00 0.00 47 ILE A O 15
ATOM 22854 N N . LEU A 1 48 ? -4.350 1.527 6.309 1.00 0.00 48 LEU A N 15
ATOM 22855 C CA . LEU A 1 48 ? -5.114 2.707 5.942 1.00 0.00 48 LEU A CA 15
ATOM 22856 C C . LEU A 1 48 ? -5.846 3.239 7.176 1.00 0.00 48 LEU A C 15
ATOM 22857 O O . LEU A 1 48 ? -5.869 4.446 7.416 1.00 0.00 48 LEU A O 15
ATOM 22873 N N . ALA A 1 49 ? -6.426 2.314 7.925 1.00 0.00 49 ALA A N 15
ATOM 22874 C CA . ALA A 1 49 ? -7.157 2.675 9.128 1.00 0.00 49 ALA A CA 15
ATOM 22875 C C . ALA A 1 49 ? -6.194 3.305 10.135 1.00 0.00 49 ALA A C 15
ATOM 22876 O O . ALA A 1 49 ? -6.576 4.201 10.888 1.00 0.00 49 ALA A O 15
ATOM 22883 N N . LYS A 1 50 ? -4.964 2.814 10.117 1.00 0.00 50 LYS A N 15
ATOM 22884 C CA . LYS A 1 50 ? -3.943 3.318 11.020 1.00 0.00 50 LYS A CA 15
ATOM 22885 C C . LYS A 1 50 ? -3.304 4.568 10.412 1.00 0.00 50 LYS A C 15
ATOM 22886 O O . LYS A 1 50 ? -2.479 5.221 11.050 1.00 0.00 50 LYS A O 15
ATOM 22905 N N . HIS A 1 51 ? -3.708 4.864 9.185 1.00 0.00 51 HIS A N 15
ATOM 22906 C CA . HIS A 1 51 ? -3.184 6.024 8.484 1.00 0.00 51 HIS A CA 15
ATOM 22907 C C . HIS A 1 51 ? -4.336 6.957 8.105 1.00 0.00 51 HIS A C 15
ATOM 22908 O O . HIS A 1 51 ? -4.138 7.929 7.378 1.00 0.00 51 HIS A O 15
ATOM 22922 N N . GLY A 1 52 ? -5.514 6.627 8.613 1.00 0.00 52 GLY A N 15
ATOM 22923 C CA . GLY A 1 52 ? -6.698 7.423 8.336 1.00 0.00 52 GLY A CA 15
ATOM 22924 C C . GLY A 1 52 ? -7.010 7.440 6.839 1.00 0.00 52 GLY A C 15
ATOM 22925 O O . GLY A 1 52 ? -7.811 8.251 6.377 1.00 0.00 52 GLY A O 15
ATOM 22929 N N . LEU A 1 53 ? -6.360 6.535 6.121 1.00 0.00 53 LEU A N 15
ATOM 22930 C CA . LEU A 1 53 ? -6.558 6.435 4.685 1.00 0.00 53 LEU A CA 15
ATOM 22931 C C . LEU A 1 53 ? -7.681 5.437 4.398 1.00 0.00 53 LEU A C 15
ATOM 22932 O O . LEU A 1 53 ? -8.436 5.070 5.297 1.00 0.00 53 LEU A O 15
ATOM 22948 N N . SER A 1 54 ? -7.757 5.026 3.141 1.00 0.00 54 SER A N 15
ATOM 22949 C CA . SER A 1 54 ? -8.775 4.077 2.723 1.00 0.00 54 SER A CA 15
ATOM 22950 C C . SER A 1 54 ? -8.312 3.328 1.473 1.00 0.00 54 SER A C 15
ATOM 22951 O O . SER A 1 54 ? -7.170 3.481 1.040 1.00 0.00 54 SER A O 15
ATOM 22959 N N . LEU A 1 55 ? -9.220 2.533 0.927 1.00 0.00 55 LEU A N 15
ATOM 22960 C CA . LEU A 1 55 ? -8.919 1.759 -0.265 1.00 0.00 55 LEU A CA 15
ATOM 22961 C C . LEU A 1 55 ? -9.492 2.474 -1.491 1.00 0.00 55 LEU A C 15
ATOM 22962 O O . LEU A 1 55 ? -9.026 2.265 -2.610 1.00 0.00 55 LEU A O 15
ATOM 22978 N N . ASP A 1 56 ? -10.494 3.303 -1.238 1.00 0.00 56 ASP A N 15
ATOM 22979 C CA . ASP A 1 56 ? -11.136 4.050 -2.306 1.00 0.00 56 ASP A CA 15
ATOM 22980 C C . ASP A 1 56 ? -10.622 5.491 -2.294 1.00 0.00 56 ASP A C 15
ATOM 22981 O O . ASP A 1 56 ? -11.330 6.409 -2.707 1.00 0.00 56 ASP A O 15
ATOM 22990 N N . GLN A 1 57 ? -9.396 5.645 -1.817 1.00 0.00 57 GLN A N 15
ATOM 22991 C CA . GLN A 1 57 ? -8.780 6.959 -1.746 1.00 0.00 57 GLN A CA 15
ATOM 22992 C C . GLN A 1 57 ? -7.400 6.935 -2.406 1.00 0.00 57 GLN A C 15
ATOM 22993 O O . GLN A 1 57 ? -7.174 7.615 -3.405 1.00 0.00 57 GLN A O 15
ATOM 23007 N N . VAL A 1 58 ? -6.513 6.143 -1.820 1.00 0.00 58 VAL A N 15
ATOM 23008 C CA . VAL A 1 58 ? -5.161 6.022 -2.339 1.00 0.00 58 VAL A CA 15
ATOM 23009 C C . VAL A 1 58 ? -5.192 5.234 -3.650 1.00 0.00 58 VAL A C 15
ATOM 23010 O O . VAL A 1 58 ? -6.245 4.752 -4.065 1.00 0.00 58 VAL A O 15
ATOM 23023 N N . VAL A 1 59 ? -4.024 5.128 -4.267 1.00 0.00 59 VAL A N 15
ATOM 23024 C CA . VAL A 1 59 ? -3.904 4.408 -5.523 1.00 0.00 59 VAL A CA 15
ATOM 23025 C C . VAL A 1 59 ? -2.562 3.674 -5.559 1.00 0.00 59 VAL A C 15
ATOM 23026 O O . VAL A 1 59 ? -1.511 4.300 -5.687 1.00 0.00 59 VAL A O 15
ATOM 23039 N N . LEU A 1 60 ? -2.641 2.357 -5.443 1.00 0.00 60 LEU A N 15
ATOM 23040 C CA . LEU A 1 60 ? -1.446 1.531 -5.460 1.00 0.00 60 LEU A CA 15
ATOM 23041 C C . LEU A 1 60 ? -1.107 1.162 -6.906 1.00 0.00 60 LEU A C 15
ATOM 23042 O O . LEU A 1 60 ? -1.974 0.717 -7.656 1.00 0.00 60 LEU A O 15
ATOM 23058 N N . HIS A 1 61 ? 0.156 1.359 -7.253 1.00 0.00 61 HIS A N 15
ATOM 23059 C CA . HIS A 1 61 ? 0.620 1.053 -8.596 1.00 0.00 61 HIS A CA 15
ATOM 23060 C C . HIS A 1 61 ? 2.148 1.125 -8.640 1.00 0.00 61 HIS A C 15
ATOM 23061 O O . HIS A 1 61 ? 2.734 2.156 -8.313 1.00 0.00 61 HIS A O 15
ATOM 23075 N N . ARG A 1 62 ? 2.750 0.017 -9.046 1.00 0.00 62 ARG A N 15
ATOM 23076 C CA . ARG A 1 62 ? 4.198 -0.058 -9.137 1.00 0.00 62 ARG A CA 15
ATOM 23077 C C . ARG A 1 62 ? 4.753 1.195 -9.817 1.00 0.00 62 ARG A C 15
ATOM 23078 O O . ARG A 1 62 ? 4.043 1.865 -10.567 1.00 0.00 62 ARG A O 15
ATOM 23099 N N . PRO A 1 63 ? 6.049 1.482 -9.524 1.00 0.00 63 PRO A N 15
ATOM 23100 C CA . PRO A 1 63 ? 6.707 2.643 -10.098 1.00 0.00 63 PRO A CA 15
ATOM 23101 C C . PRO A 1 63 ? 7.057 2.403 -11.569 1.00 0.00 63 PRO A C 15
ATOM 23102 O O . PRO A 1 63 ? 8.134 1.896 -11.880 1.00 0.00 63 PRO A O 15
ATOM 23113 N N . GLY A 1 64 ? 6.127 2.780 -12.434 1.00 0.00 64 GLY A N 15
ATOM 23114 C CA . GLY A 1 64 ? 6.323 2.612 -13.864 1.00 0.00 64 GLY A CA 15
ATOM 23115 C C . GLY A 1 64 ? 5.204 1.767 -14.476 1.00 0.00 64 GLY A C 15
ATOM 23116 O O . GLY A 1 64 ? 5.470 0.800 -15.188 1.00 0.00 64 GLY A O 15
ATOM 23120 N N . GLU A 1 65 ? 3.976 2.163 -14.175 1.00 0.00 65 GLU A N 15
ATOM 23121 C CA . GLU A 1 65 ? 2.815 1.454 -14.687 1.00 0.00 65 GLU A CA 15
ATOM 23122 C C . GLU A 1 65 ? 1.923 2.404 -15.488 1.00 0.00 65 GLU A C 15
ATOM 23123 O O . GLU A 1 65 ? 2.312 3.537 -15.769 1.00 0.00 65 GLU A O 15
ATOM 23135 N N . LYS A 1 66 ? 0.744 1.908 -15.833 1.00 0.00 66 LYS A N 15
ATOM 23136 C CA . LYS A 1 66 ? -0.206 2.699 -16.597 1.00 0.00 66 LYS A CA 15
ATOM 23137 C C . LYS A 1 66 ? -1.519 2.802 -15.818 1.00 0.00 66 LYS A C 15
ATOM 23138 O O . LYS A 1 66 ? -2.114 3.876 -15.736 1.00 0.00 66 LYS A O 15
ATOM 23157 N N . GLN A 1 67 ? -1.933 1.671 -15.267 1.00 0.00 67 GLN A N 15
ATOM 23158 C CA . GLN A 1 67 ? -3.165 1.620 -14.498 1.00 0.00 67 GLN A CA 15
ATOM 23159 C C . GLN A 1 67 ? -2.879 1.157 -13.067 1.00 0.00 67 GLN A C 15
ATOM 23160 O O . GLN A 1 67 ? -1.830 0.574 -12.798 1.00 0.00 67 GLN A O 15
ATOM 23174 N N . PRO A 1 68 ? -3.856 1.442 -12.165 1.00 0.00 68 PRO A N 15
ATOM 23175 C CA . PRO A 1 68 ? -3.720 1.062 -10.770 1.00 0.00 68 PRO A CA 15
ATOM 23176 C C . PRO A 1 68 ? -3.941 -0.441 -10.587 1.00 0.00 68 PRO A C 15
ATOM 23177 O O . PRO A 1 68 ? -4.893 -1.003 -11.128 1.00 0.00 68 PRO A O 15
ATOM 23188 N N . MET A 1 69 ? -3.047 -1.050 -9.822 1.00 0.00 69 MET A N 15
ATOM 23189 C CA . MET A 1 69 ? -3.133 -2.477 -9.561 1.00 0.00 69 MET A CA 15
ATOM 23190 C C . MET A 1 69 ? -4.473 -2.836 -8.915 1.00 0.00 69 MET A C 15
ATOM 23191 O O . MET A 1 69 ? -5.267 -1.954 -8.592 1.00 0.00 69 MET A O 15
ATOM 23205 N N . ASP A 1 70 ? -4.682 -4.134 -8.747 1.00 0.00 70 ASP A N 15
ATOM 23206 C CA . ASP A 1 70 ? -5.912 -4.621 -8.146 1.00 0.00 70 ASP A CA 15
ATOM 23207 C C . ASP A 1 70 ? -5.595 -5.260 -6.792 1.00 0.00 70 ASP A C 15
ATOM 23208 O O . ASP A 1 70 ? -5.137 -6.400 -6.732 1.00 0.00 70 ASP A O 15
ATOM 23217 N N . LEU A 1 71 ? -5.851 -4.497 -5.739 1.00 0.00 71 LEU A N 15
ATOM 23218 C CA . LEU A 1 71 ? -5.598 -4.975 -4.390 1.00 0.00 71 LEU A CA 15
ATOM 23219 C C . LEU A 1 71 ? -6.006 -6.446 -4.290 1.00 0.00 71 LEU A C 15
ATOM 23220 O O . LEU A 1 71 ? -5.427 -7.203 -3.513 1.00 0.00 71 LEU A O 15
ATOM 23236 N N . GLU A 1 72 ? -7.001 -6.807 -5.088 1.00 0.00 72 GLU A N 15
ATOM 23237 C CA . GLU A 1 72 ? -7.493 -8.174 -5.098 1.00 0.00 72 GLU A CA 15
ATOM 23238 C C . GLU A 1 72 ? -6.325 -9.159 -5.023 1.00 0.00 72 GLU A C 15
ATOM 23239 O O . GLU A 1 72 ? -6.467 -10.256 -4.484 1.00 0.00 72 GLU A O 15
ATOM 23251 N N . ASN A 1 73 ? -5.196 -8.733 -5.571 1.00 0.00 73 ASN A N 15
ATOM 23252 C CA . ASN A 1 73 ? -4.004 -9.564 -5.572 1.00 0.00 73 ASN A CA 15
ATOM 23253 C C . ASN A 1 73 ? -3.415 -9.606 -4.161 1.00 0.00 73 ASN A C 15
ATOM 23254 O O . ASN A 1 73 ? -3.502 -8.628 -3.419 1.00 0.00 73 ASN A O 15
ATOM 23265 N N . PRO A 1 74 ? -2.814 -10.778 -3.824 1.00 0.00 74 PRO A N 15
ATOM 23266 C CA . PRO A 1 74 ? -2.210 -10.960 -2.514 1.00 0.00 74 PRO A CA 15
ATOM 23267 C C . PRO A 1 74 ? -0.881 -10.209 -2.414 1.00 0.00 74 PRO A C 15
ATOM 23268 O O . PRO A 1 74 ? -0.195 -10.017 -3.417 1.00 0.00 74 PRO A O 15
ATOM 23279 N N . VAL A 1 75 ? -0.557 -9.804 -1.195 1.00 0.00 75 VAL A N 15
ATOM 23280 C CA . VAL A 1 75 ? 0.678 -9.078 -0.951 1.00 0.00 75 VAL A CA 15
ATOM 23281 C C . VAL A 1 75 ? 1.868 -9.966 -1.318 1.00 0.00 75 VAL A C 15
ATOM 23282 O O . VAL A 1 75 ? 2.992 -9.483 -1.446 1.00 0.00 75 VAL A O 15
ATOM 23295 N N . SER A 1 76 ? 1.580 -11.250 -1.479 1.00 0.00 76 SER A N 15
ATOM 23296 C CA . SER A 1 76 ? 2.612 -12.210 -1.829 1.00 0.00 76 SER A CA 15
ATOM 23297 C C . SER A 1 76 ? 3.069 -11.984 -3.272 1.00 0.00 76 SER A C 15
ATOM 23298 O O . SER A 1 76 ? 4.089 -12.526 -3.696 1.00 0.00 76 SER A O 15
ATOM 23306 N N . SER A 1 77 ? 2.293 -11.183 -3.986 1.00 0.00 77 SER A N 15
ATOM 23307 C CA . SER A 1 77 ? 2.605 -10.879 -5.372 1.00 0.00 77 SER A CA 15
ATOM 23308 C C . SER A 1 77 ? 3.330 -9.534 -5.462 1.00 0.00 77 SER A C 15
ATOM 23309 O O . SER A 1 77 ? 3.760 -9.128 -6.541 1.00 0.00 77 SER A O 15
ATOM 23317 N N . VAL A 1 78 ? 3.442 -8.881 -4.315 1.00 0.00 78 VAL A N 15
ATOM 23318 C CA . VAL A 1 78 ? 4.107 -7.591 -4.251 1.00 0.00 78 VAL A CA 15
ATOM 23319 C C . VAL A 1 78 ? 5.174 -7.626 -3.155 1.00 0.00 78 VAL A C 15
ATOM 23320 O O . VAL A 1 78 ? 5.559 -6.584 -2.625 1.00 0.00 78 VAL A O 15
ATOM 23333 N N . ALA A 1 79 ? 5.622 -8.834 -2.848 1.00 0.00 79 ALA A N 15
ATOM 23334 C CA . ALA A 1 79 ? 6.637 -9.018 -1.825 1.00 0.00 79 ALA A CA 15
ATOM 23335 C C . ALA A 1 79 ? 7.994 -9.246 -2.494 1.00 0.00 79 ALA A C 15
ATOM 23336 O O . ALA A 1 79 ? 8.495 -10.369 -2.523 1.00 0.00 79 ALA A O 15
ATOM 23343 N N . SER A 1 80 ? 8.550 -8.163 -3.015 1.00 0.00 80 SER A N 15
ATOM 23344 C CA . SER A 1 80 ? 9.840 -8.230 -3.681 1.00 0.00 80 SER A CA 15
ATOM 23345 C C . SER A 1 80 ? 10.253 -6.839 -4.165 1.00 0.00 80 SER A C 15
ATOM 23346 O O . SER A 1 80 ? 11.318 -6.343 -3.803 1.00 0.00 80 SER A O 15
ATOM 23354 N N . GLN A 1 81 ? 9.387 -6.248 -4.975 1.00 0.00 81 GLN A N 15
ATOM 23355 C CA . GLN A 1 81 ? 9.648 -4.923 -5.512 1.00 0.00 81 GLN A CA 15
ATOM 23356 C C . GLN A 1 81 ? 8.997 -3.855 -4.631 1.00 0.00 81 GLN A C 15
ATOM 23357 O O . GLN A 1 81 ? 8.280 -4.179 -3.685 1.00 0.00 81 GLN A O 15
ATOM 23371 N N . THR A 1 82 ? 9.270 -2.605 -4.972 1.00 0.00 82 THR A N 15
ATOM 23372 C CA . THR A 1 82 ? 8.720 -1.487 -4.223 1.00 0.00 82 THR A CA 15
ATOM 23373 C C . THR A 1 82 ? 7.434 -0.985 -4.883 1.00 0.00 82 THR A C 15
ATOM 23374 O O . THR A 1 82 ? 7.324 -0.976 -6.108 1.00 0.00 82 THR A O 15
ATOM 23385 N N . LEU A 1 83 ? 6.495 -0.580 -4.042 1.00 0.00 83 LEU A N 15
ATOM 23386 C CA . LEU A 1 83 ? 5.221 -0.077 -4.528 1.00 0.00 83 LEU A CA 15
ATOM 23387 C C . LEU A 1 83 ? 5.205 1.449 -4.421 1.00 0.00 83 LEU A C 15
ATOM 23388 O O . LEU A 1 83 ? 6.036 2.035 -3.729 1.00 0.00 83 LEU A O 15
ATOM 23404 N N . VAL A 1 84 ? 4.251 2.050 -5.117 1.00 0.00 84 VAL A N 15
ATOM 23405 C CA . VAL A 1 84 ? 4.116 3.496 -5.109 1.00 0.00 84 VAL A CA 15
ATOM 23406 C C . VAL A 1 84 ? 2.682 3.868 -4.726 1.00 0.00 84 VAL A C 15
ATOM 23407 O O . VAL A 1 84 ? 1.728 3.285 -5.238 1.00 0.00 84 VAL A O 15
ATOM 23420 N N . LEU A 1 85 ? 2.576 4.838 -3.830 1.00 0.00 85 LEU A N 15
ATOM 23421 C CA . LEU A 1 85 ? 1.274 5.295 -3.373 1.00 0.00 85 LEU A CA 15
ATOM 23422 C C . LEU A 1 85 ? 1.041 6.726 -3.861 1.00 0.00 85 LEU A C 15
ATOM 23423 O O . LEU A 1 85 ? 1.835 7.621 -3.573 1.00 0.00 85 LEU A O 15
ATOM 23439 N N . ASP A 1 86 ? -0.051 6.899 -4.590 1.00 0.00 86 ASP A N 15
ATOM 23440 C CA . ASP A 1 86 ? -0.399 8.206 -5.120 1.00 0.00 86 ASP A CA 15
ATOM 23441 C C . ASP A 1 86 ? -1.561 8.787 -4.312 1.00 0.00 86 ASP A C 15
ATOM 23442 O O . ASP A 1 86 ? -2.702 8.788 -4.771 1.00 0.00 86 ASP A O 15
ATOM 23451 N N . THR A 1 87 ? -1.231 9.267 -3.122 1.00 0.00 87 THR A N 15
ATOM 23452 C CA . THR A 1 87 ? -2.233 9.849 -2.246 1.00 0.00 87 THR A CA 15
ATOM 23453 C C . THR A 1 87 ? -3.081 10.868 -3.009 1.00 0.00 87 THR A C 15
ATOM 23454 O O . THR A 1 87 ? -2.643 11.412 -4.021 1.00 0.00 87 THR A O 15
ATOM 23465 N N . PRO A 1 88 ? -4.312 11.102 -2.480 1.00 0.00 88 PRO A N 15
ATOM 23466 C CA . PRO A 1 88 ? -5.226 12.047 -3.100 1.00 0.00 88 PRO A CA 15
ATOM 23467 C C . PRO A 1 88 ? -4.795 13.489 -2.824 1.00 0.00 88 PRO A C 15
ATOM 23468 O O . PRO A 1 88 ? -4.132 13.762 -1.824 1.00 0.00 88 PRO A O 15
ATOM 23479 N N . PRO A 1 89 ? -5.199 14.397 -3.752 1.00 0.00 89 PRO A N 15
ATOM 23480 C CA . PRO A 1 89 ? -4.862 15.804 -3.618 1.00 0.00 89 PRO A CA 15
ATOM 23481 C C . PRO A 1 89 ? -5.717 16.473 -2.540 1.00 0.00 89 PRO A C 15
ATOM 23482 O O . PRO A 1 89 ? -6.397 17.463 -2.808 1.00 0.00 89 PRO A O 15
ATOM 23493 N N . ASP A 1 90 ? -5.656 15.906 -1.345 1.00 0.00 90 ASP A N 15
ATOM 23494 C CA . ASP A 1 90 ? -6.416 16.435 -0.225 1.00 0.00 90 ASP A CA 15
ATOM 23495 C C . ASP A 1 90 ? -6.304 15.475 0.961 1.00 0.00 90 ASP A C 15
ATOM 23496 O O . ASP A 1 90 ? -6.914 14.407 0.960 1.00 0.00 90 ASP A O 15
ATOM 23505 N N . ALA A 1 91 ? -5.519 15.889 1.945 1.00 0.00 91 ALA A N 15
ATOM 23506 C CA . ALA A 1 91 ? -5.319 15.080 3.134 1.00 0.00 91 ALA A CA 15
ATOM 23507 C C . ALA A 1 91 ? -4.785 15.963 4.264 1.00 0.00 91 ALA A C 15
ATOM 23508 O O . ALA A 1 91 ? -3.793 16.669 4.089 1.00 0.00 91 ALA A O 15
ATOM 23515 N N . LYS A 1 92 ? -5.468 15.896 5.397 1.00 0.00 92 LYS A N 15
ATOM 23516 C CA . LYS A 1 92 ? -5.075 16.682 6.555 1.00 0.00 92 LYS A CA 15
ATOM 23517 C C . LYS A 1 92 ? -3.969 15.946 7.313 1.00 0.00 92 LYS A C 15
ATOM 23518 O O . LYS A 1 92 ? -2.878 16.483 7.502 1.00 0.00 92 LYS A O 15
ATOM 23537 N N . MET A 1 93 ? -4.287 14.728 7.727 1.00 0.00 93 MET A N 15
ATOM 23538 C CA . MET A 1 93 ? -3.333 13.914 8.460 1.00 0.00 93 MET A CA 15
ATOM 23539 C C . MET A 1 93 ? -2.749 14.686 9.644 1.00 0.00 93 MET A C 15
ATOM 23540 O O . MET A 1 93 ? -1.817 15.472 9.479 1.00 0.00 93 MET A O 15
ATOM 23554 N N . SER A 1 94 ? -3.320 14.436 10.813 1.00 0.00 94 SER A N 15
ATOM 23555 C CA . SER A 1 94 ? -2.868 15.098 12.025 1.00 0.00 94 SER A CA 15
ATOM 23556 C C . SER A 1 94 ? -1.771 14.269 12.696 1.00 0.00 94 SER A C 15
ATOM 23557 O O . SER A 1 94 ? -2.045 13.499 13.616 1.00 0.00 94 SER A O 15
ATOM 23565 N N . GLU A 1 95 ? -0.552 14.454 12.210 1.00 0.00 95 GLU A N 15
ATOM 23566 C CA . GLU A 1 95 ? 0.587 13.732 12.751 1.00 0.00 95 GLU A CA 15
ATOM 23567 C C . GLU A 1 95 ? 1.856 14.579 12.634 1.00 0.00 95 GLU A C 15
ATOM 23568 O O . GLU A 1 95 ? 2.073 15.240 11.620 1.00 0.00 95 GLU A O 15
ATOM 23580 N N . ALA A 1 96 ? 2.660 14.531 13.685 1.00 0.00 96 ALA A N 15
ATOM 23581 C CA . ALA A 1 96 ? 3.902 15.285 13.713 1.00 0.00 96 ALA A CA 15
ATOM 23582 C C . ALA A 1 96 ? 4.867 14.708 12.675 1.00 0.00 96 ALA A C 15
ATOM 23583 O O . ALA A 1 96 ? 4.701 13.573 12.232 1.00 0.00 96 ALA A O 15
ATOM 23590 N N . ARG A 1 97 ? 5.854 15.517 12.318 1.00 0.00 97 ARG A N 15
ATOM 23591 C CA . ARG A 1 97 ? 6.846 15.101 11.341 1.00 0.00 97 ARG A CA 15
ATOM 23592 C C . ARG A 1 97 ? 8.132 15.912 11.513 1.00 0.00 97 ARG A C 15
ATOM 23593 O O . ARG A 1 97 ? 8.106 17.019 12.049 1.00 0.00 97 ARG A O 15
ATOM 23614 N N . SER A 1 98 ? 9.227 15.329 11.048 1.00 0.00 98 SER A N 15
ATOM 23615 C CA . SER A 1 98 ? 10.521 15.983 11.143 1.00 0.00 98 SER A CA 15
ATOM 23616 C C . SER A 1 98 ? 11.205 15.993 9.774 1.00 0.00 98 SER A C 15
ATOM 23617 O O . SER A 1 98 ? 11.510 17.056 9.237 1.00 0.00 98 SER A O 15
ATOM 23625 N N . SER A 1 99 ? 11.425 14.796 9.250 1.00 0.00 99 SER A N 15
ATOM 23626 C CA . SER A 1 99 ? 12.067 14.654 7.954 1.00 0.00 99 SER A CA 15
ATOM 23627 C C . SER A 1 99 ? 11.011 14.635 6.847 1.00 0.00 99 SER A C 15
ATOM 23628 O O . SER A 1 99 ? 10.050 13.871 6.914 1.00 0.00 99 SER A O 15
ATOM 23636 N N . GLY A 1 100 ? 11.227 15.484 5.853 1.00 0.00 100 GLY A N 15
ATOM 23637 C CA . GLY A 1 100 ? 10.306 15.575 4.732 1.00 0.00 100 GLY A CA 15
ATOM 23638 C C . GLY A 1 100 ? 10.751 16.654 3.743 1.00 0.00 100 GLY A C 15
ATOM 23639 O O . GLY A 1 100 ? 10.297 17.795 3.818 1.00 0.00 100 GLY A O 15
ATOM 23643 N N . PRO A 1 101 ? 11.656 16.245 2.815 1.00 0.00 101 PRO A N 15
ATOM 23644 C CA . PRO A 1 101 ? 12.167 17.164 1.812 1.00 0.00 101 PRO A CA 15
ATOM 23645 C C . PRO A 1 101 ? 11.121 17.427 0.726 1.00 0.00 101 PRO A C 15
ATOM 23646 O O . PRO A 1 101 ? 10.173 16.659 0.573 1.00 0.00 101 PRO A O 15
ATOM 23657 N N . SER A 1 102 ? 11.329 18.517 0.001 1.00 0.00 102 SER A N 15
ATOM 23658 C CA . SER A 1 102 ? 10.416 18.891 -1.065 1.00 0.00 102 SER A CA 15
ATOM 23659 C C . SER A 1 102 ? 11.033 18.556 -2.424 1.00 0.00 102 SER A C 15
ATOM 23660 O O . SER A 1 102 ? 12.233 18.302 -2.520 1.00 0.00 102 SER A O 15
ATOM 23668 N N . SER A 1 103 ? 10.185 18.564 -3.442 1.00 0.00 103 SER A N 15
ATOM 23669 C CA . SER A 1 103 ? 10.632 18.264 -4.791 1.00 0.00 103 SER A CA 15
ATOM 23670 C C . SER A 1 103 ? 11.129 19.539 -5.474 1.00 0.00 103 SER A C 15
ATOM 23671 O O . SER A 1 103 ? 10.514 20.597 -5.345 1.00 0.00 103 SER A O 15
ATOM 23679 N N . GLY A 1 104 ? 12.238 19.398 -6.185 1.00 0.00 104 GLY A N 15
ATOM 23680 C CA . GLY A 1 104 ? 12.825 20.526 -6.889 1.00 0.00 104 GLY A CA 15
ATOM 23681 C C . GLY A 1 104 ? 12.932 20.242 -8.388 1.00 0.00 104 GLY A C 15
ATOM 23682 O O . GLY A 1 104 ? 13.071 19.090 -8.797 1.00 0.00 104 GLY A O 15
ATOM 23686 N N . GLY A 1 1 ? 14.431 -17.994 -3.070 1.00 0.00 1 GLY A N 16
ATOM 23687 C CA . GLY A 1 1 ? 13.370 -18.809 -3.636 1.00 0.00 1 GLY A CA 16
ATOM 23688 C C . GLY A 1 1 ? 12.031 -18.070 -3.597 1.00 0.00 1 GLY A C 16
ATOM 23689 O O . GLY A 1 1 ? 11.943 -16.964 -3.064 1.00 0.00 1 GLY A O 16
ATOM 23693 N N . SER A 1 2 ? 11.021 -18.711 -4.167 1.00 0.00 2 SER A N 16
ATOM 23694 C CA . SER A 1 2 ? 9.690 -18.128 -4.204 1.00 0.00 2 SER A CA 16
ATOM 23695 C C . SER A 1 2 ? 8.685 -19.152 -4.734 1.00 0.00 2 SER A C 16
ATOM 23696 O O . SER A 1 2 ? 9.048 -20.044 -5.500 1.00 0.00 2 SER A O 16
ATOM 23704 N N . SER A 1 3 ? 7.442 -18.990 -4.306 1.00 0.00 3 SER A N 16
ATOM 23705 C CA . SER A 1 3 ? 6.382 -19.890 -4.728 1.00 0.00 3 SER A CA 16
ATOM 23706 C C . SER A 1 3 ? 5.024 -19.343 -4.284 1.00 0.00 3 SER A C 16
ATOM 23707 O O . SER A 1 3 ? 4.958 -18.398 -3.499 1.00 0.00 3 SER A O 16
ATOM 23715 N N . GLY A 1 4 ? 3.974 -19.960 -4.806 1.00 0.00 4 GLY A N 16
ATOM 23716 C CA . GLY A 1 4 ? 2.621 -19.547 -4.473 1.00 0.00 4 GLY A CA 16
ATOM 23717 C C . GLY A 1 4 ? 1.592 -20.518 -5.056 1.00 0.00 4 GLY A C 16
ATOM 23718 O O . GLY A 1 4 ? 1.956 -21.499 -5.702 1.00 0.00 4 GLY A O 16
ATOM 23722 N N . SER A 1 5 ? 0.328 -20.211 -4.806 1.00 0.00 5 SER A N 16
ATOM 23723 C CA . SER A 1 5 ? -0.756 -21.044 -5.298 1.00 0.00 5 SER A CA 16
ATOM 23724 C C . SER A 1 5 ? -2.101 -20.482 -4.832 1.00 0.00 5 SER A C 16
ATOM 23725 O O . SER A 1 5 ? -2.152 -19.670 -3.910 1.00 0.00 5 SER A O 16
ATOM 23733 N N . SER A 1 6 ? -3.156 -20.936 -5.492 1.00 0.00 6 SER A N 16
ATOM 23734 C CA . SER A 1 6 ? -4.498 -20.489 -5.157 1.00 0.00 6 SER A CA 16
ATOM 23735 C C . SER A 1 6 ? -5.420 -21.695 -4.968 1.00 0.00 6 SER A C 16
ATOM 23736 O O . SER A 1 6 ? -5.117 -22.792 -5.436 1.00 0.00 6 SER A O 16
ATOM 23744 N N . GLY A 1 7 ? -6.526 -21.452 -4.281 1.00 0.00 7 GLY A N 16
ATOM 23745 C CA . GLY A 1 7 ? -7.495 -22.504 -4.025 1.00 0.00 7 GLY A CA 16
ATOM 23746 C C . GLY A 1 7 ? -8.324 -22.194 -2.778 1.00 0.00 7 GLY A C 16
ATOM 23747 O O . GLY A 1 7 ? -8.438 -21.037 -2.375 1.00 0.00 7 GLY A O 16
ATOM 23751 N N . ASP A 1 8 ? -8.883 -23.247 -2.201 1.00 0.00 8 ASP A N 16
ATOM 23752 C CA . ASP A 1 8 ? -9.700 -23.102 -1.007 1.00 0.00 8 ASP A CA 16
ATOM 23753 C C . ASP A 1 8 ? -8.793 -22.843 0.197 1.00 0.00 8 ASP A C 16
ATOM 23754 O O . ASP A 1 8 ? -8.401 -23.777 0.896 1.00 0.00 8 ASP A O 16
ATOM 23763 N N . GLN A 1 9 ? -8.484 -21.571 0.403 1.00 0.00 9 GLN A N 16
ATOM 23764 C CA . GLN A 1 9 ? -7.630 -21.178 1.511 1.00 0.00 9 GLN A CA 16
ATOM 23765 C C . GLN A 1 9 ? -8.312 -20.093 2.348 1.00 0.00 9 GLN A C 16
ATOM 23766 O O . GLN A 1 9 ? -9.301 -19.501 1.916 1.00 0.00 9 GLN A O 16
ATOM 23780 N N . GLU A 1 10 ? -7.758 -19.866 3.529 1.00 0.00 10 GLU A N 16
ATOM 23781 C CA . GLU A 1 10 ? -8.300 -18.864 4.430 1.00 0.00 10 GLU A CA 16
ATOM 23782 C C . GLU A 1 10 ? -7.176 -17.990 4.991 1.00 0.00 10 GLU A C 16
ATOM 23783 O O . GLU A 1 10 ? -6.037 -18.438 5.108 1.00 0.00 10 GLU A O 16
ATOM 23795 N N . VAL A 1 11 ? -7.536 -16.759 5.322 1.00 0.00 11 VAL A N 16
ATOM 23796 C CA . VAL A 1 11 ? -6.572 -15.818 5.868 1.00 0.00 11 VAL A CA 16
ATOM 23797 C C . VAL A 1 11 ? -5.960 -16.404 7.141 1.00 0.00 11 VAL A C 16
ATOM 23798 O O . VAL A 1 11 ? -6.471 -17.380 7.689 1.00 0.00 11 VAL A O 16
ATOM 23811 N N . ARG A 1 12 ? -4.873 -15.783 7.577 1.00 0.00 12 ARG A N 16
ATOM 23812 C CA . ARG A 1 12 ? -4.185 -16.230 8.776 1.00 0.00 12 ARG A CA 16
ATOM 23813 C C . ARG A 1 12 ? -3.833 -17.715 8.663 1.00 0.00 12 ARG A C 16
ATOM 23814 O O . ARG A 1 12 ? -4.692 -18.576 8.843 1.00 0.00 12 ARG A O 16
ATOM 23835 N N . LEU A 1 13 ? -2.567 -17.968 8.366 1.00 0.00 13 LEU A N 16
ATOM 23836 C CA . LEU A 1 13 ? -2.090 -19.334 8.227 1.00 0.00 13 LEU A CA 16
ATOM 23837 C C . LEU A 1 13 ? -0.639 -19.414 8.707 1.00 0.00 13 LEU A C 16
ATOM 23838 O O . LEU A 1 13 ? -0.340 -20.109 9.677 1.00 0.00 13 LEU A O 16
ATOM 23854 N N . GLU A 1 14 ? 0.224 -18.694 8.005 1.00 0.00 14 GLU A N 16
ATOM 23855 C CA . GLU A 1 14 ? 1.636 -18.675 8.348 1.00 0.00 14 GLU A CA 16
ATOM 23856 C C . GLU A 1 14 ? 2.417 -17.841 7.330 1.00 0.00 14 GLU A C 16
ATOM 23857 O O . GLU A 1 14 ? 1.839 -17.305 6.386 1.00 0.00 14 GLU A O 16
ATOM 23869 N N . ASN A 1 15 ? 3.720 -17.759 7.556 1.00 0.00 15 ASN A N 16
ATOM 23870 C CA . ASN A 1 15 ? 4.587 -17.000 6.671 1.00 0.00 15 ASN A CA 16
ATOM 23871 C C . ASN A 1 15 ? 4.143 -15.536 6.661 1.00 0.00 15 ASN A C 16
ATOM 23872 O O . ASN A 1 15 ? 2.994 -15.230 6.975 1.00 0.00 15 ASN A O 16
ATOM 23883 N N . ARG A 1 16 ? 5.078 -14.670 6.298 1.00 0.00 16 ARG A N 16
ATOM 23884 C CA . ARG A 1 16 ? 4.798 -13.245 6.244 1.00 0.00 16 ARG A CA 16
ATOM 23885 C C . ARG A 1 16 ? 5.737 -12.557 5.251 1.00 0.00 16 ARG A C 16
ATOM 23886 O O . ARG A 1 16 ? 6.956 -12.690 5.349 1.00 0.00 16 ARG A O 16
ATOM 23907 N N . ILE A 1 17 ? 5.133 -11.837 4.317 1.00 0.00 17 ILE A N 16
ATOM 23908 C CA . ILE A 1 17 ? 5.900 -11.128 3.307 1.00 0.00 17 ILE A CA 16
ATOM 23909 C C . ILE A 1 17 ? 5.866 -9.628 3.606 1.00 0.00 17 ILE A C 16
ATOM 23910 O O . ILE A 1 17 ? 4.915 -9.133 4.210 1.00 0.00 17 ILE A O 16
ATOM 23926 N N . THR A 1 18 ? 6.916 -8.946 3.171 1.00 0.00 18 THR A N 16
ATOM 23927 C CA . THR A 1 18 ? 7.018 -7.512 3.386 1.00 0.00 18 THR A CA 16
ATOM 23928 C C . THR A 1 18 ? 7.409 -6.805 2.086 1.00 0.00 18 THR A C 16
ATOM 23929 O O . THR A 1 18 ? 8.008 -7.413 1.201 1.00 0.00 18 THR A O 16
ATOM 23940 N N . PHE A 1 19 ? 7.054 -5.531 2.014 1.00 0.00 19 PHE A N 16
ATOM 23941 C CA . PHE A 1 19 ? 7.360 -4.735 0.837 1.00 0.00 19 PHE A CA 16
ATOM 23942 C C . PHE A 1 19 ? 7.463 -3.250 1.192 1.00 0.00 19 PHE A C 16
ATOM 23943 O O . PHE A 1 19 ? 7.002 -2.828 2.251 1.00 0.00 19 PHE A O 16
ATOM 23960 N N . GLN A 1 20 ? 8.070 -2.499 0.285 1.00 0.00 20 GLN A N 16
ATOM 23961 C CA . GLN A 1 20 ? 8.240 -1.070 0.489 1.00 0.00 20 GLN A CA 16
ATOM 23962 C C . GLN A 1 20 ? 7.197 -0.292 -0.316 1.00 0.00 20 GLN A C 16
ATOM 23963 O O . GLN A 1 20 ? 6.657 -0.802 -1.296 1.00 0.00 20 GLN A O 16
ATOM 23977 N N . LEU A 1 21 ? 6.945 0.930 0.129 1.00 0.00 21 LEU A N 16
ATOM 23978 C CA . LEU A 1 21 ? 5.976 1.784 -0.538 1.00 0.00 21 LEU A CA 16
ATOM 23979 C C . LEU A 1 21 ? 6.593 3.165 -0.768 1.00 0.00 21 LEU A C 16
ATOM 23980 O O . LEU A 1 21 ? 7.252 3.710 0.116 1.00 0.00 21 LEU A O 16
ATOM 23996 N N . GLU A 1 22 ? 6.357 3.691 -1.961 1.00 0.00 22 GLU A N 16
ATOM 23997 C CA . GLU A 1 22 ? 6.882 4.999 -2.319 1.00 0.00 22 GLU A CA 16
ATOM 23998 C C . GLU A 1 22 ? 5.815 6.075 -2.108 1.00 0.00 22 GLU A C 16
ATOM 23999 O O . GLU A 1 22 ? 4.843 6.146 -2.858 1.00 0.00 22 GLU A O 16
ATOM 24011 N N . LEU A 1 23 ? 6.032 6.885 -1.082 1.00 0.00 23 LEU A N 16
ATOM 24012 C CA . LEU A 1 23 ? 5.101 7.954 -0.763 1.00 0.00 23 LEU A CA 16
ATOM 24013 C C . LEU A 1 23 ? 5.365 9.146 -1.684 1.00 0.00 23 LEU A C 16
ATOM 24014 O O . LEU A 1 23 ? 5.838 10.190 -1.236 1.00 0.00 23 LEU A O 16
ATOM 24030 N N . VAL A 1 24 ? 5.048 8.952 -2.956 1.00 0.00 24 VAL A N 16
ATOM 24031 C CA . VAL A 1 24 ? 5.244 9.999 -3.945 1.00 0.00 24 VAL A CA 16
ATOM 24032 C C . VAL A 1 24 ? 4.846 11.347 -3.340 1.00 0.00 24 VAL A C 16
ATOM 24033 O O . VAL A 1 24 ? 3.692 11.546 -2.966 1.00 0.00 24 VAL A O 16
ATOM 24046 N N . GLY A 1 25 ? 5.824 12.237 -3.264 1.00 0.00 25 GLY A N 16
ATOM 24047 C CA . GLY A 1 25 ? 5.591 13.560 -2.711 1.00 0.00 25 GLY A CA 16
ATOM 24048 C C . GLY A 1 25 ? 6.296 13.724 -1.363 1.00 0.00 25 GLY A C 16
ATOM 24049 O O . GLY A 1 25 ? 6.987 14.716 -1.137 1.00 0.00 25 GLY A O 16
ATOM 24053 N N . LEU A 1 26 ? 6.097 12.736 -0.503 1.00 0.00 26 LEU A N 16
ATOM 24054 C CA . LEU A 1 26 ? 6.705 12.758 0.816 1.00 0.00 26 LEU A CA 16
ATOM 24055 C C . LEU A 1 26 ? 8.177 12.358 0.701 1.00 0.00 26 LEU A C 16
ATOM 24056 O O . LEU A 1 26 ? 8.926 12.445 1.673 1.00 0.00 26 LEU A O 16
ATOM 24072 N N . GLU A 1 27 ? 8.549 11.927 -0.496 1.00 0.00 27 GLU A N 16
ATOM 24073 C CA . GLU A 1 27 ? 9.918 11.512 -0.751 1.00 0.00 27 GLU A CA 16
ATOM 24074 C C . GLU A 1 27 ? 10.441 10.665 0.411 1.00 0.00 27 GLU A C 16
ATOM 24075 O O . GLU A 1 27 ? 11.449 11.005 1.028 1.00 0.00 27 GLU A O 16
ATOM 24087 N N . ARG A 1 28 ? 9.731 9.577 0.674 1.00 0.00 28 ARG A N 16
ATOM 24088 C CA . ARG A 1 28 ? 10.111 8.678 1.751 1.00 0.00 28 ARG A CA 16
ATOM 24089 C C . ARG A 1 28 ? 9.605 7.263 1.464 1.00 0.00 28 ARG A C 16
ATOM 24090 O O . ARG A 1 28 ? 8.439 7.075 1.123 1.00 0.00 28 ARG A O 16
ATOM 24111 N N . VAL A 1 29 ? 10.508 6.305 1.614 1.00 0.00 29 VAL A N 16
ATOM 24112 C CA . VAL A 1 29 ? 10.167 4.912 1.376 1.00 0.00 29 VAL A CA 16
ATOM 24113 C C . VAL A 1 29 ? 9.709 4.272 2.688 1.00 0.00 29 VAL A C 16
ATOM 24114 O O . VAL A 1 29 ? 10.427 4.312 3.686 1.00 0.00 29 VAL A O 16
ATOM 24127 N N . VAL A 1 30 ? 8.516 3.697 2.644 1.00 0.00 30 VAL A N 16
ATOM 24128 C CA . VAL A 1 30 ? 7.954 3.050 3.817 1.00 0.00 30 VAL A CA 16
ATOM 24129 C C . VAL A 1 30 ? 7.889 1.540 3.578 1.00 0.00 30 VAL A C 16
ATOM 24130 O O . VAL A 1 30 ? 7.926 1.086 2.435 1.00 0.00 30 VAL A O 16
ATOM 24143 N N . ARG A 1 31 ? 7.793 0.803 4.675 1.00 0.00 31 ARG A N 16
ATOM 24144 C CA . ARG A 1 31 ? 7.723 -0.646 4.600 1.00 0.00 31 ARG A CA 16
ATOM 24145 C C . ARG A 1 31 ? 6.388 -1.143 5.159 1.00 0.00 31 ARG A C 16
ATOM 24146 O O . ARG A 1 31 ? 5.845 -0.555 6.093 1.00 0.00 31 ARG A O 16
ATOM 24167 N N . ILE A 1 32 ? 5.897 -2.220 4.564 1.00 0.00 32 ILE A N 16
ATOM 24168 C CA . ILE A 1 32 ? 4.636 -2.802 4.991 1.00 0.00 32 ILE A CA 16
ATOM 24169 C C . ILE A 1 32 ? 4.804 -4.315 5.144 1.00 0.00 32 ILE A C 16
ATOM 24170 O O . ILE A 1 32 ? 5.308 -4.982 4.242 1.00 0.00 32 ILE A O 16
ATOM 24186 N N . SER A 1 33 ? 4.371 -4.812 6.294 1.00 0.00 33 SER A N 16
ATOM 24187 C CA . SER A 1 33 ? 4.467 -6.234 6.577 1.00 0.00 33 SER A CA 16
ATOM 24188 C C . SER A 1 33 ? 3.074 -6.810 6.839 1.00 0.00 33 SER A C 16
ATOM 24189 O O . SER A 1 33 ? 2.265 -6.197 7.533 1.00 0.00 33 SER A O 16
ATOM 24197 N N . ALA A 1 34 ? 2.837 -7.983 6.270 1.00 0.00 34 ALA A N 16
ATOM 24198 C CA . ALA A 1 34 ? 1.556 -8.649 6.433 1.00 0.00 34 ALA A CA 16
ATOM 24199 C C . ALA A 1 34 ? 1.600 -10.009 5.733 1.00 0.00 34 ALA A C 16
ATOM 24200 O O . ALA A 1 34 ? 2.401 -10.217 4.823 1.00 0.00 34 ALA A O 16
ATOM 24207 N N . LYS A 1 35 ? 0.729 -10.900 6.185 1.00 0.00 35 LYS A N 16
ATOM 24208 C CA . LYS A 1 35 ? 0.659 -12.234 5.614 1.00 0.00 35 LYS A CA 16
ATOM 24209 C C . LYS A 1 35 ? 0.531 -12.126 4.093 1.00 0.00 35 LYS A C 16
ATOM 24210 O O . LYS A 1 35 ? -0.006 -11.146 3.579 1.00 0.00 35 LYS A O 16
ATOM 24229 N N . PRO A 1 36 ? 1.046 -13.175 3.397 1.00 0.00 36 PRO A N 16
ATOM 24230 C CA . PRO A 1 36 ? 0.994 -13.208 1.945 1.00 0.00 36 PRO A CA 16
ATOM 24231 C C . PRO A 1 36 ? -0.418 -13.531 1.454 1.00 0.00 36 PRO A C 16
ATOM 24232 O O . PRO A 1 36 ? -0.967 -12.816 0.617 1.00 0.00 36 PRO A O 16
ATOM 24243 N N . THR A 1 37 ? -0.966 -14.609 1.995 1.00 0.00 37 THR A N 16
ATOM 24244 C CA . THR A 1 37 ? -2.304 -15.036 1.622 1.00 0.00 37 THR A CA 16
ATOM 24245 C C . THR A 1 37 ? -3.247 -13.834 1.554 1.00 0.00 37 THR A C 16
ATOM 24246 O O . THR A 1 37 ? -3.899 -13.609 0.535 1.00 0.00 37 THR A O 16
ATOM 24257 N N . LYS A 1 38 ? -3.290 -13.093 2.651 1.00 0.00 38 LYS A N 16
ATOM 24258 C CA . LYS A 1 38 ? -4.144 -11.919 2.728 1.00 0.00 38 LYS A CA 16
ATOM 24259 C C . LYS A 1 38 ? -4.052 -11.140 1.414 1.00 0.00 38 LYS A C 16
ATOM 24260 O O . LYS A 1 38 ? -3.124 -11.342 0.632 1.00 0.00 38 LYS A O 16
ATOM 24279 N N . ARG A 1 39 ? -5.026 -10.265 1.213 1.00 0.00 39 ARG A N 16
ATOM 24280 C CA . ARG A 1 39 ? -5.067 -9.454 0.008 1.00 0.00 39 ARG A CA 16
ATOM 24281 C C . ARG A 1 39 ? -4.246 -8.177 0.199 1.00 0.00 39 ARG A C 16
ATOM 24282 O O . ARG A 1 39 ? -3.582 -8.009 1.220 1.00 0.00 39 ARG A O 16
ATOM 24303 N N . LEU A 1 40 ? -4.319 -7.310 -0.800 1.00 0.00 40 LEU A N 16
ATOM 24304 C CA . LEU A 1 40 ? -3.591 -6.053 -0.755 1.00 0.00 40 LEU A CA 16
ATOM 24305 C C . LEU A 1 40 ? -4.401 -5.028 0.043 1.00 0.00 40 LEU A C 16
ATOM 24306 O O . LEU A 1 40 ? -3.838 -4.095 0.612 1.00 0.00 40 LEU A O 16
ATOM 24322 N N . GLN A 1 41 ? -5.709 -5.238 0.058 1.00 0.00 41 GLN A N 16
ATOM 24323 C CA . GLN A 1 41 ? -6.602 -4.344 0.776 1.00 0.00 41 GLN A CA 16
ATOM 24324 C C . GLN A 1 41 ? -6.719 -4.773 2.239 1.00 0.00 41 GLN A C 16
ATOM 24325 O O . GLN A 1 41 ? -6.764 -3.932 3.135 1.00 0.00 41 GLN A O 16
ATOM 24339 N N . GLU A 1 42 ? -6.765 -6.083 2.437 1.00 0.00 42 GLU A N 16
ATOM 24340 C CA . GLU A 1 42 ? -6.876 -6.634 3.776 1.00 0.00 42 GLU A CA 16
ATOM 24341 C C . GLU A 1 42 ? -5.574 -6.414 4.550 1.00 0.00 42 GLU A C 16
ATOM 24342 O O . GLU A 1 42 ? -5.584 -6.336 5.778 1.00 0.00 42 GLU A O 16
ATOM 24354 N N . ALA A 1 43 ? -4.486 -6.321 3.801 1.00 0.00 43 ALA A N 16
ATOM 24355 C CA . ALA A 1 43 ? -3.179 -6.111 4.401 1.00 0.00 43 ALA A CA 16
ATOM 24356 C C . ALA A 1 43 ? -2.948 -4.612 4.599 1.00 0.00 43 ALA A C 16
ATOM 24357 O O . ALA A 1 43 ? -2.170 -4.209 5.462 1.00 0.00 43 ALA A O 16
ATOM 24364 N N . LEU A 1 44 ? -3.639 -3.827 3.785 1.00 0.00 44 LEU A N 16
ATOM 24365 C CA . LEU A 1 44 ? -3.518 -2.381 3.860 1.00 0.00 44 LEU A CA 16
ATOM 24366 C C . LEU A 1 44 ? -4.638 -1.825 4.742 1.00 0.00 44 LEU A C 16
ATOM 24367 O O . LEU A 1 44 ? -4.575 -0.679 5.184 1.00 0.00 44 LEU A O 16
ATOM 24383 N N . GLN A 1 45 ? -5.638 -2.664 4.973 1.00 0.00 45 GLN A N 16
ATOM 24384 C CA . GLN A 1 45 ? -6.770 -2.271 5.794 1.00 0.00 45 GLN A CA 16
ATOM 24385 C C . GLN A 1 45 ? -6.288 -1.763 7.154 1.00 0.00 45 GLN A C 16
ATOM 24386 O O . GLN A 1 45 ? -6.686 -0.686 7.595 1.00 0.00 45 GLN A O 16
ATOM 24400 N N . PRO A 1 46 ? -5.415 -2.583 7.798 1.00 0.00 46 PRO A N 16
ATOM 24401 C CA . PRO A 1 46 ? -4.874 -2.228 9.099 1.00 0.00 46 PRO A CA 16
ATOM 24402 C C . PRO A 1 46 ? -3.808 -1.138 8.971 1.00 0.00 46 PRO A C 16
ATOM 24403 O O . PRO A 1 46 ? -3.277 -0.663 9.973 1.00 0.00 46 PRO A O 16
ATOM 24414 N N . ILE A 1 47 ? -3.528 -0.772 7.728 1.00 0.00 47 ILE A N 16
ATOM 24415 C CA . ILE A 1 47 ? -2.535 0.253 7.456 1.00 0.00 47 ILE A CA 16
ATOM 24416 C C . ILE A 1 47 ? -3.243 1.580 7.174 1.00 0.00 47 ILE A C 16
ATOM 24417 O O . ILE A 1 47 ? -2.822 2.628 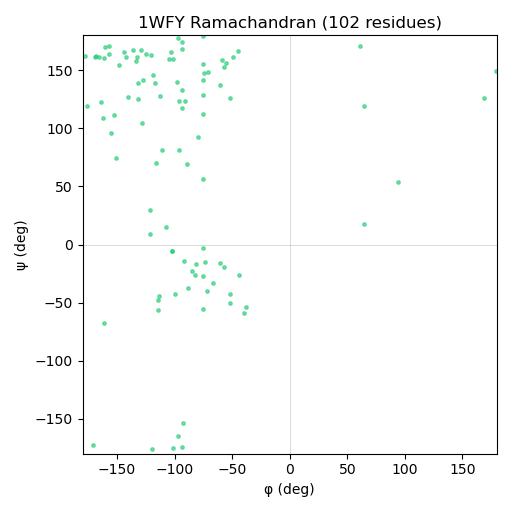7.662 1.00 0.00 47 ILE A O 16
ATOM 24433 N N . LEU A 1 48 ? -4.306 1.492 6.388 1.00 0.00 48 LEU A N 16
ATOM 24434 C CA . LEU A 1 48 ? -5.076 2.672 6.035 1.00 0.00 48 LEU A CA 16
ATOM 24435 C C . LEU A 1 48 ? -5.873 3.139 7.255 1.00 0.00 48 LEU A C 16
ATOM 24436 O O . LEU A 1 48 ? -6.000 4.338 7.496 1.00 0.00 48 LEU A O 16
ATOM 24452 N N . ALA A 1 49 ? -6.389 2.166 7.992 1.00 0.00 49 ALA A N 16
ATOM 24453 C CA . ALA A 1 49 ? -7.171 2.462 9.180 1.00 0.00 49 ALA A CA 16
ATOM 24454 C C . ALA A 1 49 ? -6.256 3.061 10.251 1.00 0.00 49 ALA A C 16
ATOM 24455 O O . ALA A 1 49 ? -6.713 3.806 11.117 1.00 0.00 49 ALA A O 16
ATOM 24462 N N . LYS A 1 50 ? -4.981 2.714 10.156 1.00 0.00 50 LYS A N 16
ATOM 24463 C CA . LYS A 1 50 ? -3.998 3.209 11.105 1.00 0.00 50 LYS A CA 16
ATOM 24464 C C . LYS A 1 50 ? -3.348 4.476 10.546 1.00 0.00 50 LYS A C 16
ATOM 24465 O O . LYS A 1 50 ? -2.629 5.175 11.259 1.00 0.00 50 LYS A O 16
ATOM 24484 N N . HIS A 1 51 ? -3.625 4.735 9.277 1.00 0.00 51 HIS A N 16
ATOM 24485 C CA . HIS A 1 51 ? -3.077 5.906 8.615 1.00 0.00 51 HIS A CA 16
ATOM 24486 C C . HIS A 1 51 ? -4.211 6.859 8.235 1.00 0.00 51 HIS A C 16
ATOM 24487 O O . HIS A 1 51 ? -3.989 7.847 7.536 1.00 0.00 51 HIS A O 16
ATOM 24501 N N . GLY A 1 52 ? -5.403 6.531 8.713 1.00 0.00 52 GLY A N 16
ATOM 24502 C CA . GLY A 1 52 ? -6.572 7.345 8.433 1.00 0.00 52 GLY A CA 16
ATOM 24503 C C . GLY A 1 52 ? -6.841 7.420 6.928 1.00 0.00 52 GLY A C 16
ATOM 24504 O O . GLY A 1 52 ? -7.536 8.321 6.462 1.00 0.00 52 GLY A O 16
ATOM 24508 N N . LEU A 1 53 ? -6.276 6.460 6.210 1.00 0.00 53 LEU A N 16
ATOM 24509 C CA . LEU A 1 53 ? -6.445 6.405 4.768 1.00 0.00 53 LEU A CA 16
ATOM 24510 C C . LEU A 1 53 ? -7.620 5.484 4.432 1.00 0.00 53 LEU A C 16
ATOM 24511 O O . LEU A 1 53 ? -8.368 5.077 5.319 1.00 0.00 53 LEU A O 16
ATOM 24527 N N . SER A 1 54 ? -7.744 5.182 3.148 1.00 0.00 54 SER A N 16
ATOM 24528 C CA . SER A 1 54 ? -8.815 4.316 2.683 1.00 0.00 54 SER A CA 16
ATOM 24529 C C . SER A 1 54 ? -8.347 3.510 1.470 1.00 0.00 54 SER A C 16
ATOM 24530 O O . SER A 1 54 ? -7.262 3.751 0.942 1.00 0.00 54 SER A O 16
ATOM 24538 N N . LEU A 1 55 ? -9.188 2.571 1.064 1.00 0.00 55 LEU A N 16
ATOM 24539 C CA . LEU A 1 55 ? -8.874 1.728 -0.078 1.00 0.00 55 LEU A CA 16
ATOM 24540 C C . LEU A 1 55 ? -9.360 2.409 -1.358 1.00 0.00 55 LEU A C 16
ATOM 24541 O O . LEU A 1 55 ? -8.758 2.249 -2.419 1.00 0.00 55 LEU A O 16
ATOM 24557 N N . ASP A 1 56 ? -10.446 3.155 -1.218 1.00 0.00 56 ASP A N 16
ATOM 24558 C CA . ASP A 1 56 ? -11.021 3.861 -2.350 1.00 0.00 56 ASP A CA 16
ATOM 24559 C C . ASP A 1 56 ? -10.614 5.335 -2.286 1.00 0.00 56 ASP A C 16
ATOM 24560 O O . ASP A 1 56 ? -11.392 6.214 -2.656 1.00 0.00 56 ASP A O 16
ATOM 24569 N N . GLN A 1 57 ? -9.397 5.560 -1.815 1.00 0.00 57 GLN A N 16
ATOM 24570 C CA . GLN A 1 57 ? -8.878 6.912 -1.698 1.00 0.00 57 GLN A CA 16
ATOM 24571 C C . GLN A 1 57 ? -7.439 6.975 -2.215 1.00 0.00 57 GLN A C 16
ATOM 24572 O O . GLN A 1 57 ? -7.082 7.887 -2.959 1.00 0.00 57 GLN A O 16
ATOM 24586 N N . VAL A 1 58 ? -6.652 5.993 -1.799 1.00 0.00 58 VAL A N 16
ATOM 24587 C CA . VAL A 1 58 ? -5.260 5.925 -2.211 1.00 0.00 58 VAL A CA 16
ATOM 24588 C C . VAL A 1 58 ? -5.137 5.013 -3.432 1.00 0.00 58 VAL A C 16
ATOM 24589 O O . VAL A 1 58 ? -5.893 4.052 -3.573 1.00 0.00 58 VAL A O 16
ATOM 24602 N N . VAL A 1 59 ? -4.180 5.345 -4.286 1.00 0.00 59 VAL A N 16
ATOM 24603 C CA . VAL A 1 59 ? -3.949 4.568 -5.491 1.00 0.00 59 VAL A CA 16
ATOM 24604 C C . VAL A 1 59 ? -2.609 3.839 -5.374 1.00 0.00 59 VAL A C 16
ATOM 24605 O O . VAL A 1 59 ? -1.571 4.468 -5.172 1.00 0.00 59 VAL A O 16
ATOM 24618 N N . LEU A 1 60 ? -2.674 2.522 -5.506 1.00 0.00 60 LEU A N 16
ATOM 24619 C CA . LEU A 1 60 ? -1.479 1.701 -5.417 1.00 0.00 60 LEU A CA 16
ATOM 24620 C C . LEU A 1 60 ? -1.127 1.168 -6.808 1.00 0.00 60 LEU A C 16
ATOM 24621 O O . LEU A 1 60 ? -2.012 0.792 -7.574 1.00 0.00 60 LEU A O 16
ATOM 24637 N N . HIS A 1 61 ? 0.167 1.153 -7.090 1.00 0.00 61 HIS A N 16
ATOM 24638 C CA . HIS A 1 61 ? 0.647 0.673 -8.375 1.00 0.00 61 HIS A CA 16
ATOM 24639 C C . HIS A 1 61 ? 2.177 0.652 -8.376 1.00 0.00 61 HIS A C 16
ATOM 24640 O O . HIS A 1 61 ? 2.816 1.695 -8.254 1.00 0.00 61 HIS A O 16
ATOM 24654 N N . ARG A 1 62 ? 2.720 -0.549 -8.515 1.00 0.00 62 ARG A N 16
ATOM 24655 C CA . ARG A 1 62 ? 4.163 -0.720 -8.533 1.00 0.00 62 ARG A CA 16
ATOM 24656 C C . ARG A 1 62 ? 4.799 0.241 -9.539 1.00 0.00 62 ARG A C 16
ATOM 24657 O O . ARG A 1 62 ? 4.141 0.687 -10.478 1.00 0.00 62 ARG A O 16
ATOM 24678 N N . PRO A 1 63 ? 6.104 0.541 -9.302 1.00 0.00 63 PRO A N 16
ATOM 24679 C CA . PRO A 1 63 ? 6.836 1.441 -10.176 1.00 0.00 63 PRO A CA 16
ATOM 24680 C C . PRO A 1 63 ? 7.197 0.753 -11.494 1.00 0.00 63 PRO A C 16
ATOM 24681 O O . PRO A 1 63 ? 7.932 -0.233 -11.503 1.00 0.00 63 PRO A O 16
ATOM 24692 N N . GLY A 1 64 ? 6.664 1.301 -12.576 1.00 0.00 64 GLY A N 16
ATOM 24693 C CA . GLY A 1 64 ? 6.920 0.752 -13.897 1.00 0.00 64 GLY A CA 16
ATOM 24694 C C . GLY A 1 64 ? 5.617 0.569 -14.678 1.00 0.00 64 GLY A C 16
ATOM 24695 O O . GLY A 1 64 ? 5.565 0.837 -15.877 1.00 0.00 64 GLY A O 16
ATOM 24699 N N . GLU A 1 65 ? 4.597 0.113 -13.966 1.00 0.00 65 GLU A N 16
ATOM 24700 C CA . GLU A 1 65 ? 3.298 -0.108 -14.577 1.00 0.00 65 GLU A CA 16
ATOM 24701 C C . GLU A 1 65 ? 2.679 1.223 -15.008 1.00 0.00 65 GLU A C 16
ATOM 24702 O O . GLU A 1 65 ? 3.320 2.269 -14.911 1.00 0.00 65 GLU A O 16
ATOM 24714 N N . LYS A 1 66 ? 1.442 1.141 -15.474 1.00 0.00 66 LYS A N 16
ATOM 24715 C CA . LYS A 1 66 ? 0.730 2.327 -15.920 1.00 0.00 66 LYS A CA 16
ATOM 24716 C C . LYS A 1 66 ? -0.532 2.507 -15.074 1.00 0.00 66 LYS A C 16
ATOM 24717 O O . LYS A 1 66 ? -0.570 3.350 -14.180 1.00 0.00 66 LYS A O 16
ATOM 24736 N N . GLN A 1 67 ? -1.535 1.699 -15.387 1.00 0.00 67 GLN A N 16
ATOM 24737 C CA . GLN A 1 67 ? -2.796 1.759 -14.667 1.00 0.00 67 GLN A CA 16
ATOM 24738 C C . GLN A 1 67 ? -2.590 1.370 -13.202 1.00 0.00 67 GLN A C 16
ATOM 24739 O O . GLN A 1 67 ? -1.565 0.789 -12.848 1.00 0.00 67 GLN A O 16
ATOM 24753 N N . PRO A 1 68 ? -3.606 1.716 -12.367 1.00 0.00 68 PRO A N 16
ATOM 24754 C CA . PRO A 1 68 ? -3.546 1.410 -10.948 1.00 0.00 68 PRO A CA 16
ATOM 24755 C C . PRO A 1 68 ? -3.799 -0.078 -10.697 1.00 0.00 68 PRO A C 16
ATOM 24756 O O . PRO A 1 68 ? -4.738 -0.653 -11.247 1.00 0.00 68 PRO A O 16
ATOM 24767 N N . MET A 1 69 ? -2.947 -0.659 -9.865 1.00 0.00 69 MET A N 16
ATOM 24768 C CA . MET A 1 69 ? -3.067 -2.069 -9.535 1.00 0.00 69 MET A CA 16
ATOM 24769 C C . MET A 1 69 ? -4.284 -2.321 -8.642 1.00 0.00 69 MET A C 16
ATOM 24770 O O . MET A 1 69 ? -4.855 -1.384 -8.086 1.00 0.00 69 MET A O 16
ATOM 24784 N N . ASP A 1 70 ? -4.645 -3.591 -8.533 1.00 0.00 70 ASP A N 16
ATOM 24785 C CA . ASP A 1 70 ? -5.783 -3.978 -7.717 1.00 0.00 70 ASP A CA 16
ATOM 24786 C C . ASP A 1 70 ? -5.289 -4.429 -6.341 1.00 0.00 70 ASP A C 16
ATOM 24787 O O . ASP A 1 70 ? -4.111 -4.736 -6.171 1.00 0.00 70 ASP A O 16
ATOM 24796 N N . LEU A 1 71 ? -6.216 -4.455 -5.395 1.00 0.00 71 LEU A N 16
ATOM 24797 C CA . LEU A 1 71 ? -5.890 -4.863 -4.039 1.00 0.00 71 LEU A CA 16
ATOM 24798 C C . LEU A 1 71 ? -6.334 -6.312 -3.826 1.00 0.00 71 LEU A C 16
ATOM 24799 O O . LEU A 1 71 ? -5.855 -6.984 -2.915 1.00 0.00 71 LEU A O 16
ATOM 24815 N N . GLU A 1 72 ? -7.245 -6.750 -4.683 1.00 0.00 72 GLU A N 16
ATOM 24816 C CA . GLU A 1 72 ? -7.759 -8.106 -4.601 1.00 0.00 72 GLU A CA 16
ATOM 24817 C C . GLU A 1 72 ? -6.606 -9.113 -4.624 1.00 0.00 72 GLU A C 16
ATOM 24818 O O . GLU A 1 72 ? -6.723 -10.208 -4.077 1.00 0.00 72 GLU A O 16
ATOM 24830 N N . ASN A 1 73 ? -5.520 -8.705 -5.263 1.00 0.00 73 ASN A N 16
ATOM 24831 C CA . ASN A 1 73 ? -4.347 -9.558 -5.364 1.00 0.00 73 ASN A CA 16
ATOM 24832 C C . ASN A 1 73 ? -3.675 -9.659 -3.994 1.00 0.00 73 ASN A C 16
ATOM 24833 O O . ASN A 1 73 ? -3.657 -8.691 -3.235 1.00 0.00 73 ASN A O 16
ATOM 24844 N N . PRO A 1 74 ? -3.125 -10.870 -3.711 1.00 0.00 74 PRO A N 16
ATOM 24845 C CA . PRO A 1 74 ? -2.454 -11.110 -2.445 1.00 0.00 74 PRO A CA 16
ATOM 24846 C C . PRO A 1 74 ? -1.079 -10.440 -2.418 1.00 0.00 74 PRO A C 16
ATOM 24847 O O . PRO A 1 74 ? -0.387 -10.393 -3.435 1.00 0.00 74 PRO A O 16
ATOM 24858 N N . VAL A 1 75 ? -0.722 -9.939 -1.244 1.00 0.00 75 VAL A N 16
ATOM 24859 C CA . VAL A 1 75 ? 0.558 -9.275 -1.072 1.00 0.00 75 VAL A CA 16
ATOM 24860 C C . VAL A 1 75 ? 1.683 -10.237 -1.458 1.00 0.00 75 VAL A C 16
ATOM 24861 O O . VAL A 1 75 ? 2.810 -9.811 -1.708 1.00 0.00 75 VAL A O 16
ATOM 24874 N N . SER A 1 76 ? 1.339 -11.516 -1.495 1.00 0.00 76 SER A N 16
ATOM 24875 C CA . SER A 1 76 ? 2.306 -12.541 -1.847 1.00 0.00 76 SER A CA 16
ATOM 24876 C C . SER A 1 76 ? 2.828 -12.304 -3.265 1.00 0.00 76 SER A C 16
ATOM 24877 O O . SER A 1 76 ? 3.882 -12.818 -3.636 1.00 0.00 76 SER A O 16
ATOM 24885 N N . SER A 1 77 ? 2.067 -11.525 -4.019 1.00 0.00 77 SER A N 16
ATOM 24886 C CA . SER A 1 77 ? 2.440 -11.213 -5.388 1.00 0.00 77 SER A CA 16
ATOM 24887 C C . SER A 1 77 ? 3.235 -9.907 -5.430 1.00 0.00 77 SER A C 16
ATOM 24888 O O . SER A 1 77 ? 4.119 -9.740 -6.268 1.00 0.00 77 SER A O 16
ATOM 24896 N N . VAL A 1 78 ? 2.892 -9.013 -4.513 1.00 0.00 78 VAL A N 16
ATOM 24897 C CA . VAL A 1 78 ? 3.563 -7.727 -4.435 1.00 0.00 78 VAL A CA 16
ATOM 24898 C C . VAL A 1 78 ? 4.736 -7.827 -3.457 1.00 0.00 78 VAL A C 16
ATOM 24899 O O . VAL A 1 78 ? 5.259 -6.810 -3.003 1.00 0.00 78 VAL A O 16
ATOM 24912 N N . ALA A 1 79 ? 5.113 -9.062 -3.160 1.00 0.00 79 ALA A N 16
ATOM 24913 C CA . ALA A 1 79 ? 6.214 -9.308 -2.244 1.00 0.00 79 ALA A CA 16
ATOM 24914 C C . ALA A 1 79 ? 7.531 -8.924 -2.922 1.00 0.00 79 ALA A C 16
ATOM 24915 O O . ALA A 1 79 ? 7.712 -9.160 -4.115 1.00 0.00 79 ALA A O 16
ATOM 24922 N N . SER A 1 80 ? 8.418 -8.337 -2.130 1.00 0.00 80 SER A N 16
ATOM 24923 C CA . SER A 1 80 ? 9.713 -7.918 -2.639 1.00 0.00 80 SER A CA 16
ATOM 24924 C C . SER A 1 80 ? 9.549 -6.693 -3.540 1.00 0.00 80 SER A C 16
ATOM 24925 O O . SER A 1 80 ? 8.511 -6.519 -4.175 1.00 0.00 80 SER A O 16
ATOM 24933 N N . GLN A 1 81 ? 10.591 -5.875 -3.567 1.00 0.00 81 GLN A N 16
ATOM 24934 C CA . GLN A 1 81 ? 10.576 -4.671 -4.381 1.00 0.00 81 GLN A CA 16
ATOM 24935 C C . GLN A 1 81 ? 9.887 -3.531 -3.628 1.00 0.00 81 GLN A C 16
ATOM 24936 O O . GLN A 1 81 ? 9.456 -3.705 -2.490 1.00 0.00 81 GLN A O 16
ATOM 24950 N N . THR A 1 82 ? 9.805 -2.388 -4.295 1.00 0.00 82 THR A N 16
ATOM 24951 C CA . THR A 1 82 ? 9.176 -1.220 -3.703 1.00 0.00 82 THR A CA 16
ATOM 24952 C C . THR A 1 82 ? 7.959 -0.795 -4.527 1.00 0.00 82 THR A C 16
ATOM 24953 O O . THR A 1 82 ? 8.032 -0.713 -5.753 1.00 0.00 82 THR A O 16
ATOM 24964 N N . LEU A 1 83 ? 6.867 -0.537 -3.822 1.00 0.00 83 LEU A N 16
ATOM 24965 C CA . LEU A 1 83 ? 5.636 -0.123 -4.473 1.00 0.00 83 LEU A CA 16
ATOM 24966 C C . LEU A 1 83 ? 5.566 1.405 -4.497 1.00 0.00 83 LEU A C 16
ATOM 24967 O O . LEU A 1 83 ? 6.396 2.078 -3.887 1.00 0.00 83 LEU A O 16
ATOM 24983 N N . VAL A 1 84 ? 4.567 1.909 -5.207 1.00 0.00 84 VAL A N 16
ATOM 24984 C CA . VAL A 1 84 ? 4.378 3.345 -5.318 1.00 0.00 84 VAL A CA 16
ATOM 24985 C C . VAL A 1 84 ? 2.939 3.697 -4.934 1.00 0.00 84 VAL A C 16
ATOM 24986 O O . VAL A 1 84 ? 1.997 3.044 -5.380 1.00 0.00 84 VAL A O 16
ATOM 24999 N N . LEU A 1 85 ? 2.815 4.728 -4.111 1.00 0.00 85 LEU A N 16
ATOM 25000 C CA . LEU A 1 85 ? 1.508 5.174 -3.662 1.00 0.00 85 LEU A CA 16
ATOM 25001 C C . LEU A 1 85 ? 1.281 6.616 -4.120 1.00 0.00 85 LEU A C 16
ATOM 25002 O O . LEU A 1 85 ? 2.176 7.453 -4.014 1.00 0.00 85 LEU A O 16
ATOM 25018 N N . ASP A 1 86 ? 0.079 6.862 -4.620 1.00 0.00 86 ASP A N 16
ATOM 25019 C CA . ASP A 1 86 ? -0.277 8.189 -5.095 1.00 0.00 86 ASP A CA 16
ATOM 25020 C C . ASP A 1 86 ? -1.488 8.699 -4.310 1.00 0.00 86 ASP A C 16
ATOM 25021 O O . ASP A 1 86 ? -2.615 8.647 -4.798 1.00 0.00 86 ASP A O 16
ATOM 25030 N N . THR A 1 87 ? -1.212 9.180 -3.107 1.00 0.00 87 THR A N 16
ATOM 25031 C CA . THR A 1 87 ? -2.264 9.699 -2.249 1.00 0.00 87 THR A CA 16
ATOM 25032 C C . THR A 1 87 ? -3.255 10.531 -3.066 1.00 0.00 87 THR A C 16
ATOM 25033 O O . THR A 1 87 ? -2.920 11.021 -4.143 1.00 0.00 87 THR A O 16
ATOM 25044 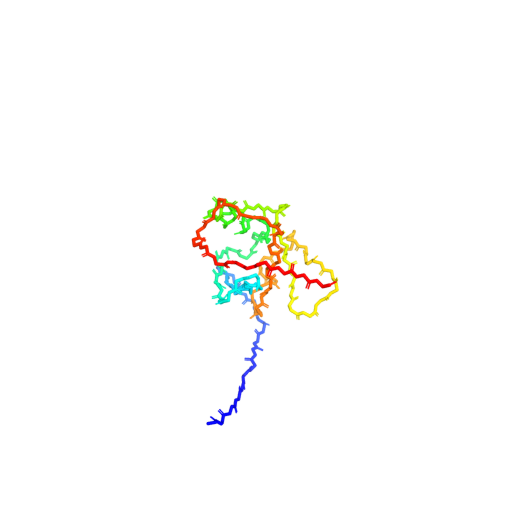N N . PRO A 1 88 ? -4.487 10.668 -2.507 1.00 0.00 88 PRO A N 16
ATOM 25045 C CA . PRO A 1 88 ? -5.530 11.432 -3.171 1.00 0.00 88 PRO A CA 16
ATOM 25046 C C . PRO A 1 88 ? -5.269 12.935 -3.049 1.00 0.00 88 PRO A C 16
ATOM 25047 O O . PRO A 1 88 ? -4.402 13.359 -2.287 1.00 0.00 88 PRO A O 16
ATOM 25058 N N . PRO A 1 89 ? -6.057 13.719 -3.833 1.00 0.00 89 PRO A N 16
ATOM 25059 C CA . PRO A 1 89 ? -5.920 15.166 -3.821 1.00 0.00 89 PRO A CA 16
ATOM 25060 C C . PRO A 1 89 ? -6.529 15.763 -2.551 1.00 0.00 89 PRO A C 16
ATOM 25061 O O . PRO A 1 89 ? -7.424 16.604 -2.623 1.00 0.00 89 PRO A O 16
ATOM 25072 N N . ASP A 1 90 ? -6.020 15.305 -1.417 1.00 0.00 90 ASP A N 16
ATOM 25073 C CA . ASP A 1 90 ? -6.503 15.784 -0.132 1.00 0.00 90 ASP A CA 16
ATOM 25074 C C . ASP A 1 90 ? -5.368 15.717 0.891 1.00 0.00 90 ASP A C 16
ATOM 25075 O O . ASP A 1 90 ? -5.017 16.726 1.502 1.00 0.00 90 ASP A O 16
ATOM 25084 N N . ALA A 1 91 ? -4.825 14.519 1.048 1.00 0.00 91 ALA A N 16
ATOM 25085 C CA . ALA A 1 91 ? -3.736 14.307 1.987 1.00 0.00 91 ALA A CA 16
ATOM 25086 C C . ALA A 1 91 ? -2.568 15.226 1.623 1.00 0.00 91 ALA A C 16
ATOM 25087 O O . ALA A 1 91 ? -1.985 15.099 0.548 1.00 0.00 91 ALA A O 16
ATOM 25094 N N . LYS A 1 92 ? -2.262 16.131 2.541 1.00 0.00 92 LYS A N 16
ATOM 25095 C CA . LYS A 1 92 ? -1.174 17.071 2.330 1.00 0.00 92 LYS A CA 16
ATOM 25096 C C . LYS A 1 92 ? 0.088 16.546 3.017 1.00 0.00 92 LYS A C 16
ATOM 25097 O O . LYS A 1 92 ? 1.058 16.188 2.352 1.00 0.00 92 LYS A O 16
ATOM 25116 N N . MET A 1 93 ? 0.035 16.518 4.341 1.00 0.00 93 MET A N 16
ATOM 25117 C CA . MET A 1 93 ? 1.161 16.043 5.126 1.00 0.00 93 MET A CA 16
ATOM 25118 C C . MET A 1 93 ? 2.399 16.911 4.889 1.00 0.00 93 MET A C 16
ATOM 25119 O O . MET A 1 93 ? 2.590 17.442 3.796 1.00 0.00 93 MET A O 16
ATOM 25133 N N . SER A 1 94 ? 3.208 17.028 5.932 1.00 0.00 94 SER A N 16
ATOM 25134 C CA . SER A 1 94 ? 4.422 17.823 5.851 1.00 0.00 94 SER A CA 16
ATOM 25135 C C . SER A 1 94 ? 5.516 17.196 6.717 1.00 0.00 94 SER A C 16
ATOM 25136 O O . SER A 1 94 ? 5.279 16.858 7.876 1.00 0.00 94 SER A O 16
ATOM 25144 N N . GLU A 1 95 ? 6.692 17.059 6.121 1.00 0.00 95 GLU A N 16
ATOM 25145 C CA . GLU A 1 95 ? 7.824 16.478 6.824 1.00 0.00 95 GLU A CA 16
ATOM 25146 C C . GLU A 1 95 ? 9.083 16.556 5.958 1.00 0.00 95 GLU A C 16
ATOM 25147 O O . GLU A 1 95 ? 9.243 15.779 5.018 1.00 0.00 95 GLU A O 16
ATOM 25159 N N . ALA A 1 96 ? 9.944 17.501 6.306 1.00 0.00 96 ALA A N 16
ATOM 25160 C CA . ALA A 1 96 ? 11.184 17.690 5.572 1.00 0.00 96 ALA A CA 16
ATOM 25161 C C . ALA A 1 96 ? 12.021 16.413 5.656 1.00 0.00 96 ALA A C 16
ATOM 25162 O O . ALA A 1 96 ? 12.304 15.784 4.638 1.00 0.00 96 ALA A O 16
ATOM 25169 N N . ARG A 1 97 ? 12.395 16.067 6.879 1.00 0.00 97 ARG A N 16
ATOM 25170 C CA . ARG A 1 97 ? 13.194 14.876 7.110 1.00 0.00 97 ARG A CA 16
ATOM 25171 C C . ARG A 1 97 ? 14.295 14.764 6.053 1.00 0.00 97 ARG A C 16
ATOM 25172 O O . ARG A 1 97 ? 14.100 14.139 5.012 1.00 0.00 97 ARG A O 16
ATOM 25193 N N . SER A 1 98 ? 15.429 15.378 6.359 1.00 0.00 98 SER A N 16
ATOM 25194 C CA . SER A 1 98 ? 16.561 15.355 5.449 1.00 0.00 98 SER A CA 16
ATOM 25195 C C . SER A 1 98 ? 16.870 13.915 5.034 1.00 0.00 98 SER A C 16
ATOM 25196 O O . SER A 1 98 ? 17.291 13.105 5.858 1.00 0.00 98 SER A O 16
ATOM 25204 N N . SER A 1 99 ? 16.649 13.641 3.757 1.00 0.00 99 SER A N 16
ATOM 25205 C CA . SER A 1 99 ? 16.898 12.313 3.223 1.00 0.00 99 SER A CA 16
ATOM 25206 C C . SER A 1 99 ? 16.981 12.370 1.696 1.00 0.00 99 SER A C 16
ATOM 25207 O O . SER A 1 99 ? 15.994 12.675 1.029 1.00 0.00 99 SER A O 16
ATOM 25215 N N . GLY A 1 100 ? 18.167 12.070 1.188 1.00 0.00 100 GLY A N 16
ATOM 25216 C CA . GLY A 1 100 ? 18.392 12.083 -0.247 1.00 0.00 100 GLY A CA 16
ATOM 25217 C C . GLY A 1 100 ? 17.677 10.912 -0.925 1.00 0.00 100 GLY A C 16
ATOM 25218 O O . GLY A 1 100 ? 17.976 9.752 -0.646 1.00 0.00 100 GLY A O 16
ATOM 25222 N N . PRO A 1 101 ? 16.721 11.266 -1.825 1.00 0.00 101 PRO A N 16
ATOM 25223 C CA . PRO A 1 101 ? 15.962 10.258 -2.545 1.00 0.00 101 PRO A CA 16
ATOM 25224 C C . PRO A 1 101 ? 16.809 9.614 -3.644 1.00 0.00 101 PRO A C 16
ATOM 25225 O O . PRO A 1 101 ? 17.890 10.104 -3.967 1.00 0.00 101 PRO A O 16
ATOM 25236 N N . SER A 1 102 ? 16.285 8.526 -4.190 1.00 0.00 102 SER A N 16
ATOM 25237 C CA . SER A 1 102 ? 16.980 7.810 -5.246 1.00 0.00 102 SER A CA 16
ATOM 25238 C C . SER A 1 102 ? 16.033 7.565 -6.423 1.00 0.00 102 SER A C 16
ATOM 25239 O O . SER A 1 102 ? 15.141 6.722 -6.341 1.00 0.00 102 SER A O 16
ATOM 25247 N N . SER A 1 103 ? 16.259 8.318 -7.489 1.00 0.00 103 SER A N 16
ATOM 25248 C CA . SER A 1 103 ? 15.437 8.193 -8.681 1.00 0.00 103 SER A CA 16
ATOM 25249 C C . SER A 1 103 ? 15.948 7.043 -9.551 1.00 0.00 103 SER A C 16
ATOM 25250 O O . SER A 1 103 ? 15.222 6.083 -9.805 1.00 0.00 103 SER A O 16
ATOM 25258 N N . GLY A 1 104 ? 17.193 7.178 -9.984 1.00 0.00 104 GLY A N 16
ATOM 25259 C CA . GLY A 1 104 ? 17.808 6.161 -10.820 1.00 0.00 104 GLY A CA 16
ATOM 25260 C C . GLY A 1 104 ? 18.716 6.796 -11.875 1.00 0.00 104 GLY A C 16
ATOM 25261 O O . GLY A 1 104 ? 19.606 7.578 -11.545 1.00 0.00 104 GLY A O 16
ATOM 25265 N N . GLY A 1 1 ? -38.088 -22.561 0.153 1.00 0.00 1 GLY A N 17
ATOM 25266 C CA . GLY A 1 1 ? -37.371 -23.006 1.336 1.00 0.00 1 GLY A CA 17
ATOM 25267 C C . GLY A 1 1 ? -35.948 -22.443 1.359 1.00 0.00 1 GLY A C 17
ATOM 25268 O O . GLY A 1 1 ? -35.597 -21.600 0.535 1.00 0.00 1 GLY A O 17
ATOM 25272 N N . SER A 1 2 ? -35.167 -22.933 2.311 1.00 0.00 2 SER A N 17
ATOM 25273 C CA . SER A 1 2 ? -33.791 -22.490 2.452 1.00 0.00 2 SER A CA 17
ATOM 25274 C C . SER A 1 2 ? -32.938 -23.612 3.047 1.00 0.00 2 SER A C 17
ATOM 25275 O O . SER A 1 2 ? -33.467 -24.629 3.493 1.00 0.00 2 SER A O 17
ATOM 25283 N N . SER A 1 3 ? -31.632 -23.389 3.035 1.00 0.00 3 SER A N 17
ATOM 25284 C CA . SER A 1 3 ? -30.701 -24.369 3.568 1.00 0.00 3 SER A CA 17
ATOM 25285 C C . SER A 1 3 ? -29.653 -23.675 4.440 1.00 0.00 3 SER A C 17
ATOM 25286 O O . SER A 1 3 ? -29.524 -23.981 5.624 1.00 0.00 3 SER A O 17
ATOM 25294 N N . GLY A 1 4 ? -28.931 -22.753 3.821 1.00 0.00 4 GLY A N 17
ATOM 25295 C CA . GLY A 1 4 ? -27.899 -22.012 4.526 1.00 0.00 4 GLY A CA 17
ATOM 25296 C C . GLY A 1 4 ? -26.537 -22.696 4.380 1.00 0.00 4 GLY A C 17
ATOM 25297 O O . GLY A 1 4 ? -26.432 -23.750 3.756 1.00 0.00 4 GLY A O 17
ATOM 25301 N N . SER A 1 5 ? -25.529 -22.066 4.966 1.00 0.00 5 SER A N 17
ATOM 25302 C CA . SER A 1 5 ? -24.179 -22.601 4.910 1.00 0.00 5 SER A CA 17
ATOM 25303 C C . SER A 1 5 ? -23.257 -21.791 5.824 1.00 0.00 5 SER A C 17
ATOM 25304 O O . SER A 1 5 ? -23.580 -20.664 6.195 1.00 0.00 5 SER A O 17
ATOM 25312 N N . SER A 1 6 ? -22.129 -22.398 6.161 1.00 0.00 6 SER A N 17
ATOM 25313 C CA . SER A 1 6 ? -21.158 -21.749 7.025 1.00 0.00 6 SER A CA 17
ATOM 25314 C C . SER A 1 6 ? -20.023 -22.718 7.359 1.00 0.00 6 SER A C 17
ATOM 25315 O O . SER A 1 6 ? -20.199 -23.934 7.289 1.00 0.00 6 SER A O 17
ATOM 25323 N N . GLY A 1 7 ? -18.883 -22.145 7.716 1.00 0.00 7 GLY A N 17
ATOM 25324 C CA . GLY A 1 7 ? -17.720 -22.943 8.061 1.00 0.00 7 GLY A CA 17
ATOM 25325 C C . GLY A 1 7 ? -16.454 -22.084 8.090 1.00 0.00 7 GLY A C 17
ATOM 25326 O O . GLY A 1 7 ? -16.505 -20.887 7.809 1.00 0.00 7 GLY A O 17
ATOM 25330 N N . ASP A 1 8 ? -15.348 -22.728 8.433 1.00 0.00 8 ASP A N 17
ATOM 25331 C CA . ASP A 1 8 ? -14.071 -22.037 8.502 1.00 0.00 8 ASP A CA 17
ATOM 25332 C C . ASP A 1 8 ? -12.976 -23.037 8.880 1.00 0.00 8 ASP A C 17
ATOM 25333 O O . ASP A 1 8 ? -13.186 -23.901 9.729 1.00 0.00 8 ASP A O 17
ATOM 25342 N N . GLN A 1 9 ? -11.831 -22.884 8.231 1.00 0.00 9 GLN A N 17
ATOM 25343 C CA . GLN A 1 9 ? -10.702 -23.763 8.489 1.00 0.00 9 GLN A CA 17
ATOM 25344 C C . GLN A 1 9 ? -9.386 -23.005 8.301 1.00 0.00 9 GLN A C 17
ATOM 25345 O O . GLN A 1 9 ? -9.368 -21.920 7.721 1.00 0.00 9 GLN A O 17
ATOM 25359 N N . GLU A 1 10 ? -8.317 -23.606 8.802 1.00 0.00 10 GLU A N 17
ATOM 25360 C CA . GLU A 1 10 ? -7.000 -23.002 8.696 1.00 0.00 10 GLU A CA 17
ATOM 25361 C C . GLU A 1 10 ? -5.986 -24.026 8.185 1.00 0.00 10 GLU A C 17
ATOM 25362 O O . GLU A 1 10 ? -6.043 -25.199 8.553 1.00 0.00 10 GLU A O 17
ATOM 25374 N N . VAL A 1 11 ? -5.080 -23.547 7.345 1.00 0.00 11 VAL A N 17
ATOM 25375 C CA . VAL A 1 11 ? -4.054 -24.406 6.780 1.00 0.00 11 VAL A CA 17
ATOM 25376 C C . VAL A 1 11 ? -2.692 -23.723 6.914 1.00 0.00 11 VAL A C 17
ATOM 25377 O O . VAL A 1 11 ? -1.853 -24.154 7.705 1.00 0.00 11 VAL A O 17
ATOM 25390 N N . ARG A 1 12 ? -2.513 -22.670 6.131 1.00 0.00 12 ARG A N 17
ATOM 25391 C CA . ARG A 1 12 ? -1.267 -21.924 6.153 1.00 0.00 12 ARG A CA 17
ATOM 25392 C C . ARG A 1 12 ? -1.046 -21.300 7.532 1.00 0.00 12 ARG A C 17
ATOM 25393 O O . ARG A 1 12 ? -1.995 -20.854 8.175 1.00 0.00 12 ARG A O 17
ATOM 25414 N N . LEU A 1 13 ? 0.213 -21.288 7.947 1.00 0.00 13 LEU A N 17
ATOM 25415 C CA . LEU A 1 13 ? 0.570 -20.727 9.238 1.00 0.00 13 LEU A CA 17
ATOM 25416 C C . LEU A 1 13 ? 2.055 -20.356 9.235 1.00 0.00 13 LEU A C 17
ATOM 25417 O O . LEU A 1 13 ? 2.862 -21.018 8.583 1.00 0.00 13 LEU A O 17
ATOM 25433 N N . GLU A 1 14 ? 2.370 -19.301 9.971 1.00 0.00 14 GLU A N 17
ATOM 25434 C CA . GLU A 1 14 ? 3.743 -18.834 10.061 1.00 0.00 14 GLU A CA 17
ATOM 25435 C C . GLU A 1 14 ? 4.266 -18.453 8.675 1.00 0.00 14 GLU A C 17
ATOM 25436 O O . GLU A 1 14 ? 5.026 -19.205 8.066 1.00 0.00 14 GLU A O 17
ATOM 25448 N N . ASN A 1 15 ? 3.839 -17.286 8.216 1.00 0.00 15 ASN A N 17
ATOM 25449 C CA . ASN A 1 15 ? 4.255 -16.796 6.913 1.00 0.00 15 ASN A CA 17
ATOM 25450 C C . ASN A 1 15 ? 3.769 -15.357 6.735 1.00 0.00 15 ASN A C 17
ATOM 25451 O O . ASN A 1 15 ? 2.566 -15.100 6.731 1.00 0.00 15 ASN A O 17
ATOM 25462 N N . ARG A 1 16 ? 4.729 -14.455 6.591 1.00 0.00 16 ARG A N 17
ATOM 25463 C CA . ARG A 1 16 ? 4.414 -13.048 6.413 1.00 0.00 16 ARG A CA 17
ATOM 25464 C C . ARG A 1 16 ? 5.408 -12.399 5.449 1.00 0.00 16 ARG A C 17
ATOM 25465 O O . ARG A 1 16 ? 6.619 -12.493 5.644 1.00 0.00 16 ARG A O 17
ATOM 25486 N N . ILE A 1 17 ? 4.861 -11.754 4.429 1.00 0.00 17 ILE A N 17
ATOM 25487 C CA . ILE A 1 17 ? 5.685 -11.089 3.434 1.00 0.00 17 ILE A CA 17
ATOM 25488 C C . ILE A 1 17 ? 5.701 -9.585 3.714 1.00 0.00 17 ILE A C 17
ATOM 25489 O O . ILE A 1 17 ? 4.746 -9.043 4.269 1.00 0.00 17 ILE A O 17
ATOM 25505 N N . THR A 1 18 ? 6.796 -8.954 3.317 1.00 0.00 18 THR A N 17
ATOM 25506 C CA . THR A 1 18 ? 6.949 -7.523 3.518 1.00 0.00 18 THR A CA 17
ATOM 25507 C C . THR A 1 18 ? 7.358 -6.841 2.210 1.00 0.00 18 THR A C 17
ATOM 25508 O O . THR A 1 18 ? 7.983 -7.462 1.351 1.00 0.00 18 THR A O 17
ATOM 25519 N N . PHE A 1 19 ? 6.988 -5.574 2.100 1.00 0.00 19 PHE A N 17
ATOM 25520 C CA . PHE A 1 19 ? 7.308 -4.801 0.912 1.00 0.00 19 PHE A CA 17
ATOM 25521 C C . PHE A 1 19 ? 7.441 -3.314 1.244 1.00 0.00 19 PHE A C 17
ATOM 25522 O O . PHE A 1 19 ? 6.987 -2.866 2.296 1.00 0.00 19 PHE A O 17
ATOM 25539 N N . GLN A 1 20 ? 8.065 -2.589 0.327 1.00 0.00 20 GLN A N 17
ATOM 25540 C CA . GLN A 1 20 ? 8.263 -1.161 0.510 1.00 0.00 20 GLN A CA 17
ATOM 25541 C C . GLN A 1 20 ? 7.234 -0.374 -0.304 1.00 0.00 20 GLN A C 17
ATOM 25542 O O . GLN A 1 20 ? 6.681 -0.888 -1.276 1.00 0.00 20 GLN A O 17
ATOM 25556 N N . LEU A 1 21 ? 7.007 0.859 0.123 1.00 0.00 21 LEU A N 17
ATOM 25557 C CA . LEU A 1 21 ? 6.053 1.722 -0.554 1.00 0.00 21 LEU A CA 17
ATOM 25558 C C . LEU A 1 21 ? 6.729 3.051 -0.896 1.00 0.00 21 LEU A C 17
ATOM 25559 O O . LEU A 1 21 ? 7.569 3.538 -0.141 1.00 0.00 21 LEU A O 17
ATOM 25575 N N . GLU A 1 22 ? 6.337 3.601 -2.037 1.00 0.00 22 GLU A N 17
ATOM 25576 C CA . GLU A 1 22 ? 6.895 4.864 -2.489 1.00 0.00 22 GLU A CA 17
ATOM 25577 C C . GLU A 1 22 ? 5.905 6.003 -2.232 1.00 0.00 22 GLU A C 17
ATOM 25578 O O . GLU A 1 22 ? 4.983 6.218 -3.017 1.00 0.00 22 GLU A O 17
ATOM 25590 N N . LEU A 1 23 ? 6.131 6.703 -1.130 1.00 0.00 23 LEU A N 17
ATOM 25591 C CA . LEU A 1 23 ? 5.271 7.814 -0.760 1.00 0.00 23 LEU A CA 17
ATOM 25592 C C . LEU A 1 23 ? 5.515 8.983 -1.717 1.00 0.00 23 LEU A C 17
ATOM 25593 O O . LEU A 1 23 ? 6.092 9.998 -1.328 1.00 0.00 23 LEU A O 17
ATOM 25609 N N . VAL A 1 24 ? 5.065 8.801 -2.949 1.00 0.00 24 VAL A N 17
ATOM 25610 C CA . VAL A 1 24 ? 5.227 9.828 -3.964 1.00 0.00 24 VAL A CA 17
ATOM 25611 C C . VAL A 1 24 ? 4.976 11.202 -3.339 1.00 0.00 24 VAL A C 17
ATOM 25612 O O . VAL A 1 24 ? 5.756 12.131 -3.539 1.00 0.00 24 VAL A O 17
ATOM 25625 N N . GLY A 1 25 ? 3.883 11.286 -2.594 1.00 0.00 25 GLY A N 17
ATOM 25626 C CA . GLY A 1 25 ? 3.519 12.531 -1.938 1.00 0.00 25 GLY A CA 17
ATOM 25627 C C . GLY A 1 25 ? 4.611 12.977 -0.964 1.00 0.00 25 GLY A C 17
ATOM 25628 O O . GLY A 1 25 ? 4.952 14.157 -0.906 1.00 0.00 25 GLY A O 17
ATOM 25632 N N . LEU A 1 26 ? 5.129 12.009 -0.222 1.00 0.00 26 LEU A N 17
ATOM 25633 C CA . LEU A 1 26 ? 6.176 12.287 0.747 1.00 0.00 26 LEU A CA 17
ATOM 25634 C C . LEU A 1 26 ? 7.453 11.551 0.337 1.00 0.00 26 LEU A C 17
ATOM 25635 O O . LEU A 1 26 ? 7.602 10.361 0.609 1.00 0.00 26 LEU A O 17
ATOM 25651 N N . GLU A 1 27 ? 8.342 12.290 -0.310 1.00 0.00 27 GLU A N 17
ATOM 25652 C CA . GLU A 1 27 ? 9.602 11.722 -0.760 1.00 0.00 27 GLU A CA 17
ATOM 25653 C C . GLU A 1 27 ? 10.218 10.858 0.342 1.00 0.00 27 GLU A C 17
ATOM 25654 O O . GLU A 1 27 ? 10.901 11.369 1.227 1.00 0.00 27 GLU A O 17
ATOM 25666 N N . ARG A 1 28 ? 9.954 9.563 0.251 1.00 0.00 28 ARG A N 17
ATOM 25667 C CA . ARG A 1 28 ? 10.474 8.623 1.229 1.00 0.00 28 ARG A CA 17
ATOM 25668 C C . ARG A 1 28 ? 10.010 7.202 0.899 1.00 0.00 28 ARG A C 17
ATOM 25669 O O . ARG A 1 28 ? 9.184 7.006 0.009 1.00 0.00 28 ARG A O 17
ATOM 25690 N N . VAL A 1 29 ? 10.561 6.248 1.634 1.00 0.00 29 VAL A N 17
ATOM 25691 C CA . VAL A 1 29 ? 10.214 4.852 1.431 1.00 0.00 29 VAL A CA 17
ATOM 25692 C C . VAL A 1 29 ? 9.728 4.254 2.753 1.00 0.00 29 VAL A C 17
ATOM 25693 O O . VAL A 1 29 ? 10.378 4.409 3.785 1.00 0.00 29 VAL A O 17
ATOM 25706 N N . VAL A 1 30 ? 8.587 3.584 2.678 1.00 0.00 30 VAL A N 17
ATOM 25707 C CA . VAL A 1 30 ? 8.006 2.962 3.855 1.00 0.00 30 VAL A CA 17
ATOM 25708 C C . VAL A 1 30 ? 7.894 1.453 3.627 1.00 0.00 30 VAL A C 17
ATOM 25709 O O . VAL A 1 30 ? 7.863 0.995 2.486 1.00 0.00 30 VAL A O 17
ATOM 25722 N N . ARG A 1 31 ? 7.836 0.723 4.731 1.00 0.00 31 ARG A N 17
ATOM 25723 C CA . ARG A 1 31 ? 7.728 -0.725 4.666 1.00 0.00 31 ARG A CA 17
ATOM 25724 C C . ARG A 1 31 ? 6.386 -1.183 5.242 1.00 0.00 31 ARG A C 17
ATOM 25725 O O . ARG A 1 31 ? 5.875 -0.584 6.186 1.00 0.00 31 ARG A O 17
ATOM 25746 N N . ILE A 1 32 ? 5.855 -2.242 4.648 1.00 0.00 32 ILE A N 17
ATOM 25747 C CA . ILE A 1 32 ? 4.583 -2.788 5.090 1.00 0.00 32 ILE A CA 17
ATOM 25748 C C . ILE A 1 32 ? 4.726 -4.296 5.301 1.00 0.00 32 ILE A C 17
ATOM 25749 O O . ILE A 1 32 ? 5.346 -4.984 4.492 1.00 0.00 32 ILE A O 17
ATOM 25765 N N . SER A 1 33 ? 4.142 -4.766 6.394 1.00 0.00 33 SER A N 17
ATOM 25766 C CA . SER A 1 33 ? 4.196 -6.181 6.722 1.00 0.00 33 SER A CA 17
ATOM 25767 C C . SER A 1 33 ? 2.781 -6.728 6.915 1.00 0.00 33 SER A C 17
ATOM 25768 O O . SER A 1 33 ? 1.978 -6.141 7.638 1.00 0.00 33 SER A O 17
ATOM 25776 N N . ALA A 1 34 ? 2.518 -7.847 6.256 1.00 0.00 34 ALA A N 17
ATOM 25777 C CA . ALA A 1 34 ? 1.214 -8.480 6.346 1.00 0.00 34 ALA A CA 17
ATOM 25778 C C . ALA A 1 34 ? 1.263 -9.841 5.649 1.00 0.00 34 ALA A C 17
ATOM 25779 O O . ALA A 1 34 ? 2.049 -10.041 4.724 1.00 0.00 34 ALA A O 17
ATOM 25786 N N . LYS A 1 35 ? 0.412 -10.742 6.118 1.00 0.00 35 LYS A N 17
ATOM 25787 C CA . LYS A 1 35 ? 0.349 -12.078 5.552 1.00 0.00 35 LYS A CA 17
ATOM 25788 C C . LYS A 1 35 ? 0.300 -11.979 4.026 1.00 0.00 35 LYS A C 17
ATOM 25789 O O . LYS A 1 35 ? -0.196 -10.994 3.480 1.00 0.00 35 LYS A O 17
ATOM 25808 N N . PRO A 1 36 ? 0.834 -13.039 3.363 1.00 0.00 36 PRO A N 17
ATOM 25809 C CA . PRO A 1 36 ? 0.856 -13.081 1.911 1.00 0.00 36 PRO A CA 17
ATOM 25810 C C . PRO A 1 36 ? -0.534 -13.387 1.350 1.00 0.00 36 PRO A C 17
ATOM 25811 O O . PRO A 1 36 ? -1.096 -12.587 0.603 1.00 0.00 36 PRO A O 17
ATOM 25822 N N . THR A 1 37 ? -1.048 -14.547 1.731 1.00 0.00 37 THR A N 17
ATOM 25823 C CA . THR A 1 37 ? -2.362 -14.969 1.276 1.00 0.00 37 THR A CA 17
ATOM 25824 C C . THR A 1 37 ? -3.331 -13.784 1.272 1.00 0.00 37 THR A C 17
ATOM 25825 O O . THR A 1 37 ? -4.205 -13.695 0.411 1.00 0.00 37 THR A O 17
ATOM 25836 N N . LYS A 1 38 ? -3.143 -12.905 2.245 1.00 0.00 38 LYS A N 17
ATOM 25837 C CA . LYS A 1 38 ? -3.990 -11.730 2.365 1.00 0.00 38 LYS A CA 17
ATOM 25838 C C . LYS A 1 38 ? -3.848 -10.874 1.105 1.00 0.00 38 LYS A C 17
ATOM 25839 O O . LYS A 1 38 ? -2.835 -10.945 0.412 1.00 0.00 38 LYS A O 17
ATOM 25858 N N . ARG A 1 39 ? -4.880 -10.084 0.846 1.00 0.00 39 ARG A N 17
ATOM 25859 C CA . ARG A 1 39 ? -4.884 -9.215 -0.319 1.00 0.00 39 ARG A CA 17
ATOM 25860 C C . ARG A 1 39 ? -4.109 -7.929 -0.024 1.00 0.00 39 ARG A C 17
ATOM 25861 O O . ARG A 1 39 ? -3.539 -7.777 1.055 1.00 0.00 39 ARG A O 17
ATOM 25882 N N . LEU A 1 40 ? -4.113 -7.036 -1.003 1.00 0.00 40 LEU A N 17
ATOM 25883 C CA . LEU A 1 40 ? -3.418 -5.768 -0.863 1.00 0.00 40 LEU A CA 17
ATOM 25884 C C . LEU A 1 40 ? -4.285 -4.803 -0.052 1.00 0.00 40 LEU A C 17
ATOM 25885 O O . LEU A 1 40 ? -3.782 -3.829 0.506 1.00 0.00 40 LEU A O 17
ATOM 25901 N N . GLN A 1 41 ? -5.574 -5.107 -0.012 1.00 0.00 41 GLN A N 17
ATOM 25902 C CA . GLN A 1 41 ? -6.516 -4.279 0.722 1.00 0.00 41 GLN A CA 17
ATOM 25903 C C . GLN A 1 41 ? -6.621 -4.753 2.173 1.00 0.00 41 GLN A C 17
ATOM 25904 O O . GLN A 1 41 ? -6.678 -3.938 3.093 1.00 0.00 41 GLN A O 17
ATOM 25918 N N . GLU A 1 42 ? -6.645 -6.068 2.332 1.00 0.00 42 GLU A N 17
ATOM 25919 C CA . GLU A 1 42 ? -6.743 -6.660 3.656 1.00 0.00 42 GLU A CA 17
ATOM 25920 C C . GLU A 1 42 ? -5.462 -6.396 4.451 1.00 0.00 42 GLU A C 17
ATOM 25921 O O . GLU A 1 42 ? -5.495 -6.316 5.678 1.00 0.00 42 GLU A O 17
ATOM 25933 N N . ALA A 1 43 ? -4.365 -6.267 3.719 1.00 0.00 43 ALA A N 17
ATOM 25934 C CA . ALA A 1 43 ? -3.077 -6.014 4.341 1.00 0.00 43 ALA A CA 17
ATOM 25935 C C . ALA A 1 43 ? -2.919 -4.512 4.585 1.00 0.00 43 ALA A C 17
ATOM 25936 O O . ALA A 1 43 ? -2.219 -4.099 5.508 1.00 0.00 43 ALA A O 17
ATOM 25943 N N . LEU A 1 44 ? -3.583 -3.735 3.742 1.00 0.00 44 LEU A N 17
ATOM 25944 C CA . LEU A 1 44 ? -3.526 -2.287 3.854 1.00 0.00 44 LEU A CA 17
ATOM 25945 C C . LEU A 1 44 ? -4.675 -1.803 4.741 1.00 0.00 44 LEU A C 17
ATOM 25946 O O . LEU A 1 44 ? -4.724 -0.633 5.116 1.00 0.00 44 LEU A O 17
ATOM 25962 N N . GLN A 1 45 ? -5.572 -2.728 5.050 1.00 0.00 45 GLN A N 17
ATOM 25963 C CA . GLN A 1 45 ? -6.717 -2.411 5.885 1.00 0.00 45 GLN A CA 17
ATOM 25964 C C . GLN A 1 45 ? -6.253 -1.890 7.247 1.00 0.00 45 GLN A C 17
ATOM 25965 O O . GLN A 1 45 ? -6.703 -0.838 7.699 1.00 0.00 45 GLN A O 17
ATOM 25979 N N . PRO A 1 46 ? -5.336 -2.670 7.879 1.00 0.00 46 PRO A N 17
ATOM 25980 C CA . PRO A 1 46 ? -4.806 -2.298 9.179 1.00 0.00 46 PRO A CA 17
ATOM 25981 C C . PRO A 1 46 ? -3.797 -1.154 9.054 1.00 0.00 46 PRO A C 17
ATOM 25982 O O . PRO A 1 46 ? -3.289 -0.658 10.058 1.00 0.00 46 PRO A O 17
ATOM 25993 N N . ILE A 1 47 ? -3.538 -0.770 7.813 1.00 0.00 47 ILE A N 17
ATOM 25994 C CA . ILE A 1 47 ? -2.600 0.306 7.544 1.00 0.00 47 ILE A CA 17
ATOM 25995 C C . ILE A 1 47 ? -3.375 1.593 7.255 1.00 0.00 47 ILE A C 17
ATOM 25996 O O . ILE A 1 47 ? -3.030 2.658 7.766 1.00 0.00 47 ILE A O 17
ATOM 26012 N N . LEU A 1 48 ? -4.409 1.453 6.438 1.00 0.00 48 LEU A N 17
ATOM 26013 C CA . LEU A 1 48 ? -5.236 2.591 6.075 1.00 0.00 48 LEU A CA 17
ATOM 26014 C C . LEU A 1 48 ? -6.105 2.985 7.271 1.00 0.00 48 LEU A C 17
ATOM 26015 O O . LEU A 1 48 ? -6.084 4.136 7.706 1.00 0.00 48 LEU A O 17
ATOM 26031 N N . ALA A 1 49 ? -6.850 2.009 7.768 1.00 0.00 49 ALA A N 17
ATOM 26032 C CA . ALA A 1 49 ? -7.725 2.240 8.904 1.00 0.00 49 ALA A CA 17
ATOM 26033 C C . ALA A 1 49 ? -6.941 2.948 10.011 1.00 0.00 49 ALA A C 17
ATOM 26034 O O . ALA A 1 49 ? -7.473 3.826 10.688 1.00 0.00 49 ALA A O 17
ATOM 26041 N N . LYS A 1 50 ? -5.690 2.539 10.160 1.00 0.00 50 LYS A N 17
ATOM 26042 C CA . LYS A 1 50 ? -4.827 3.124 11.172 1.00 0.00 50 LYS A CA 17
ATOM 26043 C C . LYS A 1 50 ? -4.386 4.517 10.718 1.00 0.00 50 LYS A C 17
ATOM 26044 O O . LYS A 1 50 ? -4.874 5.524 11.229 1.00 0.00 50 LYS A O 17
ATOM 26063 N N . HIS A 1 51 ? -3.468 4.530 9.763 1.00 0.00 51 HIS A N 17
ATOM 26064 C CA . HIS A 1 51 ? -2.955 5.782 9.234 1.00 0.00 51 HIS A CA 17
ATOM 26065 C C . HIS A 1 51 ? -4.107 6.775 9.060 1.00 0.00 51 HIS A C 17
ATOM 26066 O O . HIS A 1 51 ? -3.907 7.985 9.152 1.00 0.00 51 HIS A O 17
ATOM 26080 N N . GLY A 1 52 ? -5.287 6.226 8.812 1.00 0.00 52 GLY A N 17
ATOM 26081 C CA . GLY A 1 52 ? -6.470 7.048 8.625 1.00 0.00 52 GLY A CA 17
ATOM 26082 C C . GLY A 1 52 ? -6.788 7.220 7.138 1.00 0.00 52 GLY A C 17
ATOM 26083 O O . GLY A 1 52 ? -7.367 8.228 6.736 1.00 0.00 52 GLY A O 17
ATOM 26087 N N . LEU A 1 53 ? -6.397 6.219 6.363 1.00 0.00 53 LEU A N 17
ATOM 26088 C CA . LEU A 1 53 ? -6.633 6.247 4.929 1.00 0.00 53 LEU A CA 17
ATOM 26089 C C . LEU A 1 53 ? -7.772 5.285 4.586 1.00 0.00 53 LEU A C 17
ATOM 26090 O O . LEU A 1 53 ? -8.429 4.751 5.479 1.00 0.00 53 LEU A O 17
ATOM 26106 N N . SER A 1 54 ? -7.972 5.094 3.290 1.00 0.00 54 SER A N 17
ATOM 26107 C CA . SER A 1 54 ? -9.020 4.205 2.818 1.00 0.00 54 SER A CA 17
ATOM 26108 C C . SER A 1 54 ? -8.514 3.383 1.631 1.00 0.00 54 SER A C 17
ATOM 26109 O O . SER A 1 54 ? -7.425 3.633 1.117 1.00 0.00 54 SER A O 17
ATOM 26117 N N . LEU A 1 55 ? -9.330 2.419 1.230 1.00 0.00 55 LEU A N 17
ATOM 26118 C CA . LEU A 1 55 ? -8.978 1.558 0.113 1.00 0.00 55 LEU A CA 17
ATOM 26119 C C . LEU A 1 55 ? -9.434 2.212 -1.192 1.00 0.00 55 LEU A C 17
ATOM 26120 O O . LEU A 1 55 ? -8.944 1.869 -2.267 1.00 0.00 55 LEU A O 17
ATOM 26136 N N . ASP A 1 56 ? -10.367 3.143 -1.056 1.00 0.00 56 ASP A N 17
ATOM 26137 C CA . ASP A 1 56 ? -10.895 3.849 -2.212 1.00 0.00 56 ASP A CA 17
ATOM 26138 C C . ASP A 1 56 ? -10.399 5.296 -2.190 1.00 0.00 56 ASP A C 17
ATOM 26139 O O . ASP A 1 56 ? -11.087 6.199 -2.664 1.00 0.00 56 ASP A O 17
ATOM 26148 N N . GLN A 1 57 ? -9.209 5.472 -1.635 1.00 0.00 57 GLN A N 17
ATOM 26149 C CA . GLN A 1 57 ? -8.613 6.795 -1.546 1.00 0.00 57 GLN A CA 17
ATOM 26150 C C . GLN A 1 57 ? -7.176 6.766 -2.069 1.00 0.00 57 GLN A C 17
ATOM 26151 O O . GLN A 1 57 ? -6.778 7.628 -2.851 1.00 0.00 57 GLN A O 17
ATOM 26165 N N . VAL A 1 58 ? -6.435 5.765 -1.616 1.00 0.00 58 VAL A N 17
ATOM 26166 C CA . VAL A 1 58 ? -5.050 5.612 -2.028 1.00 0.00 58 VAL A CA 17
ATOM 26167 C C . VAL A 1 58 ? -4.994 4.794 -3.320 1.00 0.00 58 VAL A C 17
ATOM 26168 O O . VAL A 1 58 ? -5.903 4.015 -3.605 1.00 0.00 58 VAL A O 17
ATOM 26181 N N . VAL A 1 59 ? -3.919 4.998 -4.066 1.00 0.00 59 VAL A N 17
ATOM 26182 C CA . VAL A 1 59 ? -3.733 4.289 -5.321 1.00 0.00 59 VAL A CA 17
ATOM 26183 C C . VAL A 1 59 ? -2.392 3.553 -5.292 1.00 0.00 59 VAL A C 17
ATOM 26184 O O . VAL A 1 59 ? -1.335 4.181 -5.314 1.00 0.00 59 VAL A O 17
ATOM 26197 N N . LEU A 1 60 ? -2.479 2.232 -5.242 1.00 0.00 60 LEU A N 17
ATOM 26198 C CA . LEU A 1 60 ? -1.286 1.404 -5.210 1.00 0.00 60 LEU A CA 17
ATOM 26199 C C . LEU A 1 60 ? -0.976 0.907 -6.623 1.00 0.00 60 LEU A C 17
ATOM 26200 O O . LEU A 1 60 ? -1.877 0.487 -7.349 1.00 0.00 60 LEU A O 17
ATOM 26216 N N . HIS A 1 61 ? 0.300 0.971 -6.972 1.00 0.00 61 HIS A N 17
ATOM 26217 C CA . HIS A 1 61 ? 0.740 0.533 -8.286 1.00 0.00 61 HIS A CA 17
ATOM 26218 C C . HIS A 1 61 ? 2.261 0.662 -8.388 1.00 0.00 61 HIS A C 17
ATOM 26219 O O . HIS A 1 61 ? 2.828 1.682 -7.999 1.00 0.00 61 HIS A O 17
ATOM 26233 N N . ARG A 1 62 ? 2.878 -0.387 -8.913 1.00 0.00 62 ARG A N 17
ATOM 26234 C CA . ARG A 1 62 ? 4.322 -0.404 -9.071 1.00 0.00 62 ARG A CA 17
ATOM 26235 C C . ARG A 1 62 ? 4.765 0.713 -10.018 1.00 0.00 62 ARG A C 17
ATOM 26236 O O . ARG A 1 62 ? 3.973 1.201 -10.822 1.00 0.00 62 ARG A O 17
ATOM 26257 N N . PRO A 1 63 ? 6.064 1.096 -9.887 1.00 0.00 63 PRO A N 17
ATOM 26258 C CA . PRO A 1 63 ? 6.622 2.146 -10.721 1.00 0.00 63 PRO A CA 17
ATOM 26259 C C . PRO A 1 63 ? 6.878 1.640 -12.142 1.00 0.00 63 PRO A C 17
ATOM 26260 O O . PRO A 1 63 ? 8.020 1.369 -12.512 1.00 0.00 63 PRO A O 17
ATOM 26271 N N . GLY A 1 64 ? 5.797 1.527 -12.900 1.00 0.00 64 GLY A N 17
ATOM 26272 C CA . GLY A 1 64 ? 5.891 1.058 -14.272 1.00 0.00 64 GLY A CA 17
ATOM 26273 C C . GLY A 1 64 ? 4.518 0.642 -14.804 1.00 0.00 64 GLY A C 17
ATOM 26274 O O . GLY A 1 64 ? 4.158 0.974 -15.932 1.00 0.00 64 GLY A O 17
ATOM 26278 N N . GLU A 1 65 ? 3.788 -0.080 -13.966 1.00 0.00 65 GLU A N 17
ATOM 26279 C CA . GLU A 1 65 ? 2.462 -0.545 -14.337 1.00 0.00 65 GLU A CA 17
ATOM 26280 C C . GLU A 1 65 ? 1.684 0.573 -15.035 1.00 0.00 65 GLU A C 17
ATOM 26281 O O . GLU A 1 65 ? 2.084 1.735 -14.988 1.00 0.00 65 GLU A O 17
ATOM 26293 N N . LYS A 1 66 ? 0.586 0.181 -15.666 1.00 0.00 66 LYS A N 17
ATOM 26294 C CA . LYS A 1 66 ? -0.251 1.136 -16.372 1.00 0.00 66 LYS A CA 17
ATOM 26295 C C . LYS A 1 66 ? -1.381 1.597 -15.449 1.00 0.00 66 LYS A C 17
ATOM 26296 O O . LYS A 1 66 ? -1.357 2.718 -14.944 1.00 0.00 66 LYS A O 17
ATOM 26315 N N . GLN A 1 67 ? -2.344 0.708 -15.256 1.00 0.00 67 GLN A N 17
ATOM 26316 C CA . GLN A 1 67 ? -3.481 1.010 -14.402 1.00 0.00 67 GLN A CA 17
ATOM 26317 C C . GLN A 1 67 ? -3.147 0.695 -12.942 1.00 0.00 67 GLN A C 17
ATOM 26318 O O . GLN A 1 67 ? -2.223 -0.067 -12.664 1.00 0.00 67 GLN A O 17
ATOM 26332 N N . PRO A 1 68 ? -3.937 1.315 -12.026 1.00 0.00 68 PRO A N 17
ATOM 26333 C CA . PRO A 1 68 ? -3.734 1.110 -10.602 1.00 0.00 68 PRO A CA 17
ATOM 26334 C C . PRO A 1 68 ? -4.249 -0.264 -10.167 1.00 0.00 68 PRO A C 17
ATOM 26335 O O . PRO A 1 68 ? -5.243 -0.755 -10.700 1.00 0.00 68 PRO A O 17
ATOM 26346 N N . MET A 1 69 ? -3.549 -0.846 -9.204 1.00 0.00 69 MET A N 17
ATOM 26347 C CA . MET A 1 69 ? -3.923 -2.153 -8.692 1.00 0.00 69 MET A CA 17
ATOM 26348 C C . MET A 1 69 ? -5.402 -2.186 -8.300 1.00 0.00 69 MET A C 17
ATOM 26349 O O . MET A 1 69 ? -6.071 -1.154 -8.302 1.00 0.00 69 MET A O 17
ATOM 26363 N N . ASP A 1 70 ? -5.867 -3.382 -7.971 1.00 0.00 70 ASP A N 17
ATOM 26364 C CA . ASP A 1 70 ? -7.254 -3.563 -7.577 1.00 0.00 70 ASP A CA 17
ATOM 26365 C C . ASP A 1 70 ? -7.305 -4.192 -6.183 1.00 0.00 70 ASP A C 17
ATOM 26366 O O . ASP A 1 70 ? -8.328 -4.748 -5.786 1.00 0.00 70 ASP A O 17
ATOM 26375 N N . LEU A 1 71 ? -6.189 -4.082 -5.478 1.00 0.00 71 LEU A N 17
ATOM 26376 C CA . LEU A 1 71 ? -6.094 -4.633 -4.137 1.00 0.00 71 LEU A CA 17
ATOM 26377 C C . LEU A 1 71 ? -6.803 -5.989 -4.095 1.00 0.00 71 LEU A C 17
ATOM 26378 O O . LEU A 1 71 ? -7.333 -6.385 -3.058 1.00 0.00 71 LEU A O 17
ATOM 26394 N N . GLU A 1 72 ? -6.789 -6.663 -5.236 1.00 0.00 72 GLU A N 17
ATOM 26395 C CA . GLU A 1 72 ? -7.424 -7.965 -5.343 1.00 0.00 72 GLU A CA 17
ATOM 26396 C C . GLU A 1 72 ? -6.369 -9.073 -5.326 1.00 0.00 72 GLU A C 17
ATOM 26397 O O . GLU A 1 72 ? -6.678 -10.225 -5.024 1.00 0.00 72 GLU A O 17
ATOM 26409 N N . ASN A 1 73 ? -5.145 -8.686 -5.654 1.00 0.00 73 ASN A N 17
ATOM 26410 C CA . ASN A 1 73 ? -4.042 -9.632 -5.681 1.00 0.00 73 ASN A CA 17
ATOM 26411 C C . ASN A 1 73 ? -3.428 -9.731 -4.283 1.00 0.00 73 ASN A C 17
ATOM 26412 O O . ASN A 1 73 ? -3.489 -8.780 -3.505 1.00 0.00 73 ASN A O 17
ATOM 26423 N N . PRO A 1 74 ? -2.834 -10.921 -4.000 1.00 0.00 74 PRO A N 17
ATOM 26424 C CA . PRO A 1 74 ? -2.208 -11.157 -2.710 1.00 0.00 74 PRO A CA 17
ATOM 26425 C C . PRO A 1 74 ? -0.869 -10.424 -2.608 1.00 0.00 74 PRO A C 17
ATOM 26426 O O . PRO A 1 74 ? -0.079 -10.433 -3.550 1.00 0.00 74 PRO A O 17
ATOM 26437 N N . VAL A 1 75 ? -0.654 -9.808 -1.455 1.00 0.00 75 VAL A N 17
ATOM 26438 C CA . VAL A 1 75 ? 0.576 -9.072 -1.217 1.00 0.00 75 VAL A CA 17
ATOM 26439 C C . VAL A 1 75 ? 1.770 -9.938 -1.624 1.00 0.00 75 VAL A C 17
ATOM 26440 O O . VAL A 1 75 ? 2.840 -9.418 -1.935 1.00 0.00 75 VAL A O 17
ATOM 26453 N N . SER A 1 76 ? 1.546 -11.243 -1.608 1.00 0.00 76 SER A N 17
ATOM 26454 C CA . SER A 1 76 ? 2.590 -12.186 -1.972 1.00 0.00 76 SER A CA 17
ATOM 26455 C C . SER A 1 76 ? 3.210 -11.788 -3.312 1.00 0.00 76 SER A C 17
ATOM 26456 O O . SER A 1 76 ? 4.393 -12.029 -3.548 1.00 0.00 76 SER A O 17
ATOM 26464 N N . SER A 1 77 ? 2.384 -11.186 -4.155 1.00 0.00 77 SER A N 17
ATOM 26465 C CA . SER A 1 77 ? 2.838 -10.753 -5.466 1.00 0.00 77 SER A CA 17
ATOM 26466 C C . SER A 1 77 ? 3.624 -9.446 -5.342 1.00 0.00 77 SER A C 17
ATOM 26467 O O . SER A 1 77 ? 4.611 -9.242 -6.048 1.00 0.00 77 SER A O 17
ATOM 26475 N N . VAL A 1 78 ? 3.159 -8.596 -4.439 1.00 0.00 78 VAL A N 17
ATOM 26476 C CA . VAL A 1 78 ? 3.806 -7.315 -4.214 1.00 0.00 78 VAL A CA 17
ATOM 26477 C C . VAL A 1 78 ? 4.758 -7.432 -3.022 1.00 0.00 78 VAL A C 17
ATOM 26478 O O . VAL A 1 78 ? 4.737 -6.595 -2.121 1.00 0.00 78 VAL A O 17
ATOM 26491 N N . ALA A 1 79 ? 5.570 -8.478 -3.055 1.00 0.00 79 ALA A N 17
ATOM 26492 C CA . ALA A 1 79 ? 6.528 -8.716 -1.988 1.00 0.00 79 ALA A CA 17
ATOM 26493 C C . ALA A 1 79 ? 7.900 -9.012 -2.597 1.00 0.00 79 ALA A C 17
ATOM 26494 O O . ALA A 1 79 ? 8.422 -10.116 -2.454 1.00 0.00 79 ALA A O 17
ATOM 26501 N N . SER A 1 80 ? 8.446 -8.005 -3.264 1.00 0.00 80 SER A N 17
ATOM 26502 C CA . SER A 1 80 ? 9.747 -8.143 -3.895 1.00 0.00 80 SER A CA 17
ATOM 26503 C C . SER A 1 80 ? 10.269 -6.771 -4.324 1.00 0.00 80 SER A C 17
ATOM 26504 O O . SER A 1 80 ? 11.413 -6.420 -4.037 1.00 0.00 80 SER A O 17
ATOM 26512 N N . GLN A 1 81 ? 9.406 -6.031 -5.005 1.00 0.00 81 GLN A N 17
ATOM 26513 C CA . GLN A 1 81 ? 9.765 -4.704 -5.476 1.00 0.00 81 GLN A CA 17
ATOM 26514 C C . GLN A 1 81 ? 9.113 -3.634 -4.599 1.00 0.00 81 GLN A C 17
ATOM 26515 O O . GLN A 1 81 ? 8.426 -3.955 -3.630 1.00 0.00 81 GLN A O 17
ATOM 26529 N N . THR A 1 82 ? 9.352 -2.385 -4.969 1.00 0.00 82 THR A N 17
ATOM 26530 C CA . THR A 1 82 ? 8.797 -1.265 -4.227 1.00 0.00 82 THR A CA 17
ATOM 26531 C C . THR A 1 82 ? 7.563 -0.711 -4.943 1.00 0.00 82 THR A C 17
ATOM 26532 O O . THR A 1 82 ? 7.636 -0.334 -6.111 1.00 0.00 82 THR A O 17
ATOM 26543 N N . LEU A 1 83 ? 6.459 -0.680 -4.211 1.00 0.00 83 LEU A N 17
ATOM 26544 C CA . LEU A 1 83 ? 5.211 -0.178 -4.762 1.00 0.00 83 LEU A CA 17
ATOM 26545 C C . LEU A 1 83 ? 5.191 1.348 -4.660 1.00 0.00 83 LEU A C 17
ATOM 26546 O O . LEU A 1 83 ? 6.048 1.942 -4.008 1.00 0.00 83 LEU A O 17
ATOM 26562 N N . VAL A 1 84 ? 4.202 1.940 -5.314 1.00 0.00 84 VAL A N 17
ATOM 26563 C CA . VAL A 1 84 ? 4.059 3.386 -5.305 1.00 0.00 84 VAL A CA 17
ATOM 26564 C C . VAL A 1 84 ? 2.643 3.751 -4.855 1.00 0.00 84 VAL A C 17
ATOM 26565 O O . VAL A 1 84 ? 1.667 3.186 -5.346 1.00 0.00 84 VAL A O 17
ATOM 26578 N N . LEU A 1 85 ? 2.576 4.694 -3.927 1.00 0.00 85 LEU A N 17
ATOM 26579 C CA . LEU A 1 85 ? 1.296 5.142 -3.406 1.00 0.00 85 LEU A CA 17
ATOM 26580 C C . LEU A 1 85 ? 1.029 6.572 -3.880 1.00 0.00 85 LEU A C 17
ATOM 26581 O O . LEU A 1 85 ? 1.858 7.459 -3.686 1.00 0.00 85 LEU A O 17
ATOM 26597 N N . ASP A 1 86 ? -0.133 6.751 -4.492 1.00 0.00 86 ASP A N 17
ATOM 26598 C CA . ASP A 1 86 ? -0.519 8.058 -4.995 1.00 0.00 86 ASP A CA 17
ATOM 26599 C C . ASP A 1 86 ? -1.692 8.591 -4.169 1.00 0.00 86 ASP A C 17
ATOM 26600 O O . ASP A 1 86 ? -2.835 8.571 -4.623 1.00 0.00 86 ASP A O 17
ATOM 26609 N N . THR A 1 87 ? -1.367 9.055 -2.971 1.00 0.00 87 THR A N 17
ATOM 26610 C CA . THR A 1 87 ? -2.379 9.593 -2.078 1.00 0.00 87 THR A CA 17
ATOM 26611 C C . THR A 1 87 ? -3.229 10.638 -2.802 1.00 0.00 87 THR A C 17
ATOM 26612 O O . THR A 1 87 ? -2.792 11.221 -3.794 1.00 0.00 87 THR A O 17
ATOM 26623 N N . PRO A 1 88 ? -4.460 10.851 -2.265 1.00 0.00 88 PRO A N 17
ATOM 26624 C CA . PRO A 1 88 ? -5.376 11.816 -2.850 1.00 0.00 88 PRO A CA 17
ATOM 26625 C C . PRO A 1 88 ? -4.947 13.247 -2.520 1.00 0.00 88 PRO A C 17
ATOM 26626 O O . PRO A 1 88 ? -4.143 13.465 -1.615 1.00 0.00 88 PRO A O 17
ATOM 26637 N N . PRO A 1 89 ? -5.518 14.210 -3.292 1.00 0.00 89 PRO A N 17
ATOM 26638 C CA . PRO A 1 89 ? -5.203 15.615 -3.091 1.00 0.00 89 PRO A CA 17
ATOM 26639 C C . PRO A 1 89 ? -5.897 16.158 -1.839 1.00 0.00 89 PRO A C 17
ATOM 26640 O O . PRO A 1 89 ? -6.659 17.120 -1.916 1.00 0.00 89 PRO A O 17
ATOM 26651 N N . ASP A 1 90 ? -5.606 15.518 -0.716 1.00 0.00 90 ASP A N 17
ATOM 26652 C CA . ASP A 1 90 ? -6.192 15.925 0.550 1.00 0.00 90 ASP A CA 17
ATOM 26653 C C . ASP A 1 90 ? -5.893 14.863 1.610 1.00 0.00 90 ASP A C 17
ATOM 26654 O O . ASP A 1 90 ? -6.156 13.680 1.399 1.00 0.00 90 ASP A O 17
ATOM 26663 N N . ALA A 1 91 ? -5.349 15.324 2.727 1.00 0.00 91 ALA A N 17
ATOM 26664 C CA . ALA A 1 91 ? -5.012 14.428 3.820 1.00 0.00 91 ALA A CA 17
ATOM 26665 C C . ALA A 1 91 ? -4.561 15.252 5.028 1.00 0.00 91 ALA A C 17
ATOM 26666 O O . ALA A 1 91 ? -4.014 16.342 4.871 1.00 0.00 91 ALA A O 17
ATOM 26673 N N . LYS A 1 92 ? -4.808 14.699 6.206 1.00 0.00 92 LYS A N 17
ATOM 26674 C CA . LYS A 1 92 ? -4.435 15.369 7.440 1.00 0.00 92 LYS A CA 17
ATOM 26675 C C . LYS A 1 92 ? -2.940 15.163 7.695 1.00 0.00 92 LYS A C 17
ATOM 26676 O O . LYS A 1 92 ? -2.349 14.204 7.201 1.00 0.00 92 LYS A O 17
ATOM 26695 N N . MET A 1 93 ? -2.372 16.078 8.466 1.00 0.00 93 MET A N 17
ATOM 26696 C CA . MET A 1 93 ? -0.958 16.009 8.793 1.00 0.00 93 MET A CA 17
ATOM 26697 C C . MET A 1 93 ? -0.707 16.443 10.238 1.00 0.00 93 MET A C 17
ATOM 26698 O O . MET A 1 93 ? -1.607 16.958 10.901 1.00 0.00 93 MET A O 17
ATOM 26712 N N . SER A 1 94 ? 0.520 16.221 10.685 1.00 0.00 94 SER A N 17
ATOM 26713 C CA . SER A 1 94 ? 0.901 16.583 12.039 1.00 0.00 94 SER A CA 17
ATOM 26714 C C . SER A 1 94 ? 2.289 17.225 12.039 1.00 0.00 94 SER A C 17
ATOM 26715 O O . SER A 1 94 ? 2.459 18.346 12.517 1.00 0.00 94 SER A O 17
ATOM 26723 N N . GLU A 1 95 ? 3.247 16.488 11.497 1.00 0.00 95 GLU A N 17
ATOM 26724 C CA . GLU A 1 95 ? 4.616 16.972 11.427 1.00 0.00 95 GLU A CA 17
ATOM 26725 C C . GLU A 1 95 ? 5.381 16.245 10.320 1.00 0.00 95 GLU A C 17
ATOM 26726 O O . GLU A 1 95 ? 5.501 15.021 10.344 1.00 0.00 95 GLU A O 17
ATOM 26738 N N . ALA A 1 96 ? 5.878 17.029 9.374 1.00 0.00 96 ALA A N 17
ATOM 26739 C CA . ALA A 1 96 ? 6.627 16.475 8.260 1.00 0.00 96 ALA A CA 17
ATOM 26740 C C . ALA A 1 96 ? 7.226 17.616 7.435 1.00 0.00 96 ALA A C 17
ATOM 26741 O O . ALA A 1 96 ? 6.830 18.771 7.589 1.00 0.00 96 ALA A O 17
ATOM 26748 N N . ARG A 1 97 ? 8.169 17.254 6.579 1.00 0.00 97 ARG A N 17
ATOM 26749 C CA . ARG A 1 97 ? 8.825 18.233 5.730 1.00 0.00 97 ARG A CA 17
ATOM 26750 C C . ARG A 1 97 ? 9.693 17.531 4.683 1.00 0.00 97 ARG A C 17
ATOM 26751 O O . ARG A 1 97 ? 9.400 17.586 3.490 1.00 0.00 97 ARG A O 17
ATOM 26772 N N . SER A 1 98 ? 10.745 16.888 5.168 1.00 0.00 98 SER A N 17
ATOM 26773 C CA . SER A 1 98 ? 11.658 16.176 4.289 1.00 0.00 98 SER A CA 17
ATOM 26774 C C . SER A 1 98 ? 12.430 17.171 3.420 1.00 0.00 98 SER A C 17
ATOM 26775 O O . SER A 1 98 ? 11.863 17.779 2.514 1.00 0.00 98 SER A O 17
ATOM 26783 N N . SER A 1 99 ? 13.711 17.307 3.728 1.00 0.00 99 SER A N 17
ATOM 26784 C CA . SER A 1 99 ? 14.567 18.217 2.986 1.00 0.00 99 SER A CA 17
ATOM 26785 C C . SER A 1 99 ? 15.237 17.478 1.826 1.00 0.00 99 SER A C 17
ATOM 26786 O O . SER A 1 99 ? 15.476 16.274 1.908 1.00 0.00 99 SER A O 17
ATOM 26794 N N . GLY A 1 100 ? 15.521 18.230 0.773 1.00 0.00 100 GLY A N 17
ATOM 26795 C CA . GLY A 1 100 ? 16.158 17.661 -0.403 1.00 0.00 100 GLY A CA 17
ATOM 26796 C C . GLY A 1 100 ? 15.454 18.117 -1.683 1.00 0.00 100 GLY A C 17
ATOM 26797 O O . GLY A 1 100 ? 14.440 17.543 -2.076 1.00 0.00 100 GLY A O 17
ATOM 26801 N N . PRO A 1 101 ? 16.036 19.171 -2.314 1.00 0.00 101 PRO A N 17
ATOM 26802 C CA . PRO A 1 101 ? 15.476 19.711 -3.541 1.00 0.00 101 PRO A CA 17
ATOM 26803 C C . PRO A 1 101 ? 15.772 18.792 -4.729 1.00 0.00 101 PRO A C 17
ATOM 26804 O O . PRO A 1 101 ? 16.636 17.921 -4.644 1.00 0.00 101 PRO A O 17
ATOM 26815 N N . SER A 1 102 ? 15.037 19.019 -5.808 1.00 0.00 102 SER A N 17
ATOM 26816 C CA . SER A 1 102 ? 15.210 18.222 -7.011 1.00 0.00 102 SER A CA 17
ATOM 26817 C C . SER A 1 102 ? 15.257 19.133 -8.240 1.00 0.00 102 SER A C 17
ATOM 26818 O O . SER A 1 102 ? 14.960 20.323 -8.146 1.00 0.00 102 SER A O 17
ATOM 26826 N N . SER A 1 103 ? 15.632 18.540 -9.363 1.00 0.00 103 SER A N 17
ATOM 26827 C CA . SER A 1 103 ? 15.721 19.283 -10.609 1.00 0.00 103 SER A CA 17
ATOM 26828 C C . SER A 1 103 ? 16.785 20.376 -10.490 1.00 0.00 103 SER A C 17
ATOM 26829 O O . SER A 1 103 ? 16.962 20.962 -9.423 1.00 0.00 103 SER A O 17
ATOM 26837 N N . GLY A 1 104 ? 17.466 20.618 -11.601 1.00 0.00 104 GLY A N 17
ATOM 26838 C CA . GLY A 1 104 ? 18.507 21.630 -11.636 1.00 0.00 104 GLY A CA 17
ATOM 26839 C C . GLY A 1 104 ? 18.356 22.531 -12.863 1.00 0.00 104 GLY A C 17
ATOM 26840 O O . GLY A 1 104 ? 18.844 23.660 -12.873 1.00 0.00 104 GLY A O 17
ATOM 26844 N N . GLY A 1 1 ? 13.375 -8.874 -18.315 1.00 0.00 1 GLY A N 18
ATOM 26845 C CA . GLY A 1 1 ? 14.120 -10.026 -17.836 1.00 0.00 1 GLY A CA 18
ATOM 26846 C C . GLY A 1 1 ? 13.245 -11.281 -17.827 1.00 0.00 1 GLY A C 18
ATOM 26847 O O . GLY A 1 1 ? 13.471 -12.205 -18.608 1.00 0.00 1 GLY A O 18
ATOM 26851 N N . SER A 1 2 ? 12.265 -11.274 -16.936 1.00 0.00 2 SER A N 18
ATOM 26852 C CA . SER A 1 2 ? 11.355 -12.400 -16.816 1.00 0.00 2 SER A CA 18
ATOM 26853 C C . SER A 1 2 ? 9.912 -11.930 -17.008 1.00 0.00 2 SER A C 18
ATOM 26854 O O . SER A 1 2 ? 9.267 -11.488 -16.058 1.00 0.00 2 SER A O 18
ATOM 26862 N N . SER A 1 3 ? 9.447 -12.042 -18.244 1.00 0.00 3 SER A N 18
ATOM 26863 C CA . SER A 1 3 ? 8.092 -11.634 -18.573 1.00 0.00 3 SER A CA 18
ATOM 26864 C C . SER A 1 3 ? 7.086 -12.575 -17.909 1.00 0.00 3 SER A C 18
ATOM 26865 O O . SER A 1 3 ? 6.933 -13.722 -18.327 1.00 0.00 3 SER A O 18
ATOM 26873 N N . GLY A 1 4 ? 6.425 -12.056 -16.884 1.00 0.00 4 GLY A N 18
ATOM 26874 C CA . GLY A 1 4 ? 5.437 -12.836 -16.158 1.00 0.00 4 GLY A CA 18
ATOM 26875 C C . GLY A 1 4 ? 6.036 -13.423 -14.878 1.00 0.00 4 GLY A C 18
ATOM 26876 O O . GLY A 1 4 ? 6.695 -12.717 -14.117 1.00 0.00 4 GLY A O 18
ATOM 26880 N N . SER A 1 5 ? 5.784 -14.708 -14.680 1.00 0.00 5 SER A N 18
ATOM 26881 C CA . SER A 1 5 ? 6.289 -15.397 -13.505 1.00 0.00 5 SER A CA 18
ATOM 26882 C C . SER A 1 5 ? 5.659 -14.809 -12.241 1.00 0.00 5 SER A C 18
ATOM 26883 O O . SER A 1 5 ? 6.133 -13.802 -11.718 1.00 0.00 5 SER A O 18
ATOM 26891 N N . SER A 1 6 ? 4.599 -15.462 -11.787 1.00 0.00 6 SER A N 18
ATOM 26892 C CA . SER A 1 6 ? 3.899 -15.016 -10.595 1.00 0.00 6 SER A CA 18
ATOM 26893 C C . SER A 1 6 ? 3.304 -16.217 -9.857 1.00 0.00 6 SER A C 18
ATOM 26894 O O . SER A 1 6 ? 3.145 -17.290 -10.437 1.00 0.00 6 SER A O 18
ATOM 26902 N N . GLY A 1 7 ? 2.991 -15.996 -8.589 1.00 0.00 7 GLY A N 18
ATOM 26903 C CA . GLY A 1 7 ? 2.417 -17.047 -7.766 1.00 0.00 7 GLY A CA 18
ATOM 26904 C C . GLY A 1 7 ? 1.262 -17.742 -8.490 1.00 0.00 7 GLY A C 18
ATOM 26905 O O . GLY A 1 7 ? 0.828 -17.291 -9.549 1.00 0.00 7 GLY A O 18
ATOM 26909 N N . ASP A 1 8 ? 0.797 -18.827 -7.890 1.00 0.00 8 ASP A N 18
ATOM 26910 C CA . ASP A 1 8 ? -0.300 -19.588 -8.464 1.00 0.00 8 ASP A CA 18
ATOM 26911 C C . ASP A 1 8 ? -0.771 -20.636 -7.454 1.00 0.00 8 ASP A C 18
ATOM 26912 O O . ASP A 1 8 ? 0.037 -21.388 -6.911 1.00 0.00 8 ASP A O 18
ATOM 26921 N N . GLN A 1 9 ? -2.078 -20.654 -7.234 1.00 0.00 9 GLN A N 18
ATOM 26922 C CA . GLN A 1 9 ? -2.667 -21.597 -6.299 1.00 0.00 9 GLN A CA 18
ATOM 26923 C C . GLN A 1 9 ? -2.055 -21.418 -4.908 1.00 0.00 9 GLN A C 18
ATOM 26924 O O . GLN A 1 9 ? -0.983 -20.832 -4.768 1.00 0.00 9 GLN A O 18
ATOM 26938 N N . GLU A 1 10 ? -2.764 -21.933 -3.914 1.00 0.00 10 GLU A N 18
ATOM 26939 C CA . GLU A 1 10 ? -2.305 -21.837 -2.539 1.00 0.00 10 GLU A CA 18
ATOM 26940 C C . GLU A 1 10 ? -2.361 -23.209 -1.864 1.00 0.00 10 GLU A C 18
ATOM 26941 O O . GLU A 1 10 ? -3.442 -23.742 -1.621 1.00 0.00 10 GLU A O 18
ATOM 26953 N N . VAL A 1 11 ? -1.181 -23.741 -1.579 1.00 0.00 11 VAL A N 18
ATOM 26954 C CA . VAL A 1 11 ? -1.082 -25.041 -0.937 1.00 0.00 11 VAL A CA 18
ATOM 26955 C C . VAL A 1 11 ? -0.038 -24.974 0.180 1.00 0.00 11 VAL A C 18
ATOM 26956 O O . VAL A 1 11 ? -0.347 -25.240 1.340 1.00 0.00 11 VAL A O 18
ATOM 26969 N N . ARG A 1 12 ? 1.178 -24.619 -0.210 1.00 0.00 12 ARG A N 18
ATOM 26970 C CA . ARG A 1 12 ? 2.269 -24.514 0.743 1.00 0.00 12 ARG A CA 18
ATOM 26971 C C . ARG A 1 12 ? 2.154 -23.214 1.542 1.00 0.00 12 ARG A C 18
ATOM 26972 O O . ARG A 1 12 ? 1.802 -22.172 0.991 1.00 0.00 12 ARG A O 18
ATOM 26993 N N . LEU A 1 13 ? 2.456 -23.318 2.827 1.00 0.00 13 LEU A N 18
ATOM 26994 C CA . LEU A 1 13 ? 2.391 -22.164 3.708 1.00 0.00 13 LEU A CA 18
ATOM 26995 C C . LEU A 1 13 ? 3.642 -21.307 3.511 1.00 0.00 13 LEU A C 18
ATOM 26996 O O . LEU A 1 13 ? 4.712 -21.827 3.198 1.00 0.00 13 LEU A O 18
ATOM 27012 N N . GLU A 1 14 ? 3.467 -20.008 3.704 1.00 0.00 14 GLU A N 18
ATOM 27013 C CA . GLU A 1 14 ? 4.570 -19.073 3.552 1.00 0.00 14 GLU A CA 18
ATOM 27014 C C . GLU A 1 14 ? 4.666 -18.163 4.777 1.00 0.00 14 GLU A C 18
ATOM 27015 O O . GLU A 1 14 ? 3.748 -18.115 5.594 1.00 0.00 14 GLU A O 18
ATOM 27027 N N . ASN A 1 15 ? 5.787 -17.462 4.867 1.00 0.00 15 ASN A N 18
ATOM 27028 C CA . ASN A 1 15 ? 6.016 -16.555 5.979 1.00 0.00 15 ASN A CA 18
ATOM 27029 C C . ASN A 1 15 ? 5.573 -15.146 5.582 1.00 0.00 15 ASN A C 18
ATOM 27030 O O . ASN A 1 15 ? 5.571 -14.802 4.401 1.00 0.00 15 ASN A O 18
ATOM 27041 N N . ARG A 1 16 ? 5.209 -14.368 6.591 1.00 0.00 16 ARG A N 18
ATOM 27042 C CA . ARG A 1 16 ? 4.765 -13.004 6.362 1.00 0.00 16 ARG A CA 18
ATOM 27043 C C . ARG A 1 16 ? 5.682 -12.309 5.353 1.00 0.00 16 ARG A C 18
ATOM 27044 O O . ARG A 1 16 ? 6.902 -12.323 5.506 1.00 0.00 16 ARG A O 18
ATOM 27065 N N . ILE A 1 17 ? 5.059 -11.718 4.344 1.00 0.00 17 ILE A N 18
ATOM 27066 C CA . ILE A 1 17 ? 5.805 -11.020 3.311 1.00 0.00 17 ILE A CA 18
ATOM 27067 C C . ILE A 1 17 ? 5.735 -9.513 3.567 1.00 0.00 17 ILE A C 18
ATOM 27068 O O . ILE A 1 17 ? 4.763 -9.022 4.139 1.00 0.00 17 ILE A O 18
ATOM 27084 N N . THR A 1 18 ? 6.779 -8.822 3.133 1.00 0.00 18 THR A N 18
ATOM 27085 C CA . THR A 1 18 ? 6.848 -7.382 3.309 1.00 0.00 18 THR A CA 18
ATOM 27086 C C . THR A 1 18 ? 7.282 -6.706 2.007 1.00 0.00 18 THR A C 18
ATOM 27087 O O . THR A 1 18 ? 7.889 -7.341 1.146 1.00 0.00 18 THR A O 18
ATOM 27098 N N . PHE A 1 19 ? 6.953 -5.426 1.903 1.00 0.00 19 PHE A N 18
ATOM 27099 C CA . PHE A 1 19 ? 7.301 -4.658 0.721 1.00 0.00 19 PHE A CA 18
ATOM 27100 C C . PHE A 1 19 ? 7.458 -3.174 1.058 1.00 0.00 19 PHE A C 18
ATOM 27101 O O . PHE A 1 19 ? 7.051 -2.731 2.131 1.00 0.00 19 PHE A O 18
ATOM 27118 N N . GLN A 1 20 ? 8.049 -2.446 0.122 1.00 0.00 20 GLN A N 18
ATOM 27119 C CA . GLN A 1 20 ? 8.266 -1.021 0.307 1.00 0.00 20 GLN A CA 18
ATOM 27120 C C . GLN A 1 20 ? 7.213 -0.220 -0.462 1.00 0.00 20 GLN A C 18
ATOM 27121 O O . GLN A 1 20 ? 6.668 -0.698 -1.456 1.00 0.00 20 GLN A O 18
ATOM 27135 N N . LEU A 1 21 ? 6.958 0.984 0.027 1.00 0.00 21 LEU A N 18
ATOM 27136 C CA . LEU A 1 21 ? 5.981 1.856 -0.602 1.00 0.00 21 LEU A CA 18
ATOM 27137 C C . LEU A 1 21 ? 6.611 3.228 -0.849 1.00 0.00 21 LEU A C 18
ATOM 27138 O O . LEU A 1 21 ? 7.281 3.774 0.026 1.00 0.00 21 LEU A O 18
ATOM 27154 N N . GLU A 1 22 ? 6.374 3.746 -2.046 1.00 0.00 22 GLU A N 18
ATOM 27155 C CA . GLU A 1 22 ? 6.911 5.043 -2.419 1.00 0.00 22 GLU A CA 18
ATOM 27156 C C . GLU A 1 22 ? 5.852 6.131 -2.225 1.00 0.00 22 GLU A C 18
ATOM 27157 O O . GLU A 1 22 ? 4.898 6.219 -2.996 1.00 0.00 22 GLU A O 18
ATOM 27169 N N . LEU A 1 23 ? 6.057 6.933 -1.189 1.00 0.00 23 LEU A N 18
ATOM 27170 C CA . LEU A 1 23 ? 5.132 8.011 -0.884 1.00 0.00 23 LEU A CA 18
ATOM 27171 C C . LEU A 1 23 ? 5.316 9.138 -1.902 1.00 0.00 23 LEU A C 18
ATOM 27172 O O . LEU A 1 23 ? 5.857 10.193 -1.574 1.00 0.00 23 LEU A O 18
ATOM 27188 N N . VAL A 1 24 ? 4.854 8.877 -3.116 1.00 0.00 24 VAL A N 18
ATOM 27189 C CA . VAL A 1 24 ? 4.961 9.856 -4.184 1.00 0.00 24 VAL A CA 18
ATOM 27190 C C . VAL A 1 24 ? 4.610 11.241 -3.636 1.00 0.00 24 VAL A C 18
ATOM 27191 O O . VAL A 1 24 ? 3.522 11.444 -3.101 1.00 0.00 24 VAL A O 18
ATOM 27204 N N . GLY A 1 25 ? 5.554 12.159 -3.790 1.00 0.00 25 GLY A N 18
ATOM 27205 C CA . GLY A 1 25 ? 5.358 13.519 -3.317 1.00 0.00 25 GLY A CA 18
ATOM 27206 C C . GLY A 1 25 ? 6.160 13.776 -2.039 1.00 0.00 25 GLY A C 18
ATOM 27207 O O . GLY A 1 25 ? 5.935 14.771 -1.351 1.00 0.00 25 GLY A O 18
ATOM 27211 N N . LEU A 1 26 ? 7.078 12.863 -1.761 1.00 0.00 26 LEU A N 18
ATOM 27212 C CA . LEU A 1 26 ? 7.914 12.978 -0.579 1.00 0.00 26 LEU A CA 18
ATOM 27213 C C . LEU A 1 26 ? 9.272 12.328 -0.853 1.00 0.00 26 LEU A C 18
ATOM 27214 O O . LEU A 1 26 ? 9.582 11.988 -1.994 1.00 0.00 26 LEU A O 18
ATOM 27230 N N . GLU A 1 27 ? 10.045 12.174 0.212 1.00 0.00 27 GLU A N 18
ATOM 27231 C CA . GLU A 1 27 ? 11.362 11.570 0.099 1.00 0.00 27 GLU A CA 18
ATOM 27232 C C . GLU A 1 27 ? 11.557 10.517 1.192 1.00 0.00 27 GLU A C 18
ATOM 27233 O O . GLU A 1 27 ? 12.232 10.769 2.189 1.00 0.00 27 GLU A O 18
ATOM 27245 N N . ARG A 1 28 ? 10.955 9.359 0.967 1.00 0.00 28 ARG A N 18
ATOM 27246 C CA . ARG A 1 28 ? 11.054 8.266 1.919 1.00 0.00 28 ARG A CA 18
ATOM 27247 C C . ARG A 1 28 ? 10.557 6.964 1.287 1.00 0.00 28 ARG A C 18
ATOM 27248 O O . ARG A 1 28 ? 10.099 6.959 0.146 1.00 0.00 28 ARG A O 18
ATOM 27269 N N . VAL A 1 29 ? 10.663 5.891 2.058 1.00 0.00 29 VAL A N 18
ATOM 27270 C CA . VAL A 1 29 ? 10.229 4.587 1.588 1.00 0.00 29 VAL A CA 18
ATOM 27271 C C . VAL A 1 29 ? 9.635 3.800 2.758 1.00 0.00 29 VAL A C 18
ATOM 27272 O O . VAL A 1 29 ? 10.356 3.106 3.474 1.00 0.00 29 VAL A O 18
ATOM 27285 N N . VAL A 1 30 ? 8.327 3.933 2.916 1.00 0.00 30 VAL A N 18
ATOM 27286 C CA . VAL A 1 30 ? 7.628 3.243 3.986 1.00 0.00 30 VAL A CA 18
ATOM 27287 C C . VAL A 1 30 ? 7.578 1.746 3.675 1.00 0.00 30 VAL A C 18
ATOM 27288 O O . VAL A 1 30 ? 7.562 1.351 2.511 1.00 0.00 30 VAL A O 18
ATOM 27301 N N . ARG A 1 31 ? 7.554 0.954 4.737 1.00 0.00 31 ARG A N 18
ATOM 27302 C CA . ARG A 1 31 ? 7.506 -0.491 4.592 1.00 0.00 31 ARG A CA 18
ATOM 27303 C C . ARG A 1 31 ? 6.178 -1.034 5.124 1.00 0.00 31 ARG A C 18
ATOM 27304 O O . ARG A 1 31 ? 5.586 -0.455 6.033 1.00 0.00 31 ARG A O 18
ATOM 27325 N N . ILE A 1 32 ? 5.750 -2.140 4.533 1.00 0.00 32 ILE A N 18
ATOM 27326 C CA . ILE A 1 32 ? 4.503 -2.768 4.936 1.00 0.00 32 ILE A CA 18
ATOM 27327 C C . ILE A 1 32 ? 4.728 -4.271 5.114 1.00 0.00 32 ILE A C 18
ATOM 27328 O O . ILE A 1 32 ? 5.211 -4.942 4.203 1.00 0.00 32 ILE A O 18
ATOM 27344 N N . SER A 1 33 ? 4.366 -4.756 6.293 1.00 0.00 33 SER A N 18
ATOM 27345 C CA . SER A 1 33 ? 4.522 -6.167 6.601 1.00 0.00 33 SER A CA 18
ATOM 27346 C C . SER A 1 33 ? 3.161 -6.786 6.924 1.00 0.00 33 SER A C 18
ATOM 27347 O O . SER A 1 33 ? 2.404 -6.245 7.729 1.00 0.00 33 SER A O 18
ATOM 27355 N N . ALA A 1 34 ? 2.891 -7.911 6.279 1.00 0.00 34 ALA A N 18
ATOM 27356 C CA . ALA A 1 34 ? 1.634 -8.610 6.488 1.00 0.00 34 ALA A CA 18
ATOM 27357 C C . ALA A 1 34 ? 1.691 -9.972 5.793 1.00 0.00 34 ALA A C 18
ATOM 27358 O O . ALA A 1 34 ? 2.498 -10.178 4.888 1.00 0.00 34 ALA A O 18
ATOM 27365 N N . LYS A 1 35 ? 0.824 -10.867 6.244 1.00 0.00 35 LYS A N 18
ATOM 27366 C CA . LYS A 1 35 ? 0.765 -12.203 5.677 1.00 0.00 35 LYS A CA 18
ATOM 27367 C C . LYS A 1 35 ? 0.615 -12.103 4.158 1.00 0.00 35 LYS A C 18
ATOM 27368 O O . LYS A 1 35 ? 0.086 -11.117 3.647 1.00 0.00 35 LYS A O 18
ATOM 27387 N N . PRO A 1 36 ? 1.103 -13.163 3.461 1.00 0.00 36 PRO A N 18
ATOM 27388 C CA . PRO A 1 36 ? 1.028 -13.204 2.010 1.00 0.00 36 PRO A CA 18
ATOM 27389 C C . PRO A 1 36 ? -0.397 -13.507 1.543 1.00 0.00 36 PRO A C 18
ATOM 27390 O O . PRO A 1 36 ? -0.992 -12.723 0.806 1.00 0.00 36 PRO A O 18
ATOM 27401 N N . THR A 1 37 ? -0.902 -14.648 1.990 1.00 0.00 37 THR A N 18
ATOM 27402 C CA . THR A 1 37 ? -2.245 -15.065 1.627 1.00 0.00 37 THR A CA 18
ATOM 27403 C C . THR A 1 37 ? -3.186 -13.859 1.591 1.00 0.00 37 THR A C 18
ATOM 27404 O O . THR A 1 37 ? -3.820 -13.591 0.571 1.00 0.00 37 THR A O 18
ATOM 27415 N N . LYS A 1 38 ? -3.249 -13.163 2.717 1.00 0.00 38 LYS A N 18
ATOM 27416 C CA . LYS A 1 38 ? -4.102 -11.992 2.828 1.00 0.00 38 LYS A CA 18
ATOM 27417 C C . LYS A 1 38 ? -4.026 -11.188 1.529 1.00 0.00 38 LYS A C 18
ATOM 27418 O O . LYS A 1 38 ? -3.058 -11.301 0.779 1.00 0.00 38 LYS A O 18
ATOM 27437 N N . ARG A 1 39 ? -5.061 -10.392 1.302 1.00 0.00 39 ARG A N 18
ATOM 27438 C CA . ARG A 1 39 ? -5.124 -9.568 0.107 1.00 0.00 39 ARG A CA 18
ATOM 27439 C C . ARG A 1 39 ? -4.328 -8.277 0.309 1.00 0.00 39 ARG A C 18
ATOM 27440 O O . ARG A 1 39 ? -3.689 -8.093 1.344 1.00 0.00 39 ARG A O 18
ATOM 27461 N N . LEU A 1 40 ? -4.392 -7.416 -0.696 1.00 0.00 40 LEU A N 18
ATOM 27462 C CA . LEU A 1 40 ? -3.685 -6.148 -0.642 1.00 0.00 40 LEU A CA 18
ATOM 27463 C C . LEU A 1 40 ? -4.520 -5.138 0.149 1.00 0.00 40 LEU A C 18
ATOM 27464 O O . LEU A 1 40 ? -3.975 -4.215 0.752 1.00 0.00 40 LEU A O 18
ATOM 27480 N N . GLN A 1 41 ? -5.828 -5.347 0.120 1.00 0.00 41 GLN A N 18
ATOM 27481 C CA . GLN A 1 41 ? -6.742 -4.466 0.826 1.00 0.00 41 GLN A CA 18
ATOM 27482 C C . GLN A 1 41 ? -6.832 -4.866 2.300 1.00 0.00 41 GLN A C 18
ATOM 27483 O O . GLN A 1 41 ? -6.863 -4.006 3.179 1.00 0.00 41 GLN A O 18
ATOM 27497 N N . GLU A 1 42 ? -6.871 -6.171 2.525 1.00 0.00 42 GLU A N 18
ATOM 27498 C CA . GLU A 1 42 ? -6.956 -6.694 3.878 1.00 0.00 42 GLU A CA 18
ATOM 27499 C C . GLU A 1 42 ? -5.635 -6.473 4.617 1.00 0.00 42 GLU A C 18
ATOM 27500 O O . GLU A 1 42 ? -5.611 -6.400 5.845 1.00 0.00 42 GLU A O 18
ATOM 27512 N N . ALA A 1 43 ? -4.568 -6.373 3.839 1.00 0.00 43 ALA A N 18
ATOM 27513 C CA . ALA A 1 43 ? -3.246 -6.162 4.404 1.00 0.00 43 ALA A CA 18
ATOM 27514 C C . ALA A 1 43 ? -3.012 -4.662 4.595 1.00 0.00 43 ALA A C 18
ATOM 27515 O O . ALA A 1 43 ? -2.215 -4.258 5.441 1.00 0.00 43 ALA A O 18
ATOM 27522 N N . LEU A 1 44 ? -3.720 -3.878 3.796 1.00 0.00 44 LEU A N 18
ATOM 27523 C CA . LEU A 1 44 ? -3.600 -2.432 3.867 1.00 0.00 44 LEU A CA 18
ATOM 27524 C C . LEU A 1 44 ? -4.714 -1.874 4.755 1.00 0.00 44 LEU A C 18
ATOM 27525 O O . LEU A 1 44 ? -4.673 -0.710 5.151 1.00 0.00 44 LEU A O 18
ATOM 27541 N N . GLN A 1 45 ? -5.682 -2.731 5.043 1.00 0.00 45 GLN A N 18
ATOM 27542 C CA . GLN A 1 45 ? -6.805 -2.339 5.877 1.00 0.00 45 GLN A CA 18
ATOM 27543 C C . GLN A 1 45 ? -6.308 -1.827 7.231 1.00 0.00 45 GLN A C 18
ATOM 27544 O O . GLN A 1 45 ? -6.716 -0.758 7.682 1.00 0.00 45 GLN A O 18
ATOM 27558 N N . PRO A 1 46 ? -5.410 -2.635 7.856 1.00 0.00 46 PRO A N 18
ATOM 27559 C CA . PRO A 1 46 ? -4.852 -2.274 9.149 1.00 0.00 46 PRO A CA 18
ATOM 27560 C C . PRO A 1 46 ? -3.808 -1.166 9.005 1.00 0.00 46 PRO A C 18
ATOM 27561 O O . PRO A 1 46 ? -3.273 -0.679 10.001 1.00 0.00 46 PRO A O 18
ATOM 27572 N N . ILE A 1 47 ? -3.548 -0.798 7.759 1.00 0.00 47 ILE A N 18
ATOM 27573 C CA . ILE A 1 47 ? -2.577 0.244 7.473 1.00 0.00 47 ILE A CA 18
ATOM 27574 C C . ILE A 1 47 ? -3.312 1.553 7.177 1.00 0.00 47 ILE A C 18
ATOM 27575 O O . ILE A 1 47 ? -2.988 2.593 7.747 1.00 0.00 47 ILE A O 18
ATOM 27591 N N . LEU A 1 48 ? -4.289 1.458 6.287 1.00 0.00 48 LEU A N 18
ATOM 27592 C CA . LEU A 1 48 ? -5.073 2.621 5.908 1.00 0.00 48 LEU A CA 18
ATOM 27593 C C . LEU A 1 48 ? -5.894 3.091 7.111 1.00 0.00 48 LEU A C 18
ATOM 27594 O O . LEU A 1 48 ? -6.006 4.290 7.361 1.00 0.00 48 LEU A O 18
ATOM 27610 N N . ALA A 1 49 ? -6.446 2.121 7.825 1.00 0.00 49 ALA A N 18
ATOM 27611 C CA . ALA A 1 49 ? -7.254 2.420 8.995 1.00 0.00 49 ALA A CA 18
ATOM 27612 C C . ALA A 1 49 ? -6.372 3.065 10.066 1.00 0.00 49 ALA A C 18
ATOM 27613 O O . ALA A 1 49 ? -6.843 3.889 10.849 1.00 0.00 49 ALA A O 18
ATOM 27620 N N . LYS A 1 50 ? -5.108 2.668 10.065 1.00 0.00 50 LYS A N 18
ATOM 27621 C CA . LYS A 1 50 ? -4.157 3.197 11.027 1.00 0.00 50 LYS A CA 18
ATOM 27622 C C . LYS A 1 50 ? -3.531 4.476 10.468 1.00 0.00 50 LYS A C 18
ATOM 27623 O O . LYS A 1 50 ? -2.847 5.203 11.187 1.00 0.00 50 LYS A O 18
ATOM 27642 N N . HIS A 1 51 ? -3.787 4.712 9.189 1.00 0.00 51 HIS A N 18
ATOM 27643 C CA . HIS A 1 51 ? -3.258 5.891 8.525 1.00 0.00 51 HIS A CA 18
ATOM 27644 C C . HIS A 1 51 ? -4.407 6.828 8.148 1.00 0.00 51 HIS A C 18
ATOM 27645 O O . HIS A 1 51 ? -4.207 7.802 7.424 1.00 0.00 51 HIS A O 18
ATOM 27659 N N . GLY A 1 52 ? -5.586 6.499 8.655 1.00 0.00 52 GLY A N 18
ATOM 27660 C CA . GLY A 1 52 ? -6.768 7.299 8.380 1.00 0.00 52 GLY A CA 18
ATOM 27661 C C . GLY A 1 52 ? -7.062 7.345 6.879 1.00 0.00 52 GLY A C 18
ATOM 27662 O O . GLY A 1 52 ? -7.844 8.177 6.422 1.00 0.00 52 GLY A O 18
ATOM 27666 N N . LEU A 1 53 ? -6.420 6.441 6.155 1.00 0.00 53 LEU A N 18
ATOM 27667 C CA . LEU A 1 53 ? -6.602 6.368 4.715 1.00 0.00 53 LEU A CA 18
ATOM 27668 C C . LEU A 1 53 ? -7.732 5.386 4.398 1.00 0.00 53 LEU A C 18
ATOM 27669 O O . LEU A 1 53 ? -8.388 4.875 5.304 1.00 0.00 53 LEU A O 18
ATOM 27685 N N . SER A 1 54 ? -7.925 5.153 3.108 1.00 0.00 54 SER A N 18
ATOM 27686 C CA . SER A 1 54 ? -8.965 4.242 2.660 1.00 0.00 54 SER A CA 18
ATOM 27687 C C . SER A 1 54 ? -8.484 3.464 1.433 1.00 0.00 54 SER A C 18
ATOM 27688 O O . SER A 1 54 ? -7.654 3.953 0.669 1.00 0.00 54 SER A O 18
ATOM 27696 N N . LEU A 1 55 ? -9.028 2.265 1.282 1.00 0.00 55 LEU A N 18
ATOM 27697 C CA . LEU A 1 55 ? -8.666 1.414 0.162 1.00 0.00 55 LEU A CA 18
ATOM 27698 C C . LEU A 1 55 ? -9.194 2.033 -1.134 1.00 0.00 55 LEU A C 18
ATOM 27699 O O . LEU A 1 55 ? -8.656 1.779 -2.211 1.00 0.00 55 LEU A O 18
ATOM 27715 N N . ASP A 1 56 ? -10.239 2.833 -0.987 1.00 0.00 56 ASP A N 18
ATOM 27716 C CA . ASP A 1 56 ? -10.846 3.490 -2.133 1.00 0.00 56 ASP A CA 18
ATOM 27717 C C . ASP A 1 56 ? -10.417 4.958 -2.160 1.00 0.00 56 ASP A C 18
ATOM 27718 O O . ASP A 1 56 ? -11.073 5.789 -2.785 1.00 0.00 56 ASP A O 18
ATOM 27727 N N . GLN A 1 57 ? -9.317 5.232 -1.473 1.00 0.00 57 GLN A N 18
ATOM 27728 C CA . GLN A 1 57 ? -8.792 6.586 -1.411 1.00 0.00 57 GLN A CA 18
ATOM 27729 C C . GLN A 1 57 ? -7.412 6.651 -2.067 1.00 0.00 57 GLN A C 18
ATOM 27730 O O . GLN A 1 57 ? -7.155 7.523 -2.896 1.00 0.00 57 GLN A O 18
ATOM 27744 N N . VAL A 1 58 ? -6.559 5.717 -1.671 1.00 0.00 58 VAL A N 18
ATOM 27745 C CA . VAL A 1 58 ? -5.211 5.658 -2.210 1.00 0.00 58 VAL A CA 18
ATOM 27746 C C . VAL A 1 58 ? -5.210 4.797 -3.475 1.00 0.00 58 VAL A C 18
ATOM 27747 O O . VAL A 1 58 ? -6.160 4.057 -3.728 1.00 0.00 58 VAL A O 18
ATOM 27760 N N . VAL A 1 59 ? -4.133 4.922 -4.237 1.00 0.00 59 VAL A N 18
ATOM 27761 C CA . VAL A 1 59 ? -3.996 4.165 -5.470 1.00 0.00 59 VAL A CA 18
ATOM 27762 C C . VAL A 1 59 ? -2.632 3.473 -5.489 1.00 0.00 59 VAL A C 18
ATOM 27763 O O . VAL A 1 59 ? -1.596 4.135 -5.501 1.00 0.00 59 VAL A O 18
ATOM 27776 N N . LEU A 1 60 ? -2.677 2.148 -5.491 1.00 0.00 60 LEU A N 18
ATOM 27777 C CA . LEU A 1 60 ? -1.457 1.359 -5.508 1.00 0.00 60 LEU A CA 18
ATOM 27778 C C . LEU A 1 60 ? -1.150 0.934 -6.946 1.00 0.00 60 LEU A C 18
ATOM 27779 O O . LEU A 1 60 ? -2.058 0.600 -7.705 1.00 0.00 60 LEU A O 18
ATOM 27795 N N . HIS A 1 61 ? 0.133 0.962 -7.276 1.00 0.00 61 HIS A N 18
ATOM 27796 C CA . HIS A 1 61 ? 0.571 0.584 -8.609 1.00 0.00 61 HIS A CA 18
ATOM 27797 C C . HIS A 1 61 ? 2.089 0.746 -8.715 1.00 0.00 61 HIS A C 18
ATOM 27798 O O . HIS A 1 61 ? 2.611 1.850 -8.568 1.00 0.00 61 HIS A O 18
ATOM 27812 N N . ARG A 1 62 ? 2.754 -0.372 -8.969 1.00 0.00 62 ARG A N 18
ATOM 27813 C CA . ARG A 1 62 ? 4.202 -0.368 -9.097 1.00 0.00 62 ARG A CA 18
ATOM 27814 C C . ARG A 1 62 ? 4.660 0.850 -9.902 1.00 0.00 62 ARG A C 18
ATOM 27815 O O . ARG A 1 62 ? 3.867 1.460 -10.617 1.00 0.00 62 ARG A O 18
ATOM 27836 N N . PRO A 1 63 ? 5.973 1.174 -9.755 1.00 0.00 63 PRO A N 18
ATOM 27837 C CA . PRO A 1 63 ? 6.547 2.308 -10.460 1.00 0.00 63 PRO A CA 18
ATOM 27838 C C . PRO A 1 63 ? 6.757 1.984 -11.940 1.00 0.00 63 PRO A C 18
ATOM 27839 O O . PRO A 1 63 ? 7.881 1.728 -12.370 1.00 0.00 63 PRO A O 18
ATOM 27850 N N . GLY A 1 64 ? 5.658 2.004 -12.680 1.00 0.00 64 GLY A N 18
ATOM 27851 C CA . GLY A 1 64 ? 5.707 1.716 -14.103 1.00 0.00 64 GLY A CA 18
ATOM 27852 C C . GLY A 1 64 ? 4.620 0.714 -14.497 1.00 0.00 64 GLY A C 18
ATOM 27853 O O . GLY A 1 64 ? 4.903 -0.292 -15.145 1.00 0.00 64 GLY A O 18
ATOM 27857 N N . GLU A 1 65 ? 3.398 1.025 -14.090 1.00 0.00 65 GLU A N 18
ATOM 27858 C CA . GLU A 1 65 ? 2.267 0.165 -14.393 1.00 0.00 65 GLU A CA 18
ATOM 27859 C C . GLU A 1 65 ? 1.270 0.897 -15.294 1.00 0.00 65 GLU A C 18
ATOM 27860 O O . GLU A 1 65 ? 1.469 2.064 -15.627 1.00 0.00 65 GLU A O 18
ATOM 27872 N N . LYS A 1 66 ? 0.218 0.181 -15.663 1.00 0.00 66 LYS A N 18
ATOM 27873 C CA . LYS A 1 66 ? -0.810 0.747 -16.519 1.00 0.00 66 LYS A CA 18
ATOM 27874 C C . LYS A 1 66 ? -1.997 1.188 -15.660 1.00 0.00 66 LYS A C 18
ATOM 27875 O O . LYS A 1 66 ? -2.260 2.382 -15.523 1.00 0.00 66 LYS A O 18
ATOM 27894 N N . GLN A 1 67 ? -2.682 0.201 -15.102 1.00 0.00 67 GLN A N 18
ATOM 27895 C CA . GLN A 1 67 ? -3.835 0.472 -14.260 1.00 0.00 67 GLN A CA 18
ATOM 27896 C C . GLN A 1 67 ? -3.482 0.244 -12.789 1.00 0.00 67 GLN A C 18
ATOM 27897 O O . GLN A 1 67 ? -2.504 -0.434 -12.479 1.00 0.00 67 GLN A O 18
ATOM 27911 N N . PRO A 1 68 ? -4.319 0.840 -11.898 1.00 0.00 68 PRO A N 18
ATOM 27912 C CA . PRO A 1 68 ? -4.106 0.710 -10.467 1.00 0.00 68 PRO A CA 18
ATOM 27913 C C . PRO A 1 68 ? -4.516 -0.680 -9.976 1.00 0.00 68 PRO A C 18
ATOM 27914 O O . PRO A 1 68 ? -5.372 -1.327 -10.577 1.00 0.00 68 PRO A O 18
ATOM 27925 N N . MET A 1 69 ? -3.886 -1.098 -8.888 1.00 0.00 69 MET A N 18
ATOM 27926 C CA . MET A 1 69 ? -4.175 -2.399 -8.309 1.00 0.00 69 MET A CA 18
ATOM 27927 C C . MET A 1 69 ? -5.562 -2.416 -7.664 1.00 0.00 69 MET A C 18
ATOM 27928 O O . MET A 1 69 ? -5.986 -1.427 -7.068 1.00 0.00 69 MET A O 18
ATOM 27942 N N . ASP A 1 70 ? -6.231 -3.551 -7.804 1.00 0.00 70 ASP A N 18
ATOM 27943 C CA . ASP A 1 70 ? -7.561 -3.710 -7.242 1.00 0.00 70 ASP A CA 18
ATOM 27944 C C . ASP A 1 70 ? -7.448 -4.286 -5.829 1.00 0.00 70 ASP A C 18
ATOM 27945 O O . ASP A 1 70 ? -8.411 -4.842 -5.303 1.00 0.00 70 ASP A O 18
ATOM 27954 N N . LEU A 1 71 ? -6.263 -4.134 -5.256 1.00 0.00 71 LEU A N 18
ATOM 27955 C CA . LEU A 1 71 ? -6.012 -4.633 -3.914 1.00 0.00 71 LEU A CA 18
ATOM 27956 C C . LEU A 1 71 ? -6.684 -5.997 -3.747 1.00 0.00 71 LEU A C 18
ATOM 27957 O O . LEU A 1 71 ? -7.084 -6.365 -2.644 1.00 0.00 71 LEU A O 18
ATOM 27973 N N . GLU A 1 72 ? -6.787 -6.710 -4.859 1.00 0.00 72 GLU A N 18
ATOM 27974 C CA . GLU A 1 72 ? -7.404 -8.026 -4.850 1.00 0.00 72 GLU A CA 18
ATOM 27975 C C . GLU A 1 72 ? -6.333 -9.113 -4.740 1.00 0.00 72 GLU A C 18
ATOM 27976 O O . GLU A 1 72 ? -6.527 -10.112 -4.048 1.00 0.00 72 GLU A O 18
ATOM 27988 N N . ASN A 1 73 ? -5.227 -8.882 -5.432 1.00 0.00 73 ASN A N 18
ATOM 27989 C CA . ASN A 1 73 ? -4.126 -9.830 -5.421 1.00 0.00 73 ASN A CA 18
ATOM 27990 C C . ASN A 1 73 ? -3.502 -9.863 -4.025 1.00 0.00 73 ASN A C 18
ATOM 27991 O O . ASN A 1 73 ? -3.581 -8.886 -3.282 1.00 0.00 73 ASN A O 18
ATOM 28002 N N . PRO A 1 74 ? -2.879 -11.028 -3.701 1.00 0.00 74 PRO A N 18
ATOM 28003 C CA . PRO A 1 74 ? -2.241 -11.201 -2.407 1.00 0.00 74 PRO A CA 18
ATOM 28004 C C . PRO A 1 74 ? -0.919 -10.435 -2.340 1.00 0.00 74 PRO A C 18
ATOM 28005 O O . PRO A 1 74 ? -0.166 -10.402 -3.313 1.00 0.00 74 PRO A O 18
ATOM 28016 N N . VAL A 1 75 ? -0.675 -9.838 -1.183 1.00 0.00 75 VAL A N 18
ATOM 28017 C CA . VAL A 1 75 ? 0.543 -9.074 -0.976 1.00 0.00 75 VAL A CA 18
ATOM 28018 C C . VAL A 1 75 ? 1.739 -9.883 -1.484 1.00 0.00 75 VAL A C 18
ATOM 28019 O O . VAL A 1 75 ? 2.763 -9.314 -1.859 1.00 0.00 75 VAL A O 18
ATOM 28032 N N . SER A 1 76 ? 1.569 -11.197 -1.478 1.00 0.00 76 SER A N 18
ATOM 28033 C CA . SER A 1 76 ? 2.622 -12.089 -1.933 1.00 0.00 76 SER A CA 18
ATOM 28034 C C . SER A 1 76 ? 3.056 -11.707 -3.350 1.00 0.00 76 SER A C 18
ATOM 28035 O O . SER A 1 76 ? 4.140 -12.082 -3.793 1.00 0.00 76 SER A O 18
ATOM 28043 N N . SER A 1 77 ? 2.187 -10.966 -4.021 1.00 0.00 77 SER A N 18
ATOM 28044 C CA . SER A 1 77 ? 2.467 -10.529 -5.378 1.00 0.00 77 SER A CA 18
ATOM 28045 C C . SER A 1 77 ? 3.353 -9.282 -5.354 1.00 0.00 77 SER A C 18
ATOM 28046 O O . SER A 1 77 ? 4.180 -9.086 -6.243 1.00 0.00 77 SER A O 18
ATOM 28054 N N . VAL A 1 78 ? 3.149 -8.470 -4.327 1.00 0.00 78 VAL A N 18
ATOM 28055 C CA . VAL A 1 78 ? 3.918 -7.247 -4.175 1.00 0.00 78 VAL A CA 18
ATOM 28056 C C . VAL A 1 78 ? 5.243 -7.566 -3.480 1.00 0.00 78 VAL A C 18
ATOM 28057 O O . VAL A 1 78 ? 6.102 -6.696 -3.343 1.00 0.00 78 VAL A O 18
ATOM 28070 N N . ALA A 1 79 ? 5.367 -8.816 -3.058 1.00 0.00 79 ALA A N 18
ATOM 28071 C CA . ALA A 1 79 ? 6.573 -9.260 -2.380 1.00 0.00 79 ALA A CA 18
ATOM 28072 C C . ALA A 1 79 ? 7.793 -8.894 -3.226 1.00 0.00 79 ALA A C 18
ATOM 28073 O O . ALA A 1 79 ? 7.899 -9.305 -4.380 1.00 0.00 79 ALA A O 18
ATOM 28080 N N . SER A 1 80 ? 8.685 -8.124 -2.619 1.00 0.00 80 SER A N 18
ATOM 28081 C CA . SER A 1 80 ? 9.894 -7.697 -3.302 1.00 0.00 80 SER A CA 18
ATOM 28082 C C . SER A 1 80 ? 9.612 -6.442 -4.130 1.00 0.00 80 SER A C 18
ATOM 28083 O O . SER A 1 80 ? 8.476 -6.206 -4.538 1.00 0.00 80 SER A O 18
ATOM 28091 N N . GLN A 1 81 ? 10.666 -5.671 -4.354 1.00 0.00 81 GLN A N 18
ATOM 28092 C CA . GLN A 1 81 ? 10.546 -4.446 -5.127 1.00 0.00 81 GLN A CA 18
ATOM 28093 C C . GLN A 1 81 ? 9.940 -3.334 -4.268 1.00 0.00 81 GLN A C 18
ATOM 28094 O O . GLN A 1 81 ? 9.582 -3.562 -3.113 1.00 0.00 81 GLN A O 18
ATOM 28108 N N . THR A 1 82 ? 9.844 -2.155 -4.864 1.00 0.00 82 THR A N 18
ATOM 28109 C CA . THR A 1 82 ? 9.287 -1.007 -4.168 1.00 0.00 82 THR A CA 18
ATOM 28110 C C . THR A 1 82 ? 8.009 -0.531 -4.861 1.00 0.00 82 THR A C 18
ATOM 28111 O O . THR A 1 82 ? 8.037 -0.150 -6.030 1.00 0.00 82 THR A O 18
ATOM 28122 N N . LEU A 1 83 ? 6.918 -0.570 -4.111 1.00 0.00 83 LEU A N 18
ATOM 28123 C CA . LEU A 1 83 ? 5.632 -0.148 -4.638 1.00 0.00 83 LEU A CA 18
ATOM 28124 C C . LEU A 1 83 ? 5.583 1.381 -4.689 1.00 0.00 83 LEU A C 18
ATOM 28125 O O . LEU A 1 83 ? 6.499 2.051 -4.214 1.00 0.00 83 LEU A O 18
ATOM 28141 N N . VAL A 1 84 ? 4.505 1.888 -5.270 1.00 0.00 84 VAL A N 18
ATOM 28142 C CA . VAL A 1 84 ? 4.326 3.325 -5.389 1.00 0.00 84 VAL A CA 18
ATOM 28143 C C . VAL A 1 84 ? 2.896 3.691 -4.986 1.00 0.00 84 VAL A C 18
ATOM 28144 O O . VAL A 1 84 ? 1.936 3.136 -5.519 1.00 0.00 84 VAL A O 18
ATOM 28157 N N . LEU A 1 85 ? 2.798 4.622 -4.049 1.00 0.00 85 LEU A N 18
ATOM 28158 C CA . LEU A 1 85 ? 1.502 5.068 -3.569 1.00 0.00 85 LEU A CA 18
ATOM 28159 C C . LEU A 1 85 ? 1.231 6.484 -4.084 1.00 0.00 85 LEU A C 18
ATOM 28160 O O . LEU A 1 85 ? 2.132 7.320 -4.113 1.00 0.00 85 LEU A O 18
ATOM 28176 N N . ASP A 1 86 ? -0.014 6.708 -4.478 1.00 0.00 86 ASP A N 18
ATOM 28177 C CA . ASP A 1 86 ? -0.414 8.007 -4.990 1.00 0.00 86 ASP A CA 18
ATOM 28178 C C . ASP A 1 86 ? -1.648 8.493 -4.227 1.00 0.00 86 ASP A C 18
ATOM 28179 O O . ASP A 1 86 ? -2.772 8.358 -4.707 1.00 0.00 86 ASP A O 18
ATOM 28188 N N . THR A 1 87 ? -1.396 9.050 -3.052 1.00 0.00 87 THR A N 18
ATOM 28189 C CA . THR A 1 87 ? -2.472 9.557 -2.218 1.00 0.00 87 THR A CA 18
ATOM 28190 C C . THR A 1 87 ? -3.372 10.498 -3.022 1.00 0.00 87 THR A C 18
ATOM 28191 O O . THR A 1 87 ? -2.948 11.052 -4.035 1.00 0.00 87 THR A O 18
ATOM 28202 N N . PRO A 1 88 ? -4.629 10.654 -2.527 1.00 0.00 88 PRO A N 18
ATOM 28203 C CA . PRO A 1 88 ? -5.592 11.518 -3.188 1.00 0.00 88 PRO A CA 18
ATOM 28204 C C . PRO A 1 88 ? -5.271 12.992 -2.932 1.00 0.00 88 PRO A C 18
ATOM 28205 O O . PRO A 1 88 ? -4.408 13.311 -2.116 1.00 0.00 88 PRO A O 18
ATOM 28216 N N . PRO A 1 89 ? -6.002 13.875 -3.664 1.00 0.00 89 PRO A N 18
ATOM 28217 C CA . PRO A 1 89 ? -5.805 15.308 -3.525 1.00 0.00 89 PRO A CA 18
ATOM 28218 C C . PRO A 1 89 ? -6.422 15.822 -2.223 1.00 0.00 89 PRO A C 18
ATOM 28219 O O . PRO A 1 89 ? -5.859 16.699 -1.568 1.00 0.00 89 PRO A O 18
ATOM 28230 N N . ASP A 1 90 ? -7.571 15.256 -1.886 1.00 0.00 90 ASP A N 18
ATOM 28231 C CA . ASP A 1 90 ? -8.271 15.646 -0.674 1.00 0.00 90 ASP A CA 18
ATOM 28232 C C . ASP A 1 90 ? -8.442 14.423 0.229 1.00 0.00 90 ASP A C 18
ATOM 28233 O O . ASP A 1 90 ? -9.163 13.488 -0.117 1.00 0.00 90 ASP A O 18
ATOM 28242 N N . ALA A 1 91 ? -7.765 14.468 1.367 1.00 0.00 91 ALA A N 18
ATOM 28243 C CA . ALA A 1 91 ? -7.833 13.374 2.322 1.00 0.00 91 ALA A CA 18
ATOM 28244 C C . ALA A 1 91 ? -8.322 13.909 3.669 1.00 0.00 91 ALA A C 18
ATOM 28245 O O . ALA A 1 91 ? -7.846 14.939 4.143 1.00 0.00 91 ALA A O 18
ATOM 28252 N N . LYS A 1 92 ? -9.268 13.184 4.248 1.00 0.00 92 LYS A N 18
ATOM 28253 C CA . LYS A 1 92 ? -9.828 13.572 5.532 1.00 0.00 92 LYS A CA 18
ATOM 28254 C C . LYS A 1 92 ? -8.690 13.858 6.514 1.00 0.00 92 LYS A C 18
ATOM 28255 O O . LYS A 1 92 ? -7.819 13.015 6.723 1.00 0.00 92 LYS A O 18
ATOM 28274 N N . MET A 1 93 ? -8.734 15.051 7.090 1.00 0.00 93 MET A N 18
ATOM 28275 C CA . MET A 1 93 ? -7.718 15.458 8.045 1.00 0.00 93 MET A CA 18
ATOM 28276 C C . MET A 1 93 ? -8.137 16.732 8.782 1.00 0.00 93 MET A C 18
ATOM 28277 O O . MET A 1 93 ? -8.666 17.660 8.172 1.00 0.00 93 MET A O 18
ATOM 28291 N N . SER A 1 94 ? -7.885 16.736 10.082 1.00 0.00 94 SER A N 18
ATOM 28292 C CA . SER A 1 94 ? -8.229 17.880 10.909 1.00 0.00 94 SER A CA 18
ATOM 28293 C C . SER A 1 94 ? -7.720 19.168 10.257 1.00 0.00 94 SER A C 18
ATOM 28294 O O . SER A 1 94 ? -8.494 20.092 10.012 1.00 0.00 94 SER A O 18
ATOM 28302 N N . GLU A 1 95 ? -6.421 19.187 9.996 1.00 0.00 95 GLU A N 18
ATOM 28303 C CA . GLU A 1 95 ? -5.800 20.346 9.379 1.00 0.00 95 GLU A CA 18
ATOM 28304 C C . GLU A 1 95 ? -5.362 20.015 7.950 1.00 0.00 95 GLU A C 18
ATOM 28305 O O . GLU A 1 95 ? -4.172 20.048 7.639 1.00 0.00 95 GLU A O 18
ATOM 28317 N N . ALA A 1 96 ? -6.347 19.705 7.121 1.00 0.00 96 ALA A N 18
ATOM 28318 C CA . ALA A 1 96 ? -6.078 19.368 5.733 1.00 0.00 96 ALA A CA 18
ATOM 28319 C C . ALA A 1 96 ? -6.011 20.653 4.905 1.00 0.00 96 ALA A C 18
ATOM 28320 O O . ALA A 1 96 ? -6.431 21.714 5.364 1.00 0.00 96 ALA A O 18
ATOM 28327 N N . ARG A 1 97 ? -5.480 20.515 3.699 1.00 0.00 97 ARG A N 18
ATOM 28328 C CA . ARG A 1 97 ? -5.353 21.652 2.803 1.00 0.00 97 ARG A CA 18
ATOM 28329 C C . ARG A 1 97 ? -5.111 21.174 1.370 1.00 0.00 97 ARG A C 18
ATOM 28330 O O . ARG A 1 97 ? -3.992 20.806 1.015 1.00 0.00 97 ARG A O 18
ATOM 28351 N N . SER A 1 98 ? -6.178 21.194 0.585 1.00 0.00 98 SER A N 18
ATOM 28352 C CA . SER A 1 98 ? -6.096 20.767 -0.801 1.00 0.00 98 SER A CA 18
ATOM 28353 C C . SER A 1 98 ? -7.459 20.923 -1.479 1.00 0.00 98 SER A C 18
ATOM 28354 O O . SER A 1 98 ? -8.496 20.827 -0.824 1.00 0.00 98 SER A O 18
ATOM 28362 N N . SER A 1 99 ? -7.413 21.161 -2.781 1.00 0.00 99 SER A N 18
ATOM 28363 C CA . SER A 1 99 ? -8.631 21.332 -3.555 1.00 0.00 99 SER A CA 18
ATOM 28364 C C . SER A 1 99 ? -9.501 20.078 -3.444 1.00 0.00 99 SER A C 18
ATOM 28365 O O . SER A 1 99 ? -8.998 18.959 -3.536 1.00 0.00 99 SER A O 18
ATOM 28373 N N . GLY A 1 100 ? -10.791 20.307 -3.248 1.00 0.00 100 GLY A N 18
ATOM 28374 C CA . GLY A 1 100 ? -11.736 19.210 -3.123 1.00 0.00 100 GLY A CA 18
ATOM 28375 C C . GLY A 1 100 ? -13.140 19.644 -3.550 1.00 0.00 100 GLY A C 18
ATOM 28376 O O . GLY A 1 100 ? -13.874 20.242 -2.764 1.00 0.00 100 GLY A O 18
ATOM 28380 N N . PRO A 1 101 ? -13.480 19.318 -4.825 1.00 0.00 101 PRO A N 18
ATOM 28381 C CA . PRO A 1 101 ? -14.782 19.668 -5.365 1.00 0.00 101 PRO A CA 18
ATOM 28382 C C . PRO A 1 101 ? -15.872 18.752 -4.804 1.00 0.00 101 PRO A C 18
ATOM 28383 O O . PRO A 1 101 ? -15.580 17.667 -4.306 1.00 0.00 101 PRO A O 18
ATOM 28394 N N . SER A 1 102 ? -17.106 19.225 -4.904 1.00 0.00 102 SER A N 18
ATOM 28395 C CA . SER A 1 102 ? -18.241 18.462 -4.412 1.00 0.00 102 SER A CA 18
ATOM 28396 C C . SER A 1 102 ? -19.347 18.428 -5.470 1.00 0.00 102 SER A C 18
ATOM 28397 O O . SER A 1 102 ? -19.796 19.474 -5.937 1.00 0.00 102 SER A O 18
ATOM 28405 N N . SER A 1 103 ? -19.753 17.216 -5.817 1.00 0.00 103 SER A N 18
ATOM 28406 C CA . SER A 1 103 ? -20.797 17.032 -6.811 1.00 0.00 103 SER A CA 18
ATOM 28407 C C . SER A 1 103 ? -21.087 15.542 -6.996 1.00 0.00 103 SER A C 18
ATOM 28408 O O . SER A 1 103 ? -22.207 15.090 -6.765 1.00 0.00 103 SER A O 18
ATOM 28416 N N . GLY A 1 104 ? -20.057 14.818 -7.411 1.00 0.00 104 GLY A N 18
ATOM 28417 C CA . GLY A 1 104 ? -20.187 13.388 -7.630 1.00 0.00 104 GLY A CA 18
ATOM 28418 C C . GLY A 1 104 ? -21.277 13.088 -8.661 1.00 0.00 104 GLY A C 18
ATOM 28419 O O . GLY A 1 104 ? -20.993 12.959 -9.850 1.00 0.00 104 GLY A O 18
ATOM 28423 N N . GLY A 1 1 ? 17.758 -4.739 -16.484 1.00 0.00 1 GLY A N 19
ATOM 28424 C CA . GLY A 1 1 ? 16.930 -5.104 -15.348 1.00 0.00 1 GLY A CA 19
ATOM 28425 C C . GLY A 1 1 ? 15.491 -5.385 -15.785 1.00 0.00 1 GLY A C 19
ATOM 28426 O O . GLY A 1 1 ? 14.940 -6.441 -15.479 1.00 0.00 1 GLY A O 19
ATOM 28430 N N . SER A 1 2 ? 14.923 -4.421 -16.495 1.00 0.00 2 SER A N 19
ATOM 28431 C CA . SER A 1 2 ? 13.559 -4.551 -16.977 1.00 0.00 2 SER A CA 19
ATOM 28432 C C . SER A 1 2 ? 12.590 -4.618 -15.795 1.00 0.00 2 SER A C 19
ATOM 28433 O O . SER A 1 2 ? 11.921 -3.635 -15.481 1.00 0.00 2 SER A O 19
ATOM 28441 N N . SER A 1 3 ? 12.545 -5.787 -15.173 1.00 0.00 3 SER A N 19
ATOM 28442 C CA . SER A 1 3 ? 11.669 -5.995 -14.033 1.00 0.00 3 SER A CA 19
ATOM 28443 C C . SER A 1 3 ? 12.120 -7.226 -13.244 1.00 0.00 3 SER A C 19
ATOM 28444 O O . SER A 1 3 ? 12.438 -7.127 -12.060 1.00 0.00 3 SER A O 19
ATOM 28452 N N . GLY A 1 4 ? 12.132 -8.358 -13.933 1.00 0.00 4 GLY A N 19
ATOM 28453 C CA . GLY A 1 4 ? 12.538 -9.607 -13.312 1.00 0.00 4 GLY A CA 19
ATOM 28454 C C . GLY A 1 4 ? 11.562 -10.013 -12.206 1.00 0.00 4 GLY A C 19
ATOM 28455 O O . GLY A 1 4 ? 11.749 -9.653 -11.045 1.00 0.00 4 GLY A O 19
ATOM 28459 N N . SER A 1 5 ? 10.541 -10.757 -12.606 1.00 0.00 5 SER A N 19
ATOM 28460 C CA . SER A 1 5 ? 9.534 -11.215 -11.664 1.00 0.00 5 SER A CA 19
ATOM 28461 C C . SER A 1 5 ? 8.610 -12.231 -12.338 1.00 0.00 5 SER A C 19
ATOM 28462 O O . SER A 1 5 ? 7.896 -11.896 -13.281 1.00 0.00 5 SER A O 19
ATOM 28470 N N . SER A 1 6 ? 8.655 -13.453 -11.827 1.00 0.00 6 SER A N 19
ATOM 28471 C CA . SER A 1 6 ? 7.830 -14.521 -12.368 1.00 0.00 6 SER A CA 19
ATOM 28472 C C . SER A 1 6 ? 8.010 -15.793 -11.538 1.00 0.00 6 SER A C 19
ATOM 28473 O O . SER A 1 6 ? 8.918 -15.876 -10.712 1.00 0.00 6 SER A O 19
ATOM 28481 N N . GLY A 1 7 ? 7.131 -16.752 -11.786 1.00 0.00 7 GLY A N 19
ATOM 28482 C CA . GLY A 1 7 ? 7.181 -18.017 -11.071 1.00 0.00 7 GLY A CA 19
ATOM 28483 C C . GLY A 1 7 ? 8.577 -18.637 -11.153 1.00 0.00 7 GLY A C 19
ATOM 28484 O O . GLY A 1 7 ? 9.477 -18.070 -11.771 1.00 0.00 7 GLY A O 19
ATOM 28488 N N . ASP A 1 8 ? 8.714 -19.794 -10.521 1.00 0.00 8 ASP A N 19
ATOM 28489 C CA . ASP A 1 8 ? 9.985 -20.498 -10.515 1.00 0.00 8 ASP A CA 19
ATOM 28490 C C . ASP A 1 8 ? 9.914 -21.661 -9.523 1.00 0.00 8 ASP A C 19
ATOM 28491 O O . ASP A 1 8 ? 10.184 -22.806 -9.883 1.00 0.00 8 ASP A O 19
ATOM 28500 N N . GLN A 1 9 ? 9.550 -21.327 -8.294 1.00 0.00 9 GLN A N 19
ATOM 28501 C CA . GLN A 1 9 ? 9.440 -22.329 -7.248 1.00 0.00 9 GLN A CA 19
ATOM 28502 C C . GLN A 1 9 ? 9.020 -21.677 -5.929 1.00 0.00 9 GLN A C 19
ATOM 28503 O O . GLN A 1 9 ? 8.751 -20.477 -5.884 1.00 0.00 9 GLN A O 19
ATOM 28517 N N . GLU A 1 10 ? 8.977 -22.495 -4.888 1.00 0.00 10 GLU A N 19
ATOM 28518 C CA . GLU A 1 10 ? 8.595 -22.012 -3.572 1.00 0.00 10 GLU A CA 19
ATOM 28519 C C . GLU A 1 10 ? 8.161 -23.180 -2.684 1.00 0.00 10 GLU A C 19
ATOM 28520 O O . GLU A 1 10 ? 8.264 -23.106 -1.460 1.00 0.00 10 GLU A O 19
ATOM 28532 N N . VAL A 1 11 ? 7.684 -24.231 -3.334 1.00 0.00 11 VAL A N 19
ATOM 28533 C CA . VAL A 1 11 ? 7.234 -25.413 -2.619 1.00 0.00 11 VAL A CA 19
ATOM 28534 C C . VAL A 1 11 ? 6.022 -25.051 -1.757 1.00 0.00 11 VAL A C 19
ATOM 28535 O O . VAL A 1 11 ? 4.883 -25.310 -2.142 1.00 0.00 11 VAL A O 19
ATOM 28548 N N . ARG A 1 12 ? 6.309 -24.458 -0.608 1.00 0.00 12 ARG A N 19
ATOM 28549 C CA . ARG A 1 12 ? 5.258 -24.058 0.311 1.00 0.00 12 ARG A CA 19
ATOM 28550 C C . ARG A 1 12 ? 5.273 -22.541 0.508 1.00 0.00 12 ARG A C 19
ATOM 28551 O O . ARG A 1 12 ? 6.337 -21.924 0.524 1.00 0.00 12 ARG A O 19
ATOM 28572 N N . LEU A 1 13 ? 4.080 -21.983 0.652 1.00 0.00 13 LEU A N 19
ATOM 28573 C CA . LEU A 1 13 ? 3.943 -20.550 0.847 1.00 0.00 13 LEU A CA 19
ATOM 28574 C C . LEU A 1 13 ? 5.019 -20.066 1.821 1.00 0.00 13 LEU A C 19
ATOM 28575 O O . LEU A 1 13 ? 5.539 -20.849 2.615 1.00 0.00 13 LEU A O 19
ATOM 28591 N N . GLU A 1 14 ? 5.322 -18.780 1.728 1.00 0.00 14 GLU A N 19
ATOM 28592 C CA . GLU A 1 14 ? 6.327 -18.183 2.591 1.00 0.00 14 GLU A CA 19
ATOM 28593 C C . GLU A 1 14 ? 5.659 -17.433 3.744 1.00 0.00 14 GLU A C 19
ATOM 28594 O O . GLU A 1 14 ? 4.536 -16.948 3.607 1.00 0.00 14 GLU A O 19
ATOM 28606 N N . ASN A 1 15 ? 6.376 -17.360 4.856 1.00 0.00 15 ASN A N 19
ATOM 28607 C CA . ASN A 1 15 ? 5.867 -16.677 6.032 1.00 0.00 15 ASN A CA 19
ATOM 28608 C C . ASN A 1 15 ? 5.500 -15.238 5.663 1.00 0.00 15 ASN A C 19
ATOM 28609 O O . ASN A 1 15 ? 5.634 -14.837 4.508 1.00 0.00 15 ASN A O 19
ATOM 28620 N N . ARG A 1 16 ? 5.045 -14.501 6.665 1.00 0.00 16 ARG A N 19
ATOM 28621 C CA . ARG A 1 16 ? 4.658 -13.116 6.460 1.00 0.00 16 ARG A CA 19
ATOM 28622 C C . ARG A 1 16 ? 5.626 -12.432 5.492 1.00 0.00 16 ARG A C 19
ATOM 28623 O O . ARG A 1 16 ? 6.840 -12.486 5.681 1.00 0.00 16 ARG A O 19
ATOM 28644 N N . ILE A 1 17 ? 5.052 -11.805 4.476 1.00 0.00 17 ILE A N 19
ATOM 28645 C CA . ILE A 1 17 ? 5.849 -11.112 3.478 1.00 0.00 17 ILE A CA 19
ATOM 28646 C C . ILE A 1 17 ? 5.814 -9.608 3.758 1.00 0.00 17 ILE A C 19
ATOM 28647 O O . ILE A 1 17 ? 4.932 -9.125 4.466 1.00 0.00 17 ILE A O 19
ATOM 28663 N N . THR A 1 18 ? 6.785 -8.910 3.188 1.00 0.00 18 THR A N 19
ATOM 28664 C CA . THR A 1 18 ? 6.877 -7.471 3.368 1.00 0.00 18 THR A CA 19
ATOM 28665 C C . THR A 1 18 ? 7.284 -6.795 2.057 1.00 0.00 18 THR A C 19
ATOM 28666 O O . THR A 1 18 ? 7.856 -7.434 1.176 1.00 0.00 18 THR A O 19
ATOM 28677 N N . PHE A 1 19 ? 6.972 -5.510 1.970 1.00 0.00 19 PHE A N 19
ATOM 28678 C CA . PHE A 1 19 ? 7.297 -4.740 0.781 1.00 0.00 19 PHE A CA 19
ATOM 28679 C C . PHE A 1 19 ? 7.435 -3.252 1.113 1.00 0.00 19 PHE A C 19
ATOM 28680 O O . PHE A 1 19 ? 6.959 -2.797 2.152 1.00 0.00 19 PHE A O 19
ATOM 28697 N N . GLN A 1 20 ? 8.089 -2.536 0.210 1.00 0.00 20 GLN A N 19
ATOM 28698 C CA . GLN A 1 20 ? 8.296 -1.110 0.393 1.00 0.00 20 GLN A CA 19
ATOM 28699 C C . GLN A 1 20 ? 7.289 -0.316 -0.441 1.00 0.00 20 GLN A C 19
ATOM 28700 O O . GLN A 1 20 ? 6.760 -0.822 -1.429 1.00 0.00 20 GLN A O 19
ATOM 28714 N N . LEU A 1 21 ? 7.054 0.916 -0.012 1.00 0.00 21 LEU A N 19
ATOM 28715 C CA . LEU A 1 21 ? 6.119 1.785 -0.707 1.00 0.00 21 LEU A CA 19
ATOM 28716 C C . LEU A 1 21 ? 6.746 3.170 -0.875 1.00 0.00 21 LEU A C 19
ATOM 28717 O O . LEU A 1 21 ? 7.430 3.659 0.023 1.00 0.00 21 LEU A O 19
ATOM 28733 N N . GLU A 1 22 ? 6.490 3.765 -2.031 1.00 0.00 22 GLU A N 19
ATOM 28734 C CA . GLU A 1 22 ? 7.021 5.084 -2.328 1.00 0.00 22 GLU A CA 19
ATOM 28735 C C . GLU A 1 22 ? 5.954 6.153 -2.082 1.00 0.00 22 GLU A C 19
ATOM 28736 O O . GLU A 1 22 ? 4.982 6.248 -2.830 1.00 0.00 22 GLU A O 19
ATOM 28748 N N . LEU A 1 23 ? 6.171 6.930 -1.031 1.00 0.00 23 LEU A N 19
ATOM 28749 C CA . LEU A 1 23 ? 5.239 7.988 -0.678 1.00 0.00 23 LEU A CA 19
ATOM 28750 C C . LEU A 1 23 ? 5.478 9.196 -1.587 1.00 0.00 23 LEU A C 19
ATOM 28751 O O . LEU A 1 23 ? 6.003 10.216 -1.144 1.00 0.00 23 LEU A O 19
ATOM 28767 N N . VAL A 1 24 ? 5.080 9.040 -2.841 1.00 0.00 24 VAL A N 19
ATOM 28768 C CA . VAL A 1 24 ? 5.244 10.105 -3.815 1.00 0.00 24 VAL A CA 19
ATOM 28769 C C . VAL A 1 24 ? 4.821 11.435 -3.188 1.00 0.00 24 VAL A C 19
ATOM 28770 O O . VAL A 1 24 ? 3.758 11.526 -2.575 1.00 0.00 24 VAL A O 19
ATOM 28783 N N . GLY A 1 25 ? 5.675 12.433 -3.361 1.00 0.00 25 GLY A N 19
ATOM 28784 C CA . GLY A 1 25 ? 5.403 13.753 -2.819 1.00 0.00 25 GLY A CA 19
ATOM 28785 C C . GLY A 1 25 ? 6.057 13.928 -1.447 1.00 0.00 25 GLY A C 19
ATOM 28786 O O . GLY A 1 25 ? 6.694 14.947 -1.185 1.00 0.00 25 GLY A O 19
ATOM 28790 N N . LEU A 1 26 ? 5.876 12.919 -0.608 1.00 0.00 26 LEU A N 19
ATOM 28791 C CA . LEU A 1 26 ? 6.441 12.948 0.730 1.00 0.00 26 LEU A CA 19
ATOM 28792 C C . LEU A 1 26 ? 7.943 12.663 0.652 1.00 0.00 26 LEU A C 19
ATOM 28793 O O . LEU A 1 26 ? 8.713 13.143 1.482 1.00 0.00 26 LEU A O 19
ATOM 28809 N N . GLU A 1 27 ? 8.313 11.884 -0.353 1.00 0.00 27 GLU A N 19
ATOM 28810 C CA . GLU A 1 27 ? 9.708 11.529 -0.551 1.00 0.00 27 GLU A CA 19
ATOM 28811 C C . GLU A 1 27 ? 10.209 10.676 0.616 1.00 0.00 27 GLU A C 19
ATOM 28812 O O . GLU A 1 27 ? 10.949 11.161 1.471 1.00 0.00 27 GLU A O 19
ATOM 28824 N N . ARG A 1 28 ? 9.786 9.421 0.615 1.00 0.00 28 ARG A N 19
ATOM 28825 C CA . ARG A 1 28 ? 10.182 8.496 1.663 1.00 0.00 28 ARG A CA 19
ATOM 28826 C C . ARG A 1 28 ? 9.710 7.080 1.327 1.00 0.00 28 ARG A C 19
ATOM 28827 O O . ARG A 1 28 ? 8.578 6.886 0.888 1.00 0.00 28 ARG A O 19
ATOM 28848 N N . VAL A 1 29 ? 10.603 6.125 1.546 1.00 0.00 29 VAL A N 19
ATOM 28849 C CA . VAL A 1 29 ? 10.293 4.733 1.272 1.00 0.00 29 VAL A CA 19
ATOM 28850 C C . VAL A 1 29 ? 9.810 4.060 2.559 1.00 0.00 29 VAL A C 19
ATOM 28851 O O . VAL A 1 29 ? 10.576 3.908 3.509 1.00 0.00 29 VAL A O 19
ATOM 28864 N N . VAL A 1 30 ? 8.542 3.674 2.547 1.00 0.00 30 VAL A N 19
ATOM 28865 C CA . VAL A 1 30 ? 7.948 3.021 3.702 1.00 0.00 30 VAL A CA 19
ATOM 28866 C C . VAL A 1 30 ? 7.887 1.513 3.453 1.00 0.00 30 VAL A C 19
ATOM 28867 O O . VAL A 1 30 ? 7.953 1.065 2.309 1.00 0.00 30 VAL A O 19
ATOM 28880 N N . ARG A 1 31 ? 7.761 0.771 4.543 1.00 0.00 31 ARG A N 19
ATOM 28881 C CA . ARG A 1 31 ? 7.690 -0.678 4.458 1.00 0.00 31 ARG A CA 19
ATOM 28882 C C . ARG A 1 31 ? 6.394 -1.184 5.095 1.00 0.00 31 ARG A C 19
ATOM 28883 O O . ARG A 1 31 ? 5.944 -0.648 6.106 1.00 0.00 31 ARG A O 19
ATOM 28904 N N . ILE A 1 32 ? 5.831 -2.212 4.477 1.00 0.00 32 ILE A N 19
ATOM 28905 C CA . ILE A 1 32 ? 4.596 -2.797 4.972 1.00 0.00 32 ILE A CA 19
ATOM 28906 C C . ILE A 1 32 ? 4.797 -4.298 5.185 1.00 0.00 32 ILE A C 19
ATOM 28907 O O . ILE A 1 32 ? 5.320 -4.989 4.312 1.00 0.00 32 ILE A O 19
ATOM 28923 N N . SER A 1 33 ? 4.371 -4.760 6.352 1.00 0.00 33 SER A N 19
ATOM 28924 C CA . SER A 1 33 ? 4.498 -6.167 6.691 1.00 0.00 33 SER A CA 19
ATOM 28925 C C . SER A 1 33 ? 3.115 -6.772 6.943 1.00 0.00 33 SER A C 19
ATOM 28926 O O . SER A 1 33 ? 2.304 -6.195 7.666 1.00 0.00 33 SER A O 19
ATOM 28934 N N . ALA A 1 34 ? 2.889 -7.925 6.332 1.00 0.00 34 ALA A N 19
ATOM 28935 C CA . ALA A 1 34 ? 1.618 -8.614 6.481 1.00 0.00 34 ALA A CA 19
ATOM 28936 C C . ALA A 1 34 ? 1.698 -9.978 5.792 1.00 0.00 34 ALA A C 19
ATOM 28937 O O . ALA A 1 34 ? 2.571 -10.204 4.955 1.00 0.00 34 ALA A O 19
ATOM 28944 N N . LYS A 1 35 ? 0.776 -10.851 6.169 1.00 0.00 35 LYS A N 19
ATOM 28945 C CA . LYS A 1 35 ? 0.731 -12.186 5.597 1.00 0.00 35 LYS A CA 19
ATOM 28946 C C . LYS A 1 35 ? 0.586 -12.081 4.078 1.00 0.00 35 LYS A C 19
ATOM 28947 O O . LYS A 1 35 ? 0.049 -11.099 3.568 1.00 0.00 35 LYS A O 19
ATOM 28966 N N . PRO A 1 36 ? 1.088 -13.134 3.379 1.00 0.00 36 PRO A N 19
ATOM 28967 C CA . PRO A 1 36 ? 1.020 -13.170 1.928 1.00 0.00 36 PRO A CA 19
ATOM 28968 C C . PRO A 1 36 ? -0.400 -13.487 1.453 1.00 0.00 36 PRO A C 19
ATOM 28969 O O . PRO A 1 36 ? -1.001 -12.706 0.718 1.00 0.00 36 PRO A O 19
ATOM 28980 N N . THR A 1 37 ? -0.894 -14.635 1.893 1.00 0.00 37 THR A N 19
ATOM 28981 C CA . THR A 1 37 ? -2.232 -15.065 1.523 1.00 0.00 37 THR A CA 19
ATOM 28982 C C . THR A 1 37 ? -3.180 -13.866 1.463 1.00 0.00 37 THR A C 19
ATOM 28983 O O . THR A 1 37 ? -3.849 -13.648 0.454 1.00 0.00 37 THR A O 19
ATOM 28994 N N . LYS A 1 38 ? -3.208 -13.119 2.558 1.00 0.00 38 LYS A N 19
ATOM 28995 C CA . LYS A 1 38 ? -4.063 -11.947 2.642 1.00 0.00 38 LYS A CA 19
ATOM 28996 C C . LYS A 1 38 ? -3.963 -11.153 1.339 1.00 0.00 38 LYS A C 19
ATOM 28997 O O . LYS A 1 38 ? -3.054 -11.374 0.541 1.00 0.00 38 LYS A O 19
ATOM 29016 N N . ARG A 1 39 ? -4.911 -10.243 1.163 1.00 0.00 39 ARG A N 19
ATOM 29017 C CA . ARG A 1 39 ? -4.941 -9.415 -0.030 1.00 0.00 39 ARG A CA 19
ATOM 29018 C C . ARG A 1 39 ? -4.136 -8.133 0.194 1.00 0.00 39 ARG A C 19
ATOM 29019 O O . ARG A 1 39 ? -3.532 -7.951 1.250 1.00 0.00 39 ARG A O 19
ATOM 29040 N N . LEU A 1 40 ? -4.155 -7.276 -0.817 1.00 0.00 40 LEU A N 19
ATOM 29041 C CA . LEU A 1 40 ? -3.435 -6.016 -0.743 1.00 0.00 40 LEU A CA 19
ATOM 29042 C C . LEU A 1 40 ? -4.285 -4.991 0.009 1.00 0.00 40 LEU A C 19
ATOM 29043 O O . LEU A 1 40 ? -3.751 -4.072 0.629 1.00 0.00 40 LEU A O 19
ATOM 29059 N N . GLN A 1 41 ? -5.593 -5.183 -0.069 1.00 0.00 41 GLN A N 19
ATOM 29060 C CA . GLN A 1 41 ? -6.522 -4.286 0.598 1.00 0.00 41 GLN A CA 19
ATOM 29061 C C . GLN A 1 41 ? -6.748 -4.734 2.043 1.00 0.00 41 GLN A C 19
ATOM 29062 O O . GLN A 1 41 ? -6.938 -3.904 2.931 1.00 0.00 41 GLN A O 19
ATOM 29076 N N . GLU A 1 42 ? -6.720 -6.044 2.234 1.00 0.00 42 GLU A N 19
ATOM 29077 C CA . GLU A 1 42 ? -6.919 -6.612 3.557 1.00 0.00 42 GLU A CA 19
ATOM 29078 C C . GLU A 1 42 ? -5.680 -6.383 4.425 1.00 0.00 42 GLU A C 19
ATOM 29079 O O . GLU A 1 42 ? -5.780 -6.309 5.649 1.00 0.00 42 GLU A O 19
ATOM 29091 N N . ALA A 1 43 ? -4.540 -6.277 3.757 1.00 0.00 43 ALA A N 19
ATOM 29092 C CA . ALA A 1 43 ? -3.283 -6.058 4.453 1.00 0.00 43 ALA A CA 19
ATOM 29093 C C . ALA A 1 43 ? -3.078 -4.556 4.664 1.00 0.00 43 ALA A C 19
ATOM 29094 O O . ALA A 1 43 ? -2.336 -4.148 5.557 1.00 0.00 43 ALA A O 19
ATOM 29101 N N . LEU A 1 44 ? -3.748 -3.776 3.829 1.00 0.00 44 LEU A N 19
ATOM 29102 C CA . LEU A 1 44 ? -3.648 -2.329 3.913 1.00 0.00 44 LEU A CA 19
ATOM 29103 C C . LEU A 1 44 ? -4.783 -1.794 4.788 1.00 0.00 44 LEU A C 19
ATOM 29104 O O . LEU A 1 44 ? -4.745 -0.646 5.228 1.00 0.00 44 LEU A O 19
ATOM 29120 N N . GLN A 1 45 ? -5.768 -2.652 5.014 1.00 0.00 45 GLN A N 19
ATOM 29121 C CA . GLN A 1 45 ? -6.912 -2.279 5.829 1.00 0.00 45 GLN A CA 19
ATOM 29122 C C . GLN A 1 45 ? -6.450 -1.800 7.206 1.00 0.00 45 GLN A C 19
ATOM 29123 O O . GLN A 1 45 ? -6.855 -0.732 7.664 1.00 0.00 45 GLN A O 19
ATOM 29137 N N . PRO A 1 46 ? -5.587 -2.634 7.845 1.00 0.00 46 PRO A N 19
ATOM 29138 C CA . PRO A 1 46 ? -5.065 -2.306 9.161 1.00 0.00 46 PRO A CA 19
ATOM 29139 C C . PRO A 1 46 ? -3.998 -1.214 9.072 1.00 0.00 46 PRO A C 19
ATOM 29140 O O . PRO A 1 46 ? -3.477 -0.765 10.091 1.00 0.00 46 PRO A O 19
ATOM 29151 N N . ILE A 1 47 ? -3.704 -0.818 7.842 1.00 0.00 47 ILE A N 19
ATOM 29152 C CA . ILE A 1 47 ? -2.708 0.213 7.606 1.00 0.00 47 ILE A CA 19
ATOM 29153 C C . ILE A 1 47 ? -3.412 1.545 7.342 1.00 0.00 47 ILE A C 19
ATOM 29154 O O . ILE A 1 47 ? -3.076 2.560 7.951 1.00 0.00 47 ILE A O 19
ATOM 29170 N N . LEU A 1 48 ? -4.376 1.499 6.435 1.00 0.00 48 LEU A N 19
ATOM 29171 C CA . LEU A 1 48 ? -5.130 2.690 6.083 1.00 0.00 48 LEU A CA 19
ATOM 29172 C C . LEU A 1 48 ? -5.852 3.217 7.326 1.00 0.00 48 LEU A C 19
ATOM 29173 O O . LEU A 1 48 ? -5.665 4.369 7.715 1.00 0.00 48 LEU A O 19
ATOM 29189 N N . ALA A 1 49 ? -6.661 2.348 7.914 1.00 0.00 49 ALA A N 19
ATOM 29190 C CA . ALA A 1 49 ? -7.411 2.711 9.104 1.00 0.00 49 ALA A CA 19
ATOM 29191 C C . ALA A 1 49 ? -6.465 3.349 10.123 1.00 0.00 49 ALA A C 19
ATOM 29192 O O . ALA A 1 49 ? -6.753 4.419 10.658 1.00 0.00 49 ALA A O 19
ATOM 29199 N N . LYS A 1 50 ? -5.355 2.665 10.361 1.00 0.00 50 LYS A N 19
ATOM 29200 C CA . LYS A 1 50 ? -4.365 3.152 11.307 1.00 0.00 50 LYS A CA 19
ATOM 29201 C C . LYS A 1 50 ? -3.818 4.495 10.820 1.00 0.00 50 LYS A C 19
ATOM 29202 O O . LYS A 1 50 ? -3.537 5.383 11.623 1.00 0.00 50 LYS A O 19
ATOM 29221 N N . HIS A 1 51 ? -3.683 4.601 9.506 1.00 0.00 51 HIS A N 19
ATOM 29222 C CA . HIS A 1 51 ? -3.174 5.821 8.902 1.00 0.00 51 HIS A CA 19
ATOM 29223 C C . HIS A 1 51 ? -4.333 6.782 8.633 1.00 0.00 51 HIS A C 19
ATOM 29224 O O . HIS A 1 51 ? -4.150 7.819 7.996 1.00 0.00 51 HIS A O 19
ATOM 29238 N N . GLY A 1 52 ? -5.501 6.405 9.132 1.00 0.00 52 GLY A N 19
ATOM 29239 C CA . GLY A 1 52 ? -6.690 7.221 8.954 1.00 0.00 52 GLY A CA 19
ATOM 29240 C C . GLY A 1 52 ? -7.011 7.404 7.469 1.00 0.00 52 GLY A C 19
ATOM 29241 O O . GLY A 1 52 ? -7.681 8.364 7.089 1.00 0.00 52 GLY A O 19
ATOM 29245 N N . LEU A 1 53 ? -6.518 6.470 6.670 1.00 0.00 53 LEU A N 19
ATOM 29246 C CA . LEU A 1 53 ? -6.744 6.516 5.235 1.00 0.00 53 LEU A CA 19
ATOM 29247 C C . LEU A 1 53 ? -7.895 5.576 4.874 1.00 0.00 53 LEU A C 19
ATOM 29248 O O . LEU A 1 53 ? -8.611 5.099 5.753 1.00 0.00 53 LEU A O 19
ATOM 29264 N N . SER A 1 54 ? -8.037 5.336 3.578 1.00 0.00 54 SER A N 19
ATOM 29265 C CA . SER A 1 54 ? -9.089 4.461 3.090 1.00 0.00 54 SER A CA 19
ATOM 29266 C C . SER A 1 54 ? -8.589 3.666 1.882 1.00 0.00 54 SER A C 19
ATOM 29267 O O . SER A 1 54 ? -7.492 3.912 1.383 1.00 0.00 54 SER A O 19
ATOM 29275 N N . LEU A 1 55 ? -9.418 2.729 1.446 1.00 0.00 55 LEU A N 19
ATOM 29276 C CA . LEU A 1 55 ? -9.075 1.896 0.306 1.00 0.00 55 LEU A CA 19
ATOM 29277 C C . LEU A 1 55 ? -9.485 2.610 -0.983 1.00 0.00 55 LEU A C 19
ATOM 29278 O O . LEU A 1 55 ? -8.891 2.387 -2.037 1.00 0.00 55 LEU A O 19
ATOM 29294 N N . ASP A 1 56 ? -10.498 3.455 -0.858 1.00 0.00 56 ASP A N 19
ATOM 29295 C CA . ASP A 1 56 ? -10.994 4.203 -2.000 1.00 0.00 56 ASP A CA 19
ATOM 29296 C C . ASP A 1 56 ? -10.429 5.624 -1.959 1.00 0.00 56 ASP A C 19
ATOM 29297 O O . ASP A 1 56 ? -11.075 6.567 -2.414 1.00 0.00 56 ASP A O 19
ATOM 29306 N N . GLN A 1 57 ? -9.229 5.733 -1.408 1.00 0.00 57 GLN A N 19
ATOM 29307 C CA . GLN A 1 57 ? -8.569 7.023 -1.301 1.00 0.00 57 GLN A CA 19
ATOM 29308 C C . GLN A 1 57 ? -7.145 6.939 -1.856 1.00 0.00 57 GLN A C 19
ATOM 29309 O O . GLN A 1 57 ? -6.736 7.779 -2.656 1.00 0.00 57 GLN A O 19
ATOM 29323 N N . VAL A 1 58 ? -6.430 5.917 -1.410 1.00 0.00 58 VAL A N 19
ATOM 29324 C CA . VAL A 1 58 ? -5.061 5.713 -1.852 1.00 0.00 58 VAL A CA 19
ATOM 29325 C C . VAL A 1 58 ? -5.058 4.813 -3.089 1.00 0.00 58 VAL A C 19
ATOM 29326 O O . VAL A 1 58 ? -5.827 3.856 -3.168 1.00 0.00 58 VAL A O 19
ATOM 29339 N N . VAL A 1 59 ? -4.185 5.153 -4.026 1.00 0.00 59 VAL A N 19
ATOM 29340 C CA . VAL A 1 59 ? -4.072 4.388 -5.257 1.00 0.00 59 VAL A CA 19
ATOM 29341 C C . VAL A 1 59 ? -2.713 3.686 -5.293 1.00 0.00 59 VAL A C 19
ATOM 29342 O O . VAL A 1 59 ? -1.672 4.341 -5.314 1.00 0.00 59 VAL A O 19
ATOM 29355 N N . LEU A 1 60 ? -2.767 2.362 -5.299 1.00 0.00 60 LEU A N 19
ATOM 29356 C CA . LEU A 1 60 ? -1.553 1.564 -5.333 1.00 0.00 60 LEU A CA 19
ATOM 29357 C C . LEU A 1 60 ? -1.180 1.271 -6.787 1.00 0.00 60 LEU A C 19
ATOM 29358 O O . LEU A 1 60 ? -2.047 0.967 -7.605 1.00 0.00 60 LEU A O 19
ATOM 29374 N N . HIS A 1 61 ? 0.111 1.373 -7.066 1.00 0.00 61 HIS A N 19
ATOM 29375 C CA . HIS A 1 61 ? 0.609 1.123 -8.408 1.00 0.00 61 HIS A CA 19
ATOM 29376 C C . HIS A 1 61 ? 2.138 1.189 -8.408 1.00 0.00 61 HIS A C 19
ATOM 29377 O O . HIS A 1 61 ? 2.717 2.246 -8.163 1.00 0.00 61 HIS A O 19
ATOM 29391 N N . ARG A 1 62 ? 2.748 0.046 -8.687 1.00 0.00 62 ARG A N 19
ATOM 29392 C CA . ARG A 1 62 ? 4.198 -0.039 -8.722 1.00 0.00 62 ARG A CA 19
ATOM 29393 C C . ARG A 1 62 ? 4.751 0.812 -9.867 1.00 0.00 62 ARG A C 19
ATOM 29394 O O . ARG A 1 62 ? 4.033 1.127 -10.814 1.00 0.00 62 ARG A O 19
ATOM 29415 N N . PRO A 1 63 ? 6.057 1.168 -9.738 1.00 0.00 63 PRO A N 19
ATOM 29416 C CA . PRO A 1 63 ? 6.716 1.977 -10.751 1.00 0.00 63 PRO A CA 19
ATOM 29417 C C . PRO A 1 63 ? 7.029 1.146 -11.997 1.00 0.00 63 PRO A C 19
ATOM 29418 O O . PRO A 1 63 ? 8.147 0.659 -12.158 1.00 0.00 63 PRO A O 19
ATOM 29429 N N . GLY A 1 64 ? 6.022 1.011 -12.847 1.00 0.00 64 GLY A N 19
ATOM 29430 C CA . GLY A 1 64 ? 6.176 0.247 -14.074 1.00 0.00 64 GLY A CA 19
ATOM 29431 C C . GLY A 1 64 ? 4.817 -0.190 -14.623 1.00 0.00 64 GLY A C 19
ATOM 29432 O O . GLY A 1 64 ? 4.671 -0.414 -15.823 1.00 0.00 64 GLY A O 19
ATOM 29436 N N . GLU A 1 65 ? 3.856 -0.297 -13.716 1.00 0.00 65 GLU A N 19
ATOM 29437 C CA . GLU A 1 65 ? 2.513 -0.703 -14.095 1.00 0.00 65 GLU A CA 19
ATOM 29438 C C . GLU A 1 65 ? 1.670 0.521 -14.457 1.00 0.00 65 GLU A C 19
ATOM 29439 O O . GLU A 1 65 ? 0.750 0.428 -15.268 1.00 0.00 65 GLU A O 19
ATOM 29451 N N . LYS A 1 66 ? 2.014 1.641 -13.838 1.00 0.00 66 LYS A N 19
ATOM 29452 C CA . LYS A 1 66 ? 1.301 2.883 -14.085 1.00 0.00 66 LYS A CA 19
ATOM 29453 C C . LYS A 1 66 ? -0.118 2.771 -13.523 1.00 0.00 66 LYS A C 19
ATOM 29454 O O . LYS A 1 66 ? -0.420 3.339 -12.474 1.00 0.00 66 LYS A O 19
ATOM 29473 N N . GLN A 1 67 ? -0.950 2.035 -14.245 1.00 0.00 67 GLN A N 19
ATOM 29474 C CA . GLN A 1 67 ? -2.329 1.842 -13.832 1.00 0.00 67 GLN A CA 19
ATOM 29475 C C . GLN A 1 67 ? -2.388 1.401 -12.368 1.00 0.00 67 GLN A C 19
ATOM 29476 O O . GLN A 1 67 ? -1.391 0.940 -11.814 1.00 0.00 67 GLN A O 19
ATOM 29490 N N . PRO A 1 68 ? -3.597 1.563 -11.767 1.00 0.00 68 PRO A N 19
ATOM 29491 C CA . PRO A 1 68 ? -3.799 1.187 -10.378 1.00 0.00 68 PRO A CA 19
ATOM 29492 C C . PRO A 1 68 ? -3.890 -0.333 -10.229 1.00 0.00 68 PRO A C 19
ATOM 29493 O O . PRO A 1 68 ? -4.788 -0.963 -10.785 1.00 0.00 68 PRO A O 19
ATOM 29504 N N . MET A 1 69 ? -2.946 -0.879 -9.476 1.00 0.00 69 MET A N 19
ATOM 29505 C CA . MET A 1 69 ? -2.908 -2.314 -9.247 1.00 0.00 69 MET A CA 19
ATOM 29506 C C . MET A 1 69 ? -4.221 -2.806 -8.634 1.00 0.00 69 MET A C 19
ATOM 29507 O O . MET A 1 69 ? -5.061 -2.004 -8.229 1.00 0.00 69 MET A O 19
ATOM 29521 N N . ASP A 1 70 ? -4.357 -4.123 -8.586 1.00 0.00 70 ASP A N 19
ATOM 29522 C CA . ASP A 1 70 ? -5.554 -4.732 -8.030 1.00 0.00 70 ASP A CA 19
ATOM 29523 C C . ASP A 1 70 ? -5.243 -5.273 -6.633 1.00 0.00 70 ASP A C 19
ATOM 29524 O O . ASP A 1 70 ? -4.551 -6.280 -6.493 1.00 0.00 70 ASP A O 19
ATOM 29533 N N . LEU A 1 71 ? -5.770 -4.580 -5.634 1.00 0.00 71 LEU A N 19
ATOM 29534 C CA . LEU A 1 71 ? -5.558 -4.978 -4.253 1.00 0.00 71 LEU A CA 19
ATOM 29535 C C . LEU A 1 71 ? -6.024 -6.423 -4.066 1.00 0.00 71 LEU A C 19
ATOM 29536 O O . LEU A 1 71 ? -5.407 -7.188 -3.325 1.00 0.00 71 LEU A O 19
ATOM 29552 N N . GLU A 1 72 ? -7.109 -6.755 -4.750 1.00 0.00 72 GLU A N 19
ATOM 29553 C CA . GLU A 1 72 ? -7.665 -8.095 -4.669 1.00 0.00 72 GLU A CA 19
ATOM 29554 C C . GLU A 1 72 ? -6.545 -9.136 -4.684 1.00 0.00 72 GLU A C 19
ATOM 29555 O O . GLU A 1 72 ? -6.698 -10.226 -4.134 1.00 0.00 72 GLU A O 19
ATOM 29567 N N . ASN A 1 73 ? -5.443 -8.765 -5.320 1.00 0.00 73 ASN A N 19
ATOM 29568 C CA . ASN A 1 73 ? -4.297 -9.653 -5.414 1.00 0.00 73 ASN A CA 19
ATOM 29569 C C . ASN A 1 73 ? -3.630 -9.764 -4.042 1.00 0.00 73 ASN A C 19
ATOM 29570 O O . ASN A 1 73 ? -3.633 -8.809 -3.266 1.00 0.00 73 ASN A O 19
ATOM 29581 N N . PRO A 1 74 ? -3.058 -10.969 -3.776 1.00 0.00 74 PRO A N 19
ATOM 29582 C CA . PRO A 1 74 ? -2.388 -11.218 -2.511 1.00 0.00 74 PRO A CA 19
ATOM 29583 C C . PRO A 1 74 ? -1.025 -10.523 -2.467 1.00 0.00 74 PRO A C 19
ATOM 29584 O O . PRO A 1 74 ? -0.298 -10.510 -3.459 1.00 0.00 74 PRO A O 19
ATOM 29595 N N . VAL A 1 75 ? -0.720 -9.962 -1.306 1.00 0.00 75 VAL A N 19
ATOM 29596 C CA . VAL A 1 75 ? 0.542 -9.267 -1.120 1.00 0.00 75 VAL A CA 19
ATOM 29597 C C . VAL A 1 75 ? 1.694 -10.200 -1.498 1.00 0.00 75 VAL A C 19
ATOM 29598 O O . VAL A 1 75 ? 2.781 -9.741 -1.846 1.00 0.00 75 VAL A O 19
ATOM 29611 N N . SER A 1 76 ? 1.417 -11.493 -1.416 1.00 0.00 76 SER A N 19
ATOM 29612 C CA . SER A 1 76 ? 2.416 -12.495 -1.746 1.00 0.00 76 SER A CA 19
ATOM 29613 C C . SER A 1 76 ? 3.012 -12.206 -3.125 1.00 0.00 76 SER A C 19
ATOM 29614 O O . SER A 1 76 ? 4.138 -12.607 -3.415 1.00 0.00 76 SER A O 19
ATOM 29622 N N . SER A 1 77 ? 2.230 -11.512 -3.939 1.00 0.00 77 SER A N 19
ATOM 29623 C CA . SER A 1 77 ? 2.666 -11.165 -5.280 1.00 0.00 77 SER A CA 19
ATOM 29624 C C . SER A 1 77 ? 3.479 -9.870 -5.248 1.00 0.00 77 SER A C 19
ATOM 29625 O O . SER A 1 77 ? 4.319 -9.638 -6.115 1.00 0.00 77 SER A O 19
ATOM 29633 N N . VAL A 1 78 ? 3.201 -9.059 -4.237 1.00 0.00 78 VAL A N 19
ATOM 29634 C CA . VAL A 1 78 ? 3.896 -7.793 -4.079 1.00 0.00 78 VAL A CA 19
ATOM 29635 C C . VAL A 1 78 ? 4.853 -7.886 -2.889 1.00 0.00 78 VAL A C 19
ATOM 29636 O O . VAL A 1 78 ? 4.912 -6.977 -2.063 1.00 0.00 78 VAL A O 19
ATOM 29649 N N . ALA A 1 79 ? 5.579 -8.994 -2.840 1.00 0.00 79 ALA A N 19
ATOM 29650 C CA . ALA A 1 79 ? 6.531 -9.217 -1.765 1.00 0.00 79 ALA A CA 19
ATOM 29651 C C . ALA A 1 79 ? 7.949 -8.986 -2.289 1.00 0.00 79 ALA A C 19
ATOM 29652 O O . ALA A 1 79 ? 8.853 -9.775 -2.015 1.00 0.00 79 ALA A O 19
ATOM 29659 N N . SER A 1 80 ? 8.101 -7.900 -3.033 1.00 0.00 80 SER A N 19
ATOM 29660 C CA . SER A 1 80 ? 9.395 -7.555 -3.598 1.00 0.00 80 SER A CA 19
ATOM 29661 C C . SER A 1 80 ? 9.314 -6.197 -4.298 1.00 0.00 80 SER A C 19
ATOM 29662 O O . SER A 1 80 ? 8.225 -5.723 -4.618 1.00 0.00 80 SER A O 19
ATOM 29670 N N . GLN A 1 81 ? 10.482 -5.609 -4.516 1.00 0.00 81 GLN A N 19
ATOM 29671 C CA . GLN A 1 81 ? 10.557 -4.315 -5.172 1.00 0.00 81 GLN A CA 19
ATOM 29672 C C . GLN A 1 81 ? 9.811 -3.260 -4.353 1.00 0.00 81 GLN A C 19
ATOM 29673 O O . GLN A 1 81 ? 9.107 -3.592 -3.401 1.00 0.00 81 GLN A O 19
ATOM 29687 N N . THR A 1 82 ? 9.992 -2.010 -4.753 1.00 0.00 82 THR A N 19
ATOM 29688 C CA . THR A 1 82 ? 9.345 -0.904 -4.068 1.00 0.00 82 THR A CA 19
ATOM 29689 C C . THR A 1 82 ? 8.135 -0.416 -4.867 1.00 0.00 82 THR A C 19
ATOM 29690 O O . THR A 1 82 ? 8.255 -0.100 -6.050 1.00 0.00 82 THR A O 19
ATOM 29701 N N . LEU A 1 83 ? 6.998 -0.369 -4.189 1.00 0.00 83 LEU A N 19
ATOM 29702 C CA . LEU A 1 83 ? 5.767 0.075 -4.821 1.00 0.00 83 LEU A CA 19
ATOM 29703 C C . LEU A 1 83 ? 5.688 1.602 -4.756 1.00 0.00 83 LEU A C 19
ATOM 29704 O O . LEU A 1 83 ? 6.552 2.247 -4.164 1.00 0.00 83 LEU A O 19
ATOM 29720 N N . VAL A 1 84 ? 4.644 2.135 -5.373 1.00 0.00 84 VAL A N 19
ATOM 29721 C CA . VAL A 1 84 ? 4.441 3.574 -5.393 1.00 0.00 84 VAL A CA 19
ATOM 29722 C C . VAL A 1 84 ? 2.984 3.884 -5.044 1.00 0.00 84 VAL A C 19
ATOM 29723 O O . VAL A 1 84 ? 2.067 3.381 -5.692 1.00 0.00 84 VAL A O 19
ATOM 29736 N N . LEU A 1 85 ? 2.816 4.710 -4.022 1.00 0.00 85 LEU A N 19
ATOM 29737 C CA . LEU A 1 85 ? 1.486 5.093 -3.580 1.00 0.00 85 LEU A CA 19
ATOM 29738 C C . LEU A 1 85 ? 1.192 6.522 -4.041 1.00 0.00 85 LEU A C 19
ATOM 29739 O O . LEU A 1 85 ? 2.082 7.370 -4.052 1.00 0.00 85 LEU A O 19
ATOM 29755 N N . ASP A 1 86 ? -0.061 6.744 -4.410 1.00 0.00 86 ASP A N 19
ATOM 29756 C CA . ASP A 1 86 ? -0.484 8.056 -4.870 1.00 0.00 86 ASP A CA 19
ATOM 29757 C C . ASP A 1 86 ? -1.667 8.532 -4.025 1.00 0.00 86 ASP A C 19
ATOM 29758 O O . ASP A 1 86 ? -2.820 8.253 -4.352 1.00 0.00 86 ASP A O 19
ATOM 29767 N N . THR A 1 87 ? -1.341 9.241 -2.955 1.00 0.00 87 THR A N 19
ATOM 29768 C CA . THR A 1 87 ? -2.363 9.758 -2.060 1.00 0.00 87 THR A CA 19
ATOM 29769 C C . THR A 1 87 ? -3.238 10.782 -2.785 1.00 0.00 87 THR A C 19
ATOM 29770 O O . THR A 1 87 ? -2.815 11.373 -3.777 1.00 0.00 87 THR A O 19
ATOM 29781 N N . PRO A 1 88 ? -4.473 10.966 -2.246 1.00 0.00 88 PRO A N 19
ATOM 29782 C CA . PRO A 1 88 ? -5.411 11.909 -2.831 1.00 0.00 88 PRO A CA 19
ATOM 29783 C C . PRO A 1 88 ? -5.016 13.351 -2.504 1.00 0.00 88 PRO A C 19
ATOM 29784 O O . PRO A 1 88 ? -4.178 13.586 -1.634 1.00 0.00 88 PRO A O 19
ATOM 29795 N N . PRO A 1 89 ? -5.654 14.302 -3.237 1.00 0.00 89 PRO A N 19
ATOM 29796 C CA . PRO A 1 89 ? -5.377 15.714 -3.033 1.00 0.00 89 PRO A CA 19
ATOM 29797 C C . PRO A 1 89 ? -6.029 16.220 -1.745 1.00 0.00 89 PRO A C 19
ATOM 29798 O O . PRO A 1 89 ? -6.957 15.599 -1.228 1.00 0.00 89 PRO A O 19
ATOM 29809 N N . ASP A 1 90 ? -5.519 17.344 -1.263 1.00 0.00 90 ASP A N 19
ATOM 29810 C CA . ASP A 1 90 ? -6.040 17.940 -0.045 1.00 0.00 90 ASP A CA 19
ATOM 29811 C C . ASP A 1 90 ? -6.023 16.899 1.076 1.00 0.00 90 ASP A C 19
ATOM 29812 O O . ASP A 1 90 ? -6.992 16.163 1.259 1.00 0.00 90 ASP A O 19
ATOM 29821 N N . ALA A 1 91 ? -4.912 16.870 1.797 1.00 0.00 91 ALA A N 19
ATOM 29822 C CA . ALA A 1 91 ? -4.756 15.930 2.894 1.00 0.00 91 ALA A CA 19
ATOM 29823 C C . ALA A 1 91 ? -3.634 16.411 3.816 1.00 0.00 91 ALA A C 19
ATOM 29824 O O . ALA A 1 91 ? -2.464 16.106 3.588 1.00 0.00 91 ALA A O 19
ATOM 29831 N N . LYS A 1 92 ? -4.029 17.155 4.839 1.00 0.00 92 LYS A N 19
ATOM 29832 C CA . LYS A 1 92 ? -3.071 17.682 5.796 1.00 0.00 92 LYS A CA 19
ATOM 29833 C C . LYS A 1 92 ? -3.105 16.829 7.066 1.00 0.00 92 LYS A C 19
ATOM 29834 O O . LYS A 1 92 ? -2.135 16.144 7.384 1.00 0.00 92 LYS A O 19
ATOM 29853 N N . MET A 1 93 ? -4.233 16.900 7.757 1.00 0.00 93 MET A N 19
ATOM 29854 C CA . MET A 1 93 ? -4.407 16.143 8.986 1.00 0.00 93 MET A CA 19
ATOM 29855 C C . MET A 1 93 ? -3.133 16.173 9.832 1.00 0.00 93 MET A C 19
ATOM 29856 O O . MET A 1 93 ? -2.321 15.251 9.771 1.00 0.00 93 MET A O 19
ATOM 29870 N N . SER A 1 94 ? -2.997 17.242 10.603 1.00 0.00 94 SER A N 19
ATOM 29871 C CA . SER A 1 94 ? -1.836 17.404 11.461 1.00 0.00 94 SER A CA 19
ATOM 29872 C C . SER A 1 94 ? -0.557 17.116 10.671 1.00 0.00 94 SER A C 19
ATOM 29873 O O . SER A 1 94 ? 0.005 16.027 10.768 1.00 0.00 94 SER A O 19
ATOM 29881 N N . GLU A 1 95 ? -0.136 18.113 9.906 1.00 0.00 95 GLU A N 19
ATOM 29882 C CA . GLU A 1 95 ? 1.066 17.980 9.100 1.00 0.00 95 GLU A CA 19
ATOM 29883 C C . GLU A 1 95 ? 1.326 19.271 8.320 1.00 0.00 95 GLU A C 19
ATOM 29884 O O . GLU A 1 95 ? 0.492 20.175 8.312 1.00 0.00 95 GLU A O 19
ATOM 29896 N N . ALA A 1 96 ? 2.487 19.315 7.682 1.00 0.00 96 ALA A N 19
ATOM 29897 C CA . ALA A 1 96 ? 2.868 20.479 6.901 1.00 0.00 96 ALA A CA 19
ATOM 29898 C C . ALA A 1 96 ? 3.774 20.041 5.749 1.00 0.00 96 ALA A C 19
ATOM 29899 O O . ALA A 1 96 ? 4.515 19.067 5.874 1.00 0.00 96 ALA A O 19
ATOM 29906 N N . ARG A 1 97 ? 3.686 20.782 4.654 1.00 0.00 97 ARG A N 19
ATOM 29907 C CA . ARG A 1 97 ? 4.490 20.482 3.481 1.00 0.00 97 ARG A CA 19
ATOM 29908 C C . ARG A 1 97 ? 4.315 21.574 2.424 1.00 0.00 97 ARG A C 19
ATOM 29909 O O . ARG A 1 97 ? 3.213 22.085 2.231 1.00 0.00 97 ARG A O 19
ATOM 29930 N N . SER A 1 98 ? 5.418 21.900 1.768 1.00 0.00 98 SER A N 19
ATOM 29931 C CA . SER A 1 98 ? 5.400 22.923 0.735 1.00 0.00 98 SER A CA 19
ATOM 29932 C C . SER A 1 98 ? 6.811 23.131 0.181 1.00 0.00 98 SER A C 19
ATOM 29933 O O . SER A 1 98 ? 7.557 23.977 0.672 1.00 0.00 98 SER A O 19
ATOM 29941 N N . SER A 1 99 ? 7.135 22.345 -0.836 1.00 0.00 99 SER A N 19
ATOM 29942 C CA . SER A 1 99 ? 8.443 22.433 -1.463 1.00 0.00 99 SER A CA 19
ATOM 29943 C C . SER A 1 99 ? 8.508 21.497 -2.671 1.00 0.00 99 SER A C 19
ATOM 29944 O O . SER A 1 99 ? 8.620 20.282 -2.514 1.00 0.00 99 SER A O 19
ATOM 29952 N N . GLY A 1 100 ? 8.436 22.098 -3.849 1.00 0.00 100 GLY A N 19
ATOM 29953 C CA . GLY A 1 100 ? 8.485 21.332 -5.084 1.00 0.00 100 GLY A CA 19
ATOM 29954 C C . GLY A 1 100 ? 8.461 22.256 -6.303 1.00 0.00 100 GLY A C 19
ATOM 29955 O O . GLY A 1 100 ? 7.959 23.377 -6.227 1.00 0.00 100 GLY A O 19
ATOM 29959 N N . PRO A 1 101 ? 9.025 21.739 -7.427 1.00 0.00 101 PRO A N 19
ATOM 29960 C CA . PRO A 1 101 ? 9.073 22.505 -8.661 1.00 0.00 101 PRO A CA 19
ATOM 29961 C C . PRO A 1 101 ? 7.698 22.553 -9.330 1.00 0.00 101 PRO A C 19
ATOM 29962 O O . PRO A 1 101 ? 6.881 21.653 -9.143 1.00 0.00 101 PRO A O 19
ATOM 29973 N N . SER A 1 102 ? 7.485 23.612 -10.097 1.00 0.00 102 SER A N 19
ATOM 29974 C CA . SER A 1 102 ? 6.223 23.789 -10.795 1.00 0.00 102 SER A CA 19
ATOM 29975 C C . SER A 1 102 ? 5.942 22.576 -11.684 1.00 0.00 102 SER A C 19
ATOM 29976 O O . SER A 1 102 ? 6.869 21.943 -12.188 1.00 0.00 102 SER A O 19
ATOM 29984 N N . SER A 1 103 ? 4.660 22.287 -11.849 1.00 0.00 103 SER A N 19
ATOM 29985 C CA . SER A 1 103 ? 4.245 21.161 -12.668 1.00 0.00 103 SER A CA 19
ATOM 29986 C C . SER A 1 103 ? 3.469 21.659 -13.889 1.00 0.00 103 SER A C 19
ATOM 29987 O O . SER A 1 103 ? 3.084 22.826 -13.950 1.00 0.00 103 SER A O 19
ATOM 29995 N N . GLY A 1 104 ? 3.262 20.749 -14.830 1.00 0.00 104 GLY A N 19
ATOM 29996 C CA . GLY A 1 104 ? 2.539 21.082 -16.045 1.00 0.00 104 GLY A CA 19
ATOM 29997 C C . GLY A 1 104 ? 3.270 20.552 -17.280 1.00 0.00 104 GLY A C 19
ATOM 29998 O O . GLY A 1 104 ? 4.466 20.270 -17.225 1.00 0.00 104 GLY A O 19
ATOM 30002 N N . GLY A 1 1 ? -36.066 -11.898 13.648 1.00 0.00 1 GLY A N 20
ATOM 30003 C CA . GLY A 1 1 ? -35.257 -13.101 13.742 1.00 0.00 1 GLY A CA 20
ATOM 30004 C C . GLY A 1 1 ? -33.770 -12.777 13.582 1.00 0.00 1 GLY A C 20
ATOM 30005 O O . GLY A 1 1 ? -33.410 -11.652 13.238 1.00 0.00 1 GLY A O 20
ATOM 30009 N N . SER A 1 2 ? -32.947 -13.782 13.840 1.00 0.00 2 SER A N 20
ATOM 30010 C CA . SER A 1 2 ? -31.507 -13.618 13.730 1.00 0.00 2 SER A CA 20
ATOM 30011 C C . SER A 1 2 ? -30.806 -14.949 14.005 1.00 0.00 2 SER A C 20
ATOM 30012 O O . SER A 1 2 ? -31.428 -15.894 14.488 1.00 0.00 2 SER A O 20
ATOM 30020 N N . SER A 1 3 ? -29.520 -14.981 13.686 1.00 0.00 3 SER A N 20
ATOM 30021 C CA . SER A 1 3 ? -28.728 -16.182 13.893 1.00 0.00 3 SER A CA 20
ATOM 30022 C C . SER A 1 3 ? -27.286 -15.940 13.443 1.00 0.00 3 SER A C 20
ATOM 30023 O O . SER A 1 3 ? -26.995 -14.941 12.787 1.00 0.00 3 SER A O 20
ATOM 30031 N N . GLY A 1 4 ? -26.420 -16.872 13.814 1.00 0.00 4 GLY A N 20
ATOM 30032 C CA . GLY A 1 4 ? -25.015 -16.773 13.456 1.00 0.00 4 GLY A CA 20
ATOM 30033 C C . GLY A 1 4 ? -24.196 -17.868 14.144 1.00 0.00 4 GLY A C 20
ATOM 30034 O O . GLY A 1 4 ? -24.279 -19.037 13.772 1.00 0.00 4 GLY A O 20
ATOM 30038 N N . SER A 1 5 ? -23.424 -17.449 15.137 1.00 0.00 5 SER A N 20
ATOM 30039 C CA . SER A 1 5 ? -22.591 -18.379 15.880 1.00 0.00 5 SER A CA 20
ATOM 30040 C C . SER A 1 5 ? -21.575 -19.035 14.943 1.00 0.00 5 SER A C 20
ATOM 30041 O O . SER A 1 5 ? -21.868 -19.273 13.773 1.00 0.00 5 SER A O 20
ATOM 30049 N N . SER A 1 6 ? -20.401 -19.308 15.494 1.00 0.00 6 SER A N 20
ATOM 30050 C CA . SER A 1 6 ? -19.340 -19.932 14.722 1.00 0.00 6 SER A CA 20
ATOM 30051 C C . SER A 1 6 ? -18.189 -20.336 15.645 1.00 0.00 6 SER A C 20
ATOM 30052 O O . SER A 1 6 ? -18.039 -19.784 16.734 1.00 0.00 6 SER A O 20
ATOM 30060 N N . GLY A 1 7 ? -17.406 -21.297 15.177 1.00 0.00 7 GLY A N 20
ATOM 30061 C CA . GLY A 1 7 ? -16.274 -21.782 15.948 1.00 0.00 7 GLY A CA 20
ATOM 30062 C C . GLY A 1 7 ? -15.092 -22.114 15.035 1.00 0.00 7 GLY A C 20
ATOM 30063 O O . GLY A 1 7 ? -15.233 -22.883 14.085 1.00 0.00 7 GLY A O 20
ATOM 30067 N N . ASP A 1 8 ? -13.953 -21.518 15.355 1.00 0.00 8 ASP A N 20
ATOM 30068 C CA . ASP A 1 8 ? -12.747 -21.741 14.575 1.00 0.00 8 ASP A CA 20
ATOM 30069 C C . ASP A 1 8 ? -11.584 -20.977 15.212 1.00 0.00 8 ASP A C 20
ATOM 30070 O O . ASP A 1 8 ? -11.731 -19.814 15.584 1.00 0.00 8 ASP A O 20
ATOM 30079 N N . GLN A 1 9 ? -10.455 -21.662 15.319 1.00 0.00 9 GLN A N 20
ATOM 30080 C CA . GLN A 1 9 ? -9.268 -21.063 15.905 1.00 0.00 9 GLN A CA 20
ATOM 30081 C C . GLN A 1 9 ? -8.081 -21.191 14.948 1.00 0.00 9 GLN A C 20
ATOM 30082 O O . GLN A 1 9 ? -8.200 -21.798 13.885 1.00 0.00 9 GLN A O 20
ATOM 30096 N N . GLU A 1 10 ? -6.964 -20.610 15.361 1.00 0.00 10 GLU A N 20
ATOM 30097 C CA . GLU A 1 10 ? -5.757 -20.652 14.553 1.00 0.00 10 GLU A CA 20
ATOM 30098 C C . GLU A 1 10 ? -4.664 -19.790 15.188 1.00 0.00 10 GLU A C 20
ATOM 30099 O O . GLU A 1 10 ? -4.959 -18.860 15.937 1.00 0.00 10 GLU A O 20
ATOM 30111 N N . VAL A 1 11 ? -3.425 -20.130 14.865 1.00 0.00 11 VAL A N 20
ATOM 30112 C CA . VAL A 1 11 ? -2.286 -19.398 15.394 1.00 0.00 11 VAL A CA 20
ATOM 30113 C C . VAL A 1 11 ? -1.366 -18.993 14.241 1.00 0.00 11 VAL A C 20
ATOM 30114 O O . VAL A 1 11 ? -1.524 -19.469 13.118 1.00 0.00 11 VAL A O 20
ATOM 30127 N N . ARG A 1 12 ? -0.423 -18.117 14.559 1.00 0.00 12 ARG A N 20
ATOM 30128 C CA . ARG A 1 12 ? 0.523 -17.642 13.564 1.00 0.00 12 ARG A CA 20
ATOM 30129 C C . ARG A 1 12 ? 1.309 -18.816 12.976 1.00 0.00 12 ARG A C 20
ATOM 30130 O O . ARG A 1 12 ? 2.098 -19.451 13.674 1.00 0.00 12 ARG A O 20
ATOM 30151 N N . LEU A 1 13 ? 1.066 -19.068 11.698 1.00 0.00 13 LEU A N 20
ATOM 30152 C CA . LEU A 1 13 ? 1.741 -20.154 11.008 1.00 0.00 13 LEU A CA 20
ATOM 30153 C C . LEU A 1 13 ? 1.783 -19.853 9.509 1.00 0.00 13 LEU A C 20
ATOM 30154 O O . LEU A 1 13 ? 1.255 -20.618 8.703 1.00 0.00 13 LEU A O 20
ATOM 30170 N N . GLU A 1 14 ? 2.416 -18.736 9.179 1.00 0.00 14 GLU A N 20
ATOM 30171 C CA . GLU A 1 14 ? 2.533 -18.324 7.791 1.00 0.00 14 GLU A CA 20
ATOM 30172 C C . GLU A 1 14 ? 3.869 -17.617 7.558 1.00 0.00 14 GLU A C 20
ATOM 30173 O O . GLU A 1 14 ? 4.529 -17.201 8.509 1.00 0.00 14 GLU A O 20
ATOM 30185 N N . ASN A 1 15 ? 4.228 -17.502 6.288 1.00 0.00 15 ASN A N 20
ATOM 30186 C CA . ASN A 1 15 ? 5.474 -16.852 5.918 1.00 0.00 15 ASN A CA 20
ATOM 30187 C C . ASN A 1 15 ? 5.197 -15.389 5.570 1.00 0.00 15 ASN A C 20
ATOM 30188 O O . ASN A 1 15 ? 5.333 -14.985 4.416 1.00 0.00 15 ASN A O 20
ATOM 30199 N N . ARG A 1 16 ? 4.814 -14.634 6.589 1.00 0.00 16 ARG A N 20
ATOM 30200 C CA . ARG A 1 16 ? 4.517 -13.223 6.405 1.00 0.00 16 ARG A CA 20
ATOM 30201 C C . ARG A 1 16 ? 5.552 -12.578 5.482 1.00 0.00 16 ARG A C 20
ATOM 30202 O O . ARG A 1 16 ? 6.755 -12.728 5.692 1.00 0.00 16 ARG A O 20
ATOM 30223 N N . ILE A 1 17 ? 5.048 -11.875 4.479 1.00 0.00 17 ILE A N 20
ATOM 30224 C CA . ILE A 1 17 ? 5.914 -11.206 3.523 1.00 0.00 17 ILE A CA 20
ATOM 30225 C C . ILE A 1 17 ? 5.899 -9.701 3.794 1.00 0.00 17 ILE A C 20
ATOM 30226 O O . ILE A 1 17 ? 4.932 -9.174 4.342 1.00 0.00 17 ILE A O 20
ATOM 30242 N N . THR A 1 18 ? 6.983 -9.050 3.397 1.00 0.00 18 THR A N 20
ATOM 30243 C CA . THR A 1 18 ? 7.107 -7.615 3.590 1.00 0.00 18 THR A CA 20
ATOM 30244 C C . THR A 1 18 ? 7.476 -6.930 2.273 1.00 0.00 18 THR A C 20
ATOM 30245 O O . THR A 1 18 ? 8.100 -7.539 1.405 1.00 0.00 18 THR A O 20
ATOM 30256 N N . PHE A 1 19 ? 7.076 -5.671 2.165 1.00 0.00 19 PHE A N 20
ATOM 30257 C CA . PHE A 1 19 ? 7.357 -4.897 0.969 1.00 0.00 19 PHE A CA 20
ATOM 30258 C C . PHE A 1 19 ? 7.467 -3.406 1.294 1.00 0.00 19 PHE A C 20
ATOM 30259 O O . PHE A 1 19 ? 7.007 -2.960 2.344 1.00 0.00 19 PHE A O 20
ATOM 30276 N N . GLN A 1 20 ? 8.079 -2.675 0.373 1.00 0.00 20 GLN A N 20
ATOM 30277 C CA . GLN A 1 20 ? 8.256 -1.244 0.549 1.00 0.00 20 GLN A CA 20
ATOM 30278 C C . GLN A 1 20 ? 7.216 -0.476 -0.270 1.00 0.00 20 GLN A C 20
ATOM 30279 O O . GLN A 1 20 ? 6.669 -1.005 -1.237 1.00 0.00 20 GLN A O 20
ATOM 30293 N N . LEU A 1 21 ? 6.974 0.758 0.147 1.00 0.00 21 LEU A N 20
ATOM 30294 C CA . LEU A 1 21 ? 6.010 1.603 -0.537 1.00 0.00 21 LEU A CA 20
ATOM 30295 C C . LEU A 1 21 ? 6.627 2.982 -0.776 1.00 0.00 21 LEU A C 20
ATOM 30296 O O . LEU A 1 21 ? 7.358 3.495 0.070 1.00 0.00 21 LEU A O 20
ATOM 30312 N N . GLU A 1 22 ? 6.311 3.544 -1.934 1.00 0.00 22 GLU A N 20
ATOM 30313 C CA . GLU A 1 22 ? 6.825 4.854 -2.296 1.00 0.00 22 GLU A CA 20
ATOM 30314 C C . GLU A 1 22 ? 5.765 5.928 -2.043 1.00 0.00 22 GLU A C 20
ATOM 30315 O O . GLU A 1 22 ? 4.738 5.964 -2.719 1.00 0.00 22 GLU A O 20
ATOM 30327 N N . LEU A 1 23 ? 6.052 6.779 -1.068 1.00 0.00 23 LEU A N 20
ATOM 30328 C CA . LEU A 1 23 ? 5.136 7.851 -0.717 1.00 0.00 23 LEU A CA 20
ATOM 30329 C C . LEU A 1 23 ? 5.377 9.044 -1.645 1.00 0.00 23 LEU A C 20
ATOM 30330 O O . LEU A 1 23 ? 5.895 10.074 -1.216 1.00 0.00 23 LEU A O 20
ATOM 30346 N N . VAL A 1 24 ? 4.989 8.866 -2.899 1.00 0.00 24 VAL A N 20
ATOM 30347 C CA . VAL A 1 24 ? 5.155 9.915 -3.890 1.00 0.00 24 VAL A CA 20
ATOM 30348 C C . VAL A 1 24 ? 4.695 11.248 -3.298 1.00 0.00 24 VAL A C 20
ATOM 30349 O O . VAL A 1 24 ? 5.474 12.196 -3.213 1.00 0.00 24 VAL A O 20
ATOM 30362 N N . GLY A 1 25 ? 3.430 11.279 -2.904 1.00 0.00 25 GLY A N 20
ATOM 30363 C CA . GLY A 1 25 ? 2.857 12.480 -2.322 1.00 0.00 25 GLY A CA 20
ATOM 30364 C C . GLY A 1 25 ? 3.873 13.197 -1.430 1.00 0.00 25 GLY A C 20
ATOM 30365 O O . GLY A 1 25 ? 3.944 14.425 -1.427 1.00 0.00 25 GLY A O 20
ATOM 30369 N N . LEU A 1 26 ? 4.634 12.399 -0.695 1.00 0.00 26 LEU A N 20
ATOM 30370 C CA . LEU A 1 26 ? 5.643 12.942 0.198 1.00 0.00 26 LEU A CA 20
ATOM 30371 C C . LEU A 1 26 ? 7.006 12.904 -0.496 1.00 0.00 26 LEU A C 20
ATOM 30372 O O . LEU A 1 26 ? 7.342 13.806 -1.261 1.00 0.00 26 LEU A O 20
ATOM 30388 N N . GLU A 1 27 ? 7.754 11.850 -0.204 1.00 0.00 27 GLU A N 20
ATOM 30389 C CA . GLU A 1 27 ? 9.073 11.682 -0.790 1.00 0.00 27 GLU A CA 20
ATOM 30390 C C . GLU A 1 27 ? 9.929 10.763 0.083 1.00 0.00 27 GLU A C 20
ATOM 30391 O O . GLU A 1 27 ? 11.099 11.049 0.331 1.00 0.00 27 GLU A O 20
ATOM 30403 N N . ARG A 1 28 ? 9.312 9.677 0.525 1.00 0.00 28 ARG A N 20
ATOM 30404 C CA . ARG A 1 28 ? 10.003 8.713 1.365 1.00 0.00 28 ARG A CA 20
ATOM 30405 C C . ARG A 1 28 ? 9.418 7.314 1.161 1.00 0.00 28 ARG A C 20
ATOM 30406 O O . ARG A 1 28 ? 8.228 7.170 0.885 1.00 0.00 28 ARG A O 20
ATOM 30427 N N . VAL A 1 29 ? 10.282 6.320 1.303 1.00 0.00 29 VAL A N 20
ATOM 30428 C CA . VAL A 1 29 ? 9.866 4.938 1.137 1.00 0.00 29 VAL A CA 20
ATOM 30429 C C . VAL A 1 29 ? 9.507 4.350 2.504 1.00 0.00 29 VAL A C 20
ATOM 30430 O O . VAL A 1 29 ? 10.197 4.600 3.491 1.00 0.00 29 VAL A O 20
ATOM 30443 N N . VAL A 1 30 ? 8.429 3.581 2.517 1.00 0.00 30 VAL A N 20
ATOM 30444 C CA . VAL A 1 30 ? 7.970 2.956 3.746 1.00 0.00 30 VAL A CA 20
ATOM 30445 C C . VAL A 1 30 ? 7.925 1.439 3.555 1.00 0.00 30 VAL A C 20
ATOM 30446 O O . VAL A 1 30 ? 7.963 0.950 2.427 1.00 0.00 30 VAL A O 20
ATOM 30459 N N . ARG A 1 31 ? 7.844 0.736 4.675 1.00 0.00 31 ARG A N 20
ATOM 30460 C CA . ARG A 1 31 ? 7.793 -0.716 4.646 1.00 0.00 31 ARG A CA 20
ATOM 30461 C C . ARG A 1 31 ? 6.485 -1.214 5.264 1.00 0.00 31 ARG A C 20
ATOM 30462 O O . ARG A 1 31 ? 6.002 -0.648 6.244 1.00 0.00 31 ARG A O 20
ATOM 30483 N N . ILE A 1 32 ? 5.949 -2.268 4.667 1.00 0.00 32 ILE A N 20
ATOM 30484 C CA . ILE A 1 32 ? 4.706 -2.849 5.147 1.00 0.00 32 ILE A CA 20
ATOM 30485 C C . ILE A 1 32 ? 4.891 -4.356 5.333 1.00 0.00 32 ILE A C 20
ATOM 30486 O O . ILE A 1 32 ? 5.484 -5.022 4.485 1.00 0.00 32 ILE A O 20
ATOM 30502 N N . SER A 1 33 ? 4.373 -4.851 6.448 1.00 0.00 33 SER A N 20
ATOM 30503 C CA . SER A 1 33 ? 4.473 -6.267 6.756 1.00 0.00 33 SER A CA 20
ATOM 30504 C C . SER A 1 33 ? 3.078 -6.855 6.976 1.00 0.00 33 SER A C 20
ATOM 30505 O O . SER A 1 33 ? 2.253 -6.262 7.669 1.00 0.00 33 SER A O 20
ATOM 30513 N N . ALA A 1 34 ? 2.857 -8.014 6.372 1.00 0.00 34 ALA A N 20
ATOM 30514 C CA . ALA A 1 34 ? 1.576 -8.689 6.494 1.00 0.00 34 ALA A CA 20
ATOM 30515 C C . ALA A 1 34 ? 1.633 -10.020 5.743 1.00 0.00 34 ALA A C 20
ATOM 30516 O O . ALA A 1 34 ? 2.489 -10.216 4.882 1.00 0.00 34 ALA A O 20
ATOM 30523 N N . LYS A 1 35 ? 0.710 -10.903 6.098 1.00 0.00 35 LYS A N 20
ATOM 30524 C CA . LYS A 1 35 ? 0.644 -12.211 5.468 1.00 0.00 35 LYS A CA 20
ATOM 30525 C C . LYS A 1 35 ? 0.531 -12.037 3.952 1.00 0.00 35 LYS A C 20
ATOM 30526 O O . LYS A 1 35 ? 0.003 -11.034 3.476 1.00 0.00 35 LYS A O 20
ATOM 30545 N N . PRO A 1 36 ? 1.051 -13.057 3.217 1.00 0.00 36 PRO A N 20
ATOM 30546 C CA . PRO A 1 36 ? 1.014 -13.027 1.765 1.00 0.00 36 PRO A CA 20
ATOM 30547 C C . PRO A 1 36 ? -0.395 -13.324 1.246 1.00 0.00 36 PRO A C 20
ATOM 30548 O O . PRO A 1 36 ? -0.977 -12.517 0.524 1.00 0.00 36 PRO A O 20
ATOM 30559 N N . THR A 1 37 ? -0.901 -14.485 1.635 1.00 0.00 37 THR A N 20
ATOM 30560 C CA . THR A 1 37 ? -2.230 -14.899 1.218 1.00 0.00 37 THR A CA 20
ATOM 30561 C C . THR A 1 37 ? -3.181 -13.700 1.200 1.00 0.00 37 THR A C 20
ATOM 30562 O O . THR A 1 37 ? -3.843 -13.444 0.196 1.00 0.00 37 THR A O 20
ATOM 30573 N N . LYS A 1 38 ? -3.218 -12.998 2.323 1.00 0.00 38 LYS A N 20
ATOM 30574 C CA . LYS A 1 38 ? -4.077 -11.833 2.449 1.00 0.00 38 LYS A CA 20
ATOM 30575 C C . LYS A 1 38 ? -3.985 -10.997 1.171 1.00 0.00 38 LYS A C 20
ATOM 30576 O O . LYS A 1 38 ? -3.070 -11.180 0.369 1.00 0.00 38 LYS A O 20
ATOM 30595 N N . ARG A 1 39 ? -4.946 -10.097 1.020 1.00 0.00 39 ARG A N 20
ATOM 30596 C CA . ARG A 1 39 ? -4.985 -9.233 -0.147 1.00 0.00 39 ARG A CA 20
ATOM 30597 C C . ARG A 1 39 ? -4.187 -7.954 0.113 1.00 0.00 39 ARG A C 20
ATOM 30598 O O . ARG A 1 39 ? -3.602 -7.789 1.182 1.00 0.00 39 ARG A O 20
ATOM 30619 N N . LEU A 1 40 ? -4.187 -7.081 -0.884 1.00 0.00 40 LEU A N 20
ATOM 30620 C CA . LEU A 1 40 ? -3.470 -5.822 -0.777 1.00 0.00 40 LEU A CA 20
ATOM 30621 C C . LEU A 1 40 ? -4.340 -4.806 -0.035 1.00 0.00 40 LEU A C 20
ATOM 30622 O O . LEU A 1 40 ? -3.825 -3.861 0.561 1.00 0.00 40 LEU A O 20
ATOM 30638 N N . GLN A 1 41 ? -5.644 -5.035 -0.095 1.00 0.00 41 GLN A N 20
ATOM 30639 C CA . GLN A 1 41 ? -6.590 -4.151 0.564 1.00 0.00 41 GLN A CA 20
ATOM 30640 C C . GLN A 1 41 ? -6.796 -4.583 2.018 1.00 0.00 41 GLN A C 20
ATOM 30641 O O . GLN A 1 41 ? -6.962 -3.744 2.901 1.00 0.00 41 GLN A O 20
ATOM 30655 N N . GLU A 1 42 ? -6.778 -5.893 2.220 1.00 0.00 42 GLU A N 20
ATOM 30656 C CA . GLU A 1 42 ? -6.961 -6.446 3.551 1.00 0.00 42 GLU A CA 20
ATOM 30657 C C . GLU A 1 42 ? -5.671 -6.312 4.364 1.00 0.00 42 GLU A C 20
ATOM 30658 O O . GLU A 1 42 ? -5.709 -6.279 5.593 1.00 0.00 42 GLU A O 20
ATOM 30670 N N . ALA A 1 43 ? -4.561 -6.237 3.645 1.00 0.00 43 ALA A N 20
ATOM 30671 C CA . ALA A 1 43 ? -3.263 -6.106 4.284 1.00 0.00 43 ALA A CA 20
ATOM 30672 C C . ALA A 1 43 ? -2.990 -4.629 4.577 1.00 0.00 43 ALA A C 20
ATOM 30673 O O . ALA A 1 43 ? -2.257 -4.303 5.510 1.00 0.00 43 ALA A O 20
ATOM 30680 N N . LEU A 1 44 ? -3.594 -3.776 3.763 1.00 0.00 44 LEU A N 20
ATOM 30681 C CA . LEU A 1 44 ? -3.425 -2.342 3.924 1.00 0.00 44 LEU A CA 20
ATOM 30682 C C . LEU A 1 44 ? -4.558 -1.793 4.794 1.00 0.00 44 LEU A C 20
ATOM 30683 O O . LEU A 1 44 ? -4.470 -0.677 5.302 1.00 0.00 44 LEU A O 20
ATOM 30699 N N . GLN A 1 45 ? -5.596 -2.604 4.938 1.00 0.00 45 GLN A N 20
ATOM 30700 C CA . GLN A 1 45 ? -6.745 -2.214 5.737 1.00 0.00 45 GLN A CA 20
ATOM 30701 C C . GLN A 1 45 ? -6.294 -1.755 7.126 1.00 0.00 45 GLN A C 20
ATOM 30702 O O . GLN A 1 45 ? -6.699 -0.693 7.594 1.00 0.00 45 GLN A O 20
ATOM 30716 N N . PRO A 1 46 ? -5.439 -2.601 7.761 1.00 0.00 46 PRO A N 20
ATOM 30717 C CA . PRO A 1 46 ? -4.930 -2.293 9.086 1.00 0.00 46 PRO A CA 20
ATOM 30718 C C . PRO A 1 46 ? -3.858 -1.203 9.022 1.00 0.00 46 PRO A C 20
ATOM 30719 O O . PRO A 1 46 ? -3.350 -0.765 10.053 1.00 0.00 46 PRO A O 20
ATOM 30730 N N . ILE A 1 47 ? -3.545 -0.797 7.800 1.00 0.00 47 ILE A N 20
ATOM 30731 C CA . ILE A 1 47 ? -2.543 0.234 7.587 1.00 0.00 47 ILE A CA 20
ATOM 30732 C C . ILE A 1 47 ? -3.240 1.569 7.320 1.00 0.00 47 ILE A C 20
ATOM 30733 O O . ILE A 1 47 ? -2.871 2.592 7.896 1.00 0.00 47 ILE A O 20
ATOM 30749 N N . LEU A 1 48 ? -4.234 1.517 6.446 1.00 0.00 48 LEU A N 20
ATOM 30750 C CA . LEU A 1 48 ? -4.986 2.710 6.095 1.00 0.00 48 LEU A CA 20
ATOM 30751 C C . LEU A 1 48 ? -5.791 3.176 7.310 1.00 0.00 48 LEU A C 20
ATOM 30752 O O . LEU A 1 48 ? -5.975 4.375 7.515 1.00 0.00 48 LEU A O 20
ATOM 30768 N N . ALA A 1 49 ? -6.250 2.203 8.083 1.00 0.00 49 ALA A N 20
ATOM 30769 C CA . ALA A 1 49 ? -7.032 2.498 9.272 1.00 0.00 49 ALA A CA 20
ATOM 30770 C C . ALA A 1 49 ? -6.113 3.074 10.352 1.00 0.00 49 ALA A C 20
ATOM 30771 O O . ALA A 1 49 ? -6.572 3.764 11.260 1.00 0.00 49 ALA A O 20
ATOM 30778 N N . LYS A 1 50 ? -4.831 2.768 10.216 1.00 0.00 50 LYS A N 20
ATOM 30779 C CA . LYS A 1 50 ? -3.843 3.247 11.169 1.00 0.00 50 LYS A CA 20
ATOM 30780 C C . LYS A 1 50 ? -3.188 4.517 10.623 1.00 0.00 50 LYS A C 20
ATOM 30781 O O . LYS A 1 50 ? -2.433 5.183 11.329 1.00 0.00 50 LYS A O 20
ATOM 30800 N N . HIS A 1 51 ? -3.501 4.815 9.370 1.00 0.00 51 HIS A N 20
ATOM 30801 C CA . HIS A 1 51 ? -2.953 5.994 8.722 1.00 0.00 51 HIS A CA 20
ATOM 30802 C C . HIS A 1 51 ? -4.087 6.956 8.362 1.00 0.00 51 HIS A C 20
ATOM 30803 O O . HIS A 1 51 ? -3.871 7.939 7.654 1.00 0.00 51 HIS A O 20
ATOM 30817 N N . GLY A 1 52 ? -5.270 6.641 8.867 1.00 0.00 52 GLY A N 20
ATOM 30818 C CA . GLY A 1 52 ? -6.438 7.465 8.608 1.00 0.00 52 GLY A CA 20
ATOM 30819 C C . GLY A 1 52 ? -6.739 7.535 7.110 1.00 0.00 52 GLY A C 20
ATOM 30820 O O . GLY A 1 52 ? -7.456 8.426 6.658 1.00 0.00 52 GLY A O 20
ATOM 30824 N N . LEU A 1 53 ? -6.175 6.583 6.381 1.00 0.00 53 LEU A N 20
ATOM 30825 C CA . LEU A 1 53 ? -6.373 6.525 4.942 1.00 0.00 53 LEU A CA 20
ATOM 30826 C C . LEU A 1 53 ? -7.522 5.566 4.629 1.00 0.00 53 LEU A C 20
ATOM 30827 O O . LEU A 1 53 ? -8.264 5.166 5.525 1.00 0.00 53 LEU A O 20
ATOM 30843 N N . SER A 1 54 ? -7.634 5.224 3.353 1.00 0.00 54 SER A N 20
ATOM 30844 C CA . SER A 1 54 ? -8.681 4.318 2.910 1.00 0.00 54 SER A CA 20
ATOM 30845 C C . SER A 1 54 ? -8.227 3.566 1.658 1.00 0.00 54 SER A C 20
ATOM 30846 O O . SER A 1 54 ? -7.122 3.786 1.164 1.00 0.00 54 SER A O 20
ATOM 30854 N N . LEU A 1 55 ? -9.102 2.694 1.180 1.00 0.00 55 LEU A N 20
ATOM 30855 C CA . LEU A 1 55 ? -8.805 1.908 -0.005 1.00 0.00 55 LEU A CA 20
ATOM 30856 C C . LEU A 1 55 ? -9.315 2.647 -1.243 1.00 0.00 55 LEU A C 20
ATOM 30857 O O . LEU A 1 55 ? -8.734 2.535 -2.322 1.00 0.00 55 LEU A O 20
ATOM 30873 N N . ASP A 1 56 ? -10.396 3.388 -1.047 1.00 0.00 56 ASP A N 20
ATOM 30874 C CA . ASP A 1 56 ? -10.992 4.146 -2.135 1.00 0.00 56 ASP A CA 20
ATOM 30875 C C . ASP A 1 56 ? -10.518 5.598 -2.057 1.00 0.00 56 ASP A C 20
ATOM 30876 O O . ASP A 1 56 ? -11.279 6.520 -2.349 1.00 0.00 56 ASP A O 20
ATOM 30885 N N . GLN A 1 57 ? -9.263 5.7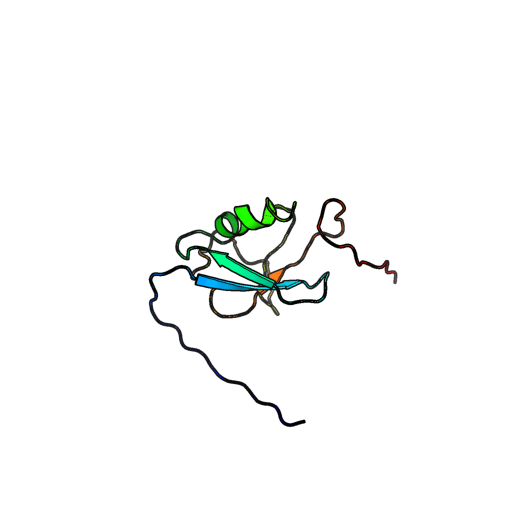58 -1.662 1.00 0.00 57 GLN A N 20
ATOM 30886 C CA . GLN A 1 57 ? -8.679 7.083 -1.542 1.00 0.00 57 GLN A CA 20
ATOM 30887 C C . GLN A 1 57 ? -7.279 7.103 -2.158 1.00 0.00 57 GLN A C 20
ATOM 30888 O O . GLN A 1 57 ? -6.953 7.996 -2.939 1.00 0.00 57 GLN A O 20
ATOM 30902 N N . VAL A 1 58 ? -6.488 6.109 -1.782 1.00 0.00 58 VAL A N 20
ATOM 30903 C CA . VAL A 1 58 ? -5.130 6.001 -2.287 1.00 0.00 58 VAL A CA 20
ATOM 30904 C C . VAL A 1 58 ? -5.122 5.115 -3.534 1.00 0.00 58 VAL A C 20
ATOM 30905 O O . VAL A 1 58 ? -6.108 4.438 -3.825 1.00 0.00 58 VAL A O 20
ATOM 30918 N N . VAL A 1 59 ? -4.000 5.146 -4.237 1.00 0.00 59 VAL A N 20
ATOM 30919 C CA . VAL A 1 59 ? -3.851 4.354 -5.446 1.00 0.00 59 VAL A CA 20
ATOM 30920 C C . VAL A 1 59 ? -2.520 3.601 -5.397 1.00 0.00 59 VAL A C 20
ATOM 30921 O O . VAL A 1 59 ? -1.456 4.216 -5.373 1.00 0.00 59 VAL A O 20
ATOM 30934 N N . LEU A 1 60 ? -2.625 2.280 -5.382 1.00 0.00 60 LEU A N 20
ATOM 30935 C CA . LEU A 1 60 ? -1.442 1.437 -5.336 1.00 0.00 60 LEU A CA 20
ATOM 30936 C C . LEU A 1 60 ? -1.028 1.069 -6.762 1.00 0.00 60 LEU A C 20
ATOM 30937 O O . LEU A 1 60 ? -1.876 0.771 -7.602 1.00 0.00 60 LEU A O 20
ATOM 30953 N N . HIS A 1 61 ? 0.276 1.101 -6.993 1.00 0.00 61 HIS A N 20
ATOM 30954 C CA . HIS A 1 61 ? 0.813 0.774 -8.303 1.00 0.00 61 HIS A CA 20
ATOM 30955 C C . HIS A 1 61 ? 2.341 0.736 -8.236 1.00 0.00 61 HIS A C 20
ATOM 30956 O O . HIS A 1 61 ? 2.956 1.539 -7.536 1.00 0.00 61 HIS A O 20
ATOM 30970 N N . ARG A 1 62 ? 2.910 -0.207 -8.972 1.00 0.00 62 ARG A N 20
ATOM 30971 C CA . ARG A 1 62 ? 4.355 -0.362 -9.006 1.00 0.00 62 ARG A CA 20
ATOM 30972 C C . ARG A 1 62 ? 4.995 0.800 -9.769 1.00 0.00 62 ARG A C 20
ATOM 30973 O O . ARG A 1 62 ? 4.327 1.480 -10.545 1.00 0.00 62 ARG A O 20
ATOM 30994 N N . PRO A 1 63 ? 6.317 0.995 -9.514 1.00 0.00 63 PRO A N 20
ATOM 30995 C CA . PRO A 1 63 ? 7.055 2.062 -10.168 1.00 0.00 63 PRO A CA 20
ATOM 30996 C C . PRO A 1 63 ? 7.353 1.709 -11.626 1.00 0.00 63 PRO A C 20
ATOM 30997 O O . PRO A 1 63 ? 8.335 1.027 -11.916 1.00 0.00 63 PRO A O 20
ATOM 31008 N N . GLY A 1 64 ? 6.487 2.189 -12.507 1.00 0.00 64 GLY A N 20
ATOM 31009 C CA . GLY A 1 64 ? 6.645 1.933 -13.928 1.00 0.00 64 GLY A CA 20
ATOM 31010 C C . GLY A 1 64 ? 5.523 1.033 -14.451 1.00 0.00 64 GLY A C 20
ATOM 31011 O O . GLY A 1 64 ? 5.786 -0.008 -15.050 1.00 0.00 64 GLY A O 20
ATOM 31015 N N . GLU A 1 65 ? 4.296 1.469 -14.205 1.00 0.00 65 GLU A N 20
ATOM 31016 C CA . GLU A 1 65 ? 3.133 0.716 -14.644 1.00 0.00 65 GLU A CA 20
ATOM 31017 C C . GLU A 1 65 ? 2.318 1.535 -15.647 1.00 0.00 65 GLU A C 20
ATOM 31018 O O . GLU A 1 65 ? 2.665 2.675 -15.951 1.00 0.00 65 GLU A O 20
ATOM 31030 N N . LYS A 1 66 ? 1.250 0.921 -16.134 1.00 0.00 66 LYS A N 20
ATOM 31031 C CA . LYS A 1 66 ? 0.383 1.578 -17.097 1.00 0.00 66 LYS A CA 20
ATOM 31032 C C . LYS A 1 66 ? -0.966 1.880 -16.440 1.00 0.00 66 LYS A C 20
ATOM 31033 O O . LYS A 1 66 ? -1.738 2.693 -16.945 1.00 0.00 66 LYS A O 20
ATOM 31052 N N . GLN A 1 67 ? -1.207 1.207 -15.324 1.00 0.00 67 GLN A N 20
ATOM 31053 C CA . GLN A 1 67 ? -2.449 1.392 -14.593 1.00 0.00 67 GLN A CA 20
ATOM 31054 C C . GLN A 1 67 ? -2.265 0.999 -13.126 1.00 0.00 67 GLN A C 20
ATOM 31055 O O . GLN A 1 67 ? -1.260 0.390 -12.764 1.00 0.00 67 GLN A O 20
ATOM 31069 N N . PRO A 1 68 ? -3.278 1.374 -12.299 1.00 0.00 68 PRO A N 20
ATOM 31070 C CA . PRO A 1 68 ? -3.237 1.067 -10.880 1.00 0.00 68 PRO A CA 20
ATOM 31071 C C . PRO A 1 68 ? -3.534 -0.414 -10.630 1.00 0.00 68 PRO A C 20
ATOM 31072 O O . PRO A 1 68 ? -4.536 -0.940 -11.114 1.00 0.00 68 PRO A O 20
ATOM 31083 N N . MET A 1 69 ? -2.646 -1.043 -9.875 1.00 0.00 69 MET A N 20
ATOM 31084 C CA . MET A 1 69 ? -2.800 -2.452 -9.556 1.00 0.00 69 MET A CA 20
ATOM 31085 C C . MET A 1 69 ? -4.115 -2.706 -8.814 1.00 0.00 69 MET A C 20
ATOM 31086 O O . MET A 1 69 ? -4.757 -1.768 -8.343 1.00 0.00 69 MET A O 20
ATOM 31100 N N . ASP A 1 70 ? -4.476 -3.978 -8.734 1.00 0.00 70 ASP A N 20
ATOM 31101 C CA . ASP A 1 70 ? -5.703 -4.366 -8.059 1.00 0.00 70 ASP A CA 20
ATOM 31102 C C . ASP A 1 70 ? -5.360 -4.964 -6.693 1.00 0.00 70 ASP A C 20
ATOM 31103 O O . ASP A 1 70 ? -4.682 -5.988 -6.612 1.00 0.00 70 ASP A O 20
ATOM 31112 N N . LEU A 1 71 ? -5.843 -4.300 -5.653 1.00 0.00 71 LEU A N 20
ATOM 31113 C CA . LEU A 1 71 ? -5.596 -4.753 -4.295 1.00 0.00 71 LEU A CA 20
ATOM 31114 C C . LEU A 1 71 ? -6.072 -6.200 -4.150 1.00 0.00 71 LEU A C 20
ATOM 31115 O O . LEU A 1 71 ? -5.522 -6.962 -3.356 1.00 0.00 71 LEU A O 20
ATOM 31131 N N . GLU A 1 72 ? -7.089 -6.536 -4.930 1.00 0.00 72 GLU A N 20
ATOM 31132 C CA . GLU A 1 72 ? -7.645 -7.878 -4.899 1.00 0.00 72 GLU A CA 20
ATOM 31133 C C . GLU A 1 72 ? -6.523 -8.917 -4.891 1.00 0.00 72 GLU A C 20
ATOM 31134 O O . GLU A 1 72 ? -6.702 -10.026 -4.389 1.00 0.00 72 GLU A O 20
ATOM 31146 N N . ASN A 1 73 ? -5.390 -8.523 -5.454 1.00 0.00 73 ASN A N 20
ATOM 31147 C CA . ASN A 1 73 ? -4.239 -9.406 -5.519 1.00 0.00 73 ASN A CA 20
ATOM 31148 C C . ASN A 1 73 ? -3.592 -9.496 -4.135 1.00 0.00 73 ASN A C 20
ATOM 31149 O O . ASN A 1 73 ? -3.628 -8.537 -3.366 1.00 0.00 73 ASN A O 20
ATOM 31160 N N . PRO A 1 74 ? -3.001 -10.688 -3.853 1.00 0.00 74 PRO A N 20
ATOM 31161 C CA . PRO A 1 74 ? -2.347 -10.916 -2.576 1.00 0.00 74 PRO A CA 20
ATOM 31162 C C . PRO A 1 74 ? -1.000 -10.193 -2.513 1.00 0.00 74 PRO A C 20
ATOM 31163 O O . PRO A 1 74 ? -0.299 -10.090 -3.519 1.00 0.00 74 PRO A O 20
ATOM 31174 N N . VAL A 1 75 ? -0.678 -9.712 -1.321 1.00 0.00 75 VAL A N 20
ATOM 31175 C CA . VAL A 1 75 ? 0.573 -9.002 -1.114 1.00 0.00 75 VAL A CA 20
ATOM 31176 C C . VAL A 1 75 ? 1.739 -9.898 -1.535 1.00 0.00 75 VAL A C 20
ATOM 31177 O O . VAL A 1 75 ? 2.828 -9.408 -1.829 1.00 0.00 75 VAL A O 20
ATOM 31190 N N . SER A 1 76 ? 1.471 -11.195 -1.551 1.00 0.00 76 SER A N 20
ATOM 31191 C CA . SER A 1 76 ? 2.484 -12.164 -1.931 1.00 0.00 76 SER A CA 20
ATOM 31192 C C . SER A 1 76 ? 2.990 -11.866 -3.344 1.00 0.00 76 SER A C 20
ATOM 31193 O O . SER A 1 76 ? 4.078 -12.298 -3.722 1.00 0.00 76 SER A O 20
ATOM 31201 N N . SER A 1 77 ? 2.177 -11.128 -4.085 1.00 0.00 77 SER A N 20
ATOM 31202 C CA . SER A 1 77 ? 2.529 -10.766 -5.448 1.00 0.00 77 SER A CA 20
ATOM 31203 C C . SER A 1 77 ? 3.348 -9.473 -5.451 1.00 0.00 77 SER A C 20
ATOM 31204 O O . SER A 1 77 ? 3.897 -9.085 -6.481 1.00 0.00 77 SER A O 20
ATOM 31212 N N . VAL A 1 78 ? 3.403 -8.843 -4.288 1.00 0.00 78 VAL A N 20
ATOM 31213 C CA . VAL A 1 78 ? 4.146 -7.602 -4.144 1.00 0.00 78 VAL A CA 20
ATOM 31214 C C . VAL A 1 78 ? 5.118 -7.728 -2.969 1.00 0.00 78 VAL A C 20
ATOM 31215 O O . VAL A 1 78 ? 5.213 -6.827 -2.137 1.00 0.00 78 VAL A O 20
ATOM 31228 N N . ALA A 1 79 ? 5.816 -8.854 -2.938 1.00 0.00 79 ALA A N 20
ATOM 31229 C CA . ALA A 1 79 ? 6.777 -9.110 -1.879 1.00 0.00 79 ALA A CA 20
ATOM 31230 C C . ALA A 1 79 ? 8.166 -8.662 -2.338 1.00 0.00 79 ALA A C 20
ATOM 31231 O O . ALA A 1 79 ? 8.581 -8.962 -3.456 1.00 0.00 79 ALA A O 20
ATOM 31238 N N . SER A 1 80 ? 8.847 -7.951 -1.451 1.00 0.00 80 SER A N 20
ATOM 31239 C CA . SER A 1 80 ? 10.181 -7.459 -1.751 1.00 0.00 80 SER A CA 20
ATOM 31240 C C . SER A 1 80 ? 10.095 -6.246 -2.679 1.00 0.00 80 SER A C 20
ATOM 31241 O O . SER A 1 80 ? 10.521 -5.151 -2.316 1.00 0.00 80 SER A O 20
ATOM 31249 N N . GLN A 1 81 ? 9.540 -6.482 -3.859 1.00 0.00 81 GLN A N 20
ATOM 31250 C CA . GLN A 1 81 ? 9.392 -5.422 -4.842 1.00 0.00 81 GLN A CA 20
ATOM 31251 C C . GLN A 1 81 ? 8.852 -4.154 -4.178 1.00 0.00 81 GLN A C 20
ATOM 31252 O O . GLN A 1 81 ? 8.165 -4.226 -3.160 1.00 0.00 81 GLN A O 20
ATOM 31266 N N . THR A 1 82 ? 9.182 -3.022 -4.781 1.00 0.00 82 THR A N 20
ATOM 31267 C CA . THR A 1 82 ? 8.739 -1.739 -4.261 1.00 0.00 82 THR A CA 20
ATOM 31268 C C . THR A 1 82 ? 7.444 -1.303 -4.951 1.00 0.00 82 THR A C 20
ATOM 31269 O O . THR A 1 82 ? 7.234 -1.597 -6.127 1.00 0.00 82 THR A O 20
ATOM 31280 N N . LEU A 1 83 ? 6.611 -0.609 -4.190 1.00 0.00 83 LEU A N 20
ATOM 31281 C CA . LEU A 1 83 ? 5.344 -0.129 -4.714 1.00 0.00 83 LEU A CA 20
ATOM 31282 C C . LEU A 1 83 ? 5.317 1.400 -4.651 1.00 0.00 83 LEU A C 20
ATOM 31283 O O . LEU A 1 83 ? 6.065 2.007 -3.886 1.00 0.00 83 LEU A O 20
ATOM 31299 N N . VAL A 1 84 ? 4.446 1.979 -5.465 1.00 0.00 84 VAL A N 20
ATOM 31300 C CA . VAL A 1 84 ? 4.312 3.425 -5.511 1.00 0.00 84 VAL A CA 20
ATOM 31301 C C . VAL A 1 84 ? 2.891 3.814 -5.098 1.00 0.00 84 VAL A C 20
ATOM 31302 O O . VAL A 1 84 ? 1.923 3.428 -5.751 1.00 0.00 84 VAL A O 20
ATOM 31315 N N . LEU A 1 85 ? 2.811 4.574 -4.015 1.00 0.00 85 LEU A N 20
ATOM 31316 C CA . LEU A 1 85 ? 1.525 5.020 -3.507 1.00 0.00 85 LEU A CA 20
ATOM 31317 C C . LEU A 1 85 ? 1.295 6.475 -3.919 1.00 0.00 85 LEU A C 20
ATOM 31318 O O . LEU A 1 85 ? 2.207 7.298 -3.840 1.00 0.00 85 LEU A O 20
ATOM 31334 N N . ASP A 1 86 ? 0.073 6.749 -4.350 1.00 0.00 86 ASP A N 20
ATOM 31335 C CA . ASP A 1 86 ? -0.288 8.091 -4.775 1.00 0.00 86 ASP A CA 20
ATOM 31336 C C . ASP A 1 86 ? -1.502 8.565 -3.975 1.00 0.00 86 ASP A C 20
ATOM 31337 O O . ASP A 1 86 ? -2.641 8.276 -4.338 1.00 0.00 86 ASP A O 20
ATOM 31346 N N . THR A 1 87 ? -1.218 9.286 -2.900 1.00 0.00 87 THR A N 20
ATOM 31347 C CA . THR A 1 87 ? -2.273 9.803 -2.045 1.00 0.00 87 THR A CA 20
ATOM 31348 C C . THR A 1 87 ? -3.155 10.784 -2.821 1.00 0.00 87 THR A C 20
ATOM 31349 O O . THR A 1 87 ? -2.727 11.349 -3.825 1.00 0.00 87 THR A O 20
ATOM 31360 N N . PRO A 1 88 ? -4.404 10.959 -2.312 1.00 0.00 88 PRO A N 20
ATOM 31361 C CA . PRO A 1 88 ? -5.351 11.861 -2.946 1.00 0.00 88 PRO A CA 20
ATOM 31362 C C . PRO A 1 88 ? -4.993 13.320 -2.661 1.00 0.00 88 PRO A C 20
ATOM 31363 O O . PRO A 1 88 ? -4.340 13.619 -1.662 1.00 0.00 88 PRO A O 20
ATOM 31374 N N . PRO A 1 89 ? -5.447 14.214 -3.580 1.00 0.00 89 PRO A N 20
ATOM 31375 C CA . PRO A 1 89 ? -5.182 15.635 -3.437 1.00 0.00 89 PRO A CA 20
ATOM 31376 C C . PRO A 1 89 ? -6.065 16.252 -2.350 1.00 0.00 89 PRO A C 20
ATOM 31377 O O . PRO A 1 89 ? -6.794 17.208 -2.606 1.00 0.00 89 PRO A O 20
ATOM 31388 N N . ASP A 1 90 ? -5.970 15.678 -1.159 1.00 0.00 90 ASP A N 20
ATOM 31389 C CA . ASP A 1 90 ? -6.751 16.159 -0.033 1.00 0.00 90 ASP A CA 20
ATOM 31390 C C . ASP A 1 90 ? -6.513 15.248 1.173 1.00 0.00 90 ASP A C 20
ATOM 31391 O O . ASP A 1 90 ? -6.052 15.703 2.219 1.00 0.00 90 ASP A O 20
ATOM 31400 N N . ALA A 1 91 ? -6.839 13.977 0.988 1.00 0.00 91 ALA A N 20
ATOM 31401 C CA . ALA A 1 91 ? -6.667 12.998 2.047 1.00 0.00 91 ALA A CA 20
ATOM 31402 C C . ALA A 1 91 ? -7.512 13.406 3.255 1.00 0.00 91 ALA A C 20
ATOM 31403 O O . ALA A 1 91 ? -7.156 14.332 3.982 1.00 0.00 91 ALA A O 20
ATOM 31410 N N . LYS A 1 92 ? -8.615 12.694 3.432 1.00 0.00 92 LYS A N 20
ATOM 31411 C CA . LYS A 1 92 ? -9.515 12.971 4.540 1.00 0.00 92 LYS A CA 20
ATOM 31412 C C . LYS A 1 92 ? -10.167 14.339 4.332 1.00 0.00 92 LYS A C 20
ATOM 31413 O O . LYS A 1 92 ? -9.485 15.317 4.031 1.00 0.00 92 LYS A O 20
ATOM 31432 N N . MET A 1 93 ? -11.481 14.364 4.500 1.00 0.00 93 MET A N 20
ATOM 31433 C CA . MET A 1 93 ? -12.234 15.595 4.334 1.00 0.00 93 MET A CA 20
ATOM 31434 C C . MET A 1 93 ? -12.008 16.539 5.517 1.00 0.00 93 MET A C 20
ATOM 31435 O O . MET A 1 93 ? -12.335 16.203 6.655 1.00 0.00 93 MET A O 20
ATOM 31449 N N . SER A 1 94 ? -11.452 17.701 5.209 1.00 0.00 94 SER A N 20
ATOM 31450 C CA . SER A 1 94 ? -11.179 18.695 6.232 1.00 0.00 94 SER A CA 20
ATOM 31451 C C . SER A 1 94 ? -10.689 19.992 5.585 1.00 0.00 94 SER A C 20
ATOM 31452 O O . SER A 1 94 ? -10.227 19.985 4.445 1.00 0.00 94 SER A O 20
ATOM 31460 N N . GLU A 1 95 ? -10.806 21.074 6.340 1.00 0.00 95 GLU A N 20
ATOM 31461 C CA . GLU A 1 95 ? -10.380 22.376 5.854 1.00 0.00 95 GLU A CA 20
ATOM 31462 C C . GLU A 1 95 ? -8.856 22.495 5.919 1.00 0.00 95 GLU A C 20
ATOM 31463 O O . GLU A 1 95 ? -8.315 23.080 6.856 1.00 0.00 95 GLU A O 20
ATOM 31475 N N . ALA A 1 96 ? -8.207 21.930 4.912 1.00 0.00 96 ALA A N 20
ATOM 31476 C CA . ALA A 1 96 ? -6.756 21.965 4.843 1.00 0.00 96 ALA A CA 20
ATOM 31477 C C . ALA A 1 96 ? -6.324 22.156 3.388 1.00 0.00 96 ALA A C 20
ATOM 31478 O O . ALA A 1 96 ? -7.151 22.105 2.479 1.00 0.00 96 ALA A O 20
ATOM 31485 N N . ARG A 1 97 ? -5.028 22.372 3.212 1.00 0.00 97 ARG A N 20
ATOM 31486 C CA . ARG A 1 97 ? -4.476 22.571 1.883 1.00 0.00 97 ARG A CA 20
ATOM 31487 C C . ARG A 1 97 ? -2.952 22.687 1.954 1.00 0.00 97 ARG A C 20
ATOM 31488 O O . ARG A 1 97 ? -2.423 23.729 2.340 1.00 0.00 97 ARG A O 20
ATOM 31509 N N . SER A 1 98 ? -2.289 21.604 1.575 1.00 0.00 98 SER A N 20
ATOM 31510 C CA . SER A 1 98 ? -0.837 21.572 1.591 1.00 0.00 98 SER A CA 20
ATOM 31511 C C . SER A 1 98 ? -0.315 20.879 0.330 1.00 0.00 98 SER A C 20
ATOM 31512 O O . SER A 1 98 ? -0.924 19.927 -0.156 1.00 0.00 98 SER A O 20
ATOM 31520 N N . SER A 1 99 ? 0.806 21.383 -0.163 1.00 0.00 99 SER A N 20
ATOM 31521 C CA . SER A 1 99 ? 1.417 20.825 -1.357 1.00 0.00 99 SER A CA 20
ATOM 31522 C C . SER A 1 99 ? 2.837 21.367 -1.522 1.00 0.00 99 SER A C 20
ATOM 31523 O O . SER A 1 99 ? 3.798 20.600 -1.559 1.00 0.00 99 SER A O 20
ATOM 31531 N N . GLY A 1 100 ? 2.926 22.686 -1.616 1.00 0.00 100 GLY A N 20
ATOM 31532 C CA . GLY A 1 100 ? 4.213 23.340 -1.776 1.00 0.00 100 GLY A CA 20
ATOM 31533 C C . GLY A 1 100 ? 4.751 23.153 -3.196 1.00 0.00 100 GLY A C 20
ATOM 31534 O O . GLY A 1 100 ? 5.350 22.125 -3.506 1.00 0.00 100 GLY A O 20
ATOM 31538 N N . PRO A 1 101 ? 4.511 24.190 -4.043 1.00 0.00 101 PRO A N 20
ATOM 31539 C CA . PRO A 1 101 ? 4.964 24.150 -5.423 1.00 0.00 101 PRO A CA 20
ATOM 31540 C C . PRO A 1 101 ? 6.473 24.383 -5.511 1.00 0.00 101 PRO A C 20
ATOM 31541 O O . PRO A 1 101 ? 7.080 24.908 -4.578 1.00 0.00 101 PRO A O 20
ATOM 31552 N N . SER A 1 102 ? 7.037 23.980 -6.641 1.00 0.00 102 SER A N 20
ATOM 31553 C CA . SER A 1 102 ? 8.464 24.138 -6.863 1.00 0.00 102 SER A CA 20
ATOM 31554 C C . SER A 1 102 ? 8.713 24.795 -8.222 1.00 0.00 102 SER A C 20
ATOM 31555 O O . SER A 1 102 ? 9.335 25.853 -8.299 1.00 0.00 102 SER A O 20
ATOM 31563 N N . SER A 1 103 ? 8.213 24.141 -9.260 1.00 0.00 103 SER A N 20
ATOM 31564 C CA . SER A 1 103 ? 8.373 24.649 -10.612 1.00 0.00 103 SER A CA 20
ATOM 31565 C C . SER A 1 103 ? 9.858 24.840 -10.927 1.00 0.00 103 SER A C 20
ATOM 31566 O O . SER A 1 103 ? 10.701 24.757 -10.035 1.00 0.00 103 SER A O 20
ATOM 31574 N N . GLY A 1 104 ? 10.133 25.093 -12.198 1.00 0.00 104 GLY A N 20
ATOM 31575 C CA . GLY A 1 104 ? 11.502 25.297 -12.641 1.00 0.00 104 GLY A CA 20
ATOM 31576 C C . GLY A 1 104 ? 12.250 23.966 -12.739 1.00 0.00 104 GLY A C 20
ATOM 31577 O O . GLY A 1 104 ? 12.001 23.174 -13.646 1.00 0.00 104 GLY A O 20
#

Solvent-accessible surface area: 8327 Å² total; per-residue (Å²): 121,125,125,73,123,115,74,109,162,142,102,234,125,178,107,167,24,34,5,79,6,64,33,95,60,70,158,146,94,48,179,8,75,4,79,16,117,79,108,0,46,60,1,2,87,66,41,5,82,168,90,58,41,48,59,138,85,8,60,5,44,50,77,78,94,191,126,74,36,71,39,110,46,55,0,59,76,2,32,59,114,33,0,8,8,72,43,28,140,117,54,179,176,57,158,59,182,90,106,63,139,117,123,129

Organism: Mus musculus (NCBI:txid10090)

Nearest PDB structures (foldseek):
  1wfy-assembly1_A  TM=7.770E-01  e=1.407E-17  Mus musculus
  3ny5-assembly1_B  TM=7.231E-01  e=1.815E-04  Homo sapiens
  8jnb-assembly1_B  TM=7.525E-01  e=3.898E-04  Homo sapiens
  8dgs-assembly1_A  TM=7.881E-01  e=1.307E-03  Homo sapiens
  7v8e-assembly1_C  TM=7.670E-01  e=1.380E-02  Homo sapiens

Secondary structure (DSSP, 8-state):
--------------S-EEEEEEESSSSSEEEEEE-SSSBTTTTTHHHHTTTT--TTT--B--TT-SSPPPTTSBGGGSSSS-EEE---S---SSSS--------

InterPro domains:
  IPR003109 GoLoco motif [PF02188] (501-522)
  IPR003109 GoLoco motif [PS50877] (500-522)
  IPR003109 GoLoco motif [SM00390] (500-522)
  IPR003116 Raf-like Ras-binding [PF02196] (304-374)
  IPR003116 Raf-like Ras-binding [PS50898] (303-374)
  IPR003116 Raf-like Ras-binding [PS50898] (376-446)
  IPR003116 Raf-like Ras-binding [SM00455] (303-374)
  IPR003116 Raf-like Ras-binding [SM00455] (376-446)
  IPR016137 RGS domain [PF00615] (67-182)
  IPR016137 RGS domain [PR01301] (64-85)
  IPR016137 RGS domain [PR01301] (86-104)
  IPR016137 RGS domain [PR01301] (117-140)
  IPR016137 RGS domain [PR01301] (158-177)
  IPR016137 RGS domain [PS50132] (67-184)
  IPR016137 RGS domain [SM00315] (67-184)
  IPR024066 RGS, subdomain 1/3 [G3DSA:1.10.196.10] (60-193)
  IPR029071 Ubiquitin-like domain superfamily [SSF54236] (303-372)
  IPR029071 Ubiquitin-like domain superfamily [SSF54236] (359-461)
  IPR036305 RGS domain superfamily [SSF48097] (50-188)
  IPR037881 RGS14, RGS domain [cd08743] (58-186)

Radius of gyration: 15.19 Å; Cα contacts (8 Å, |Δi|>4): 146; chains: 1; bounding box: 42×47×28 Å

Sequence (104 aa):
GSSGSSGDQEVRLENRITFQLELVGLERVVRISAKPTKRLQEALQPILAKHGLSLDQVVLHRPGEKQPMDLENPVSSVASQTLVLDTPPDAKMSEARSSGPSSGGSSGSSGDQEVRLENRITFQLELVGLERVVRISAKPTKRLQEALQPILAKHGLSLDQVVLHRPGEKQPMDLENPVSSVASQTLVLDTPPDAKMSEARSSGPSSGGSSGSSGDQEVRLENRITFQLELVGLERVVRISAKPTKRLQEALQPILAKHGLSLDQVVLHRPGEKQPMDLENPVSSVASQTLVLDTPPDAKMSEARSSGPSSGGSSGSSGDQEVRLENRITFQLELVGLERVVRISAKPTKRLQEALQPILAKHGLSLDQVVLHRPGEKQPMDLENPVSSVASQTLVLDTPPDAKMSEARSSGPSSGGSSGSSGDQEVRLENRITFQLELVGLERVVRISAKPTKRLQEALQPILAKHGLSLDQVVLHRPGEKQPMDLENPVSSVASQTLVLDTPPDAKMSEARSSGPSSGGSSGSSGDQEVRLENRITFQLELVGLERVVRISAKPTKRLQEALQPILAKHGLSLDQVVLHRPGEKQPMDLENPVSSVASQTLVLDTPPDAKMSEARSSGPSSGGSSGSSGDQEVRLENRITFQLELVGLERVVRISAKPTKRLQEALQPILAKHGLSLDQVVLHRPGEKQPMDLENPVSSVASQTLVLDTPPDAKMSEARSSGPSSGGSSGSSGDQEVRLENRITFQLELVGLERVVRISAKPTKRLQEALQPILAKHGLSLDQVVLHRPGEKQPMDLENPVSSVASQTLVLDTPPDAKMSEARSSGPSSGGSSGSSGDQEVRLENRITFQLELVGLERVVRISAKPTKRLQEALQPILAKHGLSLDQVVLHRPGEKQPMDLENPVSSVASQTLVLDTPPDAKMSEARSSGPSSGGSSGSSGDQEVRLENRITFQLELVGLERVVRISAKPTKRLQEALQPILAKHGLSLDQVVLHRPGEKQPMDLENPVSSVASQTLVLDTPPDAKMSEARSSGPSSGGSSGSSGDQEVRLENRITFQLELVGLERVVRISAKPTKRLQEALQPILAKHGLSLDQVVLHRPGEKQPMDLENPVSSVASQTLVLDTPPDAKMSEARSSGPSSGGSSGSSGDQEVRLENRITFQLELVGLERVVRISAKPTKRLQEALQPILAKHGLSLDQVVLHRPGEKQPMDLENPVSSVASQTLVLDTPPDAKMSEARSSGPSSGGSSGSSGDQEVRLENRITFQLELVGLERVVRISAKPTKRLQEALQPILAKHGLSLDQVVLHRPGEKQPMDLENPVSSVASQTLVLDTPPDAKMSEARSSGPSSGGSSGSSGDQEVRLENRITFQLELVGLERVVRISAKPTKRLQEALQPILAKHGLSLDQVVLHRPGEKQPMDLENPVSSVASQTLVLDTPPDAKMSEARSSGPSSGGSSGSSGDQEVRLENRITFQLELVGLERVVRISAKPTKRLQEALQPILAKHGLSLDQVVLHRPGEKQPMDLENPVSSVASQTLVLDTPPDAKMSEARSSGPSSGGSSGSSGDQEVRLENRITFQLELVGLERVVRISAKPTKRLQEALQPILAKHGLSLDQVVLHRPGEKQPMDLENPVSSVASQTLVLDTPPDAKMSEARSSGPSSGGSSGSSGDQEVRLENRITFQLELVGLERVVRISAKPTKRLQEALQPILAKHGLSLDQVVLHRPGEKQPMDLENPVSSVASQTLVLDTPPDAKMSEARSSGPSSGGSSGSSGDQEVRLENRITFQLELVGLERVVRISAKPTKRLQEALQPILAKHGLSLDQVVLHRPGEKQPMDLENPVSSVASQTLVLDTPPDAKMSEARSSGPSSGGSSGSSGDQEVRLENRITFQLELVGLERVVRISAKPTKRLQEALQPILAKHGLSLDQVVLHRPGEKQPMDLENPVSSVASQTLVLDTPPDAKMSEARSSGPSSGGSSGSSGDQEVRLENRITFQLELVGLERVVRISAKPTKRLQEALQPILAKHGLSLDQVVLHRPGEKQPMDLENPVSSVASQTLVLDTPPDAKMSEARSSGPSSG

CATH classification: 3.10.20.90

GO terms:
  GO:0005096 GTPase activator activity (F, IDA)
  GO:0043197 dendritic spine (C, IDA)
  GO:0005634 nucleus (C, IDA)
  GO:0005737 cytoplasm (C, IDA)
  GO:0005813 centrosome (C, IDA)
  GO:0005819 spindle (C, IDA)
  GO:0005886 plasma membrane (C, IDA)
  GO:0014069 postsynaptic density (C, IDA)
  GO:0016604 nuclear body (C, IDA)
  GO:0030425 dendrite (C, IDA)
  GO:0060291 long-term synaptic potentiation (P, IDA)
  GO:0006913 nucleocytoplasmic transport (P, IDA)
  GO:0043407 negative regulation of MAP kinase activity (P, IMP)
  GO:0010070 zygote asymmetric cell division (P, IMP)
  GO:0031914 negative regulation of synaptic plasticity (P, IMP)
  GO:0007051 spindle organization (P, IMP)
  GO:0007059 chromosome segregation (P, IMP)
  GO:0007612 learning (P, IMP)
  GO:0007616 long-term memory (P, IMP)
  GO:0005515 protein binding (F, IPI)